Protein 2M3M (pdb70)

Secondary structure (DSSP, 8-state):
-EEEE--BTTBTSEEEEESTT--SBTTB-SEEEEEE-TT-HHHHT----TTPEEEEETTEE-TT--HHHHHHHHHS--S-EEEEEE--SSS---/---TTS-EE-

Organism: Homo sapiens (NCBI:txid9606)

Nearest PDB structures (foldseek):
  8cn3-assembly1_A  TM=9.286E-01  e=1.872E-14  Homo sapiens
  4oaj-assembly1_A  TM=9.405E-01  e=3.428E-14  Mus musculus
  2awx-assembly1_A  TM=9.365E-01  e=4.638E-14  Rattus norvegicus
  2awu-assembly2_B  TM=9.403E-01  e=7.995E-14  Rattus norvegicus
  2aww-assembly2_B  TM=9.445E-01  e=1.149E-13  Rattus norvegicus

Structure (mmCIF, N/CA/C/O backbone):
data_2M3M
#
_entry.id   2M3M
#
loop_
_entity.id
_entity.type
_entity.pdbx_description
1 polymer 'Disks large homolog 1'
2 polymer 'Protein E6'
#
loop_
_atom_site.group_PDB
_atom_site.id
_atom_site.type_symbol
_atom_site.label_atom_id
_atom_site.label_alt_id
_atom_site.label_comp_id
_atom_site.label_asym_id
_atom_site.label_entity_id
_atom_site.label_seq_id
_atom_site.pdbx_PDB_ins_code
_atom_site.Cartn_x
_atom_site.Cartn_y
_atom_site.Cartn_z
_atom_site.occupancy
_atom_site.B_iso_or_equiv
_atom_site.auth_seq_id
_atom_site.auth_comp_id
_atom_site.auth_asym_id
_atom_site.auth_atom_id
_atom_site.pdbx_PDB_model_num
ATOM 1 N N . MET A 1 1 ? 0.686 -0.924 0.066 1.00 63.31 318 MET A N 1
ATOM 2 C CA . MET A 1 1 ? 1.519 -0.085 -0.768 1.00 50.40 318 MET A CA 1
ATOM 3 C C . MET A 1 1 ? 2.833 -0.785 -0.863 1.00 24.24 318 MET A C 1
ATOM 4 O O . MET A 1 1 ? 3.417 -1.133 0.138 1.00 52.23 318 MET A O 1
ATOM 20 N N . GLU A 1 2 ? 3.239 -1.075 -2.036 1.00 42.40 319 GLU A N 1
ATOM 21 C CA . GLU A 1 2 ? 4.413 -1.839 -2.249 1.00 21.21 319 GLU A CA 1
ATOM 22 C C . GLU A 1 2 ? 5.386 -1.201 -3.170 1.00 54.03 319 GLU A C 1
ATOM 23 O O . GLU A 1 2 ? 5.024 -0.555 -4.157 1.00 70.31 319 GLU A O 1
ATOM 35 N N . ILE A 1 3 ? 6.615 -1.348 -2.803 1.00 61.52 320 ILE A N 1
ATOM 36 C CA . ILE A 1 3 ? 7.719 -0.745 -3.455 1.00 14.33 320 ILE A CA 1
ATOM 37 C C . ILE A 1 3 ? 8.756 -1.802 -3.756 1.00 53.24 320 ILE A C 1
ATOM 38 O O . ILE A 1 3 ? 9.276 -2.451 -2.863 1.00 34.14 320 ILE A O 1
ATOM 54 N N . LYS A 1 4 ? 9.000 -2.005 -4.997 1.00 2.30 321 LYS A N 1
ATOM 55 C CA . LYS A 1 4 ? 10.013 -2.906 -5.424 1.00 11.11 321 LYS A CA 1
ATOM 56 C C . LYS A 1 4 ? 11.327 -2.172 -5.474 1.00 11.20 321 LYS A C 1
ATOM 57 O O . LYS A 1 4 ? 11.429 -1.123 -6.088 1.00 42.53 321 LYS A O 1
ATOM 76 N N . LEU A 1 5 ? 12.306 -2.715 -4.831 1.00 62.03 322 LEU A N 1
ATOM 77 C CA . LEU A 1 5 ? 13.615 -2.127 -4.790 1.00 71.52 322 LEU A CA 1
ATOM 78 C C . LEU A 1 5 ? 14.612 -3.115 -5.315 1.00 42.51 322 LEU A C 1
ATOM 79 O O . LEU A 1 5 ? 14.373 -4.317 -5.280 1.00 64.43 322 LEU A O 1
ATOM 95 N N . ILE A 1 6 ? 15.678 -2.626 -5.855 1.00 24.23 323 ILE A N 1
ATOM 96 C CA . ILE A 1 6 ? 16.766 -3.465 -6.263 1.00 11.12 323 ILE A CA 1
ATOM 97 C C . ILE A 1 6 ? 17.886 -3.284 -5.261 1.00 32.53 323 ILE A C 1
ATOM 98 O O . ILE A 1 6 ? 18.446 -2.198 -5.145 1.00 65.13 323 ILE A O 1
ATOM 114 N N . LYS A 1 7 ? 18.155 -4.308 -4.495 1.00 23.52 324 LYS A N 1
ATOM 115 C CA . LYS A 1 7 ? 19.158 -4.231 -3.458 1.00 62.21 324 LYS A CA 1
ATOM 116 C C . LYS A 1 7 ? 20.542 -4.294 -4.076 1.00 72.40 324 LYS A C 1
ATOM 117 O O . LYS A 1 7 ? 20.767 -5.055 -4.984 1.00 12.42 324 LYS A O 1
ATOM 136 N N . GLY A 1 8 ? 21.450 -3.525 -3.551 1.00 72.43 325 GLY A N 1
ATOM 137 C CA . GLY A 1 8 ? 22.760 -3.440 -4.138 1.00 61.24 325 GLY A CA 1
ATOM 138 C C . GLY A 1 8 ? 23.842 -3.167 -3.113 1.00 51.22 325 GLY A C 1
ATOM 139 O O . GLY A 1 8 ? 23.655 -3.456 -1.930 1.00 42.41 325 GLY A O 1
ATOM 143 N N . PRO A 1 9 ? 24.977 -2.559 -3.533 1.00 62.14 326 PRO A N 1
ATOM 144 C CA . PRO A 1 9 ? 26.149 -2.313 -2.657 1.00 53.41 326 PRO A CA 1
ATOM 145 C C . PRO A 1 9 ? 25.900 -1.268 -1.560 1.00 24.52 326 PRO A C 1
ATOM 146 O O . PRO A 1 9 ? 26.692 -1.119 -0.648 1.00 62.03 326 PRO A O 1
ATOM 157 N N . LYS A 1 10 ? 24.811 -0.533 -1.670 1.00 61.24 327 LYS A N 1
ATOM 158 C CA . LYS A 1 10 ? 24.470 0.456 -0.652 1.00 0.02 327 LYS A CA 1
ATOM 159 C C . LYS A 1 10 ? 23.288 -0.068 0.151 1.00 31.45 327 LYS A C 1
ATOM 160 O O . LYS A 1 10 ? 22.671 0.652 0.940 1.00 40.03 327 LYS A O 1
ATOM 179 N N . GLY A 1 11 ? 22.990 -1.333 -0.080 1.00 71.25 328 GLY A N 1
ATOM 180 C CA . GLY A 1 11 ? 21.904 -2.011 0.573 1.00 10.31 328 GLY A CA 1
ATOM 181 C C . GLY A 1 11 ? 20.633 -1.734 -0.141 1.00 71.34 328 GLY A C 1
ATOM 182 O O . GLY A 1 11 ? 20.576 -1.823 -1.380 1.00 5.22 328 GLY A O 1
ATOM 186 N N . LEU A 1 12 ? 19.618 -1.414 0.609 1.00 35.13 329 LEU A N 1
ATOM 187 C CA . LEU A 1 12 ? 18.362 -0.970 0.035 1.00 42.32 329 LEU A CA 1
ATOM 188 C C . LEU A 1 12 ? 18.408 0.546 -0.019 1.00 51.12 329 LEU A C 1
ATOM 189 O O . LEU A 1 12 ? 17.676 1.213 -0.783 1.00 52.22 329 LEU A O 1
ATOM 205 N N . GLY A 1 13 ? 19.300 1.082 0.791 1.00 32.32 330 GLY A N 1
ATOM 206 C CA . GLY A 1 13 ? 19.566 2.483 0.800 1.00 54.23 330 GLY A CA 1
ATOM 207 C C . GLY A 1 13 ? 18.649 3.301 1.671 1.00 1.11 330 GLY A C 1
ATOM 208 O O . GLY A 1 13 ? 18.240 4.384 1.281 1.00 65.04 330 GLY A O 1
ATOM 212 N N . PHE A 1 14 ? 18.313 2.799 2.827 1.00 41.15 331 PHE A N 1
ATOM 213 C CA . PHE A 1 14 ? 17.552 3.575 3.794 1.00 64.22 331 PHE A CA 1
ATOM 214 C C . PHE A 1 14 ? 17.810 3.067 5.195 1.00 30.23 331 PHE A C 1
ATOM 215 O O . PHE A 1 14 ? 18.417 2.011 5.365 1.00 12.15 331 PHE A O 1
ATOM 232 N N . SER A 1 15 ? 17.392 3.815 6.182 1.00 14.34 332 SER A N 1
ATOM 233 C CA . SER A 1 15 ? 17.581 3.435 7.550 1.00 62.01 332 SER A CA 1
ATOM 234 C C . SER A 1 15 ? 16.236 3.352 8.242 1.00 74.23 332 SER A C 1
ATOM 235 O O . SER A 1 15 ? 15.395 4.264 8.113 1.00 24.32 332 SER A O 1
ATOM 243 N N . ILE A 1 16 ? 16.024 2.294 8.954 1.00 75.14 333 ILE A N 1
ATOM 244 C CA . ILE A 1 16 ? 14.778 2.083 9.638 1.00 33.11 333 ILE A CA 1
ATOM 245 C C . ILE A 1 16 ? 14.969 2.116 11.121 1.00 44.14 333 ILE A C 1
ATOM 246 O O . ILE A 1 16 ? 16.081 1.915 11.608 1.00 33.04 333 ILE A O 1
ATOM 262 N N . ALA A 1 17 ? 13.907 2.444 11.805 1.00 32.30 334 ALA A N 1
ATOM 263 C CA . ALA A 1 17 ? 13.832 2.423 13.232 1.00 51.31 334 ALA A CA 1
ATOM 264 C C . ALA A 1 17 ? 12.414 2.113 13.616 1.00 61.43 334 ALA A C 1
ATOM 265 O O . ALA A 1 17 ? 11.483 2.838 13.255 1.00 41.31 334 ALA A O 1
ATOM 272 N N . GLY A 1 18 ? 12.240 1.009 14.230 1.00 51.23 335 GLY A N 1
ATOM 273 C CA . GLY A 1 18 ? 10.968 0.621 14.718 1.00 1.23 335 GLY A CA 1
ATOM 274 C C . GLY A 1 18 ? 11.025 -0.798 15.131 1.00 70.43 335 GLY A C 1
ATOM 275 O O . GLY A 1 18 ? 11.969 -1.497 14.780 1.00 4.10 335 GLY A O 1
ATOM 279 N N . GLY A 1 19 ? 10.108 -1.211 15.919 1.00 61.14 336 GLY A N 1
ATOM 280 C CA . GLY A 1 19 ? 10.083 -2.555 16.359 1.00 51.14 336 GLY A CA 1
ATOM 281 C C . GLY A 1 19 ? 9.850 -2.569 17.814 1.00 4.13 336 GLY A C 1
ATOM 282 O O . GLY A 1 19 ? 9.785 -1.497 18.410 1.00 5.13 336 GLY A O 1
ATOM 286 N N . VAL A 1 20 ? 9.759 -3.746 18.397 1.00 31.14 337 VAL A N 1
ATOM 287 C CA . VAL A 1 20 ? 9.533 -3.908 19.829 1.00 13.31 337 VAL A CA 1
ATOM 288 C C . VAL A 1 20 ? 10.566 -3.110 20.642 1.00 11.33 337 VAL A C 1
ATOM 289 O O . VAL A 1 20 ? 11.758 -3.458 20.703 1.00 72.21 337 VAL A O 1
ATOM 302 N N . GLY A 1 21 ? 10.111 -1.999 21.182 1.00 25.15 338 GLY A N 1
ATOM 303 C CA . GLY A 1 21 ? 10.942 -1.157 21.995 1.00 4.01 338 GLY A CA 1
ATOM 304 C C . GLY A 1 21 ? 11.573 -0.009 21.222 1.00 72.43 338 GLY A C 1
ATOM 305 O O . GLY A 1 21 ? 12.034 0.959 21.830 1.00 24.14 338 GLY A O 1
ATOM 309 N N . ASN A 1 22 ? 11.641 -0.129 19.902 1.00 15.41 339 ASN A N 1
ATOM 310 C CA . ASN A 1 22 ? 12.209 0.933 19.053 1.00 35.31 339 ASN A CA 1
ATOM 311 C C . ASN A 1 22 ? 11.102 1.640 18.282 1.00 62.13 339 ASN A C 1
ATOM 312 O O . ASN A 1 22 ? 11.348 2.231 17.244 1.00 2.11 339 ASN A O 1
ATOM 323 N N . GLN A 1 23 ? 9.880 1.553 18.794 1.00 21.41 340 GLN A N 1
ATOM 324 C CA . GLN A 1 23 ? 8.726 2.159 18.160 1.00 64.11 340 GLN A CA 1
ATOM 325 C C . GLN A 1 23 ? 8.983 3.645 17.865 1.00 44.11 340 GLN A C 1
ATOM 326 O O . GLN A 1 23 ? 9.305 4.430 18.762 1.00 72.42 340 GLN A O 1
ATOM 340 N N . HIS A 1 24 ? 8.917 3.982 16.597 1.00 71.33 341 HIS A N 1
ATOM 341 C CA . HIS A 1 24 ? 9.210 5.326 16.124 1.00 53.25 341 HIS A CA 1
ATOM 342 C C . HIS A 1 24 ? 8.075 6.270 16.502 1.00 31.22 341 HIS A C 1
ATOM 343 O O . HIS A 1 24 ? 8.295 7.368 17.001 1.00 10.20 341 HIS A O 1
ATOM 357 N N . ILE A 1 25 ? 6.868 5.823 16.291 1.00 50.45 342 ILE A N 1
ATOM 358 C CA . ILE A 1 25 ? 5.719 6.630 16.598 1.00 64.12 342 ILE A CA 1
ATOM 359 C C . ILE A 1 25 ? 5.080 6.106 17.876 1.00 4.41 342 ILE A C 1
ATOM 360 O O . ILE A 1 25 ? 4.819 4.912 17.977 1.00 35.11 342 ILE A O 1
ATOM 376 N N . PRO A 1 26 ? 4.890 6.982 18.896 1.00 12.40 343 PRO A N 1
ATOM 377 C CA . PRO A 1 26 ? 4.252 6.610 20.171 1.00 74.34 343 PRO A CA 1
ATOM 378 C C . PRO A 1 26 ? 2.898 5.934 19.982 1.00 64.02 343 PRO A C 1
ATOM 379 O O . PRO A 1 26 ? 1.923 6.568 19.575 1.00 20.01 343 PRO A O 1
ATOM 390 N N . GLY A 1 27 ? 2.875 4.643 20.232 1.00 52.41 344 GLY A N 1
ATOM 391 C CA . GLY A 1 27 ? 1.662 3.882 20.122 1.00 53.23 344 GLY A CA 1
ATOM 392 C C . GLY A 1 27 ? 1.655 2.984 18.907 1.00 40.03 344 GLY A C 1
ATOM 393 O O . GLY A 1 27 ? 0.774 2.143 18.762 1.00 12.34 344 GLY A O 1
ATOM 397 N N . ASP A 1 28 ? 2.651 3.126 18.052 1.00 54.31 345 ASP A N 1
ATOM 398 C CA . ASP A 1 28 ? 2.687 2.350 16.824 1.00 52.43 345 ASP A CA 1
ATOM 399 C C . ASP A 1 28 ? 4.020 1.593 16.752 1.00 42.14 345 ASP A C 1
ATOM 400 O O . ASP A 1 28 ? 5.060 2.142 16.358 1.00 55.21 345 ASP A O 1
ATOM 409 N N . ASN A 1 29 ? 3.984 0.326 17.128 1.00 71.22 346 ASN A N 1
ATOM 410 C CA . ASN A 1 29 ? 5.180 -0.510 17.307 1.00 34.14 346 ASN A CA 1
ATOM 411 C C . ASN A 1 29 ? 5.665 -1.102 15.962 1.00 74.50 346 ASN A C 1
ATOM 412 O O . ASN A 1 29 ? 6.244 -2.192 15.902 1.00 22.24 346 ASN A O 1
ATOM 423 N N . SER A 1 30 ? 5.491 -0.354 14.909 1.00 53.52 347 SER A N 1
ATOM 424 C CA . SER A 1 30 ? 5.861 -0.819 13.590 1.00 5.54 347 SER A CA 1
ATOM 425 C C . SER A 1 30 ? 7.262 -0.341 13.214 1.00 12.33 347 SER A C 1
ATOM 426 O O . SER A 1 30 ? 7.874 0.470 13.930 1.00 11.45 347 SER A O 1
ATOM 434 N N . ILE A 1 31 ? 7.769 -0.852 12.107 1.00 55.23 348 ILE A N 1
ATOM 435 C CA . ILE A 1 31 ? 9.059 -0.460 11.598 1.00 30.22 348 ILE A CA 1
ATOM 436 C C . ILE A 1 31 ? 8.867 0.816 10.781 1.00 30.34 348 ILE A C 1
ATOM 437 O O . ILE A 1 31 ? 8.013 0.851 9.895 1.00 45.34 348 ILE A O 1
ATOM 453 N N . TYR A 1 32 ? 9.625 1.849 11.065 1.00 22.22 349 TYR A N 1
ATOM 454 C CA . TYR A 1 32 ? 9.474 3.099 10.347 1.00 30.21 349 TYR A CA 1
ATOM 455 C C . TYR A 1 32 ? 10.755 3.552 9.708 1.00 45.43 349 TYR A C 1
ATOM 456 O O . TYR A 1 32 ? 11.831 3.468 10.301 1.00 11.44 349 TYR A O 1
ATOM 474 N N . VAL A 1 33 ? 10.636 4.005 8.488 1.00 41.22 350 VAL A N 1
ATOM 475 C CA . VAL A 1 33 ? 11.749 4.554 7.748 1.00 64.41 350 VAL A CA 1
ATOM 476 C C . VAL A 1 33 ? 12.131 5.872 8.395 1.00 10.10 350 VAL A C 1
ATOM 477 O O . VAL A 1 33 ? 11.356 6.805 8.393 1.00 42.24 350 VAL A O 1
ATOM 490 N N . THR A 1 34 ? 13.292 5.927 8.966 1.00 12.25 351 THR A N 1
ATOM 491 C CA . THR A 1 34 ? 13.714 7.093 9.702 1.00 74.20 351 THR A CA 1
ATOM 492 C C . THR A 1 34 ? 14.687 7.947 8.881 1.00 32.35 351 THR A C 1
ATOM 493 O O . THR A 1 34 ? 14.807 9.149 9.087 1.00 44.10 351 THR A O 1
ATOM 504 N N . LYS A 1 35 ? 15.350 7.327 7.937 1.00 22.10 352 LYS A N 1
ATOM 505 C CA . LYS A 1 35 ? 16.303 8.009 7.080 1.00 21.03 352 LYS A CA 1
ATOM 506 C C . LYS A 1 35 ? 16.335 7.291 5.758 1.00 74.13 352 LYS A C 1
ATOM 507 O O . LYS A 1 35 ? 15.979 6.119 5.692 1.00 62.44 352 LYS A O 1
ATOM 526 N N . ILE A 1 36 ? 16.732 7.974 4.725 1.00 5.34 353 ILE A N 1
ATOM 527 C CA . ILE A 1 36 ? 16.878 7.384 3.417 1.00 14.32 353 ILE A CA 1
ATOM 528 C C . ILE A 1 36 ? 18.255 7.774 2.895 1.00 15.31 353 ILE A C 1
ATOM 529 O O . ILE A 1 36 ? 18.617 8.945 2.927 1.00 12.02 353 ILE A O 1
ATOM 545 N N . ILE A 1 37 ? 19.003 6.793 2.453 1.00 64.13 354 ILE A N 1
ATOM 546 C CA . ILE A 1 37 ? 20.401 6.959 2.078 1.00 74.13 354 ILE A CA 1
ATOM 547 C C . ILE A 1 37 ? 20.534 7.438 0.621 1.00 22.32 354 ILE A C 1
ATOM 548 O O . ILE A 1 37 ? 19.780 6.990 -0.278 1.00 13.31 354 ILE A O 1
ATOM 564 N N . GLU A 1 38 ? 21.495 8.319 0.394 1.00 50.13 355 GLU A N 1
ATOM 565 C CA . GLU A 1 38 ? 21.727 8.957 -0.881 1.00 71.25 355 GLU A CA 1
ATOM 566 C C . GLU A 1 38 ? 22.013 7.932 -1.978 1.00 40.12 355 GLU A C 1
ATOM 567 O O . GLU A 1 38 ? 22.819 7.003 -1.809 1.00 63.23 355 GLU A O 1
ATOM 579 N N . GLY A 1 39 ? 21.275 8.040 -3.061 1.00 1.24 356 GLY A N 1
ATOM 580 C CA . GLY A 1 39 ? 21.479 7.160 -4.186 1.00 11.33 356 GLY A CA 1
ATOM 581 C C . GLY A 1 39 ? 21.010 5.749 -3.912 1.00 44.11 356 GLY A C 1
ATOM 582 O O . GLY A 1 39 ? 21.273 4.849 -4.693 1.00 51.12 356 GLY A O 1
ATOM 586 N N . GLY A 1 40 ? 20.328 5.558 -2.789 1.00 33.25 357 GLY A N 1
ATOM 587 C CA . GLY A 1 40 ? 19.821 4.268 -2.452 1.00 60.24 357 GLY A CA 1
ATOM 588 C C . GLY A 1 40 ? 18.684 3.871 -3.351 1.00 53.50 357 GLY A C 1
ATOM 589 O O . GLY A 1 40 ? 18.032 4.744 -3.962 1.00 71.34 357 GLY A O 1
ATOM 593 N N . ALA A 1 41 ? 18.411 2.584 -3.420 1.00 64.50 358 ALA A N 1
ATOM 594 C CA . ALA A 1 41 ? 17.341 2.068 -4.249 1.00 72.43 358 ALA A CA 1
ATOM 595 C C . ALA A 1 41 ? 16.033 2.679 -3.823 1.00 22.51 358 ALA A C 1
ATOM 596 O O . ALA A 1 41 ? 15.248 3.102 -4.654 1.00 52.53 358 ALA A O 1
ATOM 603 N N . ALA A 1 42 ? 15.839 2.805 -2.519 1.00 63.12 359 ALA A N 1
ATOM 604 C CA . ALA A 1 42 ? 14.612 3.392 -2.005 1.00 2.52 359 ALA A CA 1
ATOM 605 C C . ALA A 1 42 ? 14.558 4.914 -2.221 1.00 22.44 359 ALA A C 1
ATOM 606 O O . ALA A 1 42 ? 13.515 5.536 -2.091 1.00 31.02 359 ALA A O 1
ATOM 613 N N . HIS A 1 43 ? 15.675 5.483 -2.566 1.00 45.45 360 HIS A N 1
ATOM 614 C CA . HIS A 1 43 ? 15.761 6.894 -2.856 1.00 32.24 360 HIS A CA 1
ATOM 615 C C . HIS A 1 43 ? 15.561 7.119 -4.360 1.00 54.24 360 HIS A C 1
ATOM 616 O O . HIS A 1 43 ? 15.199 8.203 -4.812 1.00 30.31 360 HIS A O 1
ATOM 630 N N . LYS A 1 44 ? 15.871 6.121 -5.140 1.00 22.05 361 LYS A N 1
ATOM 631 C CA . LYS A 1 44 ? 15.700 6.236 -6.561 1.00 23.01 361 LYS A CA 1
ATOM 632 C C . LYS A 1 44 ? 14.394 5.645 -7.059 1.00 24.32 361 LYS A C 1
ATOM 633 O O . LYS A 1 44 ? 13.579 6.345 -7.632 1.00 31.50 361 LYS A O 1
ATOM 652 N N . ASP A 1 45 ? 14.213 4.385 -6.811 1.00 64.41 362 ASP A N 1
ATOM 653 C CA . ASP A 1 45 ? 13.006 3.659 -7.234 1.00 1.24 362 ASP A CA 1
ATOM 654 C C . ASP A 1 45 ? 11.979 3.843 -6.191 1.00 52.21 362 ASP A C 1
ATOM 655 O O . ASP A 1 45 ? 10.817 4.024 -6.464 1.00 51.10 362 ASP A O 1
ATOM 664 N N . GLY A 1 46 ? 12.481 3.859 -4.985 1.00 74.34 363 GLY A N 1
ATOM 665 C CA . GLY A 1 46 ? 11.714 3.748 -3.769 1.00 12.12 363 GLY A CA 1
ATOM 666 C C . GLY A 1 46 ? 10.467 4.541 -3.639 1.00 51.12 363 GLY A C 1
ATOM 667 O O . GLY A 1 46 ? 9.543 4.050 -3.049 1.00 71.15 363 GLY A O 1
ATOM 671 N N . LYS A 1 47 ? 10.429 5.753 -4.191 1.00 4.15 364 LYS A N 1
ATOM 672 C CA . LYS A 1 47 ? 9.289 6.720 -4.007 1.00 62.03 364 LYS A CA 1
ATOM 673 C C . LYS A 1 47 ? 8.802 6.745 -2.518 1.00 32.14 364 LYS A C 1
ATOM 674 O O . LYS A 1 47 ? 7.658 7.084 -2.222 1.00 50.43 364 LYS A O 1
ATOM 693 N N . LEU A 1 48 ? 9.748 6.478 -1.621 1.00 20.11 365 LEU A N 1
ATOM 694 C CA . LEU A 1 48 ? 9.512 6.230 -0.211 1.00 40.03 365 LEU A CA 1
ATOM 695 C C . LEU A 1 48 ? 9.752 7.498 0.580 1.00 63.43 365 LEU A C 1
ATOM 696 O O . LEU A 1 48 ? 10.549 8.355 0.162 1.00 74.54 365 LEU A O 1
ATOM 712 N N . GLN A 1 49 ? 9.078 7.636 1.696 1.00 43.20 366 GLN A N 1
ATOM 713 C CA . GLN A 1 49 ? 9.224 8.791 2.515 1.00 51.31 366 GLN A CA 1
ATOM 714 C C . GLN A 1 49 ? 9.688 8.425 3.909 1.00 62.23 366 GLN A C 1
ATOM 715 O O . GLN A 1 49 ? 9.431 7.318 4.406 1.00 73.22 366 GLN A O 1
ATOM 729 N N . ILE A 1 50 ? 10.428 9.316 4.521 1.00 53.34 367 ILE A N 1
ATOM 730 C CA . ILE A 1 50 ? 10.792 9.149 5.896 1.00 44.12 367 ILE A CA 1
ATOM 731 C C . ILE A 1 50 ? 9.501 9.239 6.735 1.00 5.03 367 ILE A C 1
ATOM 732 O O . ILE A 1 50 ? 8.793 10.241 6.670 1.00 41.15 367 ILE A O 1
ATOM 748 N N . GLY A 1 51 ? 9.204 8.204 7.486 1.00 35.51 368 GLY A N 1
ATOM 749 C CA . GLY A 1 51 ? 7.969 8.159 8.238 1.00 35.11 368 GLY A CA 1
ATOM 750 C C . GLY A 1 51 ? 7.049 7.047 7.762 1.00 60.45 368 GLY A C 1
ATOM 751 O O . GLY A 1 51 ? 5.960 6.862 8.299 1.00 43.25 368 GLY A O 1
ATOM 755 N N . ASP A 1 52 ? 7.477 6.327 6.739 1.00 2.54 369 ASP A N 1
ATOM 756 C CA . ASP A 1 52 ? 6.726 5.186 6.227 1.00 63.53 369 ASP A CA 1
ATOM 757 C C . ASP A 1 52 ? 6.827 3.962 7.114 1.00 20.32 369 ASP A C 1
ATOM 758 O O . ASP A 1 52 ? 7.911 3.627 7.628 1.00 74.45 369 ASP A O 1
ATOM 767 N N . LYS A 1 53 ? 5.688 3.312 7.302 1.00 30.02 370 LYS A N 1
ATOM 768 C CA . LYS A 1 53 ? 5.549 2.120 8.128 1.00 73.01 370 LYS A CA 1
ATOM 769 C C . LYS A 1 53 ? 5.708 0.874 7.288 1.00 33.12 370 LYS A C 1
ATOM 770 O O . LYS A 1 53 ? 4.940 0.631 6.357 1.00 42.10 370 LYS A O 1
ATOM 789 N N . LEU A 1 54 ? 6.679 0.089 7.609 1.00 62.01 371 LEU A N 1
ATOM 790 C CA . LEU A 1 54 ? 6.894 -1.122 6.891 1.00 24.45 371 LEU A CA 1
ATOM 791 C C . LEU A 1 54 ? 6.080 -2.226 7.493 1.00 2.13 371 LEU A C 1
ATOM 792 O O . LEU A 1 54 ? 6.201 -2.529 8.677 1.00 51.13 371 LEU A O 1
ATOM 808 N N . LEU A 1 55 ? 5.243 -2.773 6.672 1.00 3.43 372 LEU A N 1
ATOM 809 C CA . LEU A 1 55 ? 4.396 -3.890 7.002 1.00 72.23 372 LEU A CA 1
ATOM 810 C C . LEU A 1 55 ? 5.194 -5.148 6.858 1.00 11.51 372 LEU A C 1
ATOM 811 O O . LEU A 1 55 ? 5.080 -6.084 7.657 1.00 51.44 372 LEU A O 1
ATOM 827 N N . ALA A 1 56 ? 6.009 -5.185 5.813 1.00 25.34 373 ALA A N 1
ATOM 828 C CA . ALA A 1 56 ? 6.737 -6.381 5.502 1.00 71.53 373 ALA A CA 1
ATOM 829 C C . ALA A 1 56 ? 7.859 -6.121 4.519 1.00 30.03 373 ALA A C 1
ATOM 830 O O . ALA A 1 56 ? 7.911 -5.071 3.868 1.00 24.01 373 ALA A O 1
ATOM 837 N N . VAL A 1 57 ? 8.741 -7.076 4.408 1.00 1.33 374 VAL A N 1
ATOM 838 C CA . VAL A 1 57 ? 9.774 -7.055 3.391 1.00 53.01 374 VAL A CA 1
ATOM 839 C C . VAL A 1 57 ? 9.824 -8.437 2.746 1.00 1.02 374 VAL A C 1
ATOM 840 O O . VAL A 1 57 ? 9.963 -9.438 3.428 1.00 11.31 374 VAL A O 1
ATOM 853 N N . ASN A 1 58 ? 9.576 -8.480 1.429 1.00 21.32 375 ASN A N 1
ATOM 854 C CA . ASN A 1 58 ? 9.471 -9.749 0.633 1.00 13.12 375 ASN A CA 1
ATOM 855 C C . ASN A 1 58 ? 8.318 -10.528 1.144 1.00 55.24 375 ASN A C 1
ATOM 856 O O . ASN A 1 58 ? 8.219 -11.740 1.049 1.00 55.33 375 ASN A O 1
ATOM 867 N N . ASN A 1 59 ? 7.432 -9.726 1.631 1.00 53.31 376 ASN A N 1
ATOM 868 C CA . ASN A 1 59 ? 6.169 -10.051 2.231 1.00 71.43 376 ASN A CA 1
ATOM 869 C C . ASN A 1 59 ? 6.327 -10.823 3.566 1.00 24.21 376 ASN A C 1
ATOM 870 O O . ASN A 1 59 ? 5.375 -11.419 4.075 1.00 75.33 376 ASN A O 1
ATOM 881 N N . VAL A 1 60 ? 7.515 -10.758 4.150 1.00 12.43 377 VAL A N 1
ATOM 882 C CA . VAL A 1 60 ? 7.746 -11.299 5.482 1.00 24.01 377 VAL A CA 1
ATOM 883 C C . VAL A 1 60 ? 7.318 -10.227 6.464 1.00 2.42 377 VAL A C 1
ATOM 884 O O . VAL A 1 60 ? 7.814 -9.102 6.384 1.00 65.12 377 VAL A O 1
ATOM 897 N N . CYS A 1 61 ? 6.405 -10.570 7.351 1.00 24.42 378 CYS A N 1
ATOM 898 C CA . CYS A 1 61 ? 5.793 -9.640 8.291 1.00 62.13 378 CYS A CA 1
ATOM 899 C C . CYS A 1 61 ? 6.792 -8.948 9.232 1.00 42.32 378 CYS A C 1
ATOM 900 O O . CYS A 1 61 ? 7.561 -9.596 9.937 1.00 73.33 378 CYS A O 1
ATOM 908 N N . LEU A 1 62 ? 6.757 -7.633 9.204 1.00 72.10 379 LEU A N 1
ATOM 909 C CA . LEU A 1 62 ? 7.561 -6.759 10.065 1.00 52.02 379 LEU A CA 1
ATOM 910 C C . LEU A 1 62 ? 6.679 -6.125 11.141 1.00 13.32 379 LEU A C 1
ATOM 911 O O . LEU A 1 62 ? 7.118 -5.257 11.907 1.00 72.24 379 LEU A O 1
ATOM 927 N N . GLU A 1 63 ? 5.449 -6.570 11.183 1.00 73.23 380 GLU A N 1
ATOM 928 C CA . GLU A 1 63 ? 4.470 -6.088 12.132 1.00 64.24 380 GLU A CA 1
ATOM 929 C C . GLU A 1 63 ? 4.788 -6.577 13.534 1.00 34.40 380 GLU A C 1
ATOM 930 O O . GLU A 1 63 ? 4.699 -7.772 13.805 1.00 34.22 380 GLU A O 1
ATOM 942 N N . GLU A 1 64 ? 5.193 -5.633 14.391 1.00 30.33 381 GLU A N 1
ATOM 943 C CA . GLU A 1 64 ? 5.511 -5.868 15.789 1.00 40.31 381 GLU A CA 1
ATOM 944 C C . GLU A 1 64 ? 6.561 -6.989 15.983 1.00 52.23 381 GLU A C 1
ATOM 945 O O . GLU A 1 64 ? 6.273 -8.085 16.449 1.00 12.54 381 GLU A O 1
ATOM 957 N N . VAL A 1 65 ? 7.760 -6.707 15.531 1.00 34.13 382 VAL A N 1
ATOM 958 C CA . VAL A 1 65 ? 8.892 -7.613 15.675 1.00 12.15 382 VAL A CA 1
ATOM 959 C C . VAL A 1 65 ? 10.043 -6.820 16.264 1.00 34.50 382 VAL A C 1
ATOM 960 O O . VAL A 1 65 ? 9.941 -5.595 16.382 1.00 74.35 382 VAL A O 1
ATOM 973 N N . THR A 1 66 ? 11.108 -7.463 16.632 1.00 31.12 383 THR A N 1
ATOM 974 C CA . THR A 1 66 ? 12.228 -6.771 17.228 1.00 24.01 383 THR A CA 1
ATOM 975 C C . THR A 1 66 ? 12.991 -6.033 16.125 1.00 14.00 383 THR A C 1
ATOM 976 O O . THR A 1 66 ? 13.113 -6.547 15.017 1.00 31.22 383 THR A O 1
ATOM 987 N N . HIS A 1 67 ? 13.533 -4.855 16.438 1.00 21.10 384 HIS A N 1
ATOM 988 C CA . HIS A 1 67 ? 14.214 -4.026 15.423 1.00 60.42 384 HIS A CA 1
ATOM 989 C C . HIS A 1 67 ? 15.274 -4.827 14.659 1.00 4.04 384 HIS A C 1
ATOM 990 O O . HIS A 1 67 ? 15.245 -4.875 13.448 1.00 55.40 384 HIS A O 1
ATOM 1004 N N . GLU A 1 68 ? 16.140 -5.521 15.380 1.00 53.13 385 GLU A N 1
ATOM 1005 C CA . GLU A 1 68 ? 17.196 -6.307 14.746 1.00 61.43 385 GLU A CA 1
ATOM 1006 C C . GLU A 1 68 ? 16.629 -7.462 13.924 1.00 65.35 385 GLU A C 1
ATOM 1007 O O . GLU A 1 68 ? 17.182 -7.833 12.882 1.00 14.35 385 GLU A O 1
ATOM 1019 N N . GLU A 1 69 ? 15.496 -7.949 14.343 1.00 12.00 386 GLU A N 1
ATOM 1020 C CA . GLU A 1 69 ? 14.854 -9.078 13.728 1.00 55.23 386 GLU A CA 1
ATOM 1021 C C . GLU A 1 69 ? 14.313 -8.624 12.377 1.00 32.22 386 GLU A C 1
ATOM 1022 O O . GLU A 1 69 ? 14.485 -9.297 11.358 1.00 13.43 386 GLU A O 1
ATOM 1034 N N . ALA A 1 70 ? 13.771 -7.418 12.372 1.00 65.30 387 ALA A N 1
ATOM 1035 C CA . ALA A 1 70 ? 13.260 -6.805 11.175 1.00 30.15 387 ALA A CA 1
ATOM 1036 C C . ALA A 1 70 ? 14.397 -6.448 10.246 1.00 33.12 387 ALA A C 1
ATOM 1037 O O . ALA A 1 70 ? 14.382 -6.827 9.086 1.00 61.45 387 ALA A O 1
ATOM 1044 N N . VAL A 1 71 ? 15.413 -5.754 10.774 1.00 23.01 388 VAL A N 1
ATOM 1045 C CA . VAL A 1 71 ? 16.547 -5.314 9.963 1.00 2.21 388 VAL A CA 1
ATOM 1046 C C . VAL A 1 71 ? 17.232 -6.490 9.283 1.00 44.20 388 VAL A C 1
ATOM 1047 O O . VAL A 1 71 ? 17.613 -6.401 8.132 1.00 31.42 388 VAL A O 1
ATOM 1060 N N . THR A 1 72 ? 17.312 -7.608 9.975 1.00 5.41 389 THR A N 1
ATOM 1061 C CA . THR A 1 72 ? 17.893 -8.818 9.417 1.00 20.55 389 THR A CA 1
ATOM 1062 C C . THR A 1 72 ? 17.080 -9.315 8.193 1.00 63.40 389 THR A C 1
ATOM 1063 O O . THR A 1 72 ? 17.663 -9.803 7.208 1.00 71.51 389 THR A O 1
ATOM 1074 N N . ALA A 1 73 ? 15.766 -9.126 8.227 1.00 71.54 390 ALA A N 1
ATOM 1075 C CA . ALA A 1 73 ? 14.910 -9.544 7.132 1.00 70.33 390 ALA A CA 1
ATOM 1076 C C . ALA A 1 73 ? 15.145 -8.661 5.906 1.00 13.30 390 ALA A C 1
ATOM 1077 O O . ALA A 1 73 ? 15.120 -9.139 4.778 1.00 22.13 390 ALA A O 1
ATOM 1084 N N . LEU A 1 74 ? 15.402 -7.371 6.131 1.00 44.42 391 LEU A N 1
ATOM 1085 C CA . LEU A 1 74 ? 15.708 -6.479 5.017 1.00 42.21 391 LEU A CA 1
ATOM 1086 C C . LEU A 1 74 ? 17.144 -6.662 4.566 1.00 0.24 391 LEU A C 1
ATOM 1087 O O . LEU A 1 74 ? 17.471 -6.424 3.411 1.00 33.22 391 LEU A O 1
ATOM 1103 N N . LYS A 1 75 ? 18.009 -7.071 5.474 1.00 2.32 392 LYS A N 1
ATOM 1104 C CA . LYS A 1 75 ? 19.389 -7.285 5.127 1.00 55.04 392 LYS A CA 1
ATOM 1105 C C . LYS A 1 75 ? 19.593 -8.502 4.264 1.00 43.24 392 LYS A C 1
ATOM 1106 O O . LYS A 1 75 ? 20.403 -8.469 3.321 1.00 13.24 392 LYS A O 1
ATOM 1125 N N . ASN A 1 76 ? 18.833 -9.549 4.530 1.00 1.42 393 ASN A N 1
ATOM 1126 C CA . ASN A 1 76 ? 18.898 -10.767 3.746 1.00 31.20 393 ASN A CA 1
ATOM 1127 C C . ASN A 1 76 ? 18.063 -10.642 2.488 1.00 10.25 393 ASN A C 1
ATOM 1128 O O . ASN A 1 76 ? 17.017 -11.258 2.334 1.00 54.41 393 ASN A O 1
ATOM 1139 N N . THR A 1 77 ? 18.504 -9.762 1.648 1.00 62.14 394 THR A N 1
ATOM 1140 C CA . THR A 1 77 ? 17.907 -9.491 0.375 1.00 2.34 394 THR A CA 1
ATOM 1141 C C . THR A 1 77 ? 19.021 -9.352 -0.627 1.00 40.11 394 THR A C 1
ATOM 1142 O O . THR A 1 77 ? 20.112 -8.870 -0.270 1.00 65.24 394 THR A O 1
ATOM 1153 N N . SER A 1 78 ? 18.791 -9.747 -1.833 1.00 25.32 395 SER A N 1
ATOM 1154 C CA . SER A 1 78 ? 19.795 -9.604 -2.856 1.00 32.14 395 SER A CA 1
ATOM 1155 C C . SER A 1 78 ? 19.142 -9.247 -4.160 1.00 12.25 395 SER A C 1
ATOM 1156 O O . SER A 1 78 ? 18.229 -9.941 -4.606 1.00 13.43 395 SER A O 1
ATOM 1164 N N . ASP A 1 79 ? 19.543 -8.098 -4.670 1.00 15.42 396 ASP A N 1
ATOM 1165 C CA . ASP A 1 79 ? 19.197 -7.553 -6.001 1.00 71.43 396 ASP A CA 1
ATOM 1166 C C . ASP A 1 79 ? 17.699 -7.360 -6.272 1.00 62.31 396 ASP A C 1
ATOM 1167 O O . ASP A 1 79 ? 17.318 -6.889 -7.332 1.00 3.23 396 ASP A O 1
ATOM 1176 N N . PHE A 1 80 ? 16.860 -7.668 -5.317 1.00 63.01 397 PHE A N 1
ATOM 1177 C CA . PHE A 1 80 ? 15.442 -7.483 -5.467 1.00 60.23 397 PHE A CA 1
ATOM 1178 C C . PHE A 1 80 ? 14.809 -7.488 -4.087 1.00 71.51 397 PHE A C 1
ATOM 1179 O O . PHE A 1 80 ? 15.191 -8.290 -3.225 1.00 71.33 397 PHE A O 1
ATOM 1196 N N . VAL A 1 81 ? 13.915 -6.561 -3.861 1.00 53.35 398 VAL A N 1
ATOM 1197 C CA . VAL A 1 81 ? 13.182 -6.442 -2.621 1.00 21.11 398 VAL A CA 1
ATOM 1198 C C . VAL A 1 81 ? 11.751 -6.028 -2.938 1.00 43.25 398 VAL A C 1
ATOM 1199 O O . VAL A 1 81 ? 11.531 -5.134 -3.750 1.00 14.24 398 VAL A O 1
ATOM 1212 N N . TYR A 1 82 ? 10.806 -6.681 -2.337 1.00 52.52 399 TYR A N 1
ATOM 1213 C CA . TYR A 1 82 ? 9.420 -6.295 -2.440 1.00 45.33 399 TYR A CA 1
ATOM 1214 C C . TYR A 1 82 ? 9.041 -5.700 -1.083 1.00 21.25 399 TYR A C 1
ATOM 1215 O O . TYR A 1 82 ? 8.764 -6.423 -0.127 1.00 54.20 399 TYR A O 1
ATOM 1233 N N . LEU A 1 83 ? 9.099 -4.418 -0.986 1.00 13.11 400 LEU A N 1
ATOM 1234 C CA . LEU A 1 83 ? 8.843 -3.724 0.252 1.00 61.33 400 LEU A CA 1
ATOM 1235 C C . LEU A 1 83 ? 7.356 -3.462 0.411 1.00 33.12 400 LEU A C 1
ATOM 1236 O O . LEU A 1 83 ? 6.702 -2.963 -0.500 1.00 22.41 400 LEU A O 1
ATOM 1252 N N . LYS A 1 84 ? 6.837 -3.822 1.557 1.00 15.44 401 LYS A N 1
ATOM 1253 C CA . LYS A 1 84 ? 5.446 -3.679 1.865 1.00 62.32 401 LYS A CA 1
ATOM 1254 C C . LYS A 1 84 ? 5.309 -2.567 2.892 1.00 21.24 401 LYS A C 1
ATOM 1255 O O . LYS A 1 84 ? 5.722 -2.741 4.040 1.00 44.11 401 LYS A O 1
ATOM 1274 N N . VAL A 1 85 ? 4.781 -1.440 2.474 1.00 5.15 402 VAL A N 1
ATOM 1275 C CA . VAL A 1 85 ? 4.611 -0.263 3.322 1.00 64.54 402 VAL A CA 1
ATOM 1276 C C . VAL A 1 85 ? 3.113 0.126 3.452 1.00 51.15 402 VAL A C 1
ATOM 1277 O O . VAL A 1 85 ? 2.259 -0.186 2.560 1.00 72.31 402 VAL A O 1
ATOM 1290 N N . ALA A 1 86 ? 2.807 0.710 4.579 1.00 22.20 403 ALA A N 1
ATOM 1291 C CA . ALA A 1 86 ? 1.552 1.313 4.898 1.00 20.02 403 ALA A CA 1
ATOM 1292 C C . ALA A 1 86 ? 1.886 2.614 5.581 1.00 23.12 403 ALA A C 1
ATOM 1293 O O . ALA A 1 86 ? 2.995 2.779 6.067 1.00 31.44 403 ALA A O 1
ATOM 1300 N N . LYS A 1 87 ? 0.992 3.536 5.590 1.00 63.41 404 LYS A N 1
ATOM 1301 C CA . LYS A 1 87 ? 1.248 4.776 6.286 1.00 63.34 404 LYS A CA 1
ATOM 1302 C C . LYS A 1 87 ? 0.830 4.525 7.731 1.00 42.31 404 LYS A C 1
ATOM 1303 O O . LYS A 1 87 ? 0.018 3.608 7.963 1.00 0.12 404 LYS A O 1
ATOM 1322 N N . PRO A 1 88 ? 1.414 5.267 8.703 1.00 23.45 405 PRO A N 1
ATOM 1323 C CA . PRO A 1 88 ? 1.151 5.109 10.149 1.00 63.05 405 PRO A CA 1
ATOM 1324 C C . PRO A 1 88 ? -0.315 4.775 10.478 1.00 32.41 405 PRO A C 1
ATOM 1325 O O . PRO A 1 88 ? -1.215 5.588 10.310 1.00 70.01 405 PRO A O 1
ATOM 1336 N N . THR A 1 89 ? -0.529 3.551 10.920 1.00 20.40 406 THR A N 1
ATOM 1337 C CA . THR A 1 89 ? -1.864 3.006 11.032 1.00 64.20 406 THR A CA 1
ATOM 1338 C C . THR A 1 89 ? -2.461 3.151 12.417 1.00 55.32 406 THR A C 1
ATOM 1339 O O . THR A 1 89 ? -3.647 3.456 12.560 1.00 45.42 406 THR A O 1
ATOM 1350 N N . GLY A 1 90 ? -1.662 2.988 13.416 1.00 24.33 407 GLY A N 1
ATOM 1351 C CA . GLY A 1 90 ? -2.169 3.052 14.747 1.00 33.44 407 GLY A CA 1
ATOM 1352 C C . GLY A 1 90 ? -1.801 4.345 15.384 1.00 31.41 407 GLY A C 1
ATOM 1353 O O . GLY A 1 90 ? -1.627 4.440 16.592 1.00 43.13 407 GLY A O 1
ATOM 1357 N N . SER A 1 91 ? -1.706 5.345 14.561 1.00 3.34 408 SER A N 1
ATOM 1358 C CA . SER A 1 91 ? -1.272 6.630 14.951 1.00 21.21 408 SER A CA 1
ATOM 1359 C C . SER A 1 91 ? -1.716 7.649 13.896 1.00 13.11 408 SER A C 1
ATOM 1360 O O . SER A 1 91 ? -2.613 7.354 13.089 1.00 43.51 408 SER A O 1
ATOM 1368 N N . HIS A 1 92 ? -1.138 8.841 13.925 1.00 53.23 409 HIS A N 1
ATOM 1369 C CA . HIS A 1 92 ? -1.465 9.878 12.961 1.00 10.32 409 HIS A CA 1
ATOM 1370 C C . HIS A 1 92 ? -0.923 9.486 11.590 1.00 33.25 409 HIS A C 1
ATOM 1371 O O . HIS A 1 92 ? 0.285 9.528 11.362 1.00 63.44 409 HIS A O 1
ATOM 1385 N N . HIS A 1 93 ? -1.811 9.102 10.717 1.00 2.10 410 HIS A N 1
ATOM 1386 C CA . HIS A 1 93 ? -1.457 8.700 9.370 1.00 12.30 410 HIS A CA 1
ATOM 1387 C C . HIS A 1 93 ? -1.034 9.875 8.507 1.00 22.54 410 HIS A C 1
ATOM 1388 O O . HIS A 1 93 ? -1.615 10.959 8.577 1.00 41.44 410 HIS A O 1
ATOM 1402 N N . HIS A 1 94 ? -0.006 9.648 7.736 1.00 2.20 411 HIS A N 1
ATOM 1403 C CA . HIS A 1 94 ? 0.565 10.597 6.837 1.00 44.34 411 HIS A CA 1
ATOM 1404 C C . HIS A 1 94 ? 1.431 9.751 5.934 1.00 52.11 411 HIS A C 1
ATOM 1405 O O . HIS A 1 94 ? 1.698 10.118 4.784 1.00 0.14 411 HIS A O 1
ATOM 1434 N N . ARG B 2 2 ? 23.275 -6.470 17.228 1.00 75.21 142 ARG B N 1
ATOM 1435 C CA . ARG B 2 2 ? 24.057 -5.675 16.320 1.00 2.54 142 ARG B CA 1
ATOM 1436 C C . ARG B 2 2 ? 23.206 -4.489 15.970 1.00 22.53 142 ARG B C 1
ATOM 1437 O O . ARG B 2 2 ? 23.599 -3.341 16.159 1.00 11.23 142 ARG B O 1
ATOM 1458 N N . THR B 2 3 ? 22.020 -4.784 15.485 1.00 3.05 143 THR B N 1
ATOM 1459 C CA . THR B 2 3 ? 21.036 -3.781 15.278 1.00 62.42 143 THR B CA 1
ATOM 1460 C C . THR B 2 3 ? 20.229 -3.748 16.571 1.00 72.24 143 THR B C 1
ATOM 1461 O O . THR B 2 3 ? 20.162 -4.760 17.277 1.00 23.25 143 THR B O 1
ATOM 1472 N N . ARG B 2 4 ? 19.653 -2.636 16.912 1.00 2.33 144 ARG B N 1
ATOM 1473 C CA . ARG B 2 4 ? 19.195 -2.479 18.264 1.00 41.50 144 ARG B CA 1
ATOM 1474 C C . ARG B 2 4 ? 18.070 -1.489 18.314 1.00 54.43 144 ARG B C 1
ATOM 1475 O O . ARG B 2 4 ? 17.808 -0.803 17.336 1.00 65.11 144 ARG B O 1
ATOM 1496 N N . GLN B 2 5 ? 17.393 -1.454 19.415 1.00 45.32 145 GLN B N 1
ATOM 1497 C CA . GLN B 2 5 ? 16.343 -0.515 19.639 1.00 14.34 145 GLN B CA 1
ATOM 1498 C C . GLN B 2 5 ? 16.909 0.808 20.162 1.00 61.14 145 GLN B C 1
ATOM 1499 O O . GLN B 2 5 ? 17.990 0.831 20.742 1.00 24.22 145 GLN B O 1
ATOM 1513 N N . ARG B 2 6 ? 16.141 1.881 19.976 1.00 2.15 146 ARG B N 1
ATOM 1514 C CA . ARG B 2 6 ? 16.533 3.270 20.274 1.00 45.02 146 ARG B CA 1
ATOM 1515 C C . ARG B 2 6 ? 17.647 3.766 19.369 1.00 60.51 146 ARG B C 1
ATOM 1516 O O . ARG B 2 6 ? 18.369 4.689 19.714 1.00 1.21 146 ARG B O 1
ATOM 1537 N N . ASN B 2 7 ? 17.721 3.187 18.180 1.00 42.44 147 ASN B N 1
ATOM 1538 C CA . ASN B 2 7 ? 18.655 3.633 17.157 1.00 74.41 147 ASN B CA 1
ATOM 1539 C C . ASN B 2 7 ? 18.195 3.153 15.805 1.00 41.33 147 ASN B C 1
ATOM 1540 O O . ASN B 2 7 ? 17.608 2.063 15.714 1.00 53.54 147 ASN B O 1
ATOM 1551 N N . GLU B 2 8 ? 18.391 3.939 14.772 1.00 21.44 148 GLU B N 1
ATOM 1552 C CA . GLU B 2 8 ? 18.030 3.497 13.450 1.00 51.53 148 GLU B CA 1
ATOM 1553 C C . GLU B 2 8 ? 19.232 2.823 12.819 1.00 12.03 148 GLU B C 1
ATOM 1554 O O . GLU B 2 8 ? 20.358 2.960 13.308 1.00 32.43 148 GLU B O 1
ATOM 1566 N N . THR B 2 9 ? 19.015 2.045 11.807 1.00 53.13 149 THR B N 1
ATOM 1567 C CA . THR B 2 9 ? 20.104 1.395 11.138 1.00 64.25 149 THR B CA 1
ATOM 1568 C C . THR B 2 9 ? 19.798 1.240 9.646 1.00 23.25 149 THR B C 1
ATOM 1569 O O . THR B 2 9 ? 18.642 1.001 9.259 1.00 73.20 149 THR B O 1
ATOM 1580 N N . GLN B 2 10 ? 20.815 1.447 8.823 1.00 41.44 150 GLN B N 1
ATOM 1581 C CA . GLN B 2 10 ? 20.712 1.289 7.388 1.00 44.35 150 GLN B CA 1
ATOM 1582 C C . GLN B 2 10 ? 20.590 -0.184 7.037 1.00 61.23 150 GLN B C 1
ATOM 1583 O O . GLN B 2 10 ? 21.266 -1.035 7.640 1.00 62.55 150 GLN B O 1
ATOM 1597 N N . VAL B 2 11 ? 19.741 -0.473 6.093 1.00 71.23 151 VAL B N 1
ATOM 1598 C CA . VAL B 2 11 ? 19.501 -1.814 5.642 1.00 13.34 151 VAL B CA 1
ATOM 1599 C C . VAL B 2 11 ? 20.367 -2.178 4.440 1.00 65.30 151 VAL B C 1
ATOM 1600 O O . VAL B 2 11 ? 20.135 -1.651 3.314 1.00 64.13 151 VAL B O 1
ATOM 1614 N N . MET A 1 1 ? 1.460 -2.794 0.387 1.00 22.11 318 MET A N 2
ATOM 1615 C CA . MET A 1 1 ? 2.131 -1.971 -0.607 1.00 41.13 318 MET A CA 2
ATOM 1616 C C . MET A 1 1 ? 3.559 -2.405 -0.618 1.00 73.14 318 MET A C 2
ATOM 1617 O O . MET A 1 1 ? 4.251 -2.249 0.353 1.00 0.30 318 MET A O 2
ATOM 1633 N N . GLU A 1 2 ? 3.966 -3.023 -1.660 1.00 44.54 319 GLU A N 2
ATOM 1634 C CA . GLU A 1 2 ? 5.267 -3.564 -1.713 1.00 55.33 319 GLU A CA 2
ATOM 1635 C C . GLU A 1 2 ? 6.205 -2.983 -2.724 1.00 43.20 319 GLU A C 2
ATOM 1636 O O . GLU A 1 2 ? 5.907 -2.824 -3.904 1.00 72.34 319 GLU A O 2
ATOM 1648 N N . ILE A 1 3 ? 7.320 -2.649 -2.190 1.00 51.04 320 ILE A N 2
ATOM 1649 C CA . ILE A 1 3 ? 8.417 -2.004 -2.812 1.00 61.14 320 ILE A CA 2
ATOM 1650 C C . ILE A 1 3 ? 9.524 -3.006 -2.988 1.00 1.55 320 ILE A C 2
ATOM 1651 O O . ILE A 1 3 ? 10.134 -3.467 -2.019 1.00 42.22 320 ILE A O 2
ATOM 1667 N N . LYS A 1 4 ? 9.726 -3.414 -4.195 1.00 54.11 321 LYS A N 2
ATOM 1668 C CA . LYS A 1 4 ? 10.817 -4.275 -4.476 1.00 34.03 321 LYS A CA 2
ATOM 1669 C C . LYS A 1 4 ? 12.071 -3.458 -4.585 1.00 44.31 321 LYS A C 2
ATOM 1670 O O . LYS A 1 4 ? 12.170 -2.541 -5.421 1.00 71.22 321 LYS A O 2
ATOM 1689 N N . LEU A 1 5 ? 12.976 -3.768 -3.714 1.00 32.12 322 LEU A N 2
ATOM 1690 C CA . LEU A 1 5 ? 14.220 -3.084 -3.569 1.00 4.21 322 LEU A CA 2
ATOM 1691 C C . LEU A 1 5 ? 15.345 -3.973 -3.954 1.00 62.12 322 LEU A C 2
ATOM 1692 O O . LEU A 1 5 ? 15.256 -5.186 -3.842 1.00 72.44 322 LEU A O 2
ATOM 1708 N N . ILE A 1 6 ? 16.348 -3.395 -4.468 1.00 22.43 323 ILE A N 2
ATOM 1709 C CA . ILE A 1 6 ? 17.580 -4.070 -4.679 1.00 53.34 323 ILE A CA 2
ATOM 1710 C C . ILE A 1 6 ? 18.562 -3.550 -3.633 1.00 51.42 323 ILE A C 2
ATOM 1711 O O . ILE A 1 6 ? 18.783 -2.365 -3.570 1.00 20.43 323 ILE A O 2
ATOM 1727 N N . LYS A 1 7 ? 19.047 -4.411 -2.742 1.00 3.14 324 LYS A N 2
ATOM 1728 C CA . LYS A 1 7 ? 20.118 -4.012 -1.831 1.00 33.05 324 LYS A CA 2
ATOM 1729 C C . LYS A 1 7 ? 21.361 -3.674 -2.656 1.00 1.11 324 LYS A C 2
ATOM 1730 O O . LYS A 1 7 ? 21.564 -4.238 -3.712 1.00 64.04 324 LYS A O 2
ATOM 1749 N N . GLY A 1 8 ? 22.188 -2.803 -2.162 1.00 35.12 325 GLY A N 2
ATOM 1750 C CA . GLY A 1 8 ? 23.279 -2.313 -2.967 1.00 55.14 325 GLY A CA 2
ATOM 1751 C C . GLY A 1 8 ? 24.558 -2.111 -2.185 1.00 64.04 325 GLY A C 2
ATOM 1752 O O . GLY A 1 8 ? 24.704 -2.656 -1.089 1.00 4.40 325 GLY A O 2
ATOM 1756 N N . PRO A 1 9 ? 25.502 -1.301 -2.714 1.00 74.41 326 PRO A N 2
ATOM 1757 C CA . PRO A 1 9 ? 26.822 -1.086 -2.091 1.00 21.43 326 PRO A CA 2
ATOM 1758 C C . PRO A 1 9 ? 26.755 -0.359 -0.746 1.00 24.54 326 PRO A C 2
ATOM 1759 O O . PRO A 1 9 ? 27.563 -0.601 0.131 1.00 23.25 326 PRO A O 2
ATOM 1770 N N . LYS A 1 10 ? 25.766 0.502 -0.581 1.00 75.31 327 LYS A N 2
ATOM 1771 C CA . LYS A 1 10 ? 25.631 1.265 0.656 1.00 45.53 327 LYS A CA 2
ATOM 1772 C C . LYS A 1 10 ? 24.531 0.615 1.524 1.00 52.52 327 LYS A C 2
ATOM 1773 O O . LYS A 1 10 ? 23.992 1.209 2.450 1.00 21.32 327 LYS A O 2
ATOM 1792 N N . GLY A 1 11 ? 24.247 -0.628 1.198 1.00 60.14 328 GLY A N 2
ATOM 1793 C CA . GLY A 1 11 ? 23.228 -1.394 1.882 1.00 44.11 328 GLY A CA 2
ATOM 1794 C C . GLY A 1 11 ? 21.895 -1.097 1.294 1.00 64.25 328 GLY A C 2
ATOM 1795 O O . GLY A 1 11 ? 21.727 -1.159 0.064 1.00 71.14 328 GLY A O 2
ATOM 1799 N N . LEU A 1 12 ? 20.953 -0.771 2.126 1.00 1.41 329 LEU A N 2
ATOM 1800 C CA . LEU A 1 12 ? 19.670 -0.351 1.653 1.00 75.24 329 LEU A CA 2
ATOM 1801 C C . LEU A 1 12 ? 19.693 1.155 1.660 1.00 41.03 329 LEU A C 2
ATOM 1802 O O . LEU A 1 12 ? 19.250 1.811 0.702 1.00 54.10 329 LEU A O 2
ATOM 1818 N N . GLY A 1 13 ? 20.252 1.697 2.734 1.00 34.31 330 GLY A N 2
ATOM 1819 C CA . GLY A 1 13 ? 20.519 3.102 2.817 1.00 52.33 330 GLY A CA 2
ATOM 1820 C C . GLY A 1 13 ? 19.359 3.937 3.269 1.00 31.11 330 GLY A C 2
ATOM 1821 O O . GLY A 1 13 ? 19.015 4.923 2.632 1.00 21.31 330 GLY A O 2
ATOM 1825 N N . PHE A 1 14 ? 18.751 3.555 4.341 1.00 53.43 331 PHE A N 2
ATOM 1826 C CA . PHE A 1 14 ? 17.723 4.358 4.947 1.00 25.13 331 PH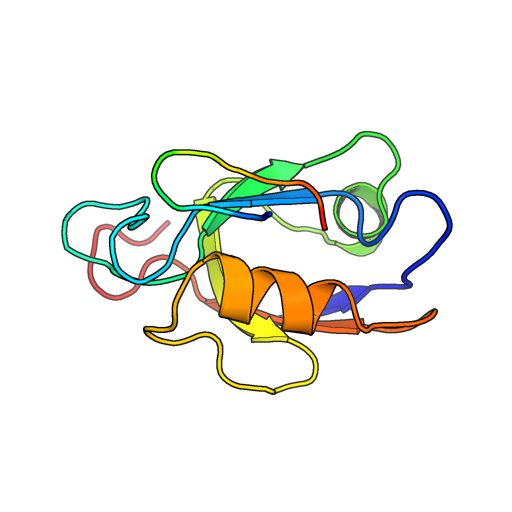E A CA 2
ATOM 1827 C C . PHE A 1 14 ? 17.693 4.098 6.424 1.00 60.11 331 PHE A C 2
ATOM 1828 O O . PHE A 1 14 ? 18.081 3.021 6.872 1.00 43.35 331 PHE A O 2
ATOM 1845 N N . SER A 1 15 ? 17.299 5.069 7.178 1.00 72.11 332 SER A N 2
ATOM 1846 C CA . SER A 1 15 ? 17.294 4.935 8.593 1.00 53.11 332 SER A CA 2
ATOM 1847 C C . SER A 1 15 ? 15.888 4.728 9.074 1.00 3.03 332 SER A C 2
ATOM 1848 O O . SER A 1 15 ? 14.973 5.474 8.702 1.00 53.44 332 SER A O 2
ATOM 1856 N N . ILE A 1 16 ? 15.706 3.724 9.860 1.00 61.04 333 ILE A N 2
ATOM 1857 C CA . ILE A 1 16 ? 14.416 3.389 10.374 1.00 72.23 333 ILE A CA 2
ATOM 1858 C C . ILE A 1 16 ? 14.386 3.601 11.861 1.00 62.15 333 ILE A C 2
ATOM 1859 O O . ILE A 1 16 ? 15.435 3.566 12.521 1.00 51.54 333 ILE A O 2
ATOM 1875 N N . ALA A 1 17 ? 13.220 3.894 12.356 1.00 55.44 334 ALA A N 2
ATOM 1876 C CA . ALA A 1 17 ? 12.980 4.056 13.751 1.00 74.23 334 ALA A CA 2
ATOM 1877 C C . ALA A 1 17 ? 11.581 3.578 14.060 1.00 71.23 334 ALA A C 2
ATOM 1878 O O . ALA A 1 17 ? 10.607 4.014 13.442 1.00 1.03 334 ALA A O 2
ATOM 1885 N N . GLY A 1 18 ? 11.507 2.636 14.925 1.00 15.20 335 GLY A N 2
ATOM 1886 C CA . GLY A 1 18 ? 10.270 2.099 15.395 1.00 4.11 335 GLY A CA 2
ATOM 1887 C C . GLY A 1 18 ? 10.581 0.847 16.141 1.00 53.04 335 GLY A C 2
ATOM 1888 O O . GLY A 1 18 ? 11.755 0.529 16.302 1.00 54.30 335 GLY A O 2
ATOM 1892 N N . GLY A 1 19 ? 9.613 0.198 16.673 1.00 42.11 336 GLY A N 2
ATOM 1893 C CA . GLY A 1 19 ? 9.860 -1.030 17.363 1.00 31.05 336 GLY A CA 2
ATOM 1894 C C . GLY A 1 19 ? 9.154 -0.996 18.656 1.00 1.25 336 GLY A C 2
ATOM 1895 O O . GLY A 1 19 ? 8.588 0.038 18.978 1.00 44.34 336 GLY A O 2
ATOM 1899 N N . VAL A 1 20 ? 9.200 -2.082 19.399 1.00 51.03 337 VAL A N 2
ATOM 1900 C CA . VAL A 1 20 ? 8.605 -2.170 20.737 1.00 4.30 337 VAL A CA 2
ATOM 1901 C C . VAL A 1 20 ? 9.057 -0.999 21.633 1.00 3.24 337 VAL A C 2
ATOM 1902 O O . VAL A 1 20 ? 10.188 -0.964 22.121 1.00 0.32 337 VAL A O 2
ATOM 1915 N N . GLY A 1 21 ? 8.186 -0.013 21.767 1.00 43.44 338 GLY A N 2
ATOM 1916 C CA . GLY A 1 21 ? 8.463 1.129 22.611 1.00 41.10 338 GLY A CA 2
ATOM 1917 C C . GLY A 1 21 ? 9.198 2.230 21.868 1.00 61.52 338 GLY A C 2
ATOM 1918 O O . GLY A 1 21 ? 9.395 3.323 22.389 1.00 62.12 338 GLY A O 2
ATOM 1922 N N . ASN A 1 22 ? 9.605 1.944 20.653 1.00 11.30 339 ASN A N 2
ATOM 1923 C CA . ASN A 1 22 ? 10.321 2.906 19.828 1.00 24.24 339 ASN A CA 2
ATOM 1924 C C . ASN A 1 22 ? 9.390 3.418 18.741 1.00 23.22 339 ASN A C 2
ATOM 1925 O O . ASN A 1 22 ? 9.825 4.025 17.773 1.00 63.14 339 ASN A O 2
ATOM 1936 N N . GLN A 1 23 ? 8.106 3.188 18.955 1.00 60.31 340 GLN A N 2
ATOM 1937 C CA . GLN A 1 23 ? 7.044 3.535 18.031 1.00 41.33 340 GLN A CA 2
ATOM 1938 C C . GLN A 1 23 ? 7.155 4.994 17.553 1.00 73.22 340 GLN A C 2
ATOM 1939 O O . GLN A 1 23 ? 7.273 5.933 18.361 1.00 44.24 340 GLN A O 2
ATOM 1953 N N . HIS A 1 24 ? 7.175 5.155 16.250 1.00 54.03 341 HIS A N 2
ATOM 1954 C CA . HIS A 1 24 ? 7.325 6.462 15.624 1.00 42.54 341 HIS A CA 2
ATOM 1955 C C . HIS A 1 24 ? 5.979 7.182 15.623 1.00 31.03 341 HIS A C 2
ATOM 1956 O O . HIS A 1 24 ? 5.882 8.354 15.972 1.00 43.54 341 HIS A O 2
ATOM 1970 N N . ILE A 1 25 ? 4.945 6.458 15.278 1.00 11.35 342 ILE A N 2
ATOM 1971 C CA . ILE A 1 25 ? 3.607 7.021 15.259 1.00 32.33 342 ILE A CA 2
ATOM 1972 C C . ILE A 1 25 ? 2.839 6.539 16.483 1.00 24.41 342 ILE A C 2
ATOM 1973 O O . ILE A 1 25 ? 2.801 5.349 16.749 1.00 63.03 342 ILE A O 2
ATOM 1989 N N . PRO A 1 26 ? 2.286 7.484 17.290 1.00 21.45 343 PRO A N 2
ATOM 1990 C CA . PRO A 1 26 ? 1.511 7.167 18.504 1.00 75.41 343 PRO A CA 2
ATOM 1991 C C . PRO A 1 26 ? 0.395 6.151 18.264 1.00 55.03 343 PRO A C 2
ATOM 1992 O O . PRO A 1 26 ? -0.600 6.440 17.594 1.00 43.42 343 PRO A O 2
ATOM 2003 N N . GLY A 1 27 ? 0.594 4.962 18.778 1.00 60.41 344 GLY A N 2
ATOM 2004 C CA . GLY A 1 27 ? -0.388 3.919 18.648 1.00 50.54 344 GLY A CA 2
ATOM 2005 C C . GLY A 1 27 ? -0.016 2.926 17.578 1.00 51.14 344 GLY A C 2
ATOM 2006 O O . GLY A 1 27 ? -0.681 1.912 17.410 1.00 71.44 344 GLY A O 2
ATOM 2010 N N . ASP A 1 28 ? 1.059 3.199 16.871 1.00 25.50 345 ASP A N 2
ATOM 2011 C CA . ASP A 1 28 ? 1.487 2.330 15.801 1.00 71.53 345 ASP A CA 2
ATOM 2012 C C . ASP A 1 28 ? 2.935 1.925 16.062 1.00 23.13 345 ASP A C 2
ATOM 2013 O O . ASP A 1 28 ? 3.884 2.651 15.742 1.00 4.32 345 ASP A O 2
ATOM 2022 N N . ASN A 1 29 ? 3.092 0.763 16.654 1.00 53.10 346 ASN A N 2
ATOM 2023 C CA . ASN A 1 29 ? 4.372 0.267 17.182 1.00 71.40 346 ASN A CA 2
ATOM 2024 C C . ASN A 1 29 ? 5.257 -0.338 16.067 1.00 20.51 346 ASN A C 2
ATOM 2025 O O . ASN A 1 29 ? 6.118 -1.185 16.315 1.00 51.04 346 ASN A O 2
ATOM 2036 N N . SER A 1 30 ? 5.091 0.163 14.872 1.00 52.42 347 SER A N 2
ATOM 2037 C CA . SER A 1 30 ? 5.797 -0.349 13.724 1.00 75.45 347 SER A CA 2
ATOM 2038 C C . SER A 1 30 ? 7.087 0.403 13.444 1.00 44.33 347 SER A C 2
ATOM 2039 O O . SER A 1 30 ? 7.446 1.371 14.142 1.00 32.12 347 SER A O 2
ATOM 2047 N N . ILE A 1 31 ? 7.779 -0.059 12.433 1.00 51.23 348 ILE A N 2
ATOM 2048 C CA . ILE A 1 31 ? 9.041 0.481 12.027 1.00 60.31 348 ILE A CA 2
ATOM 2049 C C . ILE A 1 31 ? 8.787 1.558 10.987 1.00 72.21 348 ILE A C 2
ATOM 2050 O O . ILE A 1 31 ? 8.070 1.319 10.018 1.00 62.22 348 ILE A O 2
ATOM 2066 N N . TYR A 1 32 ? 9.356 2.720 11.173 1.00 74.03 349 TYR A N 2
ATOM 2067 C CA . TYR A 1 32 ? 9.131 3.813 10.257 1.00 13.41 349 TYR A CA 2
ATOM 2068 C C . TYR A 1 32 ? 10.407 4.344 9.687 1.00 23.42 349 TYR A C 2
ATOM 2069 O O . TYR A 1 32 ? 11.384 4.569 10.407 1.00 31.12 349 TYR A O 2
ATOM 2087 N N . VAL A 1 33 ? 10.402 4.510 8.390 1.00 2.42 350 VAL A N 2
ATOM 2088 C CA . VAL A 1 33 ? 11.515 5.082 7.669 1.00 43.41 350 VAL A CA 2
ATOM 2089 C C . VAL A 1 33 ? 11.628 6.535 8.080 1.00 4.51 350 VAL A C 2
ATOM 2090 O O . VAL A 1 33 ? 10.774 7.332 7.766 1.00 12.51 350 VAL A O 2
ATOM 2103 N N . THR A 1 34 ? 12.645 6.850 8.805 1.00 72.11 351 THR A N 2
ATOM 2104 C CA . THR A 1 34 ? 12.810 8.169 9.336 1.00 42.40 351 THR A CA 2
ATOM 2105 C C . THR A 1 34 ? 13.796 8.981 8.479 1.00 23.21 351 THR A C 2
ATOM 2106 O O . THR A 1 34 ? 13.774 10.208 8.475 1.00 41.11 351 THR A O 2
ATOM 2117 N N . LYS A 1 35 ? 14.641 8.291 7.737 1.00 42.41 352 LYS A N 2
ATOM 2118 C CA . LYS A 1 35 ? 15.623 8.943 6.877 1.00 4.42 352 LYS A CA 2
ATOM 2119 C C . LYS A 1 35 ? 15.836 8.055 5.687 1.00 60.43 352 LYS A C 2
ATOM 2120 O O . LYS A 1 35 ? 15.636 6.855 5.789 1.00 33.34 352 LYS A O 2
ATOM 2139 N N . ILE A 1 36 ? 16.240 8.624 4.585 1.00 52.42 353 ILE A N 2
ATOM 2140 C CA . ILE A 1 36 ? 16.623 7.859 3.421 1.00 30.45 353 ILE A CA 2
ATOM 2141 C C . ILE A 1 36 ? 17.964 8.417 2.947 1.00 23.24 353 ILE A C 2
ATOM 2142 O O . ILE A 1 36 ? 18.036 9.531 2.418 1.00 52.32 353 ILE A O 2
ATOM 2158 N N . ILE A 1 37 ? 19.003 7.652 3.165 1.00 70.13 354 ILE A N 2
ATOM 2159 C CA . ILE A 1 37 ? 20.381 8.077 2.949 1.00 74.34 354 ILE A CA 2
ATOM 2160 C C . ILE A 1 37 ? 20.712 8.014 1.470 1.00 25.20 354 ILE A C 2
ATOM 2161 O O . ILE A 1 37 ? 20.485 6.972 0.821 1.00 5.34 354 ILE A O 2
ATOM 2177 N N . GLU A 1 38 ? 21.267 9.105 0.917 1.00 14.43 355 GLU A N 2
ATOM 2178 C CA . GLU A 1 38 ? 21.566 9.118 -0.480 1.00 23.11 355 GLU A CA 2
ATOM 2179 C C . GLU A 1 38 ? 22.609 8.060 -0.728 1.00 23.22 355 GLU A C 2
ATOM 2180 O O . GLU A 1 38 ? 23.439 7.767 0.143 1.00 1.41 355 GLU A O 2
ATOM 2192 N N . GLY A 1 39 ? 22.543 7.452 -1.853 1.00 32.03 356 GLY A N 2
ATOM 2193 C CA . GLY A 1 39 ? 23.509 6.451 -2.188 1.00 35.22 356 GLY A CA 2
ATOM 2194 C C . GLY A 1 39 ? 22.975 5.122 -1.838 1.00 15.30 356 GLY A C 2
ATOM 2195 O O . GLY A 1 39 ? 23.461 4.098 -2.310 1.00 31.24 356 GLY A O 2
ATOM 2199 N N . GLY A 1 40 ? 21.984 5.138 -0.967 1.00 51.11 357 GLY A N 2
ATOM 2200 C CA . GLY A 1 40 ? 21.282 3.982 -0.674 1.00 14.01 357 GLY A CA 2
ATOM 2201 C C . GLY A 1 40 ? 20.487 3.616 -1.867 1.00 60.33 357 GLY A C 2
ATOM 2202 O O . GLY A 1 40 ? 19.957 4.514 -2.592 1.00 72.44 357 GLY A O 2
ATOM 2206 N N . ALA A 1 41 ? 20.395 2.357 -2.117 1.00 53.22 358 ALA A N 2
ATOM 2207 C CA . ALA A 1 41 ? 19.651 1.884 -3.231 1.00 44.14 358 ALA A CA 2
ATOM 2208 C C . ALA A 1 41 ? 18.199 2.266 -3.046 1.00 2.02 358 ALA A C 2
ATOM 2209 O O . ALA A 1 41 ? 17.526 2.636 -3.983 1.00 74.42 358 ALA A O 2
ATOM 2216 N N . ALA A 1 42 ? 17.764 2.297 -1.802 1.00 24.41 359 ALA A N 2
ATOM 2217 C CA . ALA A 1 42 ? 16.408 2.670 -1.503 1.00 52.02 359 ALA A CA 2
ATOM 2218 C C . ALA A 1 42 ? 16.183 4.196 -1.624 1.00 35.02 359 ALA A C 2
ATOM 2219 O O . ALA A 1 42 ? 15.066 4.675 -1.499 1.00 1.20 359 ALA A O 2
ATOM 2226 N N . HIS A 1 43 ? 17.243 4.934 -1.845 1.00 24.11 360 HIS A N 2
ATOM 2227 C CA . HIS A 1 43 ? 17.139 6.361 -2.078 1.00 24.53 360 HIS A CA 2
ATOM 2228 C C . HIS A 1 43 ? 17.082 6.599 -3.571 1.00 33.10 360 HIS A C 2
ATOM 2229 O O . HIS A 1 43 ? 16.357 7.448 -4.046 1.00 23.12 360 HIS A O 2
ATOM 2243 N N . LYS A 1 44 ? 17.870 5.837 -4.307 1.00 62.23 361 LYS A N 2
ATOM 2244 C CA . LYS A 1 44 ? 17.912 6.005 -5.754 1.00 61.23 361 LYS A CA 2
ATOM 2245 C C . LYS A 1 44 ? 16.747 5.247 -6.428 1.00 45.05 361 LYS A C 2
ATOM 2246 O O . LYS A 1 44 ? 15.930 5.822 -7.126 1.00 11.30 361 LYS A O 2
ATOM 2265 N N . ASP A 1 45 ? 16.707 3.964 -6.177 1.00 71.15 362 ASP A N 2
ATOM 2266 C CA . ASP A 1 45 ? 15.705 3.017 -6.724 1.00 14.21 362 ASP A CA 2
ATOM 2267 C C . ASP A 1 45 ? 14.495 2.989 -5.893 1.00 43.40 362 ASP A C 2
ATOM 2268 O O . ASP A 1 45 ? 13.378 2.886 -6.380 1.00 2.53 362 ASP A O 2
ATOM 2277 N N . GLY A 1 46 ? 14.764 3.141 -4.644 1.00 13.51 363 GLY A N 2
ATOM 2278 C CA . GLY A 1 46 ? 13.877 2.802 -3.550 1.00 15.54 363 GLY A CA 2
ATOM 2279 C C . GLY A 1 46 ? 12.429 3.130 -3.613 1.00 20.45 363 GLY A C 2
ATOM 2280 O O . GLY A 1 46 ? 11.674 2.441 -2.958 1.00 35.44 363 GLY A O 2
ATOM 2284 N N . LYS A 1 47 ? 12.032 4.119 -4.401 1.00 0.41 364 LYS A N 2
ATOM 2285 C CA . LYS A 1 47 ? 10.614 4.567 -4.527 1.00 52.34 364 LYS A CA 2
ATOM 2286 C C . LYS A 1 47 ? 9.898 4.606 -3.136 1.00 60.05 364 LYS A C 2
ATOM 2287 O O . LYS A 1 47 ? 8.703 4.359 -3.024 1.00 35.31 364 LYS A O 2
ATOM 2306 N N . LEU A 1 48 ? 10.665 5.009 -2.122 1.00 3.53 365 LEU A N 2
ATOM 2307 C CA . LEU A 1 48 ? 10.282 4.939 -0.718 1.00 54.54 365 LEU A CA 2
ATOM 2308 C C . LEU A 1 48 ? 10.142 6.350 -0.146 1.00 61.33 365 LEU A C 2
ATOM 2309 O O . LEU A 1 48 ? 10.750 7.299 -0.670 1.00 11.53 365 LEU A O 2
ATOM 2325 N N . GLN A 1 49 ? 9.361 6.494 0.910 1.00 31.04 366 GLN A N 2
ATOM 2326 C CA . GLN A 1 49 ? 9.128 7.776 1.533 1.00 74.04 366 GLN A CA 2
ATOM 2327 C C . GLN A 1 49 ? 9.528 7.768 3.007 1.00 41.23 366 GLN A C 2
ATOM 2328 O O . GLN A 1 49 ? 9.381 6.759 3.711 1.00 4.15 366 GLN A O 2
ATOM 2342 N N . ILE A 1 50 ? 10.082 8.872 3.465 1.00 71.10 367 ILE A N 2
ATOM 2343 C CA . ILE A 1 50 ? 10.293 9.062 4.880 1.00 51.32 367 ILE A CA 2
ATOM 2344 C C . ILE A 1 50 ? 8.903 9.162 5.548 1.00 33.44 367 ILE A C 2
ATOM 2345 O O . ILE A 1 50 ? 8.106 10.020 5.180 1.00 12.42 367 ILE A O 2
ATOM 2361 N N . GLY A 1 51 ? 8.623 8.286 6.486 1.00 1.53 368 GLY A N 2
ATOM 2362 C CA . GLY A 1 51 ? 7.316 8.249 7.117 1.00 50.24 368 GLY A CA 2
ATOM 2363 C C . GLY A 1 51 ? 6.578 6.960 6.802 1.00 3.31 368 GLY A C 2
ATOM 2364 O O . GLY A 1 51 ? 5.428 6.762 7.202 1.00 42.03 368 GLY A O 2
ATOM 2368 N N . ASP A 1 52 ? 7.204 6.110 6.025 1.00 32.01 369 ASP A N 2
ATOM 2369 C CA . ASP A 1 52 ? 6.633 4.821 5.691 1.00 34.50 369 ASP A CA 2
ATOM 2370 C C . ASP A 1 52 ? 6.734 3.801 6.833 1.00 22.14 369 ASP A C 2
ATOM 2371 O O . ASP A 1 52 ? 7.777 3.687 7.490 1.00 73.12 369 ASP A O 2
ATOM 2380 N N . LYS A 1 53 ? 5.640 3.071 7.047 1.00 32.51 370 LYS A N 2
ATOM 2381 C CA . LYS A 1 53 ? 5.510 2.024 8.078 1.00 55.45 370 LYS A CA 2
ATOM 2382 C C . LYS A 1 53 ? 5.821 0.679 7.455 1.00 22.44 370 LYS A C 2
ATOM 2383 O O . LYS A 1 53 ? 5.123 0.229 6.545 1.00 72.12 370 LYS A O 2
ATOM 2402 N N . LEU A 1 54 ? 6.846 0.056 7.915 1.00 64.22 371 LEU A N 2
ATOM 2403 C CA . LEU A 1 54 ? 7.229 -1.219 7.388 1.00 3.00 371 LEU A CA 2
ATOM 2404 C C . LEU A 1 54 ? 6.426 -2.300 8.043 1.00 72.30 371 LEU A C 2
ATOM 2405 O O . LEU A 1 54 ? 6.546 -2.538 9.239 1.00 71.14 371 LEU A O 2
ATOM 2421 N N . LEU A 1 55 ? 5.605 -2.921 7.248 1.00 53.13 372 LEU A N 2
ATOM 2422 C CA . LEU A 1 55 ? 4.727 -3.975 7.681 1.00 65.50 372 LEU A CA 2
ATOM 2423 C C . LEU A 1 55 ? 5.550 -5.254 7.721 1.00 11.44 372 LEU A C 2
ATOM 2424 O O . LEU A 1 55 ? 5.421 -6.079 8.627 1.00 52.15 372 LEU A O 2
ATOM 2440 N N . ALA A 1 56 ? 6.410 -5.408 6.730 1.00 23.33 373 ALA A N 2
ATOM 2441 C CA . ALA A 1 56 ? 7.220 -6.587 6.608 1.00 63.14 373 ALA A CA 2
ATOM 2442 C C . ALA A 1 56 ? 8.377 -6.345 5.657 1.00 4.42 373 ALA A C 2
ATOM 2443 O O . ALA A 1 56 ? 8.326 -5.442 4.828 1.00 30.54 373 ALA A O 2
ATOM 2450 N N . VAL A 1 57 ? 9.400 -7.145 5.766 1.00 60.15 374 VAL A N 2
ATOM 2451 C CA . VAL A 1 57 ? 10.496 -7.107 4.814 1.00 55.11 374 VAL A CA 2
ATOM 2452 C C . VAL A 1 57 ? 10.821 -8.538 4.411 1.00 21.41 374 VAL A C 2
ATOM 2453 O O . VAL A 1 57 ? 11.042 -9.394 5.252 1.00 22.10 374 VAL A O 2
ATOM 2466 N N . ASN A 1 58 ? 10.717 -8.805 3.103 1.00 42.41 375 ASN A N 2
ATOM 2467 C CA . ASN A 1 58 ? 10.864 -10.167 2.507 1.00 4.40 375 ASN A CA 2
ATOM 2468 C C . ASN A 1 58 ? 9.788 -11.035 3.038 1.00 12.24 375 ASN A C 2
ATOM 2469 O O . ASN A 1 58 ? 9.854 -12.250 3.084 1.00 2.21 375 ASN A O 2
ATOM 2480 N N . ASN A 1 59 ? 8.748 -10.322 3.305 1.00 71.34 376 ASN A N 2
ATOM 2481 C CA . ASN A 1 59 ? 7.465 -10.776 3.878 1.00 52.31 376 ASN A CA 2
ATOM 2482 C C . ASN A 1 59 ? 7.582 -11.249 5.327 1.00 1.34 376 ASN A C 2
ATOM 2483 O O . ASN A 1 59 ? 6.625 -11.772 5.884 1.00 63.45 376 ASN A O 2
ATOM 2494 N N . VAL A 1 60 ? 8.724 -11.004 5.949 1.00 32.40 377 VAL A N 2
ATOM 2495 C CA . VAL A 1 60 ? 8.893 -11.286 7.363 1.00 11.24 377 VAL A CA 2
ATOM 2496 C C . VAL A 1 60 ? 8.223 -10.153 8.113 1.00 24.44 377 VAL A C 2
ATOM 2497 O O . VAL A 1 60 ? 8.538 -8.995 7.863 1.00 64.44 377 VAL A O 2
ATOM 2510 N N . CYS A 1 61 ? 7.301 -10.486 8.983 1.00 65.54 378 CYS A N 2
ATOM 2511 C CA . CYS A 1 61 ? 6.492 -9.519 9.707 1.00 34.00 378 CYS A CA 2
ATOM 2512 C C . CYS A 1 61 ? 7.310 -8.580 10.605 1.00 51.41 378 CYS A C 2
ATOM 2513 O O . CYS A 1 61 ? 8.089 -9.023 11.442 1.00 14.02 378 CYS A O 2
ATOM 2521 N N . LEU A 1 62 ? 7.130 -7.290 10.384 1.00 71.32 379 LEU A N 2
ATOM 2522 C CA . LEU A 1 62 ? 7.749 -6.228 11.180 1.00 21.43 379 LEU A CA 2
ATOM 2523 C C . LEU A 1 62 ? 6.709 -5.518 12.039 1.00 15.12 379 LEU A C 2
ATOM 2524 O O . LEU A 1 62 ? 7.011 -4.536 12.724 1.00 63.24 379 LEU A O 2
ATOM 2540 N N . GLU A 1 63 ? 5.491 -6.005 11.981 1.00 25.45 380 GLU A N 2
ATOM 2541 C CA . GLU A 1 63 ? 4.432 -5.511 12.833 1.00 52.41 380 GLU A CA 2
ATOM 2542 C C . GLU A 1 63 ? 4.608 -6.115 14.211 1.00 55.31 380 GLU A C 2
ATOM 2543 O O . GLU A 1 63 ? 4.524 -7.338 14.357 1.00 12.33 380 GLU A O 2
ATOM 2555 N N . GLU A 1 64 ? 4.870 -5.251 15.193 1.00 61.42 381 GLU A N 2
ATOM 2556 C CA . GLU A 1 64 ? 5.105 -5.619 16.572 1.00 10.31 381 GLU A CA 2
ATOM 2557 C C . GLU A 1 64 ? 6.355 -6.494 16.718 1.00 73.13 381 GLU A C 2
ATOM 2558 O O . GLU A 1 64 ? 6.295 -7.723 16.726 1.00 0.20 381 GLU A O 2
ATOM 2570 N N . VAL A 1 65 ? 7.469 -5.820 16.778 1.00 61.01 382 VAL A N 2
ATOM 2571 C CA . VAL A 1 65 ? 8.816 -6.419 16.861 1.00 62.44 382 VAL A CA 2
ATOM 2572 C C . VAL A 1 65 ? 9.759 -5.437 17.545 1.00 22.31 382 VAL A C 2
ATOM 2573 O O . VAL A 1 65 ? 9.488 -4.223 17.586 1.00 50.45 382 VAL A O 2
ATOM 2586 N N . THR A 1 66 ? 10.852 -5.923 18.050 1.00 72.52 383 THR A N 2
ATOM 2587 C CA . THR A 1 66 ? 11.835 -5.087 18.701 1.00 61.13 383 THR A CA 2
ATOM 2588 C C . THR A 1 66 ? 12.704 -4.451 17.598 1.00 63.51 383 THR A C 2
ATOM 2589 O O . THR A 1 66 ? 12.988 -5.108 16.599 1.00 13.52 383 THR A O 2
ATOM 2600 N N . HIS A 1 67 ? 13.158 -3.203 17.785 1.00 60.22 384 HIS A N 2
ATOM 2601 C CA . HIS A 1 67 ? 13.902 -2.487 16.708 1.00 70.35 384 HIS A CA 2
ATOM 2602 C C . HIS A 1 67 ? 15.078 -3.310 16.157 1.00 2.11 384 HIS A C 2
ATOM 2603 O O . HIS A 1 67 ? 15.166 -3.492 14.968 1.00 64.44 384 HIS A O 2
ATOM 2617 N N . GLU A 1 68 ? 15.911 -3.869 17.043 1.00 14.52 385 GLU A N 2
ATOM 2618 C CA . GLU A 1 68 ? 17.071 -4.703 16.626 1.00 40.22 385 GLU A CA 2
ATOM 2619 C C . GLU A 1 68 ? 16.612 -5.891 15.776 1.00 53.11 385 GLU A C 2
ATOM 2620 O O . GLU A 1 68 ? 17.214 -6.226 14.754 1.00 61.55 385 GLU A O 2
ATOM 2632 N N . GLU A 1 69 ? 15.485 -6.428 16.146 1.00 34.40 386 GLU A N 2
ATOM 2633 C CA . GLU A 1 69 ? 14.936 -7.616 15.551 1.00 51.15 386 GLU A CA 2
ATOM 2634 C C . GLU A 1 69 ? 14.464 -7.276 14.135 1.00 51.02 386 GLU A C 2
ATOM 2635 O O . GLU A 1 69 ? 14.650 -8.045 13.186 1.00 64.44 386 GLU A O 2
ATOM 2647 N N . ALA A 1 70 ? 13.954 -6.071 14.001 1.00 13.31 387 ALA A N 2
ATOM 2648 C CA . ALA A 1 70 ? 13.482 -5.561 12.746 1.00 14.22 387 ALA A CA 2
ATOM 2649 C C . ALA A 1 70 ? 14.638 -5.175 11.846 1.00 5.52 387 ALA A C 2
ATOM 2650 O O . ALA A 1 70 ? 14.696 -5.615 10.710 1.00 22.04 387 ALA A O 2
ATOM 2657 N N . VAL A 1 71 ? 15.581 -4.373 12.370 1.00 41.31 388 VAL A N 2
ATOM 2658 C CA . VAL A 1 71 ? 16.720 -3.894 11.575 1.00 10.30 388 VAL A CA 2
ATOM 2659 C C . VAL A 1 71 ? 17.496 -5.070 11.020 1.00 71.14 388 VAL A C 2
ATOM 2660 O O . VAL A 1 71 ? 17.898 -5.060 9.866 1.00 72.22 388 VAL A O 2
ATOM 2673 N N . THR A 1 72 ? 17.665 -6.094 11.839 1.00 42.44 389 THR A N 2
ATOM 2674 C CA . THR A 1 72 ? 18.334 -7.313 11.431 1.00 64.31 389 THR A CA 2
ATOM 2675 C C . THR A 1 72 ? 17.615 -7.954 10.225 1.00 51.44 389 THR A C 2
ATOM 2676 O O . THR A 1 72 ? 18.258 -8.386 9.281 1.00 13.43 389 THR A O 2
ATOM 2687 N N . ALA A 1 73 ? 16.288 -7.932 10.233 1.00 31.05 390 ALA A N 2
ATOM 2688 C CA . ALA A 1 73 ? 15.505 -8.498 9.145 1.00 30.04 390 ALA A CA 2
ATOM 2689 C C . ALA A 1 73 ? 15.761 -7.742 7.832 1.00 23.51 390 ALA A C 2
ATOM 2690 O O . ALA A 1 73 ? 15.752 -8.338 6.758 1.00 60.01 390 ALA A O 2
ATOM 2697 N N . LEU A 1 74 ? 16.010 -6.434 7.926 1.00 2.20 391 LEU A N 2
ATOM 2698 C CA . LEU A 1 74 ? 16.338 -5.657 6.734 1.00 4.04 391 LEU A CA 2
ATOM 2699 C C . LEU A 1 74 ? 17.800 -5.815 6.370 1.00 40.32 391 LEU A C 2
ATOM 2700 O O . LEU A 1 74 ? 18.164 -5.704 5.214 1.00 51.01 391 LEU A O 2
ATOM 2716 N N . LYS A 1 75 ? 18.638 -6.058 7.359 1.00 42.34 392 LYS A N 2
ATOM 2717 C CA . LYS A 1 75 ? 20.052 -6.228 7.110 1.00 62.41 392 LYS A CA 2
ATOM 2718 C C . LYS A 1 75 ? 20.366 -7.572 6.484 1.00 63.40 392 LYS A C 2
ATOM 2719 O O . LYS A 1 75 ? 21.355 -7.721 5.775 1.00 54.41 392 LYS A O 2
ATOM 2738 N N . ASN A 1 76 ? 19.486 -8.530 6.709 1.00 73.53 393 ASN A N 2
ATOM 2739 C CA . ASN A 1 76 ? 19.582 -9.865 6.123 1.00 52.22 393 ASN A CA 2
ATOM 2740 C C . ASN A 1 76 ? 19.102 -9.853 4.663 1.00 31.44 393 ASN A C 2
ATOM 2741 O O . ASN A 1 76 ? 18.350 -10.732 4.230 1.00 4.40 393 ASN A O 2
ATOM 2752 N N . THR A 1 77 ? 19.554 -8.890 3.904 1.00 24.40 394 THR A N 2
ATOM 2753 C CA . THR A 1 77 ? 19.173 -8.766 2.531 1.00 24.04 394 THR A CA 2
ATOM 2754 C C . THR A 1 77 ? 20.392 -8.736 1.660 1.00 65.01 394 THR A C 2
ATOM 2755 O O . THR A 1 77 ? 21.439 -8.199 2.045 1.00 63.21 394 THR A O 2
ATOM 2766 N N . SER A 1 78 ? 20.303 -9.331 0.513 1.00 61.21 395 SER A N 2
ATOM 2767 C CA . SER A 1 78 ? 21.405 -9.281 -0.394 1.00 54.14 395 SER A CA 2
ATOM 2768 C C . SER A 1 78 ? 20.958 -9.158 -1.823 1.00 1.24 395 SER A C 2
ATOM 2769 O O . SER A 1 78 ? 20.441 -10.084 -2.427 1.00 45.51 395 SER A O 2
ATOM 2777 N N . ASP A 1 79 ? 21.059 -7.934 -2.254 1.00 43.30 396 ASP A N 2
ATOM 2778 C CA . ASP A 1 79 ? 20.926 -7.448 -3.612 1.00 45.24 396 ASP A CA 2
ATOM 2779 C C . ASP A 1 79 ? 19.554 -7.724 -4.239 1.00 20.10 396 ASP A C 2
ATOM 2780 O O . ASP A 1 79 ? 19.355 -7.567 -5.432 1.00 60.01 396 ASP A O 2
ATOM 2789 N N . PHE A 1 80 ? 18.587 -8.057 -3.379 1.00 32.43 397 PHE A N 2
ATOM 2790 C CA . PHE A 1 80 ? 17.206 -8.280 -3.769 1.00 52.15 397 PHE A CA 2
ATOM 2791 C C . PHE A 1 80 ? 16.348 -8.288 -2.496 1.00 30.00 397 PHE A C 2
ATOM 2792 O O . PHE A 1 80 ? 16.684 -8.974 -1.526 1.00 60.33 397 PHE A O 2
ATOM 2809 N N . VAL A 1 81 ? 15.304 -7.460 -2.472 1.00 21.24 398 VAL A N 2
ATOM 2810 C CA . VAL A 1 81 ? 14.444 -7.280 -1.294 1.00 64.12 398 VAL A CA 2
ATOM 2811 C C . VAL A 1 81 ? 12.972 -7.024 -1.724 1.00 72.24 398 VAL A C 2
ATOM 2812 O O . VAL A 1 81 ? 12.715 -6.415 -2.762 1.00 32.31 398 VAL A O 2
ATOM 2825 N N . TYR A 1 82 ? 12.038 -7.497 -0.929 1.00 12.23 399 TYR A N 2
ATOM 2826 C CA . TYR A 1 82 ? 10.622 -7.166 -1.064 1.00 10.43 399 TYR A CA 2
ATOM 2827 C C . TYR A 1 82 ? 10.149 -6.465 0.202 1.00 62.35 399 TYR A C 2
ATOM 2828 O O . TYR A 1 82 ? 9.837 -7.108 1.199 1.00 23.11 399 TYR A O 2
ATOM 2846 N N . LEU A 1 83 ? 10.128 -5.172 0.170 1.00 32.11 400 LEU A N 2
ATOM 2847 C CA . LEU A 1 83 ? 9.740 -4.372 1.312 1.00 50.21 400 LEU A CA 2
ATOM 2848 C C . LEU A 1 83 ? 8.232 -4.161 1.291 1.00 62.34 400 LEU A C 2
ATOM 2849 O O . LEU A 1 83 ? 7.689 -3.640 0.334 1.00 33.34 400 LEU A O 2
ATOM 2865 N N . LYS A 1 84 ? 7.568 -4.579 2.331 1.00 64.40 401 LYS A N 2
ATOM 2866 C CA . LYS A 1 84 ? 6.139 -4.451 2.414 1.00 71.53 401 LYS A CA 2
ATOM 2867 C C . LYS A 1 84 ? 5.818 -3.314 3.367 1.00 73.51 401 LYS A C 2
ATOM 2868 O O . LYS A 1 84 ? 6.034 -3.421 4.573 1.00 1.42 401 LYS A O 2
ATOM 2887 N N . VAL A 1 85 ? 5.356 -2.241 2.824 1.00 74.04 402 VAL A N 2
ATOM 2888 C CA . VAL A 1 85 ? 5.017 -1.063 3.574 1.00 2.10 402 VAL A CA 2
ATOM 2889 C C . VAL A 1 85 ? 3.483 -0.913 3.669 1.00 25.45 402 VAL A C 2
ATOM 2890 O O . VAL A 1 85 ? 2.705 -1.418 2.792 1.00 54.41 402 VAL A O 2
ATOM 2903 N N . ALA A 1 86 ? 3.074 -0.308 4.750 1.00 13.25 403 ALA A N 2
ATOM 2904 C CA . ALA A 1 86 ? 1.722 0.018 5.067 1.00 41.43 403 ALA A CA 2
ATOM 2905 C C . ALA A 1 86 ? 1.721 1.425 5.623 1.00 52.41 403 ALA A C 2
ATOM 2906 O O . ALA A 1 86 ? 2.772 1.948 5.956 1.00 45.31 403 ALA A O 2
ATOM 2913 N N . LYS A 1 87 ? 0.612 2.078 5.605 1.00 60.33 404 LYS A N 2
ATOM 2914 C CA . LYS A 1 87 ? 0.522 3.385 6.221 1.00 3.00 404 LYS A CA 2
ATOM 2915 C C . LYS A 1 87 ? -0.027 3.228 7.615 1.00 1.12 404 LYS A C 2
ATOM 2916 O O . LYS A 1 87 ? -0.685 2.224 7.888 1.00 50.14 404 LYS A O 2
ATOM 2935 N N . PRO A 1 88 ? 0.304 4.183 8.526 1.00 12.55 405 PRO A N 2
ATOM 2936 C CA . PRO A 1 88 ? -0.083 4.137 9.932 1.00 13.24 405 PRO A CA 2
ATOM 2937 C C . PRO A 1 88 ? -1.524 3.716 10.183 1.00 0.31 405 PRO A C 2
ATOM 2938 O O . PRO A 1 88 ? -2.461 4.102 9.467 1.00 64.11 405 PRO A O 2
ATOM 2949 N N . THR A 1 89 ? -1.672 2.920 11.184 1.00 43.14 406 THR A N 2
ATOM 2950 C CA . THR A 1 89 ? -2.926 2.340 11.560 1.00 65.35 406 THR A CA 2
ATOM 2951 C C . THR A 1 89 ? -3.840 3.348 12.270 1.00 31.32 406 THR A C 2
ATOM 2952 O O . THR A 1 89 ? -3.880 3.427 13.494 1.00 75.32 406 THR A O 2
ATOM 2963 N N . GLY A 1 90 ? -4.450 4.193 11.490 1.00 4.25 407 GLY A N 2
ATOM 2964 C CA . GLY A 1 90 ? -5.495 5.048 11.977 1.00 63.12 407 GLY A CA 2
ATOM 2965 C C . GLY A 1 90 ? -5.050 6.377 12.561 1.00 2.23 407 GLY A C 2
ATOM 2966 O O . GLY A 1 90 ? -5.605 7.416 12.206 1.00 65.30 407 GLY A O 2
ATOM 2970 N N . SER A 1 91 ? -4.043 6.346 13.422 1.00 24.32 408 SER A N 2
ATOM 2971 C CA . SER A 1 91 ? -3.542 7.526 14.138 1.00 32.21 408 SER A CA 2
ATOM 2972 C C . SER A 1 91 ? -3.005 8.562 13.163 1.00 53.42 408 SER A C 2
ATOM 2973 O O . SER A 1 91 ? -2.911 9.755 13.463 1.00 52.34 408 SER A O 2
ATOM 2981 N N . HIS A 1 92 ? -2.650 8.089 12.011 1.00 13.12 409 HIS A N 2
ATOM 2982 C CA . HIS A 1 92 ? -2.165 8.891 10.964 1.00 5.11 409 HIS A CA 2
ATOM 2983 C C . HIS A 1 92 ? -2.379 8.041 9.731 1.00 4.24 409 HIS A C 2
ATOM 2984 O O . HIS A 1 92 ? -2.713 6.874 9.891 1.00 73.31 409 HIS A O 2
ATOM 2998 N N . HIS A 1 93 ? -2.242 8.579 8.549 1.00 65.32 410 HIS A N 2
ATOM 2999 C CA . HIS A 1 93 ? -2.437 7.785 7.329 1.00 54.13 410 HIS A CA 2
ATOM 3000 C C . HIS A 1 93 ? -1.764 8.457 6.150 1.00 43.43 410 HIS A C 2
ATOM 3001 O O . HIS A 1 93 ? -2.320 8.566 5.061 1.00 22.21 410 HIS A O 2
ATOM 3015 N N . HIS A 1 94 ? -0.534 8.815 6.355 1.00 71.11 411 HIS A N 2
ATOM 3016 C CA . HIS A 1 94 ? 0.248 9.502 5.377 1.00 3.23 411 HIS A CA 2
ATOM 3017 C C . HIS A 1 94 ? 1.588 8.853 5.401 1.00 15.54 411 HIS A C 2
ATOM 3018 O O . HIS A 1 94 ? 2.210 8.688 4.350 1.00 23.44 411 HIS A O 2
ATOM 3047 N N . ARG B 2 2 ? 23.641 -5.304 16.256 1.00 12.44 142 ARG B N 2
ATOM 3048 C CA . ARG B 2 2 ? 24.379 -4.125 16.733 1.00 31.54 142 ARG B CA 2
ATOM 3049 C C . ARG B 2 2 ? 23.548 -2.863 16.527 1.00 51.22 142 ARG B C 2
ATOM 3050 O O . ARG B 2 2 ? 24.082 -1.761 16.407 1.00 2.35 142 ARG B O 2
ATOM 3071 N N . THR B 2 3 ? 22.245 -3.025 16.546 1.00 15.21 143 THR B N 2
ATOM 3072 C CA . THR B 2 3 ? 21.353 -1.914 16.377 1.00 71.41 143 THR B CA 2
ATOM 3073 C C . THR B 2 3 ? 20.633 -1.723 17.715 1.00 54.54 143 THR B C 2
ATOM 3074 O O . THR B 2 3 ? 20.821 -2.532 18.631 1.00 45.20 143 THR B O 2
ATOM 3085 N N . ARG B 2 4 ? 19.835 -0.689 17.873 1.00 31.21 144 ARG B N 2
ATOM 3086 C CA . ARG B 2 4 ? 19.180 -0.481 19.156 1.00 41.43 144 ARG B CA 2
ATOM 3087 C C . ARG B 2 4 ? 17.920 0.267 18.931 1.00 61.52 144 ARG B C 2
ATOM 3088 O O . ARG B 2 4 ? 17.785 0.985 17.942 1.00 11.33 144 ARG B O 2
ATOM 3109 N N . GLN B 2 5 ? 16.991 0.095 19.821 1.00 20.43 145 GLN B N 2
ATOM 3110 C CA . GLN B 2 5 ? 15.802 0.872 19.793 1.00 44.13 145 GLN B CA 2
ATOM 3111 C C . GLN B 2 5 ? 15.983 2.175 20.538 1.00 71.32 145 GLN B C 2
ATOM 3112 O O . GLN B 2 5 ? 17.006 2.386 21.181 1.00 14.01 145 GLN B O 2
ATOM 3126 N N . ARG B 2 6 ? 14.965 3.022 20.458 1.00 13.44 146 ARG B N 2
ATOM 3127 C CA . ARG B 2 6 ? 14.963 4.378 21.025 1.00 2.10 146 ARG B CA 2
ATOM 3128 C C . ARG B 2 6 ? 15.952 5.272 20.321 1.00 75.14 146 ARG B C 2
ATOM 3129 O O . ARG B 2 6 ? 16.345 6.318 20.812 1.00 20.43 146 ARG B O 2
ATOM 3150 N N . ASN B 2 7 ? 16.266 4.863 19.119 1.00 21.41 147 ASN B N 2
ATOM 3151 C CA . ASN B 2 7 ? 17.055 5.612 18.199 1.00 33.04 147 ASN B CA 2
ATOM 3152 C C . ASN B 2 7 ? 16.811 5.066 16.827 1.00 51.44 147 ASN B C 2
ATOM 3153 O O . ASN B 2 7 ? 16.175 4.008 16.688 1.00 34.14 147 ASN B O 2
ATOM 3164 N N . GLU B 2 8 ? 17.256 5.789 15.836 1.00 53.21 148 GLU B N 2
ATOM 3165 C CA . GLU B 2 8 ? 17.139 5.377 14.462 1.00 32.24 148 GLU B CA 2
ATOM 3166 C C . GLU B 2 8 ? 18.382 4.586 14.087 1.00 71.44 148 GLU B C 2
ATOM 3167 O O . GLU B 2 8 ? 19.413 4.669 14.780 1.00 54.31 148 GLU B O 2
ATOM 3179 N N . THR B 2 9 ? 18.290 3.776 13.078 1.00 32.53 149 THR B N 2
ATOM 3180 C CA . THR B 2 9 ? 19.422 3.014 12.612 1.00 32.54 149 THR B CA 2
ATOM 3181 C C . THR B 2 9 ? 19.350 2.856 11.087 1.00 51.23 149 THR B C 2
ATOM 3182 O O . THR B 2 9 ? 18.267 2.655 10.535 1.00 5.22 149 THR B O 2
ATOM 3193 N N . GLN B 2 10 ? 20.492 3.000 10.414 1.00 30.10 150 GLN B N 2
ATOM 3194 C CA . GLN B 2 10 ? 20.553 2.851 8.969 1.00 13.11 150 GLN B CA 2
ATOM 3195 C C . GLN B 2 10 ? 20.632 1.378 8.614 1.00 34.01 150 GLN B C 2
ATOM 3196 O O . GLN B 2 10 ? 21.428 0.619 9.210 1.00 61.21 150 GLN B O 2
ATOM 3210 N N . VAL B 2 11 ? 19.826 0.974 7.690 1.00 21.52 151 VAL B N 2
ATOM 3211 C CA . VAL B 2 11 ? 19.855 -0.370 7.192 1.00 64.41 151 VAL B CA 2
ATOM 3212 C C . VAL B 2 11 ? 20.854 -0.516 6.054 1.00 62.55 151 VAL B C 2
ATOM 3213 O O . VAL B 2 11 ? 20.619 0.019 4.943 1.00 20.14 151 VAL B O 2
ATOM 3227 N N . MET A 1 1 ? 2.111 -1.741 -0.061 1.00 72.45 318 MET A N 3
ATOM 3228 C CA . MET A 1 1 ? 3.143 -0.931 -0.696 1.00 73.54 318 MET A CA 3
ATOM 3229 C C . MET A 1 1 ? 4.412 -1.716 -0.661 1.00 75.33 318 MET A C 3
ATOM 3230 O O . MET A 1 1 ? 5.024 -1.862 0.370 1.00 22.10 318 MET A O 3
ATOM 3246 N N . GLU A 1 2 ? 4.754 -2.271 -1.752 1.00 3.14 319 GLU A N 3
ATOM 3247 C CA . GLU A 1 2 ? 5.882 -3.117 -1.836 1.00 22.30 319 GLU A CA 3
ATOM 3248 C C . GLU A 1 2 ? 6.968 -2.596 -2.709 1.00 14.41 319 GLU A C 3
ATOM 3249 O O . GLU A 1 2 ? 6.756 -2.105 -3.816 1.00 54.44 319 GLU A O 3
ATOM 3261 N N . ILE A 1 3 ? 8.118 -2.691 -2.171 1.00 14.01 320 ILE A N 3
ATOM 3262 C CA . ILE A 1 3 ? 9.307 -2.157 -2.708 1.00 50.44 320 ILE A CA 3
ATOM 3263 C C . ILE A 1 3 ? 10.331 -3.245 -2.874 1.00 53.20 320 ILE A C 3
ATOM 3264 O O . ILE A 1 3 ? 10.851 -3.779 -1.905 1.00 44.05 320 ILE A O 3
ATOM 3280 N N . LYS A 1 4 ? 10.560 -3.635 -4.087 1.00 71.23 321 LYS A N 3
ATOM 3281 C CA . LYS A 1 4 ? 11.660 -4.504 -4.336 1.00 13.55 321 LYS A CA 3
ATOM 3282 C C . LYS A 1 4 ? 12.903 -3.668 -4.402 1.00 73.01 321 LYS A C 3
ATOM 3283 O O . LYS A 1 4 ? 12.918 -2.606 -5.066 1.00 21.00 321 LYS A O 3
ATOM 3302 N N . LEU A 1 5 ? 13.882 -4.098 -3.676 1.00 33.31 322 LEU A N 3
ATOM 3303 C CA . LEU A 1 5 ? 15.135 -3.426 -3.545 1.00 54.02 322 LEU A CA 3
ATOM 3304 C C . LEU A 1 5 ? 16.253 -4.368 -3.781 1.00 23.33 322 LEU A C 3
ATOM 3305 O O . LEU A 1 5 ? 16.086 -5.573 -3.692 1.00 13.43 322 LEU A O 3
ATOM 3321 N N . ILE A 1 6 ? 17.349 -3.833 -4.144 1.00 23.13 323 ILE A N 3
ATOM 3322 C CA . ILE A 1 6 ? 18.545 -4.568 -4.251 1.00 75.25 323 ILE A CA 3
ATOM 3323 C C . ILE A 1 6 ? 19.430 -4.180 -3.084 1.00 22.51 323 ILE A C 3
ATOM 3324 O O . ILE A 1 6 ? 19.735 -3.002 -2.910 1.00 1.23 323 ILE A O 3
ATOM 3340 N N . LYS A 1 7 ? 19.745 -5.134 -2.228 1.00 24.13 324 LYS A N 3
ATOM 3341 C CA . LYS A 1 7 ? 20.682 -4.883 -1.157 1.00 65.41 324 LYS A CA 3
ATOM 3342 C C . LYS A 1 7 ? 22.082 -4.761 -1.773 1.00 25.02 324 LYS A C 3
ATOM 3343 O O . LYS A 1 7 ? 22.285 -5.172 -2.889 1.00 4.42 324 LYS A O 3
ATOM 3362 N N . GLY A 1 8 ? 22.999 -4.177 -1.078 1.00 11.42 325 GLY A N 3
ATOM 3363 C CA . GLY A 1 8 ? 24.331 -4.066 -1.590 1.00 13.53 325 GLY A CA 3
ATOM 3364 C C . GLY A 1 8 ? 25.323 -4.074 -0.466 1.00 20.24 325 GLY A C 3
ATOM 3365 O O . GLY A 1 8 ? 24.966 -4.453 0.664 1.00 5.43 325 GLY A O 3
ATOM 3369 N N . PRO A 1 9 ? 26.575 -3.666 -0.709 1.00 24.23 326 PRO A N 3
ATOM 3370 C CA . PRO A 1 9 ? 27.607 -3.581 0.340 1.00 13.44 326 PRO A CA 3
ATOM 3371 C C . PRO A 1 9 ? 27.346 -2.407 1.291 1.00 54.33 326 PRO A C 3
ATOM 3372 O O . PRO A 1 9 ? 27.927 -2.314 2.353 1.00 43.44 326 PRO A O 3
ATOM 3383 N N . LYS A 1 10 ? 26.441 -1.536 0.881 1.00 10.32 327 LYS A N 3
ATOM 3384 C CA . LYS A 1 10 ? 26.056 -0.361 1.653 1.00 62.31 327 LYS A CA 3
ATOM 3385 C C . LYS A 1 10 ? 24.760 -0.676 2.435 1.00 65.43 327 LYS A C 3
ATOM 3386 O O . LYS A 1 10 ? 24.144 0.191 3.057 1.00 40.42 327 LYS A O 3
ATOM 3405 N N . GLY A 1 11 ? 24.369 -1.928 2.360 1.00 55.12 328 GLY A N 3
ATOM 3406 C CA . GLY A 1 11 ? 23.176 -2.401 3.022 1.00 74.45 328 GLY A CA 3
ATOM 3407 C C . GLY A 1 11 ? 21.983 -2.130 2.169 1.00 62.43 328 GLY A C 3
ATOM 3408 O O . GLY A 1 11 ? 22.019 -2.387 0.952 1.00 74.31 328 GLY A O 3
ATOM 3412 N N . LEU A 1 12 ? 20.942 -1.626 2.769 1.00 2.12 329 LEU A N 3
ATOM 3413 C CA . LEU A 1 12 ? 19.776 -1.194 2.030 1.00 75.42 329 LEU A CA 3
ATOM 3414 C C . LEU A 1 12 ? 19.830 0.321 1.954 1.00 4.51 329 LEU A C 3
ATOM 3415 O O . LEU A 1 12 ? 19.331 0.956 1.004 1.00 24.03 329 LEU A O 3
ATOM 3431 N N . GLY A 1 13 ? 20.481 0.894 2.951 1.00 43.24 330 GLY A N 3
ATOM 3432 C CA . GLY A 1 13 ? 20.740 2.301 2.963 1.00 33.24 330 GLY A CA 3
ATOM 3433 C C . GLY A 1 13 ? 19.634 3.153 3.533 1.00 60.23 330 GLY A C 3
ATOM 3434 O O . GLY A 1 13 ? 19.252 4.157 2.936 1.00 32.31 330 GLY A O 3
ATOM 3438 N N . PHE A 1 14 ? 19.131 2.777 4.673 1.00 53.32 331 PHE A N 3
ATOM 3439 C CA . PHE A 1 14 ? 18.183 3.597 5.407 1.00 54.10 331 PHE A CA 3
ATOM 3440 C C . PHE A 1 14 ? 18.248 3.271 6.878 1.00 32.13 331 PHE A C 3
ATOM 3441 O O . PHE A 1 14 ? 18.949 2.345 7.279 1.00 3.23 331 PHE A O 3
ATOM 3458 N N . SER A 1 15 ? 17.584 4.044 7.670 1.00 61.15 332 SER A N 3
ATOM 3459 C CA . SER A 1 15 ? 17.604 3.899 9.088 1.00 45.24 332 SER A CA 3
ATOM 3460 C C . SER A 1 15 ? 16.176 3.835 9.601 1.00 52.41 332 SER A C 3
ATOM 3461 O O . SER A 1 15 ? 15.336 4.695 9.269 1.00 10.32 332 SER A O 3
ATOM 3469 N N . ILE A 1 16 ? 15.900 2.839 10.373 1.00 32.24 333 ILE A N 3
ATOM 3470 C CA . ILE A 1 16 ? 14.583 2.612 10.892 1.00 44.54 333 ILE A CA 3
ATOM 3471 C C . ILE A 1 16 ? 14.565 2.786 12.383 1.00 1.43 333 ILE A C 3
ATOM 3472 O O . ILE A 1 16 ? 15.617 2.736 13.030 1.00 25.11 333 ILE A O 3
ATOM 3488 N N . ALA A 1 17 ? 13.396 3.048 12.898 1.00 41.31 334 ALA A N 3
ATOM 3489 C CA . ALA A 1 17 ? 13.158 3.152 14.302 1.00 54.20 334 ALA A CA 3
ATOM 3490 C C . ALA A 1 17 ? 11.739 2.710 14.581 1.00 63.12 334 ALA A C 3
ATOM 3491 O O . ALA A 1 17 ? 10.791 3.166 13.934 1.00 11.21 334 ALA A O 3
ATOM 3498 N N . GLY A 1 18 ? 11.609 1.785 15.462 1.00 41.12 335 GLY A N 3
ATOM 3499 C CA . GLY A 1 18 ? 10.333 1.299 15.878 1.00 63.11 335 GLY A CA 3
ATOM 3500 C C . GLY A 1 18 ? 10.527 0.005 16.590 1.00 31.53 335 GLY A C 3
ATOM 3501 O O . GLY A 1 18 ? 11.672 -0.379 16.839 1.00 72.21 335 GLY A O 3
ATOM 3505 N N . GLY A 1 19 ? 9.471 -0.621 16.992 1.00 71.25 336 GLY A N 3
ATOM 3506 C CA . GLY A 1 19 ? 9.580 -1.897 17.634 1.00 54.53 336 GLY A CA 3
ATOM 3507 C C . GLY A 1 19 ? 8.740 -1.919 18.855 1.00 32.11 336 GLY A C 3
ATOM 3508 O O . GLY A 1 19 ? 8.146 -0.890 19.187 1.00 32.40 336 GLY A O 3
ATOM 3512 N N . VAL A 1 20 ? 8.688 -3.053 19.527 1.00 41.50 337 VAL A N 3
ATOM 3513 C CA . VAL A 1 20 ? 7.975 -3.177 20.796 1.00 40.55 337 VAL A CA 3
ATOM 3514 C C . VAL A 1 20 ? 8.526 -2.178 21.810 1.00 32.03 337 VAL A C 3
ATOM 3515 O O . VAL A 1 20 ? 9.641 -2.333 22.321 1.00 70.15 337 VAL A O 3
ATOM 3528 N N . GLY A 1 21 ? 7.777 -1.122 22.023 1.00 30.12 338 GLY A N 3
ATOM 3529 C CA . GLY A 1 21 ? 8.164 -0.107 22.970 1.00 72.32 338 GLY A CA 3
ATOM 3530 C C . GLY A 1 21 ? 8.938 1.020 22.314 1.00 63.55 338 GLY A C 3
ATOM 3531 O O . GLY A 1 21 ? 9.118 2.082 22.897 1.00 54.00 338 GLY A O 3
ATOM 3535 N N . ASN A 1 22 ? 9.390 0.796 21.098 1.00 50.31 339 ASN A N 3
ATOM 3536 C CA . ASN A 1 22 ? 10.157 1.798 20.368 1.00 53.02 339 ASN A CA 3
ATOM 3537 C C . ASN A 1 22 ? 9.291 2.408 19.281 1.00 72.52 339 ASN A C 3
ATOM 3538 O O . ASN A 1 22 ? 9.788 2.995 18.335 1.00 33.12 339 ASN A O 3
ATOM 3549 N N . GLN A 1 23 ? 7.992 2.290 19.469 1.00 1.12 340 GLN A N 3
ATOM 3550 C CA . GLN A 1 23 ? 6.994 2.776 18.538 1.00 72.23 340 GLN A CA 3
ATOM 3551 C C . GLN A 1 23 ? 7.265 4.238 18.132 1.00 10.00 340 GLN A C 3
ATOM 3552 O O . GLN A 1 23 ? 7.435 5.128 18.988 1.00 24.13 340 GLN A O 3
ATOM 3566 N N . HIS A 1 24 ? 7.387 4.443 16.838 1.00 4.22 341 HIS A N 3
ATOM 3567 C CA . HIS A 1 24 ? 7.676 5.754 16.272 1.00 35.12 341 HIS A CA 3
ATOM 3568 C C . HIS A 1 24 ? 6.396 6.575 16.251 1.00 60.21 341 HIS A C 3
ATOM 3569 O O . HIS A 1 24 ? 6.382 7.750 16.595 1.00 73.34 341 HIS A O 3
ATOM 3583 N N . ILE A 1 25 ? 5.325 5.923 15.901 1.00 11.31 342 ILE A N 3
ATOM 3584 C CA . ILE A 1 25 ? 4.036 6.564 15.823 1.00 72.31 342 ILE A CA 3
ATOM 3585 C C . ILE A 1 25 ? 3.208 6.175 17.032 1.00 71.33 342 ILE A C 3
ATOM 3586 O O . ILE A 1 25 ? 3.048 4.993 17.311 1.00 61.22 342 ILE A O 3
ATOM 3602 N N . PRO A 1 26 ? 2.749 7.180 17.819 1.00 32.05 343 PRO A N 3
ATOM 3603 C CA . PRO A 1 26 ? 1.908 6.961 19.002 1.00 1.10 343 PRO A CA 3
ATOM 3604 C C . PRO A 1 26 ? 0.681 6.102 18.708 1.00 42.24 343 PRO A C 3
ATOM 3605 O O . PRO A 1 26 ? -0.251 6.530 18.011 1.00 12.13 343 PRO A O 3
ATOM 3616 N N . GLY A 1 27 ? 0.719 4.886 19.202 1.00 12.10 344 GLY A N 3
ATOM 3617 C CA . GLY A 1 27 ? -0.372 3.973 19.031 1.00 43.21 344 GLY A CA 3
ATOM 3618 C C . GLY A 1 27 ? -0.078 2.917 17.994 1.00 54.24 344 GLY A C 3
ATOM 3619 O O . GLY A 1 27 ? -0.884 2.020 17.779 1.00 61.35 344 GLY A O 3
ATOM 3623 N N . ASP A 1 28 ? 1.081 3.003 17.365 1.00 24.13 345 ASP A N 3
ATOM 3624 C CA . ASP A 1 28 ? 1.432 2.058 16.317 1.00 43.41 345 ASP A CA 3
ATOM 3625 C C . ASP A 1 28 ? 2.796 1.436 16.623 1.00 70.12 345 ASP A C 3
ATOM 3626 O O . ASP A 1 28 ? 3.852 2.055 16.433 1.00 73.02 345 ASP A O 3
ATOM 3635 N N . ASN A 1 29 ? 2.758 0.209 17.090 1.00 5.54 346 ASN A N 3
ATOM 3636 C CA . ASN A 1 29 ? 3.915 -0.527 17.630 1.00 62.43 346 ASN A CA 3
ATOM 3637 C C . ASN A 1 29 ? 4.746 -1.185 16.487 1.00 10.32 346 ASN A C 3
ATOM 3638 O O . ASN A 1 29 ? 5.326 -2.269 16.633 1.00 20.43 346 ASN A O 3
ATOM 3649 N N . SER A 1 30 ? 4.864 -0.479 15.392 1.00 31.40 347 SER A N 3
ATOM 3650 C CA . SER A 1 30 ? 5.526 -0.996 14.215 1.00 63.50 347 SER A CA 3
ATOM 3651 C C . SER A 1 30 ? 6.868 -0.279 13.932 1.00 75.13 347 SER A C 3
ATOM 3652 O O . SER A 1 30 ? 7.270 0.642 14.670 1.00 32.12 347 SER A O 3
ATOM 3660 N N . ILE A 1 31 ? 7.566 -0.726 12.887 1.00 41.42 348 ILE A N 3
ATOM 3661 C CA . ILE A 1 31 ? 8.864 -0.184 12.508 1.00 4.45 348 ILE A CA 3
ATOM 3662 C C . ILE A 1 31 ? 8.675 0.944 11.488 1.00 13.34 348 ILE A C 3
ATOM 3663 O O . ILE A 1 31 ? 7.957 0.768 10.509 1.00 55.24 348 ILE A O 3
ATOM 3679 N N . TYR A 1 32 ? 9.308 2.080 11.706 1.00 62.12 349 TYR A N 3
ATOM 3680 C CA . TYR A 1 32 ? 9.174 3.210 10.796 1.00 3.34 349 TYR A CA 3
ATOM 3681 C C . TYR A 1 32 ? 10.505 3.698 10.278 1.00 32.00 349 TYR A C 3
ATOM 3682 O O . TYR A 1 32 ? 11.495 3.753 11.011 1.00 72.20 349 TYR A O 3
ATOM 3700 N N . VAL A 1 33 ? 10.528 4.023 9.009 1.00 71.55 350 VAL A N 3
ATOM 3701 C CA . VAL A 1 33 ? 11.703 4.573 8.364 1.00 33.13 350 VAL A CA 3
ATOM 3702 C C . VAL A 1 33 ? 11.903 5.991 8.869 1.00 13.20 350 VAL A C 3
ATOM 3703 O O . VAL A 1 33 ? 11.070 6.851 8.640 1.00 61.44 350 VAL A O 3
ATOM 3716 N N . THR A 1 34 ? 12.979 6.216 9.562 1.00 11.43 351 THR A N 3
ATOM 3717 C CA . THR A 1 34 ? 13.232 7.498 10.169 1.00 71.32 351 THR A CA 3
ATOM 3718 C C . THR A 1 34 ? 14.232 8.323 9.338 1.00 54.54 351 THR A C 3
ATOM 3719 O O . THR A 1 34 ? 14.238 9.548 9.380 1.00 32.11 351 THR A O 3
ATOM 3730 N N . LYS A 1 35 ? 15.043 7.651 8.560 1.00 4.40 352 LYS A N 3
ATOM 3731 C CA . LYS A 1 35 ? 16.008 8.321 7.729 1.00 31.13 352 LYS A CA 3
ATOM 3732 C C . LYS A 1 35 ? 16.332 7.415 6.583 1.00 53.11 352 LYS A C 3
ATOM 3733 O O . LYS A 1 35 ? 16.264 6.215 6.723 1.00 4.44 352 LYS A O 3
ATOM 3752 N N . ILE A 1 36 ? 16.624 7.970 5.460 1.00 22.23 353 ILE A N 3
ATOM 3753 C CA . ILE A 1 36 ? 17.078 7.197 4.342 1.00 32.44 353 ILE A CA 3
ATOM 3754 C C . ILE A 1 36 ? 18.464 7.690 4.027 1.00 41.42 353 ILE A C 3
ATOM 3755 O O . ILE A 1 36 ? 18.694 8.910 4.015 1.00 13.21 353 ILE A O 3
ATOM 3771 N N . ILE A 1 37 ? 19.386 6.787 3.837 1.00 73.21 354 ILE A N 3
ATOM 3772 C CA . ILE A 1 37 ? 20.760 7.153 3.631 1.00 53.22 354 ILE A CA 3
ATOM 3773 C C . ILE A 1 37 ? 20.945 7.681 2.227 1.00 4.42 354 ILE A C 3
ATOM 3774 O O . ILE A 1 37 ? 20.489 7.083 1.254 1.00 73.25 354 ILE A O 3
ATOM 3790 N N . GLU A 1 38 ? 21.581 8.800 2.157 1.00 12.43 355 GLU A N 3
ATOM 3791 C CA . GLU A 1 38 ? 21.860 9.507 0.953 1.00 40.15 355 GLU A CA 3
ATOM 3792 C C . GLU A 1 38 ? 22.701 8.674 -0.005 1.00 72.10 355 GLU A C 3
ATOM 3793 O O . GLU A 1 38 ? 23.780 8.131 0.347 1.00 64.41 355 GLU A O 3
ATOM 3805 N N . GLY A 1 39 ? 22.150 8.484 -1.189 1.00 74.41 356 GLY A N 3
ATOM 3806 C CA . GLY A 1 39 ? 22.771 7.657 -2.190 1.00 3.50 356 GLY A CA 3
ATOM 3807 C C . GLY A 1 39 ? 22.635 6.180 -1.852 1.00 30.24 356 GLY A C 3
ATOM 3808 O O . GLY A 1 39 ? 23.432 5.357 -2.301 1.00 4.45 356 GLY A O 3
ATOM 3812 N N . GLY A 1 40 ? 21.733 5.875 -0.942 1.00 15.32 357 GLY A N 3
ATOM 3813 C CA . GLY A 1 40 ? 21.435 4.511 -0.594 1.00 11.31 357 GLY A CA 3
ATOM 3814 C C . GLY A 1 40 ? 20.576 3.862 -1.646 1.00 4.25 357 GLY A C 3
ATOM 3815 O O . GLY A 1 40 ? 19.940 4.565 -2.462 1.00 3.43 357 GLY A O 3
ATOM 3819 N N . ALA A 1 41 ? 20.501 2.554 -1.623 1.00 44.21 358 ALA A N 3
ATOM 3820 C CA . ALA A 1 41 ? 19.681 1.845 -2.579 1.00 44.34 358 ALA A CA 3
ATOM 3821 C C . ALA A 1 41 ? 18.232 2.217 -2.350 1.00 12.21 358 ALA A C 3
ATOM 3822 O O . ALA A 1 41 ? 17.517 2.544 -3.266 1.00 12.31 358 ALA A O 3
ATOM 3829 N N . ALA A 1 42 ? 17.833 2.283 -1.102 1.00 33.43 359 ALA A N 3
ATOM 3830 C CA . ALA A 1 42 ? 16.471 2.668 -0.785 1.00 0.12 359 ALA A CA 3
ATOM 3831 C C . ALA A 1 42 ? 16.215 4.163 -1.047 1.00 55.23 359 ALA A C 3
ATOM 3832 O O . ALA A 1 42 ? 15.086 4.633 -0.953 1.00 50.31 359 ALA A O 3
ATOM 3839 N N . HIS A 1 43 ? 17.257 4.881 -1.393 1.00 33.12 360 HIS A N 3
ATOM 3840 C CA . HIS A 1 43 ? 17.152 6.286 -1.685 1.00 60.34 360 HIS A CA 3
ATOM 3841 C C . HIS A 1 43 ? 16.963 6.459 -3.185 1.00 2.01 360 HIS A C 3
ATOM 3842 O O . HIS A 1 43 ? 16.234 7.328 -3.625 1.00 53.54 360 HIS A O 3
ATOM 3856 N N . LYS A 1 44 ? 17.617 5.609 -3.970 1.00 51.42 361 LYS A N 3
ATOM 3857 C CA . LYS A 1 44 ? 17.474 5.700 -5.421 1.00 42.20 361 LYS A CA 3
ATOM 3858 C C . LYS A 1 44 ? 16.355 4.781 -5.899 1.00 0.44 361 LYS A C 3
ATOM 3859 O O . LYS A 1 44 ? 15.362 5.190 -6.486 1.00 30.41 361 LYS A O 3
ATOM 3878 N N . ASP A 1 45 ? 16.556 3.544 -5.583 1.00 64.02 362 ASP A N 3
ATOM 3879 C CA . ASP A 1 45 ? 15.787 2.405 -6.049 1.00 32.33 362 ASP A CA 3
ATOM 3880 C C . ASP A 1 45 ? 14.592 2.198 -5.181 1.00 12.22 362 ASP A C 3
ATOM 3881 O O . ASP A 1 45 ? 13.595 1.583 -5.570 1.00 44.44 362 ASP A O 3
ATOM 3890 N N . GLY A 1 46 ? 14.762 2.636 -3.992 1.00 61.52 363 GLY A N 3
ATOM 3891 C CA . GLY A 1 46 ? 13.819 2.479 -2.911 1.00 65.13 363 GLY A CA 3
ATOM 3892 C C . GLY A 1 46 ? 12.426 2.997 -3.108 1.00 64.44 363 GLY A C 3
ATOM 3893 O O . GLY A 1 46 ? 11.509 2.323 -2.701 1.00 55.15 363 GLY A O 3
ATOM 3897 N N . LYS A 1 47 ? 12.246 4.168 -3.756 1.00 20.01 364 LYS A N 3
ATOM 3898 C CA . LYS A 1 47 ? 10.921 4.870 -3.824 1.00 72.42 364 LYS A CA 3
ATOM 3899 C C . LYS A 1 47 ? 10.235 4.919 -2.441 1.00 5.02 364 LYS A C 3
ATOM 3900 O O . LYS A 1 47 ? 9.015 4.956 -2.324 1.00 21.10 364 LYS A O 3
ATOM 3919 N N . LEU A 1 48 ? 11.069 5.004 -1.420 1.00 54.05 365 LEU A N 3
ATOM 3920 C CA . LEU A 1 48 ? 10.678 4.917 -0.033 1.00 41.13 365 LEU A CA 3
ATOM 3921 C C . LEU A 1 48 ? 10.627 6.316 0.556 1.00 54.02 365 LEU A C 3
ATOM 3922 O O . LEU A 1 48 ? 11.352 7.209 0.101 1.00 41.55 365 LEU A O 3
ATOM 3938 N N . GLN A 1 49 ? 9.766 6.527 1.516 1.00 53.03 366 GLN A N 3
ATOM 3939 C CA . GLN A 1 49 ? 9.652 7.799 2.155 1.00 54.14 366 GLN A CA 3
ATOM 3940 C C . GLN A 1 49 ? 9.989 7.663 3.628 1.00 33.23 366 GLN A C 3
ATOM 3941 O O . GLN A 1 49 ? 9.782 6.607 4.240 1.00 34.33 366 GLN A O 3
ATOM 3955 N N . ILE A 1 50 ? 10.556 8.698 4.190 1.00 74.12 367 ILE A N 3
ATOM 3956 C CA . ILE A 1 50 ? 10.739 8.746 5.613 1.00 22.44 367 ILE A CA 3
ATOM 3957 C C . ILE A 1 50 ? 9.337 8.809 6.243 1.00 21.04 367 ILE A C 3
ATOM 3958 O O . ILE A 1 50 ? 8.555 9.689 5.903 1.00 13.32 367 ILE A O 3
ATOM 3974 N N . GLY A 1 51 ? 9.022 7.879 7.107 1.00 45.43 368 GLY A N 3
ATOM 3975 C CA . GLY A 1 51 ? 7.695 7.824 7.675 1.00 30.12 368 GLY A CA 3
ATOM 3976 C C . GLY A 1 51 ? 6.951 6.563 7.278 1.00 63.31 368 GLY A C 3
ATOM 3977 O O . GLY A 1 51 ? 5.874 6.287 7.802 1.00 3.31 368 GLY A O 3
ATOM 3981 N N . ASP A 1 52 ? 7.516 5.805 6.343 1.00 23.14 369 ASP A N 3
ATOM 3982 C CA . ASP A 1 52 ? 6.932 4.530 5.935 1.00 4.33 369 ASP A CA 3
ATOM 3983 C C . ASP A 1 52 ? 7.025 3.502 7.035 1.00 2.21 369 ASP A C 3
ATOM 3984 O O . ASP A 1 52 ? 8.063 3.389 7.721 1.00 62.23 369 ASP A O 3
ATOM 3993 N N . LYS A 1 53 ? 5.949 2.768 7.226 1.00 32.04 370 LYS A N 3
ATOM 3994 C CA . LYS A 1 53 ? 5.910 1.713 8.203 1.00 44.51 370 LYS A CA 3
ATOM 3995 C C . LYS A 1 53 ? 6.243 0.406 7.543 1.00 32.31 370 LYS A C 3
ATOM 3996 O O . LYS A 1 53 ? 5.601 0.005 6.566 1.00 23.15 370 LYS A O 3
ATOM 4015 N N . LEU A 1 54 ? 7.213 -0.256 8.067 1.00 41.43 371 LEU A N 3
ATOM 4016 C CA . LEU A 1 54 ? 7.568 -1.538 7.582 1.00 30.42 371 LEU A CA 3
ATOM 4017 C C . LEU A 1 54 ? 6.643 -2.549 8.180 1.00 52.54 371 LEU A C 3
ATOM 4018 O O . LEU A 1 54 ? 6.641 -2.774 9.394 1.00 11.31 371 LEU A O 3
ATOM 4034 N N . LEU A 1 55 ? 5.843 -3.107 7.333 1.00 44.00 372 LEU A N 3
ATOM 4035 C CA . LEU A 1 55 ? 4.895 -4.109 7.696 1.00 4.22 372 LEU A CA 3
ATOM 4036 C C . LEU A 1 55 ? 5.692 -5.399 7.771 1.00 51.21 372 LEU A C 3
ATOM 4037 O O . LEU A 1 55 ? 5.580 -6.189 8.719 1.00 44.13 372 LEU A O 3
ATOM 4053 N N . ALA A 1 56 ? 6.550 -5.579 6.778 1.00 24.41 373 ALA A N 3
ATOM 4054 C CA . ALA A 1 56 ? 7.324 -6.778 6.664 1.00 13.45 373 ALA A CA 3
ATOM 4055 C C . ALA A 1 56 ? 8.532 -6.560 5.772 1.00 5.32 373 ALA A C 3
ATOM 4056 O O . ALA A 1 56 ? 8.581 -5.598 5.003 1.00 51.13 373 ALA A O 3
ATOM 4063 N N . VAL A 1 57 ? 9.498 -7.427 5.881 1.00 3.11 374 VAL A N 3
ATOM 4064 C CA . VAL A 1 57 ? 10.609 -7.442 4.950 1.00 35.24 374 VAL A CA 3
ATOM 4065 C C . VAL A 1 57 ? 10.838 -8.882 4.543 1.00 61.24 374 VAL A C 3
ATOM 4066 O O . VAL A 1 57 ? 10.886 -9.768 5.385 1.00 35.04 374 VAL A O 3
ATOM 4079 N N . ASN A 1 58 ? 10.857 -9.118 3.237 1.00 40.04 375 ASN A N 3
ATOM 4080 C CA . ASN A 1 58 ? 10.954 -10.471 2.644 1.00 14.40 375 ASN A CA 3
ATOM 4081 C C . ASN A 1 58 ? 9.824 -11.308 3.089 1.00 22.13 375 ASN A C 3
ATOM 4082 O O . ASN A 1 58 ? 9.866 -12.523 3.212 1.00 32.42 375 ASN A O 3
ATOM 4093 N N . ASN A 1 59 ? 8.802 -10.570 3.202 1.00 60.42 376 ASN A N 3
ATOM 4094 C CA . ASN A 1 59 ? 7.477 -10.912 3.653 1.00 41.14 376 ASN A CA 3
ATOM 4095 C C . ASN A 1 59 ? 7.442 -11.452 5.112 1.00 41.00 376 ASN A C 3
ATOM 4096 O O . ASN A 1 59 ? 6.447 -12.031 5.550 1.00 52.11 376 ASN A O 3
ATOM 4107 N N . VAL A 1 60 ? 8.504 -11.209 5.865 1.00 12.42 377 VAL A N 3
ATOM 4108 C CA . VAL A 1 60 ? 8.555 -11.578 7.273 1.00 52.35 377 VAL A CA 3
ATOM 4109 C C . VAL A 1 60 ? 8.000 -10.414 8.074 1.00 13.51 377 VAL A C 3
ATOM 4110 O O . VAL A 1 60 ? 8.469 -9.286 7.909 1.00 21.20 377 VAL A O 3
ATOM 4123 N N . CYS A 1 61 ? 7.010 -10.689 8.906 1.00 10.23 378 CYS A N 3
ATOM 4124 C CA . CYS A 1 61 ? 6.312 -9.682 9.701 1.00 51.15 378 CYS A CA 3
ATOM 4125 C C . CYS A 1 61 ? 7.255 -8.884 10.613 1.00 21.10 378 CYS A C 3
ATOM 4126 O O . CYS A 1 61 ? 7.984 -9.451 11.426 1.00 3.15 378 CYS A O 3
ATOM 4134 N N . LEU A 1 62 ? 7.230 -7.579 10.449 1.00 31.24 379 LEU A N 3
ATOM 4135 C CA . LEU A 1 62 ? 8.064 -6.659 11.215 1.00 13.02 379 LEU A CA 3
ATOM 4136 C C . LEU A 1 62 ? 7.274 -5.873 12.239 1.00 51.45 379 LEU A C 3
ATOM 4137 O O . LEU A 1 62 ? 7.843 -5.124 13.034 1.00 21.15 379 LEU A O 3
ATOM 4153 N N . GLU A 1 63 ? 5.989 -6.019 12.228 1.00 21.11 380 GLU A N 3
ATOM 4154 C CA . GLU A 1 63 ? 5.183 -5.294 13.163 1.00 11.43 380 GLU A CA 3
ATOM 4155 C C . GLU A 1 63 ? 5.113 -6.016 14.497 1.00 23.43 380 GLU A C 3
ATOM 4156 O O . GLU A 1 63 ? 4.999 -7.241 14.543 1.00 24.54 380 GLU A O 3
ATOM 4168 N N . GLU A 1 64 ? 5.252 -5.232 15.564 1.00 24.45 381 GLU A N 3
ATOM 4169 C CA . GLU A 1 64 ? 5.189 -5.685 16.958 1.00 14.43 381 GLU A CA 3
ATOM 4170 C C . GLU A 1 64 ? 6.287 -6.675 17.353 1.00 23.41 381 GLU A C 3
ATOM 4171 O O . GLU A 1 64 ? 6.108 -7.517 18.232 1.00 40.42 381 GLU A O 3
ATOM 4183 N N . VAL A 1 65 ? 7.433 -6.514 16.749 1.00 35.51 382 VAL A N 3
ATOM 4184 C CA . VAL A 1 65 ? 8.625 -7.274 17.123 1.00 23.24 382 VAL A CA 3
ATOM 4185 C C . VAL A 1 65 ? 9.616 -6.288 17.741 1.00 71.14 382 VAL A C 3
ATOM 4186 O O . VAL A 1 65 ? 9.389 -5.063 17.670 1.00 60.41 382 VAL A O 3
ATOM 4199 N N . THR A 1 66 ? 10.676 -6.754 18.352 1.00 73.54 383 THR A N 3
ATOM 4200 C CA . THR A 1 66 ? 11.629 -5.833 18.913 1.00 11.35 383 THR A CA 3
ATOM 4201 C C . THR A 1 66 ? 12.517 -5.300 17.797 1.00 23.44 383 THR A C 3
ATOM 4202 O O . THR A 1 66 ? 12.753 -6.001 16.794 1.00 72.33 383 THR A O 3
ATOM 4213 N N . HIS A 1 67 ? 13.008 -4.071 17.959 1.00 33.33 384 HIS A N 3
ATOM 4214 C CA . HIS A 1 67 ? 13.795 -3.394 16.918 1.00 61.22 384 HIS A CA 3
ATOM 4215 C C . HIS A 1 67 ? 14.953 -4.269 16.402 1.00 52.50 384 HIS A C 3
ATOM 4216 O O . HIS A 1 67 ? 15.207 -4.296 15.211 1.00 52.20 384 HIS A O 3
ATOM 4230 N N . GLU A 1 68 ? 15.591 -5.034 17.296 1.00 70.51 385 GLU A N 3
ATOM 4231 C CA . GLU A 1 68 ? 16.701 -5.908 16.900 1.00 41.43 385 GLU A CA 3
ATOM 4232 C C . GLU A 1 68 ? 16.231 -6.970 15.904 1.00 43.35 385 GLU A C 3
ATOM 4233 O O . GLU A 1 68 ? 16.901 -7.215 14.898 1.00 53.24 385 GLU A O 3
ATOM 4245 N N . GLU A 1 69 ? 15.043 -7.530 16.136 1.00 70.22 386 GLU A N 3
ATOM 4246 C CA . GLU A 1 69 ? 14.512 -8.586 15.286 1.00 14.31 386 GLU A CA 3
ATOM 4247 C C . GLU A 1 69 ? 14.210 -8.019 13.921 1.00 2.21 386 GLU A C 3
ATOM 4248 O O . GLU A 1 69 ? 14.474 -8.645 12.893 1.00 44.31 386 GLU A O 3
ATOM 4260 N N . ALA A 1 70 ? 13.733 -6.795 13.931 1.00 60.14 387 ALA A N 3
ATOM 4261 C CA . ALA A 1 70 ? 13.343 -6.109 12.736 1.00 32.21 387 ALA A CA 3
ATOM 4262 C C . ALA A 1 70 ? 14.546 -5.789 11.890 1.00 61.30 387 ALA A C 3
ATOM 4263 O O . ALA A 1 70 ? 14.626 -6.223 10.751 1.00 1.32 387 ALA A O 3
ATOM 4270 N N . VAL A 1 71 ? 15.511 -5.074 12.468 1.00 21.43 388 VAL A N 3
ATOM 4271 C CA . VAL A 1 71 ? 16.703 -4.661 11.730 1.00 51.43 388 VAL A CA 3
ATOM 4272 C C . VAL A 1 71 ? 17.436 -5.882 11.199 1.00 30.12 388 VAL A C 3
ATOM 4273 O O . VAL A 1 71 ? 17.826 -5.918 10.036 1.00 23.14 388 VAL A O 3
ATOM 4286 N N . THR A 1 72 ? 17.579 -6.889 12.043 1.00 21.22 389 THR A N 3
ATOM 4287 C CA . THR A 1 72 ? 18.245 -8.118 11.675 1.00 42.45 389 THR A CA 3
ATOM 4288 C C . THR A 1 72 ? 17.526 -8.811 10.492 1.00 3.24 389 THR A C 3
ATOM 4289 O O . THR A 1 72 ? 18.176 -9.393 9.619 1.00 34.34 389 THR A O 3
ATOM 4300 N N . ALA A 1 73 ? 16.208 -8.686 10.432 1.00 13.22 390 ALA A N 3
ATOM 4301 C CA . ALA A 1 73 ? 15.439 -9.259 9.341 1.00 15.24 390 ALA A CA 3
ATOM 4302 C C . ALA A 1 73 ? 15.766 -8.558 8.020 1.00 74.33 390 ALA A C 3
ATOM 4303 O O . ALA A 1 73 ? 15.865 -9.205 6.987 1.00 72.12 390 ALA A O 3
ATOM 4310 N N . LEU A 1 74 ? 15.968 -7.231 8.059 1.00 1.21 391 LEU A N 3
ATOM 4311 C CA . LEU A 1 74 ? 16.348 -6.514 6.840 1.00 2.04 391 LEU A CA 3
ATOM 4312 C C . LEU A 1 74 ? 17.798 -6.772 6.514 1.00 51.33 391 LEU A C 3
ATOM 4313 O O . LEU A 1 74 ? 18.190 -6.753 5.364 1.00 3.01 391 LEU A O 3
ATOM 4329 N N . LYS A 1 75 ? 18.599 -7.000 7.539 1.00 35.25 392 LYS A N 3
ATOM 4330 C CA . LYS A 1 75 ? 20.003 -7.265 7.342 1.00 24.24 392 LYS A CA 3
ATOM 4331 C C . LYS A 1 75 ? 20.252 -8.642 6.753 1.00 41.01 392 LYS A C 3
ATOM 4332 O O . LYS A 1 75 ? 21.230 -8.847 6.039 1.00 43.42 392 LYS A O 3
ATOM 4351 N N . ASN A 1 76 ? 19.344 -9.573 7.021 1.00 1.22 393 ASN A N 3
ATOM 4352 C CA . ASN A 1 76 ? 19.412 -10.932 6.463 1.00 62.35 393 ASN A CA 3
ATOM 4353 C C . ASN A 1 76 ? 18.895 -10.983 5.032 1.00 4.54 393 ASN A C 3
ATOM 4354 O O . ASN A 1 76 ? 18.052 -11.804 4.671 1.00 51.05 393 ASN A O 3
ATOM 4365 N N . THR A 1 77 ? 19.416 -10.115 4.233 1.00 33.50 394 THR A N 3
ATOM 4366 C CA . THR A 1 77 ? 19.114 -10.047 2.850 1.00 40.32 394 THR A CA 3
ATOM 4367 C C . THR A 1 77 ? 20.407 -10.134 2.110 1.00 52.31 394 THR A C 3
ATOM 4368 O O . THR A 1 77 ? 21.480 -9.960 2.709 1.00 22.12 394 THR A O 3
ATOM 4379 N N . SER A 1 78 ? 20.360 -10.430 0.852 1.00 42.54 395 SER A N 3
ATOM 4380 C CA . SER A 1 78 ? 21.553 -10.395 0.058 1.00 72.01 395 SER A CA 3
ATOM 4381 C C . SER A 1 78 ? 21.240 -10.022 -1.338 1.00 54.31 395 SER A C 3
ATOM 4382 O O . SER A 1 78 ? 20.700 -10.800 -2.109 1.00 73.55 395 SER A O 3
ATOM 4390 N N . ASP A 1 79 ? 21.519 -8.773 -1.570 1.00 50.23 396 ASP A N 3
ATOM 4391 C CA . ASP A 1 79 ? 21.497 -8.080 -2.832 1.00 32.32 396 ASP A CA 3
ATOM 4392 C C . ASP A 1 79 ? 20.231 -8.330 -3.668 1.00 75.15 396 ASP A C 3
ATOM 4393 O O . ASP A 1 79 ? 20.215 -8.209 -4.880 1.00 1.43 396 ASP A O 3
ATOM 4402 N N . PHE A 1 80 ? 19.135 -8.571 -2.934 1.00 21.11 397 PHE A N 3
ATOM 4403 C CA . PHE A 1 80 ? 17.804 -8.804 -3.462 1.00 43.10 397 PHE A CA 3
ATOM 4404 C C . PHE A 1 80 ? 16.844 -8.757 -2.255 1.00 1.23 397 PHE A C 3
ATOM 4405 O O . PHE A 1 80 ? 17.002 -9.533 -1.305 1.00 51.24 397 PHE A O 3
ATOM 4422 N N . VAL A 1 81 ? 15.920 -7.807 -2.251 1.00 21.11 398 VAL A N 3
ATOM 4423 C CA . VAL A 1 81 ? 15.020 -7.576 -1.109 1.00 51.11 398 VAL A CA 3
ATOM 4424 C C . VAL A 1 81 ? 13.572 -7.306 -1.588 1.00 32.44 398 VAL A C 3
ATOM 4425 O O . VAL A 1 81 ? 13.361 -6.710 -2.650 1.00 61.34 398 VAL A O 3
ATOM 4438 N N . TYR A 1 82 ? 12.602 -7.753 -0.802 1.00 63.42 399 TYR A N 3
ATOM 4439 C CA . TYR A 1 82 ? 11.190 -7.435 -0.999 1.00 14.41 399 TYR A CA 3
ATOM 4440 C C . TYR A 1 82 ? 10.657 -6.763 0.251 1.00 63.33 399 TYR A C 3
ATOM 4441 O O . TYR A 1 82 ? 10.298 -7.417 1.221 1.00 45.03 399 TYR A O 3
ATOM 4459 N N . LEU A 1 83 ? 10.627 -5.482 0.226 1.00 32.34 400 LEU A N 3
ATOM 4460 C CA . LEU A 1 83 ? 10.241 -4.684 1.356 1.00 54.11 400 LEU A CA 3
ATOM 4461 C C . LEU A 1 83 ? 8.724 -4.402 1.300 1.00 24.35 400 LEU A C 3
ATOM 4462 O O . LEU A 1 83 ? 8.182 -4.068 0.243 1.00 61.32 400 LEU A O 3
ATOM 4478 N N . LYS A 1 84 ? 8.053 -4.574 2.428 1.00 1.41 401 LYS A N 3
ATOM 4479 C CA . LYS A 1 84 ? 6.618 -4.418 2.529 1.00 24.14 401 LYS A CA 3
ATOM 4480 C C . LYS A 1 84 ? 6.265 -3.280 3.490 1.00 4.33 401 LYS A C 3
ATOM 4481 O O . LYS A 1 84 ? 6.492 -3.387 4.700 1.00 22.32 401 LYS A O 3
ATOM 4500 N N . VAL A 1 85 ? 5.742 -2.209 2.943 1.00 1.10 402 VAL A N 3
ATOM 4501 C CA . VAL A 1 85 ? 5.292 -1.043 3.697 1.00 24.04 402 VAL A CA 3
ATOM 4502 C C . VAL A 1 85 ? 3.758 -1.008 3.770 1.00 54.34 402 VAL A C 3
ATOM 4503 O O . VAL A 1 85 ? 3.040 -1.381 2.791 1.00 62.14 402 VAL A O 3
ATOM 4516 N N . ALA A 1 86 ? 3.287 -0.575 4.904 1.00 42.21 403 ALA A N 3
ATOM 4517 C CA . ALA A 1 86 ? 1.926 -0.218 5.136 1.00 15.43 403 ALA A CA 3
ATOM 4518 C C . ALA A 1 86 ? 2.006 1.191 5.679 1.00 25.22 403 ALA A C 3
ATOM 4519 O O . ALA A 1 86 ? 3.041 1.572 6.205 1.00 73.43 403 ALA A O 3
ATOM 4526 N N . LYS A 1 87 ? 0.993 1.968 5.529 1.00 43.13 404 LYS A N 3
ATOM 4527 C CA . LYS A 1 87 ? 1.075 3.338 5.994 1.00 34.10 404 LYS A CA 3
ATOM 4528 C C . LYS A 1 87 ? 0.633 3.450 7.414 1.00 11.35 404 LYS A C 3
ATOM 4529 O O . LYS A 1 87 ? -0.097 2.580 7.900 1.00 50.50 404 LYS A O 3
ATOM 4548 N N . PRO A 1 88 ? 1.154 4.484 8.124 1.00 75.44 405 PRO A N 3
ATOM 4549 C CA . PRO A 1 88 ? 0.777 4.780 9.485 1.00 74.10 405 PRO A CA 3
ATOM 4550 C C . PRO A 1 88 ? -0.738 4.723 9.696 1.00 50.41 405 PRO A C 3
ATOM 4551 O O . PRO A 1 88 ? -1.536 5.254 8.900 1.00 51.03 405 PRO A O 3
ATOM 4562 N N . THR A 1 89 ? -1.097 4.052 10.743 1.00 55.31 406 THR A N 3
ATOM 4563 C CA . THR A 1 89 ? -2.443 3.696 11.070 1.00 11.43 406 THR A CA 3
ATOM 4564 C C . THR A 1 89 ? -3.334 4.875 11.506 1.00 3.34 406 THR A C 3
ATOM 4565 O O . THR A 1 89 ? -3.545 5.135 12.702 1.00 22.45 406 THR A O 3
ATOM 4576 N N . GLY A 1 90 ? -3.734 5.636 10.526 1.00 71.21 407 GLY A N 3
ATOM 4577 C CA . GLY A 1 90 ? -4.784 6.600 10.658 1.00 41.32 407 GLY A CA 3
ATOM 4578 C C . GLY A 1 90 ? -4.454 7.914 11.346 1.00 13.43 407 GLY A C 3
ATOM 4579 O O . GLY A 1 90 ? -4.565 8.978 10.727 1.00 54.33 407 GLY A O 3
ATOM 4583 N N . SER A 1 91 ? -4.040 7.835 12.603 1.00 72.52 408 SER A N 3
ATOM 4584 C CA . SER A 1 91 ? -3.816 9.002 13.458 1.00 14.14 408 SER A CA 3
ATOM 4585 C C . SER A 1 91 ? -2.735 9.873 12.872 1.00 65.21 408 SER A C 3
ATOM 4586 O O . SER A 1 91 ? -2.763 11.097 12.957 1.00 73.25 408 SER A O 3
ATOM 4594 N N . HIS A 1 92 ? -1.811 9.213 12.261 1.00 23.21 409 HIS A N 3
ATOM 4595 C CA . HIS A 1 92 ? -0.738 9.820 11.590 1.00 33.24 409 HIS A CA 3
ATOM 4596 C C . HIS A 1 92 ? -0.746 9.208 10.229 1.00 4.43 409 HIS A C 3
ATOM 4597 O O . HIS A 1 92 ? -1.078 8.033 10.109 1.00 74.44 409 HIS A O 3
ATOM 4611 N N . HIS A 1 93 ? -0.459 9.971 9.223 1.00 72.32 410 HIS A N 3
ATOM 4612 C CA . HIS A 1 93 ? -0.471 9.470 7.870 1.00 43.34 410 HIS A CA 3
ATOM 4613 C C . HIS A 1 93 ? 0.496 10.243 7.005 1.00 73.41 410 HIS A C 3
ATOM 4614 O O . HIS A 1 93 ? 0.586 11.465 7.116 1.00 1.25 410 HIS A O 3
ATOM 4628 N N . HIS A 1 94 ? 1.250 9.513 6.208 1.00 53.25 411 HIS A N 3
ATOM 4629 C CA . HIS A 1 94 ? 2.252 10.051 5.308 1.00 30.34 411 HIS A CA 3
ATOM 4630 C C . HIS A 1 94 ? 2.717 8.903 4.407 1.00 73.51 411 HIS A C 3
ATOM 4631 O O . HIS A 1 94 ? 2.093 8.661 3.380 1.00 44.41 411 HIS A O 3
ATOM 4660 N N . ARG B 2 2 ? 25.668 -3.774 15.726 1.00 23.44 142 ARG B N 3
ATOM 4661 C CA . ARG B 2 2 ? 24.713 -4.259 16.700 1.00 21.24 142 ARG B CA 3
ATOM 4662 C C . ARG B 2 2 ? 23.524 -3.328 16.675 1.00 75.42 142 ARG B C 3
ATOM 4663 O O . ARG B 2 2 ? 23.700 -2.146 16.394 1.00 55.12 142 ARG B O 3
ATOM 4684 N N . THR B 2 3 ? 22.334 -3.834 16.914 1.00 62.50 143 THR B N 3
ATOM 4685 C CA . THR B 2 3 ? 21.166 -3.004 16.791 1.00 5.30 143 THR B CA 3
ATOM 4686 C C . THR B 2 3 ? 20.482 -2.888 18.149 1.00 33.32 143 THR B C 3
ATOM 4687 O O . THR B 2 3 ? 20.634 -3.777 19.000 1.00 53.35 143 THR B O 3
ATOM 4698 N N . ARG B 2 4 ? 19.741 -1.821 18.367 1.00 45.02 144 ARG B N 3
ATOM 4699 C CA . ARG B 2 4 ? 19.062 -1.598 19.633 1.00 3.14 144 ARG B CA 3
ATOM 4700 C C . ARG B 2 4 ? 17.849 -0.747 19.451 1.00 4.22 144 ARG B C 3
ATOM 4701 O O . ARG B 2 4 ? 17.756 0.028 18.505 1.00 42.44 144 ARG B O 3
ATOM 4722 N N . GLN B 2 5 ? 16.867 -0.991 20.284 1.00 23.33 145 GLN B N 3
ATOM 4723 C CA . GLN B 2 5 ? 15.677 -0.212 20.280 1.00 53.54 145 GLN B CA 3
ATOM 4724 C C . GLN B 2 5 ? 15.816 1.009 21.153 1.00 54.33 145 GLN B C 3
ATOM 4725 O O . GLN B 2 5 ? 16.744 1.101 21.936 1.00 70.53 145 GLN B O 3
ATOM 4739 N N . ARG B 2 6 ? 14.822 1.885 21.056 1.00 44.44 146 ARG B N 3
ATOM 4740 C CA . ARG B 2 6 ? 14.796 3.209 21.697 1.00 43.14 146 ARG B CA 3
ATOM 4741 C C . ARG B 2 6 ? 15.835 4.118 21.094 1.00 24.44 146 ARG B C 3
ATOM 4742 O O . ARG B 2 6 ? 16.180 5.150 21.639 1.00 64.13 146 ARG B O 3
ATOM 4763 N N . ASN B 2 7 ? 16.213 3.743 19.896 1.00 14.32 147 ASN B N 3
ATOM 4764 C CA . ASN B 2 7 ? 17.087 4.481 19.042 1.00 0.43 147 ASN B CA 3
ATOM 4765 C C . ASN B 2 7 ? 16.881 3.940 17.648 1.00 4.33 147 ASN B C 3
ATOM 4766 O O . ASN B 2 7 ? 16.122 2.950 17.474 1.00 5.12 147 ASN B O 3
ATOM 4777 N N . GLU B 2 8 ? 17.476 4.572 16.683 1.00 11.12 148 GLU B N 3
ATOM 4778 C CA . GLU B 2 8 ? 17.358 4.194 15.299 1.00 2.21 148 GLU B CA 3
ATOM 4779 C C . GLU B 2 8 ? 18.528 3.309 14.898 1.00 65.33 148 GLU B C 3
ATOM 4780 O O . GLU B 2 8 ? 19.553 3.266 15.580 1.00 53.14 148 GLU B O 3
ATOM 4792 N N . THR B 2 9 ? 18.378 2.566 13.841 1.00 44.33 149 THR B N 3
ATOM 4793 C CA . THR B 2 9 ? 19.453 1.738 13.365 1.00 31.22 149 THR B CA 3
ATOM 4794 C C . THR B 2 9 ? 19.440 1.665 11.825 1.00 44.00 149 THR B C 3
ATOM 4795 O O . THR B 2 9 ? 18.372 1.626 11.199 1.00 23.53 149 THR B O 3
ATOM 4806 N N . GLN B 2 10 ? 20.624 1.704 11.238 1.00 31.24 150 GLN B N 3
ATOM 4807 C CA . GLN B 2 10 ? 20.812 1.635 9.802 1.00 71.50 150 GLN B CA 3
ATOM 4808 C C . GLN B 2 10 ? 20.767 0.179 9.327 1.00 73.44 150 GLN B C 3
ATOM 4809 O O . GLN B 2 10 ? 21.367 -0.709 9.953 1.00 14.54 150 GLN B O 3
ATOM 4823 N N . VAL B 2 11 ? 20.067 -0.052 8.245 1.00 34.11 151 VAL B N 3
ATOM 4824 C CA . VAL B 2 11 ? 19.934 -1.367 7.662 1.00 34.10 151 VAL B CA 3
ATOM 4825 C C . VAL B 2 11 ? 20.907 -1.570 6.502 1.00 64.15 151 VAL B C 3
ATOM 4826 O O . VAL B 2 11 ? 20.747 -0.920 5.423 1.00 63.21 151 VAL B O 3
ATOM 4840 N N . MET A 1 1 ? 2.141 0.750 -0.968 1.00 52.51 318 MET A N 4
ATOM 4841 C CA . MET A 1 1 ? 3.300 1.503 -1.448 1.00 63.30 318 MET A CA 4
ATOM 4842 C C . MET A 1 1 ? 4.506 0.593 -1.405 1.00 4.34 318 MET A C 4
ATOM 4843 O O . MET A 1 1 ? 5.226 0.541 -0.435 1.00 55.22 318 MET A O 4
ATOM 4859 N N . GLU A 1 2 ? 4.633 -0.197 -2.415 1.00 43.14 319 GLU A N 4
ATOM 4860 C CA . GLU A 1 2 ? 5.670 -1.166 -2.507 1.00 41.14 319 GLU A CA 4
ATOM 4861 C C . GLU A 1 2 ? 6.783 -0.788 -3.452 1.00 60.35 319 GLU A C 4
ATOM 4862 O O . GLU A 1 2 ? 6.571 -0.215 -4.521 1.00 73.34 319 GLU A O 4
ATOM 4874 N N . ILE A 1 3 ? 7.955 -1.090 -3.003 1.00 1.30 320 ILE A N 4
ATOM 4875 C CA . ILE A 1 3 ? 9.201 -0.730 -3.602 1.00 62.13 320 ILE A CA 4
ATOM 4876 C C . ILE A 1 3 ? 10.039 -1.994 -3.740 1.00 53.14 320 ILE A C 4
ATOM 4877 O O . ILE A 1 3 ? 10.274 -2.695 -2.759 1.00 32.21 320 ILE A O 4
ATOM 4893 N N . LYS A 1 4 ? 10.445 -2.311 -4.932 1.00 21.04 321 LYS A N 4
ATOM 4894 C CA . LYS A 1 4 ? 11.263 -3.482 -5.137 1.00 31.21 321 LYS A CA 4
ATOM 4895 C C . LYS A 1 4 ? 12.723 -3.115 -5.140 1.00 41.04 321 LYS A C 4
ATOM 4896 O O . LYS A 1 4 ? 13.211 -2.485 -6.063 1.00 32.40 321 LYS A O 4
ATOM 4915 N N . LEU A 1 5 ? 13.386 -3.525 -4.105 1.00 13.24 322 LEU A N 4
ATOM 4916 C CA . LEU A 1 5 ? 14.769 -3.231 -3.887 1.00 10.23 322 LEU A CA 4
ATOM 4917 C C . LEU A 1 5 ? 15.592 -4.458 -4.130 1.00 51.14 322 LEU A C 4
ATOM 4918 O O . LEU A 1 5 ? 15.111 -5.585 -3.966 1.00 24.32 322 LEU A O 4
ATOM 4934 N N . ILE A 1 6 ? 16.803 -4.256 -4.530 1.00 11.54 323 ILE A N 4
ATOM 4935 C CA . ILE A 1 6 ? 17.737 -5.324 -4.652 1.00 2.40 323 ILE A CA 4
ATOM 4936 C C . ILE A 1 6 ? 18.701 -5.209 -3.481 1.00 45.01 323 ILE A C 4
ATOM 4937 O O . ILE A 1 6 ? 19.441 -4.231 -3.370 1.00 33.33 323 ILE A O 4
ATOM 4953 N N . LYS A 1 7 ? 18.625 -6.149 -2.570 1.00 70.33 324 LYS A N 4
ATOM 4954 C CA . LYS A 1 7 ? 19.432 -6.110 -1.362 1.00 61.40 324 LYS A CA 4
ATOM 4955 C C . LYS A 1 7 ? 20.868 -6.499 -1.640 1.00 54.31 324 LYS A C 4
ATOM 4956 O O . LYS A 1 7 ? 21.122 -7.564 -2.167 1.00 23.22 324 LYS A O 4
ATOM 4975 N N . GLY A 1 8 ? 21.797 -5.703 -1.176 1.00 23.44 325 GLY A N 4
ATOM 4976 C CA . GLY A 1 8 ? 23.173 -5.969 -1.488 1.00 1.44 325 GLY A CA 4
ATOM 4977 C C . GLY A 1 8 ? 24.072 -5.890 -0.275 1.00 53.21 325 GLY A C 4
ATOM 4978 O O . GLY A 1 8 ? 23.597 -6.061 0.853 1.00 32.23 325 GLY A O 4
ATOM 4982 N N . PRO A 1 9 ? 25.376 -5.607 -0.468 1.00 40.11 326 PRO A N 4
ATOM 4983 C CA . PRO A 1 9 ? 26.383 -5.621 0.618 1.00 63.44 326 PRO A CA 4
ATOM 4984 C C . PRO A 1 9 ? 26.223 -4.489 1.636 1.00 44.01 326 PRO A C 4
ATOM 4985 O O . PRO A 1 9 ? 26.817 -4.522 2.700 1.00 0.21 326 PRO A O 4
ATOM 4996 N N . LYS A 1 10 ? 25.418 -3.501 1.308 1.00 12.43 327 LYS A N 4
ATOM 4997 C CA . LYS A 1 10 ? 25.209 -2.384 2.211 1.00 53.10 327 LYS A CA 4
ATOM 4998 C C . LYS A 1 10 ? 23.812 -2.519 2.833 1.00 3.32 327 LYS A C 4
ATOM 4999 O O . LYS A 1 10 ? 23.313 -1.629 3.528 1.00 41.30 327 LYS A O 4
ATOM 5018 N N . GLY A 1 11 ? 23.215 -3.667 2.562 1.00 12.43 328 GLY A N 4
ATOM 5019 C CA . GLY A 1 11 ? 21.897 -4.001 3.049 1.00 31.42 328 GLY A CA 4
ATOM 5020 C C . GLY A 1 11 ? 20.849 -3.431 2.153 1.00 2.21 328 GLY A C 4
ATOM 5021 O O . GLY A 1 11 ? 20.955 -3.531 0.911 1.00 34.13 328 GLY A O 4
ATOM 5025 N N . LEU A 1 12 ? 19.836 -2.864 2.751 1.00 4.35 329 LEU A N 4
ATOM 5026 C CA . LEU A 1 12 ? 18.848 -2.117 2.013 1.00 61.10 329 LEU A CA 4
ATOM 5027 C C . LEU A 1 12 ? 19.236 -0.664 2.163 1.00 14.54 329 LEU A C 4
ATOM 5028 O O . LEU A 1 12 ? 18.928 0.187 1.306 1.00 0.41 329 LEU A O 4
ATOM 5044 N N . GLY A 1 13 ? 19.930 -0.405 3.278 1.00 1.31 330 GLY A N 4
ATOM 5045 C CA . GLY A 1 13 ? 20.533 0.869 3.550 1.00 42.02 330 GLY A CA 4
ATOM 5046 C C . GLY A 1 13 ? 19.599 1.915 4.076 1.00 0.21 330 GLY A C 4
ATOM 5047 O O . GLY A 1 13 ? 19.482 2.984 3.512 1.00 15.52 330 GLY A O 4
ATOM 5051 N N . PHE A 1 14 ? 18.914 1.602 5.119 1.00 44.23 331 PHE A N 4
ATOM 5052 C CA . PHE A 1 14 ? 18.107 2.562 5.831 1.00 54.24 331 PHE A CA 4
ATOM 5053 C C . PHE A 1 14 ? 17.953 2.089 7.241 1.00 14.11 331 PHE A C 4
ATOM 5054 O O . PHE A 1 14 ? 18.145 0.900 7.518 1.00 44.35 331 PHE A O 4
ATOM 5071 N N . SER A 1 15 ? 17.648 2.978 8.113 1.00 25.43 332 SER A N 4
ATOM 5072 C CA . SER A 1 15 ? 17.533 2.667 9.492 1.00 43.32 332 SER A CA 4
ATOM 5073 C C . SER A 1 15 ? 16.098 2.817 9.920 1.00 62.25 332 SER A C 4
ATOM 5074 O O . SER A 1 15 ? 15.425 3.789 9.555 1.00 52.44 332 SER A O 4
ATOM 5082 N N . ILE A 1 16 ? 15.619 1.851 10.634 1.00 12.01 333 ILE A N 4
ATOM 5083 C CA . ILE A 1 16 ? 14.256 1.831 11.083 1.00 35.41 333 ILE A CA 4
ATOM 5084 C C . ILE A 1 16 ? 14.182 1.891 12.587 1.00 4.40 333 ILE A C 4
ATOM 5085 O O . ILE A 1 16 ? 15.132 1.521 13.270 1.00 32.25 333 ILE A O 4
ATOM 5101 N N . ALA A 1 17 ? 13.078 2.387 13.074 1.00 61.04 334 ALA A N 4
ATOM 5102 C CA . ALA A 1 17 ? 12.748 2.414 14.471 1.00 5.34 334 ALA A CA 4
ATOM 5103 C C . ALA A 1 17 ? 11.264 2.176 14.564 1.00 12.14 334 ALA A C 4
ATOM 5104 O O . ALA A 1 17 ? 10.483 2.825 13.869 1.00 63.50 334 ALA A O 4
ATOM 5111 N N . GLY A 1 18 ? 10.889 1.232 15.347 1.00 52.52 335 GLY A N 4
ATOM 5112 C CA . GLY A 1 18 ? 9.510 0.862 15.466 1.00 60.40 335 GLY A CA 4
ATOM 5113 C C . GLY A 1 18 ? 9.414 -0.597 15.755 1.00 71.44 335 GLY A C 4
ATOM 5114 O O . GLY A 1 18 ? 10.320 -1.350 15.397 1.00 21.25 335 GLY A O 4
ATOM 5118 N N . GLY A 1 19 ? 8.398 -0.991 16.439 1.00 2.31 336 GLY A N 4
ATOM 5119 C CA . GLY A 1 19 ? 8.225 -2.368 16.803 1.00 22.24 336 GLY A CA 4
ATOM 5120 C C . GLY A 1 19 ? 7.857 -2.421 18.241 1.00 63.24 336 GLY A C 4
ATOM 5121 O O . GLY A 1 19 ? 7.936 -1.386 18.886 1.00 75.13 336 GLY A O 4
ATOM 5125 N N . VAL A 1 20 ? 7.487 -3.593 18.750 1.00 35.43 337 VAL A N 4
ATOM 5126 C CA . VAL A 1 20 ? 7.086 -3.776 20.163 1.00 21.15 337 VAL A CA 4
ATOM 5127 C C . VAL A 1 20 ? 8.053 -3.073 21.118 1.00 3.54 337 VAL A C 4
ATOM 5128 O O . VAL A 1 20 ? 9.239 -3.427 21.199 1.00 60.44 337 VAL A O 4
ATOM 5141 N N . GLY A 1 21 ? 7.554 -2.025 21.750 1.00 54.53 338 GLY A N 4
ATOM 5142 C CA . GLY A 1 21 ? 8.315 -1.281 22.730 1.00 51.54 338 GLY A CA 4
ATOM 5143 C C . GLY A 1 21 ? 9.018 -0.093 22.128 1.00 11.31 338 GLY A C 4
ATOM 5144 O O . GLY A 1 21 ? 9.169 0.944 22.777 1.00 71.33 338 GLY A O 4
ATOM 5148 N N . ASN A 1 22 ? 9.384 -0.212 20.873 1.00 31.21 339 ASN A N 4
ATOM 5149 C CA . ASN A 1 22 ? 10.123 0.824 20.166 1.00 72.30 339 ASN A CA 4
ATOM 5150 C C . ASN A 1 22 ? 9.198 1.549 19.200 1.00 15.33 339 ASN A C 4
ATOM 5151 O O . ASN A 1 22 ? 9.638 2.089 18.200 1.00 12.41 339 ASN A O 4
ATOM 5162 N N . GLN A 1 23 ? 7.904 1.556 19.523 1.00 74.23 340 GLN A N 4
ATOM 5163 C CA . GLN A 1 23 ? 6.905 2.253 18.739 1.00 13.03 340 GLN A CA 4
ATOM 5164 C C . GLN A 1 23 ? 7.365 3.694 18.473 1.00 12.12 340 GLN A C 4
ATOM 5165 O O . GLN A 1 23 ? 7.738 4.441 19.417 1.00 42.10 340 GLN A O 4
ATOM 5179 N N . HIS A 1 24 ? 7.419 4.037 17.209 1.00 32.22 341 HIS A N 4
ATOM 5180 C CA . HIS A 1 24 ? 7.966 5.305 16.766 1.00 71.34 341 HIS A CA 4
ATOM 5181 C C . HIS A 1 24 ? 6.969 6.412 17.047 1.00 13.23 341 HIS A C 4
ATOM 5182 O O . HIS A 1 24 ? 7.278 7.394 17.710 1.00 65.50 341 HIS A O 4
ATOM 5196 N N . ILE A 1 25 ? 5.773 6.214 16.588 1.00 4.02 342 ILE A N 4
ATOM 5197 C CA . ILE A 1 25 ? 4.722 7.176 16.785 1.00 71.14 342 ILE A CA 4
ATOM 5198 C C . ILE A 1 25 ? 3.807 6.650 17.897 1.00 43.31 342 ILE A C 4
ATOM 5199 O O . ILE A 1 25 ? 3.512 5.461 17.925 1.00 54.22 342 ILE A O 4
ATOM 5215 N N . PRO A 1 26 ? 3.440 7.509 18.887 1.00 71.14 343 PRO A N 4
ATOM 5216 C CA . PRO A 1 26 ? 2.586 7.120 20.025 1.00 32.22 343 PRO A CA 4
ATOM 5217 C C . PRO A 1 26 ? 1.284 6.428 19.611 1.00 11.53 343 PRO A C 4
ATOM 5218 O O . PRO A 1 26 ? 0.403 7.037 19.013 1.00 24.32 343 PRO A O 4
ATOM 5229 N N . GLY A 1 27 ? 1.206 5.146 19.912 1.00 51.12 344 GLY A N 4
ATOM 5230 C CA . GLY A 1 27 ? 0.030 4.371 19.609 1.00 5.22 344 GLY A CA 4
ATOM 5231 C C . GLY A 1 27 ? 0.179 3.595 18.325 1.00 61.43 344 GLY A C 4
ATOM 5232 O O . GLY A 1 27 ? -0.682 2.797 17.971 1.00 43.13 344 GLY A O 4
ATOM 5236 N N . ASP A 1 28 ? 1.280 3.805 17.645 1.00 72.01 345 ASP A N 4
ATOM 5237 C CA . ASP A 1 28 ? 1.519 3.168 16.369 1.00 34.21 345 ASP A CA 4
ATOM 5238 C C . ASP A 1 28 ? 2.790 2.320 16.470 1.00 72.31 345 ASP A C 4
ATOM 5239 O O . ASP A 1 28 ? 3.918 2.810 16.308 1.00 64.35 345 ASP A O 4
ATOM 5248 N N . ASN A 1 29 ? 2.610 1.045 16.713 1.00 74.30 346 ASN A N 4
ATOM 5249 C CA . ASN A 1 29 ? 3.704 0.133 17.008 1.00 5.40 346 ASN A CA 4
ATOM 5250 C C . ASN A 1 29 ? 4.333 -0.401 15.708 1.00 41.21 346 ASN A C 4
ATOM 5251 O O . ASN A 1 29 ? 4.927 -1.480 15.676 1.00 41.45 346 ASN A O 4
ATOM 5262 N N . SER A 1 30 ? 4.265 0.390 14.665 1.00 42.45 347 SER A N 4
ATOM 5263 C CA . SER A 1 30 ? 4.743 -0.047 13.367 1.00 63.24 347 SER A CA 4
ATOM 5264 C C . SER A 1 30 ? 6.205 0.307 13.176 1.00 14.14 347 SER A C 4
ATOM 5265 O O . SER A 1 30 ? 6.774 1.116 13.930 1.00 63.52 347 SER A O 4
ATOM 5273 N N . ILE A 1 31 ? 6.815 -0.307 12.187 1.00 13.44 348 ILE A N 4
ATOM 5274 C CA . ILE A 1 31 ? 8.177 -0.038 11.850 1.00 32.40 348 ILE A CA 4
ATOM 5275 C C . ILE A 1 31 ? 8.227 1.259 11.030 1.00 14.14 348 ILE A C 4
ATOM 5276 O O . ILE A 1 31 ? 7.551 1.369 10.010 1.00 53.22 348 ILE A O 4
ATOM 5292 N N . TYR A 1 32 ? 9.009 2.220 11.461 1.00 11.03 349 TYR A N 4
ATOM 5293 C CA . TYR A 1 32 ? 9.105 3.491 10.763 1.00 54.30 349 TYR A CA 4
ATOM 5294 C C . TYR A 1 32 ? 10.534 3.813 10.374 1.00 44.10 349 TYR A C 4
ATOM 5295 O O . TYR A 1 32 ? 11.460 3.699 11.189 1.00 71.40 349 TYR A O 4
ATOM 5313 N N . VAL A 1 33 ? 10.713 4.166 9.114 1.00 25.05 350 VAL A N 4
ATOM 5314 C CA . VAL A 1 33 ? 12.013 4.526 8.569 1.00 13.23 350 VAL A CA 4
ATOM 5315 C C . VAL A 1 33 ? 12.493 5.819 9.224 1.00 73.14 350 VAL A C 4
ATOM 5316 O O . VAL A 1 33 ? 11.869 6.850 9.089 1.00 2.55 350 VAL A O 4
ATOM 5329 N N . THR A 1 34 ? 13.582 5.742 9.927 1.00 75.44 351 THR A N 4
ATOM 5330 C CA . THR A 1 34 ? 14.107 6.862 10.679 1.00 51.44 351 THR A CA 4
ATOM 5331 C C . THR A 1 34 ? 15.240 7.532 9.915 1.00 74.34 351 THR A C 4
ATOM 5332 O O . THR A 1 34 ? 15.622 8.680 10.196 1.00 5.43 351 THR A O 4
ATOM 5343 N N . LYS A 1 35 ? 15.789 6.826 8.960 1.00 51.35 352 LYS A N 4
ATOM 5344 C CA . LYS A 1 35 ? 16.919 7.322 8.252 1.00 62.32 352 LYS A CA 4
ATOM 5345 C C . LYS A 1 35 ? 17.111 6.478 7.040 1.00 62.54 352 LYS A C 4
ATOM 5346 O O . LYS A 1 35 ? 16.707 5.330 7.038 1.00 14.01 352 LYS A O 4
ATOM 5365 N N . ILE A 1 36 ? 17.692 7.031 6.022 1.00 62.45 353 ILE A N 4
ATOM 5366 C CA . ILE A 1 36 ? 17.996 6.296 4.834 1.00 32.32 353 ILE A CA 4
ATOM 5367 C C . ILE A 1 36 ? 19.481 6.504 4.547 1.00 2.23 353 ILE A C 4
ATOM 5368 O O . ILE A 1 36 ? 19.941 7.636 4.433 1.00 21.33 353 ILE A O 4
ATOM 5384 N N . ILE A 1 37 ? 20.219 5.425 4.528 1.00 74.54 354 ILE A N 4
ATOM 5385 C CA . ILE A 1 37 ? 21.662 5.450 4.359 1.00 55.33 354 ILE A CA 4
ATOM 5386 C C . ILE A 1 37 ? 22.006 5.464 2.873 1.00 43.33 354 ILE A C 4
ATOM 5387 O O . ILE A 1 37 ? 21.555 4.571 2.109 1.00 33.52 354 ILE A O 4
ATOM 5403 N N . GLU A 1 38 ? 22.809 6.443 2.436 1.00 54.25 355 GLU A N 4
ATOM 5404 C CA . GLU A 1 38 ? 23.153 6.514 1.048 1.00 2.25 355 GLU A CA 4
ATOM 5405 C C . GLU A 1 38 ? 23.911 5.260 0.683 1.00 31.32 355 GLU A C 4
ATOM 5406 O O . GLU A 1 38 ? 24.609 4.669 1.516 1.00 45.51 355 GLU A O 4
ATOM 5418 N N . GLY A 1 39 ? 23.749 4.830 -0.513 1.00 41.22 356 GLY A N 4
ATOM 5419 C CA . GLY A 1 39 ? 24.430 3.650 -0.951 1.00 41.21 356 GLY A CA 4
ATOM 5420 C C . GLY A 1 39 ? 23.543 2.478 -0.801 1.00 11.42 356 GLY A C 4
ATOM 5421 O O . GLY A 1 39 ? 23.775 1.439 -1.398 1.00 22.22 356 GLY A O 4
ATOM 5425 N N . GLY A 1 40 ? 22.528 2.641 0.024 1.00 53.23 357 GLY A N 4
ATOM 5426 C CA . GLY A 1 40 ? 21.552 1.652 0.143 1.00 62.21 357 GLY A CA 4
ATOM 5427 C C . GLY A 1 40 ? 20.698 1.648 -1.074 1.00 60.24 357 GLY A C 4
ATOM 5428 O O . GLY A 1 40 ? 20.492 2.724 -1.715 1.00 41.21 357 GLY A O 4
ATOM 5432 N N . ALA A 1 41 ? 20.186 0.489 -1.407 1.00 22.40 358 ALA A N 4
ATOM 5433 C CA . ALA A 1 41 ? 19.311 0.334 -2.535 1.00 42.23 358 ALA A CA 4
ATOM 5434 C C . ALA A 1 41 ? 18.127 1.256 -2.373 1.00 60.21 358 ALA A C 4
ATOM 5435 O O . ALA A 1 41 ? 17.691 1.891 -3.318 1.00 12.25 358 ALA A O 4
ATOM 5442 N N . ALA A 1 42 ? 17.677 1.404 -1.142 1.00 31.11 359 ALA A N 4
ATOM 5443 C CA . ALA A 1 42 ? 16.529 2.222 -0.881 1.00 13.43 359 ALA A CA 4
ATOM 5444 C C . ALA A 1 42 ? 16.831 3.732 -0.942 1.00 51.32 359 ALA A C 4
ATOM 5445 O O . ALA A 1 42 ? 15.915 4.543 -0.971 1.00 50.13 359 ALA A O 4
ATOM 5452 N N . HIS A 1 43 ? 18.091 4.106 -0.954 1.00 72.32 360 HIS A N 4
ATOM 5453 C CA . HIS A 1 43 ? 18.414 5.518 -1.066 1.00 30.12 360 HIS A CA 4
ATOM 5454 C C . HIS A 1 43 ? 18.643 5.841 -2.529 1.00 61.41 360 HIS A C 4
ATOM 5455 O O . HIS A 1 43 ? 18.416 6.959 -2.978 1.00 13.42 360 HIS A O 4
ATOM 5469 N N . LYS A 1 44 ? 19.141 4.875 -3.263 1.00 24.03 361 LYS A N 4
ATOM 5470 C CA . LYS A 1 44 ? 19.401 5.102 -4.665 1.00 32.23 361 LYS A CA 4
ATOM 5471 C C . LYS A 1 44 ? 18.133 4.871 -5.495 1.00 24.23 361 LYS A C 4
ATOM 5472 O O . LYS A 1 44 ? 17.661 5.760 -6.180 1.00 33.50 361 LYS A O 4
ATOM 5491 N N . ASP A 1 45 ? 17.601 3.680 -5.392 1.00 34.22 362 ASP A N 4
ATOM 5492 C CA . ASP A 1 45 ? 16.373 3.270 -6.103 1.00 72.14 362 ASP A CA 4
ATOM 5493 C C . ASP A 1 45 ? 15.174 3.628 -5.337 1.00 74.32 362 ASP A C 4
ATOM 5494 O O . ASP A 1 45 ? 14.206 4.159 -5.863 1.00 61.15 362 ASP A O 4
ATOM 5503 N N . GLY A 1 46 ? 15.320 3.377 -4.070 1.00 55.35 363 GLY A N 4
ATOM 5504 C CA . GLY A 1 46 ? 14.239 3.196 -3.110 1.00 20.11 363 GLY A CA 4
ATOM 5505 C C . GLY A 1 46 ? 13.060 4.093 -3.133 1.00 54.21 363 GLY A C 4
ATOM 5506 O O . GLY A 1 46 ? 12.032 3.669 -2.667 1.00 74.43 363 GLY A O 4
ATOM 5510 N N . LYS A 1 47 ? 13.177 5.294 -3.677 1.00 54.14 364 LYS A N 4
ATOM 5511 C CA . LYS A 1 47 ? 12.071 6.299 -3.723 1.00 24.32 364 LYS A CA 4
ATOM 5512 C C . LYS A 1 47 ? 11.299 6.368 -2.369 1.00 14.21 364 LYS A C 4
ATOM 5513 O O . LYS A 1 47 ? 10.119 6.698 -2.318 1.00 24.34 364 LYS A O 4
ATOM 5532 N N . LEU A 1 48 ? 12.045 6.132 -1.297 1.00 1.04 365 LEU A N 4
ATOM 5533 C CA . LEU A 1 48 ? 11.530 5.963 0.044 1.00 53.25 365 LEU A CA 4
ATOM 5534 C C . LEU A 1 48 ? 11.691 7.255 0.824 1.00 33.23 365 LEU A C 4
ATOM 5535 O O . LEU A 1 48 ? 12.593 8.057 0.533 1.00 33.42 365 LEU A O 4
ATOM 5551 N N . GLN A 1 49 ? 10.837 7.464 1.791 1.00 2.34 366 GLN A N 4
ATOM 5552 C CA . GLN A 1 49 ? 10.881 8.636 2.611 1.00 61.44 366 GLN A CA 4
ATOM 5553 C C . GLN A 1 49 ? 11.153 8.268 4.057 1.00 53.24 366 GLN A C 4
ATOM 5554 O O . GLN A 1 49 ? 10.737 7.207 4.544 1.00 23.01 366 GLN A O 4
ATOM 5568 N N . ILE A 1 50 ? 11.891 9.112 4.729 1.00 62.14 367 ILE A N 4
ATOM 5569 C CA . ILE A 1 50 ? 12.052 8.985 6.148 1.00 34.25 367 ILE A CA 4
ATOM 5570 C C . ILE A 1 50 ? 10.672 9.252 6.783 1.00 72.22 367 ILE A C 4
ATOM 5571 O O . ILE A 1 50 ? 10.099 10.320 6.578 1.00 64.23 367 ILE A O 4
ATOM 5587 N N . GLY A 1 51 ? 10.151 8.296 7.509 1.00 41.11 368 GLY A N 4
ATOM 5588 C CA . GLY A 1 51 ? 8.827 8.433 8.074 1.00 51.41 368 GLY A CA 4
ATOM 5589 C C . GLY A 1 51 ? 7.854 7.417 7.505 1.00 43.33 368 GLY A C 4
ATOM 5590 O O . GLY A 1 51 ? 6.720 7.313 7.966 1.00 3.31 368 GLY A O 4
ATOM 5594 N N . ASP A 1 52 ? 8.292 6.678 6.495 1.00 24.13 369 ASP A N 4
ATOM 5595 C CA . ASP A 1 52 ? 7.481 5.621 5.908 1.00 42.31 369 ASP A CA 4
ATOM 5596 C C . ASP A 1 52 ? 7.328 4.438 6.852 1.00 70.13 369 ASP A C 4
ATOM 5597 O O . ASP A 1 52 ? 8.288 4.031 7.539 1.00 20.34 369 ASP A O 4
ATOM 5606 N N . LYS A 1 53 ? 6.117 3.920 6.914 1.00 71.10 370 LYS A N 4
ATOM 5607 C CA . LYS A 1 53 ? 5.762 2.786 7.754 1.00 11.01 370 LYS A CA 4
ATOM 5608 C C . LYS A 1 53 ? 5.911 1.502 6.981 1.00 43.33 370 LYS A C 4
ATOM 5609 O O . LYS A 1 53 ? 5.260 1.303 5.963 1.00 14.53 370 LYS A O 4
ATOM 5628 N N . LEU A 1 54 ? 6.763 0.644 7.445 1.00 40.21 371 LEU A N 4
ATOM 5629 C CA . LEU A 1 54 ? 6.931 -0.624 6.806 1.00 71.30 371 LEU A CA 4
ATOM 5630 C C . LEU A 1 54 ? 5.821 -1.533 7.215 1.00 60.32 371 LEU A C 4
ATOM 5631 O O . LEU A 1 54 ? 5.682 -1.875 8.386 1.00 62.54 371 LEU A O 4
ATOM 5647 N N . LEU A 1 55 ? 5.031 -1.874 6.252 1.00 21.24 372 LEU A N 4
ATOM 5648 C CA . LEU A 1 55 ? 3.908 -2.741 6.419 1.00 31.22 372 LEU A CA 4
ATOM 5649 C C . LEU A 1 55 ? 4.454 -4.155 6.370 1.00 3.43 372 LEU A C 4
ATOM 5650 O O . LEU A 1 55 ? 4.049 -5.034 7.134 1.00 44.21 372 LEU A O 4
ATOM 5666 N N . ALA A 1 56 ? 5.407 -4.370 5.470 1.00 24.24 373 ALA A N 4
ATOM 5667 C CA . ALA A 1 56 ? 5.937 -5.689 5.271 1.00 53.44 373 ALA A CA 4
ATOM 5668 C C . ALA A 1 56 ? 7.254 -5.674 4.509 1.00 23.30 373 ALA A C 4
ATOM 5669 O O . ALA A 1 56 ? 7.633 -4.662 3.904 1.00 51.31 373 ALA A O 4
ATOM 5676 N N . VAL A 1 57 ? 7.925 -6.804 4.526 1.00 23.20 374 VAL A N 4
ATOM 5677 C CA . VAL A 1 57 ? 9.107 -7.029 3.704 1.00 40.23 374 VAL A CA 4
ATOM 5678 C C . VAL A 1 57 ? 8.945 -8.400 3.027 1.00 2.44 374 VAL A C 4
ATOM 5679 O O . VAL A 1 57 ? 8.775 -9.411 3.687 1.00 43.21 374 VAL A O 4
ATOM 5692 N N . ASN A 1 58 ? 8.870 -8.389 1.682 1.00 23.24 375 ASN A N 4
ATOM 5693 C CA . ASN A 1 58 ? 8.556 -9.603 0.857 1.00 22.13 375 ASN A CA 4
ATOM 5694 C C . ASN A 1 58 ? 7.203 -10.080 1.174 1.00 10.11 375 ASN A C 4
ATOM 5695 O O . ASN A 1 58 ? 6.828 -11.224 1.000 1.00 4.22 375 ASN A O 4
ATOM 5706 N N . ASN A 1 59 ? 6.472 -9.090 1.532 1.00 63.44 376 ASN A N 4
ATOM 5707 C CA . ASN A 1 59 ? 5.067 -9.130 1.968 1.00 41.34 376 ASN A CA 4
ATOM 5708 C C . ASN A 1 59 ? 4.869 -9.864 3.297 1.00 60.40 376 ASN A C 4
ATOM 5709 O O . ASN A 1 59 ? 3.742 -10.114 3.707 1.00 33.02 376 ASN A O 4
ATOM 5720 N N . VAL A 1 60 ? 5.965 -10.147 3.995 1.00 74.11 377 VAL A N 4
ATOM 5721 C CA . VAL A 1 60 ? 5.892 -10.699 5.335 1.00 61.34 377 VAL A CA 4
ATOM 5722 C C . VAL A 1 60 ? 5.578 -9.539 6.253 1.00 21.22 377 VAL A C 4
ATOM 5723 O O . VAL A 1 60 ? 6.344 -8.573 6.297 1.00 63.00 377 VAL A O 4
ATOM 5736 N N . CYS A 1 61 ? 4.460 -9.621 6.932 1.00 41.51 378 CYS A N 4
ATOM 5737 C CA . CYS A 1 61 ? 3.939 -8.550 7.757 1.00 22.32 378 CYS A CA 4
ATOM 5738 C C . CYS A 1 61 ? 4.876 -8.112 8.890 1.00 51.30 378 CYS A C 4
ATOM 5739 O O . CYS A 1 61 ? 5.315 -8.916 9.710 1.00 4.25 378 CYS A O 4
ATOM 5747 N N . LEU A 1 62 ? 5.167 -6.829 8.891 1.00 34.01 379 LEU A N 4
ATOM 5748 C CA . LEU A 1 62 ? 5.948 -6.147 9.926 1.00 42.25 379 LEU A CA 4
ATOM 5749 C C . LEU A 1 62 ? 4.998 -5.395 10.848 1.00 2.41 379 LEU A C 4
ATOM 5750 O O . LEU A 1 62 ? 5.405 -4.575 11.679 1.00 2.23 379 LEU A O 4
ATOM 5766 N N . GLU A 1 63 ? 3.736 -5.693 10.678 1.00 1.01 380 GLU A N 4
ATOM 5767 C CA . GLU A 1 63 ? 2.676 -5.141 11.474 1.00 14.42 380 GLU A CA 4
ATOM 5768 C C . GLU A 1 63 ? 2.639 -5.867 12.804 1.00 32.32 380 GLU A C 4
ATOM 5769 O O . GLU A 1 63 ? 2.324 -7.059 12.836 1.00 63.43 380 GLU A O 4
ATOM 5781 N N . GLU A 1 64 ? 2.982 -5.145 13.876 1.00 14.32 381 GLU A N 4
ATOM 5782 C CA . GLU A 1 64 ? 3.016 -5.658 15.229 1.00 63.44 381 GLU A CA 4
ATOM 5783 C C . GLU A 1 64 ? 4.024 -6.818 15.375 1.00 43.24 381 GLU A C 4
ATOM 5784 O O . GLU A 1 64 ? 3.688 -7.997 15.261 1.00 20.14 381 GLU A O 4
ATOM 5796 N N . VAL A 1 65 ? 5.248 -6.434 15.567 1.00 0.54 382 VAL A N 4
ATOM 5797 C CA . VAL A 1 65 ? 6.416 -7.335 15.680 1.00 30.42 382 VAL A CA 4
ATOM 5798 C C . VAL A 1 65 ? 7.466 -6.637 16.525 1.00 45.14 382 VAL A C 4
ATOM 5799 O O . VAL A 1 65 ? 7.405 -5.410 16.694 1.00 74.52 382 VAL A O 4
ATOM 5812 N N . THR A 1 66 ? 8.421 -7.363 17.035 1.00 72.41 383 THR A N 4
ATOM 5813 C CA . THR A 1 66 ? 9.447 -6.773 17.863 1.00 11.42 383 THR A CA 4
ATOM 5814 C C . THR A 1 66 ? 10.470 -6.080 16.959 1.00 53.11 383 THR A C 4
ATOM 5815 O O . THR A 1 66 ? 10.805 -6.603 15.907 1.00 65.12 383 THR A O 4
ATOM 5826 N N . HIS A 1 67 ? 11.004 -4.937 17.399 1.00 21.51 384 HIS A N 4
ATOM 5827 C CA . HIS A 1 67 ? 11.936 -4.136 16.564 1.00 43.43 384 HIS A CA 4
ATOM 5828 C C . HIS A 1 67 ? 13.081 -4.984 16.027 1.00 32.53 384 HIS A C 4
ATOM 5829 O O . HIS A 1 67 ? 13.338 -5.005 14.838 1.00 54.25 384 HIS A O 4
ATOM 5843 N N . GLU A 1 68 ? 13.698 -5.711 16.919 1.00 24.32 385 GLU A N 4
ATOM 5844 C CA . GLU A 1 68 ? 14.834 -6.556 16.614 1.00 32.21 385 GLU A CA 4
ATOM 5845 C C . GLU A 1 68 ? 14.450 -7.632 15.593 1.00 4.24 385 GLU A C 4
ATOM 5846 O O . GLU A 1 68 ? 15.191 -7.910 14.642 1.00 2.31 385 GLU A O 4
ATOM 5858 N N . GLU A 1 69 ? 13.237 -8.106 15.736 1.00 23.14 386 GLU A N 4
ATOM 5859 C CA . GLU A 1 69 ? 12.696 -9.194 14.969 1.00 32.31 386 GLU A CA 4
ATOM 5860 C C . GLU A 1 69 ? 12.398 -8.701 13.562 1.00 15.44 386 GLU A C 4
ATOM 5861 O O . GLU A 1 69 ? 12.601 -9.407 12.573 1.00 63.03 386 GLU A O 4
ATOM 5873 N N . ALA A 1 70 ? 12.001 -7.451 13.490 1.00 10.14 387 ALA A N 4
ATOM 5874 C CA . ALA A 1 70 ? 11.693 -6.810 12.250 1.00 64.22 387 ALA A CA 4
ATOM 5875 C C . ALA A 1 70 ? 12.955 -6.550 11.474 1.00 14.52 387 ALA A C 4
ATOM 5876 O O . ALA A 1 70 ? 13.032 -6.891 10.309 1.00 0.51 387 ALA A O 4
ATOM 5883 N N . VAL A 1 71 ? 13.968 -5.981 12.136 1.00 14.54 388 VAL A N 4
ATOM 5884 C CA . VAL A 1 71 ? 15.235 -5.674 11.466 1.00 71.53 388 VAL A CA 4
ATOM 5885 C C . VAL A 1 71 ? 15.825 -6.949 10.895 1.00 1.13 388 VAL A C 4
ATOM 5886 O O . VAL A 1 71 ? 16.254 -6.981 9.740 1.00 55.40 388 VAL A O 4
ATOM 5899 N N . THR A 1 72 ? 15.816 -8.001 11.693 1.00 64.31 389 THR A N 4
ATOM 5900 C CA . THR A 1 72 ? 16.308 -9.275 11.255 1.00 1.22 389 THR A CA 4
ATOM 5901 C C . THR A 1 72 ? 15.491 -9.812 10.044 1.00 50.13 389 THR A C 4
ATOM 5902 O O . THR A 1 72 ? 16.055 -10.434 9.145 1.00 30.54 389 THR A O 4
ATOM 5913 N N . ALA A 1 73 ? 14.190 -9.485 9.976 1.00 23.44 390 ALA A N 4
ATOM 5914 C CA . ALA A 1 73 ? 13.367 -9.903 8.849 1.00 12.32 390 ALA A CA 4
ATOM 5915 C C . ALA A 1 73 ? 13.843 -9.223 7.562 1.00 12.13 390 ALA A C 4
ATOM 5916 O O . ALA A 1 73 ? 13.856 -9.837 6.496 1.00 3.42 390 ALA A O 4
ATOM 5923 N N . LEU A 1 74 ? 14.273 -7.963 7.669 1.00 11.44 391 LEU A N 4
ATOM 5924 C CA . LEU A 1 74 ? 14.804 -7.268 6.503 1.00 62.54 391 LEU A CA 4
ATOM 5925 C C . LEU A 1 74 ? 16.235 -7.690 6.226 1.00 2.34 391 LEU A C 4
ATOM 5926 O O . LEU A 1 74 ? 16.714 -7.573 5.115 1.00 23.13 391 LEU A O 4
ATOM 5942 N N . LYS A 1 75 ? 16.927 -8.165 7.234 1.00 3.05 392 LYS A N 4
ATOM 5943 C CA . LYS A 1 75 ? 18.284 -8.610 7.039 1.00 51.31 392 LYS A CA 4
ATOM 5944 C C . LYS A 1 75 ? 18.360 -9.962 6.348 1.00 24.41 392 LYS A C 4
ATOM 5945 O O . LYS A 1 75 ? 19.273 -10.196 5.539 1.00 13.11 392 LYS A O 4
ATOM 5964 N N . ASN A 1 76 ? 17.366 -10.809 6.605 1.00 44.34 393 ASN A N 4
ATOM 5965 C CA . ASN A 1 76 ? 17.279 -12.187 6.063 1.00 1.32 393 ASN A CA 4
ATOM 5966 C C . ASN A 1 76 ? 16.883 -12.245 4.577 1.00 65.24 393 ASN A C 4
ATOM 5967 O O . ASN A 1 76 ? 16.265 -13.200 4.120 1.00 15.01 393 ASN A O 4
ATOM 5978 N N . THR A 1 77 ? 17.286 -11.270 3.834 1.00 44.40 394 THR A N 4
ATOM 5979 C CA . THR A 1 77 ? 17.035 -11.226 2.420 1.00 15.30 394 THR A CA 4
ATOM 5980 C C . THR A 1 77 ? 18.336 -11.065 1.670 1.00 2.05 394 THR A C 4
ATOM 5981 O O . THR A 1 77 ? 19.360 -10.643 2.250 1.00 12.42 394 THR A O 4
ATOM 5992 N N . SER A 1 78 ? 18.340 -11.433 0.426 1.00 55.23 395 SER A N 4
ATOM 5993 C CA . SER A 1 78 ? 19.498 -11.285 -0.411 1.00 53.41 395 SER A CA 4
ATOM 5994 C C . SER A 1 78 ? 19.064 -11.042 -1.833 1.00 41.34 395 SER A C 4
ATOM 5995 O O . SER A 1 78 ? 18.209 -11.752 -2.334 1.00 2.04 395 SER A O 4
ATOM 6003 N N . ASP A 1 79 ? 19.574 -9.956 -2.392 1.00 0.25 396 ASP A N 4
ATOM 6004 C CA . ASP A 1 79 ? 19.439 -9.545 -3.814 1.00 23.12 396 ASP A CA 4
ATOM 6005 C C . ASP A 1 79 ? 17.978 -9.297 -4.290 1.00 71.14 396 ASP A C 4
ATOM 6006 O O . ASP A 1 79 ? 17.754 -8.857 -5.384 1.00 25.30 396 ASP A O 4
ATOM 6015 N N . PHE A 1 80 ? 16.998 -9.460 -3.427 1.00 72.13 397 PHE A N 4
ATOM 6016 C CA . PHE A 1 80 ? 15.630 -9.252 -3.862 1.00 3.53 397 PHE A CA 4
ATOM 6017 C C . PHE A 1 80 ? 14.731 -8.963 -2.664 1.00 55.43 397 PHE A C 4
ATOM 6018 O O . PHE A 1 80 ? 14.637 -9.777 -1.733 1.00 22.23 397 PHE A O 4
ATOM 6035 N N . VAL A 1 81 ? 14.116 -7.791 -2.656 1.00 20.30 398 VAL A N 4
ATOM 6036 C CA . VAL A 1 81 ? 13.238 -7.375 -1.573 1.00 12.24 398 VAL A CA 4
ATOM 6037 C C . VAL A 1 81 ? 12.022 -6.586 -2.097 1.00 62.53 398 VAL A C 4
ATOM 6038 O O . VAL A 1 81 ? 12.177 -5.540 -2.708 1.00 50.41 398 VAL A O 4
ATOM 6051 N N . TYR A 1 82 ? 10.834 -7.099 -1.883 1.00 64.24 399 TYR A N 4
ATOM 6052 C CA . TYR A 1 82 ? 9.640 -6.311 -2.096 1.00 53.53 399 TYR A CA 4
ATOM 6053 C C . TYR A 1 82 ? 9.304 -5.610 -0.804 1.00 62.50 399 TYR A C 4
ATOM 6054 O O . TYR A 1 82 ? 8.708 -6.198 0.101 1.00 31.32 399 TYR A O 4
ATOM 6072 N N . LEU A 1 83 ? 9.721 -4.397 -0.695 1.00 73.22 400 LEU A N 4
ATOM 6073 C CA . LEU A 1 83 ? 9.486 -3.620 0.476 1.00 1.21 400 LEU A CA 4
ATOM 6074 C C . LEU A 1 83 ? 8.117 -3.014 0.396 1.00 34.14 400 LEU A C 4
ATOM 6075 O O . LEU A 1 83 ? 7.748 -2.446 -0.618 1.00 40.34 400 LEU A O 4
ATOM 6091 N N . LYS A 1 84 ? 7.362 -3.154 1.438 1.00 74.30 401 LYS A N 4
ATOM 6092 C CA . LYS A 1 84 ? 6.001 -2.746 1.410 1.00 74.13 401 LYS A CA 4
ATOM 6093 C C . LYS A 1 84 ? 5.750 -1.705 2.486 1.00 53.22 401 LYS A C 4
ATOM 6094 O O . LYS A 1 84 ? 5.840 -2.003 3.677 1.00 32.02 401 LYS A O 4
ATOM 6113 N N . VAL A 1 85 ? 5.473 -0.502 2.059 1.00 21.12 402 VAL A N 4
ATOM 6114 C CA . VAL A 1 85 ? 5.191 0.619 2.935 1.00 71.11 402 VAL A CA 4
ATOM 6115 C C . VAL A 1 85 ? 3.689 0.941 2.946 1.00 33.32 402 VAL A C 4
ATOM 6116 O O . VAL A 1 85 ? 2.970 0.788 1.919 1.00 63.21 402 VAL A O 4
ATOM 6129 N N . ALA A 1 86 ? 3.243 1.341 4.100 1.00 21.25 403 ALA A N 4
ATOM 6130 C CA . ALA A 1 86 ? 1.942 1.852 4.360 1.00 25.55 403 ALA A CA 4
ATOM 6131 C C . ALA A 1 86 ? 2.172 3.235 4.925 1.00 22.01 403 ALA A C 4
ATOM 6132 O O . ALA A 1 86 ? 3.265 3.524 5.397 1.00 65.40 403 ALA A O 4
ATOM 6139 N N . LYS A 1 87 ? 1.217 4.092 4.852 1.00 4.03 404 LYS A N 4
ATOM 6140 C CA . LYS A 1 87 ? 1.421 5.421 5.381 1.00 63.15 404 LYS A CA 4
ATOM 6141 C C . LYS A 1 87 ? 1.158 5.405 6.876 1.00 13.01 404 LYS A C 4
ATOM 6142 O O . LYS A 1 87 ? 0.419 4.538 7.349 1.00 51.50 404 LYS A O 4
ATOM 6161 N N . PRO A 1 88 ? 1.802 6.328 7.632 1.00 51.45 405 PRO A N 4
ATOM 6162 C CA . PRO A 1 88 ? 1.633 6.438 9.081 1.00 5.45 405 PRO A CA 4
ATOM 6163 C C . PRO A 1 88 ? 0.172 6.451 9.528 1.00 12.50 405 PRO A C 4
ATOM 6164 O O . PRO A 1 88 ? -0.615 7.344 9.172 1.00 11.14 405 PRO A O 4
ATOM 6175 N N . THR A 1 89 ? -0.176 5.451 10.289 1.00 1.23 406 THR A N 4
ATOM 6176 C CA . THR A 1 89 ? -1.527 5.233 10.715 1.00 55.30 406 THR A CA 4
ATOM 6177 C C . THR A 1 89 ? -1.943 6.032 11.934 1.00 43.50 406 THR A C 4
ATOM 6178 O O . THR A 1 89 ? -3.062 6.541 11.994 1.00 50.42 406 THR A O 4
ATOM 6189 N N . GLY A 1 90 ? -1.062 6.180 12.868 1.00 12.13 407 GLY A N 4
ATOM 6190 C CA . GLY A 1 90 ? -1.402 6.876 14.070 1.00 63.42 407 GLY A CA 4
ATOM 6191 C C . GLY A 1 90 ? -1.018 8.342 14.070 1.00 72.53 407 GLY A C 4
ATOM 6192 O O . GLY A 1 90 ? -0.658 8.890 15.107 1.00 53.12 407 GLY A O 4
ATOM 6196 N N . SER A 1 91 ? -1.094 8.975 12.918 1.00 32.14 408 SER A N 4
ATOM 6197 C CA . SER A 1 91 ? -0.764 10.380 12.775 1.00 33.24 408 SER A CA 4
ATOM 6198 C C . SER A 1 91 ? -1.225 10.876 11.411 1.00 62.34 408 SER A C 4
ATOM 6199 O O . SER A 1 91 ? -1.879 10.130 10.672 1.00 63.35 408 SER A O 4
ATOM 6207 N N . HIS A 1 92 ? -0.917 12.126 11.088 1.00 44.31 409 HIS A N 4
ATOM 6208 C CA . HIS A 1 92 ? -1.227 12.659 9.781 1.00 41.42 409 HIS A CA 4
ATOM 6209 C C . HIS A 1 92 ? -0.185 12.091 8.839 1.00 2.33 409 HIS A C 4
ATOM 6210 O O . HIS A 1 92 ? 1.005 12.128 9.142 1.00 0.42 409 HIS A O 4
ATOM 6224 N N . HIS A 1 93 ? -0.616 11.561 7.745 1.00 45.23 410 HIS A N 4
ATOM 6225 C CA . HIS A 1 93 ? 0.277 10.851 6.872 1.00 20.54 410 HIS A CA 4
ATOM 6226 C C . HIS A 1 93 ? 0.633 11.563 5.594 1.00 13.42 410 HIS A C 4
ATOM 6227 O O . HIS A 1 93 ? -0.185 12.246 4.989 1.00 12.12 410 HIS A O 4
ATOM 6241 N N . HIS A 1 94 ? 1.874 11.371 5.208 1.00 50.12 411 HIS A N 4
ATOM 6242 C CA . HIS A 1 94 ? 2.454 11.902 4.011 1.00 12.44 411 HIS A CA 4
ATOM 6243 C C . HIS A 1 94 ? 3.240 10.768 3.404 1.00 63.43 411 HIS A C 4
ATOM 6244 O O . HIS A 1 94 ? 3.066 10.446 2.236 1.00 5.12 411 HIS A O 4
ATOM 6273 N N . ARG B 2 2 ? 21.907 -9.034 18.165 1.00 4.24 142 ARG B N 4
ATOM 6274 C CA . ARG B 2 2 ? 22.814 -7.877 17.889 1.00 3.05 142 ARG B CA 4
ATOM 6275 C C . ARG B 2 2 ? 22.018 -6.609 17.560 1.00 75.04 142 ARG B C 4
ATOM 6276 O O . ARG B 2 2 ? 22.401 -5.517 17.947 1.00 71.01 142 ARG B O 4
ATOM 6297 N N . THR B 2 3 ? 20.931 -6.779 16.857 1.00 40.44 143 THR B N 4
ATOM 6298 C CA . THR B 2 3 ? 19.965 -5.759 16.648 1.00 25.23 143 THR B CA 4
ATOM 6299 C C . THR B 2 3 ? 19.254 -5.542 18.011 1.00 21.11 143 THR B C 4
ATOM 6300 O O . THR B 2 3 ? 19.260 -6.453 18.859 1.00 34.25 143 THR B O 4
ATOM 6311 N N . ARG B 2 4 ? 18.682 -4.386 18.253 1.00 1.12 144 ARG B N 4
ATOM 6312 C CA . ARG B 2 4 ? 18.139 -4.065 19.580 1.00 74.24 144 ARG B CA 4
ATOM 6313 C C . ARG B 2 4 ? 17.023 -3.071 19.406 1.00 11.14 144 ARG B C 4
ATOM 6314 O O . ARG B 2 4 ? 16.978 -2.381 18.400 1.00 61.03 144 ARG B O 4
ATOM 6335 N N . GLN B 2 5 ? 16.089 -3.058 20.336 1.00 13.23 145 GLN B N 4
ATOM 6336 C CA . GLN B 2 5 ? 14.995 -2.109 20.298 1.00 3.32 145 GLN B CA 4
ATOM 6337 C C . GLN B 2 5 ? 15.368 -0.787 20.985 1.00 0.51 145 GLN B C 4
ATOM 6338 O O . GLN B 2 5 ? 16.357 -0.704 21.692 1.00 24.20 145 GLN B O 4
ATOM 6352 N N . ARG B 2 6 ? 14.499 0.201 20.807 1.00 53.51 146 ARG B N 4
ATOM 6353 C CA . ARG B 2 6 ? 14.640 1.568 21.337 1.00 33.34 146 ARG B CA 4
ATOM 6354 C C . ARG B 2 6 ? 15.780 2.354 20.764 1.00 73.44 146 ARG B C 4
ATOM 6355 O O . ARG B 2 6 ? 16.172 3.394 21.282 1.00 1.34 146 ARG B O 4
ATOM 6376 N N . ASN B 2 7 ? 16.195 1.915 19.634 1.00 4.45 147 ASN B N 4
ATOM 6377 C CA . ASN B 2 7 ? 17.175 2.567 18.845 1.00 64.22 147 ASN B CA 4
ATOM 6378 C C . ASN B 2 7 ? 16.793 2.346 17.423 1.00 5.50 147 ASN B C 4
ATOM 6379 O O . ASN B 2 7 ? 15.845 1.586 17.148 1.00 54.02 147 ASN B O 4
ATOM 6390 N N . GLU B 2 8 ? 17.445 3.020 16.534 1.00 71.33 148 GLU B N 4
ATOM 6391 C CA . GLU B 2 8 ? 17.225 2.792 15.152 1.00 51.54 148 GLU B CA 4
ATOM 6392 C C . GLU B 2 8 ? 18.272 1.811 14.684 1.00 73.53 148 GLU B C 4
ATOM 6393 O O . GLU B 2 8 ? 19.396 1.794 15.216 1.00 54.12 148 GLU B O 4
ATOM 6405 N N . THR B 2 9 ? 17.926 0.981 13.762 1.00 3.03 149 THR B N 4
ATOM 6406 C CA . THR B 2 9 ? 18.844 -0.005 13.297 1.00 3.34 149 THR B CA 4
ATOM 6407 C C . THR B 2 9 ? 18.826 -0.046 11.770 1.00 33.13 149 THR B C 4
ATOM 6408 O O . THR B 2 9 ? 17.750 -0.032 11.159 1.00 74.53 149 THR B O 4
ATOM 6419 N N . GLN B 2 10 ? 20.011 -0.039 11.165 1.00 62.12 150 GLN B N 4
ATOM 6420 C CA . GLN B 2 10 ? 20.140 -0.124 9.720 1.00 2.22 150 GLN B CA 4
ATOM 6421 C C . GLN B 2 10 ? 19.883 -1.550 9.267 1.00 22.34 150 GLN B C 4
ATOM 6422 O O . GLN B 2 10 ? 20.365 -2.512 9.896 1.00 0.13 150 GLN B O 4
ATOM 6436 N N . VAL B 2 11 ? 19.134 -1.679 8.217 1.00 12.54 151 VAL B N 4
ATOM 6437 C CA . VAL B 2 11 ? 18.785 -2.958 7.650 1.00 12.30 151 VAL B CA 4
ATOM 6438 C C . VAL B 2 11 ? 19.755 -3.381 6.538 1.00 41.12 151 VAL B C 4
ATOM 6439 O O . VAL B 2 11 ? 20.517 -4.350 6.781 1.00 15.44 151 VAL B O 4
ATOM 6453 N N . MET A 1 1 ? 1.649 -1.585 1.266 1.00 41.13 318 MET A N 5
ATOM 6454 C CA . MET A 1 1 ? 2.512 -1.534 0.077 1.00 30.35 318 MET A CA 5
ATOM 6455 C C . MET A 1 1 ? 3.603 -2.539 0.216 1.00 23.01 318 MET A C 5
ATOM 6456 O O . MET A 1 1 ? 3.888 -2.983 1.317 1.00 11.41 318 MET A O 5
ATOM 6472 N N . GLU A 1 2 ? 4.175 -2.935 -0.875 1.00 22.44 319 GLU A N 5
ATOM 6473 C CA . GLU A 1 2 ? 5.325 -3.764 -0.837 1.00 3.44 319 GLU A CA 5
ATOM 6474 C C . GLU A 1 2 ? 6.258 -3.359 -1.928 1.00 11.13 319 GLU A C 5
ATOM 6475 O O . GLU A 1 2 ? 5.919 -3.353 -3.119 1.00 64.31 319 GLU A O 5
ATOM 6487 N N . ILE A 1 3 ? 7.379 -2.987 -1.518 1.00 1.21 320 ILE A N 5
ATOM 6488 C CA . ILE A 1 3 ? 8.372 -2.488 -2.338 1.00 61.51 320 ILE A CA 5
ATOM 6489 C C . ILE A 1 3 ? 9.345 -3.560 -2.655 1.00 74.30 320 ILE A C 5
ATOM 6490 O O . ILE A 1 3 ? 10.067 -4.043 -1.784 1.00 3.24 320 ILE A O 5
ATOM 6506 N N . LYS A 1 4 ? 9.276 -4.028 -3.873 1.00 13.35 321 LYS A N 5
ATOM 6507 C CA . LYS A 1 4 ? 10.338 -4.812 -4.375 1.00 33.03 321 LYS A CA 5
ATOM 6508 C C . LYS A 1 4 ? 11.399 -3.834 -4.692 1.00 55.24 321 LYS A C 5
ATOM 6509 O O . LYS A 1 4 ? 11.263 -3.021 -5.619 1.00 54.21 321 LYS A O 5
ATOM 6528 N N . LEU A 1 5 ? 12.343 -3.814 -3.848 1.00 63.14 322 LEU A N 5
ATOM 6529 C CA . LEU A 1 5 ? 13.380 -2.875 -3.880 1.00 53.34 322 LEU A CA 5
ATOM 6530 C C . LEU A 1 5 ? 14.609 -3.600 -4.293 1.00 24.24 322 LEU A C 5
ATOM 6531 O O . LEU A 1 5 ? 14.842 -4.721 -3.848 1.00 53.10 322 LEU A O 5
ATOM 6547 N N . ILE A 1 6 ? 15.353 -3.042 -5.150 1.00 21.04 323 ILE A N 5
ATOM 6548 C CA . ILE A 1 6 ? 16.542 -3.689 -5.563 1.00 45.32 323 ILE A CA 5
ATOM 6549 C C . ILE A 1 6 ? 17.714 -3.168 -4.734 1.00 60.21 323 ILE A C 5
ATOM 6550 O O . ILE A 1 6 ? 17.776 -1.978 -4.418 1.00 55.34 323 ILE A O 5
ATOM 6566 N N . LYS A 1 7 ? 18.591 -4.075 -4.296 1.00 22.01 324 LYS A N 5
ATOM 6567 C CA . LYS A 1 7 ? 19.749 -3.693 -3.490 1.00 32.23 324 LYS A CA 5
ATOM 6568 C C . LYS A 1 7 ? 20.747 -2.870 -4.356 1.00 64.43 324 LYS A C 5
ATOM 6569 O O . LYS A 1 7 ? 20.552 -2.695 -5.546 1.00 43.11 324 LYS A O 5
ATOM 6588 N N . GLY A 1 8 ? 21.815 -2.415 -3.758 1.00 34.11 325 GLY A N 5
ATOM 6589 C CA . GLY A 1 8 ? 22.764 -1.596 -4.463 1.00 63.10 325 GLY A CA 5
ATOM 6590 C C . GLY A 1 8 ? 24.142 -1.786 -3.890 1.00 65.02 325 GLY A C 5
ATOM 6591 O O . GLY A 1 8 ? 24.308 -2.630 -3.014 1.00 42.23 325 GLY A O 5
ATOM 6595 N N . PRO A 1 9 ? 25.148 -1.011 -4.335 1.00 62.24 326 PRO A N 5
ATOM 6596 C CA . PRO A 1 9 ? 26.541 -1.138 -3.845 1.00 20.35 326 PRO A CA 5
ATOM 6597 C C . PRO A 1 9 ? 26.665 -0.790 -2.359 1.00 12.44 326 PRO A C 5
ATOM 6598 O O . PRO A 1 9 ? 27.342 -1.460 -1.610 1.00 34.34 326 PRO A O 5
ATOM 6609 N N . LYS A 1 10 ? 25.962 0.254 -1.957 1.00 61.24 327 LYS A N 5
ATOM 6610 C CA . LYS A 1 10 ? 25.966 0.734 -0.562 1.00 44.33 327 LYS A CA 5
ATOM 6611 C C . LYS A 1 10 ? 24.920 -0.074 0.210 1.00 5.24 327 LYS A C 5
ATOM 6612 O O . LYS A 1 10 ? 24.891 -0.143 1.437 1.00 45.13 327 LYS A O 5
ATOM 6631 N N . GLY A 1 11 ? 24.132 -0.709 -0.534 1.00 44.53 328 GLY A N 5
ATOM 6632 C CA . GLY A 1 11 ? 22.983 -1.389 -0.035 1.00 71.04 328 GLY A CA 5
ATOM 6633 C C . GLY A 1 11 ? 21.777 -0.539 -0.238 1.00 42.13 328 GLY A C 5
ATOM 6634 O O . GLY A 1 11 ? 21.703 0.167 -1.251 1.00 42.34 328 GLY A O 5
ATOM 6638 N N . LEU A 1 12 ? 20.858 -0.567 0.679 1.00 11.10 329 LEU A N 5
ATOM 6639 C CA . LEU A 1 12 ? 19.611 0.146 0.496 1.00 43.24 329 LEU A CA 5
ATOM 6640 C C . LEU A 1 12 ? 19.805 1.645 0.677 1.00 34.14 329 LEU A C 5
ATOM 6641 O O . LEU A 1 12 ? 19.360 2.440 -0.155 1.00 61.41 329 LEU A O 5
ATOM 6657 N N . GLY A 1 13 ? 20.505 2.023 1.725 1.00 22.15 330 GLY A N 5
ATOM 6658 C CA . GLY A 1 13 ? 20.817 3.421 1.925 1.00 50.01 330 GLY A CA 5
ATOM 6659 C C . GLY A 1 13 ? 19.730 4.240 2.595 1.00 3.44 330 GLY A C 5
ATOM 6660 O O . GLY A 1 13 ? 19.327 5.272 2.083 1.00 52.50 330 GLY A O 5
ATOM 6664 N N . PHE A 1 14 ? 19.267 3.798 3.720 1.00 35.23 331 PHE A N 5
ATOM 6665 C CA . PHE A 1 14 ? 18.331 4.580 4.511 1.00 30.10 331 PHE A CA 5
ATOM 6666 C C . PHE A 1 14 ? 18.492 4.222 5.965 1.00 42.45 331 PHE A C 5
ATOM 6667 O O . PHE A 1 14 ? 19.258 3.320 6.280 1.00 4.10 331 PHE A O 5
ATOM 6684 N N . SER A 1 15 ? 17.831 4.925 6.846 1.00 13.10 332 SER A N 5
ATOM 6685 C CA . SER A 1 15 ? 17.978 4.666 8.256 1.00 35.34 332 SER A CA 5
ATOM 6686 C C . SER A 1 15 ? 16.629 4.368 8.869 1.00 3.01 332 SER A C 5
ATOM 6687 O O . SER A 1 15 ? 15.638 5.042 8.561 1.00 21.23 332 SER A O 5
ATOM 6695 N N . ILE A 1 16 ? 16.581 3.370 9.696 1.00 43.32 333 ILE A N 5
ATOM 6696 C CA . ILE A 1 16 ? 15.358 2.966 10.345 1.00 20.51 333 ILE A CA 5
ATOM 6697 C C . ILE A 1 16 ? 15.513 3.048 11.841 1.00 23.41 333 ILE A C 5
ATOM 6698 O O . ILE A 1 16 ? 16.638 3.047 12.352 1.00 63.42 333 ILE A O 5
ATOM 6714 N N . ALA A 1 17 ? 14.403 3.178 12.512 1.00 45.33 334 ALA A N 5
ATOM 6715 C CA . ALA A 1 17 ? 14.334 3.190 13.943 1.00 14.51 334 ALA A CA 5
ATOM 6716 C C . ALA A 1 17 ? 13.021 2.580 14.349 1.00 43.21 334 ALA A C 5
ATOM 6717 O O . ALA A 1 17 ? 11.977 2.871 13.760 1.00 63.35 334 ALA A O 5
ATOM 6724 N N . GLY A 1 18 ? 13.078 1.712 15.279 1.00 44.10 335 GLY A N 5
ATOM 6725 C CA . GLY A 1 18 ? 11.919 1.063 15.776 1.00 43.33 335 GLY A CA 5
ATOM 6726 C C . GLY A 1 18 ? 12.330 -0.209 16.415 1.00 71.21 335 GLY A C 5
ATOM 6727 O O . GLY A 1 18 ? 13.514 -0.460 16.538 1.00 54.33 335 GLY A O 5
ATOM 6731 N N . GLY A 1 19 ? 11.416 -0.962 16.880 1.00 14.30 336 GLY A N 5
ATOM 6732 C CA . GLY A 1 19 ? 11.735 -2.200 17.496 1.00 51.14 336 GLY A CA 5
ATOM 6733 C C . GLY A 1 19 ? 10.984 -2.289 18.754 1.00 14.45 336 GLY A C 5
ATOM 6734 O O . GLY A 1 19 ? 10.323 -1.318 19.107 1.00 0.44 336 GLY A O 5
ATOM 6738 N N . VAL A 1 20 ? 11.074 -3.411 19.434 1.00 14.51 337 VAL A N 5
ATOM 6739 C CA . VAL A 1 20 ? 10.430 -3.589 20.731 1.00 33.25 337 VAL A CA 5
ATOM 6740 C C . VAL A 1 20 ? 10.858 -2.480 21.710 1.00 11.42 337 VAL A C 5
ATOM 6741 O O . VAL A 1 20 ? 11.969 -2.490 22.251 1.00 25.40 337 VAL A O 5
ATOM 6754 N N . GLY A 1 21 ? 9.989 -1.499 21.861 1.00 22.24 338 GLY A N 5
ATOM 6755 C CA . GLY A 1 21 ? 10.230 -0.395 22.762 1.00 55.24 338 GLY A CA 5
ATOM 6756 C C . GLY A 1 21 ? 11.145 0.681 22.175 1.00 44.05 338 GLY A C 5
ATOM 6757 O O . GLY A 1 21 ? 11.551 1.603 22.885 1.00 12.25 338 GLY A O 5
ATOM 6761 N N . ASN A 1 22 ? 11.553 0.503 20.931 1.00 34.33 339 ASN A N 5
ATOM 6762 C CA . ASN A 1 22 ? 12.358 1.510 20.208 1.00 40.24 339 ASN A CA 5
ATOM 6763 C C . ASN A 1 22 ? 11.467 2.162 19.159 1.00 15.51 339 ASN A C 5
ATOM 6764 O O . ASN A 1 22 ? 11.923 2.860 18.262 1.00 11.33 339 ASN A O 5
ATOM 6775 N N . GLN A 1 23 ? 10.196 1.900 19.274 1.00 23.30 340 GLN A N 5
ATOM 6776 C CA . GLN A 1 23 ? 9.241 2.314 18.301 1.00 3.42 340 GLN A CA 5
ATOM 6777 C C . GLN A 1 23 ? 9.112 3.820 18.103 1.00 31.53 340 GLN A C 5
ATOM 6778 O O . GLN A 1 23 ? 9.043 4.597 19.045 1.00 34.12 340 GLN A O 5
ATOM 6792 N N . HIS A 1 24 ? 9.085 4.193 16.844 1.00 53.31 341 HIS A N 5
ATOM 6793 C CA . HIS A 1 24 ? 8.981 5.576 16.422 1.00 64.24 341 HIS A CA 5
ATOM 6794 C C . HIS A 1 24 ? 7.560 6.096 16.709 1.00 21.11 341 HIS A C 5
ATOM 6795 O O . HIS A 1 24 ? 7.363 7.252 17.069 1.00 64.11 341 HIS A O 5
ATOM 6809 N N . ILE A 1 25 ? 6.585 5.222 16.564 1.00 73.41 342 ILE A N 5
ATOM 6810 C CA . ILE A 1 25 ? 5.207 5.581 16.808 1.00 10.24 342 ILE A CA 5
ATOM 6811 C C . ILE A 1 25 ? 4.736 5.000 18.139 1.00 54.33 342 ILE A C 5
ATOM 6812 O O . ILE A 1 25 ? 4.793 3.785 18.353 1.00 54.43 342 ILE A O 5
ATOM 6828 N N . PRO A 1 26 ? 4.337 5.868 19.087 1.00 51.23 343 PRO A N 5
ATOM 6829 C CA . PRO A 1 26 ? 3.802 5.438 20.379 1.00 73.34 343 PRO A CA 5
ATOM 6830 C C . PRO A 1 26 ? 2.572 4.545 20.207 1.00 34.00 343 PRO A C 5
ATOM 6831 O O . PRO A 1 26 ? 1.526 4.995 19.756 1.00 60.02 343 PRO A O 5
ATOM 6842 N N . GLY A 1 27 ? 2.731 3.276 20.520 1.00 14.02 344 GLY A N 5
ATOM 6843 C CA . GLY A 1 27 ? 1.641 2.339 20.396 1.00 11.50 344 GLY A CA 5
ATOM 6844 C C . GLY A 1 27 ? 1.881 1.341 19.286 1.00 71.01 344 GLY A C 5
ATOM 6845 O O . GLY A 1 27 ? 1.428 0.208 19.362 1.00 15.13 344 GLY A O 5
ATOM 6849 N N . ASP A 1 28 ? 2.632 1.745 18.285 1.00 53.33 345 ASP A N 5
ATOM 6850 C CA . ASP A 1 28 ? 2.918 0.876 17.154 1.00 11.53 345 ASP A CA 5
ATOM 6851 C C . ASP A 1 28 ? 4.354 0.412 17.248 1.00 3.24 345 ASP A C 5
ATOM 6852 O O . ASP A 1 28 ? 5.284 1.151 16.931 1.00 45.13 345 ASP A O 5
ATOM 6861 N N . ASN A 1 29 ? 4.529 -0.805 17.683 1.00 55.14 346 ASN A N 5
ATOM 6862 C CA . ASN A 1 29 ? 5.834 -1.363 18.028 1.00 51.31 346 ASN A CA 5
ATOM 6863 C C . ASN A 1 29 ? 6.603 -1.888 16.772 1.00 71.24 346 ASN A C 5
ATOM 6864 O O . ASN A 1 29 ? 7.340 -2.880 16.830 1.00 13.12 346 ASN A O 5
ATOM 6875 N N . SER A 1 30 ? 6.482 -1.169 15.674 1.00 1.14 347 SER A N 5
ATOM 6876 C CA . SER A 1 30 ? 7.121 -1.544 14.422 1.00 12.33 347 SER A CA 5
ATOM 6877 C C . SER A 1 30 ? 8.369 -0.720 14.111 1.00 63.40 347 SER A C 5
ATOM 6878 O O . SER A 1 30 ? 8.774 0.173 14.884 1.00 43.34 347 SER A O 5
ATOM 6886 N N . ILE A 1 31 ? 8.992 -1.056 12.998 1.00 44.40 348 ILE A N 5
ATOM 6887 C CA . ILE A 1 31 ? 10.201 -0.421 12.539 1.00 4.00 348 ILE A CA 5
ATOM 6888 C C . ILE A 1 31 ? 9.815 0.693 11.578 1.00 11.44 348 ILE A C 5
ATOM 6889 O O . ILE A 1 31 ? 9.015 0.469 10.675 1.00 13.12 348 ILE A O 5
ATOM 6905 N N . TYR A 1 32 ? 10.360 1.871 11.762 1.00 45.01 349 TYR A N 5
ATOM 6906 C CA . TYR A 1 32 ? 10.012 3.003 10.930 1.00 70.41 349 TYR A CA 5
ATOM 6907 C C . TYR A 1 32 ? 11.209 3.627 10.270 1.00 23.32 349 TYR A C 5
ATOM 6908 O O . TYR A 1 32 ? 12.255 3.826 10.894 1.00 24.31 349 TYR A O 5
ATOM 6926 N N . VAL A 1 33 ? 11.055 3.912 9.003 1.00 33.11 350 VAL A N 5
ATOM 6927 C CA . VAL A 1 33 ? 12.061 4.598 8.225 1.00 3.40 350 VAL A CA 5
ATOM 6928 C C . VAL A 1 33 ? 12.203 6.005 8.775 1.00 53.13 350 VAL A C 5
ATOM 6929 O O . VAL A 1 33 ? 11.263 6.768 8.758 1.00 31.33 350 VAL A O 5
ATOM 6942 N N . THR A 1 34 ? 13.351 6.320 9.287 1.00 42.34 351 THR A N 5
ATOM 6943 C CA . THR A 1 34 ? 13.559 7.589 9.923 1.00 43.14 351 THR A CA 5
ATOM 6944 C C . THR A 1 34 ? 14.442 8.521 9.057 1.00 74.12 351 THR A C 5
ATOM 6945 O O . THR A 1 34 ? 14.419 9.742 9.218 1.00 34.43 351 THR A O 5
ATOM 6956 N N . LYS A 1 35 ? 15.198 7.944 8.134 1.00 44.12 352 LYS A N 5
ATOM 6957 C CA . LYS A 1 35 ? 16.033 8.722 7.206 1.00 60.23 352 LYS A CA 5
ATOM 6958 C C . LYS A 1 35 ? 16.125 7.946 5.920 1.00 75.51 352 LYS A C 5
ATOM 6959 O O . LYS A 1 35 ? 15.927 6.737 5.931 1.00 14.00 352 LYS A O 5
ATOM 6978 N N . ILE A 1 36 ? 16.450 8.620 4.841 1.00 63.13 353 ILE A N 5
ATOM 6979 C CA . ILE A 1 36 ? 16.728 7.991 3.561 1.00 43.34 353 ILE A CA 5
ATOM 6980 C C . ILE A 1 36 ? 17.902 8.742 2.939 1.00 2.13 353 ILE A C 5
ATOM 6981 O O . ILE A 1 36 ? 17.860 9.967 2.827 1.00 62.32 353 ILE A O 5
ATOM 6997 N N . ILE A 1 37 ? 18.948 8.026 2.591 1.00 72.21 354 ILE A N 5
ATOM 6998 C CA . ILE A 1 37 ? 20.150 8.625 2.030 1.00 3.32 354 ILE A CA 5
ATOM 6999 C C . ILE A 1 37 ? 19.952 8.769 0.536 1.00 74.05 354 ILE A C 5
ATOM 7000 O O . ILE A 1 37 ? 19.771 7.748 -0.168 1.00 30.02 354 ILE A O 5
ATOM 7016 N N . GLU A 1 38 ? 19.941 10.002 0.033 1.00 51.23 355 GLU A N 5
ATOM 7017 C CA . GLU A 1 38 ? 19.726 10.181 -1.363 1.00 4.43 355 GLU A CA 5
ATOM 7018 C C . GLU A 1 38 ? 20.927 9.582 -2.086 1.00 32.13 355 GLU A C 5
ATOM 7019 O O . GLU A 1 38 ? 22.033 9.548 -1.546 1.00 30.52 355 GLU A O 5
ATOM 7031 N N . GLY A 1 39 ? 20.696 9.057 -3.239 1.00 22.15 356 GLY A N 5
ATOM 7032 C CA . GLY A 1 39 ? 21.747 8.384 -3.946 1.00 4.02 356 GLY A CA 5
ATOM 7033 C C . GLY A 1 39 ? 21.673 6.909 -3.678 1.00 3.23 356 GLY A C 5
ATOM 7034 O O . GLY A 1 39 ? 22.073 6.095 -4.510 1.00 63.42 356 GLY A O 5
ATOM 7038 N N . GLY A 1 40 ? 21.116 6.561 -2.520 1.00 54.25 357 GLY A N 5
ATOM 7039 C CA . GLY A 1 40 ? 20.930 5.196 -2.179 1.00 75.21 357 GLY A CA 5
ATOM 7040 C C . GLY A 1 40 ? 19.863 4.568 -3.037 1.00 50.45 357 GLY A C 5
ATOM 7041 O O . GLY A 1 40 ? 18.960 5.281 -3.579 1.00 33.14 357 GLY A O 5
ATOM 7045 N N . ALA A 1 41 ? 19.927 3.256 -3.156 1.00 51.51 358 ALA A N 5
ATOM 7046 C CA . ALA A 1 41 ? 18.995 2.499 -3.960 1.00 52.13 358 ALA A CA 5
ATOM 7047 C C . ALA A 1 41 ? 17.588 2.753 -3.485 1.00 53.42 358 ALA A C 5
ATOM 7048 O O . ALA A 1 41 ? 16.697 2.993 -4.275 1.00 23.04 358 ALA A O 5
ATOM 7055 N N . ALA A 1 42 ? 17.417 2.802 -2.185 1.00 73.25 359 ALA A N 5
ATOM 7056 C CA . ALA A 1 42 ? 16.114 3.004 -1.613 1.00 21.31 359 ALA A CA 5
ATOM 7057 C C . ALA A 1 42 ? 15.626 4.453 -1.708 1.00 0.44 359 ALA A C 5
ATOM 7058 O O . ALA A 1 42 ? 14.510 4.760 -1.314 1.00 45.14 359 ALA A O 5
ATOM 7065 N N . HIS A 1 43 ? 16.448 5.331 -2.185 1.00 1.41 360 HIS A N 5
ATOM 7066 C CA . HIS A 1 43 ? 15.987 6.662 -2.453 1.00 20.41 360 HIS A CA 5
ATOM 7067 C C . HIS A 1 43 ? 15.583 6.764 -3.911 1.00 2.44 360 HIS A C 5
ATOM 7068 O O . HIS A 1 43 ? 14.612 7.415 -4.249 1.00 54.04 360 HIS A O 5
ATOM 7082 N N . LYS A 1 44 ? 16.339 6.112 -4.773 1.00 24.31 361 LYS A N 5
ATOM 7083 C CA . LYS A 1 44 ? 16.047 6.184 -6.194 1.00 1.40 361 LYS A CA 5
ATOM 7084 C C . LYS A 1 44 ? 14.960 5.174 -6.594 1.00 52.22 361 LYS A C 5
ATOM 7085 O O . LYS A 1 44 ? 13.924 5.544 -7.119 1.00 72.52 361 LYS A O 5
ATOM 7104 N N . ASP A 1 45 ? 15.212 3.919 -6.316 1.00 60.14 362 ASP A N 5
ATOM 7105 C CA . ASP A 1 45 ? 14.261 2.819 -6.598 1.00 23.54 362 ASP A CA 5
ATOM 7106 C C . ASP A 1 45 ? 13.318 2.689 -5.487 1.00 52.50 362 ASP A C 5
ATOM 7107 O O . ASP A 1 45 ? 12.171 2.347 -5.664 1.00 2.42 362 ASP A O 5
ATOM 7116 N N . GLY A 1 46 ? 13.825 3.021 -4.347 1.00 3.21 363 GLY A N 5
ATOM 7117 C CA . GLY A 1 46 ? 13.194 2.758 -3.069 1.00 61.34 363 GLY A CA 5
ATOM 7118 C C . GLY A 1 46 ? 11.745 3.016 -2.966 1.00 23.31 363 GLY A C 5
ATOM 7119 O O . GLY A 1 46 ? 11.089 2.280 -2.255 1.00 12.02 363 GLY A O 5
ATOM 7123 N N . LYS A 1 47 ? 11.234 4.031 -3.702 1.00 60.24 364 LYS A N 5
ATOM 7124 C CA . LYS A 1 47 ? 9.793 4.392 -3.719 1.00 74.41 364 LYS A CA 5
ATOM 7125 C C . LYS A 1 47 ? 9.222 4.412 -2.273 1.00 41.53 364 LYS A C 5
ATOM 7126 O O . LYS A 1 47 ? 8.057 4.106 -2.032 1.00 1.14 364 LYS A O 5
ATOM 7145 N N . LEU A 1 48 ? 10.080 4.879 -1.361 1.00 22.33 365 LEU A N 5
ATOM 7146 C CA . LEU A 1 48 ? 9.907 4.790 0.085 1.00 61.51 365 LEU A CA 5
ATOM 7147 C C . LEU A 1 48 ? 9.876 6.180 0.671 1.00 42.03 365 LEU A C 5
ATOM 7148 O O . LEU A 1 48 ? 10.377 7.138 0.055 1.00 10.53 365 LEU A O 5
ATOM 7164 N N . GLN A 1 49 ? 9.309 6.291 1.840 1.00 22.43 366 GLN A N 5
ATOM 7165 C CA . GLN A 1 49 ? 9.092 7.541 2.465 1.00 55.35 366 GLN A CA 5
ATOM 7166 C C . GLN A 1 49 ? 9.533 7.473 3.952 1.00 52.12 366 GLN A C 5
ATOM 7167 O O . GLN A 1 49 ? 9.451 6.424 4.599 1.00 5.42 366 GLN A O 5
ATOM 7181 N N . ILE A 1 50 ? 10.063 8.566 4.466 1.00 4.21 367 ILE A N 5
ATOM 7182 C CA . ILE A 1 50 ? 10.408 8.642 5.869 1.00 44.11 367 ILE A CA 5
ATOM 7183 C C . ILE A 1 50 ? 9.107 8.594 6.712 1.00 13.44 367 ILE A C 5
ATOM 7184 O O . ILE A 1 50 ? 8.251 9.470 6.595 1.00 54.43 367 ILE A O 5
ATOM 7200 N N . GLY A 1 51 ? 8.980 7.594 7.555 1.00 2.25 368 GLY A N 5
ATOM 7201 C CA . GLY A 1 51 ? 7.758 7.404 8.307 1.00 71.33 368 GLY A CA 5
ATOM 7202 C C . GLY A 1 51 ? 7.059 6.108 7.938 1.00 31.53 368 GLY A C 5
ATOM 7203 O O . GLY A 1 51 ? 5.953 5.830 8.409 1.00 22.14 368 GLY A O 5
ATOM 7207 N N . ASP A 1 52 ? 7.685 5.340 7.067 1.00 60.23 369 ASP A N 5
ATOM 7208 C CA . ASP A 1 52 ? 7.176 4.026 6.671 1.00 74.34 369 ASP A CA 5
ATOM 7209 C C . ASP A 1 52 ? 7.347 2.973 7.760 1.00 1.33 369 ASP A C 5
ATOM 7210 O O . ASP A 1 52 ? 8.426 2.850 8.356 1.00 63.01 369 ASP A O 5
ATOM 7219 N N . LYS A 1 53 ? 6.276 2.224 8.009 1.00 33.43 370 LYS A N 5
ATOM 7220 C CA . LYS A 1 53 ? 6.236 1.132 8.990 1.00 70.22 370 LYS A CA 5
ATOM 7221 C C . LYS A 1 53 ? 6.566 -0.166 8.278 1.00 70.42 370 LYS A C 5
ATOM 7222 O O . LYS A 1 53 ? 5.814 -0.621 7.413 1.00 43.02 370 LYS A O 5
ATOM 7241 N N . LEU A 1 54 ? 7.660 -0.757 8.628 1.00 3.15 371 LEU A N 5
ATOM 7242 C CA . LEU A 1 54 ? 8.075 -1.981 8.002 1.00 10.44 371 LEU A CA 5
ATOM 7243 C C . LEU A 1 54 ? 7.391 -3.142 8.653 1.00 51.05 371 LEU A C 5
ATOM 7244 O O . LEU A 1 54 ? 7.643 -3.453 9.814 1.00 0.43 371 LEU A O 5
ATOM 7260 N N . LEU A 1 55 ? 6.527 -3.754 7.896 1.00 45.53 372 LEU A N 5
ATOM 7261 C CA . LEU A 1 55 ? 5.718 -4.851 8.346 1.00 74.33 372 LEU A CA 5
ATOM 7262 C C . LEU A 1 55 ? 6.545 -6.128 8.218 1.00 50.43 372 LEU A C 5
ATOM 7263 O O . LEU A 1 55 ? 6.530 -6.997 9.094 1.00 60.11 372 LEU A O 5
ATOM 7279 N N . ALA A 1 56 ? 7.280 -6.226 7.128 1.00 31.53 373 ALA A N 5
ATOM 7280 C CA . ALA A 1 56 ? 8.116 -7.376 6.860 1.00 24.43 373 ALA A CA 5
ATOM 7281 C C . ALA A 1 56 ? 9.134 -7.030 5.798 1.00 21.13 373 ALA A C 5
ATOM 7282 O O . ALA A 1 56 ? 8.843 -6.252 4.906 1.00 4.54 373 ALA A O 5
ATOM 7289 N N . VAL A 1 57 ? 10.307 -7.581 5.886 1.00 24.21 374 VAL A N 5
ATOM 7290 C CA . VAL A 1 57 ? 11.289 -7.383 4.859 1.00 74.12 374 VAL A CA 5
ATOM 7291 C C . VAL A 1 57 ? 11.949 -8.711 4.530 1.00 62.10 374 VAL A C 5
ATOM 7292 O O . VAL A 1 57 ? 12.314 -9.470 5.426 1.00 72.32 374 VAL A O 5
ATOM 7305 N N . ASN A 1 58 ? 11.992 -8.995 3.238 1.00 25.45 375 ASN A N 5
ATOM 7306 C CA . ASN A 1 58 ? 12.544 -10.217 2.651 1.00 61.03 375 ASN A CA 5
ATOM 7307 C C . ASN A 1 58 ? 12.071 -11.441 3.431 1.00 23.00 375 ASN A C 5
ATOM 7308 O O . ASN A 1 58 ? 12.820 -12.057 4.160 1.00 43.42 375 ASN A O 5
ATOM 7319 N N . ASN A 1 59 ? 10.772 -11.691 3.337 1.00 4.45 376 ASN A N 5
ATOM 7320 C CA . ASN A 1 59 ? 10.063 -12.772 4.051 1.00 11.50 376 ASN A CA 5
ATOM 7321 C C . ASN A 1 59 ? 10.009 -12.605 5.609 1.00 75.30 376 ASN A C 5
ATOM 7322 O O . ASN A 1 59 ? 9.044 -13.044 6.235 1.00 41.03 376 ASN A O 5
ATOM 7333 N N . VAL A 1 60 ? 10.972 -11.911 6.208 1.00 62.42 377 VAL A N 5
ATOM 7334 C CA . VAL A 1 60 ? 11.034 -11.792 7.661 1.00 73.44 377 VAL A CA 5
ATOM 7335 C C . VAL A 1 60 ? 10.036 -10.751 8.154 1.00 62.34 377 VAL A C 5
ATOM 7336 O O . VAL A 1 60 ? 10.038 -9.620 7.690 1.00 54.03 377 VAL A O 5
ATOM 7349 N N . CYS A 1 61 ? 9.185 -11.140 9.072 1.00 13.14 378 CYS A N 5
ATOM 7350 C CA . CYS A 1 61 ? 8.216 -10.247 9.658 1.00 2.31 378 CYS A CA 5
ATOM 7351 C C . CYS A 1 61 ? 8.894 -9.295 10.652 1.00 52.32 378 CYS A C 5
ATOM 7352 O O . CYS A 1 61 ? 9.660 -9.730 11.510 1.00 71.44 378 CYS A O 5
ATOM 7360 N N . LEU A 1 62 ? 8.625 -8.013 10.509 1.00 33.24 379 LEU A N 5
ATOM 7361 C CA . LEU A 1 62 ? 9.216 -6.979 11.357 1.00 22.13 379 LEU A CA 5
ATOM 7362 C C . LEU A 1 62 ? 8.215 -6.389 12.337 1.00 74.53 379 LEU A C 5
ATOM 7363 O O . LEU A 1 62 ? 8.554 -5.486 13.115 1.00 63.01 379 LEU A O 5
ATOM 7379 N N . GLU A 1 63 ? 6.991 -6.878 12.289 1.00 31.31 380 GLU A N 5
ATOM 7380 C CA . GLU A 1 63 ? 5.978 -6.480 13.246 1.00 12.32 380 GLU A CA 5
ATOM 7381 C C . GLU A 1 63 ? 6.340 -7.019 14.618 1.00 30.34 380 GLU A C 5
ATOM 7382 O O . GLU A 1 63 ? 6.269 -8.225 14.849 1.00 14.42 380 GLU A O 5
ATOM 7394 N N . GLU A 1 64 ? 6.778 -6.114 15.482 1.00 0.32 381 GLU A N 5
ATOM 7395 C CA . GLU A 1 64 ? 7.167 -6.402 16.845 1.00 22.04 381 GLU A CA 5
ATOM 7396 C C . GLU A 1 64 ? 8.373 -7.355 16.940 1.00 54.21 381 GLU A C 5
ATOM 7397 O O . GLU A 1 64 ? 8.257 -8.545 17.217 1.00 3.01 381 GLU A O 5
ATOM 7409 N N . VAL A 1 65 ? 9.530 -6.806 16.627 1.00 24.41 382 VAL A N 5
ATOM 7410 C CA . VAL A 1 65 ? 10.802 -7.505 16.716 1.00 1.22 382 VAL A CA 5
ATOM 7411 C C . VAL A 1 65 ? 11.825 -6.537 17.269 1.00 43.02 382 VAL A C 5
ATOM 7412 O O . VAL A 1 65 ? 11.539 -5.338 17.394 1.00 51.51 382 VAL A O 5
ATOM 7425 N N . THR A 1 66 ? 12.982 -7.014 17.621 1.00 65.12 383 THR A N 5
ATOM 7426 C CA . THR A 1 66 ? 14.021 -6.144 18.055 1.00 15.33 383 THR A CA 5
ATOM 7427 C C . THR A 1 66 ? 14.629 -5.462 16.832 1.00 40.20 383 THR A C 5
ATOM 7428 O O . THR A 1 66 ? 14.689 -6.070 15.738 1.00 43.02 383 THR A O 5
ATOM 7439 N N . HIS A 1 67 ? 15.087 -4.226 17.013 1.00 1.53 384 HIS A N 5
ATOM 7440 C CA . HIS A 1 67 ? 15.552 -3.374 15.920 1.00 44.43 384 HIS A CA 5
ATOM 7441 C C . HIS A 1 67 ? 16.656 -4.062 15.189 1.00 74.54 384 HIS A C 5
ATOM 7442 O O . HIS A 1 67 ? 16.746 -4.008 13.981 1.00 73.41 384 HIS A O 5
ATOM 7456 N N . GLU A 1 68 ? 17.439 -4.733 15.946 1.00 44.42 385 GLU A N 5
ATOM 7457 C CA . GLU A 1 68 ? 18.546 -5.473 15.504 1.00 43.32 385 GLU A CA 5
ATOM 7458 C C . GLU A 1 68 ? 18.185 -6.500 14.473 1.00 72.42 385 GLU A C 5
ATOM 7459 O O . GLU A 1 68 ? 18.862 -6.595 13.455 1.00 53.44 385 GLU A O 5
ATOM 7471 N N . GLU A 1 69 ? 17.101 -7.225 14.689 1.00 62.51 386 GLU A N 5
ATOM 7472 C CA . GLU A 1 69 ? 16.744 -8.280 13.786 1.00 25.33 386 GLU A CA 5
ATOM 7473 C C . GLU A 1 69 ? 16.176 -7.689 12.543 1.00 63.04 386 GLU A C 5
ATOM 7474 O O . GLU A 1 69 ? 16.327 -8.227 11.454 1.00 63.24 386 GLU A O 5
ATOM 7486 N N . ALA A 1 70 ? 15.572 -6.543 12.715 1.00 12.31 387 ALA A N 5
ATOM 7487 C CA . ALA A 1 70 ? 14.994 -5.818 11.633 1.00 50.14 387 ALA A CA 5
ATOM 7488 C C . ALA A 1 70 ? 16.090 -5.333 10.725 1.00 12.03 387 ALA A C 5
ATOM 7489 O O . ALA A 1 70 ? 16.140 -5.715 9.570 1.00 4.14 387 ALA A O 5
ATOM 7496 N N . VAL A 1 71 ? 17.021 -4.553 11.279 1.00 53.50 388 VAL A N 5
ATOM 7497 C CA . VAL A 1 71 ? 18.121 -3.996 10.501 1.00 42.10 388 VAL A CA 5
ATOM 7498 C C . VAL A 1 71 ? 18.926 -5.125 9.884 1.00 43.21 388 VAL A C 5
ATOM 7499 O O . VAL A 1 71 ? 19.303 -5.061 8.728 1.00 52.12 388 VAL A O 5
ATOM 7512 N N . THR A 1 72 ? 19.146 -6.164 10.657 1.00 71.13 389 THR A N 5
ATOM 7513 C CA . THR A 1 72 ? 19.861 -7.330 10.207 1.00 60.34 389 THR A CA 5
ATOM 7514 C C . THR A 1 72 ? 19.131 -8.023 9.015 1.00 33.35 389 THR A C 5
ATOM 7515 O O . THR A 1 72 ? 19.783 -8.494 8.073 1.00 65.41 389 THR A O 5
ATOM 7526 N N . ALA A 1 73 ? 17.807 -8.015 9.026 1.00 20.31 390 ALA A N 5
ATOM 7527 C CA . ALA A 1 73 ? 17.030 -8.574 7.925 1.00 31.53 390 ALA A CA 5
ATOM 7528 C C . ALA A 1 73 ? 17.179 -7.711 6.668 1.00 43.24 390 ALA A C 5
ATOM 7529 O O . ALA A 1 73 ? 17.284 -8.230 5.571 1.00 0.52 390 ALA A O 5
ATOM 7536 N N . LEU A 1 74 ? 17.227 -6.382 6.842 1.00 20.42 391 LEU A N 5
ATOM 7537 C CA . LEU A 1 74 ? 17.437 -5.492 5.699 1.00 25.42 391 LEU A CA 5
ATOM 7538 C C . LEU A 1 74 ? 18.866 -5.585 5.207 1.00 71.23 391 LEU A C 5
ATOM 7539 O O . LEU A 1 74 ? 19.143 -5.364 4.030 1.00 20.14 391 LEU A O 5
ATOM 7555 N N . LYS A 1 75 ? 19.775 -5.895 6.109 1.00 53.30 392 LYS A N 5
ATOM 7556 C CA . LYS A 1 75 ? 21.152 -6.029 5.740 1.00 52.15 392 LYS A CA 5
ATOM 7557 C C . LYS A 1 75 ? 21.414 -7.306 4.972 1.00 24.22 392 LYS A C 5
ATOM 7558 O O . LYS A 1 75 ? 22.212 -7.327 4.042 1.00 63.05 392 LYS A O 5
ATOM 7577 N N . ASN A 1 76 ? 20.704 -8.353 5.324 1.00 13.01 393 ASN A N 5
ATOM 7578 C CA . ASN A 1 76 ? 20.824 -9.619 4.634 1.00 61.11 393 ASN A CA 5
ATOM 7579 C C . ASN A 1 76 ? 19.937 -9.650 3.402 1.00 22.12 393 ASN A C 5
ATOM 7580 O O . ASN A 1 76 ? 18.987 -10.418 3.310 1.00 23.45 393 ASN A O 5
ATOM 7591 N N . THR A 1 77 ? 20.223 -8.770 2.489 1.00 73.43 394 THR A N 5
ATOM 7592 C CA . THR A 1 77 ? 19.513 -8.692 1.248 1.00 43.32 394 THR A CA 5
ATOM 7593 C C . THR A 1 77 ? 20.496 -8.768 0.106 1.00 73.41 394 THR A C 5
ATOM 7594 O O . THR A 1 77 ? 21.666 -8.405 0.261 1.00 22.41 394 THR A O 5
ATOM 7605 N N . SER A 1 78 ? 20.068 -9.256 -1.032 1.00 70.13 395 SER A N 5
ATOM 7606 C CA . SER A 1 78 ? 20.941 -9.327 -2.169 1.00 53.31 395 SER A CA 5
ATOM 7607 C C . SER A 1 78 ? 20.183 -9.127 -3.442 1.00 13.43 395 SER A C 5
ATOM 7608 O O . SER A 1 78 ? 19.561 -10.027 -3.975 1.00 43.31 395 SER A O 5
ATOM 7616 N N . ASP A 1 79 ? 20.130 -7.875 -3.784 1.00 44.12 396 ASP A N 5
ATOM 7617 C CA . ASP A 1 79 ? 19.637 -7.331 -5.051 1.00 53.41 396 ASP A CA 5
ATOM 7618 C C . ASP A 1 79 ? 18.194 -7.599 -5.341 1.00 72.15 396 ASP A C 5
ATOM 7619 O O . ASP A 1 79 ? 17.707 -7.359 -6.426 1.00 73.31 396 ASP A O 5
ATOM 7628 N N . PHE A 1 80 ? 17.501 -8.014 -4.322 1.00 70.54 397 PHE A N 5
ATOM 7629 C CA . PHE A 1 80 ? 16.096 -8.192 -4.374 1.00 11.23 397 PHE A CA 5
ATOM 7630 C C . PHE A 1 80 ? 15.560 -8.133 -2.949 1.00 25.41 397 PHE A C 5
ATOM 7631 O O . PHE A 1 80 ? 15.813 -9.022 -2.130 1.00 21.41 397 PHE A O 5
ATOM 7648 N N . VAL A 1 81 ? 14.904 -7.070 -2.644 1.00 22.33 398 VAL A N 5
ATOM 7649 C CA . VAL A 1 81 ? 14.346 -6.840 -1.346 1.00 34.04 398 VAL A CA 5
ATOM 7650 C C . VAL A 1 81 ? 12.833 -6.808 -1.463 1.00 2.21 398 VAL A C 5
ATOM 7651 O O . VAL A 1 81 ? 12.289 -6.059 -2.247 1.00 1.41 398 VAL A O 5
ATOM 7664 N N . TYR A 1 82 ? 12.170 -7.640 -0.722 1.00 40.43 399 TYR A N 5
ATOM 7665 C CA . TYR A 1 82 ? 10.725 -7.611 -0.671 1.00 42.45 399 TYR A CA 5
ATOM 7666 C C . TYR A 1 82 ? 10.389 -6.880 0.617 1.00 31.52 399 TYR A C 5
ATOM 7667 O O . TYR A 1 82 ? 10.408 -7.462 1.686 1.00 31.40 399 TYR A O 5
ATOM 7685 N N . LEU A 1 83 ? 10.153 -5.631 0.515 1.00 34.33 400 LEU A N 5
ATOM 7686 C CA . LEU A 1 83 ? 9.888 -4.808 1.665 1.00 0.25 400 LEU A CA 5
ATOM 7687 C C . LEU A 1 83 ? 8.393 -4.543 1.769 1.00 62.30 400 LEU A C 5
ATOM 7688 O O . LEU A 1 83 ? 7.833 -3.781 1.011 1.00 24.51 400 LEU A O 5
ATOM 7704 N N . LYS A 1 84 ? 7.749 -5.212 2.673 1.00 2.14 401 LYS A N 5
ATOM 7705 C CA . LYS A 1 84 ? 6.340 -5.048 2.860 1.00 51.22 401 LYS A CA 5
ATOM 7706 C C . LYS A 1 84 ? 6.151 -4.001 3.947 1.00 23.21 401 LYS A C 5
ATOM 7707 O O . LYS A 1 84 ? 6.510 -4.212 5.107 1.00 52.15 401 LYS A O 5
ATOM 7726 N N . VAL A 1 85 ? 5.637 -2.880 3.550 1.00 62.22 402 VAL A N 5
ATOM 7727 C CA . VAL A 1 85 ? 5.499 -1.720 4.398 1.00 52.42 402 VAL A CA 5
ATOM 7728 C C . VAL A 1 85 ? 4.016 -1.327 4.540 1.00 14.23 402 VAL A C 5
ATOM 7729 O O . VAL A 1 85 ? 3.204 -1.491 3.599 1.00 22.13 402 VAL A O 5
ATOM 7742 N N . ALA A 1 86 ? 3.672 -0.833 5.679 1.00 72.33 403 ALA A N 5
ATOM 7743 C CA . ALA A 1 86 ? 2.354 -0.377 5.969 1.00 30.01 403 ALA A CA 5
ATOM 7744 C C . ALA A 1 86 ? 2.442 1.054 6.452 1.00 21.21 403 ALA A C 5
ATOM 7745 O O . ALA A 1 86 ? 3.509 1.509 6.845 1.00 11.44 403 ALA A O 5
ATOM 7752 N N . LYS A 1 87 ? 1.369 1.780 6.358 1.00 62.23 404 LYS A N 5
ATOM 7753 C CA . LYS A 1 87 ? 1.364 3.137 6.847 1.00 53.41 404 LYS A CA 5
ATOM 7754 C C . LYS A 1 87 ? 0.858 3.090 8.282 1.00 42.42 404 LYS A C 5
ATOM 7755 O O . LYS A 1 87 ? 0.119 2.163 8.635 1.00 62.32 404 LYS A O 5
ATOM 7774 N N . PRO A 1 88 ? 1.242 4.041 9.136 1.00 34.41 405 PRO A N 5
ATOM 7775 C CA . PRO A 1 88 ? 0.675 4.135 10.474 1.00 64.35 405 PRO A CA 5
ATOM 7776 C C . PRO A 1 88 ? -0.745 4.721 10.417 1.00 73.14 405 PRO A C 5
ATOM 7777 O O . PRO A 1 88 ? -0.962 5.931 10.633 1.00 11.45 405 PRO A O 5
ATOM 7788 N N . THR A 1 89 ? -1.693 3.889 10.047 1.00 5.20 406 THR A N 5
ATOM 7789 C CA . THR A 1 89 ? -3.059 4.304 9.905 1.00 14.33 406 THR A CA 5
ATOM 7790 C C . THR A 1 89 ? -3.772 4.439 11.261 1.00 21.51 406 THR A C 5
ATOM 7791 O O . THR A 1 89 ? -4.508 3.564 11.708 1.00 73.53 406 THR A O 5
ATOM 7802 N N . GLY A 1 90 ? -3.417 5.497 11.936 1.00 3.34 407 GLY A N 5
ATOM 7803 C CA . GLY A 1 90 ? -4.037 5.880 13.178 1.00 63.21 407 GLY A CA 5
ATOM 7804 C C . GLY A 1 90 ? -3.613 7.280 13.549 1.00 1.22 407 GLY A C 5
ATOM 7805 O O . GLY A 1 90 ? -3.719 7.693 14.692 1.00 0.25 407 GLY A O 5
ATOM 7809 N N . SER A 1 91 ? -3.125 7.999 12.558 1.00 14.41 408 SER A N 5
ATOM 7810 C CA . SER A 1 91 ? -2.614 9.323 12.707 1.00 10.22 408 SER A CA 5
ATOM 7811 C C . SER A 1 91 ? -2.430 9.853 11.293 1.00 54.04 408 SER A C 5
ATOM 7812 O O . SER A 1 91 ? -2.896 9.210 10.334 1.00 23.34 408 SER A O 5
ATOM 7820 N N . HIS A 1 92 ? -1.753 10.964 11.146 1.00 1.35 409 HIS A N 5
ATOM 7821 C CA . HIS A 1 92 ? -1.493 11.529 9.840 1.00 14.13 409 HIS A CA 5
ATOM 7822 C C . HIS A 1 92 ? -0.322 10.814 9.205 1.00 4.35 409 HIS A C 5
ATOM 7823 O O . HIS A 1 92 ? 0.843 11.164 9.424 1.00 44.45 409 HIS A O 5
ATOM 7837 N N . HIS A 1 93 ? -0.632 9.770 8.494 1.00 34.13 410 HIS A N 5
ATOM 7838 C CA . HIS A 1 93 ? 0.365 8.975 7.838 1.00 54.30 410 HIS A CA 5
ATOM 7839 C C . HIS A 1 93 ? 0.686 9.532 6.478 1.00 73.13 410 HIS A C 5
ATOM 7840 O O . HIS A 1 93 ? -0.186 10.044 5.784 1.00 72.23 410 HIS A O 5
ATOM 7854 N N . HIS A 1 94 ? 1.925 9.437 6.118 1.00 15.40 411 HIS A N 5
ATOM 7855 C CA . HIS A 1 94 ? 2.399 9.903 4.852 1.00 14.12 411 HIS A CA 5
ATOM 7856 C C . HIS A 1 94 ? 3.085 8.740 4.180 1.00 61.15 411 HIS A C 5
ATOM 7857 O O . HIS A 1 94 ? 4.258 8.466 4.491 1.00 34.35 411 HIS A O 5
ATOM 7886 N N . ARG B 2 2 ? 27.367 -5.205 15.964 1.00 12.13 142 ARG B N 5
ATOM 7887 C CA . ARG B 2 2 ? 26.141 -5.448 15.344 1.00 31.21 142 ARG B CA 5
ATOM 7888 C C . ARG B 2 2 ? 25.318 -4.169 15.501 1.00 34.42 142 ARG B C 5
ATOM 7889 O O . ARG B 2 2 ? 25.798 -3.212 16.125 1.00 53.41 142 ARG B O 5
ATOM 7910 N N . THR B 2 3 ? 24.138 -4.155 14.934 1.00 13.51 143 THR B N 5
ATOM 7911 C CA . THR B 2 3 ? 23.191 -3.073 15.033 1.00 23.54 143 THR B CA 5
ATOM 7912 C C . THR B 2 3 ? 22.667 -2.948 16.481 1.00 2.43 143 THR B C 5
ATOM 7913 O O . THR B 2 3 ? 23.023 -3.765 17.337 1.00 34.03 143 THR B O 5
ATOM 7924 N N . ARG B 2 4 ? 21.801 -1.983 16.756 1.00 3.43 144 ARG B N 5
ATOM 7925 C CA . ARG B 2 4 ? 21.353 -1.772 18.131 1.00 32.31 144 ARG B CA 5
ATOM 7926 C C . ARG B 2 4 ? 19.982 -1.176 18.114 1.00 42.35 144 ARG B C 5
ATOM 7927 O O . ARG B 2 4 ? 19.602 -0.491 17.160 1.00 11.02 144 ARG B O 5
ATOM 7948 N N . GLN B 2 5 ? 19.253 -1.458 19.137 1.00 44.14 145 GLN B N 5
ATOM 7949 C CA . GLN B 2 5 ? 17.990 -0.828 19.403 1.00 43.34 145 GLN B CA 5
ATOM 7950 C C . GLN B 2 5 ? 18.236 0.480 20.157 1.00 63.42 145 GLN B C 5
ATOM 7951 O O . GLN B 2 5 ? 19.370 0.799 20.507 1.00 15.10 145 GLN B O 5
ATOM 7965 N N . ARG B 2 6 ? 17.165 1.221 20.382 1.00 54.40 146 ARG B N 5
ATOM 7966 C CA . ARG B 2 6 ? 17.176 2.509 21.096 1.00 5.43 146 ARG B CA 5
ATOM 7967 C C . ARG B 2 6 ? 17.944 3.601 20.370 1.00 2.02 146 ARG B C 5
ATOM 7968 O O . ARG B 2 6 ? 18.220 4.657 20.916 1.00 52.44 146 ARG B O 5
ATOM 7989 N N . ASN B 2 7 ? 18.221 3.345 19.119 1.00 73.54 147 ASN B N 5
ATOM 7990 C CA . ASN B 2 7 ? 18.818 4.304 18.232 1.00 30.40 147 ASN B CA 5
ATOM 7991 C C . ASN B 2 7 ? 18.446 3.935 16.838 1.00 51.54 147 ASN B C 5
ATOM 7992 O O . ASN B 2 7 ? 18.006 2.797 16.610 1.00 25.21 147 ASN B O 5
ATOM 8003 N N . GLU B 2 8 ? 18.610 4.839 15.921 1.00 72.44 148 GLU B N 5
ATOM 8004 C CA . GLU B 2 8 ? 18.342 4.548 14.546 1.00 52.44 148 GLU B CA 5
ATOM 8005 C C . GLU B 2 8 ? 19.586 3.918 13.927 1.00 63.33 148 GLU B C 5
ATOM 8006 O O . GLU B 2 8 ? 20.692 4.047 14.471 1.00 2.24 148 GLU B O 5
ATOM 8018 N N . THR B 2 9 ? 19.422 3.178 12.876 1.00 14.32 149 THR B N 5
ATOM 8019 C CA . THR B 2 9 ? 20.538 2.526 12.244 1.00 14.23 149 THR B CA 5
ATOM 8020 C C . THR B 2 9 ? 20.346 2.500 10.722 1.00 23.40 149 THR B C 5
ATOM 8021 O O . THR B 2 9 ? 19.220 2.344 10.229 1.00 52.41 149 THR B O 5
ATOM 8032 N N . GLN B 2 10 ? 21.432 2.707 9.992 1.00 53.40 150 GLN B N 5
ATOM 8033 C CA . GLN B 2 10 ? 21.390 2.726 8.546 1.00 40.52 150 GLN B CA 5
ATOM 8034 C C . GLN B 2 10 ? 21.503 1.388 7.989 1.00 63.33 150 GLN B C 5
ATOM 8035 O O . GLN B 2 10 ? 22.180 0.500 8.555 1.00 11.24 150 GLN B O 5
ATOM 8049 N N . VAL B 2 11 ? 20.896 1.215 6.886 1.00 4.45 151 VAL B N 5
ATOM 8050 C CA . VAL B 2 11 ? 21.032 0.021 6.220 1.00 14.41 151 VAL B CA 5
ATOM 8051 C C . VAL B 2 11 ? 22.007 0.167 5.061 1.00 63.50 151 VAL B C 5
ATOM 8052 O O . VAL B 2 11 ? 23.144 -0.307 5.207 1.00 20.30 151 VAL B O 5
ATOM 8066 N N . MET A 1 1 ? 1.990 -3.453 1.085 1.00 41.43 318 MET A N 6
ATOM 8067 C CA . MET A 1 1 ? 2.589 -2.616 0.059 1.00 2.15 318 MET A CA 6
ATOM 8068 C C . MET A 1 1 ? 4.021 -3.029 -0.045 1.00 75.15 318 MET A C 6
ATOM 8069 O O . MET A 1 1 ? 4.791 -2.822 0.867 1.00 75.23 318 MET A O 6
ATOM 8085 N N . GLU A 1 2 ? 4.350 -3.677 -1.098 1.00 23.52 319 GLU A N 6
ATOM 8086 C CA . GLU A 1 2 ? 5.648 -4.218 -1.256 1.00 74.52 319 GLU A CA 6
ATOM 8087 C C . GLU A 1 2 ? 6.482 -3.634 -2.356 1.00 1.45 319 GLU A C 6
ATOM 8088 O O . GLU A 1 2 ? 6.032 -3.388 -3.474 1.00 12.42 319 GLU A O 6
ATOM 8100 N N . ILE A 1 3 ? 7.693 -3.376 -1.978 1.00 71.41 320 ILE A N 6
ATOM 8101 C CA . ILE A 1 3 ? 8.673 -2.698 -2.747 1.00 4.13 320 ILE A CA 6
ATOM 8102 C C . ILE A 1 3 ? 9.898 -3.563 -2.860 1.00 52.44 320 ILE A C 6
ATOM 8103 O O . ILE A 1 3 ? 10.552 -3.865 -1.866 1.00 52.32 320 ILE A O 6
ATOM 8119 N N . LYS A 1 4 ? 10.170 -4.012 -4.037 1.00 34.34 321 LYS A N 6
ATOM 8120 C CA . LYS A 1 4 ? 11.384 -4.733 -4.277 1.00 34.11 321 LYS A CA 6
ATOM 8121 C C . LYS A 1 4 ? 12.499 -3.712 -4.416 1.00 51.21 321 LYS A C 6
ATOM 8122 O O . LYS A 1 4 ? 12.401 -2.804 -5.242 1.00 62.33 321 LYS A O 6
ATOM 8141 N N . LEU A 1 5 ? 13.516 -3.859 -3.633 1.00 41.31 322 LEU A N 6
ATOM 8142 C CA . LEU A 1 5 ? 14.640 -2.960 -3.658 1.00 33.04 322 LEU A CA 6
ATOM 8143 C C . LEU A 1 5 ? 15.838 -3.727 -4.126 1.00 73.35 322 LEU A C 6
ATOM 8144 O O . LEU A 1 5 ? 15.949 -4.920 -3.858 1.00 25.02 322 LEU A O 6
ATOM 8160 N N . ILE A 1 6 ? 16.687 -3.109 -4.861 1.00 24.52 323 ILE A N 6
ATOM 8161 C CA . ILE A 1 6 ? 17.922 -3.728 -5.181 1.00 21.02 323 ILE A CA 6
ATOM 8162 C C . ILE A 1 6 ? 19.015 -3.066 -4.371 1.00 21.13 323 ILE A C 6
ATOM 8163 O O . ILE A 1 6 ? 19.335 -1.876 -4.589 1.00 24.43 323 ILE A O 6
ATOM 8179 N N . LYS A 1 7 ? 19.548 -3.828 -3.423 1.00 11.10 324 LYS A N 6
ATOM 8180 C CA . LYS A 1 7 ? 20.636 -3.418 -2.565 1.00 43.42 324 LYS A CA 6
ATOM 8181 C C . LYS A 1 7 ? 21.856 -2.971 -3.376 1.00 50.42 324 LYS A C 6
ATOM 8182 O O . LYS A 1 7 ? 22.007 -3.327 -4.537 1.00 35.12 324 LYS A O 6
ATOM 8201 N N . GLY A 1 8 ? 22.702 -2.203 -2.761 1.00 10.32 325 GLY A N 6
ATOM 8202 C CA . GLY A 1 8 ? 23.837 -1.659 -3.443 1.00 33.03 325 GLY A CA 6
ATOM 8203 C C . GLY A 1 8 ? 25.035 -1.578 -2.538 1.00 60.41 325 GLY A C 6
ATOM 8204 O O . GLY A 1 8 ? 25.023 -2.153 -1.448 1.00 23.41 325 GLY A O 6
ATOM 8208 N N . PRO A 1 9 ? 26.082 -0.848 -2.943 1.00 31.12 326 PRO A N 6
ATOM 8209 C CA . PRO A 1 9 ? 27.323 -0.702 -2.155 1.00 51.42 326 PRO A CA 6
ATOM 8210 C C . PRO A 1 9 ? 27.115 0.073 -0.848 1.00 63.12 326 PRO A C 6
ATOM 8211 O O . PRO A 1 9 ? 27.950 0.037 0.034 1.00 41.34 326 PRO A O 6
ATOM 8222 N N . LYS A 1 10 ? 25.991 0.757 -0.738 1.00 53.53 327 LYS A N 6
ATOM 8223 C CA . LYS A 1 10 ? 25.696 1.546 0.446 1.00 15.11 327 LYS A CA 6
ATOM 8224 C C . LYS A 1 10 ? 24.510 0.911 1.197 1.00 51.24 327 LYS A C 6
ATOM 8225 O O . LYS A 1 10 ? 23.839 1.542 2.004 1.00 74.33 327 LYS A O 6
ATOM 8244 N N . GLY A 1 11 ? 24.276 -0.349 0.902 1.00 10.52 328 GLY A N 6
ATOM 8245 C CA . GLY A 1 11 ? 23.223 -1.095 1.554 1.00 53.22 328 GLY A CA 6
ATOM 8246 C C . GLY A 1 11 ? 21.900 -0.860 0.893 1.00 34.24 328 GLY A C 6
ATOM 8247 O O . GLY A 1 11 ? 21.779 -1.008 -0.340 1.00 54.42 328 GLY A O 6
ATOM 8251 N N . LEU A 1 12 ? 20.922 -0.485 1.679 1.00 73.52 329 LEU A N 6
ATOM 8252 C CA . LEU A 1 12 ? 19.599 -0.190 1.175 1.00 70.22 329 LEU A CA 6
ATOM 8253 C C . LEU A 1 12 ? 19.417 1.316 1.173 1.00 51.30 329 LEU A C 6
ATOM 8254 O O . LEU A 1 12 ? 18.563 1.868 0.453 1.00 2.20 329 LEU A O 6
ATOM 8270 N N . GLY A 1 13 ? 20.203 1.970 2.008 1.00 33.43 330 GLY A N 6
ATOM 8271 C CA . GLY A 1 13 ? 20.295 3.406 2.002 1.00 63.24 330 GLY A CA 6
ATOM 8272 C C . GLY A 1 13 ? 19.107 4.139 2.581 1.00 20.41 330 GLY A C 6
ATOM 8273 O O . GLY A 1 13 ? 18.558 5.033 1.943 1.00 63.33 330 GLY A O 6
ATOM 8277 N N . PHE A 1 14 ? 18.703 3.766 3.755 1.00 34.23 331 PHE A N 6
ATOM 8278 C CA . PHE A 1 14 ? 17.684 4.496 4.482 1.00 24.32 331 PHE A CA 6
ATOM 8279 C C . PHE A 1 14 ? 17.856 4.259 5.962 1.00 33.12 331 PHE A C 6
ATOM 8280 O O . PHE A 1 14 ? 18.372 3.218 6.366 1.00 63.24 331 PHE A O 6
ATOM 8297 N N . SER A 1 15 ? 17.488 5.224 6.755 1.00 14.22 332 SER A N 6
ATOM 8298 C CA . SER A 1 15 ? 17.681 5.159 8.177 1.00 25.24 332 SER A CA 6
ATOM 8299 C C . SER A 1 15 ? 16.362 4.882 8.864 1.00 62.41 332 SER A C 6
ATOM 8300 O O . SER A 1 15 ? 15.354 5.560 8.608 1.00 62.34 332 SER A O 6
ATOM 8308 N N . ILE A 1 16 ? 16.363 3.889 9.701 1.00 23.31 333 ILE A N 6
ATOM 8309 C CA . ILE A 1 16 ? 15.171 3.441 10.371 1.00 62.22 333 ILE A CA 6
ATOM 8310 C C . ILE A 1 16 ? 15.346 3.482 11.884 1.00 73.11 333 ILE A C 6
ATOM 8311 O O . ILE A 1 16 ? 16.467 3.380 12.389 1.00 14.31 333 ILE A O 6
ATOM 8327 N N . ALA A 1 17 ? 14.250 3.667 12.564 1.00 52.03 334 ALA A N 6
ATOM 8328 C CA . ALA A 1 17 ? 14.142 3.648 14.010 1.00 71.51 334 ALA A CA 6
ATOM 8329 C C . ALA A 1 17 ? 12.848 2.954 14.307 1.00 71.00 334 ALA A C 6
ATOM 8330 O O . ALA A 1 17 ? 11.862 3.158 13.605 1.00 72.42 334 ALA A O 6
ATOM 8337 N N . GLY A 1 18 ? 12.857 2.100 15.262 1.00 24.55 335 GLY A N 6
ATOM 8338 C CA . GLY A 1 18 ? 11.671 1.385 15.622 1.00 64.50 335 GLY A CA 6
ATOM 8339 C C . GLY A 1 18 ? 12.031 0.025 16.108 1.00 34.33 335 GLY A C 6
ATOM 8340 O O . GLY A 1 18 ? 13.152 -0.418 15.901 1.00 11.21 335 GLY A O 6
ATOM 8344 N N . GLY A 1 19 ? 11.139 -0.606 16.782 1.00 34.12 336 GLY A N 6
ATOM 8345 C CA . GLY A 1 19 ? 11.393 -1.893 17.342 1.00 1.04 336 GLY A CA 6
ATOM 8346 C C . GLY A 1 19 ? 10.892 -1.911 18.748 1.00 10.40 336 GLY A C 6
ATOM 8347 O O . GLY A 1 19 ? 10.404 -0.885 19.218 1.00 34.13 336 GLY A O 6
ATOM 8351 N N . VAL A 1 20 ? 10.991 -3.037 19.412 1.00 73.20 337 VAL A N 6
ATOM 8352 C CA . VAL A 1 20 ? 10.578 -3.176 20.804 1.00 34.50 337 VAL A CA 6
ATOM 8353 C C . VAL A 1 20 ? 11.301 -2.145 21.668 1.00 22.03 337 VAL A C 6
ATOM 8354 O O . VAL A 1 20 ? 12.526 -2.199 21.821 1.00 70.20 337 VAL A O 6
ATOM 8367 N N . GLY A 1 21 ? 10.551 -1.151 22.124 1.00 1.34 338 GLY A N 6
ATOM 8368 C CA . GLY A 1 21 ? 11.101 -0.106 22.974 1.00 33.43 338 GLY A CA 6
ATOM 8369 C C . GLY A 1 21 ? 11.717 1.039 22.176 1.00 45.12 338 GLY A C 6
ATOM 8370 O O . GLY A 1 21 ? 12.076 2.085 22.734 1.00 71.33 338 GLY A O 6
ATOM 8374 N N . ASN A 1 22 ? 11.872 0.825 20.882 1.00 15.43 339 ASN A N 6
ATOM 8375 C CA . ASN A 1 22 ? 12.432 1.823 19.958 1.00 60.24 339 ASN A CA 6
ATOM 8376 C C . ASN A 1 22 ? 11.277 2.362 19.131 1.00 14.15 339 ASN A C 6
ATOM 8377 O O . ASN A 1 22 ? 11.471 3.093 18.178 1.00 63.21 339 ASN A O 6
ATOM 8388 N N . GLN A 1 23 ? 10.076 1.989 19.553 1.00 30.12 340 GLN A N 6
ATOM 8389 C CA . GLN A 1 23 ? 8.827 2.298 18.883 1.00 14.24 340 GLN A CA 6
ATOM 8390 C C . GLN A 1 23 ? 8.722 3.778 18.525 1.00 52.05 340 GLN A C 6
ATOM 8391 O O . GLN A 1 23 ? 8.837 4.661 19.387 1.00 72.55 340 GLN A O 6
ATOM 8405 N N . HIS A 1 24 ? 8.556 4.028 17.247 1.00 32.44 341 HIS A N 6
ATOM 8406 C CA . HIS A 1 24 ? 8.528 5.374 16.723 1.00 23.53 341 HIS A CA 6
ATOM 8407 C C . HIS A 1 24 ? 7.122 5.959 16.914 1.00 25.13 341 HIS A C 6
ATOM 8408 O O . HIS A 1 24 ? 6.937 7.172 17.009 1.00 53.12 341 HIS A O 6
ATOM 8422 N N . ILE A 1 25 ? 6.138 5.087 16.954 1.00 73.14 342 ILE A N 6
ATOM 8423 C CA . ILE A 1 25 ? 4.767 5.498 17.240 1.00 71.22 342 ILE A CA 6
ATOM 8424 C C . ILE A 1 25 ? 4.369 4.823 18.546 1.00 70.35 342 ILE A C 6
ATOM 8425 O O . ILE A 1 25 ? 4.655 3.641 18.719 1.00 30.44 342 ILE A O 6
ATOM 8441 N N . PRO A 1 26 ? 3.794 5.571 19.518 1.00 71.00 343 PRO A N 6
ATOM 8442 C CA . PRO A 1 26 ? 3.337 4.997 20.793 1.00 71.34 343 PRO A CA 6
ATOM 8443 C C . PRO A 1 26 ? 2.386 3.810 20.606 1.00 2.52 343 PRO A C 6
ATOM 8444 O O . PRO A 1 26 ? 1.240 3.976 20.190 1.00 20.43 343 PRO A O 6
ATOM 8455 N N . GLY A 1 27 ? 2.894 2.623 20.880 1.00 33.22 344 GLY A N 6
ATOM 8456 C CA . GLY A 1 27 ? 2.107 1.420 20.766 1.00 25.00 344 GLY A CA 6
ATOM 8457 C C . GLY A 1 27 ? 2.410 0.635 19.504 1.00 75.11 344 GLY A C 6
ATOM 8458 O O . GLY A 1 27 ? 1.820 -0.406 19.276 1.00 72.22 344 GLY A O 6
ATOM 8462 N N . ASP A 1 28 ? 3.339 1.125 18.704 1.00 13.15 345 ASP A N 6
ATOM 8463 C CA . ASP A 1 28 ? 3.682 0.478 17.432 1.00 54.44 345 ASP A CA 6
ATOM 8464 C C . ASP A 1 28 ? 5.200 0.293 17.342 1.00 71.24 345 ASP A C 6
ATOM 8465 O O . ASP A 1 28 ? 5.952 1.239 17.044 1.00 72.45 345 ASP A O 6
ATOM 8474 N N . ASN A 1 29 ? 5.674 -0.912 17.598 1.00 74.10 346 ASN A N 6
ATOM 8475 C CA . ASN A 1 29 ? 7.127 -1.175 17.652 1.00 63.23 346 ASN A CA 6
ATOM 8476 C C . ASN A 1 29 ? 7.659 -1.493 16.286 1.00 35.44 346 ASN A C 6
ATOM 8477 O O . ASN A 1 29 ? 8.585 -2.296 16.141 1.00 63.20 346 ASN A O 6
ATOM 8488 N N . SER A 1 30 ? 7.154 -0.822 15.312 1.00 2.52 347 SER A N 6
ATOM 8489 C CA . SER A 1 30 ? 7.536 -1.094 13.964 1.00 20.30 347 SER A CA 6
ATOM 8490 C C . SER A 1 30 ? 8.757 -0.340 13.590 1.00 1.25 347 SER A C 6
ATOM 8491 O O . SER A 1 30 ? 9.105 0.687 14.202 1.00 72.31 347 SER A O 6
ATOM 8499 N N . ILE A 1 31 ? 9.410 -0.849 12.609 1.00 53.42 348 ILE A N 6
ATOM 8500 C CA . ILE A 1 31 ? 10.513 -0.206 12.016 1.00 24.41 348 ILE A CA 6
ATOM 8501 C C . ILE A 1 31 ? 9.959 0.898 11.165 1.00 73.44 348 ILE A C 6
ATOM 8502 O O . ILE A 1 31 ? 9.140 0.657 10.280 1.00 51.25 348 ILE A O 6
ATOM 8518 N N . TYR A 1 32 ? 10.376 2.075 11.424 1.00 45.15 349 TYR A N 6
ATOM 8519 C CA . TYR A 1 32 ? 9.816 3.188 10.778 1.00 52.34 349 TYR A CA 6
ATOM 8520 C C . TYR A 1 32 ? 10.930 3.954 10.099 1.00 12.21 349 TYR A C 6
ATOM 8521 O O . TYR A 1 32 ? 12.008 4.141 10.678 1.00 13.11 349 TYR A O 6
ATOM 8539 N N . VAL A 1 33 ? 10.699 4.323 8.865 1.00 12.25 350 VAL A N 6
ATOM 8540 C CA . VAL A 1 33 ? 11.680 5.030 8.070 1.00 71.40 350 VAL A CA 6
ATOM 8541 C C . VAL A 1 33 ? 11.764 6.468 8.530 1.00 44.05 350 VAL A C 6
ATOM 8542 O O . VAL A 1 33 ? 10.832 7.243 8.335 1.00 21.53 350 VAL A O 6
ATOM 8555 N N . THR A 1 34 ? 12.851 6.803 9.148 1.00 5.12 351 THR A N 6
ATOM 8556 C CA . THR A 1 34 ? 13.053 8.119 9.665 1.00 33.22 351 THR A CA 6
ATOM 8557 C C . THR A 1 34 ? 13.736 9.002 8.604 1.00 63.25 351 THR A C 6
ATOM 8558 O O . THR A 1 34 ? 13.430 10.178 8.471 1.00 2.11 351 THR A O 6
ATOM 8569 N N . LYS A 1 35 ? 14.640 8.418 7.842 1.00 51.12 352 LYS A N 6
ATOM 8570 C CA . LYS A 1 35 ? 15.375 9.128 6.777 1.00 13.40 352 LYS A CA 6
ATOM 8571 C C . LYS A 1 35 ? 15.607 8.180 5.618 1.00 11.13 352 LYS A C 6
ATOM 8572 O O . LYS A 1 35 ? 15.617 6.969 5.803 1.00 44.33 352 LYS A O 6
ATOM 8591 N N . ILE A 1 36 ? 15.800 8.722 4.444 1.00 21.33 353 ILE A N 6
ATOM 8592 C CA . ILE A 1 36 ? 16.174 7.950 3.281 1.00 5.03 353 ILE A CA 6
ATOM 8593 C C . ILE A 1 36 ? 17.437 8.585 2.738 1.00 31.34 353 ILE A C 6
ATOM 8594 O O . ILE A 1 36 ? 17.496 9.802 2.594 1.00 64.31 353 ILE A O 6
ATOM 8610 N N . ILE A 1 37 ? 18.439 7.782 2.504 1.00 22.01 354 ILE A N 6
ATOM 8611 C CA . ILE A 1 37 ? 19.744 8.261 2.100 1.00 54.44 354 ILE A CA 6
ATOM 8612 C C . ILE A 1 37 ? 19.791 8.450 0.575 1.00 34.24 354 ILE A C 6
ATOM 8613 O O . ILE A 1 37 ? 19.214 7.638 -0.185 1.00 64.13 354 ILE A O 6
ATO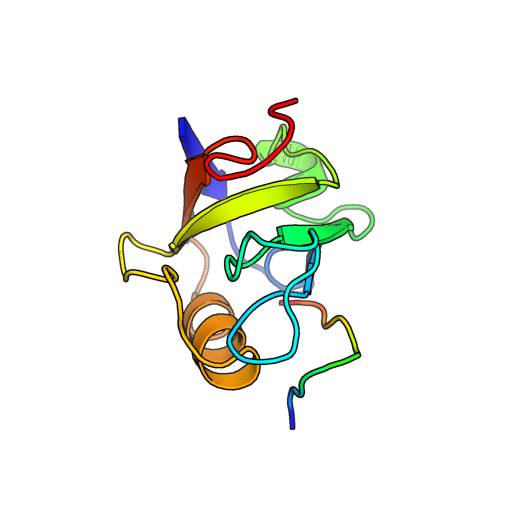M 8629 N N . GLU A 1 38 ? 20.466 9.502 0.141 1.00 52.00 355 GLU A N 6
ATOM 8630 C CA . GLU A 1 38 ? 20.531 9.914 -1.245 1.00 31.21 355 GLU A CA 6
ATOM 8631 C C . GLU A 1 38 ? 21.066 8.808 -2.164 1.00 62.51 355 GLU A C 6
ATOM 8632 O O . GLU A 1 38 ? 22.161 8.261 -1.966 1.00 32.13 355 GLU A O 6
ATOM 8644 N N . GLY A 1 39 ? 20.252 8.435 -3.126 1.00 21.15 356 GLY A N 6
ATOM 8645 C CA . GLY A 1 39 ? 20.639 7.426 -4.092 1.00 52.10 356 GLY A CA 6
ATOM 8646 C C . GLY A 1 39 ? 20.668 6.029 -3.508 1.00 11.55 356 GLY A C 6
ATOM 8647 O O . GLY A 1 39 ? 21.249 5.120 -4.097 1.00 31.22 356 GLY A O 6
ATOM 8651 N N . GLY A 1 40 ? 20.073 5.861 -2.338 1.00 43.24 357 GLY A N 6
ATOM 8652 C CA . GLY A 1 40 ? 19.979 4.557 -1.751 1.00 0.41 357 GLY A CA 6
ATOM 8653 C C . GLY A 1 40 ? 18.954 3.729 -2.483 1.00 32.51 357 GLY A C 6
ATOM 8654 O O . GLY A 1 40 ? 18.174 4.268 -3.264 1.00 3.33 357 GLY A O 6
ATOM 8658 N N . ALA A 1 41 ? 18.917 2.445 -2.218 1.00 63.43 358 ALA A N 6
ATOM 8659 C CA . ALA A 1 41 ? 17.980 1.543 -2.874 1.00 0.53 358 ALA A CA 6
ATOM 8660 C C . ALA A 1 41 ? 16.553 1.987 -2.617 1.00 3.31 358 ALA A C 6
ATOM 8661 O O . ALA A 1 41 ? 15.740 1.990 -3.514 1.00 53.45 358 ALA A O 6
ATOM 8668 N N . ALA A 1 42 ? 16.279 2.442 -1.409 1.00 43.34 359 ALA A N 6
ATOM 8669 C CA . ALA A 1 42 ? 14.935 2.914 -1.074 1.00 45.02 359 ALA A CA 6
ATOM 8670 C C . ALA A 1 42 ? 14.620 4.265 -1.734 1.00 24.04 359 ALA A C 6
ATOM 8671 O O . ALA A 1 42 ? 13.475 4.690 -1.793 1.00 52.05 359 ALA A O 6
ATOM 8678 N N . HIS A 1 43 ? 15.630 4.923 -2.209 1.00 42.15 360 HIS A N 6
ATOM 8679 C CA . HIS A 1 43 ? 15.464 6.182 -2.897 1.00 41.24 360 HIS A CA 6
ATOM 8680 C C . HIS A 1 43 ? 15.404 5.919 -4.416 1.00 2.51 360 HIS A C 6
ATOM 8681 O O . HIS A 1 43 ? 14.862 6.702 -5.174 1.00 74.45 360 HIS A O 6
ATOM 8695 N N . LYS A 1 44 ? 15.973 4.797 -4.831 1.00 65.21 361 LYS A N 6
ATOM 8696 C CA . LYS A 1 44 ? 16.075 4.451 -6.237 1.00 25.12 361 LYS A CA 6
ATOM 8697 C C . LYS A 1 44 ? 14.922 3.532 -6.664 1.00 42.24 361 LYS A C 6
ATOM 8698 O O . LYS A 1 44 ? 14.105 3.877 -7.502 1.00 42.05 361 LYS A O 6
ATOM 8717 N N . ASP A 1 45 ? 14.859 2.396 -6.026 1.00 1.31 362 ASP A N 6
ATOM 8718 C CA . ASP A 1 45 ? 13.818 1.389 -6.240 1.00 74.31 362 ASP A CA 6
ATOM 8719 C C . ASP A 1 45 ? 12.647 1.694 -5.370 1.00 71.30 362 ASP A C 6
ATOM 8720 O O . ASP A 1 45 ? 11.494 1.381 -5.681 1.00 1.22 362 ASP A O 6
ATOM 8729 N N . GLY A 1 46 ? 12.985 2.270 -4.257 1.00 34.13 363 GLY A N 6
ATOM 8730 C CA . GLY A 1 46 ? 12.115 2.442 -3.141 1.00 43.41 363 GLY A CA 6
ATOM 8731 C C . GLY A 1 46 ? 10.803 3.098 -3.344 1.00 12.40 363 GLY A C 6
ATOM 8732 O O . GLY A 1 46 ? 9.826 2.547 -2.915 1.00 41.13 363 GLY A O 6
ATOM 8736 N N . LYS A 1 47 ? 10.780 4.270 -3.993 1.00 20.02 364 LYS A N 6
ATOM 8737 C CA . LYS A 1 47 ? 9.588 5.174 -4.044 1.00 33.23 364 LYS A CA 6
ATOM 8738 C C . LYS A 1 47 ? 8.947 5.276 -2.630 1.00 12.24 364 LYS A C 6
ATOM 8739 O O . LYS A 1 47 ? 7.750 5.481 -2.468 1.00 22.43 364 LYS A O 6
ATOM 8758 N N . LEU A 1 48 ? 9.835 5.224 -1.638 1.00 44.41 365 LEU A N 6
ATOM 8759 C CA . LEU A 1 48 ? 9.504 5.086 -0.240 1.00 53.14 365 LEU A CA 6
ATOM 8760 C C . LEU A 1 48 ? 9.381 6.465 0.399 1.00 3.35 365 LEU A C 6
ATOM 8761 O O . LEU A 1 48 ? 9.935 7.454 -0.114 1.00 41.14 365 LEU A O 6
ATOM 8777 N N . GLN A 1 49 ? 8.682 6.535 1.494 1.00 42.34 366 GLN A N 6
ATOM 8778 C CA . GLN A 1 49 ? 8.446 7.763 2.185 1.00 71.10 366 GLN A CA 6
ATOM 8779 C C . GLN A 1 49 ? 9.061 7.729 3.572 1.00 41.34 366 GLN A C 6
ATOM 8780 O O . GLN A 1 49 ? 9.126 6.685 4.228 1.00 63.13 366 GLN A O 6
ATOM 8794 N N . ILE A 1 50 ? 9.561 8.857 4.003 1.00 22.54 367 ILE A N 6
ATOM 8795 C CA . ILE A 1 50 ? 9.918 9.008 5.380 1.00 53.34 367 ILE A CA 6
ATOM 8796 C C . ILE A 1 50 ? 8.610 8.933 6.168 1.00 33.40 367 ILE A C 6
ATOM 8797 O O . ILE A 1 50 ? 7.705 9.741 5.941 1.00 1.31 367 ILE A O 6
ATOM 8813 N N . GLY A 1 51 ? 8.499 7.987 7.046 1.00 2.13 368 GLY A N 6
ATOM 8814 C CA . GLY A 1 51 ? 7.250 7.787 7.719 1.00 50.24 368 GLY A CA 6
ATOM 8815 C C . GLY A 1 51 ? 6.630 6.446 7.386 1.00 10.24 368 GLY A C 6
ATOM 8816 O O . GLY A 1 51 ? 5.508 6.164 7.787 1.00 13.04 368 GLY A O 6
ATOM 8820 N N . ASP A 1 52 ? 7.327 5.654 6.616 1.00 24.50 369 ASP A N 6
ATOM 8821 C CA . ASP A 1 52 ? 6.886 4.296 6.318 1.00 42.21 369 ASP A CA 6
ATOM 8822 C C . ASP A 1 52 ? 7.103 3.330 7.473 1.00 44.11 369 ASP A C 6
ATOM 8823 O O . ASP A 1 52 ? 8.149 3.359 8.131 1.00 23.10 369 ASP A O 6
ATOM 8832 N N . LYS A 1 53 ? 6.104 2.493 7.716 1.00 63.54 370 LYS A N 6
ATOM 8833 C CA . LYS A 1 53 ? 6.135 1.444 8.744 1.00 3.14 370 LYS A CA 6
ATOM 8834 C C . LYS A 1 53 ? 6.436 0.122 8.061 1.00 71.53 370 LYS A C 6
ATOM 8835 O O . LYS A 1 53 ? 5.644 -0.363 7.242 1.00 63.04 370 LYS A O 6
ATOM 8854 N N . LEU A 1 54 ? 7.555 -0.453 8.371 1.00 63.33 371 LEU A N 6
ATOM 8855 C CA . LEU A 1 54 ? 7.933 -1.685 7.749 1.00 11.21 371 LEU A CA 6
ATOM 8856 C C . LEU A 1 54 ? 7.317 -2.833 8.465 1.00 0.32 371 LEU A C 6
ATOM 8857 O O . LEU A 1 54 ? 7.622 -3.098 9.622 1.00 31.52 371 LEU A O 6
ATOM 8873 N N . LEU A 1 55 ? 6.469 -3.498 7.753 1.00 63.20 372 LEU A N 6
ATOM 8874 C CA . LEU A 1 55 ? 5.710 -4.611 8.250 1.00 2.32 372 LEU A CA 6
ATOM 8875 C C . LEU A 1 55 ? 6.602 -5.845 8.187 1.00 55.40 372 LEU A C 6
ATOM 8876 O O . LEU A 1 55 ? 6.576 -6.707 9.069 1.00 45.01 372 LEU A O 6
ATOM 8892 N N . ALA A 1 56 ? 7.408 -5.920 7.140 1.00 62.33 373 ALA A N 6
ATOM 8893 C CA . ALA A 1 56 ? 8.274 -7.048 6.934 1.00 3.21 373 ALA A CA 6
ATOM 8894 C C . ALA A 1 56 ? 9.365 -6.727 5.925 1.00 71.22 373 ALA A C 6
ATOM 8895 O O . ALA A 1 56 ? 9.214 -5.825 5.101 1.00 4.14 373 ALA A O 6
ATOM 8902 N N . VAL A 1 57 ? 10.447 -7.459 5.988 1.00 3.43 374 VAL A N 6
ATOM 8903 C CA . VAL A 1 57 ? 11.498 -7.365 4.990 1.00 1.21 374 VAL A CA 6
ATOM 8904 C C . VAL A 1 57 ? 11.887 -8.784 4.597 1.00 23.34 374 VAL A C 6
ATOM 8905 O O . VAL A 1 57 ? 12.158 -9.619 5.447 1.00 24.12 374 VAL A O 6
ATOM 8918 N N . ASN A 1 58 ? 11.782 -9.074 3.295 1.00 42.24 375 ASN A N 6
ATOM 8919 C CA . ASN A 1 58 ? 11.990 -10.438 2.720 1.00 13.12 375 ASN A CA 6
ATOM 8920 C C . ASN A 1 58 ? 10.974 -11.357 3.287 1.00 55.53 375 ASN A C 6
ATOM 8921 O O . ASN A 1 58 ? 11.105 -12.566 3.344 1.00 14.23 375 ASN A O 6
ATOM 8932 N N . ASN A 1 59 ? 9.907 -10.695 3.573 1.00 10.20 376 ASN A N 6
ATOM 8933 C CA . ASN A 1 59 ? 8.660 -11.201 4.182 1.00 73.13 376 ASN A CA 6
ATOM 8934 C C . ASN A 1 59 ? 8.831 -11.656 5.631 1.00 52.35 376 ASN A C 6
ATOM 8935 O O . ASN A 1 59 ? 7.912 -12.217 6.214 1.00 34.50 376 ASN A O 6
ATOM 8946 N N . VAL A 1 60 ? 9.973 -11.356 6.225 1.00 63.22 377 VAL A N 6
ATOM 8947 C CA . VAL A 1 60 ? 10.190 -11.621 7.637 1.00 50.34 377 VAL A CA 6
ATOM 8948 C C . VAL A 1 60 ? 9.512 -10.498 8.397 1.00 43.41 377 VAL A C 6
ATOM 8949 O O . VAL A 1 60 ? 9.795 -9.338 8.126 1.00 65.21 377 VAL A O 6
ATOM 8962 N N . CYS A 1 61 ? 8.619 -10.836 9.300 1.00 75.50 378 CYS A N 6
ATOM 8963 C CA . CYS A 1 61 ? 7.829 -9.863 10.035 1.00 62.04 378 CYS A CA 6
ATOM 8964 C C . CYS A 1 61 ? 8.678 -8.963 10.941 1.00 1.21 378 CYS A C 6
ATOM 8965 O O . CYS A 1 61 ? 9.483 -9.442 11.732 1.00 41.44 378 CYS A O 6
ATOM 8973 N N . LEU A 1 62 ? 8.493 -7.668 10.783 1.00 74.22 379 LEU A N 6
ATOM 8974 C CA . LEU A 1 62 ? 9.169 -6.645 11.580 1.00 24.24 379 LEU A CA 6
ATOM 8975 C C . LEU A 1 62 ? 8.208 -6.011 12.585 1.00 24.10 379 LEU A C 6
ATOM 8976 O O . LEU A 1 62 ? 8.547 -5.037 13.259 1.00 13.33 379 LEU A O 6
ATOM 8992 N N . GLU A 1 63 ? 7.017 -6.568 12.661 1.00 23.41 380 GLU A N 6
ATOM 8993 C CA . GLU A 1 63 ? 6.036 -6.181 13.665 1.00 43.40 380 GLU A CA 6
ATOM 8994 C C . GLU A 1 63 ? 6.485 -6.838 14.976 1.00 51.33 380 GLU A C 6
ATOM 8995 O O . GLU A 1 63 ? 6.631 -8.066 15.012 1.00 12.00 380 GLU A O 6
ATOM 9007 N N . GLU A 1 64 ? 6.700 -6.033 16.029 1.00 54.45 381 GLU A N 6
ATOM 9008 C CA . GLU A 1 64 ? 7.276 -6.501 17.292 1.00 14.21 381 GLU A CA 6
ATOM 9009 C C . GLU A 1 64 ? 8.533 -7.341 17.180 1.00 13.00 381 GLU A C 6
ATOM 9010 O O . GLU A 1 64 ? 8.511 -8.565 17.229 1.00 0.02 381 GLU A O 6
ATOM 9022 N N . VAL A 1 65 ? 9.608 -6.641 17.062 1.00 52.44 382 VAL A N 6
ATOM 9023 C CA . VAL A 1 65 ? 10.970 -7.196 16.953 1.00 53.55 382 VAL A CA 6
ATOM 9024 C C . VAL A 1 65 ? 11.925 -6.196 17.564 1.00 31.52 382 VAL A C 6
ATOM 9025 O O . VAL A 1 65 ? 11.595 -5.010 17.659 1.00 4.31 382 VAL A O 6
ATOM 9038 N N . THR A 1 66 ? 13.070 -6.622 17.974 1.00 64.45 383 THR A N 6
ATOM 9039 C CA . THR A 1 66 ? 14.018 -5.729 18.584 1.00 73.41 383 THR A CA 6
ATOM 9040 C C . THR A 1 66 ? 14.760 -4.979 17.474 1.00 21.54 383 THR A C 6
ATOM 9041 O O . THR A 1 66 ? 15.121 -5.573 16.475 1.00 2.41 383 THR A O 6
ATOM 9052 N N . HIS A 1 67 ? 15.024 -3.699 17.677 1.00 22.24 384 HIS A N 6
ATOM 9053 C CA . HIS A 1 67 ? 15.645 -2.846 16.640 1.00 20.01 384 HIS A CA 6
ATOM 9054 C C . HIS A 1 67 ? 16.927 -3.465 16.037 1.00 74.13 384 HIS A C 6
ATOM 9055 O O . HIS A 1 67 ? 17.039 -3.558 14.839 1.00 25.34 384 HIS A O 6
ATOM 9069 N N . GLU A 1 68 ? 17.814 -3.973 16.885 1.00 23.30 385 GLU A N 6
ATOM 9070 C CA . GLU A 1 68 ? 19.079 -4.624 16.443 1.00 22.12 385 GLU A CA 6
ATOM 9071 C C . GLU A 1 68 ? 18.754 -5.825 15.531 1.00 25.32 385 GLU A C 6
ATOM 9072 O O . GLU A 1 68 ? 19.359 -6.024 14.467 1.00 5.22 385 GLU A O 6
ATOM 9084 N N . GLU A 1 69 ? 17.730 -6.537 15.930 1.00 65.31 386 GLU A N 6
ATOM 9085 C CA . GLU A 1 69 ? 17.306 -7.776 15.328 1.00 4.23 386 GLU A CA 6
ATOM 9086 C C . GLU A 1 69 ? 16.668 -7.475 13.982 1.00 1.52 386 GLU A C 6
ATOM 9087 O O . GLU A 1 69 ? 16.922 -8.147 12.977 1.00 32.02 386 GLU A O 6
ATOM 9099 N N . ALA A 1 70 ? 15.917 -6.409 13.967 1.00 2.14 387 ALA A N 6
ATOM 9100 C CA . ALA A 1 70 ? 15.237 -5.957 12.800 1.00 2.11 387 ALA A CA 6
ATOM 9101 C C . ALA A 1 70 ? 16.208 -5.390 11.794 1.00 44.13 387 ALA A C 6
ATOM 9102 O O . ALA A 1 70 ? 16.136 -5.729 10.630 1.00 30.51 387 ALA A O 6
ATOM 9109 N N . VAL A 1 71 ? 17.139 -4.544 12.247 1.00 71.42 388 VAL A N 6
ATOM 9110 C CA . VAL A 1 71 ? 18.124 -3.956 11.342 1.00 43.02 388 VAL A CA 6
ATOM 9111 C C . VAL A 1 71 ? 18.937 -5.047 10.690 1.00 32.21 388 VAL A C 6
ATOM 9112 O O . VAL A 1 71 ? 19.176 -5.005 9.489 1.00 32.05 388 VAL A O 6
ATOM 9125 N N . THR A 1 72 ? 19.310 -6.044 11.472 1.00 64.13 389 THR A N 6
ATOM 9126 C CA . THR A 1 72 ? 20.029 -7.185 10.953 1.00 73.51 389 THR A CA 6
ATOM 9127 C C . THR A 1 72 ? 19.199 -7.893 9.845 1.00 65.10 389 THR A C 6
ATOM 9128 O O . THR A 1 72 ? 19.748 -8.322 8.839 1.00 51.54 389 THR A O 6
ATOM 9139 N N . ALA A 1 73 ? 17.867 -7.927 9.999 1.00 50.21 390 ALA A N 6
ATOM 9140 C CA . ALA A 1 73 ? 17.001 -8.541 9.001 1.00 41.12 390 ALA A CA 6
ATOM 9141 C C . ALA A 1 73 ? 17.056 -7.764 7.679 1.00 71.13 390 ALA A C 6
ATOM 9142 O O . ALA A 1 73 ? 16.986 -8.357 6.604 1.00 61.42 390 ALA A O 6
ATOM 9149 N N . LEU A 1 74 ? 17.202 -6.439 7.760 1.00 2.52 391 LEU A N 6
ATOM 9150 C CA . LEU A 1 74 ? 17.338 -5.636 6.551 1.00 45.34 391 LEU A CA 6
ATOM 9151 C C . LEU A 1 74 ? 18.757 -5.682 6.028 1.00 72.03 391 LEU A C 6
ATOM 9152 O O . LEU A 1 74 ? 18.978 -5.564 4.841 1.00 45.22 391 LEU A O 6
ATOM 9168 N N . LYS A 1 75 ? 19.720 -5.837 6.916 1.00 62.52 392 LYS A N 6
ATOM 9169 C CA . LYS A 1 75 ? 21.106 -5.892 6.500 1.00 74.20 392 LYS A CA 6
ATOM 9170 C C . LYS A 1 75 ? 21.452 -7.206 5.833 1.00 72.51 392 LYS A C 6
ATOM 9171 O O . LYS A 1 75 ? 22.377 -7.277 5.033 1.00 64.22 392 LYS A O 6
ATOM 9190 N N . ASN A 1 76 ? 20.680 -8.238 6.139 1.00 30.24 393 ASN A N 6
ATOM 9191 C CA . ASN A 1 76 ? 20.813 -9.550 5.507 1.00 42.24 393 ASN A CA 6
ATOM 9192 C C . ASN A 1 76 ? 20.182 -9.541 4.109 1.00 71.03 393 ASN A C 6
ATOM 9193 O O . ASN A 1 76 ? 19.400 -10.429 3.750 1.00 21.45 393 ASN A O 6
ATOM 9204 N N . THR A 1 77 ? 20.532 -8.562 3.330 1.00 15.25 394 THR A N 6
ATOM 9205 C CA . THR A 1 77 ? 20.039 -8.422 2.004 1.00 25.11 394 THR A CA 6
ATOM 9206 C C . THR A 1 77 ? 21.184 -8.336 1.055 1.00 52.21 394 THR A C 6
ATOM 9207 O O . THR A 1 77 ? 22.229 -7.750 1.366 1.00 43.23 394 THR A O 6
ATOM 9218 N N . SER A 1 78 ? 21.041 -8.924 -0.080 1.00 51.30 395 SER A N 6
ATOM 9219 C CA . SER A 1 78 ? 22.078 -8.821 -1.057 1.00 41.54 395 SER A CA 6
ATOM 9220 C C . SER A 1 78 ? 21.536 -8.756 -2.445 1.00 72.01 395 SER A C 6
ATOM 9221 O O . SER A 1 78 ? 21.062 -9.727 -3.011 1.00 1.53 395 SER A O 6
ATOM 9229 N N . ASP A 1 79 ? 21.497 -7.536 -2.871 1.00 34.32 396 ASP A N 6
ATOM 9230 C CA . ASP A 1 79 ? 21.256 -7.078 -4.230 1.00 51.11 396 ASP A CA 6
ATOM 9231 C C . ASP A 1 79 ? 19.846 -7.401 -4.723 1.00 34.50 396 ASP A C 6
ATOM 9232 O O . ASP A 1 79 ? 19.506 -7.226 -5.885 1.00 0.23 396 ASP A O 6
ATOM 9241 N N . PHE A 1 80 ? 19.017 -7.795 -3.779 1.00 73.11 397 PHE A N 6
ATOM 9242 C CA . PHE A 1 80 ? 17.620 -8.030 -3.974 1.00 64.13 397 PHE A CA 6
ATOM 9243 C C . PHE A 1 80 ? 16.979 -7.986 -2.587 1.00 21.31 397 PHE A C 6
ATOM 9244 O O . PHE A 1 80 ? 17.506 -8.581 -1.639 1.00 74.45 397 PHE A O 6
ATOM 9261 N N . VAL A 1 81 ? 15.931 -7.212 -2.450 1.00 22.51 398 VAL A N 6
ATOM 9262 C CA . VAL A 1 81 ? 15.196 -7.062 -1.200 1.00 52.20 398 VAL A CA 6
ATOM 9263 C C . VAL A 1 81 ? 13.718 -7.023 -1.537 1.00 3.24 398 VAL A C 6
ATOM 9264 O O . VAL A 1 81 ? 13.339 -6.443 -2.548 1.00 21.21 398 VAL A O 6
ATOM 9277 N N . TYR A 1 82 ? 12.901 -7.625 -0.730 1.00 43.41 399 TYR A N 6
ATOM 9278 C CA . TYR A 1 82 ? 11.478 -7.530 -0.910 1.00 50.33 399 TYR A CA 6
ATOM 9279 C C . TYR A 1 82 ? 10.916 -6.861 0.352 1.00 73.10 399 TYR A C 6
ATOM 9280 O O . TYR A 1 82 ? 10.712 -7.510 1.374 1.00 61.13 399 TYR A O 6
ATOM 9298 N N . LEU A 1 83 ? 10.726 -5.578 0.287 1.00 2.23 400 LEU A N 6
ATOM 9299 C CA . LEU A 1 83 ? 10.293 -4.788 1.427 1.00 53.35 400 LEU A CA 6
ATOM 9300 C C . LEU A 1 83 ? 8.781 -4.726 1.488 1.00 5.54 400 LEU A C 6
ATOM 9301 O O . LEU A 1 83 ? 8.137 -4.448 0.502 1.00 52.04 400 LEU A O 6
ATOM 9317 N N . LYS A 1 84 ? 8.226 -5.001 2.643 1.00 21.20 401 LYS A N 6
ATOM 9318 C CA . LYS A 1 84 ? 6.797 -4.970 2.831 1.00 44.53 401 LYS A CA 6
ATOM 9319 C C . LYS A 1 84 ? 6.474 -3.874 3.837 1.00 41.12 401 LYS A C 6
ATOM 9320 O O . LYS A 1 84 ? 6.788 -3.989 5.020 1.00 44.12 401 LYS A O 6
ATOM 9339 N N . VAL A 1 85 ? 5.895 -2.823 3.363 1.00 65.54 402 VAL A N 6
ATOM 9340 C CA . VAL A 1 85 ? 5.568 -1.678 4.171 1.00 44.20 402 VAL A CA 6
ATOM 9341 C C . VAL A 1 85 ? 4.033 -1.518 4.286 1.00 40.22 402 VAL A C 6
ATOM 9342 O O . VAL A 1 85 ? 3.254 -2.042 3.432 1.00 5.33 402 VAL A O 6
ATOM 9355 N N . ALA A 1 86 ? 3.620 -0.870 5.349 1.00 53.11 403 ALA A N 6
ATOM 9356 C CA . ALA A 1 86 ? 2.261 -0.508 5.613 1.00 54.55 403 ALA A CA 6
ATOM 9357 C C . ALA A 1 86 ? 2.263 0.924 6.131 1.00 63.34 403 ALA A C 6
ATOM 9358 O O . ALA A 1 86 ? 3.290 1.406 6.598 1.00 63.32 403 ALA A O 6
ATOM 9365 N N . LYS A 1 87 ? 1.159 1.612 6.017 1.00 70.12 404 LYS A N 6
ATOM 9366 C CA . LYS A 1 87 ? 1.076 2.961 6.552 1.00 52.01 404 LYS A CA 6
ATOM 9367 C C . LYS A 1 87 ? 0.623 2.847 7.994 1.00 21.22 404 LYS A C 6
ATOM 9368 O O . LYS A 1 87 ? -0.036 1.857 8.350 1.00 2.05 404 LYS A O 6
ATOM 9387 N N . PRO A 1 88 ? 0.969 3.815 8.853 1.00 51.55 405 PRO A N 6
ATOM 9388 C CA . PRO A 1 88 ? 0.449 3.846 10.205 1.00 32.55 405 PRO A CA 6
ATOM 9389 C C . PRO A 1 88 ? -1.052 4.055 10.130 1.00 2.44 405 PRO A C 6
ATOM 9390 O O . PRO A 1 88 ? -1.526 5.022 9.528 1.00 63.10 405 PRO A O 6
ATOM 9401 N N . THR A 1 89 ? -1.780 3.118 10.657 1.00 65.42 406 THR A N 6
ATOM 9402 C CA . THR A 1 89 ? -3.214 3.116 10.587 1.00 53.11 406 THR A CA 6
ATOM 9403 C C . THR A 1 89 ? -3.850 4.265 11.395 1.00 73.34 406 THR A C 6
ATOM 9404 O O . THR A 1 89 ? -4.160 4.136 12.574 1.00 30.15 406 THR A O 6
ATOM 9415 N N . GLY A 1 90 ? -3.921 5.398 10.757 1.00 44.04 407 GLY A N 6
ATOM 9416 C CA . GLY A 1 90 ? -4.556 6.546 11.285 1.00 43.33 407 GLY A CA 6
ATOM 9417 C C . GLY A 1 90 ? -4.699 7.548 10.182 1.00 24.44 407 GLY A C 6
ATOM 9418 O O . GLY A 1 90 ? -4.020 7.431 9.178 1.00 33.23 407 GLY A O 6
ATOM 9422 N N . SER A 1 91 ? -5.514 8.551 10.368 1.00 24.12 408 SER A N 6
ATOM 9423 C CA . SER A 1 91 ? -5.775 9.552 9.337 1.00 21.35 408 SER A CA 6
ATOM 9424 C C . SER A 1 91 ? -4.687 10.635 9.345 1.00 32.34 408 SER A C 6
ATOM 9425 O O . SER A 1 91 ? -4.880 11.733 8.849 1.00 4.44 408 SER A O 6
ATOM 9433 N N . HIS A 1 92 ? -3.541 10.285 9.875 1.00 2.30 409 HIS A N 6
ATOM 9434 C CA . HIS A 1 92 ? -2.435 11.199 10.023 1.00 35.42 409 HIS A CA 6
ATOM 9435 C C . HIS A 1 92 ? -1.199 10.547 9.425 1.00 13.41 409 HIS A C 6
ATOM 9436 O O . HIS A 1 92 ? -0.074 10.851 9.807 1.00 21.20 409 HIS A O 6
ATOM 9450 N N . HIS A 1 93 ? -1.422 9.659 8.478 1.00 15.34 410 HIS A N 6
ATOM 9451 C CA . HIS A 1 93 ? -0.340 8.894 7.889 1.00 44.24 410 HIS A CA 6
ATOM 9452 C C . HIS A 1 93 ? 0.295 9.615 6.715 1.00 24.52 410 HIS A C 6
ATOM 9453 O O . HIS A 1 93 ? -0.375 10.334 5.975 1.00 61.31 410 HIS A O 6
ATOM 9467 N N . HIS A 1 94 ? 1.575 9.446 6.587 1.00 54.42 411 HIS A N 6
ATOM 9468 C CA . HIS A 1 94 ? 2.296 9.911 5.445 1.00 23.15 411 HIS A CA 6
ATOM 9469 C C . HIS A 1 94 ? 2.663 8.675 4.647 1.00 30.21 411 HIS A C 6
ATOM 9470 O O . HIS A 1 94 ? 3.639 7.997 5.014 1.00 73.05 411 HIS A O 6
ATOM 9499 N N . ARG B 2 2 ? 24.985 -2.405 16.332 1.00 73.44 142 ARG B N 6
ATOM 9500 C CA . ARG B 2 2 ? 25.070 -1.239 17.191 1.00 74.02 142 ARG B CA 6
ATOM 9501 C C . ARG B 2 2 ? 23.736 -0.498 17.160 1.00 62.42 142 ARG B C 6
ATOM 9502 O O . ARG B 2 2 ? 23.619 0.648 17.583 1.00 4.01 142 ARG B O 6
ATOM 9523 N N . THR B 2 3 ? 22.745 -1.193 16.732 1.00 65.12 143 THR B N 6
ATOM 9524 C CA . THR B 2 3 ? 21.448 -0.657 16.566 1.00 0.40 143 THR B CA 6
ATOM 9525 C C . THR B 2 3 ? 20.610 -0.995 17.760 1.00 22.03 143 THR B C 6
ATOM 9526 O O . THR B 2 3 ? 20.444 -2.158 18.108 1.00 64.11 143 THR B O 6
ATOM 9537 N N . ARG B 2 4 ? 20.090 -0.004 18.405 1.00 0.32 144 ARG B N 6
ATOM 9538 C CA . ARG B 2 4 ? 19.411 -0.233 19.609 1.00 41.24 144 ARG B CA 6
ATOM 9539 C C . ARG B 2 4 ? 18.408 0.872 19.794 1.00 12.04 144 ARG B C 6
ATOM 9540 O O . ARG B 2 4 ? 18.404 1.818 19.024 1.00 43.43 144 ARG B O 6
ATOM 9561 N N . GLN B 2 5 ? 17.567 0.729 20.783 1.00 74.33 145 GLN B N 6
ATOM 9562 C CA . GLN B 2 5 ? 16.433 1.608 21.005 1.00 72.32 145 GLN B CA 6
ATOM 9563 C C . GLN B 2 5 ? 16.802 3.091 21.081 1.00 53.51 145 GLN B C 6
ATOM 9564 O O . GLN B 2 5 ? 17.833 3.473 21.626 1.00 43.41 145 GLN B O 6
ATOM 9578 N N . ARG B 2 6 ? 15.856 3.896 20.607 1.00 73.40 146 ARG B N 6
ATOM 9579 C CA . ARG B 2 6 ? 15.932 5.349 20.548 1.00 5.01 146 ARG B CA 6
ATOM 9580 C C . ARG B 2 6 ? 16.979 5.868 19.579 1.00 23.32 146 ARG B C 6
ATOM 9581 O O . ARG B 2 6 ? 17.450 6.989 19.729 1.00 11.03 146 ARG B O 6
ATOM 9602 N N . ASN B 2 7 ? 17.275 5.115 18.530 1.00 54.03 147 ASN B N 6
ATOM 9603 C CA . ASN B 2 7 ? 18.155 5.662 17.519 1.00 53.33 147 ASN B CA 6
ATOM 9604 C C . ASN B 2 7 ? 17.756 5.237 16.138 1.00 62.03 147 ASN B C 6
ATOM 9605 O O . ASN B 2 7 ? 17.116 4.200 15.960 1.00 22.31 147 ASN B O 6
ATOM 9616 N N . GLU B 2 8 ? 18.085 6.060 15.186 1.00 13.12 148 GLU B N 6
ATOM 9617 C CA . GLU B 2 8 ? 17.921 5.746 13.798 1.00 55.44 148 GLU B CA 6
ATOM 9618 C C . GLU B 2 8 ? 19.259 5.222 13.280 1.00 43.03 148 GLU B C 6
ATOM 9619 O O . GLU B 2 8 ? 20.320 5.615 13.787 1.00 12.24 148 GLU B O 6
ATOM 9631 N N . THR B 2 9 ? 19.233 4.298 12.371 1.00 74.34 149 THR B N 6
ATOM 9632 C CA . THR B 2 9 ? 20.452 3.811 11.757 1.00 11.12 149 THR B CA 6
ATOM 9633 C C . THR B 2 9 ? 20.183 3.413 10.298 1.00 34.02 149 THR B C 6
ATOM 9634 O O . THR B 2 9 ? 19.083 2.945 9.974 1.00 23.20 149 THR B O 6
ATOM 9645 N N . GLN B 2 10 ? 21.159 3.650 9.423 1.00 73.12 150 GLN B N 6
ATOM 9646 C CA . GLN B 2 10 ? 21.042 3.306 8.017 1.00 40.43 150 GLN B CA 6
ATOM 9647 C C . GLN B 2 10 ? 21.227 1.809 7.815 1.00 1.30 150 GLN B C 6
ATOM 9648 O O . GLN B 2 10 ? 22.132 1.184 8.410 1.00 73.31 150 GLN B O 6
ATOM 9662 N N . VAL B 2 11 ? 20.389 1.247 7.008 1.00 60.22 151 VAL B N 6
ATOM 9663 C CA . VAL B 2 11 ? 20.524 -0.113 6.606 1.00 23.41 151 VAL B CA 6
ATOM 9664 C C . VAL B 2 11 ? 21.428 -0.216 5.394 1.00 42.10 151 VAL B C 6
ATOM 9665 O O . VAL B 2 11 ? 21.047 0.255 4.294 1.00 72.12 151 VAL B O 6
ATOM 9679 N N . MET A 1 1 ? 1.402 -1.827 0.034 1.00 53.21 318 MET A N 7
ATOM 9680 C CA . MET A 1 1 ? 2.313 -1.062 -0.806 1.00 42.32 318 MET A CA 7
ATOM 9681 C C . MET A 1 1 ? 3.638 -1.753 -0.724 1.00 13.33 318 MET A C 7
ATOM 9682 O O . MET A 1 1 ? 4.258 -1.778 0.305 1.00 13.33 318 MET A O 7
ATOM 9698 N N . GLU A 1 2 ? 4.008 -2.394 -1.762 1.00 15.52 319 GLU A N 7
ATOM 9699 C CA . GLU A 1 2 ? 5.187 -3.169 -1.763 1.00 32.21 319 GLU A CA 7
ATOM 9700 C C . GLU A 1 2 ? 6.227 -2.729 -2.736 1.00 61.00 319 GLU A C 7
ATOM 9701 O O . GLU A 1 2 ? 5.946 -2.363 -3.876 1.00 52.21 319 GLU A O 7
ATOM 9713 N N . ILE A 1 3 ? 7.421 -2.736 -2.243 1.00 43.03 320 ILE A N 7
ATOM 9714 C CA . ILE A 1 3 ? 8.564 -2.217 -2.895 1.00 11.43 320 ILE A CA 7
ATOM 9715 C C . ILE A 1 3 ? 9.647 -3.267 -2.955 1.00 13.24 320 ILE A C 7
ATOM 9716 O O . ILE A 1 3 ? 10.151 -3.722 -1.939 1.00 73.25 320 ILE A O 7
ATOM 9732 N N . LYS A 1 4 ? 9.952 -3.677 -4.127 1.00 11.44 321 LYS A N 7
ATOM 9733 C CA . LYS A 1 4 ? 11.068 -4.541 -4.354 1.00 55.15 321 LYS A CA 7
ATOM 9734 C C . LYS A 1 4 ? 12.322 -3.686 -4.352 1.00 63.20 321 LYS A C 7
ATOM 9735 O O . LYS A 1 4 ? 12.327 -2.603 -4.926 1.00 32.12 321 LYS A O 7
ATOM 9754 N N . LEU A 1 5 ? 13.343 -4.150 -3.706 1.00 3.44 322 LEU A N 7
ATOM 9755 C CA . LEU A 1 5 ? 14.600 -3.451 -3.659 1.00 1.23 322 LEU A CA 7
ATOM 9756 C C . LEU A 1 5 ? 15.713 -4.399 -3.976 1.00 64.12 322 LEU A C 7
ATOM 9757 O O . LEU A 1 5 ? 15.547 -5.607 -3.910 1.00 73.12 322 LEU A O 7
ATOM 9773 N N . ILE A 1 6 ? 16.783 -3.856 -4.407 1.00 44.24 323 ILE A N 7
ATOM 9774 C CA . ILE A 1 6 ? 18.012 -4.575 -4.589 1.00 35.43 323 ILE A CA 7
ATOM 9775 C C . ILE A 1 6 ? 18.929 -4.134 -3.454 1.00 1.41 323 ILE A C 7
ATOM 9776 O O . ILE A 1 6 ? 18.869 -2.980 -3.044 1.00 65.33 323 ILE A O 7
ATOM 9792 N N . LYS A 1 7 ? 19.689 -5.043 -2.892 1.00 34.45 324 LYS A N 7
ATOM 9793 C CA . LYS A 1 7 ? 20.639 -4.683 -1.842 1.00 31.40 324 LYS A CA 7
ATOM 9794 C C . LYS A 1 7 ? 21.844 -3.982 -2.508 1.00 24.33 324 LYS A C 7
ATOM 9795 O O . LYS A 1 7 ? 21.913 -3.869 -3.718 1.00 50.11 324 LYS A O 7
ATOM 9814 N N . GLY A 1 8 ? 22.774 -3.550 -1.735 1.00 72.50 325 GLY A N 7
ATOM 9815 C CA . GLY A 1 8 ? 23.903 -2.862 -2.275 1.00 73.53 325 GLY A CA 7
ATOM 9816 C C . GLY A 1 8 ? 25.042 -2.862 -1.303 1.00 10.13 325 GLY A C 7
ATOM 9817 O O . GLY A 1 8 ? 24.952 -3.523 -0.263 1.00 12.34 325 GLY A O 7
ATOM 9821 N N . PRO A 1 9 ? 26.126 -2.122 -1.589 1.00 44.33 326 PRO A N 7
ATOM 9822 C CA . PRO A 1 9 ? 27.304 -2.053 -0.705 1.00 53.33 326 PRO A CA 7
ATOM 9823 C C . PRO A 1 9 ? 27.023 -1.248 0.565 1.00 71.22 326 PRO A C 7
ATOM 9824 O O . PRO A 1 9 ? 27.776 -1.288 1.517 1.00 45.55 326 PRO A O 7
ATOM 9835 N N . LYS A 1 10 ? 25.926 -0.519 0.555 1.00 4.53 327 LYS A N 7
ATOM 9836 C CA . LYS A 1 10 ? 25.530 0.271 1.701 1.00 12.42 327 LYS A CA 7
ATOM 9837 C C . LYS A 1 10 ? 24.245 -0.232 2.281 1.00 30.34 327 LYS A C 7
ATOM 9838 O O . LYS A 1 10 ? 23.575 0.495 2.991 1.00 3.34 327 LYS A O 7
ATOM 9857 N N . GLY A 1 11 ? 23.917 -1.452 1.978 1.00 61.10 328 GLY A N 7
ATOM 9858 C CA . GLY A 1 11 ? 22.689 -2.034 2.476 1.00 50.43 328 GLY A CA 7
ATOM 9859 C C . GLY A 1 11 ? 21.532 -1.667 1.591 1.00 52.15 328 GLY A C 7
ATOM 9860 O O . GLY A 1 11 ? 21.605 -1.851 0.369 1.00 30.41 328 GLY A O 7
ATOM 9864 N N . LEU A 1 12 ? 20.492 -1.129 2.180 1.00 13.21 329 LEU A N 7
ATOM 9865 C CA . LEU A 1 12 ? 19.316 -0.698 1.432 1.00 24.41 329 LEU A CA 7
ATOM 9866 C C . LEU A 1 12 ? 19.325 0.825 1.365 1.00 21.02 329 LEU A C 7
ATOM 9867 O O . LEU A 1 12 ? 18.793 1.457 0.403 1.00 1.24 329 LEU A O 7
ATOM 9883 N N . GLY A 1 13 ? 19.956 1.409 2.381 1.00 0.23 330 GLY A N 7
ATOM 9884 C CA . GLY A 1 13 ? 20.180 2.829 2.429 1.00 34.15 330 GLY A CA 7
ATOM 9885 C C . GLY A 1 13 ? 19.050 3.653 3.012 1.00 14.13 330 GLY A C 7
ATOM 9886 O O . GLY A 1 13 ? 18.632 4.635 2.412 1.00 3.25 330 GLY A O 7
ATOM 9890 N N . PHE A 1 14 ? 18.559 3.263 4.158 1.00 23.42 331 PHE A N 7
ATOM 9891 C CA . PHE A 1 14 ? 17.581 4.067 4.894 1.00 30.33 331 PHE A CA 7
ATOM 9892 C C . PHE A 1 14 ? 17.624 3.757 6.379 1.00 14.03 331 PHE A C 7
ATOM 9893 O O . PHE A 1 14 ? 17.911 2.634 6.781 1.00 4.02 331 PHE A O 7
ATOM 9910 N N . SER A 1 15 ? 17.402 4.764 7.164 1.00 25.52 332 SER A N 7
ATOM 9911 C CA . SER A 1 15 ? 17.423 4.685 8.591 1.00 65.01 332 SER A CA 7
ATOM 9912 C C . SER A 1 15 ? 16.010 4.503 9.101 1.00 34.23 332 SER A C 7
ATOM 9913 O O . SER A 1 15 ? 15.114 5.275 8.754 1.00 2.51 332 SER A O 7
ATOM 9921 N N . ILE A 1 16 ? 15.809 3.489 9.893 1.00 44.41 333 ILE A N 7
ATOM 9922 C CA . ILE A 1 16 ? 14.500 3.177 10.413 1.00 21.53 333 ILE A CA 7
ATOM 9923 C C . ILE A 1 16 ? 14.465 3.288 11.921 1.00 42.04 333 ILE A C 7
ATOM 9924 O O . ILE A 1 16 ? 15.454 2.996 12.598 1.00 72.12 333 ILE A O 7
ATOM 9940 N N . ALA A 1 17 ? 13.350 3.739 12.417 1.00 22.13 334 ALA A N 7
ATOM 9941 C CA . ALA A 1 17 ? 13.063 3.813 13.825 1.00 21.31 334 ALA A CA 7
ATOM 9942 C C . ALA A 1 17 ? 11.713 3.198 14.014 1.00 5.51 334 ALA A C 7
ATOM 9943 O O . ALA A 1 17 ? 10.807 3.432 13.231 1.00 64.33 334 ALA A O 7
ATOM 9950 N N . GLY A 1 18 ? 11.589 2.406 14.996 1.00 22.21 335 GLY A N 7
ATOM 9951 C CA . GLY A 1 18 ? 10.361 1.735 15.252 1.00 42.43 335 GLY A CA 7
ATOM 9952 C C . GLY A 1 18 ? 10.635 0.380 15.795 1.00 54.03 335 GLY A C 7
ATOM 9953 O O . GLY A 1 18 ? 11.776 -0.108 15.705 1.00 12.44 335 GLY A O 7
ATOM 9957 N N . GLY A 1 19 ? 9.662 -0.190 16.408 1.00 30.34 336 GLY A N 7
ATOM 9958 C CA . GLY A 1 19 ? 9.787 -1.470 17.006 1.00 40.04 336 GLY A CA 7
ATOM 9959 C C . GLY A 1 19 ? 9.187 -1.384 18.356 1.00 63.10 336 GLY A C 7
ATOM 9960 O O . GLY A 1 19 ? 8.841 -0.283 18.761 1.00 24.04 336 GLY A O 7
ATOM 9964 N N . VAL A 1 20 ? 9.070 -2.493 19.055 1.00 22.32 337 VAL A N 7
ATOM 9965 C CA . VAL A 1 20 ? 8.523 -2.511 20.413 1.00 72.24 337 VAL A CA 7
ATOM 9966 C C . VAL A 1 20 ? 9.262 -1.507 21.304 1.00 63.43 337 VAL A C 7
ATOM 9967 O O . VAL A 1 20 ? 10.446 -1.679 21.616 1.00 14.42 337 VAL A O 7
ATOM 9980 N N . GLY A 1 21 ? 8.576 -0.425 21.616 1.00 11.23 338 GLY A N 7
ATOM 9981 C CA . GLY A 1 21 ? 9.121 0.603 22.469 1.00 62.22 338 GLY A CA 7
ATOM 9982 C C . GLY A 1 21 ? 9.749 1.741 21.683 1.00 10.20 338 GLY A C 7
ATOM 9983 O O . GLY A 1 21 ? 9.943 2.823 22.213 1.00 55.52 338 GLY A O 7
ATOM 9987 N N . ASN A 1 22 ? 10.058 1.495 20.424 1.00 61.32 339 ASN A N 7
ATOM 9988 C CA . ASN A 1 22 ? 10.694 2.497 19.554 1.00 54.41 339 ASN A CA 7
ATOM 9989 C C . ASN A 1 22 ? 9.675 3.026 18.551 1.00 42.14 339 ASN A C 7
ATOM 9990 O O . ASN A 1 22 ? 10.033 3.596 17.535 1.00 21.44 339 ASN A O 7
ATOM 10001 N N . GLN A 1 23 ? 8.401 2.816 18.856 1.00 40.22 340 GLN A N 7
ATOM 10002 C CA . GLN A 1 23 ? 7.305 3.221 17.998 1.00 32.54 340 GLN A CA 7
ATOM 10003 C C . GLN A 1 23 ? 7.424 4.705 17.601 1.00 75.13 340 GLN A C 7
ATOM 10004 O O . GLN A 1 23 ? 7.495 5.592 18.454 1.00 22.41 340 GLN A O 7
ATOM 10018 N N . HIS A 1 24 ? 7.516 4.939 16.308 1.00 10.44 341 HIS A N 7
ATOM 10019 C CA . HIS A 1 24 ? 7.700 6.283 15.771 1.00 20.14 341 HIS A CA 7
ATOM 10020 C C . HIS A 1 24 ? 6.378 7.041 15.812 1.00 1.12 341 HIS A C 7
ATOM 10021 O O . HIS A 1 24 ? 6.325 8.218 16.154 1.00 4.21 341 HIS A O 7
ATOM 10035 N N . ILE A 1 25 ? 5.320 6.351 15.492 1.00 12.41 342 ILE A N 7
ATOM 10036 C CA . ILE A 1 25 ? 4.005 6.951 15.510 1.00 2.10 342 ILE A CA 7
ATOM 10037 C C . ILE A 1 25 ? 3.244 6.480 16.736 1.00 62.14 342 ILE A C 7
ATOM 10038 O O . ILE A 1 25 ? 3.102 5.283 16.942 1.00 23.03 342 ILE A O 7
ATOM 10054 N N . PRO A 1 26 ? 2.818 7.428 17.613 1.00 34.34 343 PRO A N 7
ATOM 10055 C CA . PRO A 1 26 ? 2.034 7.118 18.820 1.00 64.11 343 PRO A CA 7
ATOM 10056 C C . PRO A 1 26 ? 0.792 6.304 18.508 1.00 53.00 343 PRO A C 7
ATOM 10057 O O . PRO A 1 26 ? -0.160 6.809 17.923 1.00 24.51 343 PRO A O 7
ATOM 10068 N N . GLY A 1 27 ? 0.842 5.040 18.860 1.00 22.34 344 GLY A N 7
ATOM 10069 C CA . GLY A 1 27 ? -0.272 4.164 18.626 1.00 62.43 344 GLY A CA 7
ATOM 10070 C C . GLY A 1 27 ? 0.009 3.181 17.516 1.00 63.40 344 GLY A C 7
ATOM 10071 O O . GLY A 1 27 ? -0.805 2.307 17.235 1.00 21.14 344 GLY A O 7
ATOM 10075 N N . ASP A 1 28 ? 1.165 3.305 16.891 1.00 41.03 345 ASP A N 7
ATOM 10076 C CA . ASP A 1 28 ? 1.523 2.419 15.799 1.00 4.50 345 ASP A CA 7
ATOM 10077 C C . ASP A 1 28 ? 2.943 1.911 16.031 1.00 52.12 345 ASP A C 7
ATOM 10078 O O . ASP A 1 28 ? 3.935 2.589 15.729 1.00 0.04 345 ASP A O 7
ATOM 10087 N N . ASN A 1 29 ? 3.033 0.720 16.580 1.00 60.11 346 ASN A N 7
ATOM 10088 C CA . ASN A 1 29 ? 4.290 0.134 17.060 1.00 45.31 346 ASN A CA 7
ATOM 10089 C C . ASN A 1 29 ? 5.091 -0.538 15.912 1.00 51.13 346 ASN A C 7
ATOM 10090 O O . ASN A 1 29 ? 5.774 -1.554 16.097 1.00 4.34 346 ASN A O 7
ATOM 10101 N N . SER A 1 30 ? 5.061 0.081 14.764 1.00 4.01 347 SER A N 7
ATOM 10102 C CA . SER A 1 30 ? 5.722 -0.436 13.588 1.00 64.10 347 SER A CA 7
ATOM 10103 C C . SER A 1 30 ? 7.038 0.271 13.293 1.00 40.52 347 SER A C 7
ATOM 10104 O O . SER A 1 30 ? 7.458 1.193 14.020 1.00 41.54 347 SER A O 7
ATOM 10112 N N . ILE A 1 31 ? 7.692 -0.187 12.249 1.00 34.24 348 ILE A N 7
ATOM 10113 C CA . ILE A 1 31 ? 8.968 0.325 11.828 1.00 41.05 348 ILE A CA 7
ATOM 10114 C C . ILE A 1 31 ? 8.735 1.481 10.866 1.00 23.30 348 ILE A C 7
ATOM 10115 O O . ILE A 1 31 ? 7.979 1.342 9.921 1.00 5.13 348 ILE A O 7
ATOM 10131 N N . TYR A 1 32 ? 9.365 2.598 11.102 1.00 54.25 349 TYR A N 7
ATOM 10132 C CA . TYR A 1 32 ? 9.191 3.763 10.265 1.00 73.12 349 TYR A CA 7
ATOM 10133 C C . TYR A 1 32 ? 10.498 4.255 9.722 1.00 73.25 349 TYR A C 7
ATOM 10134 O O . TYR A 1 32 ? 11.521 4.228 10.403 1.00 62.15 349 TYR A O 7
ATOM 10152 N N . VAL A 1 33 ? 10.465 4.662 8.488 1.00 60.31 350 VAL A N 7
ATOM 10153 C CA . VAL A 1 33 ? 11.627 5.186 7.810 1.00 42.22 350 VAL A CA 7
ATOM 10154 C C . VAL A 1 33 ? 11.851 6.633 8.241 1.00 52.43 350 VAL A C 7
ATOM 10155 O O . VAL A 1 33 ? 11.061 7.505 7.906 1.00 53.11 350 VAL A O 7
ATOM 10168 N N . THR A 1 34 ? 12.903 6.867 8.975 1.00 52.41 351 THR A N 7
ATOM 10169 C CA . THR A 1 34 ? 13.214 8.183 9.483 1.00 74.03 351 THR A CA 7
ATOM 10170 C C . THR A 1 34 ? 14.062 8.975 8.472 1.00 10.23 351 THR A C 7
ATOM 10171 O O . THR A 1 34 ? 13.976 10.196 8.389 1.00 22.35 351 THR A O 7
ATOM 10182 N N . LYS A 1 35 ? 14.866 8.284 7.695 1.00 31.00 352 LYS A N 7
ATOM 10183 C CA . LYS A 1 35 ? 15.743 8.962 6.776 1.00 15.04 352 LYS A CA 7
ATOM 10184 C C . LYS A 1 35 ? 16.068 8.015 5.645 1.00 62.41 352 LYS A C 7
ATOM 10185 O O . LYS A 1 35 ? 16.287 6.856 5.880 1.00 25.52 352 LYS A O 7
ATOM 10204 N N . ILE A 1 36 ? 16.072 8.495 4.437 1.00 40.12 353 ILE A N 7
ATOM 10205 C CA . ILE A 1 36 ? 16.493 7.684 3.317 1.00 62.45 353 ILE A CA 7
ATOM 10206 C C . ILE A 1 36 ? 17.831 8.217 2.841 1.00 43.34 353 ILE A C 7
ATOM 10207 O O . ILE A 1 36 ? 17.990 9.440 2.660 1.00 65.41 353 ILE A O 7
ATOM 10223 N N . ILE A 1 37 ? 18.788 7.341 2.688 1.00 13.32 354 ILE A N 7
ATOM 10224 C CA . ILE A 1 37 ? 20.126 7.724 2.315 1.00 5.31 354 ILE A CA 7
ATOM 10225 C C . ILE A 1 37 ? 20.185 8.025 0.834 1.00 61.44 354 ILE A C 7
ATOM 10226 O O . ILE A 1 37 ? 19.789 7.203 -0.009 1.00 43.50 354 ILE A O 7
ATOM 10242 N N . GLU A 1 38 ? 20.675 9.187 0.544 1.00 75.31 355 GLU A N 7
ATOM 10243 C CA . GLU A 1 38 ? 20.813 9.691 -0.774 1.00 62.45 355 GLU A CA 7
ATOM 10244 C C . GLU A 1 38 ? 21.752 8.826 -1.582 1.00 43.30 355 GLU A C 7
ATOM 10245 O O . GLU A 1 38 ? 22.853 8.489 -1.151 1.00 54.43 355 GLU A O 7
ATOM 10257 N N . GLY A 1 39 ? 21.273 8.405 -2.719 1.00 62.32 356 GLY A N 7
ATOM 10258 C CA . GLY A 1 39 ? 22.039 7.543 -3.558 1.00 2.01 356 GLY A CA 7
ATOM 10259 C C . GLY A 1 39 ? 21.702 6.075 -3.348 1.00 42.41 356 GLY A C 7
ATOM 10260 O O . GLY A 1 39 ? 21.939 5.255 -4.258 1.00 55.04 356 GLY A O 7
ATOM 10264 N N . GLY A 1 40 ? 21.093 5.761 -2.200 1.00 41.24 357 GLY A N 7
ATOM 10265 C CA . GLY A 1 40 ? 20.790 4.384 -1.821 1.00 64.05 357 GLY A CA 7
ATOM 10266 C C . GLY A 1 40 ? 19.725 3.718 -2.681 1.00 42.24 357 GLY A C 7
ATOM 10267 O O . GLY A 1 40 ? 18.986 4.386 -3.419 1.00 11.40 357 GLY A O 7
ATOM 10271 N N . ALA A 1 41 ? 19.615 2.408 -2.546 1.00 52.24 358 ALA A N 7
ATOM 10272 C CA . ALA A 1 41 ? 18.698 1.599 -3.331 1.00 43.33 358 ALA A CA 7
ATOM 10273 C C . ALA A 1 41 ? 17.263 2.014 -3.092 1.00 35.04 358 ALA A C 7
ATOM 10274 O O . ALA A 1 41 ? 16.473 2.156 -4.038 1.00 13.40 358 ALA A O 7
ATOM 10281 N N . ALA A 1 42 ? 16.927 2.274 -1.841 1.00 61.44 359 ALA A N 7
ATOM 10282 C CA . ALA A 1 42 ? 15.569 2.693 -1.532 1.00 0.14 359 ALA A CA 7
ATOM 10283 C C . ALA A 1 42 ? 15.311 4.152 -1.940 1.00 60.41 359 ALA A C 7
ATOM 10284 O O . ALA A 1 42 ? 14.187 4.632 -1.891 1.00 61.14 359 ALA A O 7
ATOM 10291 N N . HIS A 1 43 ? 16.354 4.828 -2.340 1.00 63.25 360 HIS A N 7
ATOM 10292 C CA . HIS A 1 43 ? 16.255 6.185 -2.818 1.00 42.31 360 HIS A CA 7
ATOM 10293 C C . HIS A 1 43 ? 16.124 6.166 -4.339 1.00 23.02 360 HIS A C 7
ATOM 10294 O O . HIS A 1 43 ? 15.500 7.025 -4.927 1.00 1.03 360 HIS A O 7
ATOM 10308 N N . LYS A 1 44 ? 16.719 5.162 -4.960 1.00 64.35 361 LYS A N 7
ATOM 10309 C CA . LYS A 1 44 ? 16.679 5.047 -6.410 1.00 55.21 361 LYS A CA 7
ATOM 10310 C C . LYS A 1 44 ? 15.469 4.247 -6.878 1.00 72.32 361 LYS A C 7
ATOM 10311 O O . LYS A 1 44 ? 14.625 4.747 -7.605 1.00 31.34 361 LYS A O 7
ATOM 10330 N N . ASP A 1 45 ? 15.392 3.017 -6.434 1.00 44.35 362 ASP A N 7
ATOM 10331 C CA . ASP A 1 45 ? 14.297 2.122 -6.820 1.00 43.41 362 ASP A CA 7
ATOM 10332 C C . ASP A 1 45 ? 13.171 2.327 -5.889 1.00 54.21 362 ASP A C 7
ATOM 10333 O O . ASP A 1 45 ? 12.026 2.358 -6.275 1.00 22.31 362 ASP A O 7
ATOM 10342 N N . GLY A 1 46 ? 13.555 2.509 -4.646 1.00 12.35 363 GLY A N 7
ATOM 10343 C CA . GLY A 1 46 ? 12.668 2.475 -3.495 1.00 1.11 363 GLY A CA 7
ATOM 10344 C C . GLY A 1 46 ? 11.357 3.188 -3.564 1.00 31.35 363 GLY A C 7
ATOM 10345 O O . GLY A 1 46 ? 10.430 2.720 -2.949 1.00 42.54 363 GLY A O 7
ATOM 10349 N N . LYS A 1 47 ? 11.263 4.294 -4.312 1.00 23.21 364 LYS A N 7
ATOM 10350 C CA . LYS A 1 47 ? 10.029 5.171 -4.374 1.00 60.12 364 LYS A CA 7
ATOM 10351 C C . LYS A 1 47 ? 9.394 5.363 -2.957 1.00 54.23 364 LYS A C 7
ATOM 10352 O O . LYS A 1 47 ? 8.186 5.577 -2.809 1.00 24.30 364 LYS A O 7
ATOM 10371 N N . LEU A 1 48 ? 10.262 5.366 -1.963 1.00 73.43 365 LEU A N 7
ATOM 10372 C CA . LEU A 1 48 ? 9.908 5.327 -0.562 1.00 5.45 365 LEU A CA 7
ATOM 10373 C C . LEU A 1 48 ? 9.941 6.732 0.007 1.00 1.52 365 LEU A C 7
ATOM 10374 O O . LEU A 1 48 ? 10.643 7.604 -0.527 1.00 33.34 365 LEU A O 7
ATOM 10390 N N . GLN A 1 49 ? 9.195 6.967 1.063 1.00 54.31 366 GLN A N 7
ATOM 10391 C CA . GLN A 1 49 ? 9.159 8.254 1.685 1.00 72.31 366 GLN A CA 7
ATOM 10392 C C . GLN A 1 49 ? 9.493 8.161 3.161 1.00 21.35 366 GLN A C 7
ATOM 10393 O O . GLN A 1 49 ? 9.302 7.118 3.800 1.00 75.40 366 GLN A O 7
ATOM 10407 N N . ILE A 1 50 ? 10.057 9.221 3.687 1.00 10.15 367 ILE A N 7
ATOM 10408 C CA . ILE A 1 50 ? 10.309 9.315 5.100 1.00 33.05 367 ILE A CA 7
ATOM 10409 C C . ILE A 1 50 ? 8.956 9.357 5.830 1.00 31.43 367 ILE A C 7
ATOM 10410 O O . ILE A 1 50 ? 8.127 10.217 5.541 1.00 64.24 367 ILE A O 7
ATOM 10426 N N . GLY A 1 51 ? 8.741 8.432 6.735 1.00 3.21 368 GLY A N 7
ATOM 10427 C CA . GLY A 1 51 ? 7.470 8.351 7.420 1.00 14.14 368 GLY A CA 7
ATOM 10428 C C . GLY A 1 51 ? 6.708 7.089 7.063 1.00 22.34 368 GLY A C 7
ATOM 10429 O O . GLY A 1 51 ? 5.615 6.852 7.572 1.00 4.24 368 GLY A O 7
ATOM 10433 N N . ASP A 1 52 ? 7.275 6.297 6.171 1.00 44.54 369 ASP A N 7
ATOM 10434 C CA . ASP A 1 52 ? 6.677 5.022 5.771 1.00 32.34 369 ASP A CA 7
ATOM 10435 C C . ASP A 1 52 ? 6.777 3.949 6.863 1.00 65.32 369 ASP A C 7
ATOM 10436 O O . ASP A 1 52 ? 7.826 3.797 7.510 1.00 73.02 369 ASP A O 7
ATOM 10445 N N . LYS A 1 53 ? 5.672 3.223 7.054 1.00 60.23 370 LYS A N 7
ATOM 10446 C CA . LYS A 1 53 ? 5.523 2.146 8.053 1.00 44.14 370 LYS A CA 7
ATOM 10447 C C . LYS A 1 53 ? 5.785 0.799 7.396 1.00 54.32 370 LYS A C 7
ATOM 10448 O O . LYS A 1 53 ? 5.033 0.363 6.526 1.00 4.33 370 LYS A O 7
ATOM 10467 N N . LEU A 1 54 ? 6.813 0.141 7.813 1.00 54.54 371 LEU A N 7
ATOM 10468 C CA . LEU A 1 54 ? 7.148 -1.131 7.245 1.00 32.12 371 LEU A CA 7
ATOM 10469 C C . LEU A 1 54 ? 6.375 -2.209 7.933 1.00 54.13 371 LEU A C 7
ATOM 10470 O O . LEU A 1 54 ? 6.504 -2.414 9.139 1.00 54.23 371 LEU A O 7
ATOM 10486 N N . LEU A 1 55 ? 5.589 -2.872 7.154 1.00 44.41 372 LEU A N 7
ATOM 10487 C CA . LEU A 1 55 ? 4.705 -3.904 7.604 1.00 4.14 372 LEU A CA 7
ATOM 10488 C C . LEU A 1 55 ? 5.473 -5.222 7.597 1.00 4.53 372 LEU A C 7
ATOM 10489 O O . LEU A 1 55 ? 5.337 -6.051 8.505 1.00 34.33 372 LEU A O 7
ATOM 10505 N N . ALA A 1 56 ? 6.296 -5.410 6.577 1.00 64.33 373 ALA A N 7
ATOM 10506 C CA . ALA A 1 56 ? 7.041 -6.641 6.432 1.00 64.10 373 ALA A CA 7
ATOM 10507 C C . ALA A 1 56 ? 8.225 -6.456 5.504 1.00 54.35 373 ALA A C 7
ATOM 10508 O O . ALA A 1 56 ? 8.226 -5.556 4.674 1.00 4.24 373 ALA A O 7
ATOM 10515 N N . VAL A 1 57 ? 9.225 -7.288 5.649 1.00 51.30 374 VAL A N 7
ATOM 10516 C CA . VAL A 1 57 ? 10.341 -7.299 4.727 1.00 34.32 374 VAL A CA 7
ATOM 10517 C C . VAL A 1 57 ? 10.649 -8.751 4.371 1.00 1.43 374 VAL A C 7
ATOM 10518 O O . VAL A 1 57 ? 10.790 -9.590 5.245 1.00 24.11 374 VAL A O 7
ATOM 10531 N N . ASN A 1 58 ? 10.620 -9.049 3.070 1.00 12.31 375 ASN A N 7
ATOM 10532 C CA . ASN A 1 58 ? 10.831 -10.421 2.494 1.00 52.33 375 ASN A CA 7
ATOM 10533 C C . ASN A 1 58 ? 9.750 -11.310 2.998 1.00 30.33 375 ASN A C 7
ATOM 10534 O O . ASN A 1 58 ? 9.872 -12.519 3.117 1.00 74.40 375 ASN A O 7
ATOM 10545 N N . ASN A 1 59 ? 8.675 -10.630 3.224 1.00 42.14 376 ASN A N 7
ATOM 10546 C CA . ASN A 1 59 ? 7.410 -11.110 3.721 1.00 4.13 376 ASN A CA 7
ATOM 10547 C C . ASN A 1 59 ? 7.502 -11.602 5.186 1.00 72.52 376 ASN A C 7
ATOM 10548 O O . ASN A 1 59 ? 6.624 -12.309 5.683 1.00 10.21 376 ASN A O 7
ATOM 10559 N N . VAL A 1 60 ? 8.540 -11.179 5.879 1.00 11.44 377 VAL A N 7
ATOM 10560 C CA . VAL A 1 60 ? 8.667 -11.431 7.300 1.00 14.11 377 VAL A CA 7
ATOM 10561 C C . VAL A 1 60 ? 7.983 -10.272 8.007 1.00 32.43 377 VAL A C 7
ATOM 10562 O O . VAL A 1 60 ? 8.265 -9.120 7.694 1.00 65.34 377 VAL A O 7
ATOM 10575 N N . CYS A 1 61 ? 7.083 -10.576 8.914 1.00 74.51 378 CYS A N 7
ATOM 10576 C CA . CYS A 1 61 ? 6.287 -9.576 9.612 1.00 11.21 378 CYS A CA 7
ATOM 10577 C C . CYS A 1 61 ? 7.129 -8.645 10.497 1.00 33.13 378 CYS A C 7
ATOM 10578 O O . CYS A 1 61 ? 7.891 -9.100 11.342 1.00 31.43 378 CYS A O 7
ATOM 10586 N N . LEU A 1 62 ? 6.992 -7.351 10.260 1.00 23.03 379 LEU A N 7
ATOM 10587 C CA . LEU A 1 62 ? 7.669 -6.308 11.038 1.00 12.13 379 LEU A CA 7
ATOM 10588 C C . LEU A 1 62 ? 6.687 -5.559 11.927 1.00 45.32 379 LEU A C 7
ATOM 10589 O O . LEU A 1 62 ? 7.075 -4.654 12.678 1.00 22.11 379 LEU A O 7
ATOM 10605 N N . GLU A 1 63 ? 5.421 -5.919 11.821 1.00 24.11 380 GLU A N 7
ATOM 10606 C CA . GLU A 1 63 ? 4.389 -5.357 12.669 1.00 64.00 380 GLU A CA 7
ATOM 10607 C C . GLU A 1 63 ? 4.591 -5.827 14.095 1.00 62.24 380 GLU A C 7
ATOM 10608 O O . GLU A 1 63 ? 4.390 -7.003 14.394 1.00 31.23 380 GLU A O 7
ATOM 10620 N N . GLU A 1 64 ? 5.038 -4.903 14.933 1.00 54.24 381 GLU A N 7
ATOM 10621 C CA . GLU A 1 64 ? 5.290 -5.123 16.343 1.00 55.31 381 GLU A CA 7
ATOM 10622 C C . GLU A 1 64 ? 6.359 -6.206 16.611 1.00 10.20 381 GLU A C 7
ATOM 10623 O O . GLU A 1 64 ? 6.069 -7.349 16.945 1.00 25.12 381 GLU A O 7
ATOM 10635 N N . VAL A 1 65 ? 7.595 -5.820 16.377 1.00 0.14 382 VAL A N 7
ATOM 10636 C CA . VAL A 1 65 ? 8.772 -6.649 16.631 1.00 72.33 382 VAL A CA 7
ATOM 10637 C C . VAL A 1 65 ? 9.804 -5.766 17.321 1.00 51.24 382 VAL A C 7
ATOM 10638 O O . VAL A 1 65 ? 9.637 -4.539 17.340 1.00 60.12 382 VAL A O 7
ATOM 10651 N N . THR A 1 66 ? 10.838 -6.325 17.879 1.00 63.32 383 THR A N 7
ATOM 10652 C CA . THR A 1 66 ? 11.816 -5.518 18.579 1.00 35.20 383 THR A CA 7
ATOM 10653 C C . THR A 1 66 ? 12.776 -4.853 17.577 1.00 61.51 383 THR A C 7
ATOM 10654 O O . THR A 1 66 ? 13.149 -5.466 16.590 1.00 14.53 383 THR A O 7
ATOM 10665 N N . HIS A 1 67 ? 13.162 -3.584 17.837 1.00 2.00 384 HIS A N 7
ATOM 10666 C CA . HIS A 1 67 ? 13.987 -2.789 16.892 1.00 60.40 384 HIS A CA 7
ATOM 10667 C C . HIS A 1 67 ? 15.194 -3.572 16.307 1.00 63.52 384 HIS A C 7
ATOM 10668 O O . HIS A 1 67 ? 15.356 -3.615 15.103 1.00 13.41 384 HIS A O 7
ATOM 10682 N N . GLU A 1 68 ? 15.971 -4.219 17.160 1.00 24.24 385 GLU A N 7
ATOM 10683 C CA . GLU A 1 68 ? 17.136 -5.021 16.730 1.00 14.32 385 GLU A CA 7
ATOM 10684 C C . GLU A 1 68 ? 16.714 -6.184 15.809 1.00 52.33 385 GLU A C 7
ATOM 10685 O O . GLU A 1 68 ? 17.338 -6.439 14.771 1.00 55.23 385 GLU A O 7
ATOM 10697 N N . GLU A 1 69 ? 15.598 -6.782 16.135 1.00 33.55 386 GLU A N 7
ATOM 10698 C CA . GLU A 1 69 ? 15.067 -7.928 15.426 1.00 25.11 386 GLU A CA 7
ATOM 10699 C C . GLU A 1 69 ? 14.579 -7.467 14.058 1.00 14.14 386 GLU A C 7
ATOM 10700 O O . GLU A 1 69 ? 14.750 -8.150 13.041 1.00 71.23 386 GLU A O 7
ATOM 10712 N N . ALA A 1 70 ? 14.057 -6.262 14.045 1.00 51.22 387 ALA A N 7
ATOM 10713 C CA . ALA A 1 70 ? 13.549 -5.645 12.861 1.00 61.22 387 ALA A CA 7
ATOM 10714 C C . ALA A 1 70 ? 14.673 -5.282 11.930 1.00 0.14 387 ALA A C 7
ATOM 10715 O O . ALA A 1 70 ? 14.676 -5.701 10.788 1.00 24.35 387 ALA A O 7
ATOM 10722 N N . VAL A 1 71 ? 15.655 -4.535 12.432 1.00 40.13 388 VAL A N 7
ATOM 10723 C CA . VAL A 1 71 ? 16.760 -4.086 11.599 1.00 11.24 388 VAL A CA 7
ATOM 10724 C C . VAL A 1 71 ? 17.500 -5.271 11.012 1.00 52.43 388 VAL A C 7
ATOM 10725 O O . VAL A 1 71 ? 17.810 -5.287 9.824 1.00 53.00 388 VAL A O 7
ATOM 10738 N N . THR A 1 72 ? 17.738 -6.274 11.826 1.00 11.41 389 THR A N 7
ATOM 10739 C CA . THR A 1 72 ? 18.384 -7.477 11.379 1.00 32.04 389 THR A CA 7
ATOM 10740 C C . THR A 1 72 ? 17.558 -8.208 10.290 1.00 75.11 389 THR A C 7
ATOM 10741 O O . THR A 1 72 ? 18.128 -8.815 9.377 1.00 34.13 389 THR A O 7
ATOM 10752 N N . ALA A 1 73 ? 16.236 -8.080 10.336 1.00 22.34 390 ALA A N 7
ATOM 10753 C CA . ALA A 1 73 ? 15.384 -8.667 9.311 1.00 34.41 390 ALA A CA 7
ATOM 10754 C C . ALA A 1 73 ? 15.608 -7.964 7.964 1.00 11.53 390 ALA A C 7
ATOM 10755 O O . ALA A 1 73 ? 15.576 -8.598 6.916 1.00 53.53 390 ALA A O 7
ATOM 10762 N N . LEU A 1 74 ? 15.864 -6.651 8.003 1.00 5.44 391 LEU A N 7
ATOM 10763 C CA . LEU A 1 74 ? 16.157 -5.916 6.770 1.00 4.42 391 LEU A CA 7
ATOM 10764 C C . LEU A 1 74 ? 17.600 -6.112 6.358 1.00 62.04 391 LEU A C 7
ATOM 10765 O O . LEU A 1 74 ? 17.933 -6.029 5.187 1.00 22.00 391 LEU A O 7
ATOM 10781 N N . LYS A 1 75 ? 18.465 -6.343 7.325 1.00 44.34 392 LYS A N 7
ATOM 10782 C CA . LYS A 1 75 ? 19.859 -6.568 7.025 1.00 24.22 392 LYS A CA 7
ATOM 10783 C C . LYS A 1 75 ? 20.085 -7.942 6.433 1.00 12.15 392 LYS A C 7
ATOM 10784 O O . LYS A 1 75 ? 21.048 -8.160 5.706 1.00 4.24 392 LYS A O 7
ATOM 10803 N N . ASN A 1 76 ? 19.178 -8.864 6.726 1.00 3.40 393 ASN A N 7
ATOM 10804 C CA . ASN A 1 76 ? 19.197 -10.177 6.115 1.00 40.21 393 ASN A CA 7
ATOM 10805 C C . ASN A 1 76 ? 18.546 -10.128 4.756 1.00 71.52 393 ASN A C 7
ATOM 10806 O O . ASN A 1 76 ? 17.453 -10.654 4.528 1.00 12.34 393 ASN A O 7
ATOM 10817 N N . THR A 1 77 ? 19.179 -9.409 3.899 1.00 64.22 394 THR A N 7
ATOM 10818 C CA . THR A 1 77 ? 18.790 -9.264 2.550 1.00 43.31 394 THR A CA 7
ATOM 10819 C C . THR A 1 77 ? 19.993 -9.508 1.703 1.00 31.20 394 THR A C 7
ATOM 10820 O O . THR A 1 77 ? 21.119 -9.213 2.116 1.00 52.45 394 THR A O 7
ATOM 10831 N N . SER A 1 78 ? 19.813 -10.081 0.567 1.00 31.10 395 SER A N 7
ATOM 10832 C CA . SER A 1 78 ? 20.938 -10.284 -0.301 1.00 62.34 395 SER A CA 7
ATOM 10833 C C . SER A 1 78 ? 20.566 -10.066 -1.727 1.00 11.51 395 SER A C 7
ATOM 10834 O O . SER A 1 78 ? 20.005 -10.915 -2.395 1.00 12.02 395 SER A O 7
ATOM 10842 N N . ASP A 1 79 ? 20.762 -8.840 -2.084 1.00 34.43 396 ASP A N 7
ATOM 10843 C CA . ASP A 1 79 ? 20.668 -8.290 -3.426 1.00 51.43 396 ASP A CA 7
ATOM 10844 C C . ASP A 1 79 ? 19.296 -8.315 -4.045 1.00 2.03 396 ASP A C 7
ATOM 10845 O O . ASP A 1 79 ? 19.092 -7.879 -5.162 1.00 54.15 396 ASP A O 7
ATOM 10854 N N . PHE A 1 80 ? 18.350 -8.737 -3.262 1.00 3.41 397 PHE A N 7
ATOM 10855 C CA . PHE A 1 80 ? 16.977 -8.664 -3.600 1.00 51.04 397 PHE A CA 7
ATOM 10856 C C . PHE A 1 80 ? 16.218 -8.561 -2.288 1.00 42.34 397 PHE A C 7
ATOM 10857 O O . PHE A 1 80 ? 16.563 -9.242 -1.310 1.00 51.52 397 PHE A O 7
ATOM 10874 N N . VAL A 1 81 ? 15.277 -7.663 -2.242 1.00 2.51 398 VAL A N 7
ATOM 10875 C CA . VAL A 1 81 ? 14.479 -7.395 -1.068 1.00 72.55 398 VAL A CA 7
ATOM 10876 C C . VAL A 1 81 ? 13.039 -7.204 -1.518 1.00 41.14 398 VAL A C 7
ATOM 10877 O O . VAL A 1 81 ? 12.797 -6.673 -2.607 1.00 23.12 398 VAL A O 7
ATOM 10890 N N . TYR A 1 82 ? 12.108 -7.621 -0.714 1.00 73.44 399 TYR A N 7
ATOM 10891 C CA . TYR A 1 82 ? 10.713 -7.390 -0.989 1.00 21.41 399 TYR A CA 7
ATOM 10892 C C . TYR A 1 82 ? 10.098 -6.704 0.230 1.00 21.42 399 TYR A C 7
ATOM 10893 O O . TYR A 1 82 ? 9.726 -7.345 1.199 1.00 14.14 399 TYR A O 7
ATOM 10911 N N . LEU A 1 83 ? 10.020 -5.430 0.178 1.00 52.44 400 LEU A N 7
ATOM 10912 C CA . LEU A 1 83 ? 9.567 -4.625 1.284 1.00 33.13 400 LEU A CA 7
ATOM 10913 C C . LEU A 1 83 ? 8.068 -4.371 1.188 1.00 75.04 400 LEU A C 7
ATOM 10914 O O . LEU A 1 83 ? 7.559 -4.059 0.133 1.00 70.01 400 LEU A O 7
ATOM 10930 N N . LYS A 1 84 ? 7.372 -4.559 2.277 1.00 51.30 401 LYS A N 7
ATOM 10931 C CA . LYS A 1 84 ? 5.968 -4.241 2.354 1.00 45.44 401 LYS A CA 7
ATOM 10932 C C . LYS A 1 84 ? 5.771 -3.120 3.326 1.00 3.01 401 LYS A C 7
ATOM 10933 O O . LYS A 1 84 ? 6.098 -3.242 4.509 1.00 25.44 401 LYS A O 7
ATOM 10952 N N . VAL A 1 85 ? 5.261 -2.054 2.829 1.00 13.52 402 VAL A N 7
ATOM 10953 C CA . VAL A 1 85 ? 4.993 -0.871 3.592 1.00 62.24 402 VAL A CA 7
ATOM 10954 C C . VAL A 1 85 ? 3.481 -0.559 3.568 1.00 54.12 402 VAL A C 7
ATOM 10955 O O . VAL A 1 85 ? 2.741 -0.912 2.595 1.00 21.33 402 VAL A O 7
ATOM 10968 N N . ALA A 1 86 ? 3.032 0.026 4.636 1.00 13.45 403 ALA A N 7
ATOM 10969 C CA . ALA A 1 86 ? 1.688 0.441 4.837 1.00 10.30 403 ALA A CA 7
ATOM 10970 C C . ALA A 1 86 ? 1.730 1.822 5.454 1.00 23.31 403 ALA A C 7
ATOM 10971 O O . ALA A 1 86 ? 2.764 2.239 5.930 1.00 21.32 403 ALA A O 7
ATOM 10978 N N . LYS A 1 87 ? 0.672 2.555 5.351 1.00 23.31 404 LYS A N 7
ATOM 10979 C CA . LYS A 1 87 ? 0.606 3.850 5.998 1.00 12.25 404 LYS A CA 7
ATOM 10980 C C . LYS A 1 87 ? 0.161 3.668 7.441 1.00 41.45 404 LYS A C 7
ATOM 10981 O O . LYS A 1 87 ? -0.479 2.659 7.752 1.00 24.44 404 LYS A O 7
ATOM 11000 N N . PRO A 1 88 ? 0.532 4.618 8.337 1.00 61.40 405 PRO A N 7
ATOM 11001 C CA . PRO A 1 88 ? 0.251 4.549 9.780 1.00 51.31 405 PRO A CA 7
ATOM 11002 C C . PRO A 1 88 ? -1.183 4.161 10.112 1.00 1.53 405 PRO A C 7
ATOM 11003 O O . PRO A 1 88 ? -2.131 4.845 9.734 1.00 41.14 405 PRO A O 7
ATOM 11014 N N . THR A 1 89 ? -1.321 3.057 10.806 1.00 44.25 406 THR A N 7
ATOM 11015 C CA . THR A 1 89 ? -2.617 2.531 11.166 1.00 0.22 406 THR A CA 7
ATOM 11016 C C . THR A 1 89 ? -3.040 2.968 12.550 1.00 45.30 406 THR A C 7
ATOM 11017 O O . THR A 1 89 ? -4.193 2.818 12.940 1.00 60.43 406 THR A O 7
ATOM 11028 N N . GLY A 1 90 ? -2.110 3.517 13.276 1.00 5.21 407 GLY A N 7
ATOM 11029 C CA . GLY A 1 90 ? -2.400 4.002 14.591 1.00 32.11 407 GLY A CA 7
ATOM 11030 C C . GLY A 1 90 ? -2.541 5.502 14.614 1.00 25.01 407 GLY A C 7
ATOM 11031 O O . GLY A 1 90 ? -2.387 6.134 15.649 1.00 12.53 407 GLY A O 7
ATOM 11035 N N . SER A 1 91 ? -2.840 6.063 13.467 1.00 43.12 408 SER A N 7
ATOM 11036 C CA . SER A 1 91 ? -2.996 7.475 13.299 1.00 63.42 408 SER A CA 7
ATOM 11037 C C . SER A 1 91 ? -3.627 7.681 11.928 1.00 51.14 408 SER A C 7
ATOM 11038 O O . SER A 1 91 ? -4.154 6.728 11.348 1.00 12.31 408 SER A O 7
ATOM 11046 N N . HIS A 1 92 ? -3.588 8.888 11.421 1.00 72.32 409 HIS A N 7
ATOM 11047 C CA . HIS A 1 92 ? -4.140 9.170 10.119 1.00 45.15 409 HIS A CA 7
ATOM 11048 C C . HIS A 1 92 ? -3.094 8.782 9.081 1.00 43.23 409 HIS A C 7
ATOM 11049 O O . HIS A 1 92 ? -1.895 8.932 9.322 1.00 11.41 409 HIS A O 7
ATOM 11063 N N . HIS A 1 93 ? -3.538 8.282 7.958 1.00 43.34 410 HIS A N 7
ATOM 11064 C CA . HIS A 1 93 ? -2.637 7.871 6.899 1.00 70.13 410 HIS A CA 7
ATOM 11065 C C . HIS A 1 93 ? -2.054 9.089 6.185 1.00 20.42 410 HIS A C 7
ATOM 11066 O O . HIS A 1 93 ? -2.721 10.127 6.059 1.00 22.14 410 HIS A O 7
ATOM 11080 N N . HIS A 1 94 ? -0.827 8.977 5.781 1.00 5.44 411 HIS A N 7
ATOM 11081 C CA . HIS A 1 94 ? -0.172 9.995 5.011 1.00 12.12 411 HIS A CA 7
ATOM 11082 C C . HIS A 1 94 ? 0.608 9.280 3.908 1.00 12.20 411 HIS A C 7
ATOM 11083 O O . HIS A 1 94 ? -0.012 8.893 2.905 1.00 23.24 411 HIS A O 7
ATOM 11112 N N . ARG B 2 2 ? 23.549 -4.568 15.839 1.00 74.41 142 ARG B N 7
ATOM 11113 C CA . ARG B 2 2 ? 24.045 -3.589 16.799 1.00 42.44 142 ARG B CA 7
ATOM 11114 C C . ARG B 2 2 ? 22.977 -2.539 16.992 1.00 53.23 142 ARG B C 7
ATOM 11115 O O . ARG B 2 2 ? 23.269 -1.390 17.316 1.00 13.20 142 ARG B O 7
ATOM 11136 N N . THR B 2 3 ? 21.752 -2.939 16.821 1.00 65.33 143 THR B N 7
ATOM 11137 C CA . THR B 2 3 ? 20.659 -2.032 16.886 1.00 42.42 143 THR B CA 7
ATOM 11138 C C . THR B 2 3 ? 19.973 -2.078 18.234 1.00 42.40 143 THR B C 7
ATOM 11139 O O . THR B 2 3 ? 20.052 -3.073 18.955 1.00 53.44 143 THR B O 7
ATOM 11150 N N . ARG B 2 4 ? 19.319 -1.013 18.582 1.00 43.20 144 ARG B N 7
ATOM 11151 C CA . ARG B 2 4 ? 18.827 -0.839 19.909 1.00 1.23 144 ARG B CA 7
ATOM 11152 C C . ARG B 2 4 ? 17.641 0.084 19.796 1.00 33.02 144 ARG B C 7
ATOM 11153 O O . ARG B 2 4 ? 17.685 1.038 19.055 1.00 54.24 144 ARG B O 7
ATOM 11174 N N . GLN B 2 5 ? 16.578 -0.248 20.466 1.00 44.22 145 GLN B N 7
ATOM 11175 C CA . GLN B 2 5 ? 15.361 0.527 20.410 1.00 40.24 145 GLN B CA 7
ATOM 11176 C C . GLN B 2 5 ? 15.500 1.929 21.004 1.00 51.14 145 GLN B C 7
ATOM 11177 O O . GLN B 2 5 ? 16.226 2.152 21.957 1.00 0.23 145 GLN B O 7
ATOM 11191 N N . ARG B 2 6 ? 14.685 2.801 20.481 1.00 42.10 146 ARG B N 7
ATOM 11192 C CA . ARG B 2 6 ? 14.653 4.226 20.744 1.00 40.13 146 ARG B CA 7
ATOM 11193 C C . ARG B 2 6 ? 15.867 4.946 20.226 1.00 40.12 146 ARG B C 7
ATOM 11194 O O . ARG B 2 6 ? 16.691 5.492 20.971 1.00 25.40 146 ARG B O 7
ATOM 11215 N N . ASN B 2 7 ? 15.987 4.791 18.912 1.00 41.20 147 ASN B N 7
ATOM 11216 C CA . ASN B 2 7 ? 16.933 5.430 18.009 1.00 51.52 147 ASN B CA 7
ATOM 11217 C C . ASN B 2 7 ? 16.754 4.804 16.647 1.00 64.31 147 ASN B C 7
ATOM 11218 O O . ASN B 2 7 ? 16.164 3.713 16.541 1.00 10.00 147 ASN B O 7
ATOM 11229 N N . GLU B 2 8 ? 17.156 5.498 15.624 1.00 11.45 148 GLU B N 7
ATOM 11230 C CA . GLU B 2 8 ? 17.152 4.975 14.279 1.00 65.42 148 GLU B CA 7
ATOM 11231 C C . GLU B 2 8 ? 18.514 4.420 13.909 1.00 74.31 148 GLU B C 7
ATOM 11232 O O . GLU B 2 8 ? 19.527 4.733 14.543 1.00 33.31 148 GLU B O 7
ATOM 11244 N N . THR B 2 9 ? 18.535 3.535 12.952 1.00 1.22 149 THR B N 7
ATOM 11245 C CA . THR B 2 9 ? 19.763 2.999 12.412 1.00 12.42 149 THR B CA 7
ATOM 11246 C C . THR B 2 9 ? 19.551 2.684 10.922 1.00 62.42 149 THR B C 7
ATOM 11247 O O . THR B 2 9 ? 18.426 2.371 10.515 1.00 74.41 149 THR B O 7
ATOM 11258 N N . GLN B 2 10 ? 20.597 2.838 10.111 1.00 32.12 150 GLN B N 7
ATOM 11259 C CA . GLN B 2 10 ? 20.494 2.587 8.683 1.00 4.42 150 GLN B CA 7
ATOM 11260 C C . GLN B 2 10 ? 20.571 1.099 8.386 1.00 61.32 150 GLN B C 7
ATOM 11261 O O . GLN B 2 10 ? 21.392 0.365 8.980 1.00 43.22 150 GLN B O 7
ATOM 11275 N N . VAL B 2 11 ? 19.735 0.658 7.493 1.00 0.14 151 VAL B N 7
ATOM 11276 C CA . VAL B 2 11 ? 19.768 -0.690 7.028 1.00 64.02 151 VAL B CA 7
ATOM 11277 C C . VAL B 2 11 ? 20.728 -0.834 5.871 1.00 74.21 151 VAL B C 7
ATOM 11278 O O . VAL B 2 11 ? 20.510 -0.209 4.799 1.00 71.33 151 VAL B O 7
ATOM 11292 N N . MET A 1 1 ? 1.248 0.395 0.214 1.00 42.00 318 MET A N 8
ATOM 11293 C CA . MET A 1 1 ? 2.216 1.086 -0.620 1.00 20.34 318 MET A CA 8
ATOM 11294 C C . MET A 1 1 ? 3.398 0.182 -0.760 1.00 20.21 318 MET A C 8
ATOM 11295 O O . MET A 1 1 ? 4.132 -0.044 0.178 1.00 1.40 318 MET A O 8
ATOM 11311 N N . GLU A 1 2 ? 3.509 -0.397 -1.880 1.00 42.30 319 GLU A N 8
ATOM 11312 C CA . GLU A 1 2 ? 4.514 -1.341 -2.149 1.00 63.01 319 GLU A CA 8
ATOM 11313 C C . GLU A 1 2 ? 5.477 -0.908 -3.215 1.00 61.24 319 GLU A C 8
ATOM 11314 O O . GLU A 1 2 ? 5.111 -0.302 -4.224 1.00 72.30 319 GLU A O 8
ATOM 11326 N N . ILE A 1 3 ? 6.706 -1.177 -2.930 1.00 41.45 320 ILE A N 8
ATOM 11327 C CA . ILE A 1 3 ? 7.844 -0.695 -3.653 1.00 23.41 320 ILE A CA 8
ATOM 11328 C C . ILE A 1 3 ? 8.717 -1.876 -3.997 1.00 30.22 320 ILE A C 8
ATOM 11329 O O . ILE A 1 3 ? 9.019 -2.688 -3.145 1.00 61.23 320 ILE A O 8
ATOM 11345 N N . LYS A 1 4 ? 9.106 -1.985 -5.219 1.00 60.41 321 LYS A N 8
ATOM 11346 C CA . LYS A 1 4 ? 9.905 -3.077 -5.620 1.00 31.33 321 LYS A CA 8
ATOM 11347 C C . LYS A 1 4 ? 11.307 -2.572 -5.877 1.00 73.13 321 LYS A C 8
ATOM 11348 O O . LYS A 1 4 ? 11.561 -1.924 -6.882 1.00 65.25 321 LYS A O 8
ATOM 11367 N N . LEU A 1 5 ? 12.192 -2.913 -4.990 1.00 11.34 322 LEU A N 8
ATOM 11368 C CA . LEU A 1 5 ? 13.559 -2.464 -5.030 1.00 51.44 322 LEU A CA 8
ATOM 11369 C C . LEU A 1 5 ? 14.455 -3.582 -5.476 1.00 20.34 322 LEU A C 8
ATOM 11370 O O . LEU A 1 5 ? 14.071 -4.748 -5.470 1.00 21.03 322 LEU A O 8
ATOM 11386 N N . ILE A 1 6 ? 15.599 -3.220 -5.929 1.00 61.22 323 ILE A N 8
ATOM 11387 C CA . ILE A 1 6 ? 16.646 -4.150 -6.239 1.00 54.50 323 ILE A CA 8
ATOM 11388 C C . ILE A 1 6 ? 17.712 -4.044 -5.154 1.00 13.13 323 ILE A C 8
ATOM 11389 O O . ILE A 1 6 ? 18.312 -2.981 -4.981 1.00 72.54 323 ILE A O 8
ATOM 11405 N N . LYS A 1 7 ? 17.878 -5.102 -4.363 1.00 13.20 324 LYS A N 8
ATOM 11406 C CA . LYS A 1 7 ? 18.946 -5.136 -3.375 1.00 14.42 324 LYS A CA 8
ATOM 11407 C C . LYS A 1 7 ? 20.243 -5.179 -4.133 1.00 62.01 324 LYS A C 8
ATOM 11408 O O . LYS A 1 7 ? 20.372 -5.931 -5.068 1.00 64.44 324 LYS A O 8
ATOM 11427 N N . GLY A 1 8 ? 21.200 -4.492 -3.658 1.00 42.32 325 GLY A N 8
ATOM 11428 C CA . GLY A 1 8 ? 22.435 -4.314 -4.383 1.00 73.23 325 GLY A CA 8
ATOM 11429 C C . GLY A 1 8 ? 23.644 -4.325 -3.477 1.00 45.51 325 GLY A C 8
ATOM 11430 O O . GLY A 1 8 ? 23.557 -4.787 -2.350 1.00 23.25 325 GLY A O 8
ATOM 11434 N N . PRO A 1 9 ? 24.786 -3.798 -3.945 1.00 5.53 326 PRO A N 8
ATOM 11435 C CA . PRO A 1 9 ? 26.059 -3.758 -3.172 1.00 23.30 326 PRO A CA 8
ATOM 11436 C C . PRO A 1 9 ? 25.993 -2.856 -1.927 1.00 4.33 326 PRO A C 8
ATOM 11437 O O . PRO A 1 9 ? 26.870 -2.889 -1.085 1.00 24.03 326 PRO A O 8
ATOM 11448 N N . LYS A 1 10 ? 24.958 -2.049 -1.843 1.00 23.11 327 LYS A N 8
ATOM 11449 C CA . LYS A 1 10 ? 24.772 -1.147 -0.712 1.00 33.13 327 LYS A CA 8
ATOM 11450 C C . LYS A 1 10 ? 23.592 -1.649 0.138 1.00 1.52 327 LYS A C 8
ATOM 11451 O O . LYS A 1 10 ? 23.154 -1.008 1.100 1.00 71.41 327 LYS A O 8
ATOM 11470 N N . GLY A 1 11 ? 23.106 -2.799 -0.244 1.00 41.10 328 GLY A N 8
ATOM 11471 C CA . GLY A 1 11 ? 21.955 -3.388 0.387 1.00 32.43 328 GLY A CA 8
ATOM 11472 C C . GLY A 1 11 ? 20.720 -2.813 -0.223 1.00 15.50 328 GLY A C 8
ATOM 11473 O O . GLY A 1 11 ? 20.522 -2.908 -1.446 1.00 63.54 328 GLY A O 8
ATOM 11477 N N . LEU A 1 12 ? 19.913 -2.212 0.591 1.00 73.25 329 LEU A N 8
ATOM 11478 C CA . LEU A 1 12 ? 18.732 -1.502 0.138 1.00 2.22 329 LEU A CA 8
ATOM 11479 C C . LEU A 1 12 ? 19.005 -0.015 0.268 1.00 44.22 329 LEU A C 8
ATOM 11480 O O . LEU A 1 12 ? 18.440 0.843 -0.472 1.00 75.02 329 LEU A O 8
ATOM 11496 N N . GLY A 1 13 ? 19.896 0.282 1.196 1.00 63.11 330 GLY A N 8
ATOM 11497 C CA . GLY A 1 13 ? 20.378 1.619 1.392 1.00 31.44 330 GLY A CA 8
ATOM 11498 C C . GLY A 1 13 ? 19.518 2.473 2.289 1.00 11.42 330 GLY A C 8
ATOM 11499 O O . GLY A 1 13 ? 19.252 3.626 1.970 1.00 41.11 330 GLY A O 8
ATOM 11503 N N . PHE A 1 14 ? 19.068 1.921 3.378 1.00 70.22 331 PHE A N 8
ATOM 11504 C CA . PHE A 1 14 ? 18.336 2.680 4.381 1.00 51.34 331 PHE A CA 8
ATOM 11505 C C . PHE A 1 14 ? 18.462 2.020 5.731 1.00 52.34 331 PHE A C 8
ATOM 11506 O O . PHE A 1 14 ? 18.641 0.806 5.822 1.00 51.12 331 PHE A O 8
ATOM 11523 N N . SER A 1 15 ? 18.391 2.815 6.743 1.00 52.32 332 SER A N 8
ATOM 11524 C CA . SER A 1 15 ? 18.492 2.394 8.097 1.00 61.50 332 SER A CA 8
ATOM 11525 C C . SER A 1 15 ? 17.125 2.443 8.747 1.00 25.22 332 SER A C 8
ATOM 11526 O O . SER A 1 15 ? 16.408 3.453 8.655 1.00 42.21 332 SER A O 8
ATOM 11534 N N . ILE A 1 16 ? 16.761 1.371 9.373 1.00 61.21 333 ILE A N 8
ATOM 11535 C CA . ILE A 1 16 ? 15.483 1.249 10.033 1.00 63.32 333 ILE A CA 8
ATOM 11536 C C . ILE A 1 16 ? 15.665 1.121 11.530 1.00 51.43 333 ILE A C 8
ATOM 11537 O O . ILE A 1 16 ? 16.735 0.750 11.989 1.00 3.14 333 ILE A O 8
ATOM 11553 N N . ALA A 1 17 ? 14.638 1.475 12.256 1.00 61.31 334 ALA A N 8
ATOM 11554 C CA . ALA A 1 17 ? 14.553 1.339 13.695 1.00 43.12 334 ALA A CA 8
ATOM 11555 C C . ALA A 1 17 ? 13.128 0.981 13.990 1.00 4.01 334 ALA A C 8
ATOM 11556 O O . ALA A 1 17 ? 12.198 1.591 13.452 1.00 53.42 334 ALA A O 8
ATOM 11563 N N . GLY A 1 18 ? 12.956 -0.023 14.749 1.00 45.22 335 GLY A N 8
ATOM 11564 C CA . GLY A 1 18 ? 11.655 -0.499 15.076 1.00 42.01 335 GLY A CA 8
ATOM 11565 C C . GLY A 1 18 ? 11.719 -1.965 15.302 1.00 54.45 335 GLY A C 8
ATOM 11566 O O . GLY A 1 18 ? 12.630 -2.627 14.796 1.00 24.44 335 GLY A O 8
ATOM 11570 N N . GLY A 1 19 ? 10.832 -2.458 16.087 1.00 62.02 336 GLY A N 8
ATOM 11571 C CA . GLY A 1 19 ? 10.814 -3.833 16.456 1.00 55.21 336 GLY A CA 8
ATOM 11572 C C . GLY A 1 19 ? 10.607 -3.874 17.925 1.00 42.04 336 GLY A C 8
ATOM 11573 O O . GLY A 1 19 ? 10.636 -2.811 18.528 1.00 23.41 336 GLY A O 8
ATOM 11577 N N . VAL A 1 20 ? 10.413 -5.048 18.505 1.00 74.34 337 VAL A N 8
ATOM 11578 C CA . VAL A 1 20 ? 10.206 -5.211 19.963 1.00 32.43 337 VAL A CA 8
ATOM 11579 C C . VAL A 1 20 ? 11.220 -4.389 20.777 1.00 74.31 337 VAL A C 8
ATOM 11580 O O . VAL A 1 20 ? 12.415 -4.678 20.786 1.00 4.43 337 VAL A O 8
ATOM 11593 N N . GLY A 1 21 ? 10.735 -3.305 21.367 1.00 64.00 338 GLY A N 8
ATOM 11594 C CA . GLY A 1 21 ? 11.565 -2.456 22.208 1.00 63.21 338 GLY A CA 8
ATOM 11595 C C . GLY A 1 21 ? 12.188 -1.306 21.430 1.00 30.42 338 GLY A C 8
ATOM 11596 O O . GLY A 1 21 ? 12.485 -0.242 21.978 1.00 60.32 338 GLY A O 8
ATOM 11600 N N . ASN A 1 22 ? 12.320 -1.485 20.149 1.00 70.31 339 ASN A N 8
ATOM 11601 C CA . ASN A 1 22 ? 12.950 -0.501 19.286 1.00 12.21 339 ASN A CA 8
ATOM 11602 C C . ASN A 1 22 ? 11.849 0.336 18.624 1.00 65.25 339 ASN A C 8
ATOM 11603 O O . ASN A 1 22 ? 12.073 0.977 17.630 1.00 12.42 339 ASN A O 8
ATOM 11614 N N . GLN A 1 23 ? 10.651 0.316 19.216 1.00 11.04 340 GLN A N 8
ATOM 11615 C CA . GLN A 1 23 ? 9.516 1.065 18.713 1.00 41.43 340 GLN A CA 8
ATOM 11616 C C . GLN A 1 23 ? 9.913 2.529 18.459 1.00 33.43 340 GLN A C 8
ATOM 11617 O O . GLN A 1 23 ? 10.416 3.236 19.369 1.00 52.40 340 GLN A O 8
ATOM 11631 N N . HIS A 1 24 ? 9.798 2.928 17.216 1.00 1.11 341 HIS A N 8
ATOM 11632 C CA . HIS A 1 24 ? 10.194 4.255 16.784 1.00 33.22 341 HIS A CA 8
ATOM 11633 C C . HIS A 1 24 ? 9.124 5.248 17.192 1.00 62.41 341 HIS A C 8
ATOM 11634 O O . HIS A 1 24 ? 9.410 6.307 17.740 1.00 73.44 341 HIS A O 8
ATOM 11648 N N . ILE A 1 25 ? 7.899 4.864 16.982 1.00 74.12 342 ILE A N 8
ATOM 11649 C CA . ILE A 1 25 ? 6.777 5.698 17.336 1.00 50.04 342 ILE A CA 8
ATOM 11650 C C . ILE A 1 25 ? 6.156 5.141 18.621 1.00 41.23 342 ILE A C 8
ATOM 11651 O O . ILE A 1 25 ? 5.996 3.932 18.745 1.00 3.23 342 ILE A O 8
ATOM 11667 N N . PRO A 1 26 ? 5.900 6.012 19.635 1.00 21.30 343 PRO A N 8
ATOM 11668 C CA . PRO A 1 26 ? 5.314 5.600 20.924 1.00 4.13 343 PRO A CA 8
ATOM 11669 C C . PRO A 1 26 ? 4.015 4.809 20.779 1.00 44.43 343 PRO A C 8
ATOM 11670 O O . PRO A 1 26 ? 2.991 5.343 20.356 1.00 52.44 343 PRO A O 8
ATOM 11681 N N . GLY A 1 27 ? 4.091 3.532 21.101 1.00 24.21 344 GLY A N 8
ATOM 11682 C CA . GLY A 1 27 ? 2.938 2.667 21.040 1.00 22.44 344 GLY A CA 8
ATOM 11683 C C . GLY A 1 27 ? 2.868 1.901 19.741 1.00 12.54 344 GLY A C 8
ATOM 11684 O O . GLY A 1 27 ? 2.003 1.049 19.563 1.00 2.33 344 GLY A O 8
ATOM 11688 N N . ASP A 1 28 ? 3.791 2.178 18.855 1.00 32.41 345 ASP A N 8
ATOM 11689 C CA . ASP A 1 28 ? 3.798 1.567 17.544 1.00 52.44 345 ASP A CA 8
ATOM 11690 C C . ASP A 1 28 ? 5.097 0.786 17.375 1.00 61.33 345 ASP A C 8
ATOM 11691 O O . ASP A 1 28 ? 6.154 1.344 17.047 1.00 22.25 345 ASP A O 8
ATOM 11700 N N . ASN A 1 29 ? 5.021 -0.504 17.566 1.00 1.30 346 ASN A N 8
ATOM 11701 C CA . ASN A 1 29 ? 6.193 -1.359 17.618 1.00 14.51 346 ASN A CA 8
ATOM 11702 C C . ASN A 1 29 ? 6.638 -1.767 16.199 1.00 23.33 346 ASN A C 8
ATOM 11703 O O . ASN A 1 29 ? 7.319 -2.775 16.002 1.00 73.22 346 ASN A O 8
ATOM 11714 N N . SER A 1 30 ? 6.311 -0.941 15.231 1.00 62.35 347 SER A N 8
ATOM 11715 C CA . SER A 1 30 ? 6.592 -1.258 13.844 1.00 71.34 347 SER A CA 8
ATOM 11716 C C . SER A 1 30 ? 7.974 -0.785 13.427 1.00 43.31 347 SER A C 8
ATOM 11717 O O . SER A 1 30 ? 8.666 -0.073 14.173 1.00 13.04 347 SER A O 8
ATOM 11725 N N . ILE A 1 31 ? 8.362 -1.175 12.234 1.00 34.54 348 ILE A N 8
ATOM 11726 C CA . ILE A 1 31 ? 9.642 -0.842 11.691 1.00 53.33 348 ILE A CA 8
ATOM 11727 C C . ILE A 1 31 ? 9.530 0.495 10.969 1.00 33.50 348 ILE A C 8
ATOM 11728 O O . ILE A 1 31 ? 8.721 0.635 10.063 1.00 40.23 348 ILE A O 8
ATOM 11744 N N . TYR A 1 32 ? 10.322 1.457 11.357 1.00 31.44 349 TYR A N 8
ATOM 11745 C CA . TYR A 1 32 ? 10.281 2.769 10.746 1.00 11.44 349 TYR A CA 8
ATOM 11746 C C . TYR A 1 32 ? 11.645 3.153 10.206 1.00 20.51 349 TYR A C 8
ATOM 11747 O O . TYR A 1 32 ? 12.669 2.983 10.880 1.00 41.34 349 TYR A O 8
ATOM 11765 N N . VAL A 1 33 ? 11.665 3.622 8.977 1.00 33.21 350 VAL A N 8
ATOM 11766 C CA . VAL A 1 33 ? 12.903 4.040 8.335 1.00 14.34 350 VAL A CA 8
ATOM 11767 C C . VAL A 1 33 ? 13.396 5.319 8.978 1.00 23.32 350 VAL A C 8
ATOM 11768 O O . VAL A 1 33 ? 12.707 6.317 8.977 1.00 71.42 350 VAL A O 8
ATOM 11781 N N . THR A 1 34 ? 14.574 5.271 9.516 1.00 50.15 351 THR A N 8
ATOM 11782 C CA . THR A 1 34 ? 15.128 6.372 10.252 1.00 44.03 351 THR A CA 8
ATOM 11783 C C . THR A 1 34 ? 16.133 7.165 9.401 1.00 73.34 351 THR A C 8
ATOM 11784 O O . THR A 1 34 ? 16.377 8.342 9.642 1.00 5.02 351 THR A O 8
ATOM 11795 N N . LYS A 1 35 ? 16.693 6.535 8.396 1.00 21.13 352 LYS A N 8
ATOM 11796 C CA . LYS A 1 35 ? 17.659 7.202 7.572 1.00 42.50 352 LYS A CA 8
ATOM 11797 C C . LYS A 1 35 ? 17.663 6.519 6.231 1.00 42.40 352 LYS A C 8
ATOM 11798 O O . LYS A 1 35 ? 17.581 5.322 6.171 1.00 51.44 352 LYS A O 8
ATOM 11817 N N . ILE A 1 36 ? 17.703 7.264 5.174 1.00 23.14 353 ILE A N 8
ATOM 11818 C CA . ILE A 1 36 ? 17.869 6.673 3.873 1.00 1.04 353 ILE A CA 8
ATOM 11819 C C . ILE A 1 36 ? 19.268 7.023 3.399 1.00 71.40 353 ILE A C 8
ATOM 11820 O O . ILE A 1 36 ? 19.666 8.206 3.426 1.00 2.12 353 ILE A O 8
ATOM 11836 N N . ILE A 1 37 ? 20.021 6.022 3.035 1.00 1.34 354 ILE A N 8
ATOM 11837 C CA . ILE A 1 37 ? 21.399 6.192 2.649 1.00 54.10 354 ILE A CA 8
ATOM 11838 C C . ILE A 1 37 ? 21.474 6.811 1.267 1.00 10.10 354 ILE A C 8
ATOM 11839 O O . ILE A 1 37 ? 20.744 6.422 0.349 1.00 33.51 354 ILE A O 8
ATOM 11855 N N . GLU A 1 38 ? 22.329 7.772 1.149 1.00 65.42 355 GLU A N 8
ATOM 11856 C CA . GLU A 1 38 ? 22.550 8.508 -0.045 1.00 72.15 355 GLU A CA 8
ATOM 11857 C C . GLU A 1 38 ? 23.060 7.615 -1.167 1.00 54.03 355 GLU A C 8
ATOM 11858 O O . GLU A 1 38 ? 24.079 6.894 -1.043 1.00 50.00 355 GLU A O 8
ATOM 11870 N N . GLY A 1 39 ? 22.296 7.598 -2.232 1.00 23.13 356 GLY A N 8
ATOM 11871 C CA . GLY A 1 39 ? 22.588 6.759 -3.357 1.00 41.43 356 GLY A CA 8
ATOM 11872 C C . GLY A 1 39 ? 22.151 5.325 -3.110 1.00 71.11 356 GLY A C 8
ATOM 11873 O O . GLY A 1 39 ? 22.722 4.398 -3.681 1.00 34.41 356 GLY A O 8
ATOM 11877 N N . GLY A 1 40 ? 21.271 5.141 -2.144 1.00 71.02 357 GLY A N 8
ATOM 11878 C CA . GLY A 1 40 ? 20.672 3.849 -1.893 1.00 64.42 357 GLY A CA 8
ATOM 11879 C C . GLY A 1 40 ? 19.593 3.523 -2.906 1.00 22.21 357 GLY A C 8
ATOM 11880 O O . GLY A 1 40 ? 19.050 4.437 -3.564 1.00 31.23 357 GLY A O 8
ATOM 11884 N N . ALA A 1 41 ? 19.227 2.259 -2.998 1.00 73.42 358 ALA A N 8
ATOM 11885 C CA . ALA A 1 41 ? 18.191 1.823 -3.916 1.00 75.33 358 ALA A CA 8
ATOM 11886 C C . ALA A 1 41 ? 16.881 2.472 -3.521 1.00 11.12 358 ALA A C 8
ATOM 11887 O O . ALA A 1 41 ? 16.134 2.991 -4.363 1.00 10.15 358 ALA A O 8
ATOM 11894 N N . ALA A 1 42 ? 16.629 2.520 -2.228 1.00 55.42 359 ALA A N 8
ATOM 11895 C CA . ALA A 1 42 ? 15.420 3.167 -1.761 1.00 44.33 359 ALA A CA 8
ATOM 11896 C C . ALA A 1 42 ? 15.529 4.705 -1.823 1.00 20.03 359 ALA A C 8
ATOM 11897 O O . ALA A 1 42 ? 14.549 5.413 -1.650 1.00 70.51 359 ALA A O 8
ATOM 11904 N N . HIS A 1 43 ? 16.717 5.197 -2.092 1.00 2.41 360 HIS A N 8
ATOM 11905 C CA . HIS A 1 43 ? 16.944 6.622 -2.213 1.00 1.44 360 HIS A CA 8
ATOM 11906 C C . HIS A 1 43 ? 16.703 7.031 -3.660 1.00 74.11 360 HIS A C 8
ATOM 11907 O O . HIS A 1 43 ? 16.352 8.170 -3.962 1.00 4.31 360 HIS A O 8
ATOM 11921 N N . LYS A 1 44 ? 16.938 6.120 -4.561 1.00 71.21 361 LYS A N 8
ATOM 11922 C CA . LYS A 1 44 ? 16.694 6.377 -5.955 1.00 25.25 361 LYS A CA 8
ATOM 11923 C C . LYS A 1 44 ? 15.344 5.901 -6.416 1.00 70.43 361 LYS A C 8
ATOM 11924 O O . LYS A 1 44 ? 14.554 6.700 -6.896 1.00 70.42 361 LYS A O 8
ATOM 11943 N N . ASP A 1 45 ? 15.083 4.637 -6.249 1.00 43.43 362 ASP A N 8
ATOM 11944 C CA . ASP A 1 45 ? 13.801 4.061 -6.661 1.00 24.33 362 ASP A CA 8
ATOM 11945 C C . ASP A 1 45 ? 12.805 4.220 -5.610 1.00 24.44 362 ASP A C 8
ATOM 11946 O O . ASP A 1 45 ? 11.697 4.630 -5.865 1.00 21.33 362 ASP A O 8
ATOM 11955 N N . GLY A 1 46 ? 13.269 3.959 -4.412 1.00 53.14 363 GLY A N 8
ATOM 11956 C CA . GLY A 1 46 ? 12.427 3.703 -3.239 1.00 73.31 363 GLY A CA 8
ATOM 11957 C C . GLY A 1 46 ? 11.223 4.555 -3.001 1.00 3.52 363 GLY A C 8
ATOM 11958 O O . GLY A 1 46 ? 10.309 4.067 -2.389 1.00 65.25 363 GLY A O 8
ATOM 11962 N N . LYS A 1 47 ? 11.194 5.794 -3.500 1.00 44.32 364 LYS A N 8
ATOM 11963 C CA . LYS A 1 47 ? 10.054 6.750 -3.300 1.00 65.34 364 LYS A CA 8
ATOM 11964 C C . LYS A 1 47 ? 9.536 6.712 -1.832 1.00 24.52 364 LYS A C 8
ATOM 11965 O O . LYS A 1 47 ? 8.355 6.935 -1.546 1.00 71.21 364 LYS A O 8
ATOM 11984 N N . LEU A 1 48 ? 10.477 6.502 -0.933 1.00 22.14 365 LEU A N 8
ATOM 11985 C CA . LEU A 1 48 ? 10.227 6.241 0.455 1.00 65.41 365 LEU A CA 8
ATOM 11986 C C . LEU A 1 48 ? 10.668 7.463 1.244 1.00 40.21 365 LEU A C 8
ATOM 11987 O O . LEU A 1 48 ? 11.596 8.168 0.838 1.00 62.45 365 LEU A O 8
ATOM 12003 N N . GLN A 1 49 ? 10.005 7.724 2.340 1.00 34.04 366 GLN A N 8
ATOM 12004 C CA . GLN A 1 49 ? 10.302 8.862 3.150 1.00 64.02 366 GLN A CA 8
ATOM 12005 C C . GLN A 1 49 ? 10.767 8.410 4.519 1.00 35.01 366 GLN A C 8
ATOM 12006 O O . GLN A 1 49 ? 10.282 7.410 5.043 1.00 14.45 366 GLN A O 8
ATOM 12020 N N . ILE A 1 50 ? 11.736 9.107 5.079 1.00 24.25 367 ILE A N 8
ATOM 12021 C CA . ILE A 1 50 ? 12.194 8.803 6.419 1.00 32.42 367 ILE A CA 8
ATOM 12022 C C . ILE A 1 50 ? 11.016 8.983 7.376 1.00 43.12 367 ILE A C 8
ATOM 12023 O O . ILE A 1 50 ? 10.433 10.061 7.444 1.00 63.34 367 ILE A O 8
ATOM 12039 N N . GLY A 1 51 ? 10.675 7.931 8.074 1.00 45.42 368 GLY A N 8
ATOM 12040 C CA . GLY A 1 51 ? 9.512 7.939 8.911 1.00 23.53 368 GLY A CA 8
ATOM 12041 C C . GLY A 1 51 ? 8.470 6.952 8.421 1.00 24.30 368 GLY A C 8
ATOM 12042 O O . GLY A 1 51 ? 7.436 6.777 9.051 1.00 54.42 368 GLY A O 8
ATOM 12046 N N . ASP A 1 52 ? 8.730 6.314 7.279 1.00 44.34 369 ASP A N 8
ATOM 12047 C CA . ASP A 1 52 ? 7.819 5.317 6.755 1.00 34.00 369 ASP A CA 8
ATOM 12048 C C . ASP A 1 52 ? 7.890 3.994 7.496 1.00 31.11 369 ASP A C 8
ATOM 12049 O O . ASP A 1 52 ? 8.984 3.498 7.831 1.00 52.23 369 ASP A O 8
ATOM 12058 N N . LYS A 1 53 ? 6.714 3.446 7.768 1.00 72.32 370 LYS A N 8
ATOM 12059 C CA . LYS A 1 53 ? 6.531 2.182 8.472 1.00 40.01 370 LYS A CA 8
ATOM 12060 C C . LYS A 1 53 ? 6.529 1.016 7.508 1.00 33.33 370 LYS A C 8
ATOM 12061 O O . LYS A 1 53 ? 5.680 0.919 6.617 1.00 4.11 370 LYS A O 8
ATOM 12080 N N . LEU A 1 54 ? 7.449 0.133 7.691 1.00 61.45 371 LEU A N 8
ATOM 12081 C CA . LEU A 1 54 ? 7.512 -1.033 6.880 1.00 4.01 371 LEU A CA 8
ATOM 12082 C C . LEU A 1 54 ? 6.610 -2.073 7.458 1.00 75.33 371 LEU A C 8
ATOM 12083 O O . LEU A 1 54 ? 6.702 -2.407 8.638 1.00 72.44 371 LEU A O 8
ATOM 12099 N N . LEU A 1 55 ? 5.733 -2.530 6.636 1.00 70.25 372 LEU A N 8
ATOM 12100 C CA . LEU A 1 55 ? 4.732 -3.486 6.996 1.00 63.42 372 LEU A CA 8
ATOM 12101 C C . LEU A 1 55 ? 5.283 -4.875 6.705 1.00 22.32 372 LEU A C 8
ATOM 12102 O O . LEU A 1 55 ? 5.097 -5.819 7.478 1.00 74.22 372 LEU A O 8
ATOM 12118 N N . ALA A 1 56 ? 5.978 -5.000 5.591 1.00 25.24 373 ALA A N 8
ATOM 12119 C CA . ALA A 1 56 ? 6.495 -6.281 5.192 1.00 55.15 373 ALA A CA 8
ATOM 12120 C C . ALA A 1 56 ? 7.632 -6.143 4.203 1.00 51.23 373 ALA A C 8
ATOM 12121 O O . ALA A 1 56 ? 7.798 -5.095 3.566 1.00 71.32 373 ALA A O 8
ATOM 12128 N N . VAL A 1 57 ? 8.408 -7.191 4.081 1.00 10.00 374 VAL A N 8
ATOM 12129 C CA . VAL A 1 57 ? 9.424 -7.276 3.051 1.00 61.52 374 VAL A CA 8
ATOM 12130 C C . VAL A 1 57 ? 9.326 -8.656 2.386 1.00 74.25 374 VAL A C 8
ATOM 12131 O O . VAL A 1 57 ? 9.429 -9.681 3.031 1.00 14.12 374 VAL A O 8
ATOM 12144 N N . ASN A 1 58 ? 9.020 -8.639 1.099 1.00 73.54 375 ASN A N 8
ATOM 12145 C CA . ASN A 1 58 ? 8.731 -9.836 0.277 1.00 55.31 375 ASN A CA 8
ATOM 12146 C C . ASN A 1 58 ? 7.582 -10.571 0.865 1.00 62.03 375 ASN A C 8
ATOM 12147 O O . ASN A 1 58 ? 7.462 -11.785 0.811 1.00 11.30 375 ASN A O 8
ATOM 12158 N N . ASN A 1 59 ? 6.703 -9.739 1.363 1.00 25.22 376 ASN A N 8
ATOM 12159 C CA . ASN A 1 59 ? 5.443 -10.095 2.044 1.00 24.34 376 ASN A CA 8
ATOM 12160 C C . ASN A 1 59 ? 5.647 -10.801 3.381 1.00 53.25 376 ASN A C 8
ATOM 12161 O O . ASN A 1 59 ? 4.690 -11.267 3.991 1.00 51.31 376 ASN A O 8
ATOM 12172 N N . VAL A 1 60 ? 6.879 -10.836 3.860 1.00 5.54 377 VAL A N 8
ATOM 12173 C CA . VAL A 1 60 ? 7.149 -11.340 5.190 1.00 22.22 377 VAL A CA 8
ATOM 12174 C C . VAL A 1 60 ? 6.786 -10.226 6.147 1.00 41.21 377 VAL A C 8
ATOM 12175 O O . VAL A 1 60 ? 7.318 -9.122 6.025 1.00 62.30 377 VAL A O 8
ATOM 12188 N N . CYS A 1 61 ? 5.869 -10.498 7.040 1.00 54.14 378 CYS A N 8
ATOM 12189 C CA . CYS A 1 61 ? 5.345 -9.512 7.959 1.00 4.12 378 CYS A CA 8
ATOM 12190 C C . CYS A 1 61 ? 6.394 -8.976 8.938 1.00 24.11 378 CYS A C 8
ATOM 12191 O O . CYS A 1 61 ? 7.073 -9.735 9.629 1.00 3.11 378 CYS A O 8
ATOM 12199 N N . LEU A 1 62 ? 6.513 -7.669 8.954 1.00 1.25 379 LEU A N 8
ATOM 12200 C CA . LEU A 1 62 ? 7.391 -6.930 9.859 1.00 25.10 379 LEU A CA 8
ATOM 12201 C C . LEU A 1 62 ? 6.570 -6.349 10.998 1.00 55.50 379 LEU A C 8
ATOM 12202 O O . LEU A 1 62 ? 7.064 -5.575 11.825 1.00 72.53 379 LEU A O 8
ATOM 12218 N N . GLU A 1 63 ? 5.322 -6.737 11.022 1.00 42.23 380 GLU A N 8
ATOM 12219 C CA . GLU A 1 63 ? 4.386 -6.321 12.030 1.00 12.53 380 GLU A CA 8
ATOM 12220 C C . GLU A 1 63 ? 4.606 -7.154 13.282 1.00 73.40 380 GLU A C 8
ATOM 12221 O O . GLU A 1 63 ? 4.348 -8.360 13.267 1.00 62.41 380 GLU A O 8
ATOM 12233 N N . GLU A 1 64 ? 5.107 -6.501 14.335 1.00 51.00 381 GLU A N 8
ATOM 12234 C CA . GLU A 1 64 ? 5.382 -7.102 15.624 1.00 34.21 381 GLU A CA 8
ATOM 12235 C C . GLU A 1 64 ? 6.427 -8.231 15.530 1.00 33.01 381 GLU A C 8
ATOM 12236 O O . GLU A 1 64 ? 6.110 -9.416 15.393 1.00 43.40 381 GLU A O 8
ATOM 12248 N N . VAL A 1 65 ? 7.652 -7.815 15.548 1.00 11.33 382 VAL A N 8
ATOM 12249 C CA . VAL A 1 65 ? 8.847 -8.666 15.427 1.00 23.13 382 VAL A CA 8
ATOM 12250 C C . VAL A 1 65 ? 9.981 -7.946 16.129 1.00 61.23 382 VAL A C 8
ATOM 12251 O O . VAL A 1 65 ? 9.857 -6.747 16.405 1.00 15.22 382 VAL A O 8
ATOM 12264 N N . THR A 1 66 ? 11.066 -8.613 16.417 1.00 70.01 383 THR A N 8
ATOM 12265 C CA . THR A 1 66 ? 12.183 -7.942 17.018 1.00 41.45 383 THR A CA 8
ATOM 12266 C C . THR A 1 66 ? 13.010 -7.322 15.877 1.00 72.34 383 THR A C 8
ATOM 12267 O O . THR A 1 66 ? 12.957 -7.816 14.721 1.00 71.34 383 THR A O 8
ATOM 12278 N N . HIS A 1 67 ? 13.794 -6.283 16.194 1.00 11.13 384 HIS A N 8
ATOM 12279 C CA . HIS A 1 67 ? 14.484 -5.470 15.194 1.00 22.50 384 HIS A CA 8
ATOM 12280 C C . HIS A 1 67 ? 15.361 -6.338 14.345 1.00 44.45 384 HIS A C 8
ATOM 12281 O O . HIS A 1 67 ? 15.422 -6.187 13.130 1.00 60.45 384 HIS A O 8
ATOM 12295 N N . GLU A 1 68 ? 15.989 -7.244 14.995 1.00 45.01 385 GLU A N 8
ATOM 12296 C CA . GLU A 1 68 ? 16.821 -8.209 14.404 1.00 40.31 385 GLU A CA 8
ATOM 12297 C C . GLU A 1 68 ? 16.148 -9.012 13.313 1.00 63.35 385 GLU A C 8
ATOM 12298 O O . GLU A 1 68 ? 16.714 -9.136 12.229 1.00 3.42 385 GLU A O 8
ATOM 12310 N N . GLU A 1 69 ? 14.936 -9.507 13.540 1.00 12.42 386 GLU A N 8
ATOM 12311 C CA . GLU A 1 69 ? 14.290 -10.319 12.541 1.00 73.13 386 GLU A CA 8
ATOM 12312 C C . GLU A 1 69 ? 13.875 -9.467 11.409 1.00 10.34 386 GLU A C 8
ATOM 12313 O O . GLU A 1 69 ? 13.898 -9.890 10.265 1.00 53.42 386 GLU A O 8
ATOM 12325 N N . ALA A 1 70 ? 13.543 -8.249 11.736 1.00 45.10 387 ALA A N 8
ATOM 12326 C CA . ALA A 1 70 ? 13.113 -7.298 10.767 1.00 73.21 387 ALA A CA 8
ATOM 12327 C C . ALA A 1 70 ? 14.242 -7.011 9.822 1.00 33.01 387 ALA A C 8
ATOM 12328 O O . ALA A 1 70 ? 14.132 -7.277 8.637 1.00 61.12 387 ALA A O 8
ATOM 12335 N N . VAL A 1 71 ? 15.368 -6.556 10.365 1.00 31.15 388 VAL A N 8
ATOM 12336 C CA . VAL A 1 71 ? 16.507 -6.208 9.543 1.00 31.30 388 VAL A CA 8
ATOM 12337 C C . VAL A 1 71 ? 17.000 -7.416 8.781 1.00 61.11 388 VAL A C 8
ATOM 12338 O O . VAL A 1 71 ? 17.295 -7.329 7.600 1.00 31.45 388 VAL A O 8
ATOM 12351 N N . THR A 1 72 ? 17.039 -8.541 9.449 1.00 21.14 389 THR A N 8
ATOM 12352 C CA . THR A 1 72 ? 17.470 -9.780 8.857 1.00 62.44 389 T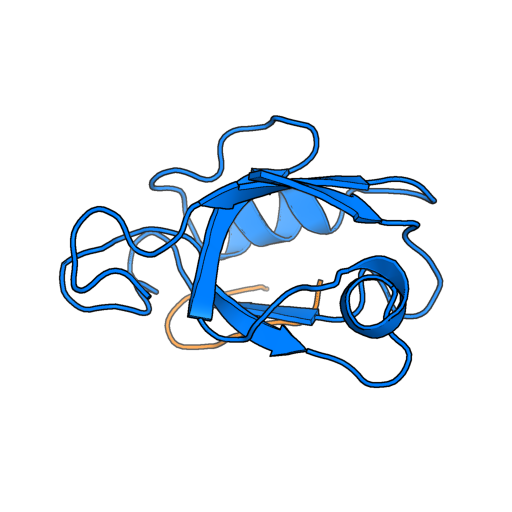HR A CA 8
ATOM 12353 C C . THR A 1 72 ? 16.542 -10.202 7.684 1.00 50.04 389 THR A C 8
ATOM 12354 O O . THR A 1 72 ? 17.019 -10.728 6.668 1.00 42.11 389 THR A O 8
ATOM 12365 N N . ALA A 1 73 ? 15.254 -9.906 7.796 1.00 44.45 390 ALA A N 8
ATOM 12366 C CA . ALA A 1 73 ? 14.305 -10.208 6.740 1.00 41.41 390 ALA A CA 8
ATOM 12367 C C . ALA A 1 73 ? 14.563 -9.338 5.512 1.00 32.14 390 ALA A C 8
ATOM 12368 O O . ALA A 1 73 ? 14.428 -9.802 4.387 1.00 31.15 390 ALA A O 8
ATOM 12375 N N . LEU A 1 74 ? 14.945 -8.074 5.721 1.00 34.34 391 LEU A N 8
ATOM 12376 C CA . LEU A 1 74 ? 15.252 -7.227 4.579 1.00 52.31 391 LEU A CA 8
ATOM 12377 C C . LEU A 1 74 ? 16.645 -7.518 4.052 1.00 32.35 391 LEU A C 8
ATOM 12378 O O . LEU A 1 74 ? 16.903 -7.367 2.875 1.00 52.11 391 LEU A O 8
ATOM 12394 N N . LYS A 1 75 ? 17.556 -7.887 4.940 1.00 24.34 392 LYS A N 8
ATOM 12395 C CA . LYS A 1 75 ? 18.901 -8.239 4.529 1.00 22.13 392 LYS A CA 8
ATOM 12396 C C . LYS A 1 75 ? 18.941 -9.479 3.674 1.00 2.54 392 LYS A C 8
ATOM 12397 O O . LYS A 1 75 ? 19.734 -9.567 2.740 1.00 60.54 392 LYS A O 8
ATOM 12416 N N . ASN A 1 76 ? 18.074 -10.423 3.967 1.00 74.40 393 ASN A N 8
ATOM 12417 C CA . ASN A 1 76 ? 17.980 -11.629 3.179 1.00 45.45 393 ASN A CA 8
ATOM 12418 C C . ASN A 1 76 ? 17.110 -11.412 1.961 1.00 4.33 393 ASN A C 8
ATOM 12419 O O . ASN A 1 76 ? 16.037 -11.997 1.818 1.00 63.01 393 ASN A O 8
ATOM 12430 N N . THR A 1 77 ? 17.549 -10.518 1.126 1.00 11.12 394 THR A N 8
ATOM 12431 C CA . THR A 1 77 ? 16.905 -10.225 -0.105 1.00 65.25 394 THR A CA 8
ATOM 12432 C C . THR A 1 77 ? 17.956 -10.209 -1.171 1.00 44.34 394 THR A C 8
ATOM 12433 O O . THR A 1 77 ? 19.120 -9.872 -0.903 1.00 63.23 394 THR A O 8
ATOM 12444 N N . SER A 1 78 ? 17.603 -10.558 -2.354 1.00 33.43 395 SER A N 8
ATOM 12445 C CA . SER A 1 78 ? 18.596 -10.582 -3.382 1.00 43.03 395 SER A CA 8
ATOM 12446 C C . SER A 1 78 ? 18.073 -10.109 -4.693 1.00 42.33 395 SER A C 8
ATOM 12447 O O . SER A 1 78 ? 17.316 -10.794 -5.369 1.00 72.01 395 SER A O 8
ATOM 12455 N N . ASP A 1 79 ? 18.418 -8.869 -4.954 1.00 64.23 396 ASP A N 8
ATOM 12456 C CA . ASP A 1 79 ? 18.254 -8.165 -6.217 1.00 33.11 396 ASP A CA 8
ATOM 12457 C C . ASP A 1 79 ? 16.796 -7.990 -6.635 1.00 52.50 396 ASP A C 8
ATOM 12458 O O . ASP A 1 79 ? 16.480 -7.477 -7.698 1.00 23.34 396 ASP A O 8
ATOM 12467 N N . PHE A 1 80 ? 15.926 -8.360 -5.735 1.00 12.34 397 PHE A N 8
ATOM 12468 C CA . PHE A 1 80 ? 14.525 -8.183 -5.861 1.00 61.41 397 PHE A CA 8
ATOM 12469 C C . PHE A 1 80 ? 13.985 -8.084 -4.443 1.00 24.13 397 PHE A C 8
ATOM 12470 O O . PHE A 1 80 ? 14.153 -9.001 -3.640 1.00 35.30 397 PHE A O 8
ATOM 12487 N N . VAL A 1 81 ? 13.458 -6.949 -4.115 1.00 52.33 398 VAL A N 8
ATOM 12488 C CA . VAL A 1 81 ? 12.899 -6.692 -2.816 1.00 74.00 398 VAL A CA 8
ATOM 12489 C C . VAL A 1 81 ? 11.512 -6.146 -2.998 1.00 73.43 398 VAL A C 8
ATOM 12490 O O . VAL A 1 81 ? 11.344 -5.070 -3.558 1.00 55.40 398 VAL A O 8
ATOM 12503 N N . TYR A 1 82 ? 10.530 -6.864 -2.589 1.00 51.01 399 TYR A N 8
ATOM 12504 C CA . TYR A 1 82 ? 9.204 -6.328 -2.635 1.00 5.14 399 TYR A CA 8
ATOM 12505 C C . TYR A 1 82 ? 8.903 -5.736 -1.260 1.00 55.05 399 TYR A C 8
ATOM 12506 O O . TYR A 1 82 ? 8.531 -6.435 -0.340 1.00 23.02 399 TYR A O 8
ATOM 12524 N N . LEU A 1 83 ? 9.112 -4.469 -1.128 1.00 71.04 400 LEU A N 8
ATOM 12525 C CA . LEU A 1 83 ? 8.945 -3.786 0.127 1.00 71.34 400 LEU A CA 8
ATOM 12526 C C . LEU A 1 83 ? 7.538 -3.291 0.250 1.00 30.43 400 LEU A C 8
ATOM 12527 O O . LEU A 1 83 ? 6.954 -2.811 -0.713 1.00 65.20 400 LEU A O 8
ATOM 12543 N N . LYS A 1 84 ? 6.994 -3.422 1.412 1.00 73.25 401 LYS A N 8
ATOM 12544 C CA . LYS A 1 84 ? 5.646 -3.065 1.639 1.00 51.14 401 LYS A CA 8
ATOM 12545 C C . LYS A 1 84 ? 5.595 -2.108 2.821 1.00 14.11 401 LYS A C 8
ATOM 12546 O O . LYS A 1 84 ? 5.909 -2.493 3.945 1.00 20.22 401 LYS A O 8
ATOM 12565 N N . VAL A 1 85 ? 5.253 -0.875 2.546 1.00 31.13 402 VAL A N 8
ATOM 12566 C CA . VAL A 1 85 ? 5.169 0.183 3.544 1.00 0.32 402 VAL A CA 8
ATOM 12567 C C . VAL A 1 85 ? 3.710 0.674 3.695 1.00 11.24 402 VAL A C 8
ATOM 12568 O O . VAL A 1 85 ? 2.901 0.660 2.721 1.00 21.50 402 VAL A O 8
ATOM 12581 N N . ALA A 1 86 ? 3.373 1.039 4.901 1.00 4.12 403 ALA A N 8
ATOM 12582 C CA . ALA A 1 86 ? 2.118 1.635 5.246 1.00 41.03 403 ALA A CA 8
ATOM 12583 C C . ALA A 1 86 ? 2.434 2.769 6.191 1.00 75.51 403 ALA A C 8
ATOM 12584 O O . ALA A 1 86 ? 3.412 2.699 6.896 1.00 25.23 403 ALA A O 8
ATOM 12591 N N . LYS A 1 87 ? 1.676 3.816 6.171 1.00 2.33 404 LYS A N 8
ATOM 12592 C CA . LYS A 1 87 ? 1.935 4.908 7.084 1.00 25.22 404 LYS A CA 8
ATOM 12593 C C . LYS A 1 87 ? 1.045 4.751 8.317 1.00 23.54 404 LYS A C 8
ATOM 12594 O O . LYS A 1 87 ? 0.021 4.059 8.232 1.00 35.41 404 LYS A O 8
ATOM 12613 N N . PRO A 1 88 ? 1.422 5.324 9.491 1.00 25.40 405 PRO A N 8
ATOM 12614 C CA . PRO A 1 88 ? 0.645 5.154 10.729 1.00 32.51 405 PRO A CA 8
ATOM 12615 C C . PRO A 1 88 ? -0.705 5.913 10.735 1.00 2.04 405 PRO A C 8
ATOM 12616 O O . PRO A 1 88 ? -0.958 6.779 11.583 1.00 0.12 405 PRO A O 8
ATOM 12627 N N . THR A 1 89 ? -1.581 5.531 9.848 1.00 23.05 406 THR A N 8
ATOM 12628 C CA . THR A 1 89 ? -2.889 6.086 9.760 1.00 21.15 406 THR A CA 8
ATOM 12629 C C . THR A 1 89 ? -3.778 5.334 10.736 1.00 22.52 406 THR A C 8
ATOM 12630 O O . THR A 1 89 ? -4.338 4.292 10.425 1.00 25.32 406 THR A O 8
ATOM 12641 N N . GLY A 1 90 ? -3.793 5.821 11.939 1.00 25.53 407 GLY A N 8
ATOM 12642 C CA . GLY A 1 90 ? -4.512 5.186 12.999 1.00 24.42 407 GLY A CA 8
ATOM 12643 C C . GLY A 1 90 ? -3.641 5.150 14.217 1.00 31.20 407 GLY A C 8
ATOM 12644 O O . GLY A 1 90 ? -4.102 4.994 15.331 1.00 52.12 407 GLY A O 8
ATOM 12648 N N . SER A 1 91 ? -2.369 5.315 13.970 1.00 65.42 408 SER A N 8
ATOM 12649 C CA . SER A 1 91 ? -1.374 5.369 14.982 1.00 4.51 408 SER A CA 8
ATOM 12650 C C . SER A 1 91 ? -0.882 6.819 15.042 1.00 3.32 408 SER A C 8
ATOM 12651 O O . SER A 1 91 ? -1.486 7.709 14.399 1.00 11.24 408 SER A O 8
ATOM 12659 N N . HIS A 1 92 ? 0.182 7.067 15.758 1.00 24.14 409 HIS A N 8
ATOM 12660 C CA . HIS A 1 92 ? 0.669 8.411 15.937 1.00 33.14 409 HIS A CA 8
ATOM 12661 C C . HIS A 1 92 ? 1.507 8.858 14.737 1.00 52.13 409 HIS A C 8
ATOM 12662 O O . HIS A 1 92 ? 2.706 8.587 14.657 1.00 30.21 409 HIS A O 8
ATOM 12676 N N . HIS A 1 93 ? 0.860 9.490 13.812 1.00 41.34 410 HIS A N 8
ATOM 12677 C CA . HIS A 1 93 ? 1.512 10.067 12.661 1.00 44.43 410 HIS A CA 8
ATOM 12678 C C . HIS A 1 93 ? 1.795 11.530 12.947 1.00 2.13 410 HIS A C 8
ATOM 12679 O O . HIS A 1 93 ? 0.993 12.196 13.609 1.00 55.01 410 HIS A O 8
ATOM 12693 N N . HIS A 1 94 ? 2.917 12.000 12.500 1.00 75.23 411 HIS A N 8
ATOM 12694 C CA . HIS A 1 94 ? 3.352 13.343 12.694 1.00 20.11 411 HIS A CA 8
ATOM 12695 C C . HIS A 1 94 ? 4.388 13.535 11.629 1.00 2.23 411 HIS A C 8
ATOM 12696 O O . HIS A 1 94 ? 4.593 14.674 11.164 1.00 24.12 411 HIS A O 8
ATOM 12725 N N . ARG B 2 2 ? 24.378 -3.945 13.079 1.00 72.24 142 ARG B N 8
ATOM 12726 C CA . ARG B 2 2 ? 24.023 -3.190 14.286 1.00 12.35 142 ARG B CA 8
ATOM 12727 C C . ARG B 2 2 ? 22.599 -3.507 14.727 1.00 21.13 142 ARG B C 8
ATOM 12728 O O . ARG B 2 2 ? 22.025 -2.760 15.485 1.00 12.02 142 ARG B O 8
ATOM 12749 N N . THR B 2 3 ? 22.066 -4.647 14.284 1.00 51.43 143 THR B N 8
ATOM 12750 C CA . THR B 2 3 ? 20.680 -5.000 14.544 1.00 63.23 143 THR B CA 8
ATOM 12751 C C . THR B 2 3 ? 20.484 -5.213 16.052 1.00 1.31 143 THR B C 8
ATOM 12752 O O . THR B 2 3 ? 20.952 -6.213 16.629 1.00 3.44 143 THR B O 8
ATOM 12763 N N . ARG B 2 4 ? 19.873 -4.244 16.679 1.00 43.15 144 ARG B N 8
ATOM 12764 C CA . ARG B 2 4 ? 19.711 -4.212 18.096 1.00 62.22 144 ARG B CA 8
ATOM 12765 C C . ARG B 2 4 ? 18.558 -3.257 18.375 1.00 43.01 144 ARG B C 8
ATOM 12766 O O . ARG B 2 4 ? 18.096 -2.568 17.470 1.00 1.14 144 ARG B O 8
ATOM 12787 N N . GLN B 2 5 ? 18.093 -3.219 19.578 1.00 2.44 145 GLN B N 8
ATOM 12788 C CA . GLN B 2 5 ? 16.995 -2.364 19.942 1.00 12.13 145 GLN B CA 8
ATOM 12789 C C . GLN B 2 5 ? 17.519 -0.973 20.278 1.00 43.51 145 GLN B C 8
ATOM 12790 O O . GLN B 2 5 ? 18.662 -0.810 20.677 1.00 2.11 145 GLN B O 8
ATOM 12804 N N . ARG B 2 6 ? 16.645 0.004 20.107 1.00 2.42 146 ARG B N 8
ATOM 12805 C CA . ARG B 2 6 ? 16.898 1.433 20.340 1.00 33.24 146 ARG B CA 8
ATOM 12806 C C . ARG B 2 6 ? 17.920 2.035 19.378 1.00 43.35 146 ARG B C 8
ATOM 12807 O O . ARG B 2 6 ? 18.345 3.171 19.570 1.00 2.45 146 ARG B O 8
ATOM 12828 N N . ASN B 2 7 ? 18.244 1.328 18.321 1.00 72.32 147 ASN B N 8
ATOM 12829 C CA . ASN B 2 7 ? 19.194 1.837 17.357 1.00 22.44 147 ASN B CA 8
ATOM 12830 C C . ASN B 2 7 ? 18.805 1.423 15.964 1.00 11.50 147 ASN B C 8
ATOM 12831 O O . ASN B 2 7 ? 17.911 0.589 15.793 1.00 52.22 147 ASN B O 8
ATOM 12842 N N . GLU B 2 8 ? 19.469 1.974 14.989 1.00 55.20 148 GLU B N 8
ATOM 12843 C CA . GLU B 2 8 ? 19.163 1.708 13.611 1.00 63.33 148 GLU B CA 8
ATOM 12844 C C . GLU B 2 8 ? 20.040 0.618 13.042 1.00 52.03 148 GLU B C 8
ATOM 12845 O O . GLU B 2 8 ? 20.999 0.171 13.679 1.00 4.14 148 GLU B O 8
ATOM 12857 N N . THR B 2 9 ? 19.663 0.130 11.909 1.00 20.10 149 THR B N 8
ATOM 12858 C CA . THR B 2 9 ? 20.519 -0.692 11.131 1.00 52.12 149 THR B CA 8
ATOM 12859 C C . THR B 2 9 ? 20.262 -0.445 9.662 1.00 72.32 149 THR B C 8
ATOM 12860 O O . THR B 2 9 ? 19.108 -0.509 9.204 1.00 44.25 149 THR B O 8
ATOM 12871 N N . GLN B 2 10 ? 21.313 -0.089 8.956 1.00 33.44 150 GLN B N 8
ATOM 12872 C CA . GLN B 2 10 ? 21.267 0.027 7.521 1.00 10.02 150 GLN B CA 8
ATOM 12873 C C . GLN B 2 10 ? 21.095 -1.361 6.929 1.00 20.03 150 GLN B C 8
ATOM 12874 O O . GLN B 2 10 ? 21.825 -2.311 7.309 1.00 45.24 150 GLN B O 8
ATOM 12888 N N . VAL B 2 11 ? 20.150 -1.496 6.052 1.00 74.51 151 VAL B N 8
ATOM 12889 C CA . VAL B 2 11 ? 19.917 -2.747 5.396 1.00 30.32 151 VAL B CA 8
ATOM 12890 C C . VAL B 2 11 ? 20.774 -2.821 4.155 1.00 24.04 151 VAL B C 8
ATOM 12891 O O . VAL B 2 11 ? 21.722 -3.627 4.165 1.00 35.42 151 VAL B O 8
ATOM 12905 N N . MET A 1 1 ? 1.409 -2.439 0.236 1.00 51.11 318 MET A N 9
ATOM 12906 C CA . MET A 1 1 ? 2.211 -1.668 -0.695 1.00 1.14 318 MET A CA 9
ATOM 12907 C C . MET A 1 1 ? 3.580 -2.242 -0.641 1.00 34.41 318 MET A C 9
ATOM 12908 O O . MET A 1 1 ? 4.220 -2.207 0.386 1.00 41.01 318 MET A O 9
ATOM 12924 N N . GLU A 1 2 ? 3.996 -2.836 -1.691 1.00 52.20 319 GLU A N 9
ATOM 12925 C CA . GLU A 1 2 ? 5.235 -3.501 -1.694 1.00 23.03 319 GLU A CA 9
ATOM 12926 C C . GLU A 1 2 ? 6.261 -3.012 -2.657 1.00 63.10 319 GLU A C 9
ATOM 12927 O O . GLU A 1 2 ? 6.042 -2.861 -3.857 1.00 43.23 319 GLU A O 9
ATOM 12939 N N . ILE A 1 3 ? 7.366 -2.754 -2.073 1.00 12.52 320 ILE A N 9
ATOM 12940 C CA . ILE A 1 3 ? 8.521 -2.213 -2.666 1.00 45.44 320 ILE A CA 9
ATOM 12941 C C . ILE A 1 3 ? 9.523 -3.294 -2.894 1.00 52.41 320 ILE A C 9
ATOM 12942 O O . ILE A 1 3 ? 10.104 -3.843 -1.955 1.00 52.32 320 ILE A O 9
ATOM 12958 N N . LYS A 1 4 ? 9.665 -3.665 -4.126 1.00 51.33 321 LYS A N 9
ATOM 12959 C CA . LYS A 1 4 ? 10.718 -4.532 -4.485 1.00 31.30 321 LYS A CA 9
ATOM 12960 C C . LYS A 1 4 ? 11.935 -3.682 -4.613 1.00 65.31 321 LYS A C 9
ATOM 12961 O O . LYS A 1 4 ? 12.014 -2.812 -5.493 1.00 32.52 321 LYS A O 9
ATOM 12980 N N . LEU A 1 5 ? 12.809 -3.884 -3.698 1.00 71.14 322 LEU A N 9
ATOM 12981 C CA . LEU A 1 5 ? 13.962 -3.076 -3.520 1.00 52.13 322 LEU A CA 9
ATOM 12982 C C . LEU A 1 5 ? 15.182 -3.849 -3.896 1.00 12.01 322 LEU A C 9
ATOM 12983 O O . LEU A 1 5 ? 15.224 -5.067 -3.728 1.00 73.35 322 LEU A O 9
ATOM 12999 N N . ILE A 1 6 ? 16.134 -3.185 -4.436 1.00 4.01 323 ILE A N 9
ATOM 13000 C CA . ILE A 1 6 ? 17.380 -3.805 -4.731 1.00 74.54 323 ILE A CA 9
ATOM 13001 C C . ILE A 1 6 ? 18.446 -3.370 -3.731 1.00 10.24 323 ILE A C 9
ATOM 13002 O O . ILE A 1 6 ? 18.746 -2.184 -3.591 1.00 13.33 323 ILE A O 9
ATOM 13018 N N . LYS A 1 7 ? 18.940 -4.342 -2.985 1.00 70.04 324 LYS A N 9
ATOM 13019 C CA . LYS A 1 7 ? 20.019 -4.162 -2.046 1.00 24.05 324 LYS A CA 9
ATOM 13020 C C . LYS A 1 7 ? 21.320 -3.809 -2.774 1.00 72.34 324 LYS A C 9
ATOM 13021 O O . LYS A 1 7 ? 21.498 -4.138 -3.936 1.00 21.22 324 LYS A O 9
ATOM 13040 N N . GLY A 1 8 ? 22.218 -3.179 -2.071 1.00 51.33 325 GLY A N 9
ATOM 13041 C CA . GLY A 1 8 ? 23.469 -2.759 -2.645 1.00 73.21 325 GLY A CA 9
ATOM 13042 C C . GLY A 1 8 ? 24.605 -2.967 -1.666 1.00 34.41 325 GLY A C 9
ATOM 13043 O O . GLY A 1 8 ? 24.416 -3.639 -0.655 1.00 1.22 325 GLY A O 9
ATOM 13047 N N . PRO A 1 9 ? 25.795 -2.378 -1.905 1.00 61.12 326 PRO A N 9
ATOM 13048 C CA . PRO A 1 9 ? 26.971 -2.543 -1.011 1.00 14.12 326 PRO A CA 9
ATOM 13049 C C . PRO A 1 9 ? 26.742 -1.938 0.384 1.00 44.25 326 PRO A C 9
ATOM 13050 O O . PRO A 1 9 ? 27.380 -2.311 1.346 1.00 32.02 326 PRO A O 9
ATOM 13061 N N . LYS A 1 10 ? 25.803 -1.022 0.456 1.00 55.52 327 LYS A N 9
ATOM 13062 C CA . LYS A 1 10 ? 25.444 -0.345 1.697 1.00 52.11 327 LYS A CA 9
ATOM 13063 C C . LYS A 1 10 ? 24.307 -1.097 2.410 1.00 42.23 327 LYS A C 9
ATOM 13064 O O . LYS A 1 10 ? 23.994 -0.858 3.584 1.00 15.54 327 LYS A O 9
ATOM 13083 N N . GLY A 1 11 ? 23.759 -2.020 1.728 1.00 13.31 328 GLY A N 9
ATOM 13084 C CA . GLY A 1 11 ? 22.582 -2.676 2.191 1.00 30.41 328 GLY A CA 9
ATOM 13085 C C . GLY A 1 11 ? 21.408 -2.045 1.540 1.00 21.33 328 GLY A C 9
ATOM 13086 O O . GLY A 1 11 ? 21.277 -2.133 0.321 1.00 13.50 328 GLY A O 9
ATOM 13090 N N . LEU A 1 12 ? 20.588 -1.375 2.287 1.00 21.42 329 LEU A N 9
ATOM 13091 C CA . LEU A 1 12 ? 19.435 -0.741 1.691 1.00 40.42 329 LEU A CA 9
ATOM 13092 C C . LEU A 1 12 ? 19.625 0.765 1.692 1.00 43.32 329 LEU A C 9
ATOM 13093 O O . LEU A 1 12 ? 19.245 1.464 0.745 1.00 30.34 329 LEU A O 9
ATOM 13109 N N . GLY A 1 13 ? 20.255 1.264 2.734 1.00 32.31 330 GLY A N 9
ATOM 13110 C CA . GLY A 1 13 ? 20.565 2.674 2.779 1.00 72.42 330 GLY A CA 9
ATOM 13111 C C . GLY A 1 13 ? 19.443 3.559 3.290 1.00 54.31 330 GLY A C 9
ATOM 13112 O O . GLY A 1 13 ? 19.083 4.537 2.638 1.00 63.45 330 GLY A O 9
ATOM 13116 N N . PHE A 1 14 ? 18.885 3.220 4.418 1.00 71.12 331 PHE A N 9
ATOM 13117 C CA . PHE A 1 14 ? 17.900 4.065 5.084 1.00 73.31 331 PHE A CA 9
ATOM 13118 C C . PHE A 1 14 ? 17.882 3.777 6.569 1.00 3.33 331 PHE A C 9
ATOM 13119 O O . PHE A 1 14 ? 18.415 2.764 7.011 1.00 52.32 331 PHE A O 9
ATOM 13136 N N . SER A 1 15 ? 17.321 4.663 7.316 1.00 42.21 332 SER A N 9
ATOM 13137 C CA . SER A 1 15 ? 17.260 4.546 8.741 1.00 55.52 332 SER A CA 9
ATOM 13138 C C . SER A 1 15 ? 15.851 4.250 9.166 1.00 11.03 332 SER A C 9
ATOM 13139 O O . SER A 1 15 ? 14.905 4.890 8.690 1.00 35.01 332 SER A O 9
ATOM 13147 N N . ILE A 1 16 ? 15.698 3.287 10.021 1.00 23.31 333 ILE A N 9
ATOM 13148 C CA . ILE A 1 16 ? 14.409 2.928 10.536 1.00 63.14 333 ILE A CA 9
ATOM 13149 C C . ILE A 1 16 ? 14.415 3.019 12.035 1.00 70.12 333 ILE A C 9
ATOM 13150 O O . ILE A 1 16 ? 15.472 2.870 12.671 1.00 31.43 333 ILE A O 9
ATOM 13166 N N . ALA A 1 17 ? 13.275 3.329 12.579 1.00 10.32 334 ALA A N 9
ATOM 13167 C CA . ALA A 1 17 ? 13.073 3.374 13.991 1.00 35.20 334 ALA A CA 9
ATOM 13168 C C . ALA A 1 17 ? 11.655 2.947 14.287 1.00 55.12 334 ALA A C 9
ATOM 13169 O O . ALA A 1 17 ? 10.703 3.402 13.640 1.00 74.33 334 ALA A O 9
ATOM 13176 N N . GLY A 1 18 ? 11.526 2.033 15.178 1.00 40.33 335 GLY A N 9
ATOM 13177 C CA . GLY A 1 18 ? 10.255 1.550 15.602 1.00 74.43 335 GLY A CA 9
ATOM 13178 C C . GLY A 1 18 ? 10.455 0.276 16.350 1.00 53.43 335 GLY A C 9
ATOM 13179 O O . GLY A 1 18 ? 11.587 -0.102 16.588 1.00 55.32 335 GLY A O 9
ATOM 13183 N N . GLY A 1 19 ? 9.419 -0.335 16.786 1.00 52.12 336 GLY A N 9
ATOM 13184 C CA . GLY A 1 19 ? 9.538 -1.557 17.506 1.00 45.13 336 GLY A CA 9
ATOM 13185 C C . GLY A 1 19 ? 8.686 -1.475 18.712 1.00 11.01 336 GLY A C 9
ATOM 13186 O O . GLY A 1 19 ? 8.137 -0.403 18.976 1.00 12.31 336 GLY A O 9
ATOM 13190 N N . VAL A 1 20 ? 8.553 -2.560 19.440 1.00 31.02 337 VAL A N 9
ATOM 13191 C CA . VAL A 1 20 ? 7.791 -2.566 20.686 1.00 14.13 337 VAL A CA 9
ATOM 13192 C C . VAL A 1 20 ? 8.336 -1.498 21.663 1.00 11.12 337 VAL A C 9
ATOM 13193 O O . VAL A 1 20 ? 9.396 -1.670 22.286 1.00 74.33 337 VAL A O 9
ATOM 13206 N N . GLY A 1 21 ? 7.644 -0.375 21.717 1.00 10.52 338 GLY A N 9
ATOM 13207 C CA . GLY A 1 21 ? 8.021 0.713 22.586 1.00 34.43 338 GLY A CA 9
ATOM 13208 C C . GLY A 1 21 ? 9.004 1.674 21.929 1.00 11.21 338 GLY A C 9
ATOM 13209 O O . GLY A 1 21 ? 9.499 2.581 22.574 1.00 12.04 338 GLY A O 9
ATOM 13213 N N . ASN A 1 22 ? 9.405 1.373 20.704 1.00 74.31 339 ASN A N 9
ATOM 13214 C CA . ASN A 1 22 ? 10.272 2.278 19.926 1.00 23.32 339 ASN A CA 9
ATOM 13215 C C . ASN A 1 22 ? 9.470 2.904 18.787 1.00 24.04 339 ASN A C 9
ATOM 13216 O O . ASN A 1 22 ? 10.002 3.611 17.942 1.00 61.15 339 ASN A O 9
ATOM 13227 N N . GLN A 1 23 ? 8.194 2.601 18.747 1.00 73.30 340 GLN A N 9
ATOM 13228 C CA . GLN A 1 23 ? 7.363 3.023 17.667 1.00 12.35 340 GLN A CA 9
ATOM 13229 C C . GLN A 1 23 ? 7.244 4.535 17.496 1.00 44.42 340 GLN A C 9
ATOM 13230 O O . GLN A 1 23 ? 6.918 5.270 18.418 1.00 32.11 340 GLN A O 9
ATOM 13244 N N . HIS A 1 24 ? 7.518 4.957 16.279 1.00 52.01 341 HIS A N 9
ATOM 13245 C CA . HIS A 1 24 ? 7.529 6.356 15.888 1.00 10.42 341 HIS A CA 9
ATOM 13246 C C . HIS A 1 24 ? 6.113 6.954 15.957 1.00 21.31 341 HIS A C 9
ATOM 13247 O O . HIS A 1 24 ? 5.934 8.131 16.256 1.00 10.13 341 HIS A O 9
ATOM 13261 N N . ILE A 1 25 ? 5.121 6.135 15.689 1.00 64.05 342 ILE A N 9
ATOM 13262 C CA . ILE A 1 25 ? 3.745 6.576 15.769 1.00 24.41 342 ILE A CA 9
ATOM 13263 C C . ILE A 1 25 ? 3.089 6.021 17.037 1.00 61.32 342 ILE A C 9
ATOM 13264 O O . ILE A 1 25 ? 2.979 4.799 17.212 1.00 1.54 342 ILE A O 9
ATOM 13280 N N . PRO A 1 26 ? 2.712 6.909 17.980 1.00 53.41 343 PRO A N 9
ATOM 13281 C CA . PRO A 1 26 ? 2.042 6.515 19.220 1.00 43.44 343 PRO A CA 9
ATOM 13282 C C . PRO A 1 26 ? 0.738 5.766 18.947 1.00 42.03 343 PRO A C 9
ATOM 13283 O O . PRO A 1 26 ? -0.217 6.334 18.433 1.00 5.50 343 PRO A O 9
ATOM 13294 N N . GLY A 1 27 ? 0.734 4.484 19.260 1.00 31.34 344 GLY A N 9
ATOM 13295 C CA . GLY A 1 27 ? -0.440 3.674 19.045 1.00 42.32 344 GLY A CA 9
ATOM 13296 C C . GLY A 1 27 ? -0.225 2.665 17.943 1.00 64.44 344 GLY A C 9
ATOM 13297 O O . GLY A 1 27 ? -0.874 1.633 17.910 1.00 65.24 344 GLY A O 9
ATOM 13301 N N . ASP A 1 28 ? 0.715 2.951 17.072 1.00 12.23 345 ASP A N 9
ATOM 13302 C CA . ASP A 1 28 ? 1.011 2.084 15.941 1.00 1.14 345 ASP A CA 9
ATOM 13303 C C . ASP A 1 28 ? 2.390 1.471 16.129 1.00 33.51 345 ASP A C 9
ATOM 13304 O O . ASP A 1 28 ? 3.411 2.151 15.990 1.00 35.12 345 ASP A O 9
ATOM 13313 N N . ASN A 1 29 ? 2.429 0.201 16.449 1.00 72.32 346 ASN A N 9
ATOM 13314 C CA . ASN A 1 29 ? 3.666 -0.474 16.802 1.00 51.20 346 ASN A CA 9
ATOM 13315 C C . ASN A 1 29 ? 4.400 -0.966 15.554 1.00 63.21 346 ASN A C 9
ATOM 13316 O O . ASN A 1 29 ? 4.570 -2.162 15.340 1.00 43.11 346 ASN A O 9
ATOM 13327 N N . SER A 1 30 ? 4.800 -0.061 14.727 1.00 31.44 347 SER A N 9
ATOM 13328 C CA . SER A 1 30 ? 5.499 -0.451 13.529 1.00 24.22 347 SER A CA 9
ATOM 13329 C C . SER A 1 30 ? 6.887 0.123 13.479 1.00 41.44 347 SER A C 9
ATOM 13330 O O . SER A 1 30 ? 7.321 0.876 14.375 1.00 13.51 347 SER A O 9
ATOM 13338 N N . ILE A 1 31 ? 7.574 -0.240 12.439 1.00 55.42 348 ILE A N 9
ATOM 13339 C CA . ILE A 1 31 ? 8.879 0.239 12.160 1.00 70.32 348 ILE A CA 9
ATOM 13340 C C . ILE A 1 31 ? 8.708 1.359 11.153 1.00 1.12 348 ILE A C 9
ATOM 13341 O O . ILE A 1 31 ? 7.982 1.188 10.173 1.00 24.31 348 ILE A O 9
ATOM 13357 N N . TYR A 1 32 ? 9.327 2.483 11.381 1.00 50.42 349 TYR A N 9
ATOM 13358 C CA . TYR A 1 32 ? 9.148 3.621 10.512 1.00 30.22 349 TYR A CA 9
ATOM 13359 C C . TYR A 1 32 ? 10.443 4.128 9.954 1.00 12.32 349 TYR A C 9
ATOM 13360 O O . TYR A 1 32 ? 11.435 4.284 10.678 1.00 23.32 349 TYR A O 9
ATOM 13378 N N . VAL A 1 33 ? 10.437 4.351 8.660 1.00 65.02 350 VAL A N 9
ATOM 13379 C CA . VAL A 1 33 ? 11.575 4.896 7.953 1.00 31.40 350 VAL A CA 9
ATOM 13380 C C . VAL A 1 33 ? 11.771 6.338 8.392 1.00 41.33 350 VAL A C 9
ATOM 13381 O O . VAL A 1 33 ? 10.943 7.185 8.126 1.00 2.11 350 VAL A O 9
ATOM 13394 N N . THR A 1 34 ? 12.839 6.588 9.074 1.00 24.44 351 THR A N 9
ATOM 13395 C CA . THR A 1 34 ? 13.115 7.895 9.623 1.00 22.23 351 THR A CA 9
ATOM 13396 C C . THR A 1 34 ? 13.951 8.696 8.653 1.00 72.42 351 THR A C 9
ATOM 13397 O O . THR A 1 34 ? 13.887 9.919 8.612 1.00 14.21 351 THR A O 9
ATOM 13408 N N . LYS A 1 35 ? 14.729 8.011 7.874 1.00 63.33 352 LYS A N 9
ATOM 13409 C CA . LYS A 1 35 ? 15.596 8.670 6.975 1.00 4.41 352 LYS A CA 9
ATOM 13410 C C . LYS A 1 35 ? 15.903 7.740 5.859 1.00 30.44 352 LYS A C 9
ATOM 13411 O O . LYS A 1 35 ? 15.822 6.546 6.030 1.00 3.15 352 LYS A O 9
ATOM 13430 N N . ILE A 1 36 ? 16.213 8.275 4.734 1.00 52.34 353 ILE A N 9
ATOM 13431 C CA . ILE A 1 36 ? 16.732 7.517 3.648 1.00 33.41 353 ILE A CA 9
ATOM 13432 C C . ILE A 1 36 ? 18.114 8.093 3.396 1.00 31.14 353 ILE A C 9
ATOM 13433 O O . ILE A 1 36 ? 18.330 9.298 3.643 1.00 44.24 353 ILE A O 9
ATOM 13449 N N . ILE A 1 37 ? 19.057 7.269 3.032 1.00 43.41 354 ILE A N 9
ATOM 13450 C CA . ILE A 1 37 ? 20.395 7.740 2.794 1.00 10.34 354 ILE A CA 9
ATOM 13451 C C . ILE A 1 37 ? 20.477 8.363 1.430 1.00 41.53 354 ILE A C 9
ATOM 13452 O O . ILE A 1 37 ? 20.033 7.781 0.438 1.00 74.23 354 ILE A O 9
ATOM 13468 N N . GLU A 1 38 ? 21.013 9.537 1.410 1.00 12.41 355 GLU A N 9
ATOM 13469 C CA . GLU A 1 38 ? 21.166 10.337 0.247 1.00 31.45 355 GLU A CA 9
ATOM 13470 C C . GLU A 1 38 ? 22.093 9.677 -0.757 1.00 53.54 355 GLU A C 9
ATOM 13471 O O . GLU A 1 38 ? 23.302 9.614 -0.585 1.00 14.21 355 GLU A O 9
ATOM 13483 N N . GLY A 1 39 ? 21.485 9.148 -1.795 1.00 14.42 356 GLY A N 9
ATOM 13484 C CA . GLY A 1 39 ? 22.216 8.457 -2.814 1.00 12.45 356 GLY A CA 9
ATOM 13485 C C . GLY A 1 39 ? 22.232 6.953 -2.596 1.00 44.42 356 GLY A C 9
ATOM 13486 O O . GLY A 1 39 ? 22.747 6.214 -3.437 1.00 42.13 356 GLY A O 9
ATOM 13490 N N . GLY A 1 40 ? 21.626 6.511 -1.497 1.00 72.31 357 GLY A N 9
ATOM 13491 C CA . GLY A 1 40 ? 21.565 5.098 -1.159 1.00 41.44 357 GLY A CA 9
ATOM 13492 C C . GLY A 1 40 ? 20.654 4.311 -2.091 1.00 73.01 357 GLY A C 9
ATOM 13493 O O . GLY A 1 40 ? 19.909 4.901 -2.894 1.00 3.23 357 GLY A O 9
ATOM 13497 N N . ALA A 1 41 ? 20.671 2.987 -1.952 1.00 12.32 358 ALA A N 9
ATOM 13498 C CA . ALA A 1 41 ? 19.885 2.086 -2.799 1.00 54.13 358 ALA A CA 9
ATOM 13499 C C . ALA A 1 41 ? 18.412 2.423 -2.724 1.00 3.21 358 ALA A C 9
ATOM 13500 O O . ALA A 1 41 ? 17.732 2.524 -3.739 1.00 44.42 358 ALA A O 9
ATOM 13507 N N . ALA A 1 42 ? 17.930 2.663 -1.533 1.00 53.00 359 ALA A N 9
ATOM 13508 C CA . ALA A 1 42 ? 16.538 2.981 -1.366 1.00 73.33 359 ALA A CA 9
ATOM 13509 C C . ALA A 1 42 ? 16.200 4.412 -1.805 1.00 42.04 359 ALA A C 9
ATOM 13510 O O . ALA A 1 42 ? 15.036 4.779 -1.896 1.00 22.05 359 ALA A O 9
ATOM 13517 N N . HIS A 1 43 ? 17.206 5.204 -2.072 1.00 51.52 360 HIS A N 9
ATOM 13518 C CA . HIS A 1 43 ? 16.980 6.547 -2.552 1.00 31.44 360 HIS A CA 9
ATOM 13519 C C . HIS A 1 43 ? 17.039 6.524 -4.085 1.00 0.31 360 HIS A C 9
ATOM 13520 O O . HIS A 1 43 ? 16.508 7.402 -4.756 1.00 35.40 360 HIS A O 9
ATOM 13534 N N . LYS A 1 44 ? 17.735 5.536 -4.629 1.00 31.44 361 LYS A N 9
ATOM 13535 C CA . LYS A 1 44 ? 17.817 5.390 -6.075 1.00 2.21 361 LYS A CA 9
ATOM 13536 C C . LYS A 1 44 ? 16.681 4.509 -6.576 1.00 0.14 361 LYS A C 9
ATOM 13537 O O . LYS A 1 44 ? 15.842 4.930 -7.354 1.00 33.23 361 LYS A O 9
ATOM 13556 N N . ASP A 1 45 ? 16.673 3.303 -6.084 1.00 32.14 362 ASP A N 9
ATOM 13557 C CA . ASP A 1 45 ? 15.695 2.292 -6.442 1.00 51.21 362 ASP A CA 9
ATOM 13558 C C . ASP A 1 45 ? 14.506 2.376 -5.599 1.00 42.45 362 ASP A C 9
ATOM 13559 O O . ASP A 1 45 ? 13.402 2.364 -6.077 1.00 42.23 362 ASP A O 9
ATOM 13568 N N . GLY A 1 46 ? 14.787 2.529 -4.334 1.00 63.05 363 GLY A N 9
ATOM 13569 C CA . GLY A 1 46 ? 13.847 2.288 -3.232 1.00 53.32 363 GLY A CA 9
ATOM 13570 C C . GLY A 1 46 ? 12.438 2.761 -3.346 1.00 75.20 363 GLY A C 9
ATOM 13571 O O . GLY A 1 46 ? 11.594 2.163 -2.715 1.00 33.44 363 GLY A O 9
ATOM 13575 N N . LYS A 1 47 ? 12.174 3.787 -4.154 1.00 11.40 364 LYS A N 9
ATOM 13576 C CA . LYS A 1 47 ? 10.814 4.374 -4.340 1.00 24.32 364 LYS A CA 9
ATOM 13577 C C . LYS A 1 47 ? 10.055 4.492 -2.980 1.00 25.01 364 LYS A C 9
ATOM 13578 O O . LYS A 1 47 ? 8.839 4.364 -2.908 1.00 32.32 364 LYS A O 9
ATOM 13597 N N . LEU A 1 48 ? 10.828 4.825 -1.947 1.00 12.53 365 LEU A N 9
ATOM 13598 C CA . LEU A 1 48 ? 10.412 4.794 -0.551 1.00 3.31 365 LEU A CA 9
ATOM 13599 C C . LEU A 1 48 ? 10.241 6.219 -0.014 1.00 42.12 365 LEU A C 9
ATOM 13600 O O . LEU A 1 48 ? 10.818 7.173 -0.563 1.00 74.21 365 LEU A O 9
ATOM 13616 N N . GLN A 1 49 ? 9.469 6.363 1.041 1.00 30.55 366 GLN A N 9
ATOM 13617 C CA . GLN A 1 49 ? 9.213 7.637 1.665 1.00 53.11 366 GLN A CA 9
ATOM 13618 C C . GLN A 1 49 ? 9.649 7.620 3.130 1.00 52.11 366 GLN A C 9
ATOM 13619 O O . GLN A 1 49 ? 9.570 6.600 3.816 1.00 32.01 366 GLN A O 9
ATOM 13633 N N . ILE A 1 50 ? 10.168 8.731 3.598 1.00 34.21 367 ILE A N 9
ATOM 13634 C CA . ILE A 1 50 ? 10.408 8.882 5.012 1.00 73.34 367 ILE A CA 9
ATOM 13635 C C . ILE A 1 50 ? 9.035 8.903 5.708 1.00 52.02 367 ILE A C 9
ATOM 13636 O O . ILE A 1 50 ? 8.162 9.687 5.323 1.00 72.24 367 ILE A O 9
ATOM 13652 N N . GLY A 1 51 ? 8.841 8.058 6.680 1.00 30.12 368 GLY A N 9
ATOM 13653 C CA . GLY A 1 51 ? 7.560 7.979 7.339 1.00 30.31 368 GLY A CA 9
ATOM 13654 C C . GLY A 1 51 ? 6.835 6.694 7.013 1.00 10.03 368 GLY A C 9
ATOM 13655 O O . GLY A 1 51 ? 5.736 6.463 7.495 1.00 31.44 368 GLY A O 9
ATOM 13659 N N . ASP A 1 52 ? 7.446 5.873 6.179 1.00 52.12 369 ASP A N 9
ATOM 13660 C CA . ASP A 1 52 ? 6.876 4.579 5.807 1.00 11.12 369 ASP A CA 9
ATOM 13661 C C . ASP A 1 52 ? 6.807 3.597 6.968 1.00 14.52 369 ASP A C 9
ATOM 13662 O O . ASP A 1 52 ? 7.790 3.416 7.714 1.00 54.41 369 ASP A O 9
ATOM 13671 N N . LYS A 1 53 ? 5.636 2.980 7.115 1.00 24.12 370 LYS A N 9
ATOM 13672 C CA . LYS A 1 53 ? 5.347 1.975 8.139 1.00 3.13 370 LYS A CA 9
ATOM 13673 C C . LYS A 1 53 ? 5.633 0.600 7.567 1.00 73.31 370 LYS A C 9
ATOM 13674 O O . LYS A 1 53 ? 4.948 0.143 6.649 1.00 31.22 370 LYS A O 9
ATOM 13693 N N . LEU A 1 54 ? 6.607 -0.060 8.104 1.00 10.34 371 LEU A N 9
ATOM 13694 C CA . LEU A 1 54 ? 6.956 -1.365 7.622 1.00 40.13 371 LEU A CA 9
ATOM 13695 C C . LEU A 1 54 ? 6.102 -2.405 8.279 1.00 13.11 371 LEU A C 9
ATOM 13696 O O . LEU A 1 54 ? 6.149 -2.588 9.495 1.00 71.30 371 LEU A O 9
ATOM 13712 N N . LEU A 1 55 ? 5.329 -3.056 7.463 1.00 2.03 372 LEU A N 9
ATOM 13713 C CA . LEU A 1 55 ? 4.399 -4.072 7.887 1.00 32.22 372 LEU A CA 9
ATOM 13714 C C . LEU A 1 55 ? 5.160 -5.398 7.898 1.00 14.01 372 LEU A C 9
ATOM 13715 O O . LEU A 1 55 ? 4.999 -6.234 8.794 1.00 34.32 372 LEU A O 9
ATOM 13731 N N . ALA A 1 56 ? 6.014 -5.577 6.902 1.00 1.24 373 ALA A N 9
ATOM 13732 C CA . ALA A 1 56 ? 6.784 -6.789 6.762 1.00 75.55 373 ALA A CA 9
ATOM 13733 C C . ALA A 1 56 ? 7.891 -6.592 5.742 1.00 45.44 373 ALA A C 9
ATOM 13734 O O . ALA A 1 56 ? 7.799 -5.727 4.895 1.00 30.45 373 ALA A O 9
ATOM 13741 N N . VAL A 1 57 ? 8.933 -7.366 5.834 1.00 65.53 374 VAL A N 9
ATOM 13742 C CA . VAL A 1 57 ? 9.969 -7.350 4.819 1.00 64.21 374 VAL A CA 9
ATOM 13743 C C . VAL A 1 57 ? 10.339 -8.784 4.467 1.00 43.45 374 VAL A C 9
ATOM 13744 O O . VAL A 1 57 ? 10.644 -9.585 5.337 1.00 62.23 374 VAL A O 9
ATOM 13757 N N . ASN A 1 58 ? 10.207 -9.111 3.181 1.00 14.45 375 ASN A N 9
ATOM 13758 C CA . ASN A 1 58 ? 10.442 -10.472 2.623 1.00 61.42 375 ASN A CA 9
ATOM 13759 C C . ASN A 1 58 ? 9.498 -11.421 3.259 1.00 45.21 375 ASN A C 9
ATOM 13760 O O . ASN A 1 58 ? 9.754 -12.600 3.462 1.00 4.24 375 ASN A O 9
ATOM 13771 N N . ASN A 1 59 ? 8.371 -10.844 3.480 1.00 51.20 376 ASN A N 9
ATOM 13772 C CA . ASN A 1 59 ? 7.178 -11.441 4.131 1.00 32.24 376 ASN A CA 9
ATOM 13773 C C . ASN A 1 59 ? 7.386 -11.748 5.620 1.00 65.22 376 ASN A C 9
ATOM 13774 O O . ASN A 1 59 ? 6.512 -12.322 6.259 1.00 41.32 376 ASN A O 9
ATOM 13785 N N . VAL A 1 60 ? 8.509 -11.328 6.178 1.00 71.25 377 VAL A N 9
ATOM 13786 C CA . VAL A 1 60 ? 8.739 -11.463 7.605 1.00 51.31 377 VAL A CA 9
ATOM 13787 C C . VAL A 1 60 ? 7.993 -10.330 8.284 1.00 65.20 377 VAL A C 9
ATOM 13788 O O . VAL A 1 60 ? 8.199 -9.177 7.934 1.00 24.43 377 VAL A O 9
ATOM 13801 N N . CYS A 1 61 ? 7.120 -10.662 9.201 1.00 34.50 378 CYS A N 9
ATOM 13802 C CA . CYS A 1 61 ? 6.274 -9.696 9.878 1.00 31.01 378 CYS A CA 9
ATOM 13803 C C . CYS A 1 61 ? 7.067 -8.690 10.725 1.00 25.45 378 CYS A C 9
ATOM 13804 O O . CYS A 1 61 ? 7.865 -9.071 11.572 1.00 1.03 378 CYS A O 9
ATOM 13812 N N . LEU A 1 62 ? 6.856 -7.417 10.445 1.00 3.05 379 LEU A N 9
ATOM 13813 C CA . LEU A 1 62 ? 7.460 -6.309 11.194 1.00 70.11 379 LEU A CA 9
ATOM 13814 C C . LEU A 1 62 ? 6.389 -5.542 11.952 1.00 13.51 379 LEU A C 9
ATOM 13815 O O . LEU A 1 62 ? 6.684 -4.621 12.718 1.00 24.32 379 LEU A O 9
ATOM 13831 N N . GLU A 1 63 ? 5.160 -5.920 11.701 1.00 23.33 380 GLU A N 9
ATOM 13832 C CA . GLU A 1 63 ? 4.001 -5.354 12.340 1.00 3.43 380 GLU A CA 9
ATOM 13833 C C . GLU A 1 63 ? 3.980 -5.869 13.793 1.00 40.31 380 GLU A C 9
ATOM 13834 O O . GLU A 1 63 ? 3.711 -7.050 14.030 1.00 21.14 380 GLU A O 9
ATOM 13846 N N . GLU A 1 64 ? 4.341 -4.983 14.719 1.00 14.41 381 GLU A N 9
ATOM 13847 C CA . GLU A 1 64 ? 4.470 -5.258 16.147 1.00 73.11 381 GLU A CA 9
ATOM 13848 C C . GLU A 1 64 ? 5.513 -6.347 16.481 1.00 34.33 381 GLU A C 9
ATOM 13849 O O . GLU A 1 64 ? 5.194 -7.513 16.698 1.00 60.54 381 GLU A O 9
ATOM 13861 N N . VAL A 1 65 ? 6.779 -5.930 16.458 1.00 61.34 382 VAL A N 9
ATOM 13862 C CA . VAL A 1 65 ? 7.940 -6.768 16.798 1.00 11.34 382 VAL A CA 9
ATOM 13863 C C . VAL A 1 65 ? 8.989 -5.864 17.442 1.00 22.51 382 VAL A C 9
ATOM 13864 O O . VAL A 1 65 ? 8.789 -4.636 17.515 1.00 23.45 382 VAL A O 9
ATOM 13877 N N . THR A 1 66 ? 10.075 -6.417 17.915 1.00 61.44 383 THR A N 9
ATOM 13878 C CA . THR A 1 66 ? 11.127 -5.599 18.450 1.00 44.54 383 THR A CA 9
ATOM 13879 C C . THR A 1 66 ? 11.962 -5.066 17.289 1.00 63.51 383 THR A C 9
ATOM 13880 O O . THR A 1 66 ? 12.021 -5.702 16.214 1.00 35.30 383 THR A O 9
ATOM 13891 N N . HIS A 1 67 ? 12.631 -3.934 17.501 1.00 43.31 384 HIS A N 9
ATOM 13892 C CA . HIS A 1 67 ? 13.336 -3.237 16.430 1.00 63.21 384 HIS A CA 9
ATOM 13893 C C . HIS A 1 67 ? 14.370 -4.158 15.835 1.00 54.13 384 HIS A C 9
ATOM 13894 O O . HIS A 1 67 ? 14.517 -4.245 14.628 1.00 73.01 384 HIS A O 9
ATOM 13908 N N . GLU A 1 68 ? 15.026 -4.870 16.703 1.00 62.31 385 GLU A N 9
ATOM 13909 C CA . GLU A 1 68 ? 15.992 -5.868 16.368 1.00 64.14 385 GLU A CA 9
ATOM 13910 C C . GLU A 1 68 ? 15.491 -6.878 15.352 1.00 14.23 385 GLU A C 9
ATOM 13911 O O . GLU A 1 68 ? 16.207 -7.176 14.381 1.00 30.33 385 GLU A O 9
ATOM 13923 N N . GLU A 1 69 ? 14.270 -7.369 15.536 1.00 53.10 386 GLU A N 9
ATOM 13924 C CA . GLU A 1 69 ? 13.721 -8.402 14.669 1.00 3.42 386 GLU A CA 9
ATOM 13925 C C . GLU A 1 69 ? 13.487 -7.827 13.298 1.00 30.13 386 GLU A C 9
ATOM 13926 O O . GLU A 1 69 ? 13.703 -8.483 12.279 1.00 53.25 386 GLU A O 9
ATOM 13938 N N . ALA A 1 70 ? 13.140 -6.567 13.291 1.00 52.24 387 ALA A N 9
ATOM 13939 C CA . ALA A 1 70 ? 12.842 -5.864 12.091 1.00 62.21 387 ALA A CA 9
ATOM 13940 C C . ALA A 1 70 ? 14.104 -5.567 11.330 1.00 13.24 387 ALA A C 9
ATOM 13941 O O . ALA A 1 70 ? 14.270 -6.032 10.214 1.00 22.45 387 ALA A O 9
ATOM 13948 N N . VAL A 1 71 ? 15.026 -4.843 11.966 1.00 15.10 388 VAL A N 9
ATOM 13949 C CA . VAL A 1 71 ? 16.263 -4.418 11.312 1.00 62.22 388 VAL A CA 9
ATOM 13950 C C . VAL A 1 71 ? 17.034 -5.618 10.819 1.00 10.20 388 VAL A C 9
ATOM 13951 O O . VAL A 1 71 ? 17.577 -5.600 9.731 1.00 25.45 388 VAL A O 9
ATOM 13964 N N . THR A 1 72 ? 17.055 -6.664 11.615 1.00 5.20 389 THR A N 9
ATOM 13965 C CA . THR A 1 72 ? 17.735 -7.876 11.246 1.00 4.35 389 THR A CA 9
ATOM 13966 C C . THR A 1 72 ? 17.088 -8.507 9.991 1.00 72.03 389 THR A C 9
ATOM 13967 O O . THR A 1 72 ? 17.788 -8.978 9.113 1.00 60.33 389 THR A O 9
ATOM 13978 N N . ALA A 1 73 ? 15.770 -8.421 9.879 1.00 55.52 390 ALA A N 9
ATOM 13979 C CA . ALA A 1 73 ? 15.070 -8.947 8.718 1.00 3.31 390 ALA A CA 9
ATOM 13980 C C . ALA A 1 73 ? 15.414 -8.134 7.461 1.00 54.50 390 ALA A C 9
ATOM 13981 O O . ALA A 1 73 ? 15.507 -8.689 6.368 1.00 74.23 390 ALA A O 9
ATOM 13988 N N . LEU A 1 74 ? 15.616 -6.818 7.621 1.00 73.41 391 LEU A N 9
ATOM 13989 C CA . LEU A 1 74 ? 16.044 -5.988 6.498 1.00 24.01 391 LEU A CA 9
ATOM 13990 C C . LEU A 1 74 ? 17.508 -6.209 6.198 1.00 51.03 391 LEU A C 9
ATOM 13991 O O . LEU A 1 74 ? 17.931 -6.111 5.060 1.00 1.31 391 LEU A O 9
ATOM 14007 N N . LYS A 1 75 ? 18.287 -6.489 7.220 1.00 3.43 392 LYS A N 9
ATOM 14008 C CA . LYS A 1 75 ? 19.693 -6.721 7.026 1.00 2.24 392 LYS A CA 9
ATOM 14009 C C . LYS A 1 75 ? 19.966 -8.060 6.370 1.00 62.24 392 LYS A C 9
ATOM 14010 O O . LYS A 1 75 ? 20.952 -8.222 5.664 1.00 43.20 392 LYS A O 9
ATOM 14029 N N . ASN A 1 76 ? 19.056 -8.994 6.563 1.00 22.53 393 ASN A N 9
ATOM 14030 C CA . ASN A 1 76 ? 19.123 -10.308 5.937 1.00 72.40 393 ASN A CA 9
ATOM 14031 C C . ASN A 1 76 ? 18.605 -10.246 4.493 1.00 43.20 393 ASN A C 9
ATOM 14032 O O . ASN A 1 76 ? 17.792 -11.076 4.071 1.00 54.21 393 ASN A O 9
ATOM 14043 N N . THR A 1 77 ? 19.084 -9.294 3.735 1.00 15.45 394 THR A N 9
ATOM 14044 C CA . THR A 1 77 ? 18.682 -9.151 2.364 1.00 70.51 394 THR A CA 9
ATOM 14045 C C . THR A 1 77 ? 19.894 -9.168 1.485 1.00 40.11 394 THR A C 9
ATOM 14046 O O . THR A 1 77 ? 20.982 -8.735 1.892 1.00 73.44 394 THR A O 9
ATOM 14057 N N . SER A 1 78 ? 19.751 -9.678 0.301 1.00 55.01 395 SER A N 9
ATOM 14058 C CA . SER A 1 78 ? 20.862 -9.713 -0.599 1.00 63.30 395 SER A CA 9
ATOM 14059 C C . SER A 1 78 ? 20.432 -9.569 -2.028 1.00 21.55 395 SER A C 9
ATOM 14060 O O . SER A 1 78 ? 19.868 -10.463 -2.636 1.00 52.12 395 SER A O 9
ATOM 14068 N N . ASP A 1 79 ? 20.587 -8.353 -2.443 1.00 12.51 396 ASP A N 9
ATOM 14069 C CA . ASP A 1 79 ? 20.515 -7.863 -3.824 1.00 34.34 396 ASP A CA 9
ATOM 14070 C C . ASP A 1 79 ? 19.131 -8.000 -4.437 1.00 55.24 396 ASP A C 9
ATOM 14071 O O . ASP A 1 79 ? 18.934 -7.788 -5.623 1.00 40.15 396 ASP A O 9
ATOM 14080 N N . PHE A 1 80 ? 18.163 -8.274 -3.578 1.00 3.33 397 PHE A N 9
ATOM 14081 C CA . PHE A 1 80 ? 16.780 -8.420 -3.948 1.00 12.40 397 PHE A CA 9
ATOM 14082 C C . PHE A 1 80 ? 15.965 -8.369 -2.651 1.00 10.35 397 PHE A C 9
ATOM 14083 O O . PHE A 1 80 ? 16.324 -9.033 -1.672 1.00 44.51 397 PHE A O 9
ATOM 14100 N N . VAL A 1 81 ? 14.943 -7.527 -2.611 1.00 42.43 398 VAL A N 9
ATOM 14101 C CA . VAL A 1 81 ? 14.121 -7.334 -1.412 1.00 22.41 398 VAL A CA 9
ATOM 14102 C C . VAL A 1 81 ? 12.643 -7.139 -1.801 1.00 72.03 398 VAL A C 9
ATOM 14103 O O . VAL A 1 81 ? 12.349 -6.530 -2.823 1.00 42.14 398 VAL A O 9
ATOM 14116 N N . TYR A 1 82 ? 11.742 -7.680 -1.004 1.00 32.35 399 TYR A N 9
ATOM 14117 C CA . TYR A 1 82 ? 10.321 -7.383 -1.099 1.00 43.42 399 TYR A CA 9
ATOM 14118 C C . TYR A 1 82 ? 9.862 -6.756 0.210 1.00 73.15 399 TYR A C 9
ATOM 14119 O O . TYR A 1 82 ? 9.553 -7.442 1.169 1.00 41.12 399 TYR A O 9
ATOM 14137 N N . LEU A 1 83 ? 9.834 -5.473 0.238 1.00 44.31 400 LEU A N 9
ATOM 14138 C CA . LEU A 1 83 ? 9.481 -4.709 1.417 1.00 13.33 400 LEU A CA 9
ATOM 14139 C C . LEU A 1 83 ? 7.992 -4.380 1.391 1.00 10.33 400 LEU A C 9
ATOM 14140 O O . LEU A 1 83 ? 7.507 -3.758 0.465 1.00 33.03 400 LEU A O 9
ATOM 14156 N N . LYS A 1 84 ? 7.283 -4.809 2.401 1.00 25.54 401 LYS A N 9
ATOM 14157 C CA . LYS A 1 84 ? 5.856 -4.607 2.485 1.00 64.11 401 LYS A CA 9
ATOM 14158 C C . LYS A 1 84 ? 5.581 -3.485 3.466 1.00 13.10 401 LYS A C 9
ATOM 14159 O O . LYS A 1 84 ? 5.754 -3.629 4.687 1.00 54.23 401 LYS A O 9
ATOM 14178 N N . VAL A 1 85 ? 5.191 -2.385 2.931 1.00 20.42 402 VAL A N 9
ATOM 14179 C CA . VAL A 1 85 ? 4.953 -1.190 3.677 1.00 32.03 402 VAL A CA 9
ATOM 14180 C C . VAL A 1 85 ? 3.453 -0.816 3.622 1.00 32.42 402 VAL A C 9
ATOM 14181 O O . VAL A 1 85 ? 2.692 -1.262 2.707 1.00 33.34 402 VAL A O 9
ATOM 14194 N N . ALA A 1 86 ? 3.042 -0.058 4.596 1.00 44.11 403 ALA A N 9
ATOM 14195 C CA . ALA A 1 86 ? 1.727 0.477 4.722 1.00 71.42 403 ALA A CA 9
ATOM 14196 C C . ALA A 1 86 ? 1.880 1.928 5.135 1.00 40.01 403 ALA A C 9
ATOM 14197 O O . ALA A 1 86 ? 2.947 2.319 5.591 1.00 11.20 403 ALA A O 9
ATOM 14204 N N . LYS A 1 87 ? 0.881 2.733 4.906 1.00 52.41 404 LYS A N 9
ATOM 14205 C CA . LYS A 1 87 ? 0.950 4.126 5.321 1.00 63.01 404 LYS A CA 9
ATOM 14206 C C . LYS A 1 87 ? 0.641 4.203 6.793 1.00 72.54 404 LYS A C 9
ATOM 14207 O O . LYS A 1 87 ? -0.038 3.319 7.320 1.00 14.12 404 LYS A O 9
ATOM 14226 N N . PRO A 1 88 ? 1.161 5.236 7.474 1.00 70.52 405 PRO A N 9
ATOM 14227 C CA . PRO A 1 88 ? 0.982 5.390 8.903 1.00 55.00 405 PRO A CA 9
ATOM 14228 C C . PRO A 1 88 ? -0.484 5.431 9.323 1.00 41.34 405 PRO A C 9
ATOM 14229 O O . PRO A 1 88 ? -1.305 6.180 8.754 1.00 23.34 405 PRO A O 9
ATOM 14240 N N . THR A 1 89 ? -0.795 4.612 10.293 1.00 44.53 406 THR A N 9
ATOM 14241 C CA . THR A 1 89 ? -2.120 4.459 10.815 1.00 0.13 406 THR A CA 9
ATOM 14242 C C . THR A 1 89 ? -2.540 5.701 11.608 1.00 63.45 406 THR A C 9
ATOM 14243 O O . THR A 1 89 ? -2.276 5.818 12.806 1.00 14.23 406 THR A O 9
ATOM 14254 N N . GLY A 1 90 ? -3.105 6.651 10.923 1.00 62.23 407 GLY A N 9
ATOM 14255 C CA . GLY A 1 90 ? -3.586 7.808 11.570 1.00 54.11 407 GLY A CA 9
ATOM 14256 C C . GLY A 1 90 ? -3.919 8.876 10.579 1.00 51.11 407 GLY A C 9
ATOM 14257 O O . GLY A 1 90 ? -3.902 8.632 9.373 1.00 30.35 407 GLY A O 9
ATOM 14261 N N . SER A 1 91 ? -4.209 10.062 11.069 1.00 73.15 408 SER A N 9
ATOM 14262 C CA . SER A 1 91 ? -4.524 11.180 10.206 1.00 22.12 408 SER A CA 9
ATOM 14263 C C . SER A 1 91 ? -3.228 11.799 9.680 1.00 23.20 408 SER A C 9
ATOM 14264 O O . SER A 1 91 ? -3.238 12.594 8.753 1.00 10.52 408 SER A O 9
ATOM 14272 N N . HIS A 1 92 ? -2.125 11.422 10.289 1.00 23.40 409 HIS A N 9
ATOM 14273 C CA . HIS A 1 92 ? -0.831 11.879 9.865 1.00 64.15 409 HIS A CA 9
ATOM 14274 C C . HIS A 1 92 ? -0.198 10.765 9.080 1.00 20.21 409 HIS A C 9
ATOM 14275 O O . HIS A 1 92 ? 0.356 9.833 9.657 1.00 52.24 409 HIS A O 9
ATOM 14289 N N . HIS A 1 93 ? -0.354 10.815 7.794 1.00 3.23 410 HIS A N 9
ATOM 14290 C CA . HIS A 1 93 ? 0.167 9.797 6.926 1.00 22.43 410 HIS A CA 9
ATOM 14291 C C . HIS A 1 93 ? 0.876 10.406 5.740 1.00 0.32 410 HIS A C 9
ATOM 14292 O O . HIS A 1 93 ? 0.486 11.465 5.256 1.00 2.51 410 HIS A O 9
ATOM 14306 N N . HIS A 1 94 ? 1.932 9.763 5.329 1.00 43.14 411 HIS A N 9
ATOM 14307 C CA . HIS A 1 94 ? 2.758 10.183 4.237 1.00 13.01 411 HIS A CA 9
ATOM 14308 C C . HIS A 1 94 ? 3.180 8.933 3.520 1.00 74.04 411 HIS A C 9
ATOM 14309 O O . HIS A 1 94 ? 2.887 8.780 2.334 1.00 4.25 411 HIS A O 9
ATOM 14338 N N . ARG B 2 2 ? 24.633 -5.232 18.506 1.00 32.12 142 ARG B N 9
ATOM 14339 C CA . ARG B 2 2 ? 23.804 -5.483 17.367 1.00 73.12 142 ARG B CA 9
ATOM 14340 C C . ARG B 2 2 ? 22.806 -4.362 17.274 1.00 0.51 142 ARG B C 9
ATOM 14341 O O . ARG B 2 2 ? 22.874 -3.413 18.073 1.00 32.20 142 ARG B O 9
ATOM 14362 N N . THR B 2 3 ? 21.934 -4.454 16.291 1.00 40.52 143 THR B N 9
ATOM 14363 C CA . THR B 2 3 ? 20.850 -3.511 16.056 1.00 31.04 143 THR B CA 9
ATOM 14364 C C . THR B 2 3 ? 20.030 -3.373 17.353 1.00 1.21 143 THR B C 9
ATOM 14365 O O . THR B 2 3 ? 19.955 -4.349 18.112 1.00 30.32 143 THR B O 9
ATOM 14376 N N . ARG B 2 4 ? 19.383 -2.233 17.593 1.00 31.13 144 ARG B N 9
ATOM 14377 C CA . ARG B 2 4 ? 18.701 -2.022 18.880 1.00 61.55 144 ARG B CA 9
ATOM 14378 C C . ARG B 2 4 ? 17.533 -1.076 18.788 1.00 72.41 144 ARG B C 9
ATOM 14379 O O . ARG B 2 4 ? 17.465 -0.213 17.916 1.00 52.45 144 ARG B O 9
ATOM 14400 N N . GLN B 2 5 ? 16.607 -1.308 19.676 1.00 41.13 145 GLN B N 9
ATOM 14401 C CA . GLN B 2 5 ? 15.404 -0.529 19.853 1.00 10.32 145 GLN B CA 9
ATOM 14402 C C . GLN B 2 5 ? 15.626 0.675 20.751 1.00 33.43 145 GLN B C 9
ATOM 14403 O O . GLN B 2 5 ? 16.482 0.662 21.626 1.00 75.50 145 GLN B O 9
ATOM 14417 N N . ARG B 2 6 ? 14.762 1.663 20.562 1.00 52.41 146 ARG B N 9
ATOM 14418 C CA . ARG B 2 6 ? 14.812 2.976 21.210 1.00 60.53 146 ARG B CA 9
ATOM 14419 C C . ARG B 2 6 ? 15.997 3.781 20.766 1.00 64.12 146 ARG B C 9
ATOM 14420 O O . ARG B 2 6 ? 16.526 4.636 21.464 1.00 74.21 146 ARG B O 9
ATOM 14441 N N . ASN B 2 7 ? 16.291 3.546 19.511 1.00 70.41 147 ASN B N 9
ATOM 14442 C CA . ASN B 2 7 ? 17.266 4.225 18.722 1.00 63.44 147 ASN B CA 9
ATOM 14443 C C . ASN B 2 7 ? 17.020 3.803 17.305 1.00 44.44 147 ASN B C 9
ATOM 14444 O O . ASN B 2 7 ? 16.173 2.917 17.074 1.00 62.04 147 ASN B O 9
ATOM 14455 N N . GLU B 2 8 ? 17.682 4.427 16.362 1.00 24.24 148 GLU B N 9
ATOM 14456 C CA . GLU B 2 8 ? 17.510 4.055 14.984 1.00 11.23 148 GLU B CA 9
ATOM 14457 C C . GLU B 2 8 ? 18.531 3.019 14.671 1.00 24.35 148 GLU B C 9
ATOM 14458 O O . GLU B 2 8 ? 19.478 2.824 15.449 1.00 41.41 148 GLU B O 9
ATOM 14470 N N . THR B 2 9 ? 18.333 2.302 13.639 1.00 63.44 149 THR B N 9
ATOM 14471 C CA . THR B 2 9 ? 19.352 1.447 13.172 1.00 30.20 149 THR B CA 9
ATOM 14472 C C . THR B 2 9 ? 19.328 1.459 11.665 1.00 72.14 149 THR B C 9
ATOM 14473 O O . THR B 2 9 ? 18.420 0.903 11.028 1.00 41.02 149 THR B O 9
ATOM 14484 N N . GLN B 2 10 ? 20.276 2.160 11.124 1.00 34.25 150 GLN B N 9
ATOM 14485 C CA . GLN B 2 10 ? 20.454 2.302 9.713 1.00 52.25 150 GLN B CA 9
ATOM 14486 C C . GLN B 2 10 ? 20.689 0.940 9.052 1.00 42.42 150 GLN B C 9
ATOM 14487 O O . GLN B 2 10 ? 21.500 0.111 9.532 1.00 12.42 150 GLN B O 9
ATOM 14501 N N . VAL B 2 11 ? 19.980 0.690 7.985 1.00 1.12 151 VAL B N 9
ATOM 14502 C CA . VAL B 2 11 ? 20.138 -0.532 7.255 1.00 63.23 151 VAL B CA 9
ATOM 14503 C C . VAL B 2 11 ? 21.273 -0.426 6.244 1.00 42.15 151 VAL B C 9
ATOM 14504 O O . VAL B 2 11 ? 21.098 0.147 5.133 1.00 5.20 151 VAL B O 9
ATOM 14518 N N . MET A 1 1 ? 1.379 -1.197 2.030 1.00 22.14 318 MET A N 10
ATOM 14519 C CA . MET A 1 1 ? 2.033 -0.556 0.902 1.00 54.31 318 MET A CA 10
ATOM 14520 C C . MET A 1 1 ? 3.315 -1.302 0.609 1.00 54.24 318 MET A C 10
ATOM 14521 O O . MET A 1 1 ? 4.086 -1.589 1.510 1.00 31.13 318 MET A O 10
ATOM 14537 N N . GLU A 1 2 ? 3.529 -1.654 -0.612 1.00 22.22 319 GLU A N 10
ATOM 14538 C CA . GLU A 1 2 ? 4.713 -2.361 -0.969 1.00 23.35 319 GLU A CA 10
ATOM 14539 C C . GLU A 1 2 ? 5.634 -1.686 -1.923 1.00 30.05 319 GLU A C 10
ATOM 14540 O O . GLU A 1 2 ? 5.266 -1.198 -2.989 1.00 53.22 319 GLU A O 10
ATOM 14552 N N . ILE A 1 3 ? 6.831 -1.661 -1.486 1.00 35.53 320 ILE A N 10
ATOM 14553 C CA . ILE A 1 3 ? 7.925 -1.010 -2.081 1.00 3.44 320 ILE A CA 10
ATOM 14554 C C . ILE A 1 3 ? 8.969 -2.022 -2.473 1.00 32.10 320 ILE A C 10
ATOM 14555 O O . ILE A 1 3 ? 9.617 -2.629 -1.643 1.00 3.11 320 ILE A O 10
ATOM 14571 N N . LYS A 1 4 ? 9.067 -2.255 -3.732 1.00 31.22 321 LYS A N 10
ATOM 14572 C CA . LYS A 1 4 ? 10.111 -3.087 -4.237 1.00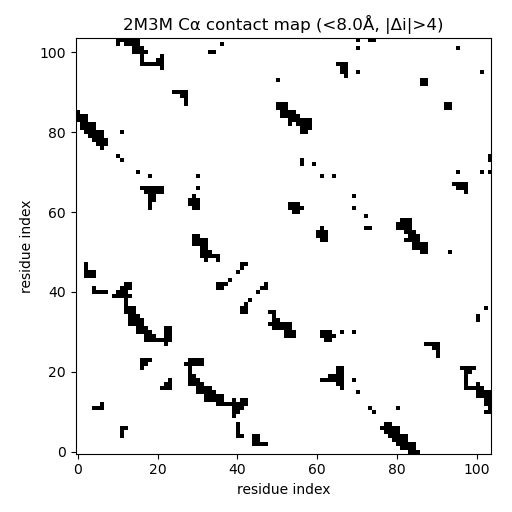 33.54 321 LYS A CA 10
ATOM 14573 C C . LYS A 1 4 ? 11.331 -2.210 -4.446 1.00 24.43 321 LYS A C 10
ATOM 14574 O O . LYS A 1 4 ? 11.202 -1.082 -4.962 1.00 52.24 321 LYS A O 10
ATOM 14593 N N . LEU A 1 5 ? 12.458 -2.678 -3.976 1.00 60.31 322 LEU A N 10
ATOM 14594 C CA . LEU A 1 5 ? 13.727 -1.990 -4.109 1.00 23.12 322 LEU A CA 10
ATOM 14595 C C . LEU A 1 5 ? 14.719 -2.955 -4.667 1.00 32.53 322 LEU A C 10
ATOM 14596 O O . LEU A 1 5 ? 14.564 -4.161 -4.511 1.00 42.30 322 LEU A O 10
ATOM 14612 N N . ILE A 1 6 ? 15.676 -2.458 -5.350 1.00 5.40 323 ILE A N 10
ATOM 14613 C CA . ILE A 1 6 ? 16.774 -3.258 -5.778 1.00 64.20 323 ILE A CA 10
ATOM 14614 C C . ILE A 1 6 ? 17.976 -2.892 -4.923 1.00 41.41 323 ILE A C 10
ATOM 14615 O O . ILE A 1 6 ? 18.431 -1.753 -4.967 1.00 22.22 323 ILE A O 10
ATOM 14631 N N . LYS A 1 7 ? 18.429 -3.822 -4.076 1.00 71.13 324 LYS A N 10
ATOM 14632 C CA . LYS A 1 7 ? 19.594 -3.570 -3.229 1.00 75.11 324 LYS A CA 10
ATOM 14633 C C . LYS A 1 7 ? 20.781 -3.274 -4.117 1.00 24.42 324 LYS A C 10
ATOM 14634 O O . LYS A 1 7 ? 21.057 -4.021 -5.039 1.00 32.41 324 LYS A O 10
ATOM 14653 N N . GLY A 1 8 ? 21.524 -2.284 -3.764 1.00 21.23 325 GLY A N 10
ATOM 14654 C CA . GLY A 1 8 ? 22.587 -1.801 -4.612 1.00 43.22 325 GLY A CA 10
ATOM 14655 C C . GLY A 1 8 ? 23.879 -1.555 -3.860 1.00 15.22 325 GLY A C 10
ATOM 14656 O O . GLY A 1 8 ? 24.055 -2.065 -2.759 1.00 24.42 325 GLY A O 10
ATOM 14660 N N . PRO A 1 9 ? 24.797 -0.759 -4.436 1.00 60.12 326 PRO A N 10
ATOM 14661 C CA . PRO A 1 9 ? 26.131 -0.471 -3.847 1.00 62.52 326 PRO A CA 10
ATOM 14662 C C . PRO A 1 9 ? 26.074 0.245 -2.490 1.00 20.24 326 PRO A C 10
ATOM 14663 O O . PRO A 1 9 ? 27.008 0.179 -1.715 1.00 61.33 326 PRO A O 10
ATOM 14674 N N . LYS A 1 10 ? 24.977 0.924 -2.219 1.00 41.43 327 LYS A N 10
ATOM 14675 C CA . LYS A 1 10 ? 24.829 1.648 -0.958 1.00 22.25 327 LYS A CA 10
ATOM 14676 C C . LYS A 1 10 ? 23.812 0.946 -0.074 1.00 13.05 327 LYS A C 10
ATOM 14677 O O . LYS A 1 10 ? 23.284 1.523 0.870 1.00 25.23 327 LYS A O 10
ATOM 14696 N N . GLY A 1 11 ? 23.558 -0.303 -0.405 1.00 64.43 328 GLY A N 10
ATOM 14697 C CA . GLY A 1 11 ? 22.611 -1.108 0.329 1.00 23.42 328 GLY A CA 10
ATOM 14698 C C . GLY A 1 11 ? 21.228 -0.845 -0.165 1.00 4.34 328 GLY A C 10
ATOM 14699 O O . GLY A 1 11 ? 20.935 -1.063 -1.353 1.00 64.31 328 GLY A O 10
ATOM 14703 N N . LEU A 1 12 ? 20.387 -0.372 0.705 1.00 12.25 329 LEU A N 10
ATOM 14704 C CA . LEU A 1 12 ? 19.047 0.011 0.337 1.00 64.24 329 LEU A CA 10
ATOM 14705 C C . LEU A 1 12 ? 18.983 1.524 0.356 1.00 1.25 329 LEU A C 10
ATOM 14706 O O . LEU A 1 12 ? 18.232 2.162 -0.411 1.00 62.52 329 LEU A O 10
ATOM 14722 N N . GLY A 1 13 ? 19.790 2.096 1.231 1.00 43.41 330 GLY A N 10
ATOM 14723 C CA . GLY A 1 13 ? 19.977 3.516 1.254 1.00 75.33 330 GLY A CA 10
ATOM 14724 C C . GLY A 1 13 ? 18.957 4.289 2.047 1.00 50.33 330 GLY A C 10
ATOM 14725 O O . GLY A 1 13 ? 18.385 5.254 1.544 1.00 64.32 330 GLY A O 10
ATOM 14729 N N . PHE A 1 14 ? 18.717 3.882 3.257 1.00 52.14 331 PHE A N 10
ATOM 14730 C CA . PHE A 1 14 ? 17.876 4.644 4.164 1.00 63.21 331 PHE A CA 10
ATOM 14731 C C . PHE A 1 14 ? 18.227 4.339 5.609 1.00 62.14 331 PHE A C 10
ATOM 14732 O O . PHE A 1 14 ? 18.865 3.318 5.894 1.00 34.45 331 PHE A O 10
ATOM 14749 N N . SER A 1 15 ? 17.856 5.218 6.498 1.00 10.50 332 SER A N 10
ATOM 14750 C CA . SER A 1 15 ? 18.145 5.058 7.890 1.00 63.01 332 SER A CA 10
ATOM 14751 C C . SER A 1 15 ? 16.857 4.770 8.635 1.00 5.21 332 SER A C 10
ATOM 14752 O O . SER A 1 15 ? 15.875 5.503 8.494 1.00 3.45 332 SER A O 10
ATOM 14760 N N . ILE A 1 16 ? 16.853 3.731 9.399 1.00 5.41 333 ILE A N 10
ATOM 14761 C CA . ILE A 1 16 ? 15.694 3.327 10.147 1.00 13.52 333 ILE A CA 10
ATOM 14762 C C . ILE A 1 16 ? 15.965 3.370 11.629 1.00 35.43 333 ILE A C 10
ATOM 14763 O O . ILE A 1 16 ? 17.106 3.306 12.053 1.00 72.53 333 ILE A O 10
ATOM 14779 N N . ALA A 1 17 ? 14.922 3.542 12.382 1.00 5.43 334 ALA A N 10
ATOM 14780 C CA . ALA A 1 17 ? 14.936 3.495 13.815 1.00 41.22 334 ALA A CA 10
ATOM 14781 C C . ALA A 1 17 ? 13.576 2.990 14.249 1.00 4.15 334 ALA A C 10
ATOM 14782 O O . ALA A 1 17 ? 12.552 3.572 13.887 1.00 2.22 334 ALA A O 10
ATOM 14789 N N . GLY A 1 18 ? 13.551 1.898 14.941 1.00 60.23 335 GLY A N 10
ATOM 14790 C CA . GLY A 1 18 ? 12.302 1.349 15.397 1.00 20.42 335 GLY A CA 10
ATOM 14791 C C . GLY A 1 18 ? 12.431 -0.116 15.663 1.00 63.23 335 GLY A C 10
ATOM 14792 O O . GLY A 1 18 ? 13.300 -0.759 15.101 1.00 25.21 335 GLY A O 10
ATOM 14796 N N . GLY A 1 19 ? 11.609 -0.630 16.519 1.00 44.14 336 GLY A N 10
ATOM 14797 C CA . GLY A 1 19 ? 11.666 -2.016 16.888 1.00 31.03 336 GLY A CA 10
ATOM 14798 C C . GLY A 1 19 ? 11.555 -2.115 18.369 1.00 13.41 336 GLY A C 10
ATOM 14799 O O . GLY A 1 19 ? 11.418 -1.085 19.012 1.00 54.34 336 GLY A O 10
ATOM 14803 N N . VAL A 1 20 ? 11.642 -3.313 18.918 1.00 24.44 337 VAL A N 10
ATOM 14804 C CA . VAL A 1 20 ? 11.531 -3.533 20.368 1.00 22.41 337 VAL A CA 10
ATOM 14805 C C . VAL A 1 20 ? 12.519 -2.649 21.142 1.00 52.21 337 VAL A C 10
ATOM 14806 O O . VAL A 1 20 ? 13.738 -2.817 21.040 1.00 2.23 337 VAL A O 10
ATOM 14819 N N . GLY A 1 21 ? 11.972 -1.648 21.821 1.00 2.24 338 GLY A N 10
ATOM 14820 C CA . GLY A 1 21 ? 12.762 -0.741 22.636 1.00 64.14 338 GLY A CA 10
ATOM 14821 C C . GLY A 1 21 ? 13.273 0.452 21.846 1.00 74.43 338 GLY A C 10
ATOM 14822 O O . GLY A 1 21 ? 13.696 1.447 22.409 1.00 72.35 338 GLY A O 10
ATOM 14826 N N . ASN A 1 22 ? 13.244 0.330 20.545 1.00 55.55 339 ASN A N 10
ATOM 14827 C CA . ASN A 1 22 ? 13.732 1.361 19.638 1.00 54.41 339 ASN A CA 10
ATOM 14828 C C . ASN A 1 22 ? 12.522 2.046 18.960 1.00 74.01 339 ASN A C 10
ATOM 14829 O O . ASN A 1 22 ? 12.693 2.821 18.036 1.00 51.22 339 ASN A O 10
ATOM 14840 N N . GLN A 1 23 ? 11.305 1.742 19.445 1.00 24.34 340 GLN A N 10
ATOM 14841 C CA . GLN A 1 23 ? 10.054 2.195 18.834 1.00 2.33 340 GLN A CA 10
ATOM 14842 C C . GLN A 1 23 ? 10.054 3.703 18.561 1.00 44.20 340 GLN A C 10
ATOM 14843 O O . GLN A 1 23 ? 10.335 4.516 19.446 1.00 52.12 340 GLN A O 10
ATOM 14857 N N . HIS A 1 24 ? 9.773 4.045 17.325 1.00 10.00 341 HIS A N 10
ATOM 14858 C CA . HIS A 1 24 ? 9.852 5.420 16.854 1.00 52.41 341 HIS A CA 10
ATOM 14859 C C . HIS A 1 24 ? 8.578 6.175 17.223 1.00 54.25 341 HIS A C 10
ATOM 14860 O O . HIS A 1 24 ? 8.622 7.288 17.733 1.00 24.43 341 HIS A O 10
ATOM 14874 N N . ILE A 1 25 ? 7.455 5.548 16.995 1.00 64.02 342 ILE A N 10
ATOM 14875 C CA . ILE A 1 25 ? 6.183 6.156 17.288 1.00 40.44 342 ILE A CA 10
ATOM 14876 C C . ILE A 1 25 ? 5.645 5.539 18.559 1.00 21.31 342 ILE A C 10
ATOM 14877 O O . ILE A 1 25 ? 5.556 4.325 18.649 1.00 75.31 342 ILE A O 10
ATOM 14893 N N . PRO A 1 26 ? 5.371 6.372 19.597 1.00 61.43 343 PRO A N 10
ATOM 14894 C CA . PRO A 1 26 ? 4.835 5.904 20.884 1.00 24.24 343 PRO A CA 10
ATOM 14895 C C . PRO A 1 26 ? 3.581 5.055 20.722 1.00 14.31 343 PRO A C 10
ATOM 14896 O O . PRO A 1 26 ? 2.508 5.563 20.398 1.00 25.43 343 PRO A O 10
ATOM 14907 N N . GLY A 1 27 ? 3.749 3.766 20.897 1.00 31.35 344 GLY A N 10
ATOM 14908 C CA . GLY A 1 27 ? 2.650 2.856 20.783 1.00 32.11 344 GLY A CA 10
ATOM 14909 C C . GLY A 1 27 ? 2.767 1.974 19.563 1.00 45.00 344 GLY A C 10
ATOM 14910 O O . GLY A 1 27 ? 1.985 1.045 19.393 1.00 14.41 344 GLY A O 10
ATOM 14914 N N . ASP A 1 28 ? 3.757 2.237 18.726 1.00 5.13 345 ASP A N 10
ATOM 14915 C CA . ASP A 1 28 ? 3.930 1.455 17.515 1.00 40.30 345 ASP A CA 10
ATOM 14916 C C . ASP A 1 28 ? 5.353 0.945 17.473 1.00 14.42 345 ASP A C 10
ATOM 14917 O O . ASP A 1 28 ? 6.295 1.659 17.098 1.00 31.41 345 ASP A O 10
ATOM 14926 N N . ASN A 1 29 ? 5.509 -0.287 17.873 1.00 21.40 346 ASN A N 10
ATOM 14927 C CA . ASN A 1 29 ? 6.810 -0.909 18.100 1.00 4.34 346 ASN A CA 10
ATOM 14928 C C . ASN A 1 29 ? 7.439 -1.431 16.779 1.00 52.35 346 ASN A C 10
ATOM 14929 O O . ASN A 1 29 ? 8.200 -2.408 16.761 1.00 51.21 346 ASN A O 10
ATOM 14940 N N . SER A 1 30 ? 7.178 -0.726 15.705 1.00 45.14 347 SER A N 10
ATOM 14941 C CA . SER A 1 30 ? 7.670 -1.099 14.399 1.00 31.33 347 SER A CA 10
ATOM 14942 C C . SER A 1 30 ? 8.890 -0.294 14.000 1.00 60.23 347 SER A C 10
ATOM 14943 O O . SER A 1 30 ? 9.304 0.649 14.706 1.00 73.21 347 SER A O 10
ATOM 14951 N N . ILE A 1 31 ? 9.472 -0.674 12.888 1.00 10.51 348 ILE A N 10
ATOM 14952 C CA . ILE A 1 31 ? 10.663 -0.052 12.389 1.00 73.41 348 ILE A CA 10
ATOM 14953 C C . ILE A 1 31 ? 10.238 1.156 11.555 1.00 45.25 348 ILE A C 10
ATOM 14954 O O . ILE A 1 31 ? 9.385 1.018 10.692 1.00 45.25 348 ILE A O 10
ATOM 14970 N N . TYR A 1 32 ? 10.807 2.313 11.798 1.00 71.24 349 TYR A N 10
ATOM 14971 C CA . TYR A 1 32 ? 10.434 3.502 11.043 1.00 2.55 349 TYR A CA 10
ATOM 14972 C C . TYR A 1 32 ? 11.620 4.129 10.384 1.00 11.20 349 TYR A C 10
ATOM 14973 O O . TYR A 1 32 ? 12.695 4.179 10.950 1.00 44.42 349 TYR A O 10
ATOM 14991 N N . VAL A 1 33 ? 11.424 4.567 9.183 1.00 3.21 350 VAL A N 10
ATOM 14992 C CA . VAL A 1 33 ? 12.456 5.226 8.419 1.00 50.45 350 VAL A CA 10
ATOM 14993 C C . VAL A 1 33 ? 12.618 6.654 8.911 1.00 34.11 350 VAL A C 10
ATOM 14994 O O . VAL A 1 33 ? 11.711 7.457 8.797 1.00 3.40 350 VAL A O 10
ATOM 15007 N N . THR A 1 34 ? 13.758 6.941 9.453 1.00 32.22 351 THR A N 10
ATOM 15008 C CA . THR A 1 34 ? 14.050 8.237 10.003 1.00 70.42 351 THR A CA 10
ATOM 15009 C C . THR A 1 34 ? 14.692 9.136 8.935 1.00 50.52 351 THR A C 10
ATOM 15010 O O . THR A 1 34 ? 14.542 10.354 8.958 1.00 12.25 351 THR A O 10
ATOM 15021 N N . LYS A 1 35 ? 15.391 8.527 7.996 1.00 45.34 352 LYS A N 10
ATOM 15022 C CA . LYS A 1 35 ? 16.113 9.259 6.959 1.00 40.52 352 LYS A CA 10
ATOM 15023 C C . LYS A 1 35 ? 16.222 8.402 5.733 1.00 70.33 352 LYS A C 10
ATOM 15024 O O . LYS A 1 35 ? 16.086 7.194 5.814 1.00 35.20 352 LYS A O 10
ATOM 15043 N N . ILE A 1 36 ? 16.472 9.015 4.620 1.00 10.31 353 ILE A N 10
ATOM 15044 C CA . ILE A 1 36 ? 16.689 8.314 3.387 1.00 10.42 353 ILE A CA 10
ATOM 15045 C C . ILE A 1 36 ? 18.034 8.793 2.857 1.00 42.30 353 ILE A C 10
ATOM 15046 O O . ILE A 1 36 ? 18.324 9.987 2.910 1.00 23.25 353 ILE A O 10
ATOM 15062 N N . ILE A 1 37 ? 18.852 7.879 2.408 1.00 60.21 354 ILE A N 10
ATOM 15063 C CA . ILE A 1 37 ? 20.211 8.184 1.998 1.00 34.44 354 ILE A CA 10
ATOM 15064 C C . ILE A 1 37 ? 20.256 8.657 0.545 1.00 4.53 354 ILE A C 10
ATOM 15065 O O . ILE A 1 37 ? 19.572 8.091 -0.329 1.00 71.34 354 ILE A O 10
ATOM 15081 N N . GLU A 1 38 ? 21.053 9.693 0.302 1.00 2.14 355 GLU A N 10
ATOM 15082 C CA . GLU A 1 38 ? 21.221 10.271 -1.007 1.00 51.32 355 GLU A CA 10
ATOM 15083 C C . GLU A 1 38 ? 21.672 9.249 -2.053 1.00 14.13 355 GLU A C 10
ATOM 15084 O O . GLU A 1 38 ? 22.591 8.461 -1.833 1.00 34.21 355 GLU A O 10
ATOM 15096 N N . GLY A 1 39 ? 20.946 9.200 -3.148 1.00 2.45 356 GLY A N 10
ATOM 15097 C CA . GLY A 1 39 ? 21.267 8.275 -4.220 1.00 31.23 356 GLY A CA 10
ATOM 15098 C C . GLY A 1 39 ? 20.991 6.824 -3.847 1.00 61.31 356 GLY A C 10
ATOM 15099 O O . GLY A 1 39 ? 21.390 5.906 -4.566 1.00 72.52 356 GLY A O 10
ATOM 15103 N N . GLY A 1 40 ? 20.326 6.620 -2.719 1.00 33.30 357 GLY A N 10
ATOM 15104 C CA . GLY A 1 40 ? 19.992 5.300 -2.290 1.00 35.10 357 GLY A CA 10
ATOM 15105 C C . GLY A 1 40 ? 18.862 4.744 -3.105 1.00 60.32 357 GLY A C 10
ATOM 15106 O O . GLY A 1 40 ? 18.099 5.512 -3.729 1.00 22.03 357 GLY A O 10
ATOM 15110 N N . ALA A 1 41 ? 18.718 3.439 -3.091 1.00 20.44 358 ALA A N 10
ATOM 15111 C CA . ALA A 1 41 ? 17.682 2.777 -3.852 1.00 34.32 358 ALA A CA 10
ATOM 15112 C C . ALA A 1 41 ? 16.325 3.274 -3.407 1.00 71.12 358 ALA A C 10
ATOM 15113 O O . ALA A 1 41 ? 15.489 3.607 -4.212 1.00 72.33 358 ALA A O 10
ATOM 15120 N N . ALA A 1 42 ? 16.145 3.425 -2.116 1.00 41.45 359 ALA A N 10
ATOM 15121 C CA . ALA A 1 42 ? 14.872 3.900 -1.608 1.00 35.31 359 ALA A CA 10
ATOM 15122 C C . ALA A 1 42 ? 14.646 5.398 -1.895 1.00 43.12 359 ALA A C 10
ATOM 15123 O O . ALA A 1 42 ? 13.542 5.904 -1.733 1.00 70.43 359 ALA A O 10
ATOM 15130 N N . HIS A 1 43 ? 15.675 6.079 -2.341 1.00 51.11 360 HIS A N 10
ATOM 15131 C CA . HIS A 1 43 ? 15.564 7.487 -2.662 1.00 61.43 360 HIS A CA 10
ATOM 15132 C C . HIS A 1 43 ? 15.258 7.626 -4.160 1.00 2.04 360 HIS A C 10
ATOM 15133 O O . HIS A 1 43 ? 14.627 8.587 -4.588 1.00 12.34 360 HIS A O 10
ATOM 15147 N N . LYS A 1 44 ? 15.726 6.674 -4.954 1.00 23.03 361 LYS A N 10
ATOM 15148 C CA . LYS A 1 44 ? 15.477 6.721 -6.397 1.00 0.12 361 LYS A CA 10
ATOM 15149 C C . LYS A 1 44 ? 14.235 5.904 -6.750 1.00 55.01 361 LYS A C 10
ATOM 15150 O O . LYS A 1 44 ? 13.235 6.397 -7.243 1.00 22.11 361 LYS A O 10
ATOM 15169 N N . ASP A 1 45 ? 14.355 4.654 -6.425 1.00 55.04 362 ASP A N 10
ATOM 15170 C CA . ASP A 1 45 ? 13.443 3.576 -6.765 1.00 44.34 362 ASP A CA 10
ATOM 15171 C C . ASP A 1 45 ? 12.366 3.466 -5.747 1.00 21.15 362 ASP A C 10
ATOM 15172 O O . ASP A 1 45 ? 11.284 2.938 -5.980 1.00 45.25 362 ASP A O 10
ATOM 15181 N N . GLY A 1 46 ? 12.733 3.917 -4.615 1.00 61.01 363 GLY A N 10
ATOM 15182 C CA . GLY A 1 46 ? 12.024 3.795 -3.386 1.00 50.20 363 GLY A CA 10
ATOM 15183 C C . GLY A 1 46 ? 10.555 4.035 -3.339 1.00 65.11 363 GLY A C 10
ATOM 15184 O O . GLY A 1 46 ? 9.864 3.164 -2.854 1.00 45.41 363 GLY A O 10
ATOM 15188 N N . LYS A 1 47 ? 10.056 5.151 -3.876 1.00 61.52 364 LYS A N 10
ATOM 15189 C CA . LYS A 1 47 ? 8.677 5.631 -3.586 1.00 52.01 364 LYS A CA 10
ATOM 15190 C C . LYS A 1 47 ? 8.396 5.617 -2.075 1.00 31.10 364 LYS A C 10
ATOM 15191 O O . LYS A 1 47 ? 7.263 5.475 -1.636 1.00 52.05 364 LYS A O 10
ATOM 15210 N N . LEU A 1 48 ? 9.450 5.838 -1.308 1.00 0.55 365 LEU A N 10
ATOM 15211 C CA . LEU A 1 48 ? 9.438 5.677 0.121 1.00 63.12 365 LEU A CA 10
ATOM 15212 C C . LEU A 1 48 ? 9.583 7.042 0.780 1.00 63.10 365 LEU A C 10
ATOM 15213 O O . LEU A 1 48 ? 10.187 7.956 0.202 1.00 54.41 365 LEU A O 10
ATOM 15229 N N . GLN A 1 49 ? 9.014 7.184 1.950 1.00 63.54 366 GLN A N 10
ATOM 15230 C CA . GLN A 1 49 ? 8.994 8.427 2.665 1.00 44.24 366 GLN A CA 10
ATOM 15231 C C . GLN A 1 49 ? 9.634 8.279 4.038 1.00 34.34 366 GLN A C 10
ATOM 15232 O O . GLN A 1 49 ? 9.678 7.189 4.609 1.00 4.43 366 GLN A O 10
ATOM 15246 N N . ILE A 1 50 ? 10.179 9.353 4.550 1.00 43.14 367 ILE A N 10
ATOM 15247 C CA . ILE A 1 50 ? 10.627 9.356 5.916 1.00 12.25 367 ILE A CA 10
ATOM 15248 C C . ILE A 1 50 ? 9.366 9.213 6.807 1.00 2.21 367 ILE A C 10
ATOM 15249 O O . ILE A 1 50 ? 8.390 9.942 6.607 1.00 74.25 367 ILE A O 10
ATOM 15265 N N . GLY A 1 51 ? 9.371 8.284 7.736 1.00 14.34 368 GLY A N 10
ATOM 15266 C CA . GLY A 1 51 ? 8.193 8.056 8.557 1.00 12.10 368 GLY A CA 10
ATOM 15267 C C . GLY A 1 51 ? 7.486 6.760 8.198 1.00 62.03 368 GLY A C 10
ATOM 15268 O O . GLY A 1 51 ? 6.412 6.460 8.717 1.00 51.33 368 GLY A O 10
ATOM 15272 N N . ASP A 1 52 ? 8.067 6.027 7.275 1.00 73.31 369 ASP A N 10
ATOM 15273 C CA . ASP A 1 52 ? 7.547 4.730 6.843 1.00 44.55 369 ASP A CA 10
ATOM 15274 C C . ASP A 1 52 ? 7.753 3.619 7.880 1.00 12.43 369 ASP A C 10
ATOM 15275 O O . ASP A 1 52 ? 8.865 3.427 8.386 1.00 24.52 369 ASP A O 10
ATOM 15284 N N . LYS A 1 53 ? 6.658 2.912 8.200 1.00 21.32 370 LYS A N 10
ATOM 15285 C CA . LYS A 1 53 ? 6.626 1.801 9.177 1.00 53.14 370 LYS A CA 10
ATOM 15286 C C . LYS A 1 53 ? 6.841 0.483 8.453 1.00 62.23 370 LYS A C 10
ATOM 15287 O O . LYS A 1 53 ? 5.998 0.053 7.673 1.00 11.02 370 LYS A O 10
ATOM 15306 N N . LEU A 1 54 ? 7.927 -0.166 8.731 1.00 43.23 371 LEU A N 10
ATOM 15307 C CA . LEU A 1 54 ? 8.238 -1.413 8.079 1.00 3.13 371 LEU A CA 10
ATOM 15308 C C . LEU A 1 54 ? 7.485 -2.532 8.725 1.00 55.11 371 LEU A C 10
ATOM 15309 O O . LEU A 1 54 ? 7.742 -2.887 9.872 1.00 50.21 371 LEU A O 10
ATOM 15325 N N . LEU A 1 55 ? 6.566 -3.063 7.979 1.00 1.14 372 LEU A N 10
ATOM 15326 C CA . LEU A 1 55 ? 5.700 -4.111 8.432 1.00 52.32 372 LEU A CA 10
ATOM 15327 C C . LEU A 1 55 ? 6.410 -5.440 8.183 1.00 73.04 372 LEU A C 10
ATOM 15328 O O . LEU A 1 55 ? 6.366 -6.363 9.009 1.00 4.42 372 LEU A O 10
ATOM 15344 N N . ALA A 1 56 ? 7.085 -5.528 7.048 1.00 74.13 373 ALA A N 10
ATOM 15345 C CA . ALA A 1 56 ? 7.781 -6.729 6.664 1.00 35.41 373 ALA A CA 10
ATOM 15346 C C . ALA A 1 56 ? 8.781 -6.439 5.554 1.00 43.35 373 ALA A C 10
ATOM 15347 O O . ALA A 1 56 ? 8.617 -5.487 4.800 1.00 64.41 373 ALA A O 10
ATOM 15354 N N . VAL A 1 57 ? 9.793 -7.259 5.441 1.00 42.41 374 VAL A N 10
ATOM 15355 C CA . VAL A 1 57 ? 10.721 -7.164 4.330 1.00 1.34 374 VAL A CA 10
ATOM 15356 C C . VAL A 1 57 ? 10.939 -8.563 3.775 1.00 45.40 374 VAL A C 10
ATOM 15357 O O . VAL A 1 57 ? 11.248 -9.490 4.505 1.00 65.30 374 VAL A O 10
ATOM 15370 N N . ASN A 1 58 ? 10.643 -8.711 2.484 1.00 21.32 375 ASN A N 10
ATOM 15371 C CA . ASN A 1 58 ? 10.661 -10.002 1.743 1.00 1.12 375 ASN A CA 10
ATOM 15372 C C . ASN A 1 58 ? 9.655 -10.906 2.351 1.00 2.34 375 ASN A C 10
ATOM 15373 O O . ASN A 1 58 ? 9.732 -12.122 2.327 1.00 30.30 375 ASN A O 10
ATOM 15384 N N . ASN A 1 59 ? 8.678 -10.212 2.836 1.00 25.42 376 ASN A N 10
ATOM 15385 C CA . ASN A 1 59 ? 7.502 -10.683 3.512 1.00 21.33 376 ASN A CA 10
ATOM 15386 C C . ASN A 1 59 ? 7.824 -11.338 4.877 1.00 23.01 376 ASN A C 10
ATOM 15387 O O . ASN A 1 59 ? 6.992 -12.022 5.471 1.00 34.21 376 ASN A O 10
ATOM 15398 N N . VAL A 1 60 ? 9.012 -11.080 5.388 1.00 21.40 377 VAL A N 10
ATOM 15399 C CA . VAL A 1 60 ? 9.374 -11.503 6.727 1.00 74.13 377 VAL A CA 10
ATOM 15400 C C . VAL A 1 60 ? 8.888 -10.417 7.670 1.00 32.23 377 VAL A C 10
ATOM 15401 O O . VAL A 1 60 ? 9.214 -9.253 7.470 1.00 53.24 377 VAL A O 10
ATOM 15414 N N . CYS A 1 61 ? 8.098 -10.791 8.652 1.00 43.25 378 CYS A N 10
ATOM 15415 C CA . CYS A 1 61 ? 7.471 -9.856 9.577 1.00 60.43 378 CYS A CA 10
ATOM 15416 C C . CYS A 1 61 ? 8.478 -9.040 10.402 1.00 73.41 378 CYS A C 10
ATOM 15417 O O . CYS A 1 61 ? 9.336 -9.593 11.085 1.00 53.04 378 CYS A O 10
ATOM 15425 N N . LEU A 1 62 ? 8.361 -7.728 10.299 1.00 74.30 379 LEU A N 10
ATOM 15426 C CA . LEU A 1 62 ? 9.180 -6.775 11.050 1.00 54.03 379 LEU A CA 10
ATOM 15427 C C . LEU A 1 62 ? 8.365 -6.103 12.147 1.00 61.24 379 LEU A C 10
ATOM 15428 O O . LEU A 1 62 ? 8.886 -5.276 12.909 1.00 3.11 379 LEU A O 10
ATOM 15444 N N . GLU A 1 63 ? 7.088 -6.440 12.202 1.00 32.30 380 GLU A N 10
ATOM 15445 C CA . GLU A 1 63 ? 6.211 -5.968 13.253 1.00 32.01 380 GLU A CA 10
ATOM 15446 C C . GLU A 1 63 ? 6.642 -6.569 14.576 1.00 51.12 380 GLU A C 10
ATOM 15447 O O . GLU A 1 63 ? 6.480 -7.768 14.795 1.00 72.52 380 GLU A O 10
ATOM 15459 N N . GLU A 1 64 ? 7.239 -5.731 15.404 1.00 71.05 381 GLU A N 10
ATOM 15460 C CA . GLU A 1 64 ? 7.713 -6.081 16.722 1.00 50.13 381 GLU A CA 10
ATOM 15461 C C . GLU A 1 64 ? 8.844 -7.132 16.713 1.00 74.52 381 GLU A C 10
ATOM 15462 O O . GLU A 1 64 ? 8.649 -8.315 16.966 1.00 74.41 381 GLU A O 10
ATOM 15474 N N . VAL A 1 65 ? 10.010 -6.663 16.329 1.00 61.14 382 VAL A N 10
ATOM 15475 C CA . VAL A 1 65 ? 11.258 -7.423 16.353 1.00 72.21 382 VAL A CA 10
ATOM 15476 C C . VAL A 1 65 ? 12.309 -6.477 16.886 1.00 2.14 382 VAL A C 10
ATOM 15477 O O . VAL A 1 65 ? 12.035 -5.265 17.008 1.00 62.02 382 VAL A O 10
ATOM 15490 N N . THR A 1 66 ? 13.472 -6.952 17.206 1.00 30.45 383 THR A N 10
ATOM 15491 C CA . THR A 1 66 ? 14.477 -6.064 17.709 1.00 73.21 383 THR A CA 10
ATOM 15492 C C . THR A 1 66 ? 15.105 -5.305 16.535 1.00 0.32 383 THR A C 10
ATOM 15493 O O . THR A 1 66 ? 15.336 -5.884 15.482 1.00 21.22 383 THR A O 10
ATOM 15504 N N . HIS A 1 67 ? 15.354 -4.005 16.711 1.00 13.23 384 HIS A N 10
ATOM 15505 C CA . HIS A 1 67 ? 15.819 -3.134 15.609 1.00 61.41 384 HIS A CA 10
ATOM 15506 C C . HIS A 1 67 ? 16.966 -3.736 14.808 1.00 52.44 384 HIS A C 10
ATOM 15507 O O . HIS A 1 67 ? 16.885 -3.849 13.605 1.00 60.42 384 HIS A O 10
ATOM 15521 N N . GLU A 1 68 ? 17.977 -4.164 15.501 1.00 23.23 385 GLU A N 10
ATOM 15522 C CA . GLU A 1 68 ? 19.190 -4.682 14.899 1.00 33.42 385 GLU A CA 10
ATOM 15523 C C . GLU A 1 68 ? 18.898 -5.991 14.118 1.00 53.21 385 GLU A C 10
ATOM 15524 O O . GLU A 1 68 ? 19.496 -6.265 13.066 1.00 14.11 385 GLU A O 10
ATOM 15536 N N . GLU A 1 69 ? 17.898 -6.716 14.584 1.00 53.00 386 GLU A N 10
ATOM 15537 C CA . GLU A 1 69 ? 17.452 -7.959 13.985 1.00 14.54 386 GLU A CA 10
ATOM 15538 C C . GLU A 1 69 ? 16.725 -7.633 12.690 1.00 64.33 386 GLU A C 10
ATOM 15539 O O . GLU A 1 69 ? 16.917 -8.288 11.656 1.00 42.55 386 GLU A O 10
ATOM 15551 N N . ALA A 1 70 ? 15.963 -6.558 12.740 1.00 3.22 387 ALA A N 10
ATOM 15552 C CA . ALA A 1 70 ? 15.229 -6.077 11.601 1.00 14.52 387 ALA A CA 10
ATOM 15553 C C . ALA A 1 70 ? 16.181 -5.572 10.553 1.00 60.14 387 ALA A C 10
ATOM 15554 O O . ALA A 1 70 ? 16.052 -5.920 9.396 1.00 4.42 387 ALA A O 10
ATOM 15561 N N . VAL A 1 71 ? 17.165 -4.773 10.971 1.00 21.02 388 VAL A N 10
ATOM 15562 C CA . VAL A 1 71 ? 18.157 -4.235 10.042 1.00 12.35 388 VAL A CA 10
ATOM 15563 C C . VAL A 1 71 ? 18.860 -5.366 9.340 1.00 5.03 388 VAL A C 10
ATOM 15564 O O . VAL A 1 71 ? 19.055 -5.319 8.137 1.00 11.35 388 VAL A O 10
ATOM 15577 N N . THR A 1 72 ? 19.218 -6.384 10.095 1.00 74.42 389 THR A N 10
ATOM 15578 C CA . THR A 1 72 ? 19.840 -7.564 9.543 1.00 70.10 389 THR A CA 10
ATOM 15579 C C . THR A 1 72 ? 18.927 -8.213 8.467 1.00 23.11 389 THR A C 10
ATOM 15580 O O . THR A 1 72 ? 19.403 -8.632 7.417 1.00 71.03 389 THR A O 10
ATOM 15591 N N . ALA A 1 73 ? 17.615 -8.209 8.700 1.00 63.33 390 ALA A N 10
ATOM 15592 C CA . ALA A 1 73 ? 16.664 -8.750 7.736 1.00 5.21 390 ALA A CA 10
ATOM 15593 C C . ALA A 1 73 ? 16.666 -7.924 6.438 1.00 12.32 390 ALA A C 10
ATOM 15594 O O . ALA A 1 73 ? 16.481 -8.471 5.353 1.00 1.34 390 ALA A O 10
ATOM 15601 N N . LEU A 1 74 ? 16.893 -6.611 6.550 1.00 51.44 391 LEU A N 10
ATOM 15602 C CA . LEU A 1 74 ? 16.995 -5.771 5.357 1.00 53.03 391 LEU A CA 10
ATOM 15603 C C . LEU A 1 74 ? 18.381 -5.852 4.743 1.00 20.24 391 LEU A C 10
ATOM 15604 O O . LEU A 1 74 ? 18.547 -5.631 3.564 1.00 2.42 391 LEU A O 10
ATOM 15620 N N . LYS A 1 75 ? 19.378 -6.148 5.547 1.00 21.13 392 LYS A N 10
ATOM 15621 C CA . LYS A 1 75 ? 20.728 -6.261 5.039 1.00 22.11 392 LYS A CA 10
ATOM 15622 C C . LYS A 1 75 ? 20.942 -7.551 4.288 1.00 23.30 392 LYS A C 10
ATOM 15623 O O . LYS A 1 75 ? 21.744 -7.613 3.366 1.00 11.43 392 LYS A O 10
ATOM 15642 N N . ASN A 1 76 ? 20.178 -8.560 4.651 1.00 24.12 393 ASN A N 10
ATOM 15643 C CA . ASN A 1 76 ? 20.201 -9.858 3.986 1.00 13.04 393 ASN A CA 10
ATOM 15644 C C . ASN A 1 76 ? 19.376 -9.818 2.696 1.00 20.11 393 ASN A C 10
ATOM 15645 O O . ASN A 1 76 ? 18.636 -10.755 2.383 1.00 61.02 393 ASN A O 10
ATOM 15656 N N . THR A 1 77 ? 19.532 -8.767 1.934 1.00 43.41 394 THR A N 10
ATOM 15657 C CA . THR A 1 77 ? 18.821 -8.618 0.708 1.00 44.51 394 THR A CA 10
ATOM 15658 C C . THR A 1 77 ? 19.809 -8.408 -0.402 1.00 54.41 394 THR A C 10
ATOM 15659 O O . THR A 1 77 ? 20.869 -7.796 -0.208 1.00 11.21 394 THR A O 10
ATOM 15670 N N . SER A 1 78 ? 19.523 -8.936 -1.543 1.00 22.53 395 SER A N 10
ATOM 15671 C CA . SER A 1 78 ? 20.382 -8.738 -2.660 1.00 61.22 395 SER A CA 10
ATOM 15672 C C . SER A 1 78 ? 19.602 -8.666 -3.932 1.00 50.14 395 SER A C 10
ATOM 15673 O O . SER A 1 78 ? 18.871 -9.576 -4.285 1.00 71.40 395 SER A O 10
ATOM 15681 N N . ASP A 1 79 ? 19.714 -7.500 -4.520 1.00 75.34 396 ASP A N 10
ATOM 15682 C CA . ASP A 1 79 ? 19.222 -7.111 -5.829 1.00 33.24 396 ASP A CA 10
ATOM 15683 C C . ASP A 1 79 ? 17.724 -7.322 -6.042 1.00 55.14 396 ASP A C 10
ATOM 15684 O O . ASP A 1 79 ? 17.221 -7.231 -7.145 1.00 43.33 396 ASP A O 10
ATOM 15693 N N . PHE A 1 80 ? 17.025 -7.539 -4.944 1.00 73.34 397 PHE A N 10
ATOM 15694 C CA . PHE A 1 80 ? 15.592 -7.626 -4.902 1.00 71.44 397 PHE A CA 10
ATOM 15695 C C . PHE A 1 80 ? 15.168 -7.459 -3.454 1.00 32.51 397 PHE A C 10
ATOM 15696 O O . PHE A 1 80 ? 15.712 -8.120 -2.561 1.00 1.23 397 PHE A O 10
ATOM 15713 N N . VAL A 1 81 ? 14.287 -6.530 -3.218 1.00 73.01 398 VAL A N 10
ATOM 15714 C CA . VAL A 1 81 ? 13.746 -6.270 -1.907 1.00 52.52 398 VAL A CA 10
ATOM 15715 C C . VAL A 1 81 ? 12.253 -6.016 -2.049 1.00 75.13 398 VAL A C 10
ATOM 15716 O O . VAL A 1 81 ? 11.843 -5.160 -2.832 1.00 73.00 398 VAL A O 10
ATOM 15729 N N . TYR A 1 82 ? 11.461 -6.764 -1.352 1.00 51.25 399 TYR A N 10
ATOM 15730 C CA . TYR A 1 82 ? 10.037 -6.521 -1.290 1.00 3.44 399 TYR A CA 10
ATOM 15731 C C . TYR A 1 82 ? 9.772 -5.943 0.089 1.00 21.01 399 TYR A C 10
ATOM 15732 O O . TYR A 1 82 ? 9.665 -6.658 1.067 1.00 53.42 399 TYR A O 10
ATOM 15750 N N . LEU A 1 83 ? 9.721 -4.688 0.166 1.00 23.54 400 LEU A N 10
ATOM 15751 C CA . LEU A 1 83 ? 9.544 -4.011 1.410 1.00 71.41 400 LEU A CA 10
ATOM 15752 C C . LEU A 1 83 ? 8.066 -3.709 1.605 1.00 23.32 400 LEU A C 10
ATOM 15753 O O . LEU A 1 83 ? 7.465 -2.976 0.833 1.00 73.12 400 LEU A O 10
ATOM 15769 N N . LYS A 1 84 ? 7.479 -4.319 2.597 1.00 31.03 401 LYS A N 10
ATOM 15770 C CA . LYS A 1 84 ? 6.095 -4.105 2.896 1.00 14.33 401 LYS A CA 10
ATOM 15771 C C . LYS A 1 84 ? 6.043 -3.123 4.038 1.00 3.51 401 LYS A C 10
ATOM 15772 O O . LYS A 1 84 ? 6.425 -3.434 5.171 1.00 61.42 401 LYS A O 10
ATOM 15791 N N . VAL A 1 85 ? 5.630 -1.959 3.731 1.00 21.23 402 VAL A N 10
ATOM 15792 C CA . VAL A 1 85 ? 5.599 -0.877 4.653 1.00 12.42 402 VAL A CA 10
ATOM 15793 C C . VAL A 1 85 ? 4.141 -0.475 4.869 1.00 52.24 402 VAL A C 10
ATOM 15794 O O . VAL A 1 85 ? 3.256 -0.878 4.094 1.00 52.22 402 VAL A O 10
ATOM 15807 N N . ALA A 1 86 ? 3.886 0.229 5.910 1.00 73.45 403 ALA A N 10
ATOM 15808 C CA . ALA A 1 86 ? 2.602 0.770 6.159 1.00 32.22 403 ALA A CA 10
ATOM 15809 C C . ALA A 1 86 ? 2.764 2.189 6.642 1.00 45.22 403 ALA A C 10
ATOM 15810 O O . ALA A 1 86 ? 3.806 2.544 7.206 1.00 10.22 403 ALA A O 10
ATOM 15817 N N . LYS A 1 87 ? 1.807 3.018 6.335 1.00 5.34 404 LYS A N 10
ATOM 15818 C CA . LYS A 1 87 ? 1.739 4.345 6.926 1.00 34.04 404 LYS A CA 10
ATOM 15819 C C . LYS A 1 87 ? 1.508 4.189 8.430 1.00 52.43 404 LYS A C 10
ATOM 15820 O O . LYS A 1 87 ? 1.006 3.154 8.871 1.00 12.52 404 LYS A O 10
ATOM 15839 N N . PRO A 1 88 ? 1.864 5.200 9.234 1.00 21.02 405 PRO A N 10
ATOM 15840 C CA . PRO A 1 88 ? 1.863 5.067 10.670 1.00 50.52 405 PRO A CA 10
ATOM 15841 C C . PRO A 1 88 ? 0.470 4.866 11.242 1.00 2.53 405 PRO A C 10
ATOM 15842 O O . PRO A 1 88 ? -0.476 5.589 10.901 1.00 61.25 405 PRO A O 10
ATOM 15853 N N . THR A 1 89 ? 0.377 3.891 12.123 1.00 40.41 406 THR A N 10
ATOM 15854 C CA . THR A 1 89 ? -0.860 3.447 12.797 1.00 1.31 406 THR A CA 10
ATOM 15855 C C . THR A 1 89 ? -1.518 4.543 13.688 1.00 25.13 406 THR A C 10
ATOM 15856 O O . THR A 1 89 ? -2.516 4.308 14.362 1.00 70.10 406 THR A O 10
ATOM 15867 N N . GLY A 1 90 ? -0.971 5.726 13.654 1.00 20.21 407 GLY A N 10
ATOM 15868 C CA . GLY A 1 90 ? -1.535 6.828 14.369 1.00 50.33 407 GLY A CA 10
ATOM 15869 C C . GLY A 1 90 ? -2.432 7.637 13.458 1.00 51.54 407 GLY A C 10
ATOM 15870 O O . GLY A 1 90 ? -2.819 8.757 13.770 1.00 1.01 407 GLY A O 10
ATOM 15874 N N . SER A 1 91 ? -2.727 7.056 12.322 1.00 74.43 408 SER A N 10
ATOM 15875 C CA . SER A 1 91 ? -3.552 7.623 11.315 1.00 51.03 408 SER A CA 10
ATOM 15876 C C . SER A 1 91 ? -3.946 6.465 10.398 1.00 20.24 408 SER A C 10
ATOM 15877 O O . SER A 1 91 ? -3.785 5.296 10.780 1.00 1.02 408 SER A O 10
ATOM 15885 N N . HIS A 1 92 ? -4.449 6.768 9.229 1.00 22.33 409 HIS A N 10
ATOM 15886 C CA . HIS A 1 92 ? -4.861 5.751 8.285 1.00 32.24 409 HIS A CA 10
ATOM 15887 C C . HIS A 1 92 ? -3.647 5.063 7.678 1.00 23.41 409 HIS A C 10
ATOM 15888 O O . HIS A 1 92 ? -2.946 5.636 6.826 1.00 15.21 409 HIS A O 10
ATOM 15902 N N . HIS A 1 93 ? -3.377 3.873 8.155 1.00 63.10 410 HIS A N 10
ATOM 15903 C CA . HIS A 1 93 ? -2.280 3.069 7.661 1.00 51.32 410 HIS A CA 10
ATOM 15904 C C . HIS A 1 93 ? -2.590 2.546 6.255 1.00 44.41 410 HIS A C 10
ATOM 15905 O O . HIS A 1 93 ? -3.714 2.128 5.968 1.00 40.02 410 HIS A O 10
ATOM 15919 N N . HIS A 1 94 ? -1.605 2.596 5.408 1.00 14.11 411 HIS A N 10
ATOM 15920 C CA . HIS A 1 94 ? -1.693 2.170 4.029 1.00 60.15 411 HIS A CA 10
ATOM 15921 C C . HIS A 1 94 ? -0.383 1.526 3.696 1.00 30.22 411 HIS A C 10
ATOM 15922 O O . HIS A 1 94 ? -0.359 0.380 3.202 1.00 55.43 411 HIS A O 10
ATOM 15951 N N . ARG B 2 2 ? 27.446 0.525 11.982 1.00 72.14 142 ARG B N 10
ATOM 15952 C CA . ARG B 2 2 ? 26.368 1.403 11.504 1.00 43.42 142 ARG B CA 10
ATOM 15953 C C . ARG B 2 2 ? 24.996 0.822 11.798 1.00 20.03 142 ARG B C 10
ATOM 15954 O O . ARG B 2 2 ? 23.998 1.446 11.511 1.00 54.25 142 ARG B O 10
ATOM 15975 N N . THR B 2 3 ? 24.973 -0.397 12.298 1.00 50.32 143 THR B N 10
ATOM 15976 C CA . THR B 2 3 ? 23.749 -1.045 12.699 1.00 21.30 143 THR B CA 10
ATOM 15977 C C . THR B 2 3 ? 23.775 -1.392 14.175 1.00 11.21 143 THR B C 10
ATOM 15978 O O . THR B 2 3 ? 24.670 -2.120 14.627 1.00 73.33 143 THR B O 10
ATOM 15989 N N . ARG B 2 4 ? 22.843 -0.811 14.913 1.00 24.42 144 ARG B N 10
ATOM 15990 C CA . ARG B 2 4 ? 22.658 -1.029 16.350 1.00 61.23 144 ARG B CA 10
ATOM 15991 C C . ARG B 2 4 ? 21.228 -0.678 16.711 1.00 51.23 144 ARG B C 10
ATOM 15992 O O . ARG B 2 4 ? 20.563 0.053 15.986 1.00 74.21 144 ARG B O 10
ATOM 16013 N N . GLN B 2 5 ? 20.767 -1.215 17.796 1.00 31.05 145 GLN B N 10
ATOM 16014 C CA . GLN B 2 5 ? 19.454 -0.897 18.343 1.00 35.40 145 GLN B CA 10
ATOM 16015 C C . GLN B 2 5 ? 19.517 0.349 19.243 1.00 52.35 145 GLN B C 10
ATOM 16016 O O . GLN B 2 5 ? 20.539 0.628 19.857 1.00 51.24 145 GLN B O 10
ATOM 16030 N N . ARG B 2 6 ? 18.368 1.013 19.364 1.00 15.30 146 ARG B N 10
ATOM 16031 C CA . ARG B 2 6 ? 1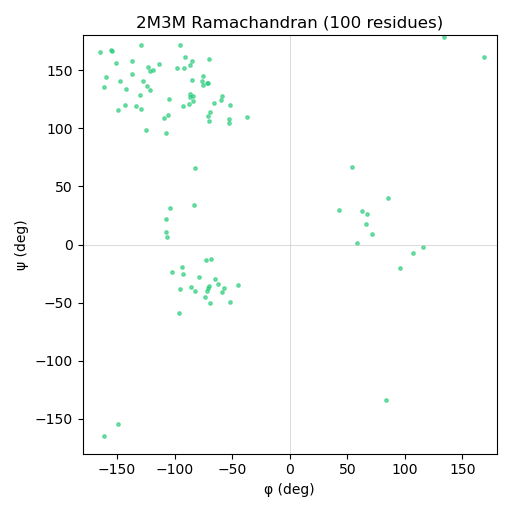8.168 2.232 20.160 1.00 14.21 146 ARG B CA 10
ATOM 16032 C C . ARG B 2 6 ? 18.918 3.428 19.601 1.00 20.23 146 ARG B C 10
ATOM 16033 O O . ARG B 2 6 ? 19.262 4.368 20.307 1.00 1.41 146 ARG B O 10
ATOM 16054 N N . ASN B 2 7 ? 19.029 3.413 18.297 1.00 33.03 147 ASN B N 10
ATOM 16055 C CA . ASN B 2 7 ? 19.613 4.470 17.502 1.00 61.25 147 ASN B CA 10
ATOM 16056 C C . ASN B 2 7 ? 19.128 4.300 16.101 1.00 54.31 147 ASN B C 10
ATOM 16057 O O . ASN B 2 7 ? 18.342 3.385 15.830 1.00 52.11 147 ASN B O 10
ATOM 16068 N N . GLU B 2 8 ? 19.524 5.183 15.232 1.00 22.42 148 GLU B N 10
ATOM 16069 C CA . GLU B 2 8 ? 19.173 5.063 13.856 1.00 23.54 148 GLU B CA 10
ATOM 16070 C C . GLU B 2 8 ? 20.240 4.239 13.163 1.00 15.04 148 GLU B C 10
ATOM 16071 O O . GLU B 2 8 ? 21.422 4.307 13.529 1.00 63.11 148 GLU B O 10
ATOM 16083 N N . THR B 2 9 ? 19.836 3.462 12.222 1.00 63.44 149 THR B N 10
ATOM 16084 C CA . THR B 2 9 ? 20.716 2.588 11.529 1.00 12.22 149 THR B CA 10
ATOM 16085 C C . THR B 2 9 ? 20.491 2.646 10.006 1.00 40.40 149 THR B C 10
ATOM 16086 O O . THR B 2 9 ? 19.354 2.659 9.534 1.00 42.50 149 THR B O 10
ATOM 16097 N N . GLN B 2 10 ? 21.583 2.713 9.260 1.00 51.35 150 GLN B N 10
ATOM 16098 C CA . GLN B 2 10 ? 21.532 2.729 7.811 1.00 2.34 150 GLN B CA 10
ATOM 16099 C C . GLN B 2 10 ? 21.485 1.306 7.263 1.00 65.23 150 GLN B C 10
ATOM 16100 O O . GLN B 2 10 ? 22.305 0.442 7.654 1.00 42.21 150 GLN B O 10
ATOM 16114 N N . VAL B 2 11 ? 20.567 1.060 6.386 1.00 33.41 151 VAL B N 10
ATOM 16115 C CA . VAL B 2 11 ? 20.526 -0.180 5.662 1.00 12.31 151 VAL B CA 10
ATOM 16116 C C . VAL B 2 11 ? 21.368 -0.073 4.392 1.00 71.45 151 VAL B C 10
ATOM 16117 O O . VAL B 2 11 ? 20.862 0.366 3.333 1.00 24.42 151 VAL B O 10
ATOM 16131 N N . MET A 1 1 ? 1.759 -1.311 -0.217 1.00 11.51 318 MET A N 11
ATOM 16132 C CA . MET A 1 1 ? 2.845 -0.500 -0.768 1.00 10.40 318 MET A CA 11
ATOM 16133 C C . MET A 1 1 ? 4.124 -1.285 -0.641 1.00 34.01 318 MET A C 11
ATOM 16134 O O . MET A 1 1 ? 4.837 -1.184 0.331 1.00 0.10 318 MET A O 11
ATOM 16150 N N . GLU A 1 2 ? 4.331 -2.148 -1.567 1.00 3.11 319 GLU A N 11
ATOM 16151 C CA . GLU A 1 2 ? 5.447 -3.012 -1.554 1.00 44.45 319 GLU A CA 11
ATOM 16152 C C . GLU A 1 2 ? 6.538 -2.625 -2.497 1.00 13.12 319 GLU A C 11
ATOM 16153 O O . GLU A 1 2 ? 6.333 -2.325 -3.672 1.00 72.53 319 GLU A O 11
ATOM 16165 N N . ILE A 1 3 ? 7.677 -2.635 -1.936 1.00 70.54 320 ILE A N 11
ATOM 16166 C CA . ILE A 1 3 ? 8.879 -2.186 -2.495 1.00 5.03 320 ILE A CA 11
ATOM 16167 C C . ILE A 1 3 ? 9.817 -3.327 -2.692 1.00 44.53 320 ILE A C 11
ATOM 16168 O O . ILE A 1 3 ? 10.332 -3.913 -1.743 1.00 34.55 320 ILE A O 11
ATOM 16184 N N . LYS A 1 4 ? 9.966 -3.697 -3.921 1.00 72.52 321 LYS A N 11
ATOM 16185 C CA . LYS A 1 4 ? 10.962 -4.614 -4.285 1.00 51.04 321 LYS A CA 11
ATOM 16186 C C . LYS A 1 4 ? 12.184 -3.772 -4.490 1.00 5.51 321 LYS A C 11
ATOM 16187 O O . LYS A 1 4 ? 12.262 -2.964 -5.440 1.00 54.20 321 LYS A O 11
ATOM 16206 N N . LEU A 1 5 ? 13.043 -3.877 -3.556 1.00 71.45 322 LEU A N 11
ATOM 16207 C CA . LEU A 1 5 ? 14.188 -3.054 -3.439 1.00 1.32 322 LEU A CA 11
ATOM 16208 C C . LEU A 1 5 ? 15.406 -3.843 -3.816 1.00 22.54 322 LEU A C 11
ATOM 16209 O O . LEU A 1 5 ? 15.461 -5.049 -3.570 1.00 32.41 322 LEU A O 11
ATOM 16225 N N . ILE A 1 6 ? 16.343 -3.207 -4.432 1.00 23.03 323 ILE A N 11
ATOM 16226 C CA . ILE A 1 6 ? 17.587 -3.852 -4.733 1.00 10.23 323 ILE A CA 11
ATOM 16227 C C . ILE A 1 6 ? 18.615 -3.460 -3.668 1.00 32.43 323 ILE A C 11
ATOM 16228 O O . ILE A 1 6 ? 18.996 -2.296 -3.545 1.00 54.41 323 ILE A O 11
ATOM 16244 N N . LYS A 1 7 ? 18.989 -4.429 -2.857 1.00 23.34 324 LYS A N 11
ATOM 16245 C CA . LYS A 1 7 ? 19.959 -4.233 -1.797 1.00 34.05 324 LYS A CA 11
ATOM 16246 C C . LYS A 1 7 ? 21.365 -4.175 -2.382 1.00 21.23 324 LYS A C 11
ATOM 16247 O O . LYS A 1 7 ? 21.635 -4.807 -3.387 1.00 53.11 324 LYS A O 11
ATOM 16266 N N . GLY A 1 8 ? 22.247 -3.440 -1.745 1.00 4.54 325 GLY A N 11
ATOM 16267 C CA . GLY A 1 8 ? 23.584 -3.291 -2.262 1.00 51.31 325 GLY A CA 11
ATOM 16268 C C . GLY A 1 8 ? 24.629 -3.293 -1.161 1.00 62.04 325 GLY A C 11
ATOM 16269 O O . GLY A 1 8 ? 24.340 -3.723 -0.042 1.00 34.14 325 GLY A O 11
ATOM 16273 N N . PRO A 1 9 ? 25.849 -2.763 -1.431 1.00 63.00 326 PRO A N 11
ATOM 16274 C CA . PRO A 1 9 ? 26.969 -2.759 -0.459 1.00 50.22 326 PRO A CA 11
ATOM 16275 C C . PRO A 1 9 ? 26.736 -1.821 0.735 1.00 31.32 326 PRO A C 11
ATOM 16276 O O . PRO A 1 9 ? 27.450 -1.869 1.717 1.00 4.32 326 PRO A O 11
ATOM 16287 N N . LYS A 1 10 ? 25.738 -0.968 0.624 1.00 74.13 327 LYS A N 11
ATOM 16288 C CA . LYS A 1 10 ? 25.391 -0.050 1.705 1.00 13.32 327 LYS A CA 11
ATOM 16289 C C . LYS A 1 10 ? 24.176 -0.572 2.432 1.00 11.55 327 LYS A C 11
ATOM 16290 O O . LYS A 1 10 ? 23.581 0.118 3.265 1.00 11.52 327 LYS A O 11
ATOM 16309 N N . GLY A 1 11 ? 23.810 -1.780 2.081 1.00 35.43 328 GLY A N 11
ATOM 16310 C CA . GLY A 1 11 ? 22.652 -2.408 2.631 1.00 1.53 328 GLY A CA 11
ATOM 16311 C C . GLY A 1 11 ? 21.465 -1.961 1.875 1.00 23.01 328 GLY A C 11
ATOM 16312 O O . GLY A 1 11 ? 21.448 -2.024 0.632 1.00 24.32 328 GLY A O 11
ATOM 16316 N N . LEU A 1 12 ? 20.488 -1.499 2.582 1.00 51.53 329 LEU A N 11
ATOM 16317 C CA . LEU A 1 12 ? 19.356 -0.894 1.961 1.00 14.15 329 LEU A CA 11
ATOM 16318 C C . LEU A 1 12 ? 19.597 0.593 2.040 1.00 60.33 329 LEU A C 11
ATOM 16319 O O . LEU A 1 12 ? 19.365 1.343 1.090 1.00 33.54 329 LEU A O 11
ATOM 16335 N N . GLY A 1 13 ? 20.136 1.005 3.167 1.00 5.42 330 GLY A N 11
ATOM 16336 C CA . GLY A 1 13 ? 20.529 2.369 3.334 1.00 41.42 330 GLY A CA 11
ATOM 16337 C C . GLY A 1 13 ? 19.421 3.277 3.788 1.00 72.11 330 GLY A C 11
ATOM 16338 O O . GLY A 1 13 ? 19.113 4.263 3.130 1.00 15.24 330 GLY A O 11
ATOM 16342 N N . PHE A 1 14 ? 18.818 2.940 4.886 1.00 61.40 331 PHE A N 11
ATOM 16343 C CA . PHE A 1 14 ? 17.853 3.788 5.541 1.00 24.11 331 PHE A CA 11
ATOM 16344 C C . PHE A 1 14 ? 17.819 3.455 7.002 1.00 54.24 331 PHE A C 11
ATOM 16345 O O . PHE A 1 14 ? 18.283 2.385 7.407 1.00 54.43 331 PHE A O 11
ATOM 16362 N N . SER A 1 15 ? 17.346 4.365 7.784 1.00 55.34 332 SER A N 11
ATOM 16363 C CA . SER A 1 15 ? 17.297 4.204 9.200 1.00 0.04 332 SER A CA 11
ATOM 16364 C C . SER A 1 15 ? 15.854 3.981 9.600 1.00 74.30 332 SER A C 11
ATOM 16365 O O . SER A 1 15 ? 14.969 4.737 9.180 1.00 21.53 332 SER A O 11
ATOM 16373 N N . ILE A 1 16 ? 15.612 2.958 10.349 1.00 20.30 333 ILE A N 11
ATOM 16374 C CA . ILE A 1 16 ? 14.290 2.657 10.824 1.00 15.53 333 ILE A CA 11
ATOM 16375 C C . ILE A 1 16 ? 14.239 2.789 12.320 1.00 41.32 333 ILE A C 11
ATOM 16376 O O . ILE A 1 16 ? 15.252 2.635 12.988 1.00 52.31 333 ILE A O 11
ATOM 16392 N N . ALA A 1 17 ? 13.085 3.106 12.817 1.00 13.42 334 ALA A N 11
ATOM 16393 C CA . ALA A 1 17 ? 12.814 3.182 14.221 1.00 11.33 334 ALA A CA 11
ATOM 16394 C C . ALA A 1 17 ? 11.381 2.777 14.418 1.00 71.21 334 ALA A C 11
ATOM 16395 O O . ALA A 1 17 ? 10.478 3.338 13.799 1.00 15.34 334 ALA A O 11
ATOM 16402 N N . GLY A 1 18 ? 11.172 1.778 15.194 1.00 50.13 335 GLY A N 11
ATOM 16403 C CA . GLY A 1 18 ? 9.848 1.322 15.453 1.00 30.33 335 GLY A CA 11
ATOM 16404 C C . GLY A 1 18 ? 9.850 -0.117 15.834 1.00 22.10 335 GLY A C 11
ATOM 16405 O O . GLY A 1 18 ? 10.841 -0.802 15.624 1.00 51.34 335 GLY A O 11
ATOM 16409 N N . GLY A 1 19 ? 8.787 -0.561 16.409 1.00 54.14 336 GLY A N 11
ATOM 16410 C CA . GLY A 1 19 ? 8.678 -1.905 16.877 1.00 31.52 336 GLY A CA 11
ATOM 16411 C C . GLY A 1 19 ? 8.091 -1.872 18.234 1.00 50.43 336 GLY A C 11
ATOM 16412 O O . GLY A 1 19 ? 7.730 -0.783 18.687 1.00 0.44 336 GLY A O 11
ATOM 16416 N N . VAL A 1 20 ? 8.015 -3.014 18.895 1.00 32.44 337 VAL A N 11
ATOM 16417 C CA . VAL A 1 20 ? 7.469 -3.105 20.252 1.00 12.22 337 VAL A CA 11
ATOM 16418 C C . VAL A 1 20 ? 8.179 -2.130 21.193 1.00 32.12 337 VAL A C 11
ATOM 16419 O O . VAL A 1 20 ? 9.342 -2.319 21.539 1.00 54.24 337 VAL A O 11
ATOM 16432 N N . GLY A 1 21 ? 7.499 -1.038 21.497 1.00 73.31 338 GLY A N 11
ATOM 16433 C CA . GLY A 1 21 ? 8.025 -0.044 22.412 1.00 11.13 338 GLY A CA 11
ATOM 16434 C C . GLY A 1 21 ? 8.990 0.928 21.744 1.00 23.22 338 GLY A C 11
ATOM 16435 O O . GLY A 1 21 ? 9.396 1.909 22.339 1.00 41.02 338 GLY A O 11
ATOM 16439 N N . ASN A 1 22 ? 9.341 0.661 20.510 1.00 53.35 339 ASN A N 11
ATOM 16440 C CA . ASN A 1 22 ? 10.295 1.491 19.759 1.00 14.33 339 ASN A CA 11
ATOM 16441 C C . ASN A 1 22 ? 9.513 2.314 18.743 1.00 71.30 339 ASN A C 11
ATOM 16442 O O . ASN A 1 22 ? 10.072 3.108 18.009 1.00 75.43 339 ASN A O 11
ATOM 16453 N N . GLN A 1 23 ? 8.215 2.127 18.744 1.00 20.53 340 GLN A N 11
ATOM 16454 C CA . GLN A 1 23 ? 7.332 2.732 17.780 1.00 50.31 340 GLN A CA 11
ATOM 16455 C C . GLN A 1 23 ? 7.487 4.245 17.597 1.00 14.20 340 GLN A C 11
ATOM 16456 O O . GLN A 1 23 ? 7.731 4.996 18.540 1.00 51.11 340 GLN A O 11
ATOM 16470 N N . HIS A 1 24 ? 7.388 4.653 16.359 1.00 62.44 341 HIS A N 11
ATOM 16471 C CA . HIS A 1 24 ? 7.530 6.041 15.988 1.00 60.13 341 HIS A CA 11
ATOM 16472 C C . HIS A 1 24 ? 6.179 6.742 16.147 1.00 21.01 341 HIS A C 11
ATOM 16473 O O . HIS A 1 24 ? 6.104 7.903 16.524 1.00 3.24 341 HIS A O 11
ATOM 16487 N N . ILE A 1 25 ? 5.121 6.005 15.889 1.00 74.33 342 ILE A N 11
ATOM 16488 C CA . ILE A 1 25 ? 3.783 6.531 15.992 1.00 21.21 342 ILE A CA 11
ATOM 16489 C C . ILE A 1 25 ? 3.115 5.999 17.264 1.00 43.12 342 ILE A C 11
ATOM 16490 O O . ILE A 1 25 ? 3.068 4.779 17.493 1.00 13.02 342 ILE A O 11
ATOM 16506 N N . PRO A 1 26 ? 2.657 6.897 18.154 1.00 60.14 343 PRO A N 11
ATOM 16507 C CA . PRO A 1 26 ? 1.947 6.507 19.369 1.00 41.22 343 PRO A CA 11
ATOM 16508 C C . PRO A 1 26 ? 0.660 5.746 19.044 1.00 11.12 343 PRO A C 11
ATOM 16509 O O . PRO A 1 26 ? -0.290 6.315 18.527 1.00 60.53 343 PRO A O 11
ATOM 16520 N N . GLY A 1 27 ? 0.665 4.455 19.308 1.00 21.13 344 GLY A N 11
ATOM 16521 C CA . GLY A 1 27 ? -0.502 3.647 19.044 1.00 62.13 344 GLY A CA 11
ATOM 16522 C C . GLY A 1 27 ? -0.275 2.674 17.910 1.00 74.21 344 GLY A C 11
ATOM 16523 O O . GLY A 1 27 ? -0.972 1.677 17.800 1.00 54.14 344 GLY A O 11
ATOM 16527 N N . ASP A 1 28 ? 0.723 2.940 17.094 1.00 52.52 345 ASP A N 11
ATOM 16528 C CA . ASP A 1 28 ? 1.020 2.077 15.962 1.00 14.30 345 ASP A CA 11
ATOM 16529 C C . ASP A 1 28 ? 2.377 1.453 16.198 1.00 74.13 345 ASP A C 11
ATOM 16530 O O . ASP A 1 28 ? 3.416 2.079 15.989 1.00 51.44 345 ASP A O 11
ATOM 16539 N N . ASN A 1 29 ? 2.360 0.229 16.656 1.00 5.35 346 ASN A N 11
ATOM 16540 C CA . ASN A 1 29 ? 3.542 -0.474 17.159 1.00 14.43 346 ASN A CA 11
ATOM 16541 C C . ASN A 1 29 ? 4.413 -1.071 16.011 1.00 15.42 346 ASN A C 11
ATOM 16542 O O . ASN A 1 29 ? 5.098 -2.088 16.180 1.00 63.22 346 ASN A O 11
ATOM 16553 N N . SER A 1 30 ? 4.440 -0.389 14.888 1.00 13.45 347 SER A N 11
ATOM 16554 C CA . SER A 1 30 ? 5.170 -0.847 13.721 1.00 34.44 347 SER A CA 11
ATOM 16555 C C . SER A 1 30 ? 6.518 -0.159 13.562 1.00 71.42 347 SER A C 11
ATOM 16556 O O . SER A 1 30 ? 6.892 0.734 14.353 1.00 4.33 347 SER A O 11
ATOM 16564 N N . ILE A 1 31 ? 7.250 -0.585 12.550 1.00 51.20 348 ILE A N 11
ATOM 16565 C CA . ILE A 1 31 ? 8.568 -0.079 12.279 1.00 50.20 348 ILE A CA 11
ATOM 16566 C C . ILE A 1 31 ? 8.422 1.080 11.302 1.00 32.14 348 ILE A C 11
ATOM 16567 O O . ILE A 1 31 ? 7.714 0.949 10.309 1.00 72.44 348 ILE A O 11
ATOM 16583 N N . TYR A 1 32 ? 9.067 2.191 11.563 1.00 52.24 349 TYR A N 11
ATOM 16584 C CA . TYR A 1 32 ? 8.939 3.346 10.697 1.00 64.31 349 TYR A CA 11
ATOM 16585 C C . TYR A 1 32 ? 10.259 3.832 10.187 1.00 72.43 349 TYR A C 11
ATOM 16586 O O . TYR A 1 32 ? 11.244 3.880 10.918 1.00 43.04 349 TYR A O 11
ATOM 16604 N N . VAL A 1 33 ? 10.278 4.164 8.926 1.00 41.01 350 VAL A N 11
ATOM 16605 C CA . VAL A 1 33 ? 11.455 4.714 8.285 1.00 4.45 350 VAL A CA 11
ATOM 16606 C C . VAL A 1 33 ? 11.679 6.128 8.810 1.00 24.02 350 VAL A C 11
ATOM 16607 O O . VAL A 1 33 ? 10.838 6.990 8.640 1.00 12.51 350 VAL A O 11
ATOM 16620 N N . THR A 1 34 ? 12.787 6.338 9.454 1.00 3.43 351 THR A N 11
ATOM 16621 C CA . THR A 1 34 ? 13.096 7.614 10.071 1.00 13.13 351 THR A CA 11
ATOM 16622 C C . THR A 1 34 ? 13.978 8.439 9.156 1.00 23.11 351 THR A C 11
ATOM 16623 O O . THR A 1 34 ? 13.934 9.662 9.157 1.00 53.24 351 THR A O 11
ATOM 16634 N N . LYS A 1 35 ? 14.769 7.769 8.374 1.00 74.03 352 LYS A N 11
ATOM 16635 C CA . LYS A 1 35 ? 15.691 8.441 7.528 1.00 23.53 352 LYS A CA 11
ATOM 16636 C C . LYS A 1 35 ? 15.989 7.530 6.385 1.00 21.21 352 LYS A C 11
ATOM 16637 O O . LYS A 1 35 ? 15.893 6.327 6.540 1.00 42.33 352 LYS A O 11
ATOM 16656 N N . ILE A 1 36 ? 16.330 8.076 5.267 1.00 12.04 353 ILE A N 11
ATOM 16657 C CA . ILE A 1 36 ? 16.781 7.295 4.156 1.00 5.30 353 ILE A CA 11
ATOM 16658 C C . ILE A 1 36 ? 18.171 7.793 3.821 1.00 70.21 353 ILE A C 11
ATOM 16659 O O . ILE A 1 36 ? 18.327 8.924 3.351 1.00 32.01 353 ILE A O 11
ATOM 16675 N N . ILE A 1 37 ? 19.159 6.950 4.111 1.00 74.23 354 ILE A N 11
ATOM 16676 C CA . ILE A 1 37 ? 20.585 7.286 4.039 1.00 72.32 354 ILE A CA 11
ATOM 16677 C C . ILE A 1 37 ? 20.967 7.879 2.698 1.00 55.45 354 ILE A C 11
ATOM 16678 O O . ILE A 1 37 ? 20.585 7.367 1.634 1.00 2.32 354 ILE A O 11
ATOM 16694 N N . GLU A 1 38 ? 21.707 8.943 2.775 1.00 3.54 355 GLU A N 11
ATOM 16695 C CA . GLU A 1 38 ? 22.197 9.686 1.667 1.00 74.24 355 GLU A CA 11
ATOM 16696 C C . GLU A 1 38 ? 22.983 8.805 0.694 1.00 31.02 355 GLU A C 11
ATOM 16697 O O . GLU A 1 38 ? 24.028 8.191 1.031 1.00 62.11 355 GLU A O 11
ATOM 16709 N N . GLY A 1 39 ? 22.424 8.674 -0.495 1.00 44.05 356 GLY A N 11
ATOM 16710 C CA . GLY A 1 39 ? 23.016 7.866 -1.527 1.00 35.03 356 GLY A CA 11
ATOM 16711 C C . GLY A 1 39 ? 22.876 6.385 -1.232 1.00 51.42 356 GLY A C 11
ATOM 16712 O O . GLY A 1 39 ? 23.722 5.586 -1.625 1.00 14.32 356 GLY A O 11
ATOM 16716 N N . GLY A 1 40 ? 21.904 6.044 -0.419 1.00 13.51 357 GLY A N 11
ATOM 16717 C CA . GLY A 1 40 ? 21.599 4.664 -0.147 1.00 63.21 357 GLY A CA 11
ATOM 16718 C C . GLY A 1 40 ? 20.853 4.025 -1.297 1.00 74.54 357 GLY A C 11
ATOM 16719 O O . GLY A 1 40 ? 20.278 4.737 -2.154 1.00 0.24 357 GLY A O 11
ATOM 16723 N N . ALA A 1 41 ? 20.801 2.711 -1.305 1.00 61.32 358 ALA A N 11
ATOM 16724 C CA . ALA A 1 41 ? 20.103 1.984 -2.349 1.00 43.43 358 ALA A CA 11
ATOM 16725 C C . ALA A 1 41 ? 18.632 2.331 -2.291 1.00 22.43 358 ALA A C 11
ATOM 16726 O O . ALA A 1 41 ? 17.998 2.577 -3.298 1.00 13.50 358 ALA A O 11
ATOM 16733 N N . ALA A 1 42 ? 18.115 2.434 -1.096 1.00 43.23 359 ALA A N 11
ATOM 16734 C CA . ALA A 1 42 ? 16.740 2.805 -0.917 1.00 41.31 359 ALA A CA 11
ATOM 16735 C C . ALA A 1 42 ? 16.513 4.300 -1.150 1.00 62.11 359 ALA A C 11
ATOM 16736 O O . ALA A 1 42 ? 15.385 4.756 -1.260 1.00 73.52 359 ALA A O 11
ATOM 16743 N N . HIS A 1 43 ? 17.585 5.042 -1.247 1.00 40.35 360 HIS A N 11
ATOM 16744 C CA . HIS A 1 43 ? 17.501 6.461 -1.486 1.00 11.44 360 HIS A CA 11
ATOM 16745 C C . HIS A 1 43 ? 17.422 6.673 -2.990 1.00 54.00 360 HIS A C 11
ATOM 16746 O O . HIS A 1 43 ? 16.855 7.646 -3.478 1.00 33.12 360 HIS A O 11
ATOM 16760 N N . LYS A 1 44 ? 18.034 5.781 -3.731 1.00 44.14 361 LYS A N 11
ATOM 16761 C CA . LYS A 1 44 ? 17.961 5.837 -5.175 1.00 55.02 361 LYS A CA 11
ATOM 16762 C C . LYS A 1 44 ? 16.874 4.952 -5.766 1.00 63.21 361 LYS A C 11
ATOM 16763 O O . LYS A 1 44 ? 15.987 5.444 -6.442 1.00 61.33 361 LYS A O 11
ATOM 16782 N N . ASP A 1 45 ? 16.946 3.686 -5.479 1.00 55.02 362 ASP A N 11
ATOM 16783 C CA . ASP A 1 45 ? 16.000 2.680 -5.992 1.00 30.14 362 ASP A CA 11
ATOM 16784 C C . ASP A 1 45 ? 14.805 2.597 -5.146 1.00 12.01 362 ASP A C 11
ATOM 16785 O O . ASP A 1 45 ? 13.711 2.504 -5.634 1.00 52.23 362 ASP A O 11
ATOM 16794 N N . GLY A 1 46 ? 15.057 2.695 -3.874 1.00 73.03 363 GLY A N 11
ATOM 16795 C CA . GLY A 1 46 ? 14.099 2.367 -2.803 1.00 10.24 363 GLY A CA 11
ATOM 16796 C C . GLY A 1 46 ? 12.672 2.804 -2.936 1.00 73.45 363 GLY A C 11
ATOM 16797 O O . GLY A 1 46 ? 11.832 2.165 -2.340 1.00 5.32 363 GLY A O 11
ATOM 16801 N N . LYS A 1 47 ? 12.394 3.850 -3.721 1.00 1.31 364 LYS A N 11
ATOM 16802 C CA . LYS A 1 47 ? 11.022 4.392 -3.939 1.00 75.00 364 LYS A CA 11
ATOM 16803 C C . LYS A 1 47 ? 10.220 4.451 -2.605 1.00 30.33 364 LYS A C 11
ATOM 16804 O O . LYS A 1 47 ? 9.010 4.259 -2.570 1.00 64.31 364 LYS A O 11
ATOM 16823 N N . LEU A 1 48 ? 10.942 4.810 -1.550 1.00 43.31 365 LEU A N 11
ATOM 16824 C CA . LEU A 1 48 ? 10.485 4.744 -0.174 1.00 21.40 365 LEU A CA 11
ATOM 16825 C C . LEU A 1 48 ? 10.340 6.150 0.398 1.00 74.34 365 LEU A C 11
ATOM 16826 O O . LEU A 1 48 ? 10.966 7.100 -0.101 1.00 41.42 365 LEU A O 11
ATOM 16842 N N . GLN A 1 49 ? 9.533 6.287 1.425 1.00 41.32 366 GLN A N 11
ATOM 16843 C CA . GLN A 1 49 ? 9.319 7.547 2.082 1.00 73.52 366 GLN A CA 11
ATOM 16844 C C . GLN A 1 49 ? 9.710 7.474 3.554 1.00 23.43 366 GLN A C 11
ATOM 16845 O O . GLN A 1 49 ? 9.574 6.434 4.208 1.00 3.15 366 GLN A O 11
ATOM 16859 N N . ILE A 1 50 ? 10.262 8.556 4.058 1.00 13.50 367 ILE A N 11
ATOM 16860 C CA . ILE A 1 50 ? 10.464 8.688 5.476 1.00 43.21 367 ILE A CA 11
ATOM 16861 C C . ILE A 1 50 ? 9.068 8.768 6.128 1.00 75.22 367 ILE A C 11
ATOM 16862 O O . ILE A 1 50 ? 8.254 9.607 5.734 1.00 4.20 367 ILE A O 11
ATOM 16878 N N . GLY A 1 51 ? 8.793 7.908 7.076 1.00 1.52 368 GLY A N 11
ATOM 16879 C CA . GLY A 1 51 ? 7.487 7.889 7.695 1.00 41.41 368 GLY A CA 11
ATOM 16880 C C . GLY A 1 51 ? 6.682 6.671 7.294 1.00 51.31 368 GLY A C 11
ATOM 16881 O O . GLY A 1 51 ? 5.524 6.525 7.692 1.00 13.34 368 GLY A O 11
ATOM 16885 N N . ASP A 1 52 ? 7.277 5.817 6.484 1.00 54.02 369 ASP A N 11
ATOM 16886 C CA . ASP A 1 52 ? 6.637 4.583 6.062 1.00 3.30 369 ASP A CA 11
ATOM 16887 C C . ASP A 1 52 ? 6.629 3.524 7.152 1.00 51.34 369 ASP A C 11
ATOM 16888 O O . ASP A 1 52 ? 7.629 3.339 7.877 1.00 0.22 369 ASP A O 11
ATOM 16897 N N . LYS A 1 53 ? 5.496 2.848 7.261 1.00 30.30 370 LYS A N 11
ATOM 16898 C CA . LYS A 1 53 ? 5.237 1.792 8.237 1.00 14.14 370 LYS A CA 11
ATOM 16899 C C . LYS A 1 53 ? 5.544 0.447 7.603 1.00 64.13 370 LYS A C 11
ATOM 16900 O O . LYS A 1 53 ? 4.888 0.038 6.638 1.00 31.42 370 LYS A O 11
ATOM 16919 N N . LEU A 1 54 ? 6.527 -0.226 8.122 1.00 25.40 371 LEU A N 11
ATOM 16920 C CA . LEU A 1 54 ? 6.899 -1.519 7.613 1.00 2.23 371 LEU A CA 11
ATOM 16921 C C . LEU A 1 54 ? 5.972 -2.566 8.148 1.00 14.41 371 LEU A C 11
ATOM 16922 O O . LEU A 1 54 ? 5.977 -2.865 9.339 1.00 43.34 371 LEU A O 11
ATOM 16938 N N . LEU A 1 55 ? 5.186 -3.095 7.259 1.00 13.33 372 LEU A N 11
ATOM 16939 C CA . LEU A 1 55 ? 4.214 -4.104 7.562 1.00 41.13 372 LEU A CA 11
ATOM 16940 C C . LEU A 1 55 ? 4.952 -5.437 7.563 1.00 25.14 372 LEU A C 11
ATOM 16941 O O . LEU A 1 55 ? 4.721 -6.309 8.407 1.00 64.43 372 LEU A O 11
ATOM 16957 N N . ALA A 1 56 ? 5.856 -5.579 6.611 1.00 45.54 373 ALA A N 11
ATOM 16958 C CA . ALA A 1 56 ? 6.626 -6.786 6.456 1.00 43.25 373 ALA A CA 11
ATOM 16959 C C . ALA A 1 56 ? 7.856 -6.501 5.622 1.00 53.52 373 ALA A C 11
ATOM 16960 O O . ALA A 1 56 ? 7.890 -5.515 4.895 1.00 43.40 373 ALA A O 11
ATOM 16967 N N . VAL A 1 57 ? 8.865 -7.313 5.751 1.00 23.53 374 VAL A N 11
ATOM 16968 C CA . VAL A 1 57 ? 10.021 -7.214 4.899 1.00 43.45 374 VAL A CA 11
ATOM 16969 C C . VAL A 1 57 ? 10.586 -8.607 4.686 1.00 13.52 374 VAL A C 11
ATOM 16970 O O . VAL A 1 57 ? 10.593 -9.412 5.607 1.00 11.54 374 VAL A O 11
ATOM 16983 N N . ASN A 1 58 ? 10.966 -8.905 3.446 1.00 11.45 375 ASN A N 11
ATOM 16984 C CA . ASN A 1 58 ? 11.564 -10.200 3.062 1.00 44.21 375 ASN A CA 11
ATOM 16985 C C . ASN A 1 58 ? 10.546 -11.319 3.401 1.00 73.21 375 ASN A C 11
ATOM 16986 O O . ASN A 1 58 ? 10.890 -12.409 3.799 1.00 53.34 375 ASN A O 11
ATOM 16997 N N . ASN A 1 59 ? 9.280 -10.990 3.159 1.00 1.31 376 ASN A N 11
ATOM 16998 C CA . ASN A 1 59 ? 8.084 -11.827 3.472 1.00 53.23 376 ASN A CA 11
ATOM 16999 C C . ASN A 1 59 ? 7.840 -12.009 5.012 1.00 4.43 376 ASN A C 11
ATOM 17000 O O . ASN A 1 59 ? 6.784 -12.477 5.427 1.00 50.42 376 ASN A O 11
ATOM 17011 N N . VAL A 1 60 ? 8.770 -11.566 5.836 1.00 11.34 377 VAL A N 11
ATOM 17012 C CA . VAL A 1 60 ? 8.627 -11.668 7.285 1.00 52.45 377 VAL A CA 11
ATOM 17013 C C . VAL A 1 60 ? 7.752 -10.521 7.779 1.00 61.23 377 VAL A C 11
ATOM 17014 O O . VAL A 1 60 ? 7.980 -9.374 7.413 1.00 14.51 377 VAL A O 11
ATOM 17027 N N . CYS A 1 61 ? 6.759 -10.833 8.581 1.00 14.34 378 CYS A N 11
ATOM 17028 C CA . CYS A 1 61 ? 5.849 -9.844 9.124 1.00 42.13 378 CYS A CA 11
ATOM 17029 C C . CYS A 1 61 ? 6.532 -8.986 10.197 1.00 62.34 378 CYS A C 11
ATOM 17030 O O . CYS A 1 61 ? 7.170 -9.512 11.110 1.00 60.11 378 CYS A O 11
ATOM 17038 N N . LEU A 1 62 ? 6.410 -7.679 10.058 1.00 21.01 379 LEU A N 11
ATOM 17039 C CA . LEU A 1 62 ? 7.015 -6.716 10.978 1.00 4.33 379 LEU A CA 11
ATOM 17040 C C . LEU A 1 62 ? 5.988 -6.002 11.841 1.00 21.04 379 LEU A C 11
ATOM 17041 O O . LEU A 1 62 ? 6.355 -5.186 12.700 1.00 1.40 379 LEU A O 11
ATOM 17057 N N . GLU A 1 63 ? 4.717 -6.278 11.602 1.00 33.04 380 GLU A N 11
ATOM 17058 C CA . GLU A 1 63 ? 3.659 -5.744 12.441 1.00 24.34 380 GLU A CA 11
ATOM 17059 C C . GLU A 1 63 ? 3.779 -6.320 13.839 1.00 0.33 380 GLU A C 11
ATOM 17060 O O . GLU A 1 63 ? 3.532 -7.507 14.048 1.00 71.34 380 GLU A O 11
ATOM 17072 N N . GLU A 1 64 ? 4.218 -5.472 14.753 1.00 22.12 381 GLU A N 11
ATOM 17073 C CA . GLU A 1 64 ? 4.398 -5.791 16.147 1.00 4.11 381 GLU A CA 11
ATOM 17074 C C . GLU A 1 64 ? 5.467 -6.873 16.393 1.00 44.21 381 GLU A C 11
ATOM 17075 O O . GLU A 1 64 ? 5.184 -8.038 16.658 1.00 33.41 381 GLU A O 11
ATOM 17087 N N . VAL A 1 65 ? 6.698 -6.464 16.203 1.00 4.23 382 VAL A N 11
ATOM 17088 C CA . VAL A 1 65 ? 7.878 -7.261 16.493 1.00 44.14 382 VAL A CA 11
ATOM 17089 C C . VAL A 1 65 ? 8.847 -6.326 17.174 1.00 73.32 382 VAL A C 11
ATOM 17090 O O . VAL A 1 65 ? 8.644 -5.091 17.117 1.00 2.52 382 VAL A O 11
ATOM 17103 N N . THR A 1 66 ? 9.856 -6.824 17.817 1.00 11.31 383 THR A N 11
ATOM 17104 C CA . THR A 1 66 ? 10.769 -5.935 18.444 1.00 41.13 383 THR A CA 11
ATOM 17105 C C . THR A 1 66 ? 11.754 -5.467 17.379 1.00 63.50 383 THR A C 11
ATOM 17106 O O . THR A 1 66 ? 12.091 -6.223 16.435 1.00 72.41 383 THR A O 11
ATOM 17117 N N . HIS A 1 67 ? 12.193 -4.232 17.515 1.00 20.00 384 HIS A N 11
ATOM 17118 C CA . HIS A 1 67 ? 13.033 -3.564 16.531 1.00 24.32 384 HIS A CA 11
ATOM 17119 C C . HIS A 1 67 ? 14.254 -4.389 16.132 1.00 75.51 384 HIS A C 11
ATOM 17120 O O . HIS A 1 67 ? 14.654 -4.367 14.984 1.00 41.54 384 HIS A O 11
ATOM 17134 N N . GLU A 1 68 ? 14.773 -5.153 17.056 1.00 52.00 385 GLU A N 11
ATOM 17135 C CA . GLU A 1 68 ? 15.965 -5.936 16.831 1.00 44.20 385 GLU A CA 11
ATOM 17136 C C . GLU A 1 68 ? 15.681 -7.013 15.757 1.00 75.25 385 GLU A C 11
ATOM 17137 O O . GLU A 1 68 ? 16.476 -7.197 14.806 1.00 72.13 385 GLU A O 11
ATOM 17149 N N . GLU A 1 69 ? 14.510 -7.661 15.849 1.00 63.10 386 GLU A N 11
ATOM 17150 C CA . GLU A 1 69 ? 14.155 -8.704 14.921 1.00 62.04 386 GLU A CA 11
ATOM 17151 C C . GLU A 1 69 ? 13.820 -8.085 13.604 1.00 11.44 386 GLU A C 11
ATOM 17152 O O . GLU A 1 69 ? 14.081 -8.659 12.546 1.00 41.23 386 GLU A O 11
ATOM 17164 N N . ALA A 1 70 ? 13.268 -6.893 13.681 1.00 3.15 387 ALA A N 11
ATOM 17165 C CA . ALA A 1 70 ? 12.889 -6.143 12.518 1.00 22.44 387 ALA A CA 11
ATOM 17166 C C . ALA A 1 70 ? 14.114 -5.843 11.701 1.00 43.12 387 ALA A C 11
ATOM 17167 O O . ALA A 1 70 ? 14.177 -6.205 10.538 1.00 10.04 387 ALA A O 11
ATOM 17174 N N . VAL A 1 71 ? 15.124 -5.241 12.341 1.00 24.22 388 VAL A N 11
ATOM 17175 C CA . VAL A 1 71 ? 16.370 -4.910 11.661 1.00 23.51 388 VAL A CA 11
ATOM 17176 C C . VAL A 1 71 ? 16.979 -6.164 11.070 1.00 52.20 388 VAL A C 11
ATOM 17177 O O . VAL A 1 71 ? 17.404 -6.164 9.927 1.00 10.44 388 VAL A O 11
ATOM 17190 N N . THR A 1 72 ? 16.980 -7.232 11.849 1.00 3.24 389 THR A N 11
ATOM 17191 C CA . THR A 1 72 ? 17.500 -8.511 11.410 1.00 23.34 389 THR A CA 11
ATOM 17192 C C . THR A 1 72 ? 16.771 -8.999 10.133 1.00 0.02 389 THR A C 11
ATOM 17193 O O . THR A 1 72 ? 17.410 -9.460 9.195 1.00 13.44 389 THR A O 11
ATOM 17204 N N . ALA A 1 73 ? 15.458 -8.820 10.082 1.00 63.23 390 ALA A N 11
ATOM 17205 C CA . ALA A 1 73 ? 14.673 -9.197 8.912 1.00 71.24 390 ALA A CA 11
ATOM 17206 C C . ALA A 1 73 ? 15.093 -8.374 7.683 1.00 23.44 390 ALA A C 11
ATOM 17207 O O . ALA A 1 73 ? 15.177 -8.898 6.576 1.00 4.32 390 ALA A O 11
ATOM 17214 N N . LEU A 1 74 ? 15.397 -7.090 7.887 1.00 23.10 391 LEU A N 11
ATOM 17215 C CA . LEU A 1 74 ? 15.881 -6.265 6.784 1.00 15.02 391 LEU A CA 11
ATOM 17216 C C . LEU A 1 74 ? 17.339 -6.574 6.471 1.00 62.13 391 LEU A C 11
ATOM 17217 O O . LEU A 1 74 ? 17.823 -6.293 5.380 1.00 2.22 391 LEU A O 11
ATOM 17233 N N . LYS A 1 75 ? 18.047 -7.140 7.417 1.00 23.31 392 LYS A N 11
ATOM 17234 C CA . LYS A 1 75 ? 19.424 -7.463 7.194 1.00 25.43 392 LYS A CA 11
ATOM 17235 C C . LYS A 1 75 ? 19.627 -8.794 6.493 1.00 31.44 392 LYS A C 11
ATOM 17236 O O . LYS A 1 75 ? 20.586 -8.943 5.735 1.00 1.04 392 LYS A O 11
ATOM 17255 N N . ASN A 1 76 ? 18.684 -9.709 6.666 1.00 33.04 393 ASN A N 11
ATOM 17256 C CA . ASN A 1 76 ? 18.714 -11.066 6.050 1.00 42.31 393 ASN A CA 11
ATOM 17257 C C . ASN A 1 76 ? 18.350 -11.047 4.551 1.00 12.30 393 ASN A C 11
ATOM 17258 O O . ASN A 1 76 ? 17.783 -11.989 4.021 1.00 34.43 393 ASN A O 11
ATOM 17269 N N . THR A 1 77 ? 18.745 -10.014 3.879 1.00 20.31 394 THR A N 11
ATOM 17270 C CA . THR A 1 77 ? 18.467 -9.840 2.478 1.00 52.50 394 THR A CA 11
ATOM 17271 C C . THR A 1 77 ? 19.758 -9.623 1.716 1.00 75.34 394 THR A C 11
ATOM 17272 O O . THR A 1 77 ? 20.782 -9.227 2.316 1.00 52.21 394 THR A O 11
ATOM 17283 N N . SER A 1 78 ? 19.714 -9.830 0.426 1.00 11.44 395 SER A N 11
ATOM 17284 C CA . SER A 1 78 ? 20.858 -9.610 -0.435 1.00 31.32 395 SER A CA 11
ATOM 17285 C C . SER A 1 78 ? 20.389 -9.466 -1.861 1.00 2.12 395 SER A C 11
ATOM 17286 O O . SER A 1 78 ? 19.593 -10.284 -2.329 1.00 14.25 395 SER A O 11
ATOM 17294 N N . ASP A 1 79 ? 20.790 -8.355 -2.486 1.00 34.50 396 ASP A N 11
ATOM 17295 C CA . ASP A 1 79 ? 20.538 -8.016 -3.919 1.00 75.45 396 ASP A CA 11
ATOM 17296 C C . ASP A 1 79 ? 19.050 -7.890 -4.272 1.00 14.34 396 ASP A C 11
ATOM 17297 O O . ASP A 1 79 ? 18.694 -7.552 -5.396 1.00 73.01 396 ASP A O 11
ATOM 17306 N N . PHE A 1 80 ? 18.197 -8.088 -3.293 1.00 41.42 397 PHE A N 11
ATOM 17307 C CA . PHE A 1 80 ? 16.774 -7.996 -3.452 1.00 73.00 397 PHE A CA 11
ATOM 17308 C C . PHE A 1 80 ? 16.134 -7.991 -2.079 1.00 33.41 397 PHE A C 11
ATOM 17309 O O . PHE A 1 80 ? 16.570 -8.710 -1.168 1.00 64.02 397 PHE A O 11
ATOM 17326 N N . VAL A 1 81 ? 15.167 -7.142 -1.919 1.00 4.03 398 VAL A N 11
ATOM 17327 C CA . VAL A 1 81 ? 14.404 -7.010 -0.710 1.00 63.31 398 VAL A CA 11
ATOM 17328 C C . VAL A 1 81 ? 12.947 -6.876 -1.100 1.00 20.12 398 VAL A C 11
ATOM 17329 O O . VAL A 1 81 ? 12.615 -6.042 -1.917 1.00 41.23 398 VAL A O 11
ATOM 17342 N N . TYR A 1 82 ? 12.092 -7.703 -0.570 1.00 34.44 399 TYR A N 11
ATOM 17343 C CA . TYR A 1 82 ? 10.679 -7.516 -0.817 1.00 0.41 399 TYR A CA 11
ATOM 17344 C C . TYR A 1 82 ? 10.144 -6.856 0.432 1.00 60.44 399 TYR A C 11
ATOM 17345 O O . TYR A 1 82 ? 9.876 -7.522 1.423 1.00 21.13 399 TYR A O 11
ATOM 17363 N N . LEU A 1 83 ? 10.056 -5.598 0.408 1.00 32.31 400 LEU A N 11
ATOM 17364 C CA . LEU A 1 83 ? 9.636 -4.837 1.545 1.00 44.04 400 LEU A CA 11
ATOM 17365 C C . LEU A 1 83 ? 8.185 -4.440 1.378 1.00 60.34 400 LEU A C 11
ATOM 17366 O O . LEU A 1 83 ? 7.756 -4.148 0.292 1.00 13.42 400 LEU A O 11
ATOM 17382 N N . LYS A 1 84 ? 7.434 -4.477 2.433 1.00 31.52 401 LYS A N 11
ATOM 17383 C CA . LYS A 1 84 ? 6.026 -4.219 2.358 1.00 74.44 401 LYS A CA 11
ATOM 17384 C C . LYS A 1 84 ? 5.640 -3.156 3.378 1.00 42.14 401 LYS A C 11
ATOM 17385 O O . LYS A 1 84 ? 5.737 -3.374 4.587 1.00 44.55 401 LYS A O 11
ATOM 17404 N N . VAL A 1 85 ? 5.240 -2.023 2.879 1.00 12.42 402 VAL A N 11
ATOM 17405 C CA . VAL A 1 85 ? 4.840 -0.877 3.673 1.00 12.13 402 VAL A CA 11
ATOM 17406 C C . VAL A 1 85 ? 3.317 -0.707 3.665 1.00 12.24 402 VAL A C 11
ATOM 17407 O O . VAL A 1 85 ? 2.619 -1.013 2.650 1.00 41.14 402 VAL A O 11
ATOM 17420 N N . ALA A 1 86 ? 2.827 -0.259 4.784 1.00 31.32 403 ALA A N 11
ATOM 17421 C CA . ALA A 1 86 ? 1.485 0.177 4.968 1.00 23.42 403 ALA A CA 11
ATOM 17422 C C . ALA A 1 86 ? 1.605 1.640 5.325 1.00 33.32 403 ALA A C 11
ATOM 17423 O O . ALA A 1 86 ? 2.656 2.067 5.779 1.00 22.13 403 ALA A O 11
ATOM 17430 N N . LYS A 1 87 ? 0.602 2.413 5.108 1.00 13.32 404 LYS A N 11
ATOM 17431 C CA . LYS A 1 87 ? 0.721 3.811 5.441 1.00 11.51 404 LYS A CA 11
ATOM 17432 C C . LYS A 1 87 ? 0.380 3.974 6.919 1.00 40.31 404 LYS A C 11
ATOM 17433 O O . LYS A 1 87 ? -0.382 3.160 7.461 1.00 15.20 404 LYS A O 11
ATOM 17452 N N . PRO A 1 88 ? 0.943 4.999 7.593 1.00 54.33 405 PRO A N 11
ATOM 17453 C CA . PRO A 1 88 ? 0.675 5.262 9.010 1.00 11.20 405 PRO A CA 11
ATOM 17454 C C . PRO A 1 88 ? -0.811 5.406 9.294 1.00 13.41 405 PRO A C 11
ATOM 17455 O O . PRO A 1 88 ? -1.453 6.352 8.856 1.00 12.25 405 PRO A O 11
ATOM 17466 N N . THR A 1 89 ? -1.345 4.448 10.010 1.00 21.23 406 THR A N 11
ATOM 17467 C CA . THR A 1 89 ? -2.762 4.399 10.288 1.00 62.04 406 THR A CA 11
ATOM 17468 C C . THR A 1 89 ? -3.102 5.194 11.553 1.00 71.53 406 THR A C 11
ATOM 17469 O O . THR A 1 89 ? -4.261 5.483 11.838 1.00 30.43 406 THR A O 11
ATOM 17480 N N . GLY A 1 90 ? -2.086 5.589 12.268 1.00 53.12 407 GLY A N 11
ATOM 17481 C CA . GLY A 1 90 ? -2.301 6.304 13.486 1.00 31.34 407 GLY A CA 11
ATOM 17482 C C . GLY A 1 90 ? -1.950 7.769 13.375 1.00 72.31 407 GLY A C 11
ATOM 17483 O O . GLY A 1 90 ? -1.773 8.449 14.380 1.00 62.33 407 GLY A O 11
ATOM 17487 N N . SER A 1 91 ? -1.834 8.253 12.160 1.00 63.13 408 SER A N 11
ATOM 17488 C CA . SER A 1 91 ? -1.496 9.637 11.880 1.00 52.12 408 SER A CA 11
ATOM 17489 C C . SER A 1 91 ? -1.927 9.946 10.459 1.00 4.01 408 SER A C 11
ATOM 17490 O O . SER A 1 91 ? -2.483 9.077 9.793 1.00 44.11 408 SER A O 11
ATOM 17498 N N . HIS A 1 92 ? -1.696 11.163 10.000 1.00 30.34 409 HIS A N 11
ATOM 17499 C CA . HIS A 1 92 ? -2.013 11.507 8.632 1.00 14.34 409 HIS A CA 11
ATOM 17500 C C . HIS A 1 92 ? -0.926 10.904 7.765 1.00 11.10 409 HIS A C 11
ATOM 17501 O O . HIS A 1 92 ? 0.260 11.151 7.991 1.00 1.23 409 HIS A 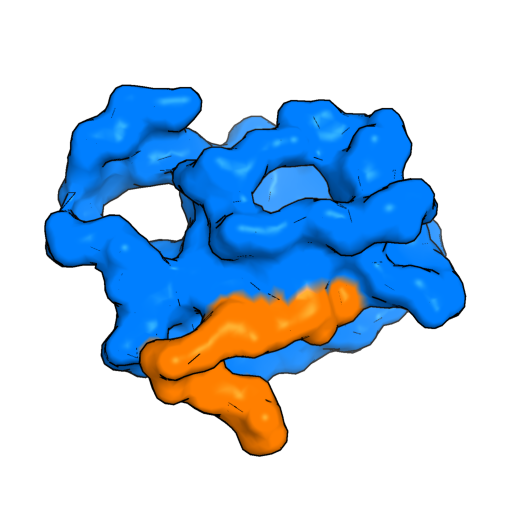O 11
ATOM 17515 N N . HIS A 1 93 ? -1.310 10.124 6.817 1.00 13.41 410 HIS A N 11
ATOM 17516 C CA . HIS A 1 93 ? -0.358 9.445 5.990 1.00 65.32 410 HIS A CA 11
ATOM 17517 C C . HIS A 1 93 ? -0.096 10.195 4.719 1.00 23.11 410 HIS A C 11
ATOM 17518 O O . HIS A 1 93 ? -0.960 10.921 4.232 1.00 54.21 410 HIS A O 11
ATOM 17532 N N . HIS A 1 94 ? 1.109 10.115 4.259 1.00 24.45 411 HIS A N 11
ATOM 17533 C CA . HIS A 1 94 ? 1.399 10.546 2.939 1.00 73.31 411 HIS A CA 11
ATOM 17534 C C . HIS A 1 94 ? 1.516 9.252 2.134 1.00 11.04 411 HIS A C 11
ATOM 17535 O O . HIS A 1 94 ? 2.657 8.805 1.855 1.00 62.40 411 HIS A O 11
ATOM 17564 N N . ARG B 2 2 ? 25.288 -0.473 13.697 1.00 11.32 142 ARG B N 11
ATOM 17565 C CA . ARG B 2 2 ? 24.918 -0.775 15.007 1.00 54.22 142 ARG B CA 11
ATOM 17566 C C . ARG B 2 2 ? 23.405 -0.875 15.076 1.00 22.35 142 ARG B C 11
ATOM 17567 O O . ARG B 2 2 ? 22.716 0.004 14.554 1.00 2.14 142 ARG B O 11
ATOM 17588 N N . THR B 2 3 ? 22.907 -1.924 15.678 1.00 14.42 143 THR B N 11
ATOM 17589 C CA . THR B 2 3 ? 21.492 -2.116 15.834 1.00 50.22 143 THR B CA 11
ATOM 17590 C C . THR B 2 3 ? 21.180 -2.106 17.334 1.00 32.11 143 THR B C 11
ATOM 17591 O O . THR B 2 3 ? 22.106 -2.300 18.133 1.00 64.01 143 THR B O 11
ATOM 17602 N N . ARG B 2 4 ? 19.930 -1.776 17.682 1.00 13.43 144 ARG B N 11
ATOM 17603 C CA . ARG B 2 4 ? 19.317 -1.829 19.040 1.00 72.35 144 ARG B CA 11
ATOM 17604 C C . ARG B 2 4 ? 17.943 -1.259 18.949 1.00 52.33 144 ARG B C 11
ATOM 17605 O O . ARG B 2 4 ? 17.612 -0.632 17.958 1.00 54.52 144 ARG B O 11
ATOM 17626 N N . GLN B 2 5 ? 17.144 -1.495 19.954 1.00 4.24 145 GLN B N 11
ATOM 17627 C CA . GLN B 2 5 ? 15.835 -0.899 20.036 1.00 11.13 145 GLN B CA 11
ATOM 17628 C C . GLN B 2 5 ? 15.901 0.497 20.691 1.00 43.24 145 GLN B C 11
ATOM 17629 O O . GLN B 2 5 ? 16.937 0.902 21.211 1.00 75.20 145 GLN B O 11
ATOM 17643 N N . ARG B 2 6 ? 14.765 1.189 20.651 1.00 53.20 146 ARG B N 11
ATOM 17644 C CA . ARG B 2 6 ? 14.549 2.539 21.187 1.00 33.15 146 ARG B CA 11
ATOM 17645 C C . ARG B 2 6 ? 15.342 3.612 20.470 1.00 35.01 146 ARG B C 11
ATOM 17646 O O . ARG B 2 6 ? 15.448 4.740 20.951 1.00 21.34 146 ARG B O 11
ATOM 17667 N N . ASN B 2 7 ? 15.794 3.296 19.288 1.00 71.03 147 ASN B N 11
ATOM 17668 C CA . ASN B 2 7 ? 16.581 4.209 18.493 1.00 53.34 147 ASN B CA 11
ATOM 17669 C C . ASN B 2 7 ? 16.390 3.906 17.048 1.00 11.42 147 ASN B C 11
ATOM 17670 O O . ASN B 2 7 ? 15.667 2.966 16.709 1.00 20.35 147 ASN B O 11
ATOM 17681 N N . GLU B 2 8 ? 17.016 4.677 16.205 1.00 44.32 148 GLU B N 11
ATOM 17682 C CA . GLU B 2 8 ? 16.999 4.398 14.810 1.00 11.01 148 GLU B CA 11
ATOM 17683 C C . GLU B 2 8 ? 18.183 3.507 14.469 1.00 32.24 148 GLU B C 11
ATOM 17684 O O . GLU B 2 8 ? 19.257 3.598 15.106 1.00 14.02 148 GLU B O 11
ATOM 17696 N N . THR B 2 9 ? 17.989 2.647 13.523 1.00 44.11 149 THR B N 11
ATOM 17697 C CA . THR B 2 9 ? 19.000 1.733 13.103 1.00 3.32 149 THR B CA 11
ATOM 17698 C C . THR B 2 9 ? 19.072 1.691 11.564 1.00 24.23 149 THR B C 11
ATOM 17699 O O . THR B 2 9 ? 18.038 1.710 10.890 1.00 71.13 149 THR B O 11
ATOM 17710 N N . GLN B 2 10 ? 20.289 1.668 11.024 1.00 32.42 150 GLN B N 11
ATOM 17711 C CA . GLN B 2 10 ? 20.494 1.564 9.588 1.00 62.13 150 GLN B CA 11
ATOM 17712 C C . GLN B 2 10 ? 20.430 0.099 9.161 1.00 15.42 150 GLN B C 11
ATOM 17713 O O . GLN B 2 10 ? 21.071 -0.782 9.782 1.00 53.14 150 GLN B O 11
ATOM 17727 N N . VAL B 2 11 ? 19.693 -0.152 8.125 1.00 45.20 151 VAL B N 11
ATOM 17728 C CA . VAL B 2 11 ? 19.513 -1.474 7.596 1.00 24.24 151 VAL B CA 11
ATOM 17729 C C . VAL B 2 11 ? 20.418 -1.756 6.398 1.00 20.24 151 VAL B C 11
ATOM 17730 O O . VAL B 2 11 ? 21.289 -2.648 6.545 1.00 72.11 151 VAL B O 11
ATOM 17744 N N . MET A 1 1 ? 1.564 -1.029 -0.501 1.00 13.54 318 MET A N 12
ATOM 17745 C CA . MET A 1 1 ? 2.487 -0.297 -1.358 1.00 33.42 318 MET A CA 12
ATOM 17746 C C . MET A 1 1 ? 3.793 -1.023 -1.312 1.00 2.12 318 MET A C 12
ATOM 17747 O O . MET A 1 1 ? 4.485 -1.001 -0.316 1.00 22.25 318 MET A O 12
ATOM 17763 N N . GLU A 1 2 ? 4.074 -1.732 -2.338 1.00 42.32 319 GLU A N 12
ATOM 17764 C CA . GLU A 1 2 ? 5.232 -2.531 -2.387 1.00 41.41 319 GLU A CA 12
ATOM 17765 C C . GLU A 1 2 ? 6.232 -2.131 -3.422 1.00 52.42 319 GLU A C 12
ATOM 17766 O O . GLU A 1 2 ? 5.919 -1.864 -4.583 1.00 42.05 319 GLU A O 12
ATOM 17778 N N . ILE A 1 3 ? 7.423 -2.068 -2.952 1.00 54.45 320 ILE A N 12
ATOM 17779 C CA . ILE A 1 3 ? 8.565 -1.602 -3.651 1.00 24.11 320 ILE A CA 12
ATOM 17780 C C . ILE A 1 3 ? 9.540 -2.762 -3.783 1.00 54.13 320 ILE A C 12
ATOM 17781 O O . ILE A 1 3 ? 10.058 -3.276 -2.789 1.00 14.33 320 ILE A O 12
ATOM 17797 N N . LYS A 1 4 ? 9.717 -3.215 -4.977 1.00 22.41 321 LYS A N 12
ATOM 17798 C CA . LYS A 1 4 ? 10.643 -4.276 -5.261 1.00 32.54 321 LYS A CA 12
ATOM 17799 C C . LYS A 1 4 ? 12.024 -3.676 -5.388 1.00 64.22 321 LYS A C 12
ATOM 17800 O O . LYS A 1 4 ? 12.293 -2.946 -6.327 1.00 22.21 321 LYS A O 12
ATOM 17819 N N . LEU A 1 5 ? 12.859 -3.963 -4.445 1.00 25.31 322 LEU A N 12
ATOM 17820 C CA . LEU A 1 5 ? 14.189 -3.426 -4.422 1.00 22.01 322 LEU A CA 12
ATOM 17821 C C . LEU A 1 5 ? 15.191 -4.508 -4.677 1.00 61.11 322 LEU A C 12
ATOM 17822 O O . LEU A 1 5 ? 14.912 -5.685 -4.486 1.00 22.45 322 LEU A O 12
ATOM 17838 N N . ILE A 1 6 ? 16.320 -4.113 -5.143 1.00 11.43 323 ILE A N 12
ATOM 17839 C CA . ILE A 1 6 ? 17.434 -4.996 -5.334 1.00 1.10 323 ILE A CA 12
ATOM 17840 C C . ILE A 1 6 ? 18.440 -4.724 -4.231 1.00 10.05 323 ILE A C 12
ATOM 17841 O O . ILE A 1 6 ? 18.948 -3.608 -4.101 1.00 53.10 323 ILE A O 12
ATOM 17857 N N . LYS A 1 7 ? 18.644 -5.717 -3.394 1.00 53.15 324 LYS A N 12
ATOM 17858 C CA . LYS A 1 7 ? 19.565 -5.626 -2.285 1.00 2.34 324 LYS A CA 12
ATOM 17859 C C . LYS A 1 7 ? 20.985 -5.558 -2.816 1.00 43.23 324 LYS A C 12
ATOM 17860 O O . LYS A 1 7 ? 21.437 -6.488 -3.481 1.00 31.24 324 LYS A O 12
ATOM 17879 N N . GLY A 1 8 ? 21.690 -4.514 -2.471 1.00 71.43 325 GLY A N 12
ATOM 17880 C CA . GLY A 1 8 ? 23.000 -4.296 -3.030 1.00 43.01 325 GLY A CA 12
ATOM 17881 C C . GLY A 1 8 ? 24.042 -3.927 -1.990 1.00 42.23 325 GLY A C 12
ATOM 17882 O O . GLY A 1 8 ? 23.888 -4.272 -0.827 1.00 34.14 325 GLY A O 12
ATOM 17886 N N . PRO A 1 9 ? 25.116 -3.205 -2.406 1.00 43.30 326 PRO A N 12
ATOM 17887 C CA . PRO A 1 9 ? 26.285 -2.846 -1.549 1.00 3.11 326 PRO A CA 12
ATOM 17888 C C . PRO A 1 9 ? 25.940 -2.244 -0.179 1.00 44.41 326 PRO A C 12
ATOM 17889 O O . PRO A 1 9 ? 26.584 -2.548 0.810 1.00 32.32 326 PRO A O 12
ATOM 17900 N N . LYS A 1 10 ? 24.945 -1.386 -0.132 1.00 53.03 327 LYS A N 12
ATOM 17901 C CA . LYS A 1 10 ? 24.549 -0.779 1.141 1.00 2.33 327 LYS A CA 12
ATOM 17902 C C . LYS A 1 10 ? 23.216 -1.334 1.587 1.00 42.01 327 LYS A C 12
ATOM 17903 O O . LYS A 1 10 ? 22.548 -0.770 2.443 1.00 42.54 327 LYS A O 12
ATOM 17922 N N . GLY A 1 11 ? 22.851 -2.433 0.988 1.00 1.12 328 GLY A N 12
ATOM 17923 C CA . GLY A 1 11 ? 21.622 -3.087 1.288 1.00 53.52 328 GLY A CA 12
ATOM 17924 C C . GLY A 1 11 ? 20.494 -2.476 0.531 1.00 63.21 328 GLY A C 12
ATOM 17925 O O . GLY A 1 11 ? 20.494 -2.499 -0.709 1.00 32.14 328 GLY A O 12
ATOM 17929 N N . LEU A 1 12 ? 19.542 -1.937 1.246 1.00 2.14 329 LEU A N 12
ATOM 17930 C CA . LEU A 1 12 ? 18.424 -1.259 0.629 1.00 45.41 329 LEU A CA 12
ATOM 17931 C C . LEU A 1 12 ? 18.743 0.227 0.609 1.00 60.33 329 LEU A C 12
ATOM 17932 O O . LEU A 1 12 ? 18.340 0.974 -0.304 1.00 41.43 329 LEU A O 12
ATOM 17948 N N . GLY A 1 13 ? 19.506 0.644 1.602 1.00 21.41 330 GLY A N 12
ATOM 17949 C CA . GLY A 1 13 ? 19.945 2.008 1.686 1.00 15.45 330 GLY A CA 12
ATOM 17950 C C . GLY A 1 13 ? 18.964 2.942 2.359 1.00 45.40 330 GLY A C 12
ATOM 17951 O O . GLY A 1 13 ? 18.710 4.037 1.866 1.00 43.24 330 GLY A O 12
ATOM 17955 N N . PHE A 1 14 ? 18.413 2.518 3.461 1.00 42.22 331 PHE A N 12
ATOM 17956 C CA . PHE A 1 14 ? 17.580 3.367 4.290 1.00 21.01 331 PHE A CA 12
ATOM 17957 C C . PHE A 1 14 ? 17.661 2.887 5.710 1.00 42.02 331 PHE A C 12
ATOM 17958 O O . PHE A 1 14 ? 18.001 1.731 5.952 1.00 53.24 331 PHE A O 12
ATOM 17975 N N . SER A 1 15 ? 17.385 3.751 6.616 1.00 13.11 332 SER A N 12
ATOM 17976 C CA . SER A 1 15 ? 17.497 3.477 8.005 1.00 33.22 332 SER A CA 12
ATOM 17977 C C . SER A 1 15 ? 16.141 3.489 8.665 1.00 51.02 332 SER A C 12
ATOM 17978 O O . SER A 1 15 ? 15.297 4.364 8.390 1.00 32.02 332 SER A O 12
ATOM 17986 N N . ILE A 1 16 ? 15.924 2.526 9.512 1.00 34.23 333 ILE A N 12
ATOM 17987 C CA . ILE A 1 16 ? 14.662 2.350 10.175 1.00 40.31 333 ILE A CA 12
ATOM 17988 C C . ILE A 1 16 ? 14.786 2.425 11.686 1.00 2.14 333 ILE A C 12
ATOM 17989 O O . ILE A 1 16 ? 15.821 2.091 12.253 1.00 64.30 333 ILE A O 12
ATOM 18005 N N . ALA A 1 17 ? 13.729 2.888 12.297 1.00 12.35 334 ALA A N 12
ATOM 18006 C CA . ALA A 1 17 ? 13.549 2.944 13.723 1.00 34.14 334 ALA A CA 12
ATOM 18007 C C . ALA A 1 17 ? 12.082 2.689 13.975 1.00 15.05 334 ALA A C 12
ATOM 18008 O O . ALA A 1 17 ? 11.218 3.437 13.523 1.00 21.43 334 ALA A O 12
ATOM 18015 N N . GLY A 1 18 ? 11.810 1.604 14.607 1.00 60.34 335 GLY A N 12
ATOM 18016 C CA . GLY A 1 18 ? 10.472 1.207 14.899 1.00 15.43 335 GLY A CA 12
ATOM 18017 C C . GLY A 1 18 ? 10.465 -0.235 15.279 1.00 53.45 335 GLY A C 12
ATOM 18018 O O . GLY A 1 18 ? 11.472 -0.923 15.068 1.00 44.23 335 GLY A O 12
ATOM 18022 N N . GLY A 1 19 ? 9.405 -0.677 15.872 1.00 52.21 336 GLY A N 12
ATOM 18023 C CA . GLY A 1 19 ? 9.288 -2.033 16.315 1.00 43.54 336 GLY A CA 12
ATOM 18024 C C . GLY A 1 19 ? 8.747 -2.022 17.691 1.00 31.44 336 GLY A C 12
ATOM 18025 O O . GLY A 1 19 ? 8.531 -0.937 18.222 1.00 21.21 336 GLY A O 12
ATOM 18029 N N . VAL A 1 20 ? 8.541 -3.185 18.280 1.00 42.35 337 VAL A N 12
ATOM 18030 C CA . VAL A 1 20 ? 8.051 -3.287 19.657 1.00 23.01 337 VAL A CA 12
ATOM 18031 C C . VAL A 1 20 ? 8.929 -2.465 20.608 1.00 64.12 337 VAL A C 12
ATOM 18032 O O . VAL A 1 20 ? 10.100 -2.794 20.843 1.00 73.23 337 VAL A O 12
ATOM 18045 N N . GLY A 1 21 ? 8.375 -1.359 21.073 1.00 71.31 338 GLY A N 12
ATOM 18046 C CA . GLY A 1 21 ? 9.066 -0.485 21.998 1.00 22.02 338 GLY A CA 12
ATOM 18047 C C . GLY A 1 21 ? 9.766 0.670 21.296 1.00 72.44 338 GLY A C 12
ATOM 18048 O O . GLY A 1 21 ? 9.995 1.725 21.888 1.00 33.34 338 GLY A O 12
ATOM 18052 N N . ASN A 1 22 ? 10.075 0.491 20.033 1.00 62.41 339 ASN A N 12
ATOM 18053 C CA . ASN A 1 22 ? 10.775 1.514 19.265 1.00 45.14 339 ASN A CA 12
ATOM 18054 C C . ASN A 1 22 ? 9.804 2.189 18.304 1.00 21.33 339 ASN A C 12
ATOM 18055 O O . ASN A 1 22 ? 10.209 2.858 17.368 1.00 72.32 339 ASN A O 12
ATOM 18066 N N . GLN A 1 23 ? 8.507 2.037 18.589 1.00 2.04 340 GLN A N 12
ATOM 18067 C CA . GLN A 1 23 ? 7.438 2.588 17.778 1.00 54.30 340 GLN A CA 12
ATOM 18068 C C . GLN A 1 23 ? 7.677 4.078 17.515 1.00 51.22 340 GLN A C 12
ATOM 18069 O O . GLN A 1 23 ? 7.917 4.875 18.457 1.00 21.13 340 GLN A O 12
ATOM 18083 N N . HIS A 1 24 ? 7.708 4.421 16.256 1.00 33.32 341 HIS A N 12
ATOM 18084 C CA . HIS A 1 24 ? 8.002 5.774 15.819 1.00 13.42 341 HIS A CA 12
ATOM 18085 C C . HIS A 1 24 ? 6.747 6.639 15.919 1.00 2.12 341 HIS A C 12
ATOM 18086 O O . HIS A 1 24 ? 6.800 7.765 16.377 1.00 53.41 341 HIS A O 12
ATOM 18100 N N . ILE A 1 25 ? 5.627 6.067 15.556 1.00 4.32 342 ILE A N 12
ATOM 18101 C CA . ILE A 1 25 ? 4.359 6.770 15.594 1.00 54.20 342 ILE A CA 12
ATOM 18102 C C . ILE A 1 25 ? 3.566 6.302 16.796 1.00 72.35 342 ILE A C 12
ATOM 18103 O O . ILE A 1 25 ? 3.407 5.098 16.988 1.00 41.31 342 ILE A O 12
ATOM 18119 N N . PRO A 1 26 ? 3.110 7.245 17.664 1.00 1.25 343 PRO A N 12
ATOM 18120 C CA . PRO A 1 26 ? 2.366 6.917 18.886 1.00 63.32 343 PRO A CA 12
ATOM 18121 C C . PRO A 1 26 ? 1.096 6.128 18.605 1.00 11.23 343 PRO A C 12
ATOM 18122 O O . PRO A 1 26 ? 0.098 6.676 18.147 1.00 22.01 343 PRO A O 12
ATOM 18133 N N . GLY A 1 27 ? 1.157 4.843 18.849 1.00 75.20 344 GLY A N 12
ATOM 18134 C CA . GLY A 1 27 ? 0.021 3.994 18.628 1.00 64.51 344 GLY A CA 12
ATOM 18135 C C . GLY A 1 27 ? 0.234 3.054 17.466 1.00 3.54 344 GLY A C 12
ATOM 18136 O O . GLY A 1 27 ? -0.565 2.156 17.238 1.00 30.43 344 GLY A O 12
ATOM 18140 N N . ASP A 1 28 ? 1.324 3.233 16.745 1.00 74.13 345 ASP A N 12
ATOM 18141 C CA . ASP A 1 28 ? 1.593 2.383 15.603 1.00 22.33 345 ASP A CA 12
ATOM 18142 C C . ASP A 1 28 ? 2.957 1.747 15.801 1.00 34.45 345 ASP A C 12
ATOM 18143 O O . ASP A 1 28 ? 4.010 2.343 15.522 1.00 62.40 345 ASP A O 12
ATOM 18152 N N . ASN A 1 29 ? 2.927 0.543 16.306 1.00 23.43 346 ASN A N 12
ATOM 18153 C CA . ASN A 1 29 ? 4.106 -0.180 16.780 1.00 72.11 346 ASN A CA 12
ATOM 18154 C C . ASN A 1 29 ? 4.864 -0.885 15.621 1.00 33.41 346 ASN A C 12
ATOM 18155 O O . ASN A 1 29 ? 5.457 -1.958 15.782 1.00 61.42 346 ASN A O 12
ATOM 18166 N N . SER A 1 30 ? 4.901 -0.232 14.488 1.00 65.03 347 SER A N 12
ATOM 18167 C CA . SER A 1 30 ? 5.558 -0.760 13.314 1.00 0.41 347 SER A CA 12
ATOM 18168 C C . SER A 1 30 ? 6.949 -0.168 13.120 1.00 12.44 347 SER A C 12
ATOM 18169 O O . SER A 1 30 ? 7.411 0.682 13.913 1.00 34.25 347 SER A O 12
ATOM 18177 N N . ILE A 1 31 ? 7.620 -0.635 12.089 1.00 22.42 348 ILE A N 12
ATOM 18178 C CA . ILE A 1 31 ? 8.956 -0.212 11.774 1.00 73.34 348 ILE A CA 12
ATOM 18179 C C . ILE A 1 31 ? 8.859 1.012 10.867 1.00 2.42 348 ILE A C 12
ATOM 18180 O O . ILE A 1 31 ? 8.115 0.987 9.891 1.00 40.40 348 ILE A O 12
ATOM 18196 N N . TYR A 1 32 ? 9.590 2.065 11.167 1.00 3.23 349 TYR A N 12
ATOM 18197 C CA . TYR A 1 32 ? 9.484 3.285 10.384 1.00 35.44 349 TYR A CA 12
ATOM 18198 C C . TYR A 1 32 ? 10.793 3.748 9.818 1.00 44.34 349 TYR A C 12
ATOM 18199 O O . TYR A 1 32 ? 11.828 3.709 10.480 1.00 23.13 349 TYR A O 12
ATOM 18217 N N . VAL A 1 33 ? 10.736 4.175 8.587 1.00 14.33 350 VAL A N 12
ATOM 18218 C CA . VAL A 1 33 ? 11.876 4.712 7.877 1.00 23.14 350 VAL A CA 12
ATOM 18219 C C . VAL A 1 33 ? 12.213 6.076 8.466 1.00 32.34 350 VAL A C 12
ATOM 18220 O O . VAL A 1 33 ? 11.419 6.993 8.390 1.00 2.33 350 VAL A O 12
ATOM 18233 N N . THR A 1 34 ? 13.364 6.191 9.057 1.00 60.52 351 THR A N 12
ATOM 18234 C CA . THR A 1 34 ? 13.759 7.414 9.716 1.00 31.31 351 THR A CA 12
ATOM 18235 C C . THR A 1 34 ? 14.711 8.232 8.827 1.00 73.35 351 THR A C 12
ATOM 18236 O O . THR A 1 34 ? 14.777 9.453 8.916 1.00 0.13 351 THR A O 12
ATOM 18247 N N . LYS A 1 35 ? 15.413 7.559 7.953 1.00 72.10 352 LYS A N 12
ATOM 18248 C CA . LYS A 1 35 ? 16.304 8.216 7.037 1.00 4.54 352 LYS A CA 12
ATOM 18249 C C . LYS A 1 35 ? 16.392 7.357 5.809 1.00 53.40 352 LYS A C 12
ATOM 18250 O O . LYS A 1 35 ? 16.339 6.154 5.910 1.00 32.53 352 LYS A O 12
ATOM 18269 N N . ILE A 1 36 ? 16.456 7.951 4.668 1.00 15.45 353 ILE A N 12
ATOM 18270 C CA . ILE A 1 36 ? 16.694 7.204 3.464 1.00 2.53 353 ILE A CA 12
ATOM 18271 C C . ILE A 1 36 ? 18.079 7.564 3.021 1.00 31.40 353 ILE A C 12
ATOM 18272 O O . ILE A 1 36 ? 18.328 8.701 2.601 1.00 71.24 353 ILE A O 12
ATOM 18288 N N . ILE A 1 37 ? 18.974 6.622 3.186 1.00 22.44 354 ILE A N 12
ATOM 18289 C CA . ILE A 1 37 ? 20.387 6.820 3.010 1.00 65.23 354 ILE A CA 12
ATOM 18290 C C . ILE A 1 37 ? 20.734 7.313 1.632 1.00 41.42 354 ILE A C 12
ATOM 18291 O O . ILE A 1 37 ? 20.352 6.736 0.619 1.00 44.25 354 ILE A O 12
ATOM 18307 N N . GLU A 1 38 ? 21.456 8.378 1.639 1.00 72.24 355 GLU A N 12
ATOM 18308 C CA . GLU A 1 38 ? 21.930 9.062 0.496 1.00 2.31 355 GLU A CA 12
ATOM 18309 C C . GLU A 1 38 ? 22.759 8.133 -0.397 1.00 3.44 355 GLU A C 12
ATOM 18310 O O . GLU A 1 38 ? 23.765 7.533 0.030 1.00 70.55 355 GLU A O 12
ATOM 18322 N N . GLY A 1 39 ? 22.270 7.938 -1.603 1.00 54.31 356 GLY A N 12
ATOM 18323 C CA . GLY A 1 39 ? 22.912 7.050 -2.549 1.00 35.53 356 GLY A CA 12
ATOM 18324 C C . GLY A 1 39 ? 22.392 5.623 -2.434 1.00 10.10 356 GLY A C 12
ATOM 18325 O O . GLY A 1 39 ? 22.940 4.709 -3.028 1.00 3.52 356 GLY A O 12
ATOM 18329 N N . GLY A 1 40 ? 21.391 5.433 -1.599 1.00 22.13 357 GLY A N 12
ATOM 18330 C CA . GLY A 1 40 ? 20.771 4.138 -1.445 1.00 13.42 357 GLY A CA 12
ATOM 18331 C C . GLY A 1 40 ? 19.842 3.788 -2.598 1.00 5.42 357 GLY A C 12
ATOM 18332 O O . GLY A 1 40 ? 19.303 4.688 -3.287 1.00 21.54 357 GLY A O 12
ATOM 18336 N N . ALA A 1 41 ? 19.594 2.504 -2.778 1.00 54.33 358 ALA A N 12
ATOM 18337 C CA . ALA A 1 41 ? 18.708 2.032 -3.826 1.00 74.44 358 ALA A CA 12
ATOM 18338 C C . ALA A 1 41 ? 17.310 2.546 -3.557 1.00 0.02 358 ALA A C 12
ATOM 18339 O O . ALA A 1 41 ? 16.616 3.019 -4.455 1.00 31.54 358 ALA A O 12
ATOM 18346 N N . ALA A 1 42 ? 16.926 2.533 -2.302 1.00 32.20 359 ALA A N 12
ATOM 18347 C CA . ALA A 1 42 ? 15.632 3.039 -1.930 1.00 52.42 359 ALA A CA 12
ATOM 18348 C C . ALA A 1 42 ? 15.601 4.583 -1.949 1.00 25.20 359 ALA A C 12
ATOM 18349 O O . ALA A 1 42 ? 14.547 5.196 -1.853 1.00 44.35 359 ALA A O 12
ATOM 18356 N N . HIS A 1 43 ? 16.762 5.188 -2.092 1.00 60.52 360 HIS A N 12
ATOM 18357 C CA . HIS A 1 43 ? 16.874 6.631 -2.171 1.00 5.43 360 HIS A CA 12
ATOM 18358 C C . HIS A 1 43 ? 16.700 7.045 -3.624 1.00 32.14 360 HIS A C 12
ATOM 18359 O O . HIS A 1 43 ? 16.278 8.162 -3.939 1.00 31.31 360 HIS A O 12
ATOM 18373 N N . LYS A 1 44 ? 17.099 6.183 -4.516 1.00 20.41 361 LYS A N 12
ATOM 18374 C CA . LYS A 1 44 ? 16.916 6.452 -5.920 1.00 3.41 361 LYS A CA 12
ATOM 18375 C C . LYS A 1 44 ? 15.670 5.832 -6.510 1.00 2.22 361 LYS A C 12
ATOM 18376 O O . LYS A 1 44 ? 14.830 6.538 -7.040 1.00 70.20 361 LYS A O 12
ATOM 18395 N N . ASP A 1 45 ? 15.556 4.545 -6.394 1.00 64.24 362 ASP A N 12
ATOM 18396 C CA . ASP A 1 45 ? 14.410 3.804 -6.933 1.00 63.53 362 ASP A CA 12
ATOM 18397 C C . ASP A 1 45 ? 13.301 3.807 -5.980 1.00 61.43 362 ASP A C 12
ATOM 18398 O O . ASP A 1 45 ? 12.158 3.990 -6.351 1.00 1.24 362 ASP A O 12
ATOM 18407 N N . GLY A 1 46 ? 13.690 3.667 -4.742 1.00 71.03 363 GLY A N 12
ATOM 18408 C CA . GLY A 1 46 ? 12.807 3.314 -3.626 1.00 21.41 363 GLY A CA 12
ATOM 18409 C C . GLY A 1 46 ? 11.459 3.965 -3.525 1.00 32.33 363 GLY A C 12
ATOM 18410 O O . GLY A 1 46 ? 10.603 3.380 -2.922 1.00 43.42 363 GLY A O 12
ATOM 18414 N N . LYS A 1 47 ? 11.258 5.142 -4.126 1.00 33.01 364 LYS A N 12
ATOM 18415 C CA . LYS A 1 47 ? 9.960 5.892 -4.100 1.00 0.23 364 LYS A CA 12
ATOM 18416 C C . LYS A 1 47 ? 9.322 5.898 -2.680 1.00 62.33 364 LYS A C 12
ATOM 18417 O O . LYS A 1 47 ? 8.103 6.006 -2.515 1.00 42.32 364 LYS A O 12
ATOM 18436 N N . LEU A 1 48 ? 10.198 5.894 -1.693 1.00 51.30 365 LEU A N 12
ATOM 18437 C CA . LEU A 1 48 ? 9.876 5.719 -0.293 1.00 4.01 365 LEU A CA 12
ATOM 18438 C C . LEU A 1 48 ? 9.976 7.057 0.414 1.00 55.33 365 LEU A C 12
ATOM 18439 O O . LEU A 1 48 ? 10.670 7.965 -0.063 1.00 34.44 365 LEU A O 12
ATOM 18455 N N . GLN A 1 49 ? 9.242 7.217 1.488 1.00 12.12 366 GLN A N 12
ATOM 18456 C CA . GLN A 1 49 ? 9.259 8.437 2.239 1.00 73.34 366 GLN A CA 12
ATOM 18457 C C . GLN A 1 49 ? 9.780 8.208 3.650 1.00 44.33 366 GLN A C 12
ATOM 18458 O O . GLN A 1 49 ? 9.622 7.127 4.218 1.00 33.53 366 GLN A O 12
ATOM 18472 N N . ILE A 1 50 ? 10.475 9.188 4.183 1.00 21.20 367 ILE A N 12
ATOM 18473 C CA . ILE A 1 50 ? 10.845 9.160 5.579 1.00 42.41 367 ILE A CA 12
ATOM 18474 C C . ILE A 1 50 ? 9.554 9.275 6.408 1.00 12.33 367 ILE A C 12
ATOM 18475 O O . ILE A 1 50 ? 8.787 10.217 6.219 1.00 3.14 367 ILE A O 12
ATOM 18491 N N . GLY A 1 51 ? 9.322 8.328 7.286 1.00 53.20 368 GLY A N 12
ATOM 18492 C CA . GLY A 1 51 ? 8.088 8.299 8.044 1.00 65.22 368 GLY A CA 12
ATOM 18493 C C . GLY A 1 51 ? 7.202 7.153 7.603 1.00 4.33 368 GLY A C 12
ATOM 18494 O O . GLY A 1 51 ? 6.086 6.992 8.091 1.00 62.50 368 GLY A O 12
ATOM 18498 N N . ASP A 1 52 ? 7.695 6.385 6.654 1.00 55.13 369 ASP A N 12
ATOM 18499 C CA . ASP A 1 52 ? 6.992 5.223 6.137 1.00 13.13 369 ASP A CA 12
ATOM 18500 C C . ASP A 1 52 ? 7.024 4.021 7.062 1.00 65.25 369 ASP A C 12
ATOM 18501 O O . ASP A 1 52 ? 8.055 3.704 7.675 1.00 33.44 369 ASP A O 12
ATOM 18510 N N . LYS A 1 53 ? 5.881 3.364 7.146 1.00 73.11 370 LYS A N 12
ATOM 18511 C CA . LYS A 1 53 ? 5.631 2.202 7.995 1.00 44.34 370 LYS A CA 12
ATOM 18512 C C . LYS A 1 53 ? 5.861 0.920 7.206 1.00 33.43 370 LYS A C 12
ATOM 18513 O O . LYS A 1 53 ? 5.163 0.640 6.221 1.00 32.03 370 LYS A O 12
ATOM 18532 N N . LEU A 1 54 ? 6.831 0.162 7.611 1.00 54.32 371 LEU A N 12
ATOM 18533 C CA . LEU A 1 54 ? 7.091 -1.099 6.982 1.00 22.40 371 LEU A CA 12
ATOM 18534 C C . LEU A 1 54 ? 6.136 -2.112 7.515 1.00 24.43 371 LEU A C 12
ATOM 18535 O O . LEU A 1 54 ? 6.185 -2.468 8.692 1.00 40.24 371 LEU A O 12
ATOM 18551 N N . LEU A 1 55 ? 5.275 -2.545 6.657 1.00 1.31 372 LEU A N 12
ATOM 18552 C CA . LEU A 1 55 ? 4.261 -3.493 6.986 1.00 44.41 372 LEU A CA 12
ATOM 18553 C C . LEU A 1 55 ? 4.893 -4.873 6.881 1.00 12.21 372 LEU A C 12
ATOM 18554 O O . LEU A 1 55 ? 4.626 -5.770 7.685 1.00 53.44 372 LEU A O 12
ATOM 18570 N N . ALA A 1 56 ? 5.760 -5.031 5.892 1.00 64.13 373 ALA A N 12
ATOM 18571 C CA . ALA A 1 56 ? 6.408 -6.293 5.654 1.00 11.01 373 ALA A CA 12
ATOM 18572 C C . ALA A 1 56 ? 7.635 -6.123 4.773 1.00 74.12 373 ALA A C 12
ATOM 18573 O O . ALA A 1 56 ? 7.750 -5.142 4.041 1.00 42.12 373 ALA A O 12
ATOM 18580 N N . VAL A 1 57 ? 8.536 -7.067 4.845 1.00 2.12 374 VAL A N 12
ATOM 18581 C CA . VAL A 1 57 ? 9.664 -7.118 3.937 1.00 75.42 374 VAL A CA 12
ATOM 18582 C C . VAL A 1 57 ? 9.792 -8.549 3.442 1.00 71.24 374 VAL A C 12
ATOM 18583 O O . VAL A 1 57 ? 9.775 -9.486 4.226 1.00 61.43 374 VAL A O 12
ATOM 18596 N N . ASN A 1 58 ? 9.797 -8.704 2.130 1.00 52.51 375 ASN A N 12
ATOM 18597 C CA . ASN A 1 58 ? 9.827 -10.023 1.453 1.00 54.30 375 ASN A CA 12
ATOM 18598 C C . ASN A 1 58 ? 8.659 -10.830 1.834 1.00 20.41 375 ASN A C 12
ATOM 18599 O O . ASN A 1 58 ? 8.661 -12.048 1.913 1.00 32.21 375 ASN A O 12
ATOM 18610 N N . ASN A 1 59 ? 7.653 -10.067 1.956 1.00 14.50 376 ASN A N 12
ATOM 18611 C CA . ASN A 1 59 ? 6.317 -10.403 2.358 1.00 72.22 376 ASN A CA 12
ATOM 18612 C C . ASN A 1 59 ? 6.235 -10.977 3.807 1.00 21.31 376 ASN A C 12
ATOM 18613 O O . ASN A 1 59 ? 5.200 -11.484 4.230 1.00 43.30 376 ASN A O 12
ATOM 18624 N N . VAL A 1 60 ? 7.307 -10.837 4.567 1.00 23.31 377 VAL A N 12
ATOM 18625 C CA . VAL A 1 60 ? 7.320 -11.242 5.965 1.00 24.15 377 VAL A CA 12
ATOM 18626 C C . VAL A 1 60 ? 6.804 -10.073 6.781 1.00 10.40 377 VAL A C 12
ATOM 18627 O O . VAL A 1 60 ? 7.341 -8.978 6.674 1.00 32.40 377 VAL A O 12
ATOM 18640 N N . CYS A 1 61 ? 5.769 -10.301 7.559 1.00 41.00 378 CYS A N 12
ATOM 18641 C CA . CYS A 1 61 ? 5.113 -9.263 8.343 1.00 54.00 378 CYS A CA 12
ATOM 18642 C C . CYS A 1 61 ? 6.033 -8.640 9.405 1.00 72.33 378 CYS A C 12
ATOM 18643 O O . CYS A 1 61 ? 6.613 -9.341 10.227 1.00 62.14 378 CYS A O 12
ATOM 18651 N N . LEU A 1 62 ? 6.153 -7.328 9.355 1.00 73.14 379 LEU A N 12
ATOM 18652 C CA . LEU A 1 62 ? 6.953 -6.546 10.299 1.00 44.33 379 LEU A CA 12
ATOM 18653 C C . LEU A 1 62 ? 6.065 -5.780 11.274 1.00 71.13 379 LEU A C 12
ATOM 18654 O O . LEU A 1 62 ? 6.556 -5.001 12.105 1.00 45.54 379 LEU A O 12
ATOM 18670 N N . GLU A 1 63 ? 4.772 -5.999 11.163 1.00 73.45 380 GLU A N 12
ATOM 18671 C CA . GLU A 1 63 ? 3.806 -5.396 12.060 1.00 44.31 380 GLU A CA 12
ATOM 18672 C C . GLU A 1 63 ? 3.981 -5.945 13.468 1.00 25.41 380 GLU A C 12
ATOM 18673 O O . GLU A 1 63 ? 3.772 -7.135 13.699 1.00 60.15 380 GLU A O 12
ATOM 18685 N N . GLU A 1 64 ? 4.417 -5.071 14.369 1.00 13.04 381 GLU A N 12
ATOM 18686 C CA . GLU A 1 64 ? 4.592 -5.367 15.778 1.00 53.54 381 GLU A CA 12
ATOM 18687 C C . GLU A 1 64 ? 5.607 -6.513 16.035 1.00 35.20 381 GLU A C 12
ATOM 18688 O O . GLU A 1 64 ? 5.357 -7.470 16.761 1.00 64.23 381 GLU A O 12
ATOM 18700 N N . VAL A 1 65 ? 6.760 -6.390 15.416 1.00 41.31 382 VAL A N 12
ATOM 18701 C CA . VAL A 1 65 ? 7.863 -7.305 15.661 1.00 41.34 382 VAL A CA 12
ATOM 18702 C C . VAL A 1 65 ? 8.962 -6.533 16.384 1.00 44.03 382 VAL A C 12
ATOM 18703 O O . VAL A 1 65 ? 8.890 -5.288 16.486 1.00 51.31 382 VAL A O 12
ATOM 18716 N N . THR A 1 66 ? 9.955 -7.204 16.884 1.00 23.12 383 THR A N 12
ATOM 18717 C CA . THR A 1 66 ? 10.994 -6.518 17.593 1.00 23.11 383 THR A CA 12
ATOM 18718 C C . THR A 1 66 ? 11.995 -5.925 16.598 1.00 31.31 383 THR A C 12
ATOM 18719 O O . THR A 1 66 ? 12.297 -6.541 15.585 1.00 75.00 383 THR A O 12
ATOM 18730 N N . HIS A 1 67 ? 12.489 -4.715 16.883 1.00 11.32 384 HIS A N 12
ATOM 18731 C CA . HIS A 1 67 ? 13.397 -3.993 15.971 1.00 12.41 384 HIS A CA 12
ATOM 18732 C C . HIS A 1 67 ? 14.532 -4.880 15.411 1.00 53.20 384 HIS A C 12
ATOM 18733 O O . HIS A 1 67 ? 14.765 -4.888 14.215 1.00 13.31 384 HIS A O 12
ATOM 18747 N N . GLU A 1 68 ? 15.171 -5.665 16.271 1.00 61.51 385 GLU A N 12
ATOM 18748 C CA . GLU A 1 68 ? 16.268 -6.540 15.850 1.00 34.45 385 GLU A CA 12
ATOM 18749 C C . GLU A 1 68 ? 15.792 -7.567 14.851 1.00 31.15 385 GLU A C 12
ATOM 18750 O O . GLU A 1 68 ? 16.452 -7.825 13.847 1.00 11.34 385 GLU A O 12
ATOM 18762 N N . GLU A 1 69 ? 14.622 -8.061 15.089 1.00 52.34 386 GLU A N 12
ATOM 18763 C CA . GLU A 1 69 ? 14.012 -9.103 14.316 1.00 31.12 386 GLU A CA 12
ATOM 18764 C C . GLU A 1 69 ? 13.655 -8.543 12.942 1.00 11.21 386 GLU A C 12
ATOM 18765 O O . GLU A 1 69 ? 13.835 -9.198 11.916 1.00 51.20 386 GLU A O 12
ATOM 18777 N N . ALA A 1 70 ? 13.279 -7.280 12.940 1.00 74.00 387 ALA A N 12
ATOM 18778 C CA . ALA A 1 70 ? 12.899 -6.588 11.745 1.00 3.12 387 ALA A CA 12
ATOM 18779 C C . ALA A 1 70 ? 14.110 -6.284 10.899 1.00 14.53 387 ALA A C 12
ATOM 18780 O O . ALA A 1 70 ? 14.156 -6.670 9.743 1.00 11.42 387 ALA A O 12
ATOM 18787 N N . VAL A 1 71 ? 15.118 -5.627 11.490 1.00 14.43 388 VAL A N 12
ATOM 18788 C CA . VAL A 1 71 ? 16.323 -5.252 10.743 1.00 54.30 388 VAL A CA 12
ATOM 18789 C C . VAL A 1 71 ? 16.973 -6.491 10.158 1.00 42.14 388 VAL A C 12
ATOM 18790 O O . VAL A 1 71 ? 17.376 -6.499 9.009 1.00 24.45 388 VAL A O 12
ATOM 18803 N N . THR A 1 72 ? 17.013 -7.557 10.943 1.00 35.40 389 THR A N 12
ATOM 18804 C CA . THR A 1 72 ? 17.596 -8.809 10.501 1.00 13.33 389 THR A CA 12
ATOM 18805 C C . THR A 1 72 ? 16.804 -9.397 9.298 1.00 12.03 389 THR A C 12
ATOM 18806 O O . THR A 1 72 ? 17.397 -10.011 8.398 1.00 25.23 389 THR A O 12
ATOM 18817 N N . ALA A 1 73 ? 15.495 -9.149 9.255 1.00 52.22 390 ALA A N 12
ATOM 18818 C CA . ALA A 1 73 ? 14.666 -9.612 8.154 1.00 34.15 390 ALA A CA 12
ATOM 18819 C C . ALA A 1 73 ? 15.010 -8.846 6.878 1.00 34.14 390 ALA A C 12
ATOM 18820 O O . ALA A 1 73 ? 15.124 -9.432 5.808 1.00 12.21 390 ALA A O 12
ATOM 18827 N N . LEU A 1 74 ? 15.228 -7.530 6.999 1.00 32.13 391 LEU A N 12
ATOM 18828 C CA . LEU A 1 74 ? 15.619 -6.745 5.830 1.00 30.12 391 LEU A CA 12
ATOM 18829 C C . LEU A 1 74 ? 17.066 -7.031 5.459 1.00 31.14 391 LEU A C 12
ATOM 18830 O O . LEU A 1 74 ? 17.480 -6.843 4.315 1.00 64.13 391 LEU A O 12
ATOM 18846 N N . LYS A 1 75 ? 17.846 -7.478 6.420 1.00 74.22 392 LYS A N 12
ATOM 18847 C CA . LYS A 1 75 ? 19.220 -7.779 6.160 1.00 51.43 392 LYS A CA 12
ATOM 18848 C C . LYS A 1 75 ? 19.427 -9.118 5.480 1.00 34.43 392 LYS A C 12
ATOM 18849 O O . LYS A 1 75 ? 20.320 -9.244 4.640 1.00 51.43 392 LYS A O 12
ATOM 18868 N N . ASN A 1 76 ? 18.582 -10.079 5.773 1.00 2.44 393 ASN A N 12
ATOM 18869 C CA . ASN A 1 76 ? 18.664 -11.400 5.152 1.00 73.41 393 ASN A CA 12
ATOM 18870 C C . ASN A 1 76 ? 17.966 -11.435 3.807 1.00 33.20 393 ASN A C 12
ATOM 18871 O O . ASN A 1 76 ? 16.949 -12.084 3.624 1.00 12.22 393 ASN A O 12
ATOM 18882 N N . THR A 1 77 ? 18.505 -10.674 2.902 1.00 65.52 394 THR A N 12
ATOM 18883 C CA . THR A 1 77 ? 18.031 -10.566 1.539 1.00 0.12 394 THR A CA 12
ATOM 18884 C C . THR A 1 77 ? 19.220 -10.283 0.640 1.00 34.42 394 THR A C 12
ATOM 18885 O O . THR A 1 77 ? 20.195 -9.638 1.085 1.00 64.23 394 THR A O 12
ATOM 18896 N N . SER A 1 78 ? 19.162 -10.736 -0.585 1.00 1.01 395 SER A N 12
ATOM 18897 C CA . SER A 1 78 ? 20.218 -10.504 -1.539 1.00 72.32 395 SER A CA 12
ATOM 18898 C C . SER A 1 78 ? 19.624 -10.417 -2.932 1.00 74.41 395 SER A C 12
ATOM 18899 O O . SER A 1 78 ? 18.824 -11.271 -3.297 1.00 35.14 395 SER A O 12
ATOM 18907 N N . ASP A 1 79 ? 19.961 -9.337 -3.645 1.00 24.02 396 ASP A N 12
ATOM 18908 C CA . ASP A 1 79 ? 19.554 -9.044 -5.058 1.00 52.41 396 ASP A CA 12
ATOM 18909 C C . ASP A 1 79 ? 18.008 -8.949 -5.279 1.00 4.34 396 ASP A C 12
ATOM 18910 O O . ASP A 1 79 ? 17.545 -8.545 -6.325 1.00 4.00 396 ASP A O 12
ATOM 18919 N N . PHE A 1 80 ? 17.229 -9.155 -4.235 1.00 64.41 397 PHE A N 12
ATOM 18920 C CA . PHE A 1 80 ? 15.791 -9.107 -4.373 1.00 2.34 397 PHE A CA 12
ATOM 18921 C C . PHE A 1 80 ? 15.130 -8.875 -3.027 1.00 1.53 397 PHE A C 12
ATOM 18922 O O . PHE A 1 80 ? 15.328 -9.638 -2.068 1.00 25.10 397 PHE A O 12
ATOM 18939 N N . VAL A 1 81 ? 14.396 -7.806 -2.950 1.00 12.52 398 VAL A N 12
ATOM 18940 C CA . VAL A 1 81 ? 13.664 -7.409 -1.778 1.00 72.31 398 VAL A CA 12
ATOM 18941 C C . VAL A 1 81 ? 12.269 -6.954 -2.212 1.00 44.23 398 VAL A C 12
ATOM 18942 O O . VAL A 1 81 ? 12.099 -6.405 -3.299 1.00 31.01 398 VAL A O 12
ATOM 18955 N N . TYR A 1 82 ? 11.294 -7.216 -1.405 1.00 1.34 399 TYR A N 12
ATOM 18956 C CA . TYR A 1 82 ? 9.966 -6.729 -1.629 1.00 22.15 399 TYR A CA 12
ATOM 18957 C C . TYR A 1 82 ? 9.555 -5.963 -0.395 1.00 72.14 399 TYR A C 12
ATOM 18958 O O . TYR A 1 82 ? 9.147 -6.550 0.608 1.00 31.41 399 TYR A O 12
ATOM 18976 N N . LEU A 1 83 ? 9.717 -4.697 -0.445 1.00 25.12 400 LEU A N 12
ATOM 18977 C CA . LEU A 1 83 ? 9.412 -3.833 0.662 1.00 1.11 400 LEU A CA 12
ATOM 18978 C C . LEU A 1 83 ? 7.926 -3.520 0.614 1.00 74.34 400 LEU A C 12
ATOM 18979 O O . LEU A 1 83 ? 7.447 -2.965 -0.357 1.00 24.54 400 LEU A O 12
ATOM 18995 N N . LYS A 1 84 ? 7.204 -3.902 1.628 1.00 21.34 401 LYS A N 12
ATOM 18996 C CA . LYS A 1 84 ? 5.799 -3.615 1.685 1.00 34.12 401 LYS A CA 12
ATOM 18997 C C . LYS A 1 84 ? 5.584 -2.546 2.735 1.00 65.42 401 LYS A C 12
ATOM 18998 O O . LYS A 1 84 ? 5.717 -2.799 3.936 1.00 34.30 401 LYS A O 12
ATOM 19017 N N . VAL A 1 85 ? 5.293 -1.373 2.280 1.00 54.34 402 VAL A N 12
ATOM 19018 C CA . VAL A 1 85 ? 5.067 -0.235 3.125 1.00 4.13 402 VAL A CA 12
ATOM 19019 C C . VAL A 1 85 ? 3.588 0.168 3.062 1.00 13.21 402 VAL A C 12
ATOM 19020 O O . VAL A 1 85 ? 2.874 -0.075 2.044 1.00 31.32 402 VAL A O 12
ATOM 19033 N N . ALA A 1 86 ? 3.134 0.685 4.149 1.00 70.25 403 ALA A N 12
ATOM 19034 C CA . ALA A 1 86 ? 1.857 1.282 4.297 1.00 74.32 403 ALA A CA 12
ATOM 19035 C C . ALA A 1 86 ? 2.119 2.526 5.090 1.00 44.23 403 ALA A C 12
ATOM 19036 O O . ALA A 1 86 ? 3.165 2.633 5.691 1.00 51.01 403 ALA A O 12
ATOM 19043 N N . LYS A 1 87 ? 1.280 3.486 5.033 1.00 3.34 404 LYS A N 12
ATOM 19044 C CA . LYS A 1 87 ? 1.488 4.623 5.884 1.00 33.51 404 LYS A CA 12
ATOM 19045 C C . LYS A 1 87 ? 0.653 4.418 7.128 1.00 4.51 404 LYS A C 12
ATOM 19046 O O . LYS A 1 87 ? -0.322 3.682 7.054 1.00 15.15 404 LYS A O 12
ATOM 19065 N N . PRO A 1 88 ? 1.060 5.015 8.277 1.00 43.31 405 PRO A N 12
ATOM 19066 C CA . PRO A 1 88 ? 0.450 4.805 9.608 1.00 22.30 405 PRO A CA 12
ATOM 19067 C C . PRO A 1 88 ? -1.065 4.602 9.624 1.00 24.30 405 PRO A C 12
ATOM 19068 O O . PRO A 1 88 ? -1.843 5.540 9.467 1.00 53.12 405 PRO A O 12
ATOM 19079 N N . THR A 1 89 ? -1.451 3.345 9.740 1.00 10.24 406 THR A N 12
ATOM 19080 C CA . THR A 1 89 ? -2.832 2.944 9.772 1.00 1.03 406 THR A CA 12
ATOM 19081 C C . THR A 1 89 ? -3.342 2.770 11.180 1.00 41.04 406 THR A C 12
ATOM 19082 O O . THR A 1 89 ? -4.547 2.735 11.414 1.00 2.11 406 THR A O 12
ATOM 19093 N N . GLY A 1 90 ? -2.434 2.641 12.108 1.00 2.00 407 GLY A N 12
ATOM 19094 C CA . GLY A 1 90 ? -2.819 2.405 13.456 1.00 31.31 407 GLY A CA 12
ATOM 19095 C C . GLY A 1 90 ? -2.957 3.666 14.261 1.00 2.04 407 GLY A C 12
ATOM 19096 O O . GLY A 1 90 ? -3.381 3.623 15.411 1.00 15.23 407 GLY A O 12
ATOM 19100 N N . SER A 1 91 ? -2.630 4.787 13.657 1.00 32.13 408 SER A N 12
ATOM 19101 C CA . SER A 1 91 ? -2.681 6.044 14.331 1.00 75.55 408 SER A CA 12
ATOM 19102 C C . SER A 1 91 ? -2.551 7.165 13.298 1.00 51.44 408 SER A C 12
ATOM 19103 O O . SER A 1 91 ? -2.624 6.925 12.092 1.00 53.13 408 SER A O 12
ATOM 19111 N N . HIS A 1 92 ? -2.360 8.355 13.784 1.00 71.32 409 HIS A N 12
ATOM 19112 C CA . HIS A 1 92 ? -2.206 9.541 12.985 1.00 61.04 409 HIS A CA 12
ATOM 19113 C C . HIS A 1 92 ? -0.754 9.596 12.499 1.00 32.42 409 HIS A C 12
ATOM 19114 O O . HIS A 1 92 ? 0.109 9.009 13.116 1.00 2.24 409 HIS A O 12
ATOM 19128 N N . HIS A 1 93 ? -0.476 10.299 11.413 1.00 4.40 410 HIS A N 12
ATOM 19129 C CA . HIS A 1 93 ? 0.903 10.361 10.905 1.00 64.13 410 HIS A CA 12
ATOM 19130 C C . HIS A 1 93 ? 1.658 11.531 11.547 1.00 31.21 410 HIS A C 12
ATOM 19131 O O . HIS A 1 93 ? 2.414 12.252 10.894 1.00 74.51 410 HIS A O 12
ATOM 19145 N N . HIS A 1 94 ? 1.507 11.610 12.837 1.00 33.52 411 HIS A N 12
ATOM 19146 C CA . HIS A 1 94 ? 2.113 12.575 13.702 1.00 15.22 411 HIS A CA 12
ATOM 19147 C C . HIS A 1 94 ? 1.658 12.198 15.099 1.00 25.21 411 HIS A C 12
ATOM 19148 O O . HIS A 1 94 ? 0.532 12.642 15.482 1.00 51.03 411 HIS A O 12
ATOM 19177 N N . ARG B 2 2 ? 21.540 -7.182 16.706 1.00 43.31 142 ARG B N 12
ATOM 19178 C CA . ARG B 2 2 ? 22.008 -6.337 17.840 1.00 1.32 142 ARG B CA 12
ATOM 19179 C C . ARG B 2 2 ? 21.380 -4.944 17.857 1.00 75.14 142 ARG B C 12
ATOM 19180 O O . ARG B 2 2 ? 21.391 -4.262 18.869 1.00 44.14 142 ARG B O 12
ATOM 19201 N N . THR B 2 3 ? 20.867 -4.567 16.727 1.00 53.13 143 THR B N 12
ATOM 19202 C CA . THR B 2 3 ? 20.015 -3.432 16.518 1.00 12.53 143 THR B CA 12
ATOM 19203 C C . THR B 2 3 ? 18.827 -3.572 17.479 1.00 41.13 143 THR B C 12
ATOM 19204 O O . THR B 2 3 ? 18.244 -4.644 17.534 1.00 32.41 143 THR B O 12
ATOM 19215 N N . ARG B 2 4 ? 18.415 -2.532 18.161 1.00 42.11 144 ARG B N 12
ATOM 19216 C CA . ARG B 2 4 ? 17.376 -2.672 19.185 1.00 44.44 144 ARG B CA 12
ATOM 19217 C C . ARG B 2 4 ? 16.571 -1.383 19.289 1.00 34.43 144 ARG B C 12
ATOM 19218 O O . ARG B 2 4 ? 16.569 -0.573 18.377 1.00 33.45 144 ARG B O 12
ATOM 19239 N N . GLN B 2 5 ? 15.826 -1.242 20.355 1.00 74.44 145 GLN B N 12
ATOM 19240 C CA . GLN B 2 5 ? 14.926 -0.132 20.495 1.00 61.22 145 GLN B CA 12
ATOM 19241 C C . GLN B 2 5 ? 15.666 1.182 20.680 1.00 62.14 145 GLN B C 12
ATOM 19242 O O . GLN B 2 5 ? 16.700 1.244 21.326 1.00 34.43 145 GLN B O 12
ATOM 19256 N N . ARG B 2 6 ? 15.078 2.208 20.104 1.00 73.40 146 ARG B N 12
ATOM 19257 C CA . ARG B 2 6 ? 15.531 3.581 20.143 1.00 41.31 146 ARG B CA 12
ATOM 19258 C C . ARG B 2 6 ? 16.845 3.805 19.438 1.00 71.33 146 ARG B C 12
ATOM 19259 O O . ARG B 2 6 ? 17.651 4.634 19.832 1.00 22.04 146 ARG B O 12
ATOM 19280 N N . ASN B 2 7 ? 16.986 3.131 18.316 1.00 12.53 147 ASN B N 12
ATOM 19281 C CA . ASN B 2 7 ? 18.108 3.338 17.445 1.00 2.40 147 ASN B CA 12
ATOM 19282 C C . ASN B 2 7 ? 17.644 3.211 16.020 1.00 61.33 147 ASN B C 12
ATOM 19283 O O . ASN B 2 7 ? 16.652 2.511 15.753 1.00 1.24 147 ASN B O 12
ATOM 19294 N N . GLU B 2 8 ? 18.271 3.930 15.133 1.00 32.14 148 GLU B N 12
ATOM 19295 C CA . GLU B 2 8 ? 18.011 3.778 13.727 1.00 13.43 148 GLU B CA 12
ATOM 19296 C C . GLU B 2 8 ? 19.080 2.848 13.186 1.00 63.04 148 GLU B C 12
ATOM 19297 O O . GLU B 2 8 ? 20.153 2.717 13.806 1.00 34.41 148 GLU B O 12
ATOM 19309 N N . THR B 2 9 ? 18.788 2.129 12.154 1.00 33.31 149 THR B N 12
ATOM 19310 C CA . THR B 2 9 ? 19.788 1.310 11.529 1.00 54.23 149 THR B CA 12
ATOM 19311 C C . THR B 2 9 ? 19.545 1.216 10.031 1.00 14.43 149 THR B C 12
ATOM 19312 O O . THR B 2 9 ? 18.408 0.958 9.595 1.00 73.44 149 THR B O 12
ATOM 19323 N N . GLN B 2 10 ? 20.593 1.477 9.252 1.00 5.31 150 GLN B N 12
ATOM 19324 C CA . GLN B 2 10 ? 20.551 1.293 7.812 1.00 51.14 150 GLN B CA 12
ATOM 19325 C C . GLN B 2 10 ? 20.425 -0.199 7.506 1.00 12.30 150 GLN B C 12
ATOM 19326 O O . GLN B 2 10 ? 21.196 -1.024 8.033 1.00 2.31 150 GLN B O 12
ATOM 19340 N N . VAL B 2 11 ? 19.481 -0.535 6.683 1.00 63.22 151 VAL B N 12
ATOM 19341 C CA . VAL B 2 11 ? 19.224 -1.909 6.308 1.00 12.44 151 VAL B CA 12
ATOM 19342 C C . VAL B 2 11 ? 20.043 -2.373 5.104 1.00 43.34 151 VAL B C 12
ATOM 19343 O O . VAL B 2 11 ? 19.791 -1.917 3.963 1.00 5.15 151 VAL B O 12
ATOM 19357 N N . MET A 1 1 ? 1.557 0.689 -1.031 1.00 44.23 318 MET A N 13
ATOM 19358 C CA . MET A 1 1 ? 2.552 1.170 -1.980 1.00 73.32 318 MET A CA 13
ATOM 19359 C C . MET A 1 1 ? 3.712 0.247 -1.862 1.00 74.23 318 MET A C 13
ATOM 19360 O O . MET A 1 1 ? 4.274 0.108 -0.796 1.00 70.03 318 MET A O 13
ATOM 19376 N N . GLU A 1 2 ? 4.022 -0.430 -2.903 1.00 13.52 319 GLU A N 13
ATOM 19377 C CA . GLU A 1 2 ? 5.028 -1.416 -2.847 1.00 33.44 319 GLU A CA 13
ATOM 19378 C C . GLU A 1 2 ? 6.182 -1.251 -3.781 1.00 41.15 319 GLU A C 13
ATOM 19379 O O . GLU A 1 2 ? 6.051 -1.049 -4.985 1.00 0.31 319 GLU A O 13
ATOM 19391 N N . ILE A 1 3 ? 7.296 -1.326 -3.164 1.00 40.44 320 ILE A N 13
ATOM 19392 C CA . ILE A 1 3 ? 8.582 -1.149 -3.711 1.00 73.11 320 ILE A CA 13
ATOM 19393 C C . ILE A 1 3 ? 9.246 -2.476 -3.848 1.00 72.24 320 ILE A C 13
ATOM 19394 O O . ILE A 1 3 ? 9.591 -3.111 -2.857 1.00 45.23 320 ILE A O 13
ATOM 19410 N N . LYS A 1 4 ? 9.352 -2.951 -5.053 1.00 34.33 321 LYS A N 13
ATOM 19411 C CA . LYS A 1 4 ? 10.152 -4.088 -5.268 1.00 61.24 321 LYS A CA 13
ATOM 19412 C C . LYS A 1 4 ? 11.545 -3.554 -5.251 1.00 70.31 321 LYS A C 13
ATOM 19413 O O . LYS A 1 4 ? 11.909 -2.725 -6.100 1.00 21.13 321 LYS A O 13
ATOM 19432 N N . LEU A 1 5 ? 12.260 -3.951 -4.284 1.00 44.01 322 LEU A N 13
ATOM 19433 C CA . LEU A 1 5 ? 13.538 -3.416 -4.010 1.00 12.05 322 LEU A CA 13
ATOM 19434 C C . LEU A 1 5 ? 14.579 -4.434 -4.342 1.00 24.03 322 LEU A C 13
ATOM 19435 O O . LEU A 1 5 ? 14.325 -5.622 -4.272 1.00 61.01 322 LEU A O 13
ATOM 19451 N N . ILE A 1 6 ? 15.692 -3.991 -4.763 1.00 44.21 323 ILE A N 13
ATOM 19452 C CA . ILE A 1 6 ? 16.799 -4.859 -5.001 1.00 52.14 323 ILE A CA 13
ATOM 19453 C C . ILE A 1 6 ? 17.816 -4.652 -3.877 1.00 22.21 323 ILE A C 13
ATOM 19454 O O . ILE A 1 6 ? 18.036 -3.527 -3.459 1.00 23.24 323 ILE A O 13
ATOM 19470 N N . LYS A 1 7 ? 18.351 -5.745 -3.326 1.00 34.12 324 LYS A N 13
ATOM 19471 C CA . LYS A 1 7 ? 19.353 -5.663 -2.250 1.00 71.32 324 LYS A CA 13
ATOM 19472 C C . LYS A 1 7 ? 20.696 -5.221 -2.855 1.00 3.20 324 LYS A C 13
ATOM 19473 O O . LYS A 1 7 ? 20.815 -5.052 -4.057 1.00 74.41 324 LYS A O 13
ATOM 19492 N N . GLY A 1 8 ? 21.691 -5.057 -2.034 1.00 61.44 325 GLY A N 13
ATOM 19493 C CA . GLY A 1 8 ? 22.965 -4.598 -2.518 1.00 53.11 325 GLY A CA 13
ATOM 19494 C C . GLY A 1 8 ? 24.073 -5.022 -1.598 1.00 73.45 325 GLY A C 13
ATOM 19495 O O . GLY A 1 8 ? 23.817 -5.782 -0.659 1.00 55.30 325 GLY A O 13
ATOM 19499 N N . PRO A 1 9 ? 25.314 -4.547 -1.819 1.00 65.25 326 PRO A N 13
ATOM 19500 C CA . PRO A 1 9 ? 26.472 -4.903 -0.973 1.00 13.14 326 PRO A CA 13
ATOM 19501 C C . PRO A 1 9 ? 26.400 -4.253 0.415 1.00 50.14 326 PRO A C 13
ATOM 19502 O O . PRO A 1 9 ? 26.934 -4.764 1.377 1.00 11.33 326 PRO A O 13
ATOM 19513 N N . LYS A 1 10 ? 25.709 -3.127 0.493 1.00 73.03 327 LYS A N 13
ATOM 19514 C CA . LYS A 1 10 ? 25.526 -2.402 1.754 1.00 1.24 327 LYS A CA 13
ATOM 19515 C C . LYS A 1 10 ? 24.266 -2.937 2.458 1.00 14.54 327 LYS A C 13
ATOM 19516 O O . LYS A 1 10 ? 23.969 -2.622 3.606 1.00 33.52 327 LYS A O 13
ATOM 19535 N N . GLY A 1 11 ? 23.569 -3.750 1.728 1.00 12.14 328 GLY A N 13
ATOM 19536 C CA . GLY A 1 11 ? 22.340 -4.358 2.171 1.00 14.00 328 GLY A CA 13
ATOM 19537 C C . GLY A 1 11 ? 21.192 -3.558 1.682 1.00 33.04 328 GLY A C 13
ATOM 19538 O O . GLY A 1 11 ? 21.189 -3.152 0.511 1.00 74.33 328 GLY A O 13
ATOM 19542 N N . LEU A 1 12 ? 20.230 -3.315 2.525 1.00 13.15 329 LEU A N 13
ATOM 19543 C CA . LEU A 1 12 ? 19.124 -2.482 2.144 1.00 64.55 329 LEU A CA 13
ATOM 19544 C C . LEU A 1 12 ? 19.566 -1.064 2.361 1.00 75.32 329 LEU A C 13
ATOM 19545 O O . LEU A 1 12 ? 19.386 -0.190 1.501 1.00 43.41 329 LEU A O 13
ATOM 19561 N N . GLY A 1 13 ? 20.175 -0.849 3.505 1.00 11.15 330 GLY A N 13
ATOM 19562 C CA . GLY A 1 13 ? 20.823 0.387 3.774 1.00 44.02 330 GLY A CA 13
ATOM 19563 C C . GLY A 1 13 ? 19.915 1.463 4.266 1.00 72.14 330 GLY A C 13
ATOM 19564 O O . GLY A 1 13 ? 19.872 2.546 3.697 1.00 74.32 330 GLY A O 13
ATOM 19568 N N . PHE A 1 14 ? 19.184 1.182 5.296 1.00 14.31 331 PHE A N 13
ATOM 19569 C CA . PHE A 1 14 ? 18.389 2.190 5.955 1.00 23.25 331 PHE A CA 13
ATOM 19570 C C . PHE A 1 14 ? 18.156 1.814 7.396 1.00 73.21 331 PHE A C 13
ATOM 19571 O O . PHE A 1 14 ? 18.405 0.674 7.780 1.00 11.31 331 PHE A O 13
ATOM 19588 N N . SER A 1 15 ? 17.732 2.752 8.187 1.00 61.33 332 SER A N 13
ATOM 19589 C CA . SER A 1 15 ? 17.537 2.523 9.585 1.00 25.13 332 SER A CA 13
ATOM 19590 C C . SER A 1 15 ? 16.060 2.594 9.911 1.00 44.23 332 SER A C 13
ATOM 19591 O O . SER A 1 15 ? 15.377 3.557 9.524 1.00 61.12 332 SER A O 13
ATOM 19599 N N . ILE A 1 16 ? 15.567 1.600 10.590 1.00 63.43 333 ILE A N 13
ATOM 19600 C CA . ILE A 1 16 ? 14.176 1.549 10.963 1.00 43.22 333 ILE A CA 13
ATOM 19601 C C . ILE A 1 16 ? 14.047 1.526 12.468 1.00 74.15 333 ILE A C 13
ATOM 19602 O O . ILE A 1 16 ? 14.966 1.109 13.166 1.00 2.15 333 ILE A O 13
ATOM 19618 N N . ALA A 1 17 ? 12.944 2.007 12.946 1.00 12.20 334 ALA A N 13
ATOM 19619 C CA . ALA A 1 17 ? 12.587 1.970 14.342 1.00 20.02 334 ALA A CA 13
ATOM 19620 C C . ALA A 1 17 ? 11.109 1.708 14.392 1.00 63.32 334 ALA A C 13
ATOM 19621 O O . ALA A 1 17 ? 10.358 2.250 13.590 1.00 51.01 334 ALA A O 13
ATOM 19628 N N . GLY A 1 18 ? 10.707 0.852 15.258 1.00 5.34 335 GLY A N 13
ATOM 19629 C CA . GLY A 1 18 ? 9.321 0.511 15.368 1.00 32.40 335 GLY A CA 13
ATOM 19630 C C . GLY A 1 18 ? 9.196 -0.925 15.716 1.00 34.10 335 GLY A C 13
ATOM 19631 O O . GLY A 1 18 ? 10.116 -1.684 15.472 1.00 24.15 335 GLY A O 13
ATOM 19635 N N . GLY A 1 19 ? 8.107 -1.301 16.278 1.00 12.41 336 GLY A N 13
ATOM 19636 C CA . GLY A 1 19 ? 7.934 -2.643 16.738 1.00 32.21 336 GLY A CA 13
ATOM 19637 C C . GLY A 1 19 ? 7.266 -2.601 18.071 1.00 73.01 336 GLY A C 13
ATOM 19638 O O . GLY A 1 19 ? 7.020 -1.502 18.575 1.00 54.34 336 GLY A O 13
ATOM 19642 N N . VAL A 1 20 ? 6.935 -3.747 18.626 1.00 41.41 337 VAL A N 13
ATOM 19643 C CA . VAL A 1 20 ? 6.301 -3.830 19.945 1.00 24.25 337 VAL A CA 13
ATOM 19644 C C . VAL A 1 20 ? 7.113 -2.998 20.966 1.00 40.02 337 VAL A C 13
ATOM 19645 O O . VAL A 1 20 ? 8.273 -3.302 21.239 1.00 33.32 337 VAL A O 13
ATOM 19658 N N . GLY A 1 21 ? 6.539 -1.894 21.424 1.00 41.44 338 GLY A N 13
ATOM 19659 C CA . GLY A 1 21 ? 7.205 -1.046 22.407 1.00 54.42 338 GLY A CA 13
ATOM 19660 C C . GLY A 1 21 ? 8.233 -0.093 21.788 1.00 12.31 338 GLY A C 13
ATOM 19661 O O . GLY A 1 21 ? 8.627 0.895 22.401 1.00 3.21 338 GLY A O 13
ATOM 19665 N N . ASN A 1 22 ? 8.638 -0.376 20.572 1.00 54.45 339 ASN A N 13
ATOM 19666 C CA . ASN A 1 22 ? 9.642 0.423 19.853 1.00 32.21 339 ASN A CA 13
ATOM 19667 C C . ASN A 1 22 ? 8.898 1.304 18.847 1.00 2.34 339 ASN A C 13
ATOM 19668 O O . ASN A 1 22 ? 9.493 2.035 18.081 1.00 34.44 339 ASN A O 13
ATOM 19679 N N . GLN A 1 23 ? 7.579 1.215 18.899 1.00 74.14 340 GLN A N 13
ATOM 19680 C CA . GLN A 1 23 ? 6.670 1.944 18.036 1.00 61.00 340 GLN A CA 13
ATOM 19681 C C . GLN A 1 23 ? 7.015 3.434 17.998 1.00 54.33 340 GLN A C 13
ATOM 19682 O O . GLN A 1 23 ? 7.179 4.079 19.044 1.00 71.44 340 GLN A O 13
ATOM 19696 N N . HIS A 1 24 ? 7.191 3.938 16.796 1.00 4.41 341 HIS A N 13
ATOM 19697 C CA . HIS A 1 24 ? 7.610 5.311 16.580 1.00 5.50 341 HIS A CA 13
ATOM 19698 C C . HIS A 1 24 ? 6.427 6.260 16.800 1.00 43.31 341 HIS A C 13
ATOM 19699 O O . HIS A 1 24 ? 6.576 7.352 17.336 1.00 10.15 341 HIS A O 13
ATOM 19713 N N . ILE A 1 25 ? 5.262 5.827 16.390 1.00 64.51 342 ILE A N 13
ATOM 19714 C CA . ILE A 1 25 ? 4.047 6.611 16.585 1.00 61.31 342 ILE A CA 13
ATOM 19715 C C . ILE A 1 25 ? 3.224 5.997 17.721 1.00 43.13 342 ILE A C 13
ATOM 19716 O O . ILE A 1 25 ? 2.969 4.798 17.705 1.00 52.02 342 ILE A O 13
ATOM 19732 N N . PRO A 1 26 ? 2.841 6.801 18.745 1.00 1.13 343 PRO A N 13
ATOM 19733 C CA . PRO A 1 26 ? 2.028 6.323 19.873 1.00 63.20 343 PRO A CA 13
ATOM 19734 C C . PRO A 1 26 ? 0.677 5.764 19.434 1.00 60.25 343 PRO A C 13
ATOM 19735 O O . PRO A 1 26 ? -0.219 6.504 19.038 1.00 40.40 343 PRO A O 13
ATOM 19746 N N . GLY A 1 27 ? 0.564 4.456 19.477 1.00 31.21 344 GLY A N 13
ATOM 19747 C CA . GLY A 1 27 ? -0.661 3.805 19.101 1.00 30.52 344 GLY A CA 13
ATOM 19748 C C . GLY A 1 27 ? -0.551 3.131 17.756 1.00 1.25 344 GLY A C 13
ATOM 19749 O O . GLY A 1 27 ? -1.492 2.489 17.298 1.00 43.43 344 GLY A O 13
ATOM 19753 N N . ASP A 1 28 ? 0.602 3.253 17.130 1.00 71.11 345 ASP A N 13
ATOM 19754 C CA . ASP A 1 28 ? 0.816 2.666 15.815 1.00 43.24 345 ASP A CA 13
ATOM 19755 C C . ASP A 1 28 ? 2.115 1.892 15.852 1.00 71.41 345 ASP A C 13
ATOM 19756 O O . ASP A 1 28 ? 3.208 2.489 15.855 1.00 53.42 345 ASP A O 13
ATOM 19765 N N . ASN A 1 29 ? 2.014 0.572 15.929 1.00 41.11 346 ASN A N 13
ATOM 19766 C CA . ASN A 1 29 ? 3.163 -0.320 15.954 1.00 21.12 346 ASN A CA 13
ATOM 19767 C C . ASN A 1 29 ? 3.722 -0.445 14.543 1.00 41.44 346 ASN A C 13
ATOM 19768 O O . ASN A 1 29 ? 3.592 -1.463 13.870 1.00 71.54 346 ASN A O 13
ATOM 19779 N N . SER A 1 30 ? 4.198 0.653 14.088 1.00 43.35 347 SER A N 13
ATOM 19780 C CA . SER A 1 30 ? 4.709 0.820 12.791 1.00 2.44 347 SER A CA 13
ATOM 19781 C C . SER A 1 30 ? 6.212 0.694 12.745 1.00 1.32 347 SER A C 13
ATOM 19782 O O . SER A 1 30 ? 6.924 1.230 13.615 1.00 40.24 347 SER A O 13
ATOM 19790 N N . ILE A 1 31 ? 6.696 -0.044 11.776 1.00 31.14 348 ILE A N 13
ATOM 19791 C CA . ILE A 1 31 ? 8.093 -0.052 11.484 1.00 51.34 348 ILE A CA 13
ATOM 19792 C C . ILE A 1 31 ? 8.313 1.194 10.648 1.00 53.13 348 ILE A C 13
ATOM 19793 O O . ILE A 1 31 ? 7.714 1.337 9.587 1.00 53.35 348 ILE A O 13
ATOM 19809 N N . TYR A 1 32 ? 9.117 2.088 11.110 1.00 22.23 349 TYR A N 13
ATOM 19810 C CA . TYR A 1 32 ? 9.198 3.374 10.486 1.00 62.12 349 TYR A CA 13
ATOM 19811 C C . TYR A 1 32 ? 10.639 3.658 10.078 1.00 53.24 349 TYR A C 13
ATOM 19812 O O . TYR A 1 32 ? 11.571 3.330 10.815 1.00 64.33 349 TYR A O 13
ATOM 19830 N N . VAL A 1 33 ? 10.815 4.213 8.891 1.00 21.32 350 VAL A N 13
ATOM 19831 C CA . VAL A 1 33 ? 12.130 4.534 8.363 1.00 44.50 350 VAL A CA 13
ATOM 19832 C C . VAL A 1 33 ? 12.628 5.822 9.004 1.00 0.13 350 VAL A C 13
ATOM 19833 O O . VAL A 1 33 ? 12.075 6.898 8.763 1.00 31.14 350 VAL A O 13
ATOM 19846 N N . THR A 1 34 ? 13.638 5.703 9.818 1.00 75.54 351 THR A N 13
ATOM 19847 C CA . THR A 1 34 ? 14.179 6.820 10.552 1.00 45.41 351 THR A CA 13
ATOM 19848 C C . THR A 1 34 ? 15.395 7.421 9.822 1.00 61.23 351 THR A C 13
ATOM 19849 O O . THR A 1 34 ? 15.674 8.616 9.937 1.00 25.25 351 THR A O 13
ATOM 19860 N N . LYS A 1 35 ? 16.106 6.597 9.073 1.00 12.34 352 LYS A N 13
ATOM 19861 C CA . LYS A 1 35 ? 17.284 7.036 8.321 1.00 44.52 352 LYS A CA 13
ATOM 19862 C C . LYS A 1 35 ? 17.455 6.179 7.112 1.00 15.11 352 LYS A C 13
ATOM 19863 O O . LYS A 1 35 ? 16.875 5.108 7.035 1.00 71.42 352 LYS A O 13
ATOM 19882 N N . ILE A 1 36 ? 18.238 6.650 6.180 1.00 34.15 353 ILE A N 13
ATOM 19883 C CA . ILE A 1 36 ? 18.603 5.899 5.011 1.00 5.50 353 ILE A CA 13
ATOM 19884 C C . ILE A 1 36 ? 20.120 6.017 4.871 1.00 71.51 353 ILE A C 13
ATOM 19885 O O . ILE A 1 36 ? 20.664 7.120 4.911 1.00 22.22 353 ILE A O 13
ATOM 19901 N N . ILE A 1 37 ? 20.776 4.893 4.755 1.00 62.14 354 ILE A N 13
ATOM 19902 C CA . ILE A 1 37 ? 22.227 4.800 4.779 1.00 31.24 354 ILE A CA 13
ATOM 19903 C C . ILE A 1 37 ? 22.829 5.041 3.386 1.00 35.31 354 ILE A C 13
ATOM 19904 O O . ILE A 1 37 ? 22.265 4.606 2.355 1.00 25.24 354 ILE A O 13
ATOM 19920 N N . GLU A 1 38 ? 23.963 5.735 3.360 1.00 4.10 355 GLU A N 13
ATOM 19921 C CA . GLU A 1 38 ? 24.669 6.040 2.146 1.00 2.35 355 GLU A CA 13
ATOM 19922 C C . GLU A 1 38 ? 25.003 4.787 1.338 1.00 63.02 355 GLU A C 13
ATOM 19923 O O . GLU A 1 38 ? 25.375 3.749 1.884 1.00 72.03 355 GLU A O 13
ATOM 19935 N N . GLY A 1 39 ? 24.745 4.847 0.053 1.00 50.44 356 GLY A N 13
ATOM 19936 C CA . GLY A 1 39 ? 25.063 3.735 -0.814 1.00 75.05 356 GLY A CA 13
ATOM 19937 C C . GLY A 1 39 ? 24.155 2.545 -0.585 1.00 31.44 356 GLY A C 13
ATOM 19938 O O . GLY A 1 39 ? 24.406 1.457 -1.112 1.00 50.34 356 GLY A O 13
ATOM 19942 N N . GLY A 1 40 ? 23.129 2.737 0.239 1.00 45.13 357 GLY A N 13
ATOM 19943 C CA . GLY A 1 40 ? 22.180 1.714 0.467 1.00 74.50 357 GLY A CA 13
ATOM 19944 C C . GLY A 1 40 ? 21.390 1.455 -0.773 1.00 72.32 357 GLY A C 13
ATOM 19945 O O . GLY A 1 40 ? 21.145 2.385 -1.582 1.00 42.21 357 GLY A O 13
ATOM 19949 N N . ALA A 1 41 ? 20.972 0.238 -0.942 1.00 11.01 358 ALA A N 13
ATOM 19950 C CA . ALA A 1 41 ? 20.208 -0.133 -2.093 1.00 43.31 358 ALA A CA 13
ATOM 19951 C C . ALA A 1 41 ? 18.895 0.620 -2.090 1.00 1.15 358 ALA A C 13
ATOM 19952 O O . ALA A 1 41 ? 18.406 1.031 -3.119 1.00 23.21 358 ALA A O 13
ATOM 19959 N N . ALA A 1 42 ? 18.358 0.859 -0.915 1.00 2.12 359 ALA A N 13
ATOM 19960 C CA . ALA A 1 42 ? 17.142 1.626 -0.816 1.00 33.32 359 ALA A CA 13
ATOM 19961 C C . ALA A 1 42 ? 17.400 3.131 -1.016 1.00 64.13 359 ALA A C 13
ATOM 19962 O O . ALA A 1 42 ? 16.482 3.904 -1.251 1.00 32.35 359 ALA A O 13
ATOM 19969 N N . HIS A 1 43 ? 18.651 3.514 -0.934 1.00 51.31 360 HIS A N 13
ATOM 19970 C CA . HIS A 1 43 ? 19.066 4.884 -1.147 1.00 72.41 360 HIS A CA 13
ATOM 19971 C C . HIS A 1 43 ? 19.245 5.128 -2.649 1.00 40.13 360 HIS A C 13
ATOM 19972 O O . HIS A 1 43 ? 19.190 6.265 -3.134 1.00 32.54 360 HIS A O 13
ATOM 19986 N N . LYS A 1 44 ? 19.564 4.079 -3.367 1.00 5.31 361 LYS A N 13
ATOM 19987 C CA . LYS A 1 44 ? 19.620 4.173 -4.814 1.00 42.53 361 LYS A CA 13
ATOM 19988 C C . LYS A 1 44 ? 18.359 3.706 -5.536 1.00 41.32 361 LYS A C 13
ATOM 19989 O O . LYS A 1 44 ? 17.744 4.471 -6.259 1.00 3.34 361 LYS A O 13
ATOM 20008 N N . ASP A 1 45 ? 17.989 2.481 -5.316 1.00 44.11 362 ASP A N 13
ATOM 20009 C CA . ASP A 1 45 ? 16.821 1.876 -5.963 1.00 2.32 362 ASP A CA 13
ATOM 20010 C C . ASP A 1 45 ? 15.594 2.166 -5.217 1.00 51.34 362 ASP A C 13
ATOM 20011 O O . ASP A 1 45 ? 14.589 2.504 -5.789 1.00 12.24 362 ASP A O 13
ATOM 20020 N N . GLY A 1 46 ? 15.736 2.074 -3.922 1.00 30.43 363 GLY A N 13
ATOM 20021 C CA . GLY A 1 46 ? 14.626 2.015 -2.960 1.00 52.22 363 GLY A CA 13
ATOM 20022 C C . GLY A 1 46 ? 13.464 2.931 -3.147 1.00 10.11 363 GLY A C 13
ATOM 20023 O O . GLY A 1 46 ? 12.392 2.582 -2.701 1.00 63.54 363 GLY A O 13
ATOM 20027 N N . LYS A 1 47 ? 13.658 4.071 -3.815 1.00 52.12 364 LYS A N 13
ATOM 20028 C CA . LYS A 1 47 ? 12.603 5.087 -4.067 1.00 50.02 364 LYS A CA 13
ATOM 20029 C C . LYS A 1 47 ? 11.752 5.338 -2.795 1.00 1.31 364 LYS A C 13
ATOM 20030 O O . LYS A 1 47 ? 10.568 5.635 -2.862 1.00 61.40 364 LYS A O 13
ATOM 20049 N N . LEU A 1 48 ? 12.441 5.289 -1.662 1.00 63.40 365 LEU A N 13
ATOM 20050 C CA . LEU A 1 48 ? 11.858 5.315 -0.337 1.00 55.42 365 LEU A CA 13
ATOM 20051 C C . LEU A 1 48 ? 12.314 6.585 0.362 1.00 24.30 365 LEU A C 13
ATOM 20052 O O . LEU A 1 48 ? 13.396 7.115 0.041 1.00 35.22 365 LEU A O 13
ATOM 20068 N N . GLN A 1 49 ? 11.533 7.081 1.289 1.00 72.33 366 GLN A N 13
ATOM 20069 C CA . GLN A 1 49 ? 11.895 8.275 2.004 1.00 71.41 366 GLN A CA 13
ATOM 20070 C C . GLN A 1 49 ? 11.916 8.042 3.514 1.00 41.23 366 GLN A C 13
ATOM 20071 O O . GLN A 1 49 ? 11.306 7.104 4.035 1.00 21.11 366 GLN A O 13
ATOM 20085 N N . ILE A 1 50 ? 12.685 8.858 4.210 1.00 63.12 367 ILE A N 13
ATOM 20086 C CA . ILE A 1 50 ? 12.684 8.843 5.653 1.00 34.35 367 ILE A CA 13
ATOM 20087 C C . ILE A 1 50 ? 11.305 9.318 6.109 1.00 71.42 367 ILE A C 13
ATOM 20088 O O . ILE A 1 50 ? 10.864 10.397 5.708 1.00 64.45 367 ILE A O 13
ATOM 20104 N N . GLY A 1 51 ? 10.644 8.539 6.920 1.00 50.55 368 GLY A N 13
ATOM 20105 C CA . GLY A 1 51 ? 9.314 8.893 7.333 1.00 14.11 368 GLY A CA 13
ATOM 20106 C C . GLY A 1 51 ? 8.288 7.906 6.836 1.00 35.24 368 GLY A C 13
ATOM 20107 O O . GLY A 1 51 ? 7.118 7.999 7.176 1.00 43.44 368 GLY A O 13
ATOM 20111 N N . ASP A 1 52 ? 8.717 6.988 6.016 1.00 34.40 369 ASP A N 13
ATOM 20112 C CA . ASP A 1 52 ? 7.851 5.935 5.529 1.00 5.23 369 ASP A CA 13
ATOM 20113 C C . ASP A 1 52 ? 7.595 4.860 6.577 1.00 23.03 369 ASP A C 13
ATOM 20114 O O . ASP A 1 52 ? 8.484 4.523 7.376 1.00 63.10 369 ASP A O 13
ATOM 20123 N N . LYS A 1 53 ? 6.371 4.352 6.600 1.00 13.52 370 LYS A N 13
ATOM 20124 C CA . LYS A 1 53 ? 5.979 3.262 7.483 1.00 31.13 370 LYS A CA 13
ATOM 20125 C C . LYS A 1 53 ? 5.946 1.965 6.683 1.00 4.10 370 LYS A C 13
ATOM 20126 O O . LYS A 1 53 ? 5.350 1.907 5.615 1.00 22.42 370 LYS A O 13
ATOM 20145 N N . LEU A 1 54 ? 6.555 0.943 7.191 1.00 15.30 371 LEU A N 13
ATOM 20146 C CA . LEU A 1 54 ? 6.593 -0.313 6.500 1.00 74.13 371 LEU A CA 13
ATOM 20147 C C . LEU A 1 54 ? 5.500 -1.225 6.988 1.00 35.54 371 LEU A C 13
ATOM 20148 O O . LEU A 1 54 ? 5.434 -1.554 8.161 1.00 61.31 371 LEU A O 13
ATOM 20164 N N . LEU A 1 55 ? 4.668 -1.607 6.067 1.00 33.34 372 LEU A N 13
ATOM 20165 C CA . LEU A 1 55 ? 3.566 -2.522 6.290 1.00 31.05 372 LEU A CA 13
ATOM 20166 C C . LEU A 1 55 ? 4.060 -3.938 6.217 1.00 70.23 372 LEU A C 13
ATOM 20167 O O . LEU A 1 55 ? 3.614 -4.813 6.965 1.00 44.31 372 LEU A O 13
ATOM 20183 N N . ALA A 1 56 ? 4.956 -4.192 5.276 1.00 51.20 373 ALA A N 13
ATOM 20184 C CA . ALA A 1 56 ? 5.427 -5.543 5.072 1.00 3.12 373 ALA A CA 13
ATOM 20185 C C . ALA A 1 56 ? 6.726 -5.581 4.311 1.00 33.34 373 ALA A C 13
ATOM 20186 O O . ALA A 1 56 ? 7.059 -4.641 3.592 1.00 55.12 373 ALA A O 13
ATOM 20193 N N . VAL A 1 57 ? 7.444 -6.664 4.461 1.00 54.44 374 VAL A N 13
ATOM 20194 C CA . VAL A 1 57 ? 8.636 -6.910 3.673 1.00 54.42 374 VAL A CA 13
ATOM 20195 C C . VAL A 1 57 ? 8.584 -8.355 3.177 1.00 15.10 374 VAL A C 13
ATOM 20196 O O . VAL A 1 57 ? 8.388 -9.275 3.952 1.00 25.34 374 VAL A O 13
ATOM 20209 N N . ASN A 1 58 ? 8.624 -8.513 1.851 1.00 22.34 375 ASN A N 13
ATOM 20210 C CA . ASN A 1 58 ? 8.477 -9.828 1.142 1.00 10.54 375 ASN A CA 13
ATOM 20211 C C . ASN A 1 58 ? 7.120 -10.350 1.393 1.00 13.31 375 ASN A C 13
ATOM 20212 O O . ASN A 1 58 ? 6.824 -11.531 1.334 1.00 53.12 375 ASN A O 13
ATOM 20223 N N . ASN A 1 59 ? 6.306 -9.369 1.604 1.00 50.34 376 ASN A N 13
ATOM 20224 C CA . ASN A 1 59 ? 4.909 -9.426 1.890 1.00 30.51 376 ASN A CA 13
ATOM 20225 C C . ASN A 1 59 ? 4.629 -10.084 3.261 1.00 72.32 376 ASN A C 13
ATOM 20226 O O . ASN A 1 59 ? 3.500 -10.447 3.581 1.00 14.04 376 ASN A O 13
ATOM 20237 N N . VAL A 1 60 ? 5.657 -10.177 4.083 1.00 10.54 377 VAL A N 13
ATOM 20238 C CA . VAL A 1 60 ? 5.500 -10.630 5.445 1.00 72.31 377 VAL A CA 13
ATOM 20239 C C . VAL A 1 60 ? 5.082 -9.417 6.247 1.00 52.35 377 VAL A C 13
ATOM 20240 O O . VAL A 1 60 ? 5.755 -8.382 6.180 1.00 71.21 377 VAL A O 13
ATOM 20253 N N . CYS A 1 61 ? 3.979 -9.531 6.948 1.00 0.44 378 CYS A N 13
ATOM 20254 C CA . CYS A 1 61 ? 3.392 -8.437 7.700 1.00 13.51 378 CYS A CA 13
ATOM 20255 C C . CYS A 1 61 ? 4.297 -7.931 8.824 1.00 2.03 378 CYS A C 13
ATOM 20256 O O . CYS A 1 61 ? 4.757 -8.700 9.662 1.00 52.31 378 CYS A O 13
ATOM 20264 N N . LEU A 1 62 ? 4.554 -6.643 8.799 1.00 71.23 379 LEU A N 13
ATOM 20265 C CA . LEU A 1 62 ? 5.349 -5.958 9.811 1.00 24.15 379 LEU A CA 13
ATOM 20266 C C . LEU A 1 62 ? 4.457 -5.179 10.766 1.00 65.32 379 LEU A C 13
ATOM 20267 O O . LEU A 1 62 ? 4.941 -4.510 11.673 1.00 41.43 379 LEU A O 13
ATOM 20283 N N . GLU A 1 63 ? 3.159 -5.267 10.544 1.00 51.45 380 GLU A N 13
ATOM 20284 C CA . GLU A 1 63 ? 2.191 -4.659 11.435 1.00 2.23 380 GLU A CA 13
ATOM 20285 C C . GLU A 1 63 ? 2.090 -5.503 12.689 1.00 64.45 380 GLU A C 13
ATOM 20286 O O . GLU A 1 63 ? 1.665 -6.664 12.616 1.00 72.20 380 GLU A O 13
ATOM 20298 N N . GLU A 1 64 ? 2.495 -4.919 13.812 1.00 51.13 381 GLU A N 13
ATOM 20299 C CA . GLU A 1 64 ? 2.497 -5.553 15.116 1.00 12.15 381 GLU A CA 13
ATOM 20300 C C . GLU A 1 64 ? 3.420 -6.774 15.162 1.00 62.20 381 GLU A C 13
ATOM 20301 O O . GLU A 1 64 ? 3.015 -7.919 14.958 1.00 12.43 381 GLU A O 13
ATOM 20313 N N . VAL A 1 65 ? 4.662 -6.469 15.382 1.00 4.44 382 VAL A N 13
ATOM 20314 C CA . VAL A 1 65 ? 5.782 -7.423 15.456 1.00 2.44 382 VAL A CA 13
ATOM 20315 C C . VAL A 1 65 ? 6.849 -6.810 16.343 1.00 50.12 382 VAL A C 13
ATOM 20316 O O . VAL A 1 65 ? 6.808 -5.601 16.620 1.00 1.01 382 VAL A O 13
ATOM 20329 N N . THR A 1 66 ? 7.796 -7.583 16.775 1.00 63.20 383 THR A N 13
ATOM 20330 C CA . THR A 1 66 ? 8.843 -7.067 17.616 1.00 34.15 383 THR A CA 13
ATOM 20331 C C . THR A 1 66 ? 9.899 -6.402 16.715 1.00 51.12 383 THR A C 13
ATOM 20332 O O . THR A 1 66 ? 10.189 -6.915 15.642 1.00 52.12 383 THR A O 13
ATOM 20343 N N . HIS A 1 67 ? 10.502 -5.296 17.168 1.00 33.43 384 HIS A N 13
ATOM 20344 C CA . HIS A 1 67 ? 11.451 -4.519 16.323 1.00 23.35 384 HIS A CA 13
ATOM 20345 C C . HIS A 1 67 ? 12.519 -5.394 15.701 1.00 51.35 384 HIS A C 13
ATOM 20346 O O . HIS A 1 67 ? 12.690 -5.419 14.497 1.00 33.42 384 HIS A O 13
ATOM 20360 N N . GLU A 1 68 ? 13.177 -6.132 16.533 1.00 40.33 385 GLU A N 13
ATOM 20361 C CA . GLU A 1 68 ? 14.285 -6.963 16.142 1.00 54.32 385 GLU A CA 13
ATOM 20362 C C . GLU A 1 68 ? 13.831 -8.089 15.209 1.00 70.44 385 GLU A C 13
ATOM 20363 O O . GLU A 1 68 ? 14.566 -8.517 14.308 1.00 31.43 385 GLU A O 13
ATOM 20375 N N . GLU A 1 69 ? 12.587 -8.467 15.359 1.00 33.21 386 GLU A N 13
ATOM 20376 C CA . GLU A 1 69 ? 11.986 -9.518 14.589 1.00 13.40 386 GLU A CA 13
ATOM 20377 C C . GLU A 1 69 ? 11.714 -8.974 13.190 1.00 43.43 386 GLU A C 13
ATOM 20378 O O . GLU A 1 69 ? 11.905 -9.655 12.180 1.00 34.52 386 GLU A O 13
ATOM 20390 N N . ALA A 1 70 ? 11.379 -7.699 13.151 1.00 34.32 387 ALA A N 13
ATOM 20391 C CA . ALA A 1 70 ? 11.122 -7.007 11.924 1.00 70.33 387 ALA A CA 13
ATOM 20392 C C . ALA A 1 70 ? 12.420 -6.765 11.194 1.00 34.41 387 ALA A C 13
ATOM 20393 O O . ALA A 1 70 ? 12.503 -7.023 10.011 1.00 75.13 387 ALA A O 13
ATOM 20400 N N . VAL A 1 71 ? 13.457 -6.304 11.919 1.00 33.24 388 VAL A N 13
ATOM 20401 C CA . VAL A 1 71 ? 14.775 -6.066 11.302 1.00 34.22 388 VAL A CA 13
ATOM 20402 C C . VAL A 1 71 ? 15.256 -7.348 10.663 1.00 21.42 388 VAL A C 13
ATOM 20403 O O . VAL A 1 71 ? 15.742 -7.341 9.549 1.00 31.22 388 VAL A O 13
ATOM 20416 N N . THR A 1 72 ? 15.076 -8.448 11.367 1.00 31.23 389 THR A N 13
ATOM 20417 C CA . THR A 1 72 ? 15.440 -9.749 10.858 1.00 32.40 389 THR A CA 13
ATOM 20418 C C . THR A 1 72 ? 14.641 -10.084 9.568 1.00 41.12 389 THR A C 13
ATOM 20419 O O . THR A 1 72 ? 15.197 -10.657 8.622 1.00 63.42 389 THR A O 13
ATOM 20430 N N . ALA A 1 73 ? 13.373 -9.666 9.505 1.00 70.24 390 ALA A N 13
ATOM 20431 C CA . ALA A 1 73 ? 12.556 -9.904 8.326 1.00 33.23 390 ALA A CA 13
ATOM 20432 C C . ALA A 1 73 ? 13.095 -9.111 7.130 1.00 5.44 390 ALA A C 13
ATOM 20433 O O . ALA A 1 73 ? 13.068 -9.591 6.003 1.00 2.43 390 ALA A O 13
ATOM 20440 N N . LEU A 1 74 ? 13.608 -7.905 7.387 1.00 74.35 391 LEU A N 13
ATOM 20441 C CA . LEU A 1 74 ? 14.207 -7.113 6.318 1.00 33.21 391 LEU A CA 13
ATOM 20442 C C . LEU A 1 74 ? 15.597 -7.609 5.989 1.00 52.35 391 LEU A C 13
ATOM 20443 O O . LEU A 1 74 ? 16.040 -7.512 4.859 1.00 63.44 391 LEU A O 13
ATOM 20459 N N . LYS A 1 75 ? 16.293 -8.128 6.981 1.00 25.51 392 LYS A N 13
ATOM 20460 C CA . LYS A 1 75 ? 17.618 -8.646 6.754 1.00 65.21 392 LYS A CA 13
ATOM 20461 C C . LYS A 1 75 ? 17.599 -9.935 5.964 1.00 25.02 392 LYS A C 13
ATOM 20462 O O . LYS A 1 75 ? 18.553 -10.261 5.265 1.00 43.15 392 LYS A O 13
ATOM 20481 N N . ASN A 1 76 ? 16.498 -10.654 6.053 1.00 64.14 393 ASN A N 13
ATOM 20482 C CA . ASN A 1 76 ? 16.296 -11.841 5.254 1.00 72.01 393 ASN A CA 13
ATOM 20483 C C . ASN A 1 76 ? 15.792 -11.471 3.873 1.00 0.41 393 ASN A C 13
ATOM 20484 O O . ASN A 1 76 ? 14.636 -11.711 3.507 1.00 21.11 393 ASN A O 13
ATOM 20495 N N . THR A 1 77 ? 16.639 -10.801 3.160 1.00 53.05 394 THR A N 13
ATOM 20496 C CA . THR A 1 77 ? 16.399 -10.395 1.814 1.00 53.22 394 THR A CA 13
ATOM 20497 C C . THR A 1 77 ? 17.608 -10.736 0.994 1.00 52.14 394 THR A C 13
ATOM 20498 O O . THR A 1 77 ? 18.735 -10.710 1.499 1.00 44.45 394 THR A O 13
ATOM 20509 N N . SER A 1 78 ? 17.415 -11.090 -0.239 1.00 2.34 395 SER A N 13
ATOM 20510 C CA . SER A 1 78 ? 18.547 -11.377 -1.083 1.00 3.44 395 SER A CA 13
ATOM 20511 C C . SER A 1 78 ? 18.291 -10.970 -2.495 1.00 2.13 395 SER A C 13
ATOM 20512 O O . SER A 1 78 ? 17.648 -11.655 -3.268 1.00 12.33 395 SER A O 13
ATOM 20520 N N . ASP A 1 79 ? 18.689 -9.765 -2.717 1.00 70.35 396 ASP A N 13
ATOM 20521 C CA . ASP A 1 79 ? 18.788 -9.094 -4.003 1.00 4.52 396 ASP A CA 13
ATOM 20522 C C . ASP A 1 79 ? 17.494 -8.856 -4.724 1.00 52.04 396 ASP A C 13
ATOM 20523 O O . ASP A 1 79 ? 17.469 -8.310 -5.806 1.00 45.41 396 ASP A O 13
ATOM 20532 N N . PHE A 1 80 ? 16.419 -9.197 -4.075 1.00 64.22 397 PHE A N 13
ATOM 20533 C CA . PHE A 1 80 ? 15.118 -8.854 -4.524 1.00 25.42 397 PHE A CA 13
ATOM 20534 C C . PHE A 1 80 ? 14.206 -8.869 -3.301 1.00 50.42 397 PHE A C 13
ATOM 20535 O O . PHE A 1 80 ? 14.270 -9.789 -2.480 1.00 52.44 397 PHE A O 13
ATOM 20552 N N . VAL A 1 81 ? 13.456 -7.813 -3.142 1.00 41.30 398 VAL A N 13
ATOM 20553 C CA . VAL A 1 81 ? 12.636 -7.566 -1.975 1.00 41.11 398 VAL A CA 13
ATOM 20554 C C . VAL A 1 81 ? 11.284 -7.014 -2.423 1.00 0.04 398 VAL A C 13
ATOM 20555 O O . VAL A 1 81 ? 11.195 -6.357 -3.450 1.00 51.44 398 VAL A O 13
ATOM 20568 N N . TYR A 1 82 ? 10.252 -7.295 -1.679 1.00 12.23 399 TYR A N 13
ATOM 20569 C CA . TYR A 1 82 ? 8.962 -6.657 -1.889 1.00 43.21 399 TYR A CA 13
ATOM 20570 C C . TYR A 1 82 ? 8.626 -5.835 -0.644 1.00 11.10 399 TYR A C 13
ATOM 20571 O O . TYR A 1 82 ? 8.127 -6.367 0.336 1.00 13.13 399 TYR A O 13
ATOM 20589 N N . LEU A 1 83 ? 8.917 -4.579 -0.670 1.00 22.25 400 LEU A N 13
ATOM 20590 C CA . LEU A 1 83 ? 8.694 -3.722 0.473 1.00 11.44 400 LEU A CA 13
ATOM 20591 C C . LEU A 1 83 ? 7.354 -3.016 0.340 1.00 33.22 400 LEU A C 13
ATOM 20592 O O . LEU A 1 83 ? 7.117 -2.290 -0.608 1.00 41.43 400 LEU A O 13
ATOM 20608 N N . LYS A 1 84 ? 6.488 -3.256 1.278 1.00 31.13 401 LYS A N 13
ATOM 20609 C CA . LYS A 1 84 ? 5.175 -2.674 1.281 1.00 24.52 401 LYS A CA 13
ATOM 20610 C C . LYS A 1 84 ? 5.176 -1.536 2.278 1.00 14.24 401 LYS A C 13
ATOM 20611 O O . LYS A 1 84 ? 5.303 -1.773 3.479 1.00 60.24 401 LYS A O 13
ATOM 20630 N N . VAL A 1 85 ? 5.089 -0.322 1.767 1.00 3.01 402 VAL A N 13
ATOM 20631 C CA . VAL A 1 85 ? 5.104 0.902 2.556 1.00 21.40 402 VAL A CA 13
ATOM 20632 C C . VAL A 1 85 ? 3.721 1.607 2.540 1.00 1.15 402 VAL A C 13
ATOM 20633 O O . VAL A 1 85 ? 2.949 1.541 1.529 1.00 52.11 402 VAL A O 13
ATOM 20646 N N . ALA A 1 86 ? 3.401 2.201 3.675 1.00 41.01 403 ALA A N 13
ATOM 20647 C CA . ALA A 1 86 ? 2.220 2.987 3.912 1.00 13.53 403 ALA A CA 13
ATOM 20648 C C . ALA A 1 86 ? 2.599 4.221 4.709 1.00 72.20 403 ALA A C 13
ATOM 20649 O O . ALA A 1 86 ? 3.675 4.287 5.275 1.00 40.12 403 ALA A O 13
ATOM 20656 N N . LYS A 1 87 ? 1.769 5.214 4.667 1.00 50.23 404 LYS A N 13
ATOM 20657 C CA . LYS A 1 87 ? 1.944 6.399 5.498 1.00 23.33 404 LYS A CA 13
ATOM 20658 C C . LYS A 1 87 ? 1.492 6.087 6.918 1.00 14.33 404 LYS A C 13
ATOM 20659 O O . LYS A 1 87 ? 0.716 5.133 7.120 1.00 63.01 404 LYS A O 13
ATOM 20678 N N . PRO A 1 88 ? 2.017 6.839 7.920 1.00 10.14 405 PRO A N 13
ATOM 20679 C CA . PRO A 1 88 ? 1.667 6.662 9.330 1.00 73.45 405 PRO A CA 13
ATOM 20680 C C . PRO A 1 88 ? 0.157 6.574 9.529 1.00 21.32 405 PRO A C 13
ATOM 20681 O O . PRO A 1 88 ? -0.595 7.477 9.162 1.00 3.24 405 PRO A O 13
ATOM 20692 N N . THR A 1 89 ? -0.257 5.474 10.084 1.00 40.21 406 THR A N 13
ATOM 20693 C CA . THR A 1 89 ? -1.649 5.131 10.206 1.00 41.33 406 THR A CA 13
ATOM 20694 C C . THR A 1 89 ? -2.278 5.765 11.432 1.00 34.25 406 THR A C 13
ATOM 20695 O O . THR A 1 89 ? -3.416 6.225 11.393 1.00 71.42 406 THR A O 13
ATOM 20706 N N . GLY A 1 90 ? -1.539 5.815 12.490 1.00 23.44 407 GLY A N 13
ATOM 20707 C CA . GLY A 1 90 ? -2.059 6.363 13.701 1.00 24.22 407 GLY A CA 13
ATOM 20708 C C . GLY A 1 90 ? -1.589 7.772 13.962 1.00 13.12 407 GLY A C 13
ATOM 20709 O O . GLY A 1 90 ? -1.322 8.144 15.098 1.00 72.41 407 GLY A O 13
ATOM 20713 N N . SER A 1 91 ? -1.504 8.554 12.917 1.00 41.41 408 SER A N 13
ATOM 20714 C CA . SER A 1 91 ? -1.051 9.915 12.996 1.00 33.04 408 SER A CA 13
ATOM 20715 C C . SER A 1 91 ? -1.425 10.589 11.686 1.00 73.10 408 SER A C 13
ATOM 20716 O O . SER A 1 91 ? -2.179 10.018 10.889 1.00 75.00 408 SER A O 13
ATOM 20724 N N . HIS A 1 92 ? -0.928 11.783 11.471 1.00 74.33 409 HIS A N 13
ATOM 20725 C CA . HIS A 1 92 ? -1.155 12.478 10.238 1.00 44.11 409 HIS A CA 13
ATOM 20726 C C . HIS A 1 92 ? -0.292 11.808 9.177 1.00 75.15 409 HIS A C 13
ATOM 20727 O O . HIS A 1 92 ? 0.841 11.418 9.458 1.00 73.01 409 HIS A O 13
ATOM 20741 N N . HIS A 1 93 ? -0.824 11.663 8.001 1.00 61.23 410 HIS A N 13
ATOM 20742 C CA . HIS A 1 93 ? -0.139 10.967 6.940 1.00 45.21 410 HIS A CA 13
ATOM 20743 C C . HIS A 1 93 ? 0.914 11.830 6.254 1.00 23.44 410 HIS A C 13
ATOM 20744 O O . HIS A 1 93 ? 0.653 12.965 5.864 1.00 53.41 410 HIS A O 13
ATOM 20758 N N . HIS A 1 94 ? 2.104 11.290 6.177 1.00 23.52 411 HIS A N 13
ATOM 20759 C CA . HIS A 1 94 ? 3.244 11.903 5.537 1.00 44.31 411 HIS A CA 13
ATOM 20760 C C . HIS A 1 94 ? 3.940 10.825 4.748 1.00 34.51 411 HIS A C 13
ATOM 20761 O O . HIS A 1 94 ? 4.386 9.837 5.365 1.00 32.23 411 HIS A O 13
ATOM 20790 N N . ARG B 2 2 ? 24.646 -5.513 16.918 1.00 62.33 142 ARG B N 13
ATOM 20791 C CA . ARG B 2 2 ? 23.522 -6.401 16.919 1.00 62.41 142 ARG B CA 13
ATOM 20792 C C . ARG B 2 2 ? 22.308 -5.531 16.719 1.00 64.24 142 ARG B C 13
ATOM 20793 O O . ARG B 2 2 ? 22.398 -4.323 16.936 1.00 54.25 142 ARG B O 13
ATOM 20814 N N . THR B 2 3 ? 21.227 -6.107 16.274 1.00 24.02 143 THR B N 13
ATOM 20815 C CA . THR B 2 3 ? 19.978 -5.405 16.141 1.00 72.43 143 THR B CA 13
ATOM 20816 C C . THR B 2 3 ? 19.468 -5.122 17.561 1.00 24.42 143 THR B C 13
ATOM 20817 O O . THR B 2 3 ? 19.793 -5.891 18.481 1.00 63.33 143 THR B O 13
ATOM 20828 N N . ARG B 2 4 ? 18.702 -4.069 17.769 1.00 42.34 144 ARG B N 13
ATOM 20829 C CA . ARG B 2 4 ? 18.244 -3.723 19.114 1.00 42.14 144 ARG B CA 13
ATOM 20830 C C . ARG B 2 4 ? 16.950 -2.992 19.080 1.00 10.21 144 ARG B C 13
ATOM 20831 O O . ARG B 2 4 ? 16.721 -2.147 18.242 1.00 50.03 144 ARG B O 13
ATOM 20852 N N . GLN B 2 5 ? 16.112 -3.373 19.985 1.00 33.31 145 GLN B N 13
ATOM 20853 C CA . GLN B 2 5 ? 14.799 -2.822 20.150 1.00 30.40 145 GLN B CA 13
ATOM 20854 C C . GLN B 2 5 ? 14.898 -1.584 21.051 1.00 64.12 145 GLN B C 13
ATOM 20855 O O . GLN B 2 5 ? 15.852 -1.447 21.807 1.00 50.32 145 GLN B O 13
ATOM 20869 N N . ARG B 2 6 ? 13.855 -0.764 21.015 1.00 74.13 146 ARG B N 13
ATOM 20870 C CA . ARG B 2 6 ? 13.767 0.538 21.697 1.00 51.35 146 ARG B CA 13
ATOM 20871 C C . ARG B 2 6 ? 14.724 1.567 21.114 1.00 13.33 146 ARG B C 13
ATOM 20872 O O . ARG B 2 6 ? 14.954 2.623 21.710 1.00 35.22 146 ARG B O 13
ATOM 20893 N N . ASN B 2 7 ? 15.169 1.301 19.913 1.00 40.52 147 ASN B N 13
ATOM 20894 C CA . ASN B 2 7 ? 16.060 2.168 19.175 1.00 71.14 147 ASN B CA 13
ATOM 20895 C C . ASN B 2 7 ? 15.921 1.876 17.714 1.00 55.14 147 ASN B C 13
ATOM 20896 O O . ASN B 2 7 ? 15.094 1.052 17.321 1.00 1.23 147 ASN B O 13
ATOM 20907 N N . GLU B 2 8 ? 16.653 2.592 16.914 1.00 71.13 148 GLU B N 13
ATOM 20908 C CA . GLU B 2 8 ? 16.649 2.378 15.500 1.00 34.43 148 GLU B CA 13
ATOM 20909 C C . GLU B 2 8 ? 17.755 1.391 15.140 1.00 71.31 148 GLU B C 13
ATOM 20910 O O . GLU B 2 8 ? 18.815 1.372 15.786 1.00 34.44 148 GLU B O 13
ATOM 20922 N N . THR B 2 9 ? 17.506 0.572 14.163 1.00 34.21 149 THR B N 13
ATOM 20923 C CA . THR B 2 9 ? 18.458 -0.407 13.726 1.00 12.34 149 THR B CA 13
ATOM 20924 C C . THR B 2 9 ? 18.539 -0.403 12.185 1.00 12.52 149 THR B C 13
ATOM 20925 O O . THR B 2 9 ? 17.531 -0.186 11.502 1.00 62.42 149 THR B O 13
ATOM 20936 N N . GLN B 2 10 ? 19.742 -0.593 11.663 1.00 54.13 150 GLN B N 13
ATOM 20937 C CA . GLN B 2 10 ? 19.983 -0.641 10.233 1.00 22.14 150 GLN B CA 13
ATOM 20938 C C . GLN B 2 10 ? 19.569 -1.992 9.652 1.00 74.42 150 GLN B C 13
ATOM 20939 O O . GLN B 2 10 ? 19.689 -3.029 10.318 1.00 42.02 150 GLN B O 13
ATOM 20953 N N . VAL B 2 11 ? 19.073 -1.962 8.442 1.00 35.24 151 VAL B N 13
ATOM 20954 C CA . VAL B 2 11 ? 18.723 -3.149 7.702 1.00 21.12 151 VAL B CA 13
ATOM 20955 C C . VAL B 2 11 ? 19.696 -3.392 6.553 1.00 73.13 151 VAL B C 13
ATOM 20956 O O . VAL B 2 11 ? 19.777 -2.550 5.618 1.00 63.43 151 VAL B O 13
ATOM 20970 N N . MET A 1 1 ? 1.787 0.748 -0.181 1.00 15.24 318 MET A N 14
ATOM 20971 C CA . MET A 1 1 ? 2.859 1.257 -1.012 1.00 35.45 318 MET A CA 14
ATOM 20972 C C . MET A 1 1 ? 3.964 0.251 -0.973 1.00 64.20 318 MET A C 14
ATOM 20973 O O . MET A 1 1 ? 4.621 0.082 0.031 1.00 43.35 318 MET A O 14
ATOM 20989 N N . GLU A 1 2 ? 4.093 -0.464 -2.015 1.00 41.40 319 GLU A N 14
ATOM 20990 C CA . GLU A 1 2 ? 5.046 -1.502 -2.109 1.00 21.25 319 GLU A CA 14
ATOM 20991 C C . GLU A 1 2 ? 6.090 -1.256 -3.151 1.00 41.32 319 GLU A C 14
ATOM 20992 O O . GLU A 1 2 ? 5.812 -0.832 -4.269 1.00 70.24 319 GLU A O 14
ATOM 21004 N N . ILE A 1 3 ? 7.287 -1.494 -2.737 1.00 34.02 320 ILE A N 14
ATOM 21005 C CA . ILE A 1 3 ? 8.476 -1.120 -3.427 1.00 23.11 320 ILE A CA 14
ATOM 21006 C C . ILE A 1 3 ? 9.416 -2.316 -3.547 1.00 21.20 320 ILE A C 14
ATOM 21007 O O . ILE A 1 3 ? 9.859 -2.876 -2.551 1.00 52.52 320 ILE A O 14
ATOM 21023 N N . LYS A 1 4 ? 9.665 -2.721 -4.745 1.00 2.12 321 LYS A N 14
ATOM 21024 C CA . LYS A 1 4 ? 10.651 -3.742 -5.022 1.00 71.51 321 LYS A CA 14
ATOM 21025 C C . LYS A 1 4 ? 12.033 -3.138 -4.904 1.00 33.35 321 LYS A C 14
ATOM 21026 O O . LYS A 1 4 ? 12.274 -2.068 -5.440 1.00 74.12 321 LYS A O 14
ATOM 21045 N N . LEU A 1 5 ? 12.921 -3.830 -4.242 1.00 72.12 322 LEU A N 14
ATOM 21046 C CA . LEU A 1 5 ? 14.279 -3.373 -4.042 1.00 24.52 322 LEU A CA 14
ATOM 21047 C C . LEU A 1 5 ? 15.254 -4.473 -4.379 1.00 12.55 322 LEU A C 14
ATOM 21048 O O . LEU A 1 5 ? 14.907 -5.643 -4.326 1.00 10.15 322 LEU A O 14
ATOM 21064 N N . ILE A 1 6 ? 16.427 -4.097 -4.786 1.00 33.41 323 ILE A N 14
ATOM 21065 C CA . ILE A 1 6 ? 17.525 -5.038 -4.978 1.00 14.45 323 ILE A CA 14
ATOM 21066 C C . ILE A 1 6 ? 18.513 -4.860 -3.822 1.00 70.45 323 ILE A C 14
ATOM 21067 O O . ILE A 1 6 ? 19.142 -3.816 -3.707 1.00 63.34 323 ILE A O 14
ATOM 21083 N N . LYS A 1 7 ? 18.607 -5.839 -2.933 1.00 62.44 324 LYS A N 14
ATOM 21084 C CA . LYS A 1 7 ? 19.571 -5.737 -1.848 1.00 63.54 324 LYS A CA 14
ATOM 21085 C C . LYS A 1 7 ? 20.961 -6.038 -2.358 1.00 53.21 324 LYS A C 14
ATOM 21086 O O . LYS A 1 7 ? 21.171 -7.062 -2.950 1.00 53.51 324 LYS A O 14
ATOM 21105 N N . GLY A 1 8 ? 21.898 -5.192 -2.058 1.00 11.32 325 GLY A N 14
ATOM 21106 C CA . GLY A 1 8 ? 23.225 -5.387 -2.570 1.00 23.13 325 GLY A CA 14
ATOM 21107 C C . GLY A 1 8 ? 24.272 -5.208 -1.501 1.00 25.30 325 GLY A C 14
ATOM 21108 O O . GLY A 1 8 ? 23.942 -5.197 -0.316 1.00 22.44 325 GLY A O 14
ATOM 21112 N N . PRO A 1 9 ? 25.548 -5.031 -1.889 1.00 44.13 326 PRO A N 14
ATOM 21113 C CA . PRO A 1 9 ? 26.685 -4.882 -0.945 1.00 0.30 326 PRO A CA 14
ATOM 21114 C C . PRO A 1 9 ? 26.596 -3.629 -0.061 1.00 5.15 326 PRO A C 14
ATOM 21115 O O . PRO A 1 9 ? 27.325 -3.495 0.904 1.00 43.30 326 PRO A O 14
ATOM 21126 N N . LYS A 1 10 ? 25.705 -2.725 -0.409 1.00 63.33 327 LYS A N 14
ATOM 21127 C CA . LYS A 1 10 ? 25.527 -1.495 0.346 1.00 63.33 327 LYS A CA 14
ATOM 21128 C C . LYS A 1 10 ? 24.245 -1.619 1.208 1.00 52.33 327 LYS A C 14
ATOM 21129 O O . LYS A 1 10 ? 23.776 -0.665 1.833 1.00 25.43 327 LYS A O 14
ATOM 21148 N N . GLY A 1 11 ? 23.690 -2.824 1.191 1.00 1.14 328 GLY A N 14
ATOM 21149 C CA . GLY A 1 11 ? 22.513 -3.158 1.968 1.00 51.13 328 GLY A CA 14
ATOM 21150 C C . GLY A 1 11 ? 21.279 -2.734 1.243 1.00 43.53 328 GLY A C 14
ATOM 21151 O O . GLY A 1 11 ? 21.258 -2.723 0.000 1.00 23.41 328 GLY A O 14
ATOM 21155 N N . LEU A 1 12 ? 20.229 -2.415 1.985 1.00 33.04 329 LEU A N 14
ATOM 21156 C CA . LEU A 1 12 ? 19.107 -1.729 1.367 1.00 22.42 329 LEU A CA 14
ATOM 21157 C C . LEU A 1 12 ? 19.402 -0.245 1.452 1.00 32.41 329 LEU A C 14
ATOM 21158 O O . LEU A 1 12 ? 18.796 0.579 0.758 1.00 71.14 329 LEU A O 14
ATOM 21174 N N . GLY A 1 13 ? 20.358 0.067 2.328 1.00 34.53 330 GLY A N 14
ATOM 21175 C CA . GLY A 1 13 ? 20.878 1.391 2.476 1.00 61.32 330 GLY A CA 14
ATOM 21176 C C . GLY A 1 13 ? 20.020 2.319 3.279 1.00 0.54 330 GLY A C 14
ATOM 21177 O O . GLY A 1 13 ? 19.899 3.483 2.943 1.00 55.03 330 GLY A O 14
ATOM 21181 N N . PHE A 1 14 ? 19.428 1.834 4.330 1.00 3.34 331 PHE A N 14
ATOM 21182 C CA . PHE A 1 14 ? 18.672 2.699 5.203 1.00 45.42 331 PHE A CA 14
ATOM 21183 C C . PHE A 1 14 ? 18.676 2.161 6.612 1.00 55.45 331 PHE A C 14
ATOM 21184 O O . PHE A 1 14 ? 19.074 1.011 6.840 1.00 44.31 331 PHE A O 14
ATOM 21201 N N . SER A 1 15 ? 18.281 2.980 7.550 1.00 5.33 332 SER A N 14
ATOM 21202 C CA . SER A 1 15 ? 18.269 2.597 8.930 1.00 44.53 332 SER A CA 14
ATOM 21203 C C . SER A 1 15 ? 16.856 2.729 9.488 1.00 61.55 332 SER A C 14
ATOM 21204 O O . SER A 1 15 ? 16.164 3.708 9.192 1.00 43.44 332 SER A O 14
ATOM 21212 N N . ILE A 1 16 ? 16.422 1.748 10.241 1.00 41.25 333 ILE A N 14
ATOM 21213 C CA . ILE A 1 16 ? 15.082 1.736 10.818 1.00 45.32 333 ILE A CA 14
ATOM 21214 C C . ILE A 1 16 ? 15.123 1.686 12.344 1.00 31.10 333 ILE A C 14
ATOM 21215 O O . ILE A 1 16 ? 16.077 1.195 12.912 1.00 34.04 333 ILE A O 14
ATOM 21231 N N . ALA A 1 17 ? 14.085 2.216 12.959 1.00 33.51 334 ALA A N 14
ATOM 21232 C CA . ALA A 1 17 ? 13.832 2.236 14.406 1.00 74.02 334 ALA A CA 14
ATOM 21233 C C . ALA A 1 17 ? 12.330 2.209 14.540 1.00 0.31 334 ALA A C 14
ATOM 21234 O O . ALA A 1 17 ? 11.638 3.103 14.051 1.00 52.03 334 ALA A O 14
ATOM 21241 N N . GLY A 1 18 ? 11.829 1.159 15.088 1.00 63.23 335 GLY A N 14
ATOM 21242 C CA . GLY A 1 18 ? 10.418 1.014 15.259 1.00 71.21 335 GLY A CA 14
ATOM 21243 C C . GLY A 1 18 ? 10.087 -0.414 15.505 1.00 73.32 335 GLY A C 14
ATOM 21244 O O . GLY A 1 18 ? 10.865 -1.282 15.134 1.00 63.13 335 GLY A O 14
ATOM 21248 N N . GLY A 1 19 ? 8.983 -0.664 16.131 1.00 24.22 336 GLY A N 14
ATOM 21249 C CA . GLY A 1 19 ? 8.575 -2.005 16.445 1.00 25.22 336 GLY A CA 14
ATOM 21250 C C . GLY A 1 19 ? 8.102 -2.047 17.851 1.00 35.32 336 GLY A C 14
ATOM 21251 O O . GLY A 1 19 ? 8.051 -0.993 18.483 1.00 42.35 336 GLY A O 14
ATOM 21255 N N . VAL A 1 20 ? 7.782 -3.231 18.354 1.00 1.43 337 VAL A N 14
ATOM 21256 C CA . VAL A 1 20 ? 7.311 -3.399 19.735 1.00 22.10 337 VAL A CA 14
ATOM 21257 C C . VAL A 1 20 ? 8.256 -2.733 20.740 1.00 31.34 337 VAL A C 14
ATOM 21258 O O . VAL A 1 20 ? 9.404 -3.147 20.912 1.00 44.20 337 VAL A O 14
ATOM 21271 N N . GLY A 1 21 ? 7.787 -1.635 21.309 1.00 4.04 338 GLY A N 14
ATOM 21272 C CA . GLY A 1 21 ? 8.535 -0.924 22.324 1.00 32.43 338 GLY A CA 14
ATOM 21273 C C . GLY A 1 21 ? 9.424 0.162 21.746 1.00 61.14 338 GLY A C 14
ATOM 21274 O O . GLY A 1 21 ? 9.847 1.082 22.459 1.00 11.12 338 GLY A O 14
ATOM 21278 N N . ASN A 1 22 ? 9.743 0.043 20.489 1.00 53.21 339 ASN A N 14
ATOM 21279 C CA . ASN A 1 22 ? 10.567 1.025 19.800 1.00 72.31 339 ASN A CA 14
ATOM 21280 C C . ASN A 1 22 ? 9.690 1.841 18.850 1.00 62.44 339 ASN A C 14
ATOM 21281 O O . ASN A 1 22 ? 10.152 2.357 17.854 1.00 23.51 339 ASN A O 14
ATOM 21292 N N . GLN A 1 23 ? 8.411 1.944 19.187 1.00 44.45 340 GLN A N 14
ATOM 21293 C CA . GLN A 1 23 ? 7.449 2.666 18.383 1.00 3.20 340 GLN A CA 14
ATOM 21294 C C . GLN A 1 23 ? 7.916 4.113 18.146 1.00 55.13 340 GLN A C 14
ATOM 21295 O O . GLN A 1 23 ? 8.164 4.870 19.090 1.00 11.22 340 GLN A O 14
ATOM 21309 N N . HIS A 1 24 ? 8.094 4.446 16.890 1.00 1.25 341 HIS A N 14
ATOM 21310 C CA . HIS A 1 24 ? 8.626 5.741 16.489 1.00 33.11 341 HIS A CA 14
ATOM 21311 C C . HIS A 1 24 ? 7.528 6.799 16.565 1.00 2.25 341 HIS A C 14
ATOM 21312 O O . HIS A 1 24 ? 7.740 7.911 17.038 1.00 4.42 341 HIS A O 14
ATOM 21326 N N . ILE A 1 25 ? 6.355 6.432 16.128 1.00 31.44 342 ILE A N 14
ATOM 21327 C CA . ILE A 1 25 ? 5.227 7.331 16.160 1.00 40.03 342 ILE A CA 14
ATOM 21328 C C . ILE A 1 25 ? 4.313 6.933 17.304 1.00 31.22 342 ILE A C 14
ATOM 21329 O O . ILE A 1 25 ? 3.926 5.776 17.401 1.00 61.21 342 ILE A O 14
ATOM 21345 N N . PRO A 1 26 ? 4.029 7.876 18.240 1.00 25.21 343 PRO A N 14
ATOM 21346 C CA . PRO A 1 26 ? 3.143 7.629 19.388 1.00 32.22 343 PRO A CA 14
ATOM 21347 C C . PRO A 1 26 ? 1.774 7.120 18.965 1.00 74.21 343 PRO A C 14
ATOM 21348 O O . PRO A 1 26 ? 0.960 7.868 18.433 1.00 70.35 343 PRO A O 14
ATOM 21359 N N . GLY A 1 27 ? 1.558 5.841 19.172 1.00 4.52 344 GLY A N 14
ATOM 21360 C CA . GLY A 1 27 ? 0.307 5.236 18.813 1.00 11.33 344 GLY A CA 14
ATOM 21361 C C . GLY A 1 27 ? 0.454 4.284 17.651 1.00 2.41 344 GLY A C 14
ATOM 21362 O O . GLY A 1 27 ? -0.495 3.592 17.285 1.00 32.32 344 GLY A O 14
ATOM 21366 N N . ASP A 1 28 ? 1.642 4.223 17.078 1.00 71.52 345 ASP A N 14
ATOM 21367 C CA . ASP A 1 28 ? 1.878 3.354 15.942 1.00 31.35 345 ASP A CA 14
ATOM 21368 C C . ASP A 1 28 ? 3.121 2.509 16.213 1.00 14.33 345 ASP A C 14
ATOM 21369 O O . ASP A 1 28 ? 4.264 2.960 16.053 1.00 20.03 345 ASP A O 14
ATOM 21378 N N . ASN A 1 29 ? 2.885 1.288 16.631 1.00 24.02 346 ASN A N 14
ATOM 21379 C CA . ASN A 1 29 ? 3.919 0.364 17.125 1.00 13.23 346 ASN A CA 14
ATOM 21380 C C . ASN A 1 29 ? 4.640 -0.360 15.955 1.00 14.34 346 ASN A C 14
ATOM 21381 O O . ASN A 1 29 ? 5.091 -1.505 16.075 1.00 21.45 346 ASN A O 14
ATOM 21392 N N . SER A 1 30 ? 4.813 0.347 14.874 1.00 4.33 347 SER A N 14
ATOM 21393 C CA . SER A 1 30 ? 5.397 -0.209 13.679 1.00 34.45 347 SER A CA 14
ATOM 21394 C C . SER A 1 30 ? 6.845 0.242 13.453 1.00 4.53 347 SER A C 14
ATOM 21395 O O . SER A 1 30 ? 7.404 1.038 14.233 1.00 14.23 347 SER A O 14
ATOM 21403 N N . ILE A 1 31 ? 7.441 -0.277 12.390 1.00 32.54 348 ILE A N 14
ATOM 21404 C CA . ILE A 1 31 ? 8.839 -0.063 12.068 1.00 73.04 348 ILE A CA 14
ATOM 21405 C C . ILE A 1 31 ? 8.977 1.214 11.232 1.00 73.43 348 ILE A C 14
ATOM 21406 O O . ILE A 1 31 ? 8.289 1.361 10.234 1.00 33.32 348 ILE A O 14
ATOM 21422 N N . TYR A 1 32 ? 9.866 2.116 11.613 1.00 74.32 349 TYR A N 14
ATOM 21423 C CA . TYR A 1 32 ? 10.008 3.373 10.885 1.00 54.02 349 TYR A CA 14
ATOM 21424 C C . TYR A 1 32 ? 11.411 3.628 10.395 1.00 52.33 349 TYR A C 14
ATOM 21425 O O . TYR A 1 32 ? 12.391 3.391 11.100 1.00 61.51 349 TYR A O 14
ATOM 21443 N N . VAL A 1 33 ? 11.488 4.086 9.170 1.00 74.41 350 VAL A N 14
ATOM 21444 C CA . VAL A 1 33 ? 12.736 4.452 8.528 1.00 25.43 350 VAL A CA 14
ATOM 21445 C C . VAL A 1 33 ? 13.245 5.738 9.160 1.00 23.52 350 VAL A C 14
ATOM 21446 O O . VAL A 1 33 ? 12.588 6.763 9.087 1.00 14.12 350 VAL A O 14
ATOM 21459 N N . THR A 1 34 ? 14.387 5.672 9.783 1.00 20.04 351 THR A N 14
ATOM 21460 C CA . THR A 1 34 ? 14.928 6.798 10.499 1.00 23.12 351 THR A CA 14
ATOM 21461 C C . THR A 1 34 ? 16.119 7.443 9.735 1.00 1.13 351 THR A C 14
ATOM 21462 O O . THR A 1 34 ? 16.485 8.600 9.990 1.00 20.10 351 THR A O 14
ATOM 21473 N N . LYS A 1 35 ? 16.702 6.702 8.791 1.00 72.14 352 LYS A N 14
ATOM 21474 C CA . LYS A 1 35 ? 17.797 7.211 7.935 1.00 52.30 352 LYS A CA 14
ATOM 21475 C C . LYS A 1 35 ? 17.726 6.525 6.614 1.00 34.14 352 LYS A C 14
ATOM 21476 O O . LYS A 1 35 ? 17.220 5.414 6.538 1.00 33.23 352 LYS A O 14
ATOM 21495 N N . ILE A 1 36 ? 18.247 7.167 5.593 1.00 41.34 353 ILE A N 14
ATOM 21496 C CA . ILE A 1 36 ? 18.406 6.568 4.289 1.00 41.21 353 ILE A CA 14
ATOM 21497 C C . ILE A 1 36 ? 19.762 7.001 3.757 1.00 14.00 353 ILE A C 14
ATOM 21498 O O . ILE A 1 36 ? 20.045 8.195 3.666 1.00 32.14 353 ILE A O 14
ATOM 21514 N N . ILE A 1 37 ? 20.595 6.047 3.470 1.00 53.40 354 ILE A N 14
ATOM 21515 C CA . ILE A 1 37 ? 21.920 6.294 2.957 1.00 45.31 354 ILE A CA 14
ATOM 21516 C C . ILE A 1 37 ? 21.805 6.428 1.450 1.00 24.51 354 ILE A C 14
ATOM 21517 O O . ILE A 1 37 ? 21.128 5.590 0.805 1.00 42.10 354 ILE A O 14
ATOM 21533 N N . GLU A 1 38 ? 22.429 7.455 0.859 1.00 22.14 355 GLU A N 14
ATOM 21534 C CA . GLU A 1 38 ? 22.358 7.593 -0.561 1.00 73.24 355 GLU A CA 14
ATOM 21535 C C . GLU A 1 38 ? 23.039 6.384 -1.146 1.00 52.54 355 GLU A C 14
ATOM 21536 O O . GLU A 1 38 ? 23.984 5.848 -0.555 1.00 4.11 355 GLU A O 14
ATOM 21548 N N . GLY A 1 39 ? 22.550 5.915 -2.237 1.00 55.02 356 GLY A N 14
ATOM 21549 C CA . GLY A 1 39 ? 23.178 4.794 -2.861 1.00 15.44 356 GLY A CA 14
ATOM 21550 C C . GLY A 1 39 ? 22.570 3.532 -2.398 1.00 4.33 356 GLY A C 14
ATOM 21551 O O . GLY A 1 39 ? 22.837 2.476 -2.951 1.00 55.15 356 GLY A O 14
ATOM 21555 N N . GLY A 1 40 ? 21.785 3.636 -1.343 1.00 23.24 357 GLY A N 14
ATOM 21556 C CA . GLY A 1 40 ? 21.037 2.541 -0.907 1.00 71.41 357 GLY A CA 14
ATOM 21557 C C . GLY A 1 40 ? 19.994 2.243 -1.920 1.00 53.51 357 GLY A C 14
ATOM 21558 O O . GLY A 1 40 ? 19.496 3.179 -2.607 1.00 15.01 357 GLY A O 14
ATOM 21562 N N . ALA A 1 41 ? 19.650 0.992 -2.043 1.00 55.14 358 ALA A N 14
ATOM 21563 C CA . ALA A 1 41 ? 18.650 0.572 -2.984 1.00 20.43 358 ALA A CA 14
ATOM 21564 C C . ALA A 1 41 ? 17.367 1.298 -2.720 1.00 34.04 358 ALA A C 14
ATOM 21565 O O . ALA A 1 41 ? 16.756 1.799 -3.623 1.00 42.11 358 ALA A O 14
ATOM 21572 N N . ALA A 1 42 ? 17.025 1.467 -1.463 1.00 33.42 359 ALA A N 14
ATOM 21573 C CA . ALA A 1 42 ? 15.779 2.116 -1.144 1.00 41.14 359 ALA A CA 14
ATOM 21574 C C . ALA A 1 42 ? 15.826 3.630 -1.390 1.00 74.22 359 ALA A C 14
ATOM 21575 O O . ALA A 1 42 ? 14.802 4.299 -1.401 1.00 13.01 359 ALA A O 14
ATOM 21582 N N . HIS A 1 43 ? 17.002 4.148 -1.610 1.00 53.12 360 HIS A N 14
ATOM 21583 C CA . HIS A 1 43 ? 17.157 5.546 -1.910 1.00 14.24 360 HIS A CA 14
ATOM 21584 C C . HIS A 1 43 ? 17.026 5.759 -3.411 1.00 70.54 360 HIS A C 14
ATOM 21585 O O . HIS A 1 43 ? 16.347 6.663 -3.858 1.00 21.11 360 HIS A O 14
ATOM 21599 N N . LYS A 1 44 ? 17.658 4.902 -4.180 1.00 24.24 361 LYS A N 14
ATOM 21600 C CA . LYS A 1 44 ? 17.631 5.056 -5.625 1.00 23.44 361 LYS A CA 14
ATOM 21601 C C . LYS A 1 44 ? 16.391 4.376 -6.227 1.00 1.41 361 LYS A C 14
ATOM 21602 O O . LYS A 1 44 ? 15.531 5.008 -6.844 1.00 13.24 361 LYS A O 14
ATOM 21621 N N . ASP A 1 45 ? 16.295 3.109 -5.960 1.00 14.34 362 ASP A N 14
ATOM 21622 C CA . ASP A 1 45 ? 15.267 2.210 -6.496 1.00 31.50 362 ASP A CA 14
ATOM 21623 C C . ASP A 1 45 ? 14.015 2.352 -5.691 1.00 44.40 362 ASP A C 14
ATOM 21624 O O . ASP A 1 45 ? 12.901 2.330 -6.204 1.00 32.34 362 ASP A O 14
ATOM 21633 N N . GLY A 1 46 ? 14.219 2.595 -4.442 1.00 55.51 363 GLY A N 14
ATOM 21634 C CA . GLY A 1 46 ? 13.144 2.546 -3.490 1.00 0.32 363 GLY A CA 14
ATOM 21635 C C . GLY A 1 46 ? 12.314 3.763 -3.337 1.00 44.42 363 GLY A C 14
ATOM 21636 O O . GLY A 1 46 ? 11.246 3.657 -2.794 1.00 3.23 363 GLY A O 14
ATOM 21640 N N . LYS A 1 47 ? 12.797 4.917 -3.809 1.00 23.21 364 LYS A N 14
ATOM 21641 C CA . LYS A 1 47 ? 12.088 6.238 -3.685 1.00 34.32 364 LYS A CA 14
ATOM 21642 C C . LYS A 1 47 ? 11.446 6.447 -2.271 1.00 33.42 364 LYS A C 14
ATOM 21643 O O . LYS A 1 47 ? 10.428 7.122 -2.127 1.00 65.21 364 LYS A O 14
ATOM 21662 N N . LEU A 1 48 ? 12.126 5.918 -1.257 1.00 25.42 365 LEU A N 14
ATOM 21663 C CA . LEU A 1 48 ? 11.621 5.826 0.112 1.00 20.04 365 LEU A CA 14
ATOM 21664 C C . LEU A 1 48 ? 11.853 7.138 0.888 1.00 4.11 365 LEU A C 14
ATOM 21665 O O . LEU A 1 48 ? 12.738 7.936 0.531 1.00 60.05 365 LEU A O 14
ATOM 21681 N N . GLN A 1 49 ? 11.066 7.358 1.939 1.00 43.40 366 GLN A N 14
ATOM 21682 C CA . GLN A 1 49 ? 11.152 8.551 2.752 1.00 41.14 366 GLN A CA 14
ATOM 21683 C C . GLN A 1 49 ? 11.523 8.216 4.198 1.00 62.21 366 GLN A C 14
ATOM 21684 O O . GLN A 1 49 ? 11.123 7.181 4.739 1.00 44.44 366 GLN A O 14
ATOM 21698 N N . ILE A 1 50 ? 12.337 9.053 4.811 1.00 41.03 367 ILE A N 14
ATOM 21699 C CA . ILE A 1 50 ? 12.571 8.939 6.238 1.00 33.31 367 ILE A CA 14
ATOM 21700 C C . ILE A 1 50 ? 11.249 9.276 6.945 1.00 51.54 367 ILE A C 14
ATOM 21701 O O . ILE A 1 50 ? 10.694 10.354 6.738 1.00 52.53 367 ILE A O 14
ATOM 21717 N N . GLY A 1 51 ? 10.750 8.356 7.732 1.00 63.33 368 GLY A N 14
ATOM 21718 C CA . GLY A 1 51 ? 9.454 8.529 8.347 1.00 4.32 368 GLY A CA 14
ATOM 21719 C C . GLY A 1 51 ? 8.462 7.518 7.812 1.00 3.23 368 GLY A C 14
ATOM 21720 O O . GLY A 1 51 ? 7.293 7.505 8.204 1.00 3.42 368 GLY A O 14
ATOM 21724 N N . ASP A 1 52 ? 8.924 6.702 6.880 1.00 60.52 369 ASP A N 14
ATOM 21725 C CA . ASP A 1 52 ? 8.122 5.620 6.324 1.00 10.43 369 ASP A CA 14
ATOM 21726 C C . ASP A 1 52 ? 7.954 4.476 7.294 1.00 52.14 369 ASP A C 14
ATOM 21727 O O . ASP A 1 52 ? 8.903 4.086 7.996 1.00 25.35 369 ASP A O 14
ATOM 21736 N N . LYS A 1 53 ? 6.749 3.954 7.339 1.00 21.32 370 LYS A N 14
ATOM 21737 C CA . LYS A 1 53 ? 6.379 2.860 8.206 1.00 61.42 370 LYS A CA 14
ATOM 21738 C C . LYS A 1 53 ? 6.373 1.556 7.436 1.00 3.13 370 LYS A C 14
ATOM 21739 O O . LYS A 1 53 ? 5.570 1.364 6.521 1.00 22.54 370 LYS A O 14
ATOM 21758 N N . LEU A 1 54 ? 7.233 0.665 7.804 1.00 43.53 371 LEU A N 14
ATOM 21759 C CA . LEU A 1 54 ? 7.291 -0.603 7.147 1.00 71.33 371 LEU A CA 14
ATOM 21760 C C . LEU A 1 54 ? 6.243 -1.506 7.714 1.00 13.35 371 LEU A C 14
ATOM 21761 O O . LEU A 1 54 ? 6.295 -1.890 8.879 1.00 4.45 371 LEU A O 14
ATOM 21777 N N . LEU A 1 55 ? 5.298 -1.806 6.882 1.00 15.20 372 LEU A N 14
ATOM 21778 C CA . LEU A 1 55 ? 4.162 -2.616 7.217 1.00 41.23 372 LEU A CA 14
ATOM 21779 C C . LEU A 1 55 ? 4.595 -4.074 7.107 1.00 4.54 372 LEU A C 14
ATOM 21780 O O . LEU A 1 55 ? 4.199 -4.936 7.900 1.00 60.11 372 LEU A O 14
ATOM 21796 N N . ALA A 1 56 ? 5.422 -4.336 6.120 1.00 61.04 373 ALA A N 14
ATOM 21797 C CA . ALA A 1 56 ? 5.934 -5.654 5.872 1.00 72.12 373 ALA A CA 14
ATOM 21798 C C . ALA A 1 56 ? 7.141 -5.554 4.978 1.00 44.24 373 ALA A C 14
ATOM 21799 O O . ALA A 1 56 ? 7.317 -4.555 4.280 1.00 63.25 373 ALA A O 14
ATOM 21806 N N . VAL A 1 57 ? 7.977 -6.536 5.008 1.00 31.22 374 VAL A N 14
ATOM 21807 C CA . VAL A 1 57 ? 9.080 -6.582 4.109 1.00 32.44 374 VAL A CA 14
ATOM 21808 C C . VAL A 1 57 ? 9.327 -8.019 3.673 1.00 64.05 374 VAL A C 14
ATOM 21809 O O . VAL A 1 57 ? 9.446 -8.924 4.500 1.00 65.10 374 VAL A O 14
ATOM 21822 N N . ASN A 1 58 ? 9.262 -8.200 2.373 1.00 60.15 375 ASN A N 14
ATOM 21823 C CA . ASN A 1 58 ? 9.503 -9.454 1.662 1.00 54.35 375 ASN A CA 14
ATOM 21824 C C . ASN A 1 58 ? 8.820 -10.626 2.342 1.00 32.12 375 ASN A C 14
ATOM 21825 O O . ASN A 1 58 ? 9.445 -11.373 3.087 1.00 32.20 375 ASN A O 14
ATOM 21836 N N . ASN A 1 59 ? 7.538 -10.732 2.109 1.00 4.10 376 ASN A N 14
ATOM 21837 C CA . ASN A 1 59 ? 6.645 -11.721 2.731 1.00 65.45 376 ASN A CA 14
ATOM 21838 C C . ASN A 1 59 ? 6.451 -11.547 4.274 1.00 51.01 376 ASN A C 14
ATOM 21839 O O . ASN A 1 59 ? 5.368 -11.831 4.787 1.00 13.33 376 ASN A O 14
ATOM 21850 N N . VAL A 1 60 ? 7.441 -11.016 4.989 1.00 74.42 377 VAL A N 14
ATOM 21851 C CA . VAL A 1 60 ? 7.351 -10.937 6.444 1.00 23.35 377 VAL A CA 14
ATOM 21852 C C . VAL A 1 60 ? 6.576 -9.698 6.876 1.00 51.43 377 VAL A C 14
ATOM 21853 O O . VAL A 1 60 ? 6.910 -8.587 6.482 1.00 25.54 377 VAL A O 14
ATOM 21866 N N . CYS A 1 61 ? 5.540 -9.901 7.658 1.00 55.14 378 CYS A N 14
ATOM 21867 C CA . CYS A 1 61 ? 4.758 -8.821 8.209 1.00 44.24 378 CYS A CA 14
ATOM 21868 C C . CYS A 1 61 ? 5.529 -8.153 9.352 1.00 33.32 378 CYS A C 14
ATOM 21869 O O . CYS A 1 61 ? 6.077 -8.838 10.215 1.00 73.12 378 CYS A O 14
ATOM 21877 N N . LEU A 1 62 ? 5.586 -6.838 9.337 1.00 73.24 379 LEU A N 14
ATOM 21878 C CA . LEU A 1 62 ? 6.339 -6.073 10.330 1.00 24.32 379 LEU A CA 14
ATOM 21879 C C . LEU A 1 62 ? 5.442 -5.324 11.315 1.00 53.21 379 LEU A C 14
ATOM 21880 O O . LEU A 1 62 ? 5.940 -4.703 12.265 1.00 62.52 379 LEU A O 14
ATOM 21896 N N . GLU A 1 63 ? 4.140 -5.380 11.094 1.00 3.12 380 GLU A N 14
ATOM 21897 C CA . GLU A 1 63 ? 3.183 -4.757 11.999 1.00 62.31 380 GLU A CA 14
ATOM 21898 C C . GLU A 1 63 ? 3.226 -5.397 13.377 1.00 61.41 380 GLU A C 14
ATOM 21899 O O . GLU A 1 63 ? 2.927 -6.585 13.527 1.00 1.32 380 GLU A O 14
ATOM 21911 N N . GLU A 1 64 ? 3.661 -4.603 14.351 1.00 62.13 381 GLU A N 14
ATOM 21912 C CA . GLU A 1 64 ? 3.707 -4.962 15.756 1.00 31.13 381 GLU A CA 14
ATOM 21913 C C . GLU A 1 64 ? 4.596 -6.207 16.036 1.00 22.15 381 GLU A C 14
ATOM 21914 O O . GLU A 1 64 ? 4.299 -7.065 16.866 1.00 22.35 381 GLU A O 14
ATOM 21926 N N . VAL A 1 65 ? 5.707 -6.270 15.349 1.00 12.32 382 VAL A N 14
ATOM 21927 C CA . VAL A 1 65 ? 6.717 -7.272 15.641 1.00 42.11 382 VAL A CA 14
ATOM 21928 C C . VAL A 1 65 ? 7.837 -6.559 16.375 1.00 63.43 382 VAL A C 14
ATOM 21929 O O . VAL A 1 65 ? 7.864 -5.302 16.391 1.00 63.21 382 VAL A O 14
ATOM 21942 N N . THR A 1 66 ? 8.741 -7.268 16.991 1.00 71.23 383 THR A N 14
ATOM 21943 C CA . THR A 1 66 ? 9.790 -6.576 17.648 1.00 12.42 383 THR A CA 14
ATOM 21944 C C . THR A 1 66 ? 10.817 -6.206 16.596 1.00 33.34 383 THR A C 14
ATOM 21945 O O . THR A 1 66 ? 10.994 -6.928 15.586 1.00 1.02 383 THR A O 14
ATOM 21956 N N . HIS A 1 67 ? 11.485 -5.104 16.815 1.00 25.32 384 HIS A N 14
ATOM 21957 C CA . HIS A 1 67 ? 12.374 -4.532 15.840 1.00 52.33 384 HIS A CA 14
ATOM 21958 C C . HIS A 1 67 ? 13.456 -5.511 15.309 1.00 71.34 384 HIS A C 14
ATOM 21959 O O . HIS A 1 67 ? 13.854 -5.403 14.165 1.00 35.00 384 HIS A O 14
ATOM 21973 N N . GLU A 1 68 ? 13.850 -6.492 16.111 1.00 74.12 385 GLU A N 14
ATOM 21974 C CA . GLU A 1 68 ? 14.862 -7.469 15.699 1.00 43.41 385 GLU A CA 14
ATOM 21975 C C . GLU A 1 68 ? 14.344 -8.310 14.571 1.00 34.14 385 GLU A C 14
ATOM 21976 O O . GLU A 1 68 ? 15.057 -8.552 13.599 1.00 64.40 385 GLU A O 14
ATOM 21988 N N . GLU A 1 69 ? 13.083 -8.712 14.668 1.00 41.41 386 GLU A N 14
ATOM 21989 C CA . GLU A 1 69 ? 12.494 -9.569 13.685 1.00 34.21 386 GLU A CA 14
ATOM 21990 C C . GLU A 1 69 ? 12.354 -8.816 12.402 1.00 45.41 386 GLU A C 14
ATOM 21991 O O . GLU A 1 69 ? 12.513 -9.370 11.310 1.00 33.12 386 GLU A O 14
ATOM 22003 N N . ALA A 1 70 ? 12.112 -7.537 12.549 1.00 54.41 387 ALA A N 14
ATOM 22004 C CA . ALA A 1 70 ? 12.012 -6.647 11.438 1.00 20.42 387 ALA A CA 14
ATOM 22005 C C . ALA A 1 70 ? 13.353 -6.567 10.748 1.00 32.04 387 ALA A C 14
ATOM 22006 O O . ALA A 1 70 ? 13.464 -6.938 9.589 1.00 10.44 387 ALA A O 14
ATOM 22013 N N . VAL A 1 71 ? 14.394 -6.160 11.499 1.00 72.15 388 VAL A N 14
ATOM 22014 C CA . VAL A 1 71 ? 15.748 -6.020 10.951 1.00 74.14 388 VAL A CA 14
ATOM 22015 C C . VAL A 1 71 ? 16.186 -7.323 10.296 1.00 65.52 388 VAL A C 14
ATOM 22016 O O . VAL A 1 71 ? 16.712 -7.318 9.203 1.00 35.12 388 VAL A O 14
ATOM 22029 N N . THR A 1 72 ? 15.910 -8.429 10.960 1.00 12.32 389 THR A N 14
ATOM 22030 C CA . THR A 1 72 ? 16.252 -9.757 10.478 1.00 31.12 389 THR A CA 14
ATOM 22031 C C . THR A 1 72 ? 15.597 -10.061 9.109 1.00 14.14 389 THR A C 14
ATOM 22032 O O . THR A 1 72 ? 16.238 -10.665 8.230 1.00 55.21 389 THR A O 14
ATOM 22043 N N . ALA A 1 73 ? 14.370 -9.602 8.911 1.00 22.14 390 ALA A N 14
ATOM 22044 C CA . ALA A 1 73 ? 13.679 -9.805 7.651 1.00 62.22 390 ALA A CA 14
ATOM 22045 C C . ALA A 1 73 ? 14.350 -8.990 6.548 1.00 62.11 390 ALA A C 14
ATOM 22046 O O . ALA A 1 73 ? 14.551 -9.474 5.437 1.00 31.51 390 ALA A O 14
ATOM 22053 N N . LEU A 1 74 ? 14.748 -7.763 6.875 1.00 11.12 391 LEU A N 14
ATOM 22054 C CA . LEU A 1 74 ? 15.444 -6.930 5.905 1.00 21.50 391 LEU A CA 14
ATOM 22055 C C . LEU A 1 74 ? 16.887 -7.386 5.728 1.00 4.54 391 LEU A C 14
ATOM 22056 O O . LEU A 1 74 ? 17.550 -7.035 4.757 1.00 4.40 391 LEU A O 14
ATOM 22072 N N . LYS A 1 75 ? 17.401 -8.117 6.685 1.00 11.21 392 LYS A N 14
ATOM 22073 C CA . LYS A 1 75 ? 18.737 -8.609 6.574 1.00 50.11 392 LYS A CA 14
ATOM 22074 C C . LYS A 1 75 ? 18.853 -9.831 5.711 1.00 31.14 392 LYS A C 14
ATOM 22075 O O . LYS A 1 75 ? 19.753 -9.899 4.871 1.00 21.55 392 LYS A O 14
ATOM 22094 N N . ASN A 1 76 ? 17.917 -10.742 5.852 1.00 34.42 393 ASN A N 14
ATOM 22095 C CA . ASN A 1 76 ? 17.925 -11.991 5.114 1.00 24.12 393 ASN A CA 14
ATOM 22096 C C . ASN A 1 76 ? 17.292 -11.831 3.751 1.00 33.40 393 ASN A C 14
ATOM 22097 O O . ASN A 1 76 ? 16.213 -12.341 3.474 1.00 30.21 393 ASN A O 14
ATOM 22108 N N . THR A 1 77 ? 17.941 -11.054 2.944 1.00 14.41 394 THR A N 14
ATOM 22109 C CA . THR A 1 77 ? 17.546 -10.796 1.589 1.00 74.52 394 THR A CA 14
ATOM 22110 C C . THR A 1 77 ? 18.782 -10.638 0.729 1.00 71.42 394 THR A C 14
ATOM 22111 O O . THR A 1 77 ? 19.839 -10.215 1.220 1.00 71.32 394 THR A O 14
ATOM 22122 N N . SER A 1 78 ? 18.686 -11.012 -0.513 1.00 52.33 395 SER A N 14
ATOM 22123 C CA . SER A 1 78 ? 19.785 -10.873 -1.433 1.00 4.24 395 SER A CA 14
ATOM 22124 C C . SER A 1 78 ? 19.237 -10.553 -2.802 1.00 52.33 395 SER A C 14
ATOM 22125 O O . SER A 1 78 ? 18.376 -11.274 -3.310 1.00 50.13 395 SER A O 14
ATOM 22133 N N . ASP A 1 79 ? 19.654 -9.408 -3.302 1.00 62.41 396 ASP A N 14
ATOM 22134 C CA . ASP A 1 79 ? 19.362 -8.854 -4.641 1.00 42.12 396 ASP A CA 14
ATOM 22135 C C . ASP A 1 79 ? 17.879 -8.697 -5.009 1.00 23.35 396 ASP A C 14
ATOM 22136 O O . ASP A 1 79 ? 17.562 -8.213 -6.090 1.00 21.32 396 ASP A O 14
ATOM 22145 N N . PHE A 1 80 ? 16.972 -9.039 -4.122 1.00 72.44 397 PHE A N 14
ATOM 22146 C CA . PHE A 1 80 ? 15.575 -8.853 -4.405 1.00 24.42 397 PHE A CA 14
ATOM 22147 C C . PHE A 1 80 ? 14.788 -8.813 -3.107 1.00 41.53 397 PHE A C 14
ATOM 22148 O O . PHE A 1 80 ? 14.920 -9.699 -2.260 1.00 45.00 397 PHE A O 14
ATOM 22165 N N . VAL A 1 81 ? 14.036 -7.751 -2.930 1.00 64.13 398 VAL A N 14
ATOM 22166 C CA . VAL A 1 81 ? 13.225 -7.521 -1.752 1.00 24.22 398 VAL A CA 14
ATOM 22167 C C . VAL A 1 81 ? 11.901 -6.884 -2.199 1.00 44.24 398 VAL A C 14
ATOM 22168 O O . VAL A 1 81 ? 11.873 -6.138 -3.172 1.00 5.42 398 VAL A O 14
ATOM 22181 N N . TYR A 1 82 ? 10.831 -7.201 -1.522 1.00 51.25 399 TYR A N 14
ATOM 22182 C CA . TYR A 1 82 ? 9.547 -6.550 -1.729 1.00 52.21 399 TYR A CA 14
ATOM 22183 C C . TYR A 1 82 ? 9.165 -5.792 -0.466 1.00 21.43 399 TYR A C 14
ATOM 22184 O O . TYR A 1 82 ? 8.671 -6.377 0.480 1.00 64.33 399 TYR A O 14
ATOM 22202 N N . LEU A 1 83 ? 9.426 -4.529 -0.437 1.00 14.52 400 LEU A N 14
ATOM 22203 C CA . LEU A 1 83 ? 9.159 -3.722 0.730 1.00 33.33 400 LEU A CA 14
ATOM 22204 C C . LEU A 1 83 ? 7.734 -3.208 0.698 1.00 23.05 400 LEU A C 14
ATOM 22205 O O . LEU A 1 83 ? 7.267 -2.763 -0.326 1.00 71.55 400 LEU A O 14
ATOM 22221 N N . LYS A 1 84 ? 7.048 -3.301 1.802 1.00 64.33 401 LYS A N 14
ATOM 22222 C CA . LYS A 1 84 ? 5.686 -2.855 1.883 1.00 63.12 401 LYS A CA 14
ATOM 22223 C C . LYS A 1 84 ? 5.588 -1.801 2.973 1.00 64.40 401 LYS A C 14
ATOM 22224 O O . LYS A 1 84 ? 5.697 -2.104 4.163 1.00 64.34 401 LYS A O 14
ATOM 22243 N N . VAL A 1 85 ? 5.410 -0.585 2.565 1.00 13.30 402 VAL A N 14
ATOM 22244 C CA . VAL A 1 85 ? 5.382 0.544 3.457 1.00 74.44 402 VAL A CA 14
ATOM 22245 C C . VAL A 1 85 ? 3.995 1.235 3.444 1.00 22.31 402 VAL A C 14
ATOM 22246 O O . VAL A 1 85 ? 3.219 1.147 2.445 1.00 20.35 402 VAL A O 14
ATOM 22259 N N . ALA A 1 86 ? 3.678 1.849 4.557 1.00 62.22 403 ALA A N 14
ATOM 22260 C CA . ALA A 1 86 ? 2.494 2.620 4.762 1.00 72.42 403 ALA A CA 14
ATOM 22261 C C . ALA A 1 86 ? 2.881 3.893 5.510 1.00 24.43 403 ALA A C 14
ATOM 22262 O O . ALA A 1 86 ? 3.954 3.965 6.082 1.00 4.24 403 ALA A O 14
ATOM 22269 N N . LYS A 1 87 ? 2.067 4.904 5.425 1.00 45.23 404 LYS A N 14
ATOM 22270 C CA . LYS A 1 87 ? 2.271 6.111 6.210 1.00 52.41 404 LYS A CA 14
ATOM 22271 C C . LYS A 1 87 ? 1.755 5.853 7.649 1.00 13.14 404 LYS A C 14
ATOM 22272 O O . LYS A 1 87 ? 0.951 4.922 7.847 1.00 43.33 404 LYS A O 14
ATOM 22291 N N . PRO A 1 88 ? 2.214 6.646 8.661 1.00 5.12 405 PRO A N 14
ATOM 22292 C CA . PRO A 1 88 ? 1.914 6.405 10.096 1.00 42.13 405 PRO A CA 14
ATOM 22293 C C . PRO A 1 88 ? 0.424 6.253 10.414 1.00 42.34 405 PRO A C 14
ATOM 22294 O O . PRO A 1 88 ? -0.326 7.230 10.478 1.00 64.04 405 PRO A O 14
ATOM 22305 N N . THR A 1 89 ? 0.024 5.026 10.665 1.00 55.52 406 THR A N 14
ATOM 22306 C CA . THR A 1 89 ? -1.367 4.665 10.798 1.00 43.43 406 THR A CA 14
ATOM 22307 C C . THR A 1 89 ? -1.956 5.147 12.100 1.00 31.00 406 THR A C 14
ATOM 22308 O O . THR A 1 89 ? -3.105 5.578 12.148 1.00 44.23 406 THR A O 14
ATOM 22319 N N . GLY A 1 90 ? -1.165 5.129 13.121 1.00 50.13 407 GLY A N 14
ATOM 22320 C CA . GLY A 1 90 ? -1.601 5.589 14.408 1.00 71.32 407 GLY A CA 14
ATOM 22321 C C . GLY A 1 90 ? -1.555 7.108 14.559 1.00 14.24 407 GLY A C 14
ATOM 22322 O O . GLY A 1 90 ? -1.341 7.622 15.646 1.00 54.12 407 GLY A O 14
ATOM 22326 N N . SER A 1 91 ? -1.778 7.808 13.466 1.00 22.21 408 SER A N 14
ATOM 22327 C CA . SER A 1 91 ? -1.767 9.241 13.423 1.00 33.32 408 SER A CA 14
ATOM 22328 C C . SER A 1 91 ? -2.348 9.676 12.081 1.00 42.55 408 SER A C 14
ATOM 22329 O O . SER A 1 91 ? -2.850 8.828 11.322 1.00 52.13 408 SER A O 14
ATOM 22337 N N . HIS A 1 92 ? -2.289 10.958 11.784 1.00 25.51 409 HIS A N 14
ATOM 22338 C CA . HIS A 1 92 ? -2.769 11.463 10.512 1.00 54.32 409 HIS A CA 14
ATOM 22339 C C . HIS A 1 92 ? -1.750 11.155 9.440 1.00 20.23 409 HIS A C 14
ATOM 22340 O O . HIS A 1 92 ? -0.681 11.753 9.395 1.00 10.24 409 HIS A O 14
ATOM 22354 N N . HIS A 1 93 ? -2.073 10.199 8.631 1.00 41.23 410 HIS A N 14
ATOM 22355 C CA . HIS A 1 93 ? -1.207 9.733 7.584 1.00 52.14 410 HIS A CA 14
ATOM 22356 C C . HIS A 1 93 ? -1.711 10.170 6.229 1.00 42.35 410 HIS A C 14
ATOM 22357 O O . HIS A 1 93 ? -2.926 10.230 6.001 1.00 24.02 410 HIS A O 14
ATOM 22371 N N . HIS A 1 94 ? -0.790 10.506 5.372 1.00 11.04 411 HIS A N 14
ATOM 22372 C CA . HIS A 1 94 ? -1.037 10.896 4.026 1.00 4.21 411 HIS A CA 14
ATOM 22373 C C . HIS A 1 94 ? 0.289 10.709 3.344 1.00 10.24 411 HIS A C 14
ATOM 22374 O O . HIS A 1 94 ? 0.332 10.209 2.208 1.00 62.41 411 HIS A O 14
ATOM 22403 N N . ARG B 2 2 ? 21.422 -6.586 20.809 1.00 74.12 142 ARG B N 14
ATOM 22404 C CA . ARG B 2 2 ? 20.446 -7.081 19.858 1.00 54.43 142 ARG B CA 14
ATOM 22405 C C . ARG B 2 2 ? 19.681 -5.890 19.347 1.00 43.23 142 ARG B C 14
ATOM 22406 O O . ARG B 2 2 ? 19.241 -5.061 20.147 1.00 5.42 142 ARG B O 14
ATOM 22427 N N . THR B 2 3 ? 19.558 -5.782 18.054 1.00 65.31 143 THR B N 14
ATOM 22428 C CA . THR B 2 3 ? 18.932 -4.646 17.426 1.00 24.23 143 THR B CA 14
ATOM 22429 C C . THR B 2 3 ? 17.430 -4.632 17.669 1.00 75.30 143 THR B C 14
ATOM 22430 O O . THR B 2 3 ? 16.706 -5.351 16.989 1.00 2.40 143 THR B O 14
ATOM 22441 N N . ARG B 2 4 ? 16.931 -3.829 18.640 1.00 62.25 144 ARG B N 14
ATOM 22442 C CA . ARG B 2 4 ? 15.476 -3.725 18.752 1.00 73.01 144 ARG B CA 14
ATOM 22443 C C . ARG B 2 4 ? 14.993 -2.434 19.380 1.00 40.02 144 ARG B C 14
ATOM 22444 O O . ARG B 2 4 ? 14.125 -1.763 18.847 1.00 12.14 144 ARG B O 14
ATOM 22465 N N . GLN B 2 5 ? 15.552 -2.096 20.473 1.00 4.31 145 GLN B N 14
ATOM 22466 C CA . GLN B 2 5 ? 15.072 -0.967 21.231 1.00 51.42 145 GLN B CA 14
ATOM 22467 C C . GLN B 2 5 ? 15.709 0.383 21.096 1.00 61.14 145 GLN B C 14
ATOM 22468 O O . GLN B 2 5 ? 16.860 0.533 21.451 1.00 34.14 145 GLN B O 14
ATOM 22482 N N . ARG B 2 6 ? 14.920 1.371 20.669 1.00 32.14 146 ARG B N 14
ATOM 22483 C CA . ARG B 2 6 ? 15.356 2.776 20.546 1.00 14.32 146 ARG B CA 14
ATOM 22484 C C . ARG B 2 6 ? 16.669 2.880 19.853 1.00 30.43 146 ARG B C 14
ATOM 22485 O O . ARG B 2 6 ? 17.534 3.663 20.220 1.00 1.22 146 ARG B O 14
ATOM 22506 N N . ASN B 2 7 ? 16.772 2.138 18.804 1.00 53.30 147 ASN B N 14
ATOM 22507 C CA . ASN B 2 7 ? 17.963 2.067 18.068 1.00 14.22 147 ASN B CA 14
ATOM 22508 C C . ASN B 2 7 ? 17.620 1.971 16.638 1.00 61.53 147 ASN B C 14
ATOM 22509 O O . ASN B 2 7 ? 16.633 1.318 16.271 1.00 72.13 147 ASN B O 14
ATOM 22520 N N . GLU B 2 8 ? 18.315 2.692 15.853 1.00 21.11 148 GLU B N 14
ATOM 22521 C CA . GLU B 2 8 ? 18.154 2.592 14.465 1.00 32.32 148 GLU B CA 14
ATOM 22522 C C . GLU B 2 8 ? 19.205 1.658 13.928 1.00 24.15 148 GLU B C 14
ATOM 22523 O O . GLU B 2 8 ? 20.325 1.610 14.438 1.00 3.11 148 GLU B O 14
ATOM 22535 N N . THR B 2 9 ? 18.843 0.861 12.992 1.00 41.15 149 THR B N 14
ATOM 22536 C CA . THR B 2 9 ? 19.740 -0.113 12.481 1.00 42.14 149 THR B CA 14
ATOM 22537 C C . THR B 2 9 ? 19.728 -0.143 10.965 1.00 14.20 149 THR B C 14
ATOM 22538 O O . THR B 2 9 ? 18.664 -0.068 10.341 1.00 62.40 149 THR B O 14
ATOM 22549 N N . GLN B 2 10 ? 20.917 -0.215 10.385 1.00 43.41 150 GLN B N 14
ATOM 22550 C CA . GLN B 2 10 ? 21.067 -0.345 8.967 1.00 70.51 150 GLN B CA 14
ATOM 22551 C C . GLN B 2 10 ? 20.857 -1.814 8.594 1.00 34.31 150 GLN B C 14
ATOM 22552 O O . GLN B 2 10 ? 21.507 -2.723 9.143 1.00 72.12 150 GLN B O 14
ATOM 22566 N N . VAL B 2 11 ? 19.941 -2.017 7.720 1.00 73.04 151 VAL B N 14
ATOM 22567 C CA . VAL B 2 11 ? 19.479 -3.320 7.287 1.00 51.11 151 VAL B CA 14
ATOM 22568 C C . VAL B 2 11 ? 20.327 -3.992 6.177 1.00 12.40 151 VAL B C 14
ATOM 22569 O O . VAL B 2 11 ? 20.349 -3.510 5.024 1.00 41.34 151 VAL B O 14
ATOM 22583 N N . MET A 1 1 ? 0.541 1.047 0.185 1.00 53.05 318 MET A N 15
ATOM 22584 C CA . MET A 1 1 ? 1.566 1.697 -0.603 1.00 22.35 318 MET A CA 15
ATOM 22585 C C . MET A 1 1 ? 2.683 0.718 -0.746 1.00 15.23 318 MET A C 15
ATOM 22586 O O . MET A 1 1 ? 3.345 0.383 0.209 1.00 32.51 318 MET A O 15
ATOM 22602 N N . GLU A 1 2 ? 2.818 0.193 -1.890 1.00 52.23 319 GLU A N 15
ATOM 22603 C CA . GLU A 1 2 ? 3.789 -0.790 -2.136 1.00 44.04 319 GLU A CA 15
ATOM 22604 C C . GLU A 1 2 ? 4.841 -0.386 -3.111 1.00 54.33 319 GLU A C 15
ATOM 22605 O O . GLU A 1 2 ? 4.582 0.152 -4.183 1.00 24.21 319 GLU A O 15
ATOM 22617 N N . ILE A 1 3 ? 6.023 -0.619 -2.680 1.00 52.12 320 ILE A N 15
ATOM 22618 C CA . ILE A 1 3 ? 7.213 -0.160 -3.281 1.00 11.24 320 ILE A CA 15
ATOM 22619 C C . ILE A 1 3 ? 8.109 -1.309 -3.626 1.00 30.43 320 ILE A C 15
ATOM 22620 O O . ILE A 1 3 ? 8.607 -2.008 -2.762 1.00 73.32 320 ILE A O 15
ATOM 22636 N N . LYS A 1 4 ? 8.288 -1.515 -4.880 1.00 3.03 321 LYS A N 15
ATOM 22637 C CA . LYS A 1 4 ? 9.251 -2.450 -5.333 1.00 30.22 321 LYS A CA 15
ATOM 22638 C C . LYS A 1 4 ? 10.606 -1.827 -5.115 1.00 1.12 321 LYS A C 15
ATOM 22639 O O . LYS A 1 4 ? 10.842 -0.678 -5.531 1.00 12.00 321 LYS A O 15
ATOM 22658 N N . LEU A 1 5 ? 11.452 -2.546 -4.464 1.00 61.32 322 LEU A N 15
ATOM 22659 C CA . LEU A 1 5 ? 12.798 -2.138 -4.211 1.00 24.12 322 LEU A CA 15
ATOM 22660 C C . LEU A 1 5 ? 13.705 -3.152 -4.822 1.00 14.32 322 LEU A C 15
ATOM 22661 O O . LEU A 1 5 ? 13.299 -4.273 -5.081 1.00 71.21 322 LEU A O 15
ATOM 22677 N N . ILE A 1 6 ? 14.859 -2.745 -5.148 1.00 70.03 323 ILE A N 15
ATOM 22678 C CA . ILE A 1 6 ? 15.877 -3.645 -5.570 1.00 30.44 323 ILE A CA 15
ATOM 22679 C C . ILE A 1 6 ? 16.886 -3.723 -4.427 1.00 41.45 323 ILE A C 15
ATOM 22680 O O . ILE A 1 6 ? 16.949 -2.799 -3.618 1.00 54.21 323 ILE A O 15
ATOM 22696 N N . LYS A 1 7 ? 17.561 -4.835 -4.270 1.00 62.44 324 LYS A N 15
ATOM 22697 C CA . LYS A 1 7 ? 18.640 -4.915 -3.294 1.00 72.32 324 LYS A CA 15
ATOM 22698 C C . LYS A 1 7 ? 19.853 -4.180 -3.899 1.00 71.32 324 LYS A C 15
ATOM 22699 O O . LYS A 1 7 ? 19.791 -3.701 -5.019 1.00 51.22 324 LYS A O 15
ATOM 22718 N N . GLY A 1 8 ? 20.928 -4.098 -3.197 1.00 12.04 325 GLY A N 15
ATOM 22719 C CA . GLY A 1 8 ? 22.032 -3.332 -3.721 1.00 71.40 325 GLY A CA 15
ATOM 22720 C C . GLY A 1 8 ? 23.330 -3.590 -3.017 1.00 15.11 325 GLY A C 15
ATOM 22721 O O . GLY A 1 8 ? 23.435 -4.557 -2.250 1.00 53.32 325 GLY A O 15
ATOM 22725 N N . PRO A 1 9 ? 24.343 -2.731 -3.257 1.00 62.21 326 PRO A N 15
ATOM 22726 C CA . PRO A 1 9 ? 25.687 -2.865 -2.669 1.00 55.11 326 PRO A CA 15
ATOM 22727 C C . PRO A 1 9 ? 25.687 -2.639 -1.163 1.00 44.44 326 PRO A C 15
ATOM 22728 O O . PRO A 1 9 ? 26.420 -3.278 -0.438 1.00 24.21 326 PRO A O 15
ATOM 22739 N N . LYS A 1 10 ? 24.844 -1.732 -0.705 1.00 63.24 327 LYS A N 15
ATOM 22740 C CA . LYS A 1 10 ? 24.742 -1.451 0.726 1.00 53.45 327 LYS A CA 15
ATOM 22741 C C . LYS A 1 10 ? 23.534 -2.179 1.298 1.00 51.30 327 LYS A C 15
ATOM 22742 O O . LYS A 1 10 ? 23.040 -1.843 2.362 1.00 13.02 327 LYS A O 15
ATOM 22761 N N . GLY A 1 11 ? 23.086 -3.186 0.576 1.00 63.11 328 GLY A N 15
ATOM 22762 C CA . GLY A 1 11 ? 21.909 -3.912 0.959 1.00 65.35 328 GLY A CA 15
ATOM 22763 C C . GLY A 1 11 ? 20.728 -3.178 0.439 1.00 13.33 328 GLY A C 15
ATOM 22764 O O . GLY A 1 11 ? 20.661 -2.890 -0.751 1.00 42.23 328 GLY A O 15
ATOM 22768 N N . LEU A 1 12 ? 19.831 -2.832 1.287 1.00 13.14 329 LEU A N 15
ATOM 22769 C CA . LEU A 1 12 ? 18.718 -2.021 0.873 1.00 24.43 329 LEU A CA 15
ATOM 22770 C C . LEU A 1 12 ? 19.091 -0.592 1.125 1.00 3.03 329 LEU A C 15
ATOM 22771 O O . LEU A 1 12 ? 18.658 0.337 0.402 1.00 5.32 329 LEU A O 15
ATOM 22787 N N . GLY A 1 13 ? 19.940 -0.436 2.135 1.00 41.44 330 GLY A N 15
ATOM 22788 C CA . GLY A 1 13 ? 20.551 0.815 2.449 1.00 50.44 330 GLY A CA 15
ATOM 22789 C C . GLY A 1 13 ? 19.660 1.774 3.166 1.00 53.33 330 GLY A C 15
ATOM 22790 O O . GLY A 1 13 ? 19.667 2.957 2.883 1.00 11.15 330 GLY A O 15
ATOM 22794 N N . PHE A 1 14 ? 18.881 1.291 4.072 1.00 62.41 331 PHE A N 15
ATOM 22795 C CA . PHE A 1 14 ? 18.110 2.171 4.893 1.00 75.42 331 PHE A CA 15
ATOM 22796 C C . PHE A 1 14 ? 18.022 1.627 6.277 1.00 53.40 331 PHE A C 15
ATOM 22797 O O . PHE A 1 14 ? 18.098 0.415 6.485 1.00 5.32 331 PHE A O 15
ATOM 22814 N N . SER A 1 15 ? 17.919 2.507 7.211 1.00 73.20 332 SER A N 15
ATOM 22815 C CA . SER A 1 15 ? 17.906 2.171 8.579 1.00 30.33 332 SER A CA 15
ATOM 22816 C C . SER A 1 15 ? 16.498 2.299 9.137 1.00 72.43 332 SER A C 15
ATOM 22817 O O . SER A 1 15 ? 15.833 3.341 8.988 1.00 30.12 332 SER A O 15
ATOM 22825 N N . ILE A 1 16 ? 16.055 1.261 9.757 1.00 11.02 333 ILE A N 15
ATOM 22826 C CA . ILE A 1 16 ? 14.727 1.172 10.293 1.00 53.23 333 ILE A CA 15
ATOM 22827 C C . ILE A 1 16 ? 14.776 1.054 11.797 1.00 60.05 333 ILE A C 15
ATOM 22828 O O . ILE A 1 16 ? 15.691 0.449 12.343 1.00 3.52 333 ILE A O 15
ATOM 22844 N N . ALA A 1 17 ? 13.831 1.663 12.433 1.00 33.32 334 ALA A N 15
ATOM 22845 C CA . ALA A 1 17 ? 13.656 1.597 13.849 1.00 41.01 334 ALA A CA 15
ATOM 22846 C C . ALA A 1 17 ? 12.220 1.253 14.091 1.00 14.24 334 ALA A C 15
ATOM 22847 O O . ALA A 1 17 ? 11.308 1.986 13.675 1.00 63.42 334 ALA A O 15
ATOM 22854 N N . GLY A 1 18 ? 12.003 0.119 14.636 1.00 13.54 335 GLY A N 15
ATOM 22855 C CA . GLY A 1 18 ? 10.692 -0.281 14.960 1.00 21.24 335 GLY A CA 15
ATOM 22856 C C . GLY A 1 18 ? 10.656 -1.719 15.301 1.00 61.20 335 GLY A C 15
ATOM 22857 O O . GLY A 1 18 ? 11.626 -2.438 15.075 1.00 21.34 335 GLY A O 15
ATOM 22861 N N . GLY A 1 19 ? 9.591 -2.127 15.868 1.00 42.13 336 GLY A N 15
ATOM 22862 C CA . GLY A 1 19 ? 9.431 -3.463 16.293 1.00 51.41 336 GLY A CA 15
ATOM 22863 C C . GLY A 1 19 ? 8.873 -3.416 17.652 1.00 70.54 336 GLY A C 15
ATOM 22864 O O . GLY A 1 19 ? 8.715 -2.307 18.176 1.00 23.24 336 GLY A O 15
ATOM 22868 N N . VAL A 1 20 ? 8.581 -4.562 18.239 1.00 40.30 337 VAL A N 15
ATOM 22869 C CA . VAL A 1 20 ? 8.049 -4.620 19.596 1.00 51.43 337 VAL A CA 15
ATOM 22870 C C . VAL A 1 20 ? 9.002 -3.912 20.564 1.00 2.11 337 VAL A C 15
ATOM 22871 O O . VAL A 1 20 ? 10.037 -4.452 20.948 1.00 64.31 337 VAL A O 15
ATOM 22884 N N . GLY A 1 21 ? 8.667 -2.687 20.898 1.00 44.43 338 GLY A N 15
ATOM 22885 C CA . GLY A 1 21 ? 9.458 -1.919 21.812 1.00 33.43 338 GLY A CA 15
ATOM 22886 C C . GLY A 1 21 ? 10.475 -0.988 21.137 1.00 33.13 338 GLY A C 15
ATOM 22887 O O . GLY A 1 21 ? 11.119 -0.198 21.831 1.00 4.00 338 GLY A O 15
ATOM 22891 N N . ASN A 1 22 ? 10.700 -1.123 19.820 1.00 11.01 339 ASN A N 15
ATOM 22892 C CA . ASN A 1 22 ? 11.614 -0.172 19.118 1.00 3.33 339 ASN A CA 15
ATOM 22893 C C . ASN A 1 22 ? 10.790 0.772 18.257 1.00 42.41 339 ASN A C 15
ATOM 22894 O O . ASN A 1 22 ? 11.315 1.507 17.435 1.00 34.13 339 ASN A O 15
ATOM 22905 N N . GLN A 1 23 ? 9.485 0.726 18.448 1.00 41.23 340 GLN A N 15
ATOM 22906 C CA . GLN A 1 23 ? 8.568 1.533 17.687 1.00 44.34 340 GLN A CA 15
ATOM 22907 C C . GLN A 1 23 ? 8.875 3.024 17.706 1.00 14.53 340 GLN A C 15
ATOM 22908 O O . GLN A 1 23 ? 8.988 3.649 18.750 1.00 63.13 340 GLN A O 15
ATOM 22922 N N . HIS A 1 24 ? 9.056 3.547 16.517 1.00 20.11 341 HIS A N 15
ATOM 22923 C CA . HIS A 1 24 ? 9.358 4.947 16.289 1.00 20.55 341 HIS A CA 15
ATOM 22924 C C . HIS A 1 24 ? 8.147 5.802 16.689 1.00 75.13 341 HIS A C 15
ATOM 22925 O O . HIS A 1 24 ? 8.283 6.899 17.218 1.00 13.40 341 HIS A O 15
ATOM 22939 N N . ILE A 1 25 ? 6.973 5.269 16.454 1.00 65.11 342 ILE A N 15
ATOM 22940 C CA . ILE A 1 25 ? 5.752 5.950 16.794 1.00 53.40 342 ILE A CA 15
ATOM 22941 C C . ILE A 1 25 ? 5.140 5.315 18.038 1.00 2.33 342 ILE A C 15
ATOM 22942 O O . ILE A 1 25 ? 4.880 4.103 18.062 1.00 70.14 342 ILE A O 15
ATOM 22958 N N . PRO A 1 26 ? 4.969 6.096 19.116 1.00 4.42 343 PRO A N 15
ATOM 22959 C CA . PRO A 1 26 ? 4.353 5.616 20.350 1.00 23.33 343 PRO A CA 15
ATOM 22960 C C . PRO A 1 26 ? 2.911 5.170 20.121 1.00 74.23 343 PRO A C 15
ATOM 22961 O O . PRO A 1 26 ? 2.039 5.983 19.849 1.00 12.41 343 PRO A O 15
ATOM 22972 N N . GLY A 1 27 ? 2.688 3.875 20.182 1.00 32.40 344 GLY A N 15
ATOM 22973 C CA . GLY A 1 27 ? 1.357 3.350 19.997 1.00 4.11 344 GLY A CA 15
ATOM 22974 C C . GLY A 1 27 ? 1.229 2.579 18.707 1.00 5.15 344 GLY A C 15
ATOM 22975 O O . GLY A 1 27 ? 0.291 1.817 18.526 1.00 73.11 344 GLY A O 15
ATOM 22979 N N . ASP A 1 28 ? 2.192 2.746 17.831 1.00 71.42 345 ASP A N 15
ATOM 22980 C CA . ASP A 1 28 ? 2.177 2.067 16.552 1.00 25.50 345 ASP A CA 15
ATOM 22981 C C . ASP A 1 28 ? 3.416 1.206 16.498 1.00 34.21 345 ASP A C 15
ATOM 22982 O O . ASP A 1 28 ? 4.515 1.685 16.219 1.00 21.24 345 ASP A O 15
ATOM 22991 N N . ASN A 1 29 ? 3.237 -0.056 16.806 1.00 2.03 346 ASN A N 15
ATOM 22992 C CA . ASN A 1 29 ? 4.329 -1.006 17.039 1.00 32.41 346 ASN A CA 15
ATOM 22993 C C . ASN A 1 29 ? 4.930 -1.560 15.715 1.00 53.33 346 ASN A C 15
ATOM 22994 O O . ASN A 1 29 ? 5.408 -2.699 15.643 1.00 50.03 346 ASN A O 15
ATOM 23005 N N . SER A 1 30 ? 4.968 -0.721 14.713 1.00 70.24 347 SER A N 15
ATOM 23006 C CA . SER A 1 30 ? 5.469 -1.087 13.412 1.00 3.52 347 SER A CA 15
ATOM 23007 C C . SER A 1 30 ? 6.915 -0.662 13.197 1.00 10.25 347 SER A C 15
ATOM 23008 O O . SER A 1 30 ? 7.562 -0.064 14.084 1.00 31.23 347 SER A O 15
ATOM 23016 N N . ILE A 1 31 ? 7.420 -0.999 12.034 1.00 50.11 348 ILE A N 15
ATOM 23017 C CA . ILE A 1 31 ? 8.780 -0.735 11.658 1.00 23.33 348 ILE A CA 15
ATOM 23018 C C . ILE A 1 31 ? 8.812 0.580 10.900 1.00 23.42 348 ILE A C 15
ATOM 23019 O O . ILE A 1 31 ? 8.030 0.770 9.984 1.00 23.31 348 ILE A O 15
ATOM 23035 N N . TYR A 1 32 ? 9.684 1.485 11.271 1.00 12.34 349 TYR A N 15
ATOM 23036 C CA . TYR A 1 32 ? 9.723 2.777 10.618 1.00 63.23 349 TYR A CA 15
ATOM 23037 C C . TYR A 1 32 ? 11.069 3.096 10.055 1.00 34.44 349 TYR A C 15
ATOM 23038 O O . TYR A 1 32 ? 12.092 2.905 10.706 1.00 22.11 349 TYR A O 15
ATOM 23056 N N . VAL A 1 33 ? 11.063 3.577 8.843 1.00 63.22 350 VAL A N 15
ATOM 23057 C CA . VAL A 1 33 ? 12.262 4.025 8.176 1.00 52.45 350 VAL A CA 15
ATOM 23058 C C . VAL A 1 33 ? 12.726 5.282 8.892 1.00 73.15 350 VAL A C 15
ATOM 23059 O O . VAL A 1 33 ? 12.053 6.288 8.855 1.00 1.44 350 VAL A O 15
ATOM 23072 N N . THR A 1 34 ? 13.830 5.203 9.568 1.00 51.12 351 THR A N 15
ATOM 23073 C CA . THR A 1 34 ? 14.277 6.301 10.390 1.00 32.42 351 THR A CA 15
ATOM 23074 C C . THR A 1 34 ? 15.481 7.036 9.766 1.00 54.21 351 THR A C 15
ATOM 23075 O O . THR A 1 34 ? 15.711 8.215 10.019 1.00 4.21 351 THR A O 15
ATOM 23086 N N . LYS A 1 35 ? 16.211 6.348 8.931 1.00 20.52 352 LYS A N 15
ATOM 23087 C CA . LYS A 1 35 ? 17.326 6.928 8.204 1.00 23.50 352 LYS A CA 15
ATOM 23088 C C . LYS A 1 35 ? 17.442 6.205 6.881 1.00 71.41 352 LYS A C 15
ATOM 23089 O O . LYS A 1 35 ? 17.071 5.045 6.793 1.00 13.41 352 LYS A O 15
ATOM 23108 N N . ILE A 1 36 ? 17.909 6.871 5.858 1.00 20.14 353 ILE A N 15
ATOM 23109 C CA . ILE A 1 36 ? 18.099 6.236 4.567 1.00 33.50 353 ILE A CA 15
ATOM 23110 C C . ILE A 1 36 ? 19.519 6.525 4.093 1.00 70.55 353 ILE A C 15
ATOM 23111 O O . ILE A 1 36 ? 19.924 7.680 3.996 1.00 73.33 353 ILE A O 15
ATOM 23127 N N . ILE A 1 37 ? 20.272 5.478 3.874 1.00 42.45 354 ILE A N 15
ATOM 23128 C CA . ILE A 1 37 ? 21.672 5.566 3.506 1.00 4.02 354 ILE A CA 15
ATOM 23129 C C . ILE A 1 37 ? 21.798 5.708 1.989 1.00 24.23 354 ILE A C 15
ATOM 23130 O O . ILE A 1 37 ? 21.210 4.896 1.224 1.00 23.12 354 ILE A O 15
ATOM 23146 N N . GLU A 1 38 ? 22.559 6.700 1.519 1.00 72.41 355 GLU A N 15
ATOM 23147 C CA . GLU A 1 38 ? 22.714 6.847 0.109 1.00 74.41 355 GLU A CA 15
ATOM 23148 C C . GLU A 1 38 ? 23.447 5.620 -0.395 1.00 63.52 355 GLU A C 15
ATOM 23149 O O . GLU A 1 38 ? 24.269 5.024 0.314 1.00 12.42 355 GLU A O 15
ATOM 23161 N N . GLY A 1 39 ? 23.142 5.220 -1.570 1.00 33.10 356 GLY A N 15
ATOM 23162 C CA . GLY A 1 39 ? 23.784 4.070 -2.122 1.00 71.14 356 GLY A CA 15
ATOM 23163 C C . GLY A 1 39 ? 22.946 2.876 -1.894 1.00 53.41 356 GLY A C 15
ATOM 23164 O O . GLY A 1 39 ? 23.179 1.822 -2.482 1.00 61.11 356 GLY A O 15
ATOM 23168 N N . GLY A 1 40 ? 21.990 3.023 -0.998 1.00 23.45 357 GLY A N 15
ATOM 23169 C CA . GLY A 1 40 ? 21.019 2.037 -0.846 1.00 54.00 357 GLY A CA 15
ATOM 23170 C C . GLY A 1 40 ? 20.122 2.092 -2.030 1.00 2.21 357 GLY A C 15
ATOM 23171 O O . GLY A 1 40 ? 19.780 3.206 -2.517 1.00 72.24 357 GLY A O 15
ATOM 23175 N N . ALA A 1 41 ? 19.744 0.960 -2.534 1.00 61.25 358 ALA A N 15
ATOM 23176 C CA . ALA A 1 41 ? 18.871 0.929 -3.665 1.00 24.24 358 ALA A CA 15
ATOM 23177 C C . ALA A 1 41 ? 17.522 1.507 -3.279 1.00 4.52 358 ALA A C 15
ATOM 23178 O O . ALA A 1 41 ? 16.823 2.076 -4.103 1.00 5.40 358 ALA A O 15
ATOM 23185 N N . ALA A 1 42 ? 17.195 1.437 -1.993 1.00 51.54 359 ALA A N 15
ATOM 23186 C CA . ALA A 1 42 ? 15.968 2.025 -1.520 1.00 14.01 359 ALA A CA 15
ATOM 23187 C C . ALA A 1 42 ? 16.070 3.562 -1.423 1.00 72.33 359 ALA A C 15
ATOM 23188 O O . ALA A 1 42 ? 15.080 4.242 -1.199 1.00 21.02 359 ALA A O 15
ATOM 23195 N N . HIS A 1 43 ? 17.263 4.092 -1.564 1.00 11.33 360 HIS A N 15
ATOM 23196 C CA . HIS A 1 43 ? 17.433 5.531 -1.603 1.00 52.12 360 HIS A CA 15
ATOM 23197 C C . HIS A 1 43 ? 17.444 5.968 -3.064 1.00 13.13 360 HIS A C 15
ATOM 23198 O O . HIS A 1 43 ? 16.971 7.043 -3.407 1.00 72.40 360 HIS A O 15
ATOM 23212 N N . LYS A 1 44 ? 18.011 5.133 -3.922 1.00 11.11 361 LYS A N 15
ATOM 23213 C CA . LYS A 1 44 ? 18.105 5.487 -5.337 1.00 13.44 361 LYS A CA 15
ATOM 23214 C C . LYS A 1 44 ? 16.784 5.183 -6.077 1.00 22.01 361 LYS A C 15
ATOM 23215 O O . LYS A 1 44 ? 16.155 6.068 -6.627 1.00 22.00 361 LYS A O 15
ATOM 23234 N N . ASP A 1 45 ? 16.382 3.933 -6.034 1.00 2.11 362 ASP A N 15
ATOM 23235 C CA . ASP A 1 45 ? 15.143 3.437 -6.687 1.00 44.33 362 ASP A CA 15
ATOM 23236 C C . ASP A 1 45 ? 14.006 3.632 -5.773 1.00 21.02 362 ASP A C 15
ATOM 23237 O O . ASP A 1 45 ? 12.907 3.946 -6.173 1.00 12.41 362 ASP A O 15
ATOM 23246 N N . GLY A 1 46 ? 14.335 3.463 -4.525 1.00 52.01 363 GLY A N 15
ATOM 23247 C CA . GLY A 1 46 ? 13.418 3.292 -3.430 1.00 52.41 363 GLY A CA 15
ATOM 23248 C C . GLY A 1 46 ? 12.216 4.162 -3.326 1.00 61.41 363 GLY A C 15
ATOM 23249 O O . GLY A 1 46 ? 11.229 3.690 -2.811 1.00 12.34 363 GLY A O 15
ATOM 23253 N N . LYS A 1 47 ? 12.282 5.391 -3.829 1.00 65.12 364 LYS A N 15
ATOM 23254 C CA . LYS A 1 47 ? 11.188 6.425 -3.721 1.00 32.43 364 LYS A CA 15
ATOM 23255 C C . LYS A 1 47 ? 10.506 6.410 -2.310 1.00 15.01 364 LYS A C 15
ATOM 23256 O O . LYS A 1 47 ? 9.327 6.720 -2.154 1.00 45.54 364 LYS A O 15
ATOM 23275 N N . LEU A 1 48 ? 11.326 6.129 -1.302 1.00 20.51 365 LEU A N 15
ATOM 23276 C CA . LEU A 1 48 ? 10.901 5.897 0.068 1.00 74.11 365 LEU A CA 15
ATOM 23277 C C . LEU A 1 48 ? 11.285 7.098 0.927 1.00 1.53 365 LEU A C 15
ATOM 23278 O O . LEU A 1 48 ? 12.244 7.811 0.599 1.00 54.21 365 LEU A O 15
ATOM 23294 N N . GLN A 1 49 ? 10.557 7.334 2.011 1.00 1.24 366 GLN A N 15
ATOM 23295 C CA . GLN A 1 49 ? 10.823 8.464 2.861 1.00 54.12 366 GLN A CA 15
ATOM 23296 C C . GLN A 1 49 ? 11.078 8.052 4.298 1.00 43.41 366 GLN A C 15
ATOM 23297 O O . GLN A 1 49 ? 10.614 7.003 4.761 1.00 3.31 366 GLN A O 15
ATOM 23311 N N . ILE A 1 50 ? 11.868 8.846 4.987 1.00 74.21 367 ILE A N 15
ATOM 23312 C CA . ILE A 1 50 ? 12.063 8.669 6.402 1.00 5.01 367 ILE A CA 15
ATOM 23313 C C . ILE A 1 50 ? 10.722 8.963 7.112 1.00 63.34 367 ILE A C 15
ATOM 23314 O O . ILE A 1 50 ? 10.136 10.023 6.901 1.00 22.12 367 ILE A O 15
ATOM 23330 N N . GLY A 1 51 ? 10.247 8.034 7.912 1.00 51.11 368 GLY A N 15
ATOM 23331 C CA . GLY A 1 51 ? 8.975 8.205 8.586 1.00 63.33 368 GLY A CA 15
ATOM 23332 C C . GLY A 1 51 ? 7.943 7.197 8.122 1.00 62.22 368 GLY A C 15
ATOM 23333 O O . GLY A 1 51 ? 6.841 7.128 8.663 1.00 71.44 368 GLY A O 15
ATOM 23337 N N . ASP A 1 52 ? 8.299 6.426 7.116 1.00 70.10 369 ASP A N 15
ATOM 23338 C CA . ASP A 1 52 ? 7.414 5.404 6.570 1.00 35.30 369 ASP A CA 15
ATOM 23339 C C . ASP A 1 52 ? 7.300 4.158 7.467 1.00 43.04 369 ASP A C 15
ATOM 23340 O O . ASP A 1 52 ? 8.306 3.668 8.010 1.00 31.10 369 ASP A O 15
ATOM 23349 N N . LYS A 1 53 ? 6.065 3.666 7.614 1.00 75.32 370 LYS A N 15
ATOM 23350 C CA . LYS A 1 53 ? 5.701 2.496 8.445 1.00 31.34 370 LYS A CA 15
ATOM 23351 C C . LYS A 1 53 ? 5.642 1.250 7.570 1.00 21.24 370 LYS A C 15
ATOM 23352 O O . LYS A 1 53 ? 4.810 1.140 6.670 1.00 35.41 370 LYS A O 15
ATOM 23371 N N . LEU A 1 54 ? 6.501 0.324 7.823 1.00 43.42 371 LEU A N 15
ATOM 23372 C CA . LEU A 1 54 ? 6.533 -0.869 7.039 1.00 32.42 371 LEU A CA 15
ATOM 23373 C C . LEU A 1 54 ? 5.564 -1.864 7.576 1.00 62.55 371 LEU A C 15
ATOM 23374 O O . LEU A 1 54 ? 5.696 -2.341 8.700 1.00 11.20 371 LEU A O 15
ATOM 23390 N N . LEU A 1 55 ? 4.604 -2.148 6.758 1.00 21.20 372 LEU A N 15
ATOM 23391 C CA . LEU A 1 55 ? 3.524 -3.038 7.065 1.00 43.42 372 LEU A CA 15
ATOM 23392 C C . LEU A 1 55 ? 4.016 -4.458 6.795 1.00 21.43 372 LEU A C 15
ATOM 23393 O O . LEU A 1 55 ? 3.704 -5.410 7.526 1.00 63.31 372 LEU A O 15
ATOM 23409 N N . ALA A 1 56 ? 4.798 -4.589 5.744 1.00 21.33 373 ALA A N 15
ATOM 23410 C CA . ALA A 1 56 ? 5.351 -5.854 5.345 1.00 74.14 373 ALA A CA 15
ATOM 23411 C C . ALA A 1 56 ? 6.522 -5.622 4.419 1.00 13.11 373 ALA A C 15
ATOM 23412 O O . ALA A 1 56 ? 6.613 -4.573 3.780 1.00 44.55 373 ALA A O 15
ATOM 23419 N N . VAL A 1 57 ? 7.410 -6.560 4.347 1.00 44.35 374 VAL A N 15
ATOM 23420 C CA . VAL A 1 57 ? 8.492 -6.476 3.420 1.00 55.40 374 VAL A CA 15
ATOM 23421 C C . VAL A 1 57 ? 8.653 -7.813 2.727 1.00 11.54 374 VAL A C 15
ATOM 23422 O O . VAL A 1 57 ? 8.814 -8.841 3.369 1.00 13.13 374 VAL A O 15
ATOM 23435 N N . ASN A 1 58 ? 8.463 -7.775 1.436 1.00 31.12 375 ASN A N 15
ATOM 23436 C CA . ASN A 1 58 ? 8.660 -8.885 0.511 1.00 22.21 375 ASN A CA 15
ATOM 23437 C C . ASN A 1 58 ? 8.064 -10.182 1.046 1.00 45.24 375 ASN A C 15
ATOM 23438 O O . ASN A 1 58 ? 8.773 -11.050 1.544 1.00 63.23 375 ASN A O 15
ATOM 23449 N N . ASN A 1 59 ? 6.735 -10.249 0.983 1.00 21.32 376 ASN A N 15
ATOM 23450 C CA . ASN A 1 59 ? 5.905 -11.361 1.508 1.00 32.43 376 ASN A CA 15
ATOM 23451 C C . ASN A 1 59 ? 5.910 -11.482 3.073 1.00 4.55 376 ASN A C 15
ATOM 23452 O O . ASN A 1 59 ? 4.942 -11.974 3.646 1.00 21.44 376 ASN A O 15
ATOM 23463 N N . VAL A 1 60 ? 6.928 -10.981 3.754 1.00 10.53 377 VAL A N 15
ATOM 23464 C CA . VAL A 1 60 ? 6.978 -11.105 5.218 1.00 61.15 377 VAL A CA 15
ATOM 23465 C C . VAL A 1 60 ? 6.209 -9.955 5.881 1.00 42.25 377 VAL A C 15
ATOM 23466 O O . VAL A 1 60 ? 6.446 -8.798 5.573 1.00 71.44 377 VAL A O 15
ATOM 23479 N N . CYS A 1 61 ? 5.292 -10.285 6.772 1.00 14.43 378 CYS A N 15
ATOM 23480 C CA . CYS A 1 61 ? 4.513 -9.300 7.508 1.00 74.42 378 CYS A CA 15
ATOM 23481 C C . CYS A 1 61 ? 5.362 -8.645 8.613 1.00 74.42 378 CYS A C 15
ATOM 23482 O O . CYS A 1 61 ? 6.062 -9.338 9.351 1.00 11.21 378 CYS A O 15
ATOM 23490 N N . LEU A 1 62 ? 5.309 -7.322 8.704 1.00 34.52 379 LEU A N 15
ATOM 23491 C CA . LEU A 1 62 ? 6.109 -6.561 9.680 1.00 52.51 379 LEU A CA 15
ATOM 23492 C C . LEU A 1 62 ? 5.276 -5.852 10.743 1.00 71.24 379 LEU A C 15
ATOM 23493 O O . LEU A 1 62 ? 5.840 -5.229 11.652 1.00 31.45 379 LEU A O 15
ATOM 23509 N N . GLU A 1 63 ? 3.961 -5.911 10.625 1.00 12.40 380 GLU A N 15
ATOM 23510 C CA . GLU A 1 63 ? 3.093 -5.346 11.647 1.00 32.41 380 GLU A CA 15
ATOM 23511 C C . GLU A 1 63 ? 3.227 -6.141 12.938 1.00 62.12 380 GLU A C 15
ATOM 23512 O O . GLU A 1 63 ? 2.752 -7.271 13.025 1.00 30.34 380 GLU A O 15
ATOM 23524 N N . GLU A 1 64 ? 3.932 -5.544 13.893 1.00 1.30 381 GLU A N 15
ATOM 23525 C CA . GLU A 1 64 ? 4.178 -6.096 15.209 1.00 0.52 381 GLU A CA 15
ATOM 23526 C C . GLU A 1 64 ? 5.032 -7.378 15.196 1.00 45.33 381 GLU A C 15
ATOM 23527 O O . GLU A 1 64 ? 4.534 -8.500 15.182 1.00 33.51 381 GLU A O 15
ATOM 23539 N N . VAL A 1 65 ? 6.331 -7.162 15.133 1.00 34.21 382 VAL A N 15
ATOM 23540 C CA . VAL A 1 65 ? 7.357 -8.203 15.204 1.00 34.23 382 VAL A CA 15
ATOM 23541 C C . VAL A 1 65 ? 8.518 -7.601 15.983 1.00 2.23 382 VAL A C 15
ATOM 23542 O O . VAL A 1 65 ? 8.559 -6.372 16.147 1.00 11.34 382 VAL A O 15
ATOM 23555 N N . THR A 1 66 ? 9.431 -8.389 16.470 1.00 71.44 383 THR A N 15
ATOM 23556 C CA . THR A 1 66 ? 10.534 -7.838 17.229 1.00 35.24 383 THR A CA 15
ATOM 23557 C C . THR A 1 66 ? 11.579 -7.275 16.251 1.00 35.33 383 THR A C 15
ATOM 23558 O O . THR A 1 66 ? 11.743 -7.800 15.146 1.00 1.31 383 THR A O 15
ATOM 23569 N N . HIS A 1 67 ? 12.288 -6.230 16.674 1.00 74.44 384 HIS A N 15
ATOM 23570 C CA . HIS A 1 67 ? 13.252 -5.499 15.826 1.00 71.40 384 HIS A CA 15
ATOM 23571 C C . HIS A 1 67 ? 14.197 -6.429 15.039 1.00 1.02 384 HIS A C 15
ATOM 23572 O O . HIS A 1 67 ? 14.332 -6.285 13.834 1.00 44.31 384 HIS A O 15
ATOM 23586 N N . GLU A 1 68 ? 14.788 -7.395 15.722 1.00 63.15 385 GLU A N 15
ATOM 23587 C CA . GLU A 1 68 ? 15.734 -8.333 15.103 1.00 10.51 385 GLU A CA 15
ATOM 23588 C C . GLU A 1 68 ? 15.045 -9.130 13.983 1.00 31.21 385 GLU A C 15
ATOM 23589 O O . GLU A 1 68 ? 15.599 -9.301 12.886 1.00 33.35 385 GLU A O 15
ATOM 23601 N N . GLU A 1 69 ? 13.799 -9.507 14.228 1.00 52.23 386 GLU A N 15
ATOM 23602 C CA . GLU A 1 69 ? 13.026 -10.318 13.305 1.00 64.04 386 GLU A CA 15
ATOM 23603 C C . GLU A 1 69 ? 12.712 -9.484 12.086 1.00 2.33 386 GLU A C 15
ATOM 23604 O O . GLU A 1 69 ? 12.816 -9.948 10.944 1.00 25.43 386 GLU A O 15
ATOM 23616 N N . ALA A 1 70 ? 12.402 -8.226 12.351 1.00 14.33 387 ALA A N 15
ATOM 23617 C CA . ALA A 1 70 ? 12.060 -7.272 11.339 1.00 12.11 387 ALA A CA 15
ATOM 23618 C C . ALA A 1 70 ? 13.222 -7.051 10.421 1.00 62.41 387 ALA A C 15
ATOM 23619 O O . ALA A 1 70 ? 13.122 -7.320 9.239 1.00 50.22 387 ALA A O 15
ATOM 23626 N N . VAL A 1 71 ? 14.353 -6.622 10.985 1.00 33.32 388 VAL A N 15
ATOM 23627 C CA . VAL A 1 71 ? 15.538 -6.329 10.199 1.00 34.42 388 VAL A CA 15
ATOM 23628 C C . VAL A 1 71 ? 15.942 -7.544 9.360 1.00 2.21 388 VAL A C 15
ATOM 23629 O O . VAL A 1 71 ? 16.291 -7.410 8.193 1.00 1.51 388 VAL A O 15
ATOM 23642 N N . THR A 1 72 ? 15.842 -8.729 9.951 1.00 52.14 389 THR A N 15
ATOM 23643 C CA . THR A 1 72 ? 16.148 -9.977 9.262 1.00 22.22 389 THR A CA 15
ATOM 23644 C C . THR A 1 72 ? 15.242 -10.189 8.029 1.00 0.44 389 THR A C 15
ATOM 23645 O O . THR A 1 72 ? 15.715 -10.652 6.980 1.00 32.12 389 THR A O 15
ATOM 23656 N N . ALA A 1 73 ? 13.981 -9.814 8.145 1.00 71.31 390 ALA A N 15
ATOM 23657 C CA . ALA A 1 73 ? 13.026 -9.957 7.059 1.00 31.24 390 ALA A CA 15
ATOM 23658 C C . ALA A 1 73 ? 13.418 -9.083 5.876 1.00 42.23 390 ALA A C 15
ATOM 23659 O O . ALA A 1 73 ? 13.277 -9.484 4.732 1.00 63.21 390 ALA A O 15
ATOM 23666 N N . LEU A 1 74 ? 13.938 -7.897 6.161 1.00 13.53 391 LEU A N 15
ATOM 23667 C CA . LEU A 1 74 ? 14.380 -7.020 5.095 1.00 11.24 391 LEU A CA 15
ATOM 23668 C C . LEU A 1 74 ? 15.731 -7.486 4.567 1.00 30.01 391 LEU A C 15
ATOM 23669 O O . LEU A 1 74 ? 15.998 -7.406 3.378 1.00 32.30 391 LEU A O 15
ATOM 23685 N N . LYS A 1 75 ? 16.591 -7.955 5.474 1.00 72.31 392 LYS A N 15
ATOM 23686 C CA . LYS A 1 75 ? 17.912 -8.444 5.103 1.00 31.05 392 LYS A CA 15
ATOM 23687 C C . LYS A 1 75 ? 17.878 -9.661 4.190 1.00 63.04 392 LYS A C 15
ATOM 23688 O O . LYS A 1 75 ? 18.754 -9.835 3.352 1.00 53.51 392 LYS A O 15
ATOM 23707 N N . ASN A 1 76 ? 16.869 -10.490 4.344 1.00 1.34 393 ASN A N 15
ATOM 23708 C CA . ASN A 1 76 ? 16.723 -11.674 3.511 1.00 24.32 393 ASN A CA 15
ATOM 23709 C C . ASN A 1 76 ? 16.047 -11.353 2.199 1.00 32.43 393 ASN A C 15
ATOM 23710 O O . ASN A 1 76 ? 14.923 -11.775 1.924 1.00 61.23 393 ASN A O 15
ATOM 23721 N N . THR A 1 77 ? 16.712 -10.562 1.428 1.00 64.10 394 THR A N 15
ATOM 23722 C CA . THR A 1 77 ? 16.257 -10.175 0.131 1.00 34.14 394 THR A CA 15
ATOM 23723 C C . THR A 1 77 ? 17.383 -10.334 -0.860 1.00 72.10 394 THR A C 15
ATOM 23724 O O . THR A 1 77 ? 18.561 -10.301 -0.484 1.00 20.11 394 THR A O 15
ATOM 23735 N N . SER A 1 78 ? 17.062 -10.539 -2.107 1.00 74.20 395 SER A N 15
ATOM 23736 C CA . SER A 1 78 ? 18.092 -10.672 -3.101 1.00 63.13 395 SER A CA 15
ATOM 23737 C C . SER A 1 78 ? 17.672 -10.048 -4.405 1.00 54.13 395 SER A C 15
ATOM 23738 O O . SER A 1 78 ? 16.888 -10.588 -5.165 1.00 34.44 395 SER A O 15
ATOM 23746 N N . ASP A 1 79 ? 18.130 -8.849 -4.529 1.00 60.33 396 ASP A N 15
ATOM 23747 C CA . ASP A 1 79 ? 18.066 -7.970 -5.697 1.00 65.01 396 ASP A CA 15
ATOM 23748 C C . ASP A 1 79 ? 16.708 -7.639 -6.262 1.00 24.11 396 ASP A C 15
ATOM 23749 O O . ASP A 1 79 ? 16.595 -6.937 -7.248 1.00 31.02 396 ASP A O 15
ATOM 23758 N N . PHE A 1 80 ? 15.684 -8.066 -5.590 1.00 3.35 397 PHE A N 15
ATOM 23759 C CA . PHE A 1 80 ? 14.357 -7.675 -5.923 1.00 3.03 397 PHE A CA 15
ATOM 23760 C C . PHE A 1 80 ? 13.516 -7.835 -4.663 1.00 30.14 397 PHE A C 15
ATOM 23761 O O . PHE A 1 80 ? 13.589 -8.869 -3.994 1.00 14.51 397 PHE A O 15
ATOM 23778 N N . VAL A 1 81 ? 12.809 -6.787 -4.296 1.00 20.11 398 VAL A N 15
ATOM 23779 C CA . VAL A 1 81 ? 12.050 -6.731 -3.057 1.00 64.50 398 VAL A CA 15
ATOM 23780 C C . VAL A 1 81 ? 10.690 -6.060 -3.311 1.00 73.13 398 VAL A C 15
ATOM 23781 O O . VAL A 1 81 ? 10.591 -5.129 -4.108 1.00 44.12 398 VAL A O 15
ATOM 23794 N N . TYR A 1 82 ? 9.669 -6.538 -2.659 1.00 1.44 399 TYR A N 15
ATOM 23795 C CA . TYR A 1 82 ? 8.353 -5.900 -2.677 1.00 51.14 399 TYR A CA 15
ATOM 23796 C C . TYR A 1 82 ? 8.059 -5.326 -1.277 1.00 73.12 399 TYR A C 15
ATOM 23797 O O . TYR A 1 82 ? 7.614 -6.047 -0.405 1.00 23.44 399 TYR A O 15
ATOM 23815 N N . LEU A 1 83 ? 8.308 -4.075 -1.060 1.00 65.21 400 LEU A N 15
ATOM 23816 C CA . LEU A 1 83 ? 8.084 -3.471 0.246 1.00 40.21 400 LEU A CA 15
ATOM 23817 C C . LEU A 1 83 ? 6.670 -2.936 0.350 1.00 4.02 400 LEU A C 15
ATOM 23818 O O . LEU A 1 83 ? 6.173 -2.322 -0.568 1.00 45.31 400 LEU A O 15
ATOM 23834 N N . LYS A 1 84 ? 6.023 -3.194 1.452 1.00 24.31 401 LYS A N 15
ATOM 23835 C CA . LYS A 1 84 ? 4.672 -2.759 1.645 1.00 54.20 401 LYS A CA 15
ATOM 23836 C C . LYS A 1 84 ? 4.640 -1.802 2.824 1.00 72.44 401 LYS A C 15
ATOM 23837 O O . LYS A 1 84 ? 4.825 -2.202 3.977 1.00 2.33 401 LYS A O 15
ATOM 23856 N N . VAL A 1 85 ? 4.436 -0.561 2.529 1.00 13.35 402 VAL A N 15
ATOM 23857 C CA . VAL A 1 85 ? 4.440 0.491 3.510 1.00 21.42 402 VAL A CA 15
ATOM 23858 C C . VAL A 1 85 ? 3.031 1.115 3.654 1.00 23.22 402 VAL A C 15
ATOM 23859 O O . VAL A 1 85 ? 2.180 1.072 2.718 1.00 64.44 402 VAL A O 15
ATOM 23872 N N . ALA A 1 86 ? 2.789 1.612 4.819 1.00 71.41 403 ALA A N 15
ATOM 23873 C CA . ALA A 1 86 ? 1.630 2.345 5.186 1.00 51.33 403 ALA A CA 15
ATOM 23874 C C . ALA A 1 86 ? 2.161 3.516 5.968 1.00 65.24 403 ALA A C 15
ATOM 23875 O O . ALA A 1 86 ? 3.289 3.476 6.400 1.00 21.33 403 ALA A O 15
ATOM 23882 N N . LYS A 1 87 ? 1.449 4.567 6.077 1.00 53.43 404 LYS A N 15
ATOM 23883 C CA . LYS A 1 87 ? 1.959 5.649 6.859 1.00 52.32 404 LYS A CA 15
ATOM 23884 C C . LYS A 1 87 ? 1.425 5.609 8.266 1.00 71.40 404 LYS A C 15
ATOM 23885 O O . LYS A 1 87 ? 0.357 5.040 8.487 1.00 23.03 404 LYS A O 15
ATOM 23904 N N . PRO A 1 88 ? 2.197 6.174 9.234 1.00 22.41 405 PRO A N 15
ATOM 23905 C CA . PRO A 1 88 ? 1.901 6.147 10.670 1.00 23.22 405 PRO A CA 15
ATOM 23906 C C . PRO A 1 88 ? 0.425 6.274 11.046 1.00 51.22 405 PRO A C 15
ATOM 23907 O O . PRO A 1 88 ? -0.210 7.312 10.843 1.00 73.14 405 PRO A O 15
ATOM 23918 N N . THR A 1 89 ? -0.109 5.193 11.568 1.00 13.22 406 THR A N 15
ATOM 23919 C CA . THR A 1 89 ? -1.491 5.122 11.963 1.00 70.22 406 THR A CA 15
ATOM 23920 C C . THR A 1 89 ? -1.706 5.412 13.437 1.00 13.25 406 THR A C 15
ATOM 23921 O O . THR A 1 89 ? -2.836 5.510 13.900 1.00 42.05 406 THR A O 15
ATOM 23932 N N . GLY A 1 90 ? -0.629 5.568 14.159 1.00 53.41 407 GLY A N 15
ATOM 23933 C CA . GLY A 1 90 ? -0.740 5.846 15.565 1.00 44.51 407 GLY A CA 15
ATOM 23934 C C . GLY A 1 90 ? -0.517 7.306 15.885 1.00 34.35 407 GLY A C 15
ATOM 23935 O O . GLY A 1 90 ? -0.511 7.707 17.042 1.00 71.12 407 GLY A O 15
ATOM 23939 N N . SER A 1 91 ? -0.328 8.096 14.860 1.00 20.14 408 SER A N 15
ATOM 23940 C CA . SER A 1 91 ? -0.083 9.519 14.974 1.00 4.21 408 SER A CA 15
ATOM 23941 C C . SER A 1 91 ? -0.378 10.146 13.622 1.00 20.40 408 SER A C 15
ATOM 23942 O O . SER A 1 91 ? -0.930 9.476 12.747 1.00 23.03 408 SER A O 15
ATOM 23950 N N . HIS A 1 92 ? -0.039 11.411 13.450 1.00 11.04 409 HIS A N 15
ATOM 23951 C CA . HIS A 1 92 ? -0.209 12.065 12.168 1.00 3.04 409 HIS A CA 15
ATOM 23952 C C . HIS A 1 92 ? 0.828 11.534 11.200 1.00 31.11 409 HIS A C 15
ATOM 23953 O O . HIS A 1 92 ? 1.938 11.182 11.604 1.00 31.43 409 HIS A O 15
ATOM 23967 N N . HIS A 1 93 ? 0.472 11.471 9.957 1.00 31.04 410 HIS A N 15
ATOM 23968 C CA . HIS A 1 93 ? 1.325 10.896 8.948 1.00 5.51 410 HIS A CA 15
ATOM 23969 C C . HIS A 1 93 ? 1.700 11.866 7.859 1.00 51.55 410 HIS A C 15
ATOM 23970 O O . HIS A 1 93 ? 0.918 12.741 7.496 1.00 53.15 410 HIS A O 15
ATOM 23984 N N . HIS A 1 94 ? 2.914 11.713 7.390 1.00 64.05 411 HIS A N 15
ATOM 23985 C CA . HIS A 1 94 ? 3.494 12.511 6.350 1.00 64.50 411 HIS A CA 15
ATOM 23986 C C . HIS A 1 94 ? 4.165 11.539 5.397 1.00 51.14 411 HIS A C 15
ATOM 23987 O O . HIS A 1 94 ? 3.822 11.503 4.222 1.00 30.13 411 HIS A O 15
ATOM 24016 N N . ARG B 2 2 ? 22.682 -8.174 17.047 1.00 15.01 142 ARG B N 15
ATOM 24017 C CA . ARG B 2 2 ? 22.974 -8.112 15.666 1.00 62.23 142 ARG B CA 15
ATOM 24018 C C . ARG B 2 2 ? 22.340 -6.830 15.185 1.00 62.11 142 ARG B C 15
ATOM 24019 O O . ARG B 2 2 ? 22.977 -5.981 14.579 1.00 13.21 142 ARG B O 15
ATOM 24040 N N . THR B 2 3 ? 21.081 -6.714 15.481 1.00 24.43 143 THR B N 15
ATOM 24041 C CA . THR B 2 3 ? 20.383 -5.470 15.402 1.00 52.33 143 THR B CA 15
ATOM 24042 C C . THR B 2 3 ? 20.417 -4.978 16.864 1.00 52.14 143 THR B C 15
ATOM 24043 O O . THR B 2 3 ? 20.961 -5.706 17.741 1.00 21.42 143 THR B O 15
ATOM 24054 N N . ARG B 2 4 ? 19.888 -3.843 17.184 1.00 71.10 144 ARG B N 15
ATOM 24055 C CA . ARG B 2 4 ? 20.054 -3.348 18.541 1.00 41.31 144 ARG B CA 15
ATOM 24056 C C . ARG B 2 4 ? 18.902 -2.505 18.853 1.00 73.30 144 ARG B C 15
ATOM 24057 O O . ARG B 2 4 ? 18.866 -1.388 18.516 1.00 15.41 144 ARG B O 15
ATOM 24078 N N . GLN B 2 5 ? 17.972 -3.055 19.497 1.00 71.44 145 GLN B N 15
ATOM 24079 C CA . GLN B 2 5 ? 16.758 -2.364 19.751 1.00 14.12 145 GLN B CA 15
ATOM 24080 C C . GLN B 2 5 ? 16.956 -1.021 20.517 1.00 4.43 145 GLN B C 15
ATOM 24081 O O . GLN B 2 5 ? 17.781 -0.920 21.441 1.00 64.33 145 GLN B O 15
ATOM 24095 N N . ARG B 2 6 ? 16.115 -0.050 20.155 1.00 10.30 146 ARG B N 15
ATOM 24096 C CA . ARG B 2 6 ? 16.298 1.364 20.434 1.00 52.22 146 ARG B CA 15
ATOM 24097 C C . ARG B 2 6 ? 17.463 1.886 19.643 1.00 35.52 146 ARG B C 15
ATOM 24098 O O . ARG B 2 6 ? 18.553 2.138 20.179 1.00 31.45 146 ARG B O 15
ATOM 24119 N N . ASN B 2 7 ? 17.228 1.923 18.325 1.00 30.32 147 ASN B N 15
ATOM 24120 C CA . ASN B 2 7 ? 18.180 2.376 17.307 1.00 60.12 147 ASN B CA 15
ATOM 24121 C C . ASN B 2 7 ? 17.541 2.195 15.978 1.00 14.14 147 ASN B C 15
ATOM 24122 O O . ASN B 2 7 ? 16.499 1.551 15.894 1.00 13.01 147 ASN B O 15
ATOM 24133 N N . GLU B 2 8 ? 18.077 2.797 14.972 1.00 54.52 148 GLU B N 15
ATOM 24134 C CA . GLU B 2 8 ? 17.744 2.367 13.673 1.00 72.31 148 GLU B CA 15
ATOM 24135 C C . GLU B 2 8 ? 18.851 1.423 13.194 1.00 21.52 148 GLU B C 15
ATOM 24136 O O . GLU B 2 8 ? 20.004 1.568 13.602 1.00 43.24 148 GLU B O 15
ATOM 24148 N N . THR B 2 9 ? 18.536 0.485 12.360 1.00 73.33 149 THR B N 15
ATOM 24149 C CA . THR B 2 9 ? 19.540 -0.432 11.868 1.00 3.44 149 THR B CA 15
ATOM 24150 C C . THR B 2 9 ? 19.421 -0.547 10.359 1.00 41.43 149 THR B C 15
ATOM 24151 O O . THR B 2 9 ? 18.314 -0.667 9.822 1.00 42.51 149 THR B O 15
ATOM 24162 N N . GLN B 2 10 ? 20.562 -0.432 9.681 1.00 34.13 150 GLN B N 15
ATOM 24163 C CA . GLN B 2 10 ? 20.616 -0.483 8.236 1.00 22.35 150 GLN B CA 15
ATOM 24164 C C . GLN B 2 10 ? 20.421 -1.899 7.745 1.00 42.20 150 GLN B C 15
ATOM 24165 O O . GLN B 2 10 ? 21.041 -2.856 8.261 1.00 42.21 150 GLN B O 15
ATOM 24179 N N . VAL B 2 11 ? 19.559 -2.035 6.801 1.00 64.22 151 VAL B N 15
ATOM 24180 C CA . VAL B 2 11 ? 19.351 -3.266 6.128 1.00 14.12 151 VAL B CA 15
ATOM 24181 C C . VAL B 2 11 ? 20.378 -3.394 5.022 1.00 50.24 151 VAL B C 15
ATOM 24182 O O . VAL B 2 11 ? 20.228 -2.712 3.979 1.00 42.31 151 VAL B O 15
ATOM 24196 N N . MET A 1 1 ? 0.618 -1.040 0.523 1.00 52.23 318 MET A N 16
ATOM 24197 C CA . MET A 1 1 ? 1.357 -0.086 -0.293 1.00 24.41 318 MET A CA 16
ATOM 24198 C C . MET A 1 1 ? 2.706 -0.701 -0.520 1.00 24.41 318 MET A C 16
ATOM 24199 O O . MET A 1 1 ? 3.503 -0.765 0.366 1.00 73.51 318 MET A O 16
ATOM 24215 N N . GLU A 1 2 ? 2.911 -1.244 -1.660 1.00 4.14 319 GLU A N 16
ATOM 24216 C CA . GLU A 1 2 ? 4.118 -1.945 -1.922 1.00 32.50 319 GLU A CA 16
ATOM 24217 C C . GLU A 1 2 ? 4.974 -1.374 -3.004 1.00 22.13 319 GLU A C 16
ATOM 24218 O O . GLU A 1 2 ? 4.511 -0.947 -4.061 1.00 42.13 319 GLU A O 16
ATOM 24230 N N . ILE A 1 3 ? 6.219 -1.342 -2.685 1.00 71.23 320 ILE A N 16
ATOM 24231 C CA . ILE A 1 3 ? 7.251 -0.786 -3.474 1.00 54.42 320 ILE A CA 16
ATOM 24232 C C . ILE A 1 3 ? 8.206 -1.877 -3.869 1.00 72.01 320 ILE A C 16
ATOM 24233 O O . ILE A 1 3 ? 8.889 -2.459 -3.025 1.00 10.53 320 ILE A O 16
ATOM 24249 N N . LYS A 1 4 ? 8.204 -2.211 -5.116 1.00 11.45 321 LYS A N 16
ATOM 24250 C CA . LYS A 1 4 ? 9.204 -3.098 -5.616 1.00 5.21 321 LYS A CA 16
ATOM 24251 C C . LYS A 1 4 ? 10.489 -2.312 -5.707 1.00 4.22 321 LYS A C 16
ATOM 24252 O O . LYS A 1 4 ? 10.523 -1.218 -6.300 1.00 22.24 321 LYS A O 16
ATOM 24271 N N . LEU A 1 5 ? 11.490 -2.831 -5.092 1.00 53.22 322 LEU A N 16
ATOM 24272 C CA . LEU A 1 5 ? 12.763 -2.196 -4.994 1.00 60.45 322 LEU A CA 16
ATOM 24273 C C . LEU A 1 5 ? 13.824 -3.071 -5.547 1.00 43.51 322 LEU A C 16
ATOM 24274 O O . LEU A 1 5 ? 13.690 -4.280 -5.550 1.00 63.13 322 LEU A O 16
ATOM 24290 N N . ILE A 1 6 ? 14.825 -2.477 -6.074 1.00 12.25 323 ILE A N 16
ATOM 24291 C CA . ILE A 1 6 ? 15.960 -3.195 -6.513 1.00 23.43 323 ILE A CA 16
ATOM 24292 C C . ILE A 1 6 ? 17.103 -2.956 -5.544 1.00 12.22 323 ILE A C 16
ATOM 24293 O O . ILE A 1 6 ? 17.521 -1.822 -5.351 1.00 31.30 323 ILE A O 16
ATOM 24309 N N . LYS A 1 7 ? 17.521 -4.004 -4.862 1.00 30.33 324 LYS A N 16
ATOM 24310 C CA . LYS A 1 7 ? 18.686 -3.948 -4.013 1.00 74.33 324 LYS A CA 16
ATOM 24311 C C . LYS A 1 7 ? 19.919 -3.695 -4.870 1.00 41.14 324 LYS A C 16
ATOM 24312 O O . LYS A 1 7 ? 19.953 -4.069 -6.029 1.00 23.33 324 LYS A O 16
ATOM 24331 N N . GLY A 1 8 ? 20.914 -3.096 -4.294 1.00 53.32 325 GLY A N 16
ATOM 24332 C CA . GLY A 1 8 ? 22.095 -2.762 -5.037 1.00 11.55 325 GLY A CA 16
ATOM 24333 C C . GLY A 1 8 ? 23.343 -2.924 -4.203 1.00 63.35 325 GLY A C 16
ATOM 24334 O O . GLY A 1 8 ? 23.316 -3.613 -3.182 1.00 43.03 325 GLY A O 16
ATOM 24338 N N . PRO A 1 9 ? 24.457 -2.275 -4.584 1.00 55.03 326 PRO A N 16
ATOM 24339 C CA . PRO A 1 9 ? 25.738 -2.380 -3.854 1.00 50.40 326 PRO A CA 16
ATOM 24340 C C . PRO A 1 9 ? 25.714 -1.630 -2.515 1.00 22.55 326 PRO A C 16
ATOM 24341 O O . PRO A 1 9 ? 26.583 -1.798 -1.686 1.00 21.54 326 PRO A O 16
ATOM 24352 N N . LYS A 1 10 ? 24.699 -0.811 -2.333 1.00 13.41 327 LYS A N 16
ATOM 24353 C CA . LYS A 1 10 ? 24.532 -0.027 -1.115 1.00 20.13 327 LYS A CA 16
ATOM 24354 C C . LYS A 1 10 ? 23.438 -0.681 -0.249 1.00 44.41 327 LYS A C 16
ATOM 24355 O O . LYS A 1 10 ? 23.033 -0.167 0.794 1.00 73.33 327 LYS A O 16
ATOM 24374 N N . GLY A 1 11 ? 22.984 -1.812 -0.717 1.00 40.30 328 GLY A N 16
ATOM 24375 C CA . GLY A 1 11 ? 21.902 -2.527 -0.083 1.00 24.14 328 GLY A CA 16
ATOM 24376 C C . GLY A 1 11 ? 20.617 -1.954 -0.567 1.00 2.54 328 GLY A C 16
ATOM 24377 O O . GLY A 1 11 ? 20.318 -2.033 -1.766 1.00 74.31 328 GLY A O 16
ATOM 24381 N N . LEU A 1 12 ? 19.876 -1.348 0.319 1.00 4.31 329 LEU A N 16
ATOM 24382 C CA . LEU A 1 12 ? 18.678 -0.645 -0.066 1.00 74.35 329 LEU A CA 16
ATOM 24383 C C . LEU A 1 12 ? 18.916 0.841 0.162 1.00 13.22 329 LEU A C 16
ATOM 24384 O O . LEU A 1 12 ? 18.462 1.703 -0.616 1.00 1.44 329 LEU A O 16
ATOM 24400 N N . GLY A 1 13 ? 19.659 1.137 1.215 1.00 53.42 330 GLY A N 16
ATOM 24401 C CA . GLY A 1 13 ? 20.101 2.485 1.466 1.00 74.40 330 GLY A CA 16
ATOM 24402 C C . GLY A 1 13 ? 19.121 3.354 2.217 1.00 32.04 330 GLY A C 16
ATOM 24403 O O . GLY A 1 13 ? 18.814 4.467 1.782 1.00 54.11 330 GLY A O 16
ATOM 24407 N N . PHE A 1 14 ? 18.628 2.865 3.316 1.00 61.31 331 PHE A N 16
ATOM 24408 C CA . PHE A 1 14 ? 17.797 3.657 4.207 1.00 52.12 331 PHE A CA 16
ATOM 24409 C C . PHE A 1 14 ? 17.877 3.116 5.611 1.00 22.54 331 PHE A C 16
ATOM 24410 O O . PHE A 1 14 ? 18.037 1.922 5.819 1.00 51.41 331 PHE A O 16
ATOM 24427 N N . SER A 1 15 ? 17.835 3.994 6.541 1.00 31.54 332 SER A N 16
ATOM 24428 C CA . SER A 1 15 ? 17.926 3.677 7.920 1.00 32.41 332 SER A CA 16
ATOM 24429 C C . SER A 1 15 ? 16.544 3.498 8.485 1.00 71.34 332 SER A C 16
ATOM 24430 O O . SER A 1 15 ? 15.666 4.372 8.338 1.00 63.05 332 SER A O 16
ATOM 24438 N N . ILE A 1 16 ? 16.339 2.379 9.095 1.00 0.15 333 ILE A N 16
ATOM 24439 C CA . ILE A 1 16 ? 15.075 2.035 9.656 1.00 4.01 333 ILE A CA 16
ATOM 24440 C C . ILE A 1 16 ? 15.216 1.985 11.167 1.00 53.03 333 ILE A C 16
ATOM 24441 O O . ILE A 1 16 ? 16.277 1.644 11.673 1.00 11.34 333 ILE A O 16
ATOM 24457 N N . ALA A 1 17 ? 14.198 2.395 11.860 1.00 4.43 334 ALA A N 16
ATOM 24458 C CA . ALA A 1 17 ? 14.157 2.341 13.299 1.00 1.40 334 ALA A CA 16
ATOM 24459 C C . ALA A 1 17 ? 12.786 1.895 13.700 1.00 74.32 334 ALA A C 16
ATOM 24460 O O . ALA A 1 17 ? 11.794 2.390 13.183 1.00 23.13 334 ALA A O 16
ATOM 24467 N N . GLY A 1 18 ? 12.730 0.952 14.563 1.00 40.31 335 GLY A N 16
ATOM 24468 C CA . GLY A 1 18 ? 11.481 0.403 14.981 1.00 23.21 335 GLY A CA 16
ATOM 24469 C C . GLY A 1 18 ? 11.636 -1.057 15.233 1.00 41.13 335 GLY A C 16
ATOM 24470 O O . GLY A 1 18 ? 12.652 -1.640 14.843 1.00 61.15 335 GLY A O 16
ATOM 24474 N N . GLY A 1 19 ? 10.703 -1.633 15.908 1.00 43.41 336 GLY A N 16
ATOM 24475 C CA . GLY A 1 19 ? 10.747 -3.021 16.222 1.00 25.11 336 GLY A CA 16
ATOM 24476 C C . GLY A 1 19 ? 10.398 -3.181 17.650 1.00 21.23 336 GLY A C 16
ATOM 24477 O O . GLY A 1 19 ? 10.213 -2.173 18.316 1.00 41.45 336 GLY A O 16
ATOM 24481 N N . VAL A 1 20 ? 10.326 -4.407 18.128 1.00 41.14 337 VAL A N 16
ATOM 24482 C CA . VAL A 1 20 ? 10.019 -4.702 19.530 1.00 35.20 337 VAL A CA 16
ATOM 24483 C C . VAL A 1 20 ? 10.929 -3.900 20.472 1.00 61.41 337 VAL A C 16
ATOM 24484 O O . VAL A 1 20 ? 12.141 -4.117 20.526 1.00 62.44 337 VAL A O 16
ATOM 24497 N N . GLY A 1 21 ? 10.338 -2.901 21.111 1.00 64.34 338 GLY A N 16
ATOM 24498 C CA . GLY A 1 21 ? 11.051 -2.071 22.061 1.00 23.22 338 GLY A CA 16
ATOM 24499 C C . GLY A 1 21 ? 11.667 -0.848 21.406 1.00 64.31 338 GLY A C 16
ATOM 24500 O O . GLY A 1 21 ? 11.980 0.141 22.065 1.00 40.25 338 GLY A O 16
ATOM 24504 N N . ASN A 1 22 ? 11.815 -0.897 20.115 1.00 52.23 339 ASN A N 16
ATOM 24505 C CA . ASN A 1 22 ? 12.426 0.186 19.364 1.00 20.43 339 ASN A CA 16
ATOM 24506 C C . ASN A 1 22 ? 11.346 0.943 18.605 1.00 1.11 339 ASN A C 16
ATOM 24507 O O . ASN A 1 22 ? 11.632 1.661 17.668 1.00 51.51 339 ASN A O 16
ATOM 24518 N N . GLN A 1 23 ? 10.101 0.783 19.054 1.00 60.02 340 GLN A N 16
ATOM 24519 C CA . GLN A 1 23 ? 8.942 1.384 18.418 1.00 72.11 340 GLN A CA 16
ATOM 24520 C C . GLN A 1 23 ? 9.150 2.886 18.197 1.00 52.24 340 GLN A C 16
ATOM 24521 O O . GLN A 1 23 ? 9.519 3.631 19.132 1.00 52.54 340 GLN A O 16
ATOM 24535 N N . HIS A 1 24 ? 8.980 3.297 16.960 1.00 63.21 341 HIS A N 16
ATOM 24536 C CA . HIS A 1 24 ? 9.226 4.668 16.545 1.00 75.41 341 HIS A CA 16
ATOM 24537 C C . HIS A 1 24 ? 8.048 5.545 16.942 1.00 52.04 341 HIS A C 16
ATOM 24538 O O . HIS A 1 24 ? 8.211 6.585 17.570 1.00 3.15 341 HIS A O 16
ATOM 24552 N N . ILE A 1 25 ? 6.869 5.095 16.615 1.00 60.34 342 ILE A N 16
ATOM 24553 C CA . ILE A 1 25 ? 5.675 5.836 16.929 1.00 51.32 342 ILE A CA 16
ATOM 24554 C C . ILE A 1 25 ? 4.981 5.206 18.116 1.00 52.33 342 ILE A C 16
ATOM 24555 O O . ILE A 1 25 ? 4.761 4.008 18.126 1.00 53.33 342 ILE A O 16
ATOM 24571 N N . PRO A 1 26 ? 4.708 6.011 19.177 1.00 62.03 343 PRO A N 16
ATOM 24572 C CA . PRO A 1 26 ? 3.999 5.551 20.378 1.00 13.34 343 PRO A CA 16
ATOM 24573 C C . PRO A 1 26 ? 2.715 4.790 20.048 1.00 5.42 343 PRO A C 16
ATOM 24574 O O . PRO A 1 26 ? 1.733 5.370 19.537 1.00 50.22 343 PRO A O 16
ATOM 24585 N N . GLY A 1 27 ? 2.750 3.500 20.282 1.00 24.33 344 GLY A N 16
ATOM 24586 C CA . GLY A 1 27 ? 1.601 2.670 20.046 1.00 4.15 344 GLY A CA 16
ATOM 24587 C C . GLY A 1 27 ? 1.721 1.877 18.766 1.00 43.55 344 GLY A C 16
ATOM 24588 O O . GLY A 1 27 ? 0.848 1.085 18.447 1.00 43.03 344 GLY A O 16
ATOM 24592 N N . ASP A 1 28 ? 2.802 2.079 18.038 1.00 14.45 345 ASP A N 16
ATOM 24593 C CA . ASP A 1 28 ? 2.999 1.380 16.784 1.00 34.33 345 ASP A CA 16
ATOM 24594 C C . ASP A 1 28 ? 4.381 0.738 16.793 1.00 54.32 345 ASP A C 16
ATOM 24595 O O . ASP A 1 28 ? 5.398 1.382 16.503 1.00 1.13 345 ASP A O 16
ATOM 24604 N N . ASN A 1 29 ? 4.415 -0.527 17.138 1.00 42.23 346 ASN A N 16
ATOM 24605 C CA . ASN A 1 29 ? 5.656 -1.269 17.378 1.00 54.14 346 ASN A CA 16
ATOM 24606 C C . ASN A 1 29 ? 6.274 -1.790 16.057 1.00 1.45 346 ASN A C 16
ATOM 24607 O O . ASN A 1 29 ? 6.959 -2.823 16.016 1.00 60.52 346 ASN A O 16
ATOM 24618 N N . SER A 1 30 ? 6.095 -1.035 15.011 1.00 32.31 347 SER A N 16
ATOM 24619 C CA . SER A 1 30 ? 6.578 -1.417 13.707 1.00 4.24 347 SER A CA 16
ATOM 24620 C C . SER A 1 30 ? 7.893 -0.738 13.368 1.00 45.23 347 SER A C 16
ATOM 24621 O O . SER A 1 30 ? 8.434 0.060 14.161 1.00 61.50 347 SER A O 16
ATOM 24629 N N . ILE A 1 31 ? 8.414 -1.069 12.210 1.00 21.33 348 ILE A N 16
ATOM 24630 C CA . ILE A 1 31 ? 9.653 -0.531 11.744 1.00 61.33 348 ILE A CA 16
ATOM 24631 C C . ILE A 1 31 ? 9.346 0.733 10.937 1.00 21.01 348 ILE A C 16
ATOM 24632 O O . ILE A 1 31 ? 8.445 0.720 10.104 1.00 1.52 348 ILE A O 16
ATOM 24648 N N . TYR A 1 32 ? 10.055 1.809 11.184 1.00 61.10 349 TYR A N 16
ATOM 24649 C CA . TYR A 1 32 ? 9.823 3.058 10.470 1.00 2.42 349 TYR A CA 16
ATOM 24650 C C . TYR A 1 32 ? 11.071 3.593 9.810 1.00 40.54 349 TYR A C 16
ATOM 24651 O O . TYR A 1 32 ? 12.166 3.531 10.373 1.00 23.34 349 TYR A O 16
ATOM 24669 N N . VAL A 1 33 ? 10.903 4.085 8.605 1.00 63.42 350 VAL A N 16
ATOM 24670 C CA . VAL A 1 33 ? 11.986 4.689 7.846 1.00 64.32 350 VAL A CA 16
ATOM 24671 C C . VAL A 1 33 ? 12.385 5.982 8.532 1.00 75.41 350 VAL A C 16
ATOM 24672 O O . VAL A 1 33 ? 11.581 6.880 8.657 1.00 63.35 350 VAL A O 16
ATOM 24685 N N . THR A 1 34 ? 13.596 6.061 8.983 1.00 23.11 351 THR A N 16
ATOM 24686 C CA . THR A 1 34 ? 14.043 7.218 9.713 1.00 1.21 351 THR A CA 16
ATOM 24687 C C . THR A 1 34 ? 14.957 8.099 8.854 1.00 73.34 351 THR A C 16
ATOM 24688 O O . THR A 1 34 ? 15.043 9.305 9.054 1.00 61.24 351 THR A O 16
ATOM 24699 N N . LYS A 1 35 ? 15.615 7.507 7.888 1.00 73.14 352 LYS A N 16
ATOM 24700 C CA . LYS A 1 35 ? 16.507 8.254 7.053 1.00 50.53 352 LYS A CA 16
ATOM 24701 C C . LYS A 1 35 ? 16.642 7.500 5.761 1.00 22.15 352 LYS A C 16
ATOM 24702 O O . LYS A 1 35 ? 16.703 6.302 5.777 1.00 4.04 352 LYS A O 16
ATOM 24721 N N . ILE A 1 36 ? 16.635 8.175 4.660 1.00 10.13 353 ILE A N 16
ATOM 24722 C CA . ILE A 1 36 ? 16.915 7.523 3.410 1.00 30.23 353 ILE A CA 16
ATOM 24723 C C . ILE A 1 36 ? 18.261 8.023 2.932 1.00 70.15 353 ILE A C 16
ATOM 24724 O O . ILE A 1 36 ? 18.509 9.245 2.920 1.00 21.31 353 ILE A O 16
ATOM 24740 N N . ILE A 1 37 ? 19.139 7.111 2.608 1.00 44.54 354 ILE A N 16
ATOM 24741 C CA . ILE A 1 37 ? 20.484 7.452 2.223 1.00 74.53 354 ILE A CA 16
ATOM 24742 C C . ILE A 1 37 ? 20.486 8.040 0.826 1.00 31.12 354 ILE A C 16
ATOM 24743 O O . ILE A 1 37 ? 19.822 7.531 -0.082 1.00 73.43 354 ILE A O 16
ATOM 24759 N N . GLU A 1 38 ? 21.203 9.108 0.684 1.00 73.13 355 GLU A N 16
ATOM 24760 C CA . GLU A 1 38 ? 21.340 9.830 -0.534 1.00 10.11 355 GLU A CA 16
ATOM 24761 C C . GLU A 1 38 ? 21.993 8.971 -1.603 1.00 20.00 355 GLU A C 16
ATOM 24762 O O . GLU A 1 38 ? 23.052 8.328 -1.387 1.00 41.40 355 GLU A O 16
ATOM 24774 N N . GLY A 1 39 ? 21.310 8.877 -2.721 1.00 53.51 356 GLY A N 16
ATOM 24775 C CA . GLY A 1 39 ? 21.744 8.030 -3.796 1.00 4.24 356 GLY A CA 16
ATOM 24776 C C . GLY A 1 39 ? 21.493 6.566 -3.470 1.00 35.22 356 GLY A C 16
ATOM 24777 O O . GLY A 1 39 ? 22.183 5.679 -3.978 1.00 42.03 356 GLY A O 16
ATOM 24781 N N . GLY A 1 40 ? 20.630 6.332 -2.502 1.00 24.21 357 GLY A N 16
ATOM 24782 C CA . GLY A 1 40 ? 20.215 5.002 -2.155 1.00 43.32 357 GLY A CA 16
ATOM 24783 C C . GLY A 1 40 ? 19.222 4.460 -3.142 1.00 71.44 357 GLY A C 16
ATOM 24784 O O . GLY A 1 40 ? 18.550 5.236 -3.848 1.00 75.23 357 GLY A O 16
ATOM 24788 N N . ALA A 1 41 ? 19.073 3.162 -3.171 1.00 22.32 358 ALA A N 16
ATOM 24789 C CA . ALA A 1 41 ? 18.128 2.535 -4.067 1.00 42.50 358 ALA A CA 16
ATOM 24790 C C . ALA A 1 41 ? 16.731 2.959 -3.666 1.00 50.00 358 ALA A C 16
ATOM 24791 O O . ALA A 1 41 ? 15.923 3.324 -4.488 1.00 21.30 358 ALA A O 16
ATOM 24798 N N . ALA A 1 42 ? 16.491 3.023 -2.376 1.00 64.13 359 ALA A N 16
ATOM 24799 C CA . ALA A 1 42 ? 15.197 3.450 -1.885 1.00 14.33 359 ALA A CA 16
ATOM 24800 C C . ALA A 1 42 ? 15.005 4.968 -2.031 1.00 51.14 359 ALA A C 16
ATOM 24801 O O . ALA A 1 42 ? 13.922 5.490 -1.793 1.00 71.24 359 ALA A O 16
ATOM 24808 N N . HIS A 1 43 ? 16.049 5.644 -2.447 1.00 42.10 360 HIS A N 16
ATOM 24809 C CA . HIS A 1 43 ? 16.015 7.073 -2.651 1.00 12.22 360 HIS A CA 16
ATOM 24810 C C . HIS A 1 43 ? 15.684 7.346 -4.108 1.00 2.22 360 HIS A C 16
ATOM 24811 O O . HIS A 1 43 ? 15.009 8.306 -4.427 1.00 32.34 360 HIS A O 16
ATOM 24825 N N . LYS A 1 44 ? 16.156 6.476 -4.985 1.00 55.21 361 LYS A N 16
ATOM 24826 C CA . LYS A 1 44 ? 15.888 6.634 -6.406 1.00 73.21 361 LYS A CA 16
ATOM 24827 C C . LYS A 1 44 ? 14.617 5.879 -6.780 1.00 12.13 361 LYS A C 16
ATOM 24828 O O . LYS A 1 44 ? 13.622 6.426 -7.234 1.00 52.21 361 LYS A O 16
ATOM 24847 N N . ASP A 1 45 ? 14.703 4.612 -6.528 1.00 63.21 362 ASP A N 16
ATOM 24848 C CA . ASP A 1 45 ? 13.760 3.608 -6.937 1.00 20.24 362 ASP A CA 16
ATOM 24849 C C . ASP A 1 45 ? 12.659 3.470 -5.939 1.00 21.12 362 ASP A C 16
ATOM 24850 O O . ASP A 1 45 ? 11.516 3.150 -6.267 1.00 41.04 362 ASP A O 16
ATOM 24859 N N . GLY A 1 46 ? 13.040 3.659 -4.721 1.00 0.44 363 GLY A N 16
ATOM 24860 C CA . GLY A 1 46 ? 12.184 3.471 -3.569 1.00 41.31 363 GLY A CA 16
ATOM 24861 C C . GLY A 1 46 ? 10.922 4.273 -3.509 1.00 62.51 363 GLY A C 16
ATOM 24862 O O . GLY A 1 46 ? 9.961 3.769 -2.998 1.00 31.12 363 GLY A O 16
ATOM 24866 N N . LYS A 1 47 ? 10.925 5.513 -4.031 1.00 62.45 364 LYS A N 16
ATOM 24867 C CA . LYS A 1 47 ? 9.777 6.484 -3.922 1.00 73.15 364 LYS A CA 16
ATOM 24868 C C . LYS A 1 47 ? 9.167 6.474 -2.486 1.00 11.04 364 LYS A C 16
ATOM 24869 O O . LYS A 1 47 ? 7.985 6.736 -2.282 1.00 61.21 364 LYS A O 16
ATOM 24888 N N . LEU A 1 48 ? 10.042 6.251 -1.523 1.00 12.23 365 LEU A N 16
ATOM 24889 C CA . LEU A 1 48 ? 9.696 6.018 -0.139 1.00 75.40 365 LEU A CA 16
ATOM 24890 C C . LEU A 1 48 ? 9.874 7.300 0.656 1.00 3.12 365 LEU A C 16
ATOM 24891 O O . LEU A 1 48 ? 10.653 8.178 0.256 1.00 33.12 365 LEU A O 16
ATOM 24907 N N . GLN A 1 49 ? 9.170 7.423 1.762 1.00 54.42 366 GLN A N 16
ATOM 24908 C CA . GLN A 1 49 ? 9.246 8.610 2.564 1.00 54.12 366 GLN A CA 16
ATOM 24909 C C . GLN A 1 49 ? 9.798 8.284 3.931 1.00 12.30 366 GLN A C 16
ATOM 24910 O O . GLN A 1 49 ? 9.598 7.175 4.457 1.00 11.42 366 GLN A O 16
ATOM 24924 N N . ILE A 1 50 ? 10.533 9.211 4.487 1.00 13.33 367 ILE A N 16
ATOM 24925 C CA . ILE A 1 50 ? 10.962 9.100 5.851 1.00 11.55 367 ILE A CA 16
ATOM 24926 C C . ILE A 1 50 ? 9.704 9.186 6.742 1.00 53.02 367 ILE A C 16
ATOM 24927 O O . ILE A 1 50 ? 8.980 10.176 6.682 1.00 52.32 367 ILE A O 16
ATOM 24943 N N . GLY A 1 51 ? 9.450 8.166 7.529 1.00 53.21 368 GLY A N 16
ATOM 24944 C CA . GLY A 1 51 ? 8.249 8.134 8.338 1.00 52.55 368 GLY A CA 16
ATOM 24945 C C . GLY A 1 51 ? 7.308 7.010 7.939 1.00 44.23 368 GLY A C 16
ATOM 24946 O O . GLY A 1 51 ? 6.297 6.781 8.592 1.00 21.42 368 GLY A O 16
ATOM 24950 N N . ASP A 1 52 ? 7.631 6.323 6.858 1.00 33.11 369 ASP A N 16
ATOM 24951 C CA . ASP A 1 52 ? 6.830 5.181 6.408 1.00 23.52 369 ASP A CA 16
ATOM 24952 C C . ASP A 1 52 ? 7.052 3.928 7.264 1.00 72.22 369 ASP A C 16
ATOM 24953 O O . ASP A 1 52 ? 8.181 3.657 7.716 1.00 15.32 369 ASP A O 16
ATOM 24962 N N . LYS A 1 53 ? 5.966 3.177 7.497 1.00 72.53 370 LYS A N 16
ATOM 24963 C CA . LYS A 1 53 ? 5.999 1.928 8.272 1.00 23.34 370 LYS A CA 16
ATOM 24964 C C . LYS A 1 53 ? 6.300 0.766 7.364 1.00 44.34 370 LYS A C 16
ATOM 24965 O O . LYS A 1 53 ? 5.549 0.502 6.409 1.00 73.22 370 LYS A O 16
ATOM 24984 N N . LEU A 1 54 ? 7.344 0.059 7.665 1.00 62.13 371 LEU A N 16
ATOM 24985 C CA . LEU A 1 54 ? 7.656 -1.135 6.952 1.00 52.52 371 LEU A CA 16
ATOM 24986 C C . LEU A 1 54 ? 6.785 -2.223 7.542 1.00 64.51 371 LEU A C 16
ATOM 24987 O O . LEU A 1 54 ? 7.037 -2.680 8.655 1.00 43.02 371 LEU A O 16
ATOM 25003 N N . LEU A 1 55 ? 5.763 -2.600 6.820 1.00 34.01 372 LEU A N 16
ATOM 25004 C CA . LEU A 1 55 ? 4.819 -3.592 7.283 1.00 44.53 372 LEU A CA 16
ATOM 25005 C C . LEU A 1 55 ? 5.449 -4.948 7.048 1.00 63.13 372 LEU A C 16
ATOM 25006 O O . LEU A 1 55 ? 5.312 -5.869 7.850 1.00 22.53 372 LEU A O 16
ATOM 25022 N N . ALA A 1 56 ? 6.147 -5.061 5.937 1.00 33.11 373 ALA A N 16
ATOM 25023 C CA . ALA A 1 56 ? 6.769 -6.292 5.557 1.00 64.41 373 ALA A CA 16
ATOM 25024 C C . ALA A 1 56 ? 7.857 -6.043 4.533 1.00 62.21 373 ALA A C 16
ATOM 25025 O O . ALA A 1 56 ? 7.833 -5.032 3.826 1.00 54.31 373 ALA A O 16
ATOM 25032 N N . VAL A 1 57 ? 8.784 -6.954 4.430 1.00 45.24 374 VAL A N 16
ATOM 25033 C CA . VAL A 1 57 ? 9.788 -6.887 3.398 1.00 44.53 374 VAL A CA 16
ATOM 25034 C C . VAL A 1 57 ? 9.900 -8.255 2.769 1.00 4.53 374 VAL A C 16
ATOM 25035 O O . VAL A 1 57 ? 9.965 -9.258 3.455 1.00 1.02 374 VAL A O 16
ATOM 25048 N N . ASN A 1 58 ? 9.791 -8.273 1.453 1.00 65.04 375 ASN A N 16
ATOM 25049 C CA . ASN A 1 58 ? 9.778 -9.496 0.628 1.00 14.44 375 ASN A CA 16
ATOM 25050 C C . ASN A 1 58 ? 8.538 -10.300 1.008 1.00 24.21 375 ASN A C 16
ATOM 25051 O O . ASN A 1 58 ? 8.443 -11.495 0.878 1.00 61.35 375 ASN A O 16
ATOM 25062 N N . ASN A 1 59 ? 7.567 -9.522 1.367 1.00 44.22 376 ASN A N 16
ATOM 25063 C CA . ASN A 1 59 ? 6.248 -9.926 1.918 1.00 45.13 376 ASN A CA 16
ATOM 25064 C C . ASN A 1 59 ? 6.328 -10.598 3.302 1.00 54.21 376 ASN A C 16
ATOM 25065 O O . ASN A 1 59 ? 5.305 -10.999 3.849 1.00 25.22 376 ASN A O 16
ATOM 25076 N N . VAL A 1 60 ? 7.517 -10.661 3.884 1.00 0.13 377 VAL A N 16
ATOM 25077 C CA . VAL A 1 60 ? 7.698 -11.219 5.220 1.00 12.11 377 VAL A CA 16
ATOM 25078 C C . VAL A 1 60 ? 7.307 -10.156 6.231 1.00 62.24 377 VAL A C 16
ATOM 25079 O O . VAL A 1 60 ? 7.856 -9.058 6.204 1.00 3.31 377 VAL A O 16
ATOM 25092 N N . CYS A 1 61 ? 6.363 -10.482 7.091 1.00 51.51 378 CYS A N 16
ATOM 25093 C CA . CYS A 1 61 ? 5.804 -9.561 8.074 1.00 24.42 378 CYS A CA 16
ATOM 25094 C C . CYS A 1 61 ? 6.848 -8.984 9.045 1.00 70.24 378 CYS A C 16
ATOM 25095 O O . CYS A 1 61 ? 7.559 -9.721 9.721 1.00 42.21 378 CYS A O 16
ATOM 25103 N N . LEU A 1 62 ? 6.924 -7.668 9.071 1.00 64.51 379 LEU A N 16
ATOM 25104 C CA . LEU A 1 62 ? 7.800 -6.908 9.961 1.00 31.14 379 LEU A CA 16
ATOM 25105 C C . LEU A 1 62 ? 7.005 -6.217 11.067 1.00 41.30 379 LEU A C 16
ATOM 25106 O O . LEU A 1 62 ? 7.582 -5.530 11.922 1.00 52.14 379 LEU A O 16
ATOM 25122 N N . GLU A 1 63 ? 5.687 -6.371 11.029 1.00 2.32 380 GLU A N 16
ATOM 25123 C CA . GLU A 1 63 ? 4.824 -5.847 12.078 1.00 31.24 380 GLU A CA 16
ATOM 25124 C C . GLU A 1 63 ? 5.122 -6.558 13.382 1.00 60.52 380 GLU A C 16
ATOM 25125 O O . GLU A 1 63 ? 4.824 -7.742 13.525 1.00 51.44 380 GLU A O 16
ATOM 25137 N N . GLU A 1 64 ? 5.749 -5.826 14.293 1.00 31.54 381 GLU A N 16
ATOM 25138 C CA . GLU A 1 64 ? 6.139 -6.304 15.596 1.00 12.44 381 GLU A CA 16
ATOM 25139 C C . GLU A 1 64 ? 7.143 -7.471 15.531 1.00 63.04 381 GLU A C 16
ATOM 25140 O O . GLU A 1 64 ? 6.818 -8.632 15.746 1.00 44.31 381 GLU A O 16
ATOM 25152 N N . VAL A 1 65 ? 8.349 -7.131 15.134 1.00 32.41 382 VAL A N 16
ATOM 25153 C CA . VAL A 1 65 ? 9.475 -8.054 15.107 1.00 21.22 382 VAL A CA 16
ATOM 25154 C C . VAL A 1 65 ? 10.641 -7.349 15.768 1.00 52.42 382 VAL A C 16
ATOM 25155 O O . VAL A 1 65 ? 10.567 -6.131 16.008 1.00 54.43 382 VAL A O 16
ATOM 25168 N N . THR A 1 66 ? 11.690 -8.045 16.061 1.00 51.24 383 THR A N 16
ATOM 25169 C CA . THR A 1 66 ? 12.812 -7.444 16.733 1.00 64.33 383 THR A CA 16
ATOM 25170 C C . THR A 1 66 ? 13.598 -6.612 15.719 1.00 20.22 383 THR A C 16
ATOM 25171 O O . THR A 1 66 ? 13.801 -7.048 14.599 1.00 72.42 383 THR A O 16
ATOM 25182 N N . HIS A 1 67 ? 14.060 -5.436 16.130 1.00 23.42 384 HIS A N 16
ATOM 25183 C CA . HIS A 1 67 ? 14.753 -4.498 15.217 1.00 62.54 384 HIS A CA 16
ATOM 25184 C C . HIS A 1 67 ? 15.846 -5.177 14.388 1.00 44.52 384 HIS A C 16
ATOM 25185 O O . HIS A 1 67 ? 15.861 -5.040 13.181 1.00 21.43 384 HIS A O 16
ATOM 25199 N N . GLU A 1 68 ? 16.700 -5.938 15.050 1.00 62.45 385 GLU A N 16
ATOM 25200 C CA . GLU A 1 68 ? 17.816 -6.632 14.401 1.00 0.24 385 GLU A CA 16
ATOM 25201 C C . GLU A 1 68 ? 17.255 -7.588 13.328 1.00 12.12 385 GLU A C 16
ATOM 25202 O O . GLU A 1 68 ? 17.677 -7.573 12.167 1.00 71.20 385 GLU A O 16
ATOM 25214 N N . GLU A 1 69 ? 16.188 -8.262 13.709 1.00 1.52 386 GLU A N 16
ATOM 25215 C CA . GLU A 1 69 ? 15.553 -9.302 12.935 1.00 71.01 386 GLU A CA 16
ATOM 25216 C C . GLU A 1 69 ? 14.922 -8.684 11.690 1.00 0.03 386 GLU A C 16
ATOM 25217 O O . GLU A 1 69 ? 14.914 -9.272 10.608 1.00 1.21 386 GLU A O 16
ATOM 25229 N N . ALA A 1 70 ? 14.473 -7.458 11.849 1.00 31.53 387 ALA A N 16
ATOM 25230 C CA . ALA A 1 70 ? 13.872 -6.715 10.785 1.00 32.25 387 ALA A CA 16
ATOM 25231 C C . ALA A 1 70 ? 14.923 -6.259 9.808 1.00 11.22 387 ALA A C 16
ATOM 25232 O O . ALA A 1 70 ? 14.796 -6.499 8.622 1.00 15.21 387 ALA A O 16
ATOM 25239 N N . VAL A 1 71 ? 15.988 -5.635 10.317 1.00 62.32 388 VAL A N 16
ATOM 25240 C CA . VAL A 1 71 ? 17.042 -5.100 9.454 1.00 51.41 388 VAL A CA 16
ATOM 25241 C C . VAL A 1 71 ? 17.651 -6.216 8.637 1.00 1.22 388 VAL A C 16
ATOM 25242 O O . VAL A 1 71 ? 17.810 -6.098 7.421 1.00 30.13 388 VAL A O 16
ATOM 25255 N N . THR A 1 72 ? 17.958 -7.293 9.299 1.00 62.10 389 THR A N 16
ATOM 25256 C CA . THR A 1 72 ? 18.508 -8.445 8.673 1.00 61.30 389 THR A CA 16
ATOM 25257 C C . THR A 1 72 ? 17.533 -9.071 7.636 1.00 10.32 389 THR A C 16
ATOM 25258 O O . THR A 1 72 ? 17.972 -9.592 6.591 1.00 51.14 389 THR A O 16
ATOM 25269 N N . ALA A 1 73 ? 16.224 -8.928 7.863 1.00 71.35 390 ALA A N 16
ATOM 25270 C CA . ALA A 1 73 ? 15.234 -9.392 6.898 1.00 2.44 390 ALA A CA 16
ATOM 25271 C C . ALA A 1 73 ? 15.330 -8.574 5.604 1.00 64.23 390 ALA A C 16
ATOM 25272 O O . ALA A 1 73 ? 15.140 -9.103 4.516 1.00 52.31 390 ALA A O 16
ATOM 25279 N N . LEU A 1 74 ? 15.654 -7.281 5.726 1.00 20.41 391 LEU A N 16
ATOM 25280 C CA . LEU A 1 74 ? 15.842 -6.455 4.538 1.00 2.45 391 LEU A CA 16
ATOM 25281 C C . LEU A 1 74 ? 17.200 -6.699 3.927 1.00 73.12 391 LEU A C 16
ATOM 25282 O O . LEU A 1 74 ? 17.355 -6.631 2.726 1.00 22.03 391 LEU A O 16
ATOM 25298 N N . LYS A 1 75 ? 18.187 -6.975 4.763 1.00 12.00 392 LYS A N 16
ATOM 25299 C CA . LYS A 1 75 ? 19.532 -7.215 4.277 1.00 72.54 392 LYS A CA 16
ATOM 25300 C C . LYS A 1 75 ? 19.635 -8.494 3.468 1.00 51.11 392 LYS A C 16
ATOM 25301 O O . LYS A 1 75 ? 20.446 -8.591 2.555 1.00 40.22 392 LYS A O 16
ATOM 25320 N N . ASN A 1 76 ? 18.792 -9.458 3.784 1.00 1.12 393 ASN A N 16
ATOM 25321 C CA . ASN A 1 76 ? 18.739 -10.717 3.042 1.00 23.41 393 ASN A CA 16
ATOM 25322 C C . ASN A 1 76 ? 17.942 -10.587 1.739 1.00 10.14 393 ASN A C 16
ATOM 25323 O O . ASN A 1 76 ? 17.100 -11.423 1.416 1.00 0.14 393 ASN A O 16
ATOM 25334 N N . THR A 1 77 ? 18.238 -9.564 0.982 1.00 70.12 394 THR A N 16
ATOM 25335 C CA . THR A 1 77 ? 17.625 -9.352 -0.294 1.00 10.24 394 THR A CA 16
ATOM 25336 C C . THR A 1 77 ? 18.706 -9.235 -1.321 1.00 15.41 394 THR A C 16
ATOM 25337 O O . THR A 1 77 ? 19.801 -8.731 -1.028 1.00 52.43 394 THR A O 16
ATOM 25348 N N . SER A 1 78 ? 18.453 -9.683 -2.512 1.00 33.30 395 SER A N 16
ATOM 25349 C CA . SER A 1 78 ? 19.465 -9.565 -3.485 1.00 63.12 395 SER A CA 16
ATOM 25350 C C . SER A 1 78 ? 18.887 -9.204 -4.816 1.00 42.41 395 SER A C 16
ATOM 25351 O O . SER A 1 78 ? 18.260 -9.998 -5.498 1.00 65.42 395 SER A O 16
ATOM 25359 N N . ASP A 1 79 ? 18.994 -7.935 -5.036 1.00 11.20 396 ASP A N 16
ATOM 25360 C CA . ASP A 1 79 ? 18.804 -7.226 -6.297 1.00 13.00 396 ASP A CA 16
ATOM 25361 C C . ASP A 1 79 ? 17.366 -7.287 -6.803 1.00 60.24 396 ASP A C 16
ATOM 25362 O O . ASP A 1 79 ? 17.069 -6.940 -7.933 1.00 24.15 396 ASP A O 16
ATOM 25371 N N . PHE A 1 80 ? 16.469 -7.659 -5.898 1.00 65.44 397 PHE A N 16
ATOM 25372 C CA . PHE A 1 80 ? 15.049 -7.723 -6.152 1.00 72.21 397 PHE A CA 16
ATOM 25373 C C . PHE A 1 80 ? 14.335 -7.733 -4.787 1.00 73.21 397 PHE A C 16
ATOM 25374 O O . PHE A 1 80 ? 14.543 -8.638 -3.975 1.00 2.24 397 PHE A O 16
ATOM 25391 N N . VAL A 1 81 ? 13.566 -6.699 -4.512 1.00 3.41 398 VAL A N 16
ATOM 25392 C CA . VAL A 1 81 ? 12.909 -6.516 -3.219 1.00 65.21 398 VAL A CA 16
ATOM 25393 C C . VAL A 1 81 ? 11.429 -6.120 -3.415 1.00 51.45 398 VAL A C 16
ATOM 25394 O O . VAL A 1 81 ? 11.062 -5.519 -4.419 1.00 32.22 398 VAL A O 16
ATOM 25407 N N . TYR A 1 82 ? 10.609 -6.488 -2.458 1.00 53.11 399 TYR A N 16
ATOM 25408 C CA . TYR A 1 82 ? 9.222 -6.061 -2.367 1.00 20.30 399 TYR A CA 16
ATOM 25409 C C . TYR A 1 82 ? 9.012 -5.458 -0.983 1.00 61.51 399 TYR A C 16
ATOM 25410 O O . TYR A 1 82 ? 8.891 -6.190 -0.005 1.00 52.34 399 TYR A O 16
ATOM 25428 N N . LEU A 1 83 ? 9.030 -4.171 -0.885 1.00 62.35 400 LEU A N 16
ATOM 25429 C CA . LEU A 1 83 ? 8.858 -3.500 0.388 1.00 12.41 400 LEU A CA 16
ATOM 25430 C C . LEU A 1 83 ? 7.377 -3.213 0.557 1.00 34.52 400 LEU A C 16
ATOM 25431 O O . LEU A 1 83 ? 6.781 -2.525 -0.260 1.00 33.30 400 LEU A O 16
ATOM 25447 N N . LYS A 1 84 ? 6.790 -3.752 1.582 1.00 74.25 401 LYS A N 16
ATOM 25448 C CA . LYS A 1 84 ? 5.396 -3.543 1.831 1.00 71.12 401 LYS A CA 16
ATOM 25449 C C . LYS A 1 84 ? 5.276 -2.546 2.953 1.00 11.33 401 LYS A C 16
ATOM 25450 O O . LYS A 1 84 ? 5.608 -2.841 4.094 1.00 60.14 401 LYS A O 16
ATOM 25469 N N . VAL A 1 85 ? 4.870 -1.377 2.613 1.00 52.11 402 VAL A N 16
ATOM 25470 C CA . VAL A 1 85 ? 4.709 -0.303 3.542 1.00 2.41 402 VAL A CA 16
ATOM 25471 C C . VAL A 1 85 ? 3.210 -0.024 3.792 1.00 71.12 402 VAL A C 16
ATOM 25472 O O . VAL A 1 85 ? 2.324 -0.313 2.930 1.00 42.11 402 VAL A O 16
ATOM 25485 N N . ALA A 1 86 ? 2.930 0.441 4.978 1.00 51.43 403 ALA A N 16
ATOM 25486 C CA . ALA A 1 86 ? 1.621 0.835 5.399 1.00 53.45 403 ALA A CA 16
ATOM 25487 C C . ALA A 1 86 ? 1.742 2.135 6.154 1.00 70.05 403 ALA A C 16
ATOM 25488 O O . ALA A 1 86 ? 2.839 2.527 6.536 1.00 42.43 403 ALA A O 16
ATOM 25495 N N . LYS A 1 87 ? 0.664 2.852 6.260 1.00 31.53 404 LYS A N 16
ATOM 25496 C CA . LYS A 1 87 ? 0.660 4.112 6.978 1.00 42.33 404 LYS A CA 16
ATOM 25497 C C . LYS A 1 87 ? 0.667 3.831 8.480 1.00 51.21 404 LYS A C 16
ATOM 25498 O O . LYS A 1 87 ? 0.239 2.744 8.903 1.00 40.43 404 LYS A O 16
ATOM 25517 N N . PRO A 1 88 ? 1.190 4.771 9.290 1.00 72.44 405 PRO A N 16
ATOM 25518 C CA . PRO A 1 88 ? 1.281 4.612 10.738 1.00 42.15 405 PRO A CA 16
ATOM 25519 C C . PRO A 1 88 ? -0.061 4.299 11.374 1.00 54.42 405 PRO A C 16
ATOM 25520 O O . PRO A 1 88 ? -1.011 5.039 11.235 1.00 53.34 405 PRO A O 16
ATOM 25531 N N . THR A 1 89 ? -0.128 3.175 12.021 1.00 43.33 406 THR A N 16
ATOM 25532 C CA . THR A 1 89 ? -1.351 2.704 12.646 1.00 42.43 406 THR A CA 16
ATOM 25533 C C . THR A 1 89 ? -1.382 3.065 14.157 1.00 41.30 406 THR A C 16
ATOM 25534 O O . THR A 1 89 ? -2.265 2.642 14.904 1.00 31.12 406 THR A O 16
ATOM 25545 N N . GLY A 1 90 ? -0.440 3.879 14.570 1.00 51.31 407 GLY A N 16
ATOM 25546 C CA . GLY A 1 90 ? -0.325 4.222 15.959 1.00 31.42 407 GLY A CA 16
ATOM 25547 C C . GLY A 1 90 ? -1.131 5.438 16.361 1.00 11.53 407 GLY A C 16
ATOM 25548 O O . GLY A 1 90 ? -2.093 5.828 15.682 1.00 42.34 407 GLY A O 16
ATOM 25552 N N . SER A 1 91 ? -0.708 6.067 17.454 1.00 23.25 408 SER A N 16
ATOM 25553 C CA . SER A 1 91 ? -1.373 7.244 17.990 1.00 23.33 408 SER A CA 16
ATOM 25554 C C . SER A 1 91 ? -1.164 8.407 17.035 1.00 72.53 408 SER A C 16
ATOM 25555 O O . SER A 1 91 ? -1.970 9.325 16.944 1.00 72.22 408 SER A O 16
ATOM 25563 N N . HIS A 1 92 ? -0.074 8.337 16.316 1.00 63.14 409 HIS A N 16
ATOM 25564 C CA . HIS A 1 92 ? 0.235 9.304 15.326 1.00 34.13 409 HIS A CA 16
ATOM 25565 C C . HIS A 1 92 ? 0.034 8.622 14.003 1.00 33.51 409 HIS A C 16
ATOM 25566 O O . HIS A 1 92 ? 0.849 7.802 13.605 1.00 21.32 409 HIS A O 16
ATOM 25580 N N . HIS A 1 93 ? -1.073 8.889 13.383 1.00 71.30 410 HIS A N 16
ATOM 25581 C CA . HIS A 1 93 ? -1.439 8.241 12.140 1.00 65.24 410 HIS A CA 16
ATOM 25582 C C . HIS A 1 93 ? -1.642 9.234 11.021 1.00 74.53 410 HIS A C 16
ATOM 25583 O O . HIS A 1 93 ? -2.124 10.354 11.257 1.00 22.42 410 HIS A O 16
ATOM 25597 N N . HIS A 1 94 ? -1.242 8.816 9.833 1.00 11.32 411 HIS A N 16
ATOM 25598 C CA . HIS A 1 94 ? -1.297 9.568 8.589 1.00 3.44 411 HIS A CA 16
ATOM 25599 C C . HIS A 1 94 ? -0.876 8.630 7.473 1.00 24.42 411 HIS A C 16
ATOM 25600 O O . HIS A 1 94 ? 0.343 8.464 7.257 1.00 53.43 411 HIS A O 16
ATOM 25629 N N . ARG B 2 2 ? 25.717 -4.279 13.767 1.00 61.33 142 ARG B N 16
ATOM 25630 C CA . ARG B 2 2 ? 25.367 -2.895 13.678 1.00 62.45 142 ARG B CA 16
ATOM 25631 C C . ARG B 2 2 ? 23.849 -2.762 13.848 1.00 43.21 142 ARG B C 16
ATOM 25632 O O . ARG B 2 2 ? 23.332 -1.694 14.134 1.00 44.15 142 ARG B O 16
ATOM 25653 N N . THR B 2 3 ? 23.171 -3.870 13.704 1.00 23.51 143 THR B N 16
ATOM 25654 C CA . THR B 2 3 ? 21.761 -3.954 13.842 1.00 61.45 143 THR B CA 16
ATOM 25655 C C . THR B 2 3 ? 21.444 -4.118 15.338 1.00 2.23 143 THR B C 16
ATOM 25656 O O . THR B 2 3 ? 21.871 -5.080 15.979 1.00 2.23 143 THR B O 16
ATOM 25667 N N . ARG B 2 4 ? 20.803 -3.128 15.912 1.00 52.33 144 ARG B N 16
ATOM 25668 C CA . ARG B 2 4 ? 20.488 -3.163 17.318 1.00 12.34 144 ARG B CA 16
ATOM 25669 C C . ARG B 2 4 ? 19.293 -2.291 17.563 1.00 44.03 144 ARG B C 16
ATOM 25670 O O . ARG B 2 4 ? 19.134 -1.272 16.917 1.00 24.42 144 ARG B O 16
ATOM 25691 N N . GLN B 2 5 ? 18.457 -2.700 18.467 1.00 33.22 145 GLN B N 16
ATOM 25692 C CA . GLN B 2 5 ? 17.309 -1.924 18.854 1.00 41.51 145 GLN B CA 16
ATOM 25693 C C . GLN B 2 5 ? 17.714 -0.672 19.649 1.00 51.32 145 GLN B C 16
ATOM 25694 O O . GLN B 2 5 ? 18.832 -0.577 20.163 1.00 43.24 145 GLN B O 16
ATOM 25708 N N . ARG B 2 6 ? 16.754 0.235 19.779 1.00 21.21 146 ARG B N 16
ATOM 25709 C CA . ARG B 2 6 ? 16.901 1.558 20.396 1.00 24.14 146 ARG B CA 16
ATOM 25710 C C . ARG B 2 6 ? 17.814 2.472 19.596 1.00 55.32 146 ARG B C 16
ATOM 25711 O O . ARG B 2 6 ? 18.410 3.405 20.132 1.00 63.25 146 ARG B O 16
ATOM 25732 N N . ASN B 2 7 ? 17.844 2.228 18.305 1.00 50.32 147 ASN B N 16
ATOM 25733 C CA . ASN B 2 7 ? 18.563 3.035 17.339 1.00 52.41 147 ASN B CA 16
ATOM 25734 C C . ASN B 2 7 ? 18.109 2.668 15.961 1.00 33.45 147 ASN B C 16
ATOM 25735 O O . ASN B 2 7 ? 17.244 1.795 15.803 1.00 70.21 147 ASN B O 16
ATOM 25746 N N . GLU B 2 8 ? 18.640 3.343 14.981 1.00 14.35 148 GLU B N 16
ATOM 25747 C CA . GLU B 2 8 ? 18.322 3.066 13.613 1.00 21.25 148 GLU B CA 16
ATOM 25748 C C . GLU B 2 8 ? 19.349 2.127 13.068 1.00 0.12 148 GLU B C 16
ATOM 25749 O O . GLU B 2 8 ? 20.375 1.923 13.709 1.00 54.23 148 GLU B O 16
ATOM 25761 N N . THR B 2 9 ? 19.077 1.531 11.953 1.00 55.33 149 THR B N 16
ATOM 25762 C CA . THR B 2 9 ? 20.065 0.782 11.251 1.00 31.13 149 THR B CA 16
ATOM 25763 C C . THR B 2 9 ? 19.813 0.893 9.746 1.00 62.25 149 THR B C 16
ATOM 25764 O O . THR B 2 9 ? 18.675 0.720 9.288 1.00 73.54 149 THR B O 16
ATOM 25775 N N . GLN B 2 10 ? 20.848 1.245 9.001 1.00 33.23 150 GLN B N 16
ATOM 25776 C CA . GLN B 2 10 ? 20.774 1.298 7.553 1.00 61.23 150 GLN B CA 16
ATOM 25777 C C . GLN B 2 10 ? 20.696 -0.108 6.963 1.00 51.54 150 GLN B C 16
ATOM 25778 O O . GLN B 2 10 ? 21.490 -1.009 7.328 1.00 3.54 150 GLN B O 16
ATOM 25792 N N . VAL B 2 11 ? 19.758 -0.289 6.080 1.00 70.03 151 VAL B N 16
ATOM 25793 C CA . VAL B 2 11 ? 19.580 -1.536 5.373 1.00 65.21 151 VAL B CA 16
ATOM 25794 C C . VAL B 2 11 ? 20.406 -1.578 4.089 1.00 23.54 151 VAL B C 16
ATOM 25795 O O . VAL B 2 11 ? 21.369 -2.360 4.069 1.00 52.42 151 VAL B O 16
ATOM 25809 N N . MET A 1 1 ? 2.081 -0.252 -0.996 1.00 55.24 318 MET A N 17
ATOM 25810 C CA . MET A 1 1 ? 3.088 0.437 -1.802 1.00 71.21 318 MET A CA 17
ATOM 25811 C C . MET A 1 1 ? 4.381 -0.306 -1.638 1.00 42.44 318 MET A C 17
ATOM 25812 O O . MET A 1 1 ? 5.168 -0.030 -0.751 1.00 61.14 318 MET A O 17
ATOM 25828 N N . GLU A 1 2 ? 4.508 -1.319 -2.399 1.00 1.13 319 GLU A N 17
ATOM 25829 C CA . GLU A 1 2 ? 5.622 -2.180 -2.368 1.00 72.42 319 GLU A CA 17
ATOM 25830 C C . GLU A 1 2 ? 6.738 -1.783 -3.279 1.00 65.33 319 GLU A C 17
ATOM 25831 O O . GLU A 1 2 ? 6.555 -1.432 -4.441 1.00 24.31 319 GLU A O 17
ATOM 25843 N N . ILE A 1 3 ? 7.871 -1.825 -2.697 1.00 14.24 320 ILE A N 17
ATOM 25844 C CA . ILE A 1 3 ? 9.097 -1.387 -3.229 1.00 74.55 320 ILE A CA 17
ATOM 25845 C C . ILE A 1 3 ? 10.052 -2.555 -3.275 1.00 43.34 320 ILE A C 17
ATOM 25846 O O . ILE A 1 3 ? 10.396 -3.139 -2.244 1.00 13.00 320 ILE A O 17
ATOM 25862 N N . LYS A 1 4 ? 10.419 -2.939 -4.449 1.00 53.23 321 LYS A N 17
ATOM 25863 C CA . LYS A 1 4 ? 11.421 -3.948 -4.604 1.00 31.03 321 LYS A CA 17
ATOM 25864 C C . LYS A 1 4 ? 12.773 -3.297 -4.456 1.00 62.03 321 LYS A C 17
ATOM 25865 O O . LYS A 1 4 ? 13.096 -2.349 -5.190 1.00 73.24 321 LYS A O 17
ATOM 25884 N N . LEU A 1 5 ? 13.517 -3.773 -3.502 1.00 33.05 322 LEU A N 17
ATOM 25885 C CA . LEU A 1 5 ? 14.821 -3.251 -3.191 1.00 55.43 322 LEU A CA 17
ATOM 25886 C C . LEU A 1 5 ? 15.828 -4.326 -3.392 1.00 61.22 322 LEU A C 17
ATOM 25887 O O . LEU A 1 5 ? 15.512 -5.504 -3.279 1.00 10.32 322 LEU A O 17
ATOM 25903 N N . ILE A 1 6 ? 16.997 -3.950 -3.740 1.00 2.11 323 ILE A N 17
ATOM 25904 C CA . ILE A 1 6 ? 18.070 -4.874 -3.834 1.00 3.25 323 ILE A CA 17
ATOM 25905 C C . ILE A 1 6 ? 19.017 -4.667 -2.658 1.00 1.14 323 ILE A C 17
ATOM 25906 O O . ILE A 1 6 ? 19.533 -3.584 -2.481 1.00 31.31 323 ILE A O 17
ATOM 25922 N N . LYS A 1 7 ? 19.162 -5.658 -1.802 1.00 40.23 324 LYS A N 17
ATOM 25923 C CA . LYS A 1 7 ? 20.185 -5.592 -0.777 1.00 74.31 324 LYS A CA 17
ATOM 25924 C C . LYS A 1 7 ? 21.546 -5.756 -1.465 1.00 42.25 324 LYS A C 17
ATOM 25925 O O . LYS A 1 7 ? 21.617 -6.346 -2.519 1.00 10.24 324 LYS A O 17
ATOM 25944 N N . GLY A 1 8 ? 22.593 -5.233 -0.894 1.00 23.55 325 GLY A N 17
ATOM 25945 C CA . GLY A 1 8 ? 23.863 -5.258 -1.575 1.00 41.44 325 GLY A CA 17
ATOM 25946 C C . GLY A 1 8 ? 25.049 -5.239 -0.632 1.00 34.02 325 GLY A C 17
ATOM 25947 O O . GLY A 1 8 ? 24.923 -5.630 0.532 1.00 41.50 325 GLY A O 17
ATOM 25951 N N . PRO A 1 9 ? 26.218 -4.753 -1.096 1.00 44.10 326 PRO A N 17
ATOM 25952 C CA . PRO A 1 9 ? 27.467 -4.767 -0.310 1.00 34.42 326 PRO A CA 17
ATOM 25953 C C . PRO A 1 9 ? 27.455 -3.818 0.894 1.00 52.31 326 PRO A C 17
ATOM 25954 O O . PRO A 1 9 ? 28.181 -4.022 1.849 1.00 72.11 326 PRO A O 17
ATOM 25965 N N . LYS A 1 10 ? 26.609 -2.808 0.852 1.00 64.53 327 LYS A N 17
ATOM 25966 C CA . LYS A 1 10 ? 26.543 -1.836 1.936 1.00 23.44 327 LYS A CA 17
ATOM 25967 C C . LYS A 1 10 ? 25.262 -2.093 2.749 1.00 15.21 327 LYS A C 17
ATOM 25968 O O . LYS A 1 10 ? 24.770 -1.240 3.483 1.00 12.30 327 LYS A O 17
ATOM 25987 N N . GLY A 1 11 ? 24.766 -3.304 2.600 1.00 62.02 328 GLY A N 17
ATOM 25988 C CA . GLY A 1 11 ? 23.561 -3.745 3.254 1.00 53.21 328 GLY A CA 17
ATOM 25989 C C . GLY A 1 11 ? 22.386 -3.343 2.454 1.00 12.24 328 GLY A C 17
ATOM 25990 O O . GLY A 1 11 ? 22.376 -3.533 1.230 1.00 11.33 328 GLY A O 17
ATOM 25994 N N . LEU A 1 12 ? 21.413 -2.803 3.089 1.00 62.34 329 LEU A N 17
ATOM 25995 C CA . LEU A 1 12 ? 20.281 -2.302 2.385 1.00 61.22 329 LEU A CA 17
ATOM 25996 C C . LEU A 1 12 ? 20.341 -0.782 2.474 1.00 35.20 329 LEU A C 17
ATOM 25997 O O . LEU A 1 12 ? 20.033 -0.053 1.504 1.00 34.24 329 LEU A O 17
ATOM 26013 N N . GLY A 1 13 ? 20.824 -0.336 3.616 1.00 53.04 330 GLY A N 17
ATOM 26014 C CA . GLY A 1 13 ? 21.144 1.035 3.859 1.00 22.05 330 GLY A CA 17
ATOM 26015 C C . GLY A 1 13 ? 20.020 1.919 4.340 1.00 14.53 330 GLY A C 17
ATOM 26016 O O . GLY A 1 13 ? 19.840 3.018 3.819 1.00 22.40 330 GLY A O 17
ATOM 26020 N N . PHE A 1 14 ? 19.270 1.479 5.312 1.00 15.34 331 PHE A N 17
ATOM 26021 C CA . PHE A 1 14 ? 18.310 2.375 5.968 1.00 52.34 331 PHE A CA 17
ATOM 26022 C C . PHE A 1 14 ? 18.036 1.971 7.398 1.00 21.31 331 PHE A C 17
ATOM 26023 O O . PHE A 1 14 ? 18.129 0.803 7.767 1.00 62.12 331 PHE A O 17
ATOM 26040 N N . SER A 1 15 ? 17.731 2.946 8.199 1.00 21.23 332 SER A N 17
ATOM 26041 C CA . SER A 1 15 ? 17.497 2.747 9.591 1.00 53.12 332 SER A CA 17
ATOM 26042 C C . SER A 1 15 ? 16.022 2.822 9.861 1.00 30.55 332 SER A C 17
ATOM 26043 O O . SER A 1 15 ? 15.337 3.765 9.428 1.00 11.13 332 SER A O 17
ATOM 26051 N N . ILE A 1 16 ? 15.531 1.843 10.538 1.00 52.54 333 ILE A N 17
ATOM 26052 C CA . ILE A 1 16 ? 14.145 1.766 10.856 1.00 52.11 333 ILE A CA 17
ATOM 26053 C C . ILE A 1 16 ? 13.975 1.901 12.354 1.00 22.12 333 ILE A C 17
ATOM 26054 O O . ILE A 1 16 ? 14.891 1.583 13.109 1.00 52.31 333 ILE A O 17
ATOM 26070 N N . ALA A 1 17 ? 12.857 2.424 12.758 1.00 20.04 334 ALA A N 17
ATOM 26071 C CA . ALA A 1 17 ? 12.485 2.553 14.140 1.00 23.21 334 ALA A CA 17
ATOM 26072 C C . ALA A 1 17 ? 10.999 2.384 14.220 1.00 14.11 334 ALA A C 17
ATOM 26073 O O . ALA A 1 17 ? 10.265 2.972 13.435 1.00 1.24 334 ALA A O 17
ATOM 26080 N N . GLY A 1 18 ? 10.559 1.559 15.099 1.00 71.31 335 GLY A N 17
ATOM 26081 C CA . GLY A 1 18 ? 9.157 1.322 15.235 1.00 41.10 335 GLY A CA 17
ATOM 26082 C C . GLY A 1 18 ? 8.896 -0.098 15.597 1.00 41.00 335 GLY A C 17
ATOM 26083 O O . GLY A 1 18 ? 9.757 -0.948 15.400 1.00 21.53 335 GLY A O 17
ATOM 26087 N N . GLY A 1 19 ? 7.748 -0.354 16.126 1.00 12.41 336 GLY A N 17
ATOM 26088 C CA . GLY A 1 19 ? 7.390 -1.660 16.567 1.00 64.45 336 GLY A CA 17
ATOM 26089 C C . GLY A 1 19 ? 6.757 -1.542 17.900 1.00 12.43 336 GLY A C 17
ATOM 26090 O O . GLY A 1 19 ? 6.578 -0.416 18.364 1.00 23.31 336 GLY A O 17
ATOM 26094 N N . VAL A 1 20 ? 6.440 -2.664 18.522 1.00 73.05 337 VAL A N 17
ATOM 26095 C CA . VAL A 1 20 ? 5.809 -2.702 19.847 1.00 23.54 337 VAL A CA 17
ATOM 26096 C C . VAL A 1 20 ? 6.575 -1.839 20.856 1.00 50.32 337 VAL A C 17
ATOM 26097 O O . VAL A 1 20 ? 7.690 -2.163 21.248 1.00 33.05 337 VAL A O 17
ATOM 26110 N N . GLY A 1 21 ? 5.999 -0.687 21.174 1.00 41.31 338 GLY A N 17
ATOM 26111 C CA . GLY A 1 21 ? 6.583 0.209 22.159 1.00 3.32 338 GLY A CA 17
ATOM 26112 C C . GLY A 1 21 ? 7.593 1.173 21.552 1.00 11.23 338 GLY A C 17
ATOM 26113 O O . GLY A 1 21 ? 7.955 2.181 22.159 1.00 64.32 338 GLY A O 17
ATOM 26117 N N . ASN A 1 22 ? 8.019 0.885 20.353 1.00 71.42 339 ASN A N 17
ATOM 26118 C CA . ASN A 1 22 ? 9.025 1.677 19.649 1.00 22.22 339 ASN A CA 17
ATOM 26119 C C . ASN A 1 22 ? 8.304 2.497 18.558 1.00 70.03 339 ASN A C 17
ATOM 26120 O O . ASN A 1 22 ? 8.925 3.097 17.704 1.00 15.11 339 ASN A O 17
ATOM 26131 N N . GLN A 1 23 ? 6.982 2.535 18.647 1.00 53.32 340 GLN A N 17
ATOM 26132 C CA . GLN A 1 23 ? 6.127 3.194 17.670 1.00 61.44 340 GLN A CA 17
ATOM 26133 C C . GLN A 1 23 ? 6.551 4.659 17.435 1.00 52.23 340 GLN A C 17
ATOM 26134 O O . GLN A 1 23 ? 6.729 5.436 18.389 1.00 32.34 340 GLN A O 17
ATOM 26148 N N . HIS A 1 24 ? 6.765 4.997 16.176 1.00 4.03 341 HIS A N 17
ATOM 26149 C CA . HIS A 1 24 ? 7.235 6.329 15.792 1.00 21.22 341 HIS A CA 17
ATOM 26150 C C . HIS A 1 24 ? 6.046 7.275 15.625 1.00 53.44 341 HIS A C 17
ATOM 26151 O O . HIS A 1 24 ? 6.099 8.431 16.027 1.00 42.21 341 HIS A O 17
ATOM 26165 N N . ILE A 1 25 ? 4.963 6.763 15.084 1.00 23.53 342 ILE A N 17
ATOM 26166 C CA . ILE A 1 25 ? 3.767 7.563 14.909 1.00 43.23 342 ILE A CA 17
ATOM 26167 C C . ILE A 1 25 ? 2.762 7.218 15.967 1.00 55.42 342 ILE A C 17
ATOM 26168 O O . ILE A 1 25 ? 2.361 6.074 16.084 1.00 71.22 342 ILE A O 17
ATOM 26184 N N . PRO A 1 26 ? 2.390 8.217 16.807 1.00 13.13 343 PRO A N 17
ATOM 26185 C CA . PRO A 1 26 ? 1.381 8.048 17.850 1.00 70.20 343 PRO A CA 17
ATOM 26186 C C . PRO A 1 26 ? 0.096 7.463 17.289 1.00 14.22 343 PRO A C 17
ATOM 26187 O O . PRO A 1 26 ? -0.597 8.100 16.464 1.00 45.20 343 PRO A O 17
ATOM 26198 N N . GLY A 1 27 ? -0.167 6.238 17.664 1.00 64.55 344 GLY A N 17
ATOM 26199 C CA . GLY A 1 27 ? -1.355 5.576 17.226 1.00 40.23 344 GLY A CA 17
ATOM 26200 C C . GLY A 1 27 ? -1.064 4.493 16.220 1.00 41.40 344 GLY A C 17
ATOM 26201 O O . GLY A 1 27 ? -1.962 3.764 15.829 1.00 1.13 344 GLY A O 17
ATOM 26205 N N . ASP A 1 28 ? 0.186 4.377 15.799 1.00 33.31 345 ASP A N 17
ATOM 26206 C CA . ASP A 1 28 ? 0.542 3.355 14.835 1.00 12.15 345 ASP A CA 17
ATOM 26207 C C . ASP A 1 28 ? 1.772 2.620 15.321 1.00 42.12 345 ASP A C 17
ATOM 26208 O O . ASP A 1 28 ? 2.899 3.124 15.239 1.00 31.31 345 ASP A O 17
ATOM 26217 N N . ASN A 1 29 ? 1.557 1.425 15.814 1.00 42.51 346 ASN A N 17
ATOM 26218 C CA . ASN A 1 29 ? 2.582 0.610 16.469 1.00 22.11 346 ASN A CA 17
ATOM 26219 C C . ASN A 1 29 ? 3.415 -0.171 15.416 1.00 60.23 346 ASN A C 17
ATOM 26220 O O . ASN A 1 29 ? 3.876 -1.297 15.641 1.00 32.32 346 ASN A O 17
ATOM 26231 N N . SER A 1 30 ? 3.668 0.485 14.318 1.00 50.55 347 SER A N 17
ATOM 26232 C CA . SER A 1 30 ? 4.339 -0.103 13.189 1.00 11.23 347 SER A CA 17
ATOM 26233 C C . SER A 1 30 ? 5.794 0.350 13.081 1.00 20.21 347 SER A C 17
ATOM 26234 O O . SER A 1 30 ? 6.273 1.169 13.889 1.00 4.31 347 SER A O 17
ATOM 26242 N N . ILE A 1 31 ? 6.491 -0.187 12.094 1.00 13.24 348 ILE A N 17
ATOM 26243 C CA . ILE A 1 31 ? 7.893 0.097 11.886 1.00 61.01 348 ILE A CA 17
ATOM 26244 C C . ILE A 1 31 ? 8.010 1.262 10.894 1.00 22.22 348 ILE A C 17
ATOM 26245 O O . ILE A 1 31 ? 7.272 1.305 9.917 1.00 25.13 348 ILE A O 17
ATOM 26261 N N . TYR A 1 32 ? 8.913 2.192 11.134 1.00 4.31 349 TYR A N 17
ATOM 26262 C CA . TYR A 1 32 ? 9.065 3.356 10.258 1.00 13.34 349 TYR A CA 17
ATOM 26263 C C . TYR A 1 32 ? 10.502 3.577 9.841 1.00 35.52 349 TYR A C 17
ATOM 26264 O O . TYR A 1 32 ? 11.421 3.376 10.625 1.00 1.14 349 TYR A O 17
ATOM 26282 N N . VAL A 1 33 ? 10.690 3.977 8.607 1.00 72.01 350 VAL A N 17
ATOM 26283 C CA . VAL A 1 33 ? 12.005 4.327 8.099 1.00 23.03 350 VAL A CA 17
ATOM 26284 C C . VAL A 1 33 ? 12.382 5.676 8.682 1.00 45.11 350 VAL A C 17
ATOM 26285 O O . VAL A 1 33 ? 11.729 6.670 8.417 1.00 3.34 350 VAL A O 17
ATOM 26298 N N . THR A 1 34 ? 13.402 5.693 9.476 1.00 12.25 351 THR A N 17
ATOM 26299 C CA . THR A 1 34 ? 13.814 6.887 10.169 1.00 73.11 351 THR A CA 17
ATOM 26300 C C . THR A 1 34 ? 14.963 7.554 9.439 1.00 41.42 351 THR A C 17
ATOM 26301 O O . THR A 1 34 ? 15.180 8.757 9.552 1.00 63.15 351 THR A O 17
ATOM 26312 N N . LYS A 1 35 ? 15.686 6.782 8.681 1.00 61.44 352 LYS A N 17
ATOM 26313 C CA . LYS A 1 35 ? 16.863 7.283 8.062 1.00 61.45 352 LYS A CA 17
ATOM 26314 C C . LYS A 1 35 ? 17.175 6.406 6.901 1.00 11.04 352 LYS A C 17
ATOM 26315 O O . LYS A 1 35 ? 16.846 5.235 6.926 1.00 50.04 352 LYS A O 17
ATOM 26334 N N . ILE A 1 36 ? 17.781 6.957 5.896 1.00 74.24 353 ILE A N 17
ATOM 26335 C CA . ILE A 1 36 ? 18.168 6.204 4.738 1.00 4.43 353 ILE A CA 17
ATOM 26336 C C . ILE A 1 36 ? 19.635 6.538 4.454 1.00 64.31 353 ILE A C 17
ATOM 26337 O O . ILE A 1 36 ? 19.971 7.687 4.163 1.00 54.15 353 ILE A O 17
ATOM 26353 N N . ILE A 1 37 ? 20.486 5.548 4.556 1.00 14.32 354 ILE A N 17
ATOM 26354 C CA . ILE A 1 37 ? 21.936 5.721 4.490 1.00 53.21 354 ILE A CA 17
ATOM 26355 C C . ILE A 1 37 ? 22.406 5.725 3.045 1.00 50.24 354 ILE A C 17
ATOM 26356 O O . ILE A 1 37 ? 22.148 4.757 2.295 1.00 71.10 354 ILE A O 17
ATOM 26372 N N . GLU A 1 38 ? 23.119 6.792 2.644 1.00 72.53 355 GLU A N 17
ATOM 26373 C CA . GLU A 1 38 ? 23.566 6.907 1.285 1.00 10.21 355 GLU A CA 17
ATOM 26374 C C . GLU A 1 38 ? 24.467 5.739 0.967 1.00 51.04 355 GLU A C 17
ATOM 26375 O O . GLU A 1 38 ? 25.161 5.200 1.848 1.00 33.51 355 GLU A O 17
ATOM 26387 N N . GLY A 1 39 ? 24.431 5.310 -0.247 1.00 44.15 356 GLY A N 17
ATOM 26388 C CA . GLY A 1 39 ? 25.265 4.224 -0.647 1.00 51.41 356 GLY A CA 17
ATOM 26389 C C . GLY A 1 39 ? 24.513 2.957 -0.533 1.00 71.32 356 GLY A C 17
ATOM 26390 O O . GLY A 1 39 ? 24.831 1.981 -1.197 1.00 41.55 356 GLY A O 17
ATOM 26394 N N . GLY A 1 40 ? 23.512 2.969 0.335 1.00 41.05 357 GLY A N 17
ATOM 26395 C CA . GLY A 1 40 ? 22.637 1.886 0.425 1.00 35.21 357 GLY A CA 17
ATOM 26396 C C . GLY A 1 40 ? 21.834 1.840 -0.823 1.00 2.24 357 GLY A C 17
ATOM 26397 O O . GLY A 1 40 ? 21.476 2.918 -1.392 1.00 30.24 357 GLY A O 17
ATOM 26401 N N . ALA A 1 41 ? 21.555 0.665 -1.290 1.00 74.44 358 ALA A N 17
ATOM 26402 C CA . ALA A 1 41 ? 20.794 0.526 -2.487 1.00 40.24 358 ALA A CA 17
ATOM 26403 C C . ALA A 1 41 ? 19.413 1.083 -2.266 1.00 32.21 358 ALA A C 17
ATOM 26404 O O . ALA A 1 41 ? 18.868 1.722 -3.126 1.00 51.03 358 ALA A O 17
ATOM 26411 N N . ALA A 1 42 ? 18.914 0.962 -1.049 1.00 24.51 359 ALA A N 17
ATOM 26412 C CA . ALA A 1 42 ? 17.602 1.476 -0.736 1.00 73.32 359 ALA A CA 17
ATOM 26413 C C . ALA A 1 42 ? 17.606 3.018 -0.608 1.00 1.42 359 ALA A C 17
ATOM 26414 O O . ALA A 1 42 ? 16.569 3.630 -0.404 1.00 43.05 359 ALA A O 17
ATOM 26421 N N . HIS A 1 43 ? 18.772 3.618 -0.701 1.00 71.31 360 HIS A N 17
ATOM 26422 C CA . HIS A 1 43 ? 18.881 5.065 -0.734 1.00 40.02 360 HIS A CA 17
ATOM 26423 C C . HIS A 1 43 ? 18.933 5.515 -2.179 1.00 2.33 360 HIS A C 17
ATOM 26424 O O . HIS A 1 43 ? 18.218 6.404 -2.592 1.00 12.44 360 HIS A O 17
ATOM 26438 N N . LYS A 1 44 ? 19.797 4.876 -2.938 1.00 14.54 361 LYS A N 17
ATOM 26439 C CA . LYS A 1 44 ? 20.031 5.274 -4.316 1.00 15.31 361 LYS A CA 17
ATOM 26440 C C . LYS A 1 44 ? 18.928 4.756 -5.260 1.00 44.13 361 LYS A C 17
ATOM 26441 O O . LYS A 1 44 ? 18.364 5.504 -6.038 1.00 50.44 361 LYS A O 17
ATOM 26460 N N . ASP A 1 45 ? 18.654 3.483 -5.162 1.00 62.34 362 ASP A N 17
ATOM 26461 C CA . ASP A 1 45 ? 17.593 2.798 -5.942 1.00 53.23 362 ASP A CA 17
ATOM 26462 C C . ASP A 1 45 ? 16.306 2.928 -5.254 1.00 35.52 362 ASP A C 17
ATOM 26463 O O . ASP A 1 45 ? 15.270 3.139 -5.864 1.00 33.23 362 ASP A O 17
ATOM 26472 N N . GLY A 1 46 ? 16.446 2.903 -3.960 1.00 4.50 363 GLY A N 17
ATOM 26473 C CA . GLY A 1 46 ? 15.399 2.636 -2.994 1.00 64.53 363 GLY A CA 17
ATOM 26474 C C . GLY A 1 46 ? 14.054 3.242 -3.171 1.00 52.15 363 GLY A C 17
ATOM 26475 O O . GLY A 1 46 ? 13.096 2.644 -2.706 1.00 11.24 363 GLY A O 17
ATOM 26479 N N . LYS A 1 47 ? 13.958 4.369 -3.857 1.00 2.43 364 LYS A N 17
ATOM 26480 C CA . LYS A 1 47 ? 12.671 5.069 -4.128 1.00 45.12 364 LYS A CA 17
ATOM 26481 C C . LYS A 1 47 ? 11.811 5.185 -2.830 1.00 13.25 364 LYS A C 17
ATOM 26482 O O . LYS A 1 47 ? 10.590 5.271 -2.875 1.00 14.50 364 LYS A O 17
ATOM 26501 N N . LEU A 1 48 ? 12.513 5.283 -1.710 1.00 64.45 365 LEU A N 17
ATOM 26502 C CA . LEU A 1 48 ? 11.951 5.209 -0.376 1.00 61.52 365 LEU A CA 17
ATOM 26503 C C . LEU A 1 48 ? 12.102 6.559 0.310 1.00 61.13 365 LEU A C 17
ATOM 26504 O O . LEU A 1 48 ? 13.044 7.307 0.003 1.00 30.32 365 LEU A O 17
ATOM 26520 N N . GLN A 1 49 ? 11.199 6.883 1.214 1.00 42.15 366 GLN A N 17
ATOM 26521 C CA . GLN A 1 49 ? 11.257 8.130 1.925 1.00 11.52 366 GLN A CA 17
ATOM 26522 C C . GLN A 1 49 ? 11.303 7.904 3.428 1.00 73.52 366 GLN A C 17
ATOM 26523 O O . GLN A 1 49 ? 10.794 6.904 3.944 1.00 23.04 366 GLN A O 17
ATOM 26537 N N . ILE A 1 50 ? 11.968 8.794 4.125 1.00 50.34 367 ILE A N 17
ATOM 26538 C CA . ILE A 1 50 ? 11.977 8.761 5.567 1.00 33.42 367 ILE A CA 17
ATOM 26539 C C . ILE A 1 50 ? 10.549 9.056 6.066 1.00 2.22 367 ILE A C 17
ATOM 26540 O O . ILE A 1 50 ? 9.961 10.066 5.688 1.00 51.33 367 ILE A O 17
ATOM 26556 N N . GLY A 1 51 ? 10.015 8.185 6.890 1.00 55.23 368 GLY A N 17
ATOM 26557 C CA . GLY A 1 51 ? 8.652 8.331 7.350 1.00 3.13 368 GLY A CA 17
ATOM 26558 C C . GLY A 1 51 ? 7.776 7.194 6.870 1.00 10.00 368 GLY A C 17
ATOM 26559 O O . GLY A 1 51 ? 6.704 6.951 7.427 1.00 45.01 368 GLY A O 17
ATOM 26563 N N . ASP A 1 52 ? 8.241 6.493 5.841 1.00 61.24 369 ASP A N 17
ATOM 26564 C CA . ASP A 1 52 ? 7.537 5.340 5.294 1.00 71.54 369 ASP A CA 17
ATOM 26565 C C . ASP A 1 52 ? 7.417 4.215 6.312 1.00 72.01 369 ASP A C 17
ATOM 26566 O O . ASP A 1 52 ? 8.399 3.843 6.979 1.00 3.52 369 ASP A O 17
ATOM 26575 N N . LYS A 1 53 ? 6.213 3.705 6.455 1.00 54.33 370 LYS A N 17
ATOM 26576 C CA . LYS A 1 53 ? 5.920 2.618 7.364 1.00 23.15 370 LYS A CA 17
ATOM 26577 C C . LYS A 1 53 ? 6.113 1.285 6.678 1.00 42.51 370 LYS A C 17
ATOM 26578 O O . LYS A 1 53 ? 5.545 1.031 5.607 1.00 62.12 370 LYS A O 17
ATOM 26597 N N . LEU A 1 54 ? 6.895 0.441 7.291 1.00 0.41 371 LEU A N 17
ATOM 26598 C CA . LEU A 1 54 ? 7.121 -0.876 6.779 1.00 51.20 371 LEU A CA 17
ATOM 26599 C C . LEU A 1 54 ? 5.942 -1.723 7.208 1.00 74.11 371 LEU A C 17
ATOM 26600 O O . LEU A 1 54 ? 5.806 -2.034 8.388 1.00 12.14 371 LEU A O 17
ATOM 26616 N N . LEU A 1 55 ? 5.088 -2.045 6.269 1.00 11.42 372 LEU A N 17
ATOM 26617 C CA . LEU A 1 55 ? 3.904 -2.844 6.534 1.00 10.53 372 LEU A CA 17
ATOM 26618 C C . LEU A 1 55 ? 4.366 -4.285 6.579 1.00 15.15 372 LEU A C 17
ATOM 26619 O O . LEU A 1 55 ? 3.978 -5.073 7.443 1.00 51.31 372 LEU A O 17
ATOM 26635 N N . ALA A 1 56 ? 5.211 -4.626 5.640 1.00 62.34 373 ALA A N 17
ATOM 26636 C CA . ALA A 1 56 ? 5.711 -5.956 5.543 1.00 21.22 373 ALA A CA 17
ATOM 26637 C C . ALA A 1 56 ? 7.011 -5.965 4.792 1.00 3.52 373 ALA A C 17
ATOM 26638 O O . ALA A 1 56 ? 7.258 -5.091 3.968 1.00 21.22 373 ALA A O 17
ATOM 26645 N N . VAL A 1 57 ? 7.822 -6.941 5.041 1.00 40.21 374 VAL A N 17
ATOM 26646 C CA . VAL A 1 57 ? 9.034 -7.098 4.276 1.00 60.54 374 VAL A CA 17
ATOM 26647 C C . VAL A 1 57 ? 9.150 -8.545 3.851 1.00 11.25 374 VAL A C 17
ATOM 26648 O O . VAL A 1 57 ? 9.073 -9.453 4.664 1.00 70.41 374 VAL A O 17
ATOM 26661 N N . ASN A 1 58 ? 9.199 -8.735 2.529 1.00 53.13 375 ASN A N 17
ATOM 26662 C CA . ASN A 1 58 ? 9.197 -10.064 1.857 1.00 71.11 375 ASN A CA 17
ATOM 26663 C C . ASN A 1 58 ? 7.908 -10.736 2.156 1.00 42.55 375 ASN A C 17
ATOM 26664 O O . ASN A 1 58 ? 7.761 -11.948 2.186 1.00 3.32 375 ASN A O 17
ATOM 26675 N N . ASN A 1 59 ? 6.980 -9.853 2.308 1.00 54.23 376 ASN A N 17
ATOM 26676 C CA . ASN A 1 59 ? 5.593 -10.063 2.605 1.00 55.21 376 ASN A CA 17
ATOM 26677 C C . ASN A 1 59 ? 5.370 -10.653 4.018 1.00 11.52 376 ASN A C 17
ATOM 26678 O O . ASN A 1 59 ? 4.284 -11.123 4.351 1.00 14.00 376 ASN A O 17
ATOM 26689 N N . VAL A 1 60 ? 6.383 -10.575 4.856 1.00 21.30 377 VAL A N 17
ATOM 26690 C CA . VAL A 1 60 ? 6.237 -10.938 6.251 1.00 71.22 377 VAL A CA 17
ATOM 26691 C C . VAL A 1 60 ? 5.678 -9.715 6.952 1.00 35.43 377 VAL A C 17
ATOM 26692 O O . VAL A 1 60 ? 6.252 -8.638 6.830 1.00 1.34 377 VAL A O 17
ATOM 26705 N N . CYS A 1 61 ? 4.561 -9.872 7.627 1.00 22.11 378 CYS A N 17
ATOM 26706 C CA . CYS A 1 61 ? 3.863 -8.774 8.276 1.00 72.35 378 CYS A CA 17
ATOM 26707 C C . CYS A 1 61 ? 4.668 -8.149 9.419 1.00 44.00 378 CYS A C 17
ATOM 26708 O O . CYS A 1 61 ? 5.111 -8.842 10.332 1.00 11.51 378 CYS A O 17
ATOM 26716 N N . LEU A 1 62 ? 4.856 -6.851 9.335 1.00 44.43 379 LEU A N 17
ATOM 26717 C CA . LEU A 1 62 ? 5.568 -6.067 10.339 1.00 1.45 379 LEU A CA 17
ATOM 26718 C C . LEU A 1 62 ? 4.601 -5.209 11.155 1.00 64.33 379 LEU A C 17
ATOM 26719 O O . LEU A 1 62 ? 5.022 -4.392 11.989 1.00 41.14 379 LEU A O 17
ATOM 26735 N N . GLU A 1 63 ? 3.314 -5.404 10.913 1.00 63.34 380 GLU A N 17
ATOM 26736 C CA . GLU A 1 63 ? 2.269 -4.717 11.656 1.00 1.23 380 GLU A CA 17
ATOM 26737 C C . GLU A 1 63 ? 2.258 -5.223 13.087 1.00 42.31 380 GLU A C 17
ATOM 26738 O O . GLU A 1 63 ? 1.935 -6.388 13.321 1.00 2.04 380 GLU A O 17
ATOM 26750 N N . GLU A 1 64 ? 2.643 -4.354 14.015 1.00 2.10 381 GLU A N 17
ATOM 26751 C CA . GLU A 1 64 ? 2.685 -4.646 15.432 1.00 53.22 381 GLU A CA 17
ATOM 26752 C C . GLU A 1 64 ? 3.551 -5.875 15.774 1.00 71.54 381 GLU A C 17
ATOM 26753 O O . GLU A 1 64 ? 3.068 -6.945 16.128 1.00 35.03 381 GLU A O 17
ATOM 26765 N N . VAL A 1 65 ? 4.832 -5.710 15.568 1.00 11.33 382 VAL A N 17
ATOM 26766 C CA . VAL A 1 65 ? 5.825 -6.703 15.928 1.00 2.45 382 VAL A CA 17
ATOM 26767 C C . VAL A 1 65 ? 6.887 -5.996 16.742 1.00 21.11 382 VAL A C 17
ATOM 26768 O O . VAL A 1 65 ? 6.905 -4.751 16.782 1.00 12.23 382 VAL A O 17
ATOM 26781 N N . THR A 1 66 ? 7.748 -6.719 17.379 1.00 72.32 383 THR A N 17
ATOM 26782 C CA . THR A 1 66 ? 8.757 -6.108 18.207 1.00 74.12 383 THR A CA 17
ATOM 26783 C C . THR A 1 66 ? 9.823 -5.501 17.295 1.00 63.04 383 THR A C 17
ATOM 26784 O O . THR A 1 66 ? 10.173 -6.098 16.281 1.00 15.13 383 THR A O 17
ATOM 26795 N N . HIS A 1 67 ? 10.360 -4.345 17.663 1.00 12.41 384 HIS A N 17
ATOM 26796 C CA . HIS A 1 67 ? 11.331 -3.650 16.803 1.00 63.11 384 HIS A CA 17
ATOM 26797 C C . HIS A 1 67 ? 12.490 -4.552 16.395 1.00 64.30 384 HIS A C 17
ATOM 26798 O O . HIS A 1 67 ? 12.771 -4.689 15.223 1.00 50.11 384 HIS A O 17
ATOM 26812 N N . GLU A 1 68 ? 13.089 -5.221 17.359 1.00 42.34 385 GLU A N 17
ATOM 26813 C CA . GLU A 1 68 ? 14.220 -6.111 17.100 1.00 61.23 385 GLU A CA 17
ATOM 26814 C C . GLU A 1 68 ? 13.824 -7.265 16.166 1.00 73.11 385 GLU A C 17
ATOM 26815 O O . GLU A 1 68 ? 14.607 -7.702 15.310 1.00 42.05 385 GLU A O 17
ATOM 26827 N N . GLU A 1 69 ? 12.580 -7.644 16.254 1.00 35.52 386 GLU A N 17
ATOM 26828 C CA . GLU A 1 69 ? 12.032 -8.740 15.510 1.00 42.32 386 GLU A CA 17
ATOM 26829 C C . GLU A 1 69 ? 11.841 -8.292 14.058 1.00 13.34 386 GLU A C 17
ATOM 26830 O O . GLU A 1 69 ? 12.123 -9.032 13.112 1.00 15.04 386 GLU A O 17
ATOM 26842 N N . ALA A 1 70 ? 11.477 -7.034 13.905 1.00 34.20 387 ALA A N 17
ATOM 26843 C CA . ALA A 1 70 ? 11.261 -6.434 12.609 1.00 40.32 387 ALA A CA 17
ATOM 26844 C C . ALA A 1 70 ? 12.577 -6.155 11.928 1.00 55.43 387 ALA A C 17
ATOM 26845 O O . ALA A 1 70 ? 12.706 -6.335 10.718 1.00 51.41 387 ALA A O 17
ATOM 26852 N N . VAL A 1 71 ? 13.568 -5.713 12.701 1.00 44.44 388 VAL A N 17
ATOM 26853 C CA . VAL A 1 71 ? 14.866 -5.441 12.127 1.00 64.15 388 VAL A CA 17
ATOM 26854 C C . VAL A 1 71 ? 15.461 -6.729 11.629 1.00 63.13 388 VAL A C 17
ATOM 26855 O O . VAL A 1 71 ? 16.016 -6.768 10.549 1.00 14.25 388 VAL A O 17
ATOM 26868 N N . THR A 1 72 ? 15.321 -7.782 12.413 1.00 72.45 389 THR A N 17
ATOM 26869 C CA . THR A 1 72 ? 15.789 -9.089 12.017 1.00 52.31 389 THR A CA 17
ATOM 26870 C C . THR A 1 72 ? 15.074 -9.539 10.724 1.00 2.11 389 THR A C 17
ATOM 26871 O O . THR A 1 72 ? 15.708 -10.042 9.802 1.00 23.23 389 THR A O 17
ATOM 26882 N N . ALA A 1 73 ? 13.773 -9.270 10.637 1.00 61.32 390 ALA A N 17
ATOM 26883 C CA . ALA A 1 73 ? 12.992 -9.608 9.454 1.00 51.33 390 ALA A CA 17
ATOM 26884 C C . ALA A 1 73 ? 13.502 -8.862 8.211 1.00 31.40 390 ALA A C 17
ATOM 26885 O O . ALA A 1 73 ? 13.507 -9.414 7.114 1.00 44.03 390 ALA A O 17
ATOM 26892 N N . LEU A 1 74 ? 13.956 -7.623 8.392 1.00 55.33 391 LEU A N 17
ATOM 26893 C CA . LEU A 1 74 ? 14.458 -6.843 7.352 1.00 42.11 391 LEU A CA 17
ATOM 26894 C C . LEU A 1 74 ? 15.935 -7.213 7.082 1.00 63.34 391 LEU A C 17
ATOM 26895 O O . LEU A 1 74 ? 16.449 -6.993 6.000 1.00 64.10 391 LEU A O 17
ATOM 26911 N N . LYS A 1 75 ? 16.601 -7.785 8.079 1.00 54.52 392 LYS A N 17
ATOM 26912 C CA . LYS A 1 75 ? 17.969 -8.248 7.912 1.00 25.40 392 LYS A CA 17
ATOM 26913 C C . LYS A 1 75 ? 18.009 -9.556 7.178 1.00 3.43 392 LYS A C 17
ATOM 26914 O O . LYS A 1 75 ? 19.016 -9.909 6.578 1.00 30.45 392 LYS A O 17
ATOM 26933 N N . ASN A 1 76 ? 16.891 -10.261 7.210 1.00 60.42 393 ASN A N 17
ATOM 26934 C CA . ASN A 1 76 ? 16.695 -11.494 6.457 1.00 55.44 393 ASN A CA 17
ATOM 26935 C C . ASN A 1 76 ? 16.445 -11.182 4.974 1.00 73.31 393 ASN A C 17
ATOM 26936 O O . ASN A 1 76 ? 15.530 -11.724 4.343 1.00 21.11 393 ASN A O 17
ATOM 26947 N N . THR A 1 77 ? 17.268 -10.332 4.429 1.00 54.54 394 THR A N 17
ATOM 26948 C CA . THR A 1 77 ? 17.207 -9.951 3.066 1.00 54.31 394 THR A CA 17
ATOM 26949 C C . THR A 1 77 ? 18.545 -10.216 2.449 1.00 73.40 394 THR A C 17
ATOM 26950 O O . THR A 1 77 ? 19.589 -9.906 3.036 1.00 63.52 394 THR A O 17
ATOM 26961 N N . SER A 1 78 ? 18.561 -10.816 1.314 1.00 63.33 395 SER A N 17
ATOM 26962 C CA . SER A 1 78 ? 19.812 -11.048 0.679 1.00 22.41 395 SER A CA 17
ATOM 26963 C C . SER A 1 78 ? 19.741 -10.806 -0.783 1.00 22.54 395 SER A C 17
ATOM 26964 O O . SER A 1 78 ? 19.209 -11.595 -1.550 1.00 14.04 395 SER A O 17
ATOM 26972 N N . ASP A 1 79 ? 20.178 -9.619 -1.090 1.00 24.15 396 ASP A N 17
ATOM 26973 C CA . ASP A 1 79 ? 20.423 -9.095 -2.408 1.00 24.14 396 ASP A CA 17
ATOM 26974 C C . ASP A 1 79 ? 19.161 -9.066 -3.281 1.00 41.30 396 ASP A C 17
ATOM 26975 O O . ASP A 1 79 ? 19.213 -8.890 -4.487 1.00 33.25 396 ASP A O 17
ATOM 26984 N N . PHE A 1 80 ? 18.011 -9.145 -2.595 1.00 24.12 397 PHE A N 17
ATOM 26985 C CA . PHE A 1 80 ? 16.691 -9.080 -3.190 1.00 35.12 397 PHE A CA 17
ATOM 26986 C C . PHE A 1 80 ? 15.678 -8.870 -2.051 1.00 11.24 397 PHE A C 17
ATOM 26987 O O . PHE A 1 80 ? 15.763 -9.548 -1.018 1.00 11.23 397 PHE A O 17
ATOM 27004 N N . VAL A 1 81 ? 14.787 -7.882 -2.198 1.00 31.44 398 VAL A N 17
ATOM 27005 C CA . VAL A 1 81 ? 13.807 -7.526 -1.153 1.00 40.21 398 VAL A CA 17
ATOM 27006 C C . VAL A 1 81 ? 12.467 -7.067 -1.779 1.00 22.11 398 VAL A C 17
ATOM 27007 O O . VAL A 1 81 ? 12.456 -6.412 -2.826 1.00 23.01 398 VAL A O 17
ATOM 27020 N N . TYR A 1 82 ? 11.366 -7.421 -1.139 1.00 4.13 399 TYR A N 17
ATOM 27021 C CA . TYR A 1 82 ? 10.047 -6.860 -1.442 1.00 53.15 399 TYR A CA 17
ATOM 27022 C C . TYR A 1 82 ? 9.546 -6.113 -0.207 1.00 31.12 399 TYR A C 17
ATOM 27023 O O . TYR A 1 82 ? 9.018 -6.724 0.719 1.00 45.33 399 TYR A O 17
ATOM 27041 N N . LEU A 1 83 ? 9.729 -4.833 -0.167 1.00 15.44 400 LEU A N 17
ATOM 27042 C CA . LEU A 1 83 ? 9.330 -4.057 0.991 1.00 63.11 400 LEU A CA 17
ATOM 27043 C C . LEU A 1 83 ? 7.938 -3.486 0.749 1.00 14.42 400 LEU A C 17
ATOM 27044 O O . LEU A 1 83 ? 7.748 -2.664 -0.119 1.00 31.23 400 LEU A O 17
ATOM 27060 N N . LYS A 1 84 ? 6.983 -3.925 1.509 1.00 22.12 401 LYS A N 17
ATOM 27061 C CA . LYS A 1 84 ? 5.637 -3.440 1.374 1.00 74.33 401 LYS A CA 17
ATOM 27062 C C . LYS A 1 84 ? 5.467 -2.288 2.344 1.00 64.21 401 LYS A C 17
ATOM 27063 O O . LYS A 1 84 ? 5.481 -2.491 3.559 1.00 5.33 401 LYS A O 17
ATOM 27082 N N . VAL A 1 85 ? 5.360 -1.094 1.819 1.00 51.10 402 VAL A N 17
ATOM 27083 C CA . VAL A 1 85 ? 5.237 0.095 2.634 1.00 11.14 402 VAL A CA 17
ATOM 27084 C C . VAL A 1 85 ? 3.790 0.598 2.616 1.00 54.00 402 VAL A C 17
ATOM 27085 O O . VAL A 1 85 ? 3.047 0.420 1.616 1.00 40.01 402 VAL A O 17
ATOM 27098 N N . ALA A 1 86 ? 3.404 1.182 3.716 1.00 35.12 403 ALA A N 17
ATOM 27099 C CA . ALA A 1 86 ? 2.128 1.787 3.919 1.00 33.13 403 ALA A CA 17
ATOM 27100 C C . ALA A 1 86 ? 2.355 3.102 4.615 1.00 23.15 403 ALA A C 17
ATOM 27101 O O . ALA A 1 86 ? 3.426 3.332 5.149 1.00 43.32 403 ALA A O 17
ATOM 27108 N N . LYS A 1 87 ? 1.417 3.988 4.525 1.00 61.35 404 LYS A N 17
ATOM 27109 C CA . LYS A 1 87 ? 1.494 5.218 5.284 1.00 43.13 404 LYS A CA 17
ATOM 27110 C C . LYS A 1 87 ? 1.014 4.928 6.682 1.00 10.31 404 LYS A C 17
ATOM 27111 O O . LYS A 1 87 ? 0.252 3.962 6.885 1.00 54.43 404 LYS A O 17
ATOM 27130 N N . PRO A 1 88 ? 1.488 5.705 7.665 1.00 4.33 405 PRO A N 17
ATOM 27131 C CA . PRO A 1 88 ? 1.066 5.579 9.036 1.00 32.23 405 PRO A CA 17
ATOM 27132 C C . PRO A 1 88 ? -0.446 5.545 9.170 1.00 64.14 405 PRO A C 17
ATOM 27133 O O . PRO A 1 88 ? -1.161 6.430 8.711 1.00 51.53 405 PRO A O 17
ATOM 27144 N N . THR A 1 89 ? -0.895 4.500 9.770 1.00 12.31 406 THR A N 17
ATOM 27145 C CA . THR A 1 89 ? -2.288 4.190 9.932 1.00 53.24 406 THR A CA 17
ATOM 27146 C C . THR A 1 89 ? -2.773 4.682 11.315 1.00 44.12 406 THR A C 17
ATOM 27147 O O . THR A 1 89 ? -3.800 4.247 11.836 1.00 74.12 406 THR A O 17
ATOM 27158 N N . GLY A 1 90 ? -2.030 5.612 11.871 1.00 24.45 407 GLY A N 17
ATOM 27159 C CA . GLY A 1 90 ? -2.348 6.135 13.163 1.00 43.41 407 GLY A CA 17
ATOM 27160 C C . GLY A 1 90 ? -3.091 7.442 13.075 1.00 2.12 407 GLY A C 17
ATOM 27161 O O . GLY A 1 90 ? -3.911 7.641 12.192 1.00 41.41 407 GLY A O 17
ATOM 27165 N N . SER A 1 91 ? -2.776 8.358 13.959 1.00 71.44 408 SER A N 17
ATOM 27166 C CA . SER A 1 91 ? -3.452 9.641 13.988 1.00 55.04 408 SER A CA 17
ATOM 27167 C C . SER A 1 91 ? -2.699 10.671 13.137 1.00 20.51 408 SER A C 17
ATOM 27168 O O . SER A 1 91 ? -2.999 11.855 13.162 1.00 63.22 408 SER A O 17
ATOM 27176 N N . HIS A 1 92 ? -1.736 10.190 12.375 1.00 13.01 409 HIS A N 17
ATOM 27177 C CA . HIS A 1 92 ? -0.911 11.021 11.524 1.00 65.42 409 HIS A CA 17
ATOM 27178 C C . HIS A 1 92 ? -0.658 10.242 10.261 1.00 11.52 409 HIS A C 17
ATOM 27179 O O . HIS A 1 92 ? -0.585 9.018 10.318 1.00 21.34 409 HIS A O 17
ATOM 27193 N N . HIS A 1 93 ? -0.536 10.918 9.144 1.00 34.23 410 HIS A N 17
ATOM 27194 C CA . HIS A 1 93 ? -0.281 10.258 7.876 1.00 15.13 410 HIS A CA 17
ATOM 27195 C C . HIS A 1 93 ? 0.898 10.915 7.170 1.00 1.13 410 HIS A C 17
ATOM 27196 O O . HIS A 1 93 ? 0.978 12.141 7.097 1.00 72.53 410 HIS A O 17
ATOM 27210 N N . HIS A 1 94 ? 1.807 10.103 6.690 1.00 14.23 411 HIS A N 17
ATOM 27211 C CA . HIS A 1 94 ? 3.014 10.551 6.015 1.00 1.24 411 HIS A CA 17
ATOM 27212 C C . HIS A 1 94 ? 3.319 9.562 4.912 1.00 42.44 411 HIS A C 17
ATOM 27213 O O . HIS A 1 94 ? 3.082 9.856 3.742 1.00 3.34 411 HIS A O 17
ATOM 27242 N N . ARG B 2 2 ? 24.235 -5.324 17.107 1.00 22.23 142 ARG B N 17
ATOM 27243 C CA . ARG B 2 2 ? 22.898 -5.892 17.269 1.00 60.12 142 ARG B CA 17
ATOM 27244 C C . ARG B 2 2 ? 21.795 -4.911 16.957 1.00 2.01 142 ARG B C 17
ATOM 27245 O O . ARG B 2 2 ? 22.023 -3.772 16.566 1.00 42.52 142 ARG B O 17
ATOM 27266 N N . THR B 2 3 ? 20.618 -5.420 17.065 1.00 4.15 143 THR B N 17
ATOM 27267 C CA . THR B 2 3 ? 19.411 -4.713 16.929 1.00 65.41 143 THR B CA 17
ATOM 27268 C C . THR B 2 3 ? 18.946 -4.353 18.346 1.00 65.03 143 THR B C 17
ATOM 27269 O O . THR B 2 3 ? 19.310 -5.059 19.295 1.00 13.10 143 THR B O 17
ATOM 27280 N N . ARG B 2 4 ? 18.197 -3.283 18.509 1.00 21.35 144 ARG B N 17
ATOM 27281 C CA . ARG B 2 4 ? 17.672 -2.878 19.822 1.00 34.44 144 ARG B CA 17
ATOM 27282 C C . ARG B 2 4 ? 16.426 -2.089 19.626 1.00 34.34 144 ARG B C 17
ATOM 27283 O O . ARG B 2 4 ? 16.327 -1.345 18.676 1.00 72.03 144 ARG B O 17
ATOM 27304 N N . GLN B 2 5 ? 15.466 -2.288 20.490 1.00 43.13 145 GLN B N 17
ATOM 27305 C CA . GLN B 2 5 ? 14.252 -1.523 20.434 1.00 41.54 145 GLN B CA 17
ATOM 27306 C C . GLN B 2 5 ? 14.392 -0.212 21.213 1.00 21.43 145 GLN B C 17
ATOM 27307 O O . GLN B 2 5 ? 15.284 -0.075 22.041 1.00 51.51 145 GLN B O 17
ATOM 27321 N N . ARG B 2 6 ? 13.430 0.677 20.995 1.00 33.14 146 ARG B N 17
ATOM 27322 C CA . ARG B 2 6 ? 13.382 2.049 21.525 1.00 41.21 146 ARG B CA 17
ATOM 27323 C C . ARG B 2 6 ? 14.463 2.937 20.929 1.00 64.33 146 ARG B C 17
ATOM 27324 O O . ARG B 2 6 ? 14.748 4.019 21.441 1.00 54.04 146 ARG B O 17
ATOM 27345 N N . ASN B 2 7 ? 14.948 2.523 19.786 1.00 44.43 147 ASN B N 17
ATOM 27346 C CA . ASN B 2 7 ? 15.944 3.240 19.020 1.00 1.32 147 ASN B CA 17
ATOM 27347 C C . ASN B 2 7 ? 15.821 2.836 17.584 1.00 30.13 147 ASN B C 17
ATOM 27348 O O . ASN B 2 7 ? 14.937 2.051 17.238 1.00 22.45 147 ASN B O 17
ATOM 27359 N N . GLU B 2 8 ? 16.637 3.412 16.750 1.00 61.31 148 GLU B N 17
ATOM 27360 C CA . GLU B 2 8 ? 16.653 3.077 15.356 1.00 44.34 148 GLU B CA 17
ATOM 27361 C C . GLU B 2 8 ? 17.683 1.980 15.138 1.00 73.32 148 GLU B C 17
ATOM 27362 O O . GLU B 2 8 ? 18.669 1.889 15.889 1.00 43.43 148 GLU B O 17
ATOM 27374 N N . THR B 2 9 ? 17.461 1.150 14.169 1.00 3.42 149 THR B N 17
ATOM 27375 C CA . THR B 2 9 ? 18.424 0.154 13.821 1.00 63.02 149 THR B CA 17
ATOM 27376 C C . THR B 2 9 ? 18.587 0.120 12.290 1.00 22.04 149 THR B C 17
ATOM 27377 O O . THR B 2 9 ? 17.595 0.082 11.549 1.00 52.30 149 THR B O 17
ATOM 27388 N N . GLN B 2 10 ? 19.826 0.175 11.835 1.00 11.14 150 GLN B N 17
ATOM 27389 C CA . GLN B 2 10 ? 20.147 0.200 10.414 1.00 14.44 150 GLN B CA 17
ATOM 27390 C C . GLN B 2 10 ? 20.222 -1.202 9.802 1.00 60.30 150 GLN B C 17
ATOM 27391 O O . GLN B 2 10 ? 20.725 -2.163 10.433 1.00 64.42 150 GLN B O 17
ATOM 27405 N N . VAL B 2 11 ? 19.704 -1.317 8.602 1.00 74.45 151 VAL B N 17
ATOM 27406 C CA . VAL B 2 11 ? 19.798 -2.498 7.777 1.00 24.04 151 VAL B CA 17
ATOM 27407 C C . VAL B 2 11 ? 20.248 -2.036 6.409 1.00 33.43 151 VAL B C 17
ATOM 27408 O O . VAL B 2 11 ? 19.561 -1.201 5.839 1.00 61.42 151 VAL B O 17
ATOM 27422 N N . MET A 1 1 ? 2.147 0.288 -0.982 1.00 34.34 318 MET A N 18
ATOM 27423 C CA . MET A 1 1 ? 3.202 0.110 -1.997 1.00 44.43 318 MET A CA 18
ATOM 27424 C C . MET A 1 1 ? 4.035 -1.064 -1.626 1.00 63.23 318 MET A C 18
ATOM 27425 O O . MET A 1 1 ? 4.024 -1.477 -0.474 1.00 54.13 318 MET A O 18
ATOM 27441 N N . GLU A 1 2 ? 4.719 -1.623 -2.575 1.00 25.02 319 GLU A N 18
ATOM 27442 C CA . GLU A 1 2 ? 5.666 -2.635 -2.283 1.00 51.43 319 GLU A CA 18
ATOM 27443 C C . GLU A 1 2 ? 6.924 -2.320 -3.017 1.00 2.35 319 GLU A C 18
ATOM 27444 O O . GLU A 1 2 ? 6.946 -2.158 -4.250 1.00 32.50 319 GLU A O 18
ATOM 27456 N N . ILE A 1 3 ? 7.923 -2.180 -2.285 1.00 62.42 320 ILE A N 18
ATOM 27457 C CA . ILE A 1 3 ? 9.167 -1.851 -2.779 1.00 3.12 320 ILE A CA 18
ATOM 27458 C C . ILE A 1 3 ? 9.959 -3.085 -2.912 1.00 11.04 320 ILE A C 18
ATOM 27459 O O . ILE A 1 3 ? 10.349 -3.717 -1.936 1.00 72.23 320 ILE A O 18
ATOM 27475 N N . LYS A 1 4 ? 10.100 -3.482 -4.122 1.00 52.23 321 LYS A N 18
ATOM 27476 C CA . LYS A 1 4 ? 10.979 -4.496 -4.442 1.00 42.30 321 LYS A CA 18
ATOM 27477 C C . LYS A 1 4 ? 12.265 -3.821 -4.707 1.00 23.10 321 LYS A C 18
ATOM 27478 O O . LYS A 1 4 ? 12.428 -3.103 -5.708 1.00 15.42 321 LYS A O 18
ATOM 27497 N N . LEU A 1 5 ? 13.082 -3.927 -3.732 1.00 63.13 322 LEU A N 18
ATOM 27498 C CA . LEU A 1 5 ? 14.298 -3.219 -3.628 1.00 10.33 322 LEU A CA 18
ATOM 27499 C C . LEU A 1 5 ? 15.416 -4.175 -3.894 1.00 3.52 322 LEU A C 18
ATOM 27500 O O . LEU A 1 5 ? 15.360 -5.319 -3.469 1.00 24.23 322 LEU A O 18
ATOM 27516 N N . ILE A 1 6 ? 16.383 -3.752 -4.610 1.00 32.12 323 ILE A N 18
ATOM 27517 C CA . ILE A 1 6 ? 17.498 -4.592 -4.895 1.00 34.00 323 ILE A CA 18
ATOM 27518 C C . ILE A 1 6 ? 18.660 -4.270 -3.944 1.00 54.14 323 ILE A C 18
ATOM 27519 O O . ILE A 1 6 ? 19.186 -3.156 -3.929 1.00 70.50 323 ILE A O 18
ATOM 27535 N N . LYS A 1 7 ? 18.996 -5.241 -3.107 1.00 1.44 324 LYS A N 18
ATOM 27536 C CA . LYS A 1 7 ? 20.059 -5.107 -2.111 1.00 73.43 324 LYS A CA 18
ATOM 27537 C C . LYS A 1 7 ? 21.419 -5.192 -2.778 1.00 73.04 324 LYS A C 18
ATOM 27538 O O . LYS A 1 7 ? 21.596 -5.920 -3.736 1.00 53.54 324 LYS A O 18
ATOM 27557 N N . GLY A 1 8 ? 22.374 -4.503 -2.221 1.00 21.01 325 GLY A N 18
ATOM 27558 C CA . GLY A 1 8 ? 23.677 -4.435 -2.818 1.00 32.11 325 GLY A CA 18
ATOM 27559 C C . GLY A 1 8 ? 24.774 -4.617 -1.796 1.00 41.22 325 GLY A C 18
ATOM 27560 O O . GLY A 1 8 ? 24.506 -5.089 -0.686 1.00 75.14 325 GLY A O 18
ATOM 27564 N N . PRO A 1 9 ? 26.018 -4.201 -2.115 1.00 64.00 326 PRO A N 18
ATOM 27565 C CA . PRO A 1 9 ? 27.183 -4.389 -1.226 1.00 75.41 326 PRO A CA 18
ATOM 27566 C C . PRO A 1 9 ? 27.142 -3.503 0.024 1.00 0.21 326 PRO A C 18
ATOM 27567 O O . PRO A 1 9 ? 27.843 -3.750 0.986 1.00 22.14 326 PRO A O 18
ATOM 27578 N N . LYS A 1 10 ? 26.308 -2.479 0.000 1.00 51.43 327 LYS A N 18
ATOM 27579 C CA . LYS A 1 10 ? 26.181 -1.586 1.144 1.00 13.35 327 LYS A CA 18
ATOM 27580 C C . LYS A 1 10 ? 24.903 -1.956 1.917 1.00 23.51 327 LYS A C 18
ATOM 27581 O O . LYS A 1 10 ? 24.444 -1.244 2.805 1.00 60.35 327 LYS A O 18
ATOM 27600 N N . GLY A 1 11 ? 24.343 -3.082 1.530 1.00 72.23 328 GLY A N 18
ATOM 27601 C CA . GLY A 1 11 ? 23.165 -3.606 2.149 1.00 22.01 328 GLY A CA 18
ATOM 27602 C C . GLY A 1 11 ? 21.952 -2.986 1.575 1.00 21.53 328 GLY A C 18
ATOM 27603 O O . GLY A 1 11 ? 21.773 -2.965 0.346 1.00 52.43 328 GLY A O 18
ATOM 27607 N N . LEU A 1 12 ? 21.116 -2.495 2.441 1.00 74.23 329 LEU A N 18
ATOM 27608 C CA . LEU A 1 12 ? 19.962 -1.763 2.037 1.00 42.55 329 LEU A CA 18
ATOM 27609 C C . LEU A 1 12 ? 20.305 -0.309 2.234 1.00 72.54 329 LEU A C 18
ATOM 27610 O O . LEU A 1 12 ? 20.087 0.532 1.350 1.00 75.33 329 LEU A O 18
ATOM 27626 N N . GLY A 1 13 ? 20.907 -0.030 3.378 1.00 73.22 330 GLY A N 18
ATOM 27627 C CA . GLY A 1 13 ? 21.428 1.279 3.641 1.00 5.41 330 GLY A CA 18
ATOM 27628 C C . GLY A 1 13 ? 20.401 2.281 4.083 1.00 42.51 330 GLY A C 18
ATOM 27629 O O . GLY A 1 13 ? 20.336 3.385 3.543 1.00 53.14 330 GLY A O 18
ATOM 27633 N N . PHE A 1 14 ? 19.606 1.921 5.041 1.00 53.30 331 PHE A N 18
ATOM 27634 C CA . PHE A 1 14 ? 18.660 2.849 5.616 1.00 3.33 331 PHE A CA 18
ATOM 27635 C C . PHE A 1 14 ? 18.389 2.479 7.056 1.00 12.32 331 PHE A C 18
ATOM 27636 O O . PHE A 1 14 ? 18.473 1.301 7.431 1.00 41.14 331 PHE A O 18
ATOM 27653 N N . SER A 1 15 ? 18.132 3.476 7.863 1.00 70.54 332 SER A N 18
ATOM 27654 C CA . SER A 1 15 ? 17.932 3.288 9.261 1.00 33.04 332 SER A CA 18
ATOM 27655 C C . SER A 1 15 ? 16.435 3.241 9.531 1.00 41.15 332 SER A C 18
ATOM 27656 O O . SER A 1 15 ? 15.697 4.187 9.166 1.00 72.40 332 SER A O 18
ATOM 27664 N N . ILE A 1 16 ? 15.981 2.204 10.145 1.00 32.43 333 ILE A N 18
ATOM 27665 C CA . ILE A 1 16 ? 14.582 2.061 10.451 1.00 52.12 333 ILE A CA 18
ATOM 27666 C C . ILE A 1 16 ? 14.408 2.108 11.963 1.00 53.23 333 ILE A C 18
ATOM 27667 O O . ILE A 1 16 ? 15.347 1.820 12.702 1.00 14.31 333 ILE A O 18
ATOM 27683 N N . ALA A 1 17 ? 13.259 2.529 12.407 1.00 35.02 334 ALA A N 18
ATOM 27684 C CA . ALA A 1 17 ? 12.941 2.609 13.809 1.00 3.44 334 ALA A CA 18
ATOM 27685 C C . ALA A 1 17 ? 11.480 2.328 13.997 1.00 71.15 334 ALA A C 18
ATOM 27686 O O . ALA A 1 17 ? 10.640 2.892 13.308 1.00 32.24 334 ALA A O 18
ATOM 27693 N N . GLY A 1 18 ? 11.183 1.445 14.878 1.00 54.15 335 GLY A N 18
ATOM 27694 C CA . GLY A 1 18 ? 9.828 1.120 15.175 1.00 61.31 335 GLY A CA 18
ATOM 27695 C C . GLY A 1 18 ? 9.731 -0.281 15.663 1.00 33.10 335 GLY A C 18
ATOM 27696 O O . GLY A 1 18 ? 10.689 -1.043 15.534 1.00 24.24 335 GLY A O 18
ATOM 27700 N N . GLY A 1 19 ? 8.625 -0.611 16.234 1.00 33.41 336 GLY A N 18
ATOM 27701 C CA . GLY A 1 19 ? 8.420 -1.891 16.822 1.00 63.12 336 GLY A CA 18
ATOM 27702 C C . GLY A 1 19 ? 7.737 -1.684 18.127 1.00 72.54 336 GLY A C 18
ATOM 27703 O O . GLY A 1 19 ? 7.450 -0.535 18.451 1.00 30.23 336 GLY A O 18
ATOM 27707 N N . VAL A 1 20 ? 7.504 -2.746 18.880 1.00 4.22 337 VAL A N 18
ATOM 27708 C CA . VAL A 1 20 ? 6.808 -2.670 20.177 1.00 53.23 337 VAL A CA 18
ATOM 27709 C C . VAL A 1 20 ? 7.466 -1.658 21.143 1.00 52.42 337 VAL A C 18
ATOM 27710 O O . VAL A 1 20 ? 8.515 -1.922 21.767 1.00 23.11 337 VAL A O 18
ATOM 27723 N N . GLY A 1 21 ? 6.864 -0.488 21.223 1.00 14.52 338 GLY A N 18
ATOM 27724 C CA . GLY A 1 21 ? 7.345 0.567 22.091 1.00 3.43 338 GLY A CA 18
ATOM 27725 C C . GLY A 1 21 ? 8.503 1.332 21.470 1.00 52.41 338 GLY A C 18
ATOM 27726 O O . GLY A 1 21 ? 9.111 2.165 22.102 1.00 32.22 338 GLY A O 18
ATOM 27730 N N . ASN A 1 22 ? 8.821 0.997 20.247 1.00 72.45 339 ASN A N 18
ATOM 27731 C CA . ASN A 1 22 ? 9.893 1.640 19.484 1.00 21.55 339 ASN A CA 18
ATOM 27732 C C . ASN A 1 22 ? 9.217 2.528 18.433 1.00 41.51 339 ASN A C 18
ATOM 27733 O O . ASN A 1 22 ? 9.846 3.042 17.530 1.00 22.30 339 ASN A O 18
ATOM 27744 N N . GLN A 1 23 ? 7.918 2.698 18.610 1.00 0.33 340 GLN A N 18
ATOM 27745 C CA . GLN A 1 23 ? 7.045 3.418 17.702 1.00 13.20 340 GLN A CA 18
ATOM 27746 C C . GLN A 1 23 ? 7.596 4.807 17.323 1.00 71.15 340 GLN A C 18
ATOM 27747 O O . GLN A 1 23 ? 7.900 5.633 18.185 1.00 72.13 340 GLN A O 18
ATOM 27761 N N . HIS A 1 24 ? 7.762 5.014 16.033 1.00 13.35 341 HIS A N 18
ATOM 27762 C CA . HIS A 1 24 ? 8.272 6.275 15.498 1.00 51.35 341 HIS A CA 18
ATOM 27763 C C . HIS A 1 24 ? 7.149 7.310 15.469 1.00 35.33 341 HIS A C 18
ATOM 27764 O O . HIS A 1 24 ? 7.352 8.479 15.776 1.00 73.13 341 HIS A O 18
ATOM 27778 N N . ILE A 1 25 ? 5.965 6.862 15.132 1.00 43.53 342 ILE A N 18
ATOM 27779 C CA . ILE A 1 25 ? 4.821 7.744 15.071 1.00 33.44 342 ILE A CA 18
ATOM 27780 C C . ILE A 1 25 ? 3.954 7.492 16.283 1.00 41.53 342 ILE A C 18
ATOM 27781 O O . ILE A 1 25 ? 3.594 6.345 16.542 1.00 65.23 342 ILE A O 18
ATOM 27797 N N . PRO A 1 26 ? 3.668 8.547 17.084 1.00 32.42 343 PRO A N 18
ATOM 27798 C CA . PRO A 1 26 ? 2.811 8.440 18.269 1.00 51.42 343 PRO A CA 18
ATOM 27799 C C . PRO A 1 26 ? 1.459 7.813 17.950 1.00 54.24 343 PRO A C 18
ATOM 27800 O O . PRO A 1 26 ? 0.616 8.422 17.276 1.00 63.10 343 PRO A O 18
ATOM 27811 N N . GLY A 1 27 ? 1.292 6.589 18.390 1.00 20.52 344 GLY A N 18
ATOM 27812 C CA . GLY A 1 27 ? 0.066 5.882 18.180 1.00 73.42 344 GLY A CA 18
ATOM 27813 C C . GLY A 1 27 ? 0.217 4.734 17.210 1.00 75.41 344 GLY A C 18
ATOM 27814 O O . GLY A 1 27 ? -0.687 3.919 17.074 1.00 43.42 344 GLY A O 18
ATOM 27818 N N . ASP A 1 28 ? 1.362 4.634 16.552 1.00 71.00 345 ASP A N 18
ATOM 27819 C CA . ASP A 1 28 ? 1.528 3.580 15.566 1.00 52.14 345 ASP A CA 18
ATOM 27820 C C . ASP A 1 28 ? 2.766 2.753 15.881 1.00 4.42 345 ASP A C 18
ATOM 27821 O O . ASP A 1 28 ? 3.904 3.187 15.656 1.00 35.44 345 ASP A O 18
ATOM 27830 N N . ASN A 1 29 ? 2.537 1.547 16.362 1.00 32.31 346 ASN A N 18
ATOM 27831 C CA . ASN A 1 29 ? 3.572 0.647 16.898 1.00 22.23 346 ASN A CA 18
ATOM 27832 C C . ASN A 1 29 ? 4.336 -0.092 15.764 1.00 23.41 346 ASN A C 18
ATOM 27833 O O . ASN A 1 29 ? 4.911 -1.169 15.963 1.00 44.11 346 ASN A O 18
ATOM 27844 N N . SER A 1 30 ? 4.405 0.535 14.623 1.00 30.44 347 SER A N 18
ATOM 27845 C CA . SER A 1 30 ? 4.991 -0.066 13.446 1.00 11.14 347 SER A CA 18
ATOM 27846 C C . SER A 1 30 ? 6.427 0.399 13.217 1.00 61.44 347 SER A C 18
ATOM 27847 O O . SER A 1 30 ? 6.950 1.257 13.954 1.00 2.20 347 SER A O 18
ATOM 27855 N N . ILE A 1 31 ? 7.059 -0.177 12.210 1.00 1.41 348 ILE A N 18
ATOM 27856 C CA . ILE A 1 31 ? 8.421 0.136 11.864 1.00 55.03 348 ILE A CA 18
ATOM 27857 C C . ILE A 1 31 ? 8.401 1.291 10.863 1.00 30.32 348 ILE A C 18
ATOM 27858 O O . ILE A 1 31 ? 7.630 1.258 9.913 1.00 73.44 348 ILE A O 18
ATOM 27874 N N . TYR A 1 32 ? 9.205 2.303 11.077 1.00 51.34 349 TYR A N 18
ATOM 27875 C CA . TYR A 1 32 ? 9.261 3.444 10.171 1.00 15.42 349 TYR A CA 18
ATOM 27876 C C . TYR A 1 32 ? 10.672 3.746 9.735 1.00 24.24 349 TYR A C 18
ATOM 27877 O O . TYR A 1 32 ? 11.619 3.496 10.460 1.00 0.41 349 TYR A O 18
ATOM 27895 N N . VAL A 1 33 ? 10.804 4.265 8.550 1.00 1.20 350 VAL A N 18
ATOM 27896 C CA . VAL A 1 33 ? 12.086 4.689 8.029 1.00 33.12 350 VAL A CA 18
ATOM 27897 C C . VAL A 1 33 ? 12.466 6.002 8.694 1.00 72.44 350 VAL A C 18
ATOM 27898 O O . VAL A 1 33 ? 11.706 6.952 8.648 1.00 72.54 350 VAL A O 18
ATOM 27911 N N . THR A 1 34 ? 13.606 6.043 9.318 1.00 11.10 351 THR A N 18
ATOM 27912 C CA . THR A 1 34 ? 14.032 7.233 10.016 1.00 50.11 351 THR A CA 18
ATOM 27913 C C . THR A 1 34 ? 15.181 7.942 9.273 1.00 14.21 351 THR A C 18
ATOM 27914 O O . THR A 1 34 ? 15.326 9.152 9.350 1.00 54.35 351 THR A O 18
ATOM 27925 N N . LYS A 1 35 ? 15.972 7.187 8.543 1.00 3.21 352 LYS A N 18
ATOM 27926 C CA . LYS A 1 35 ? 17.093 7.737 7.784 1.00 21.04 352 LYS A CA 18
ATOM 27927 C C . LYS A 1 35 ? 17.355 6.854 6.595 1.00 73.54 352 LYS A C 18
ATOM 27928 O O . LYS A 1 35 ? 17.063 5.671 6.643 1.00 35.22 352 LYS A O 18
ATOM 27947 N N . ILE A 1 36 ? 17.881 7.420 5.544 1.00 2.03 353 ILE A N 18
ATOM 27948 C CA . ILE A 1 36 ? 18.290 6.666 4.382 1.00 5.42 353 ILE A CA 18
ATOM 27949 C C . ILE A 1 36 ? 19.720 7.094 4.065 1.00 74.24 353 ILE A C 18
ATOM 27950 O O . ILE A 1 36 ? 19.979 8.278 3.855 1.00 24.12 353 ILE A O 18
ATOM 27966 N N . ILE A 1 37 ? 20.618 6.140 4.053 1.00 53.20 354 ILE A N 18
ATOM 27967 C CA . ILE A 1 37 ? 22.055 6.389 3.968 1.00 30.22 354 ILE A CA 18
ATOM 27968 C C . ILE A 1 37 ? 22.502 6.724 2.536 1.00 63.30 354 ILE A C 18
ATOM 27969 O O . ILE A 1 37 ? 22.004 6.138 1.558 1.00 44.11 354 ILE A O 18
ATOM 27985 N N . GLU A 1 38 ? 23.443 7.655 2.434 1.00 40.13 355 GLU A N 18
ATOM 27986 C CA . GLU A 1 38 ? 23.932 8.198 1.186 1.00 43.41 355 GLU A CA 18
ATOM 27987 C C . GLU A 1 38 ? 24.476 7.112 0.254 1.00 15.20 355 GLU A C 18
ATOM 27988 O O . GLU A 1 38 ? 25.332 6.305 0.622 1.00 72.22 355 GLU A O 18
ATOM 28000 N N . GLY A 1 39 ? 23.915 7.046 -0.924 1.00 34.41 356 GLY A N 18
ATOM 28001 C CA . GLY A 1 39 ? 24.372 6.091 -1.910 1.00 43.00 356 GLY A CA 18
ATOM 28002 C C . GLY A 1 39 ? 23.983 4.666 -1.577 1.00 54.44 356 GLY A C 18
ATOM 28003 O O . GLY A 1 39 ? 24.501 3.730 -2.169 1.00 53.23 356 GLY A O 18
ATOM 28007 N N . GLY A 1 40 ? 23.095 4.502 -0.612 1.00 22.23 357 GLY A N 18
ATOM 28008 C CA . GLY A 1 40 ? 22.625 3.195 -0.277 1.00 24.43 357 GLY A CA 18
ATOM 28009 C C . GLY A 1 40 ? 21.669 2.687 -1.325 1.00 62.14 357 GLY A C 18
ATOM 28010 O O . GLY A 1 40 ? 21.135 3.481 -2.139 1.00 11.14 357 GLY A O 18
ATOM 28014 N N . ALA A 1 41 ? 21.417 1.400 -1.309 1.00 60.53 358 ALA A N 18
ATOM 28015 C CA . ALA A 1 41 ? 20.517 0.792 -2.265 1.00 15.05 358 ALA A CA 18
ATOM 28016 C C . ALA A 1 41 ? 19.137 1.382 -2.092 1.00 14.53 358 ALA A C 18
ATOM 28017 O O . ALA A 1 41 ? 18.490 1.748 -3.050 1.00 52.31 358 ALA A O 18
ATOM 28024 N N . ALA A 1 42 ? 18.736 1.562 -0.855 1.00 25.45 359 ALA A N 18
ATOM 28025 C CA . ALA A 1 42 ? 17.446 2.143 -0.563 1.00 23.03 359 ALA A CA 18
ATOM 28026 C C . ALA A 1 42 ? 17.433 3.666 -0.794 1.00 14.42 359 ALA A C 18
ATOM 28027 O O . ALA A 1 42 ? 16.406 4.311 -0.671 1.00 63.13 359 ALA A O 18
ATOM 28034 N N . HIS A 1 43 ? 18.570 4.213 -1.116 1.00 24.52 360 HIS A N 18
ATOM 28035 C CA . HIS A 1 43 ? 18.685 5.617 -1.430 1.00 3.32 360 HIS A CA 18
ATOM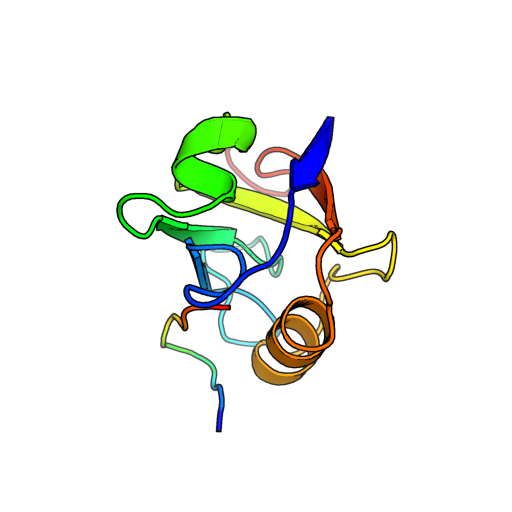 28036 C C . HIS A 1 43 ? 18.572 5.795 -2.941 1.00 64.10 360 HIS A C 18
ATOM 28037 O O . HIS A 1 43 ? 18.096 6.811 -3.424 1.00 25.01 360 HIS A O 18
ATOM 28051 N N . LYS A 1 44 ? 19.052 4.817 -3.687 1.00 74.03 361 LYS A N 18
ATOM 28052 C CA . LYS A 1 44 ? 18.934 4.882 -5.135 1.00 62.15 361 LYS A CA 18
ATOM 28053 C C . LYS A 1 44 ? 17.715 4.120 -5.653 1.00 21.22 361 LYS A C 18
ATOM 28054 O O . LYS A 1 44 ? 16.840 4.687 -6.287 1.00 32.43 361 LYS A O 18
ATOM 28073 N N . ASP A 1 45 ? 17.667 2.856 -5.347 1.00 34.32 362 ASP A N 18
ATOM 28074 C CA . ASP A 1 45 ? 16.582 1.965 -5.781 1.00 35.24 362 ASP A CA 18
ATOM 28075 C C . ASP A 1 45 ? 15.457 2.028 -4.833 1.00 2.01 362 ASP A C 18
ATOM 28076 O O . ASP A 1 45 ? 14.336 1.714 -5.164 1.00 33.53 362 ASP A O 18
ATOM 28085 N N . GLY A 1 46 ? 15.782 2.446 -3.652 1.00 33.41 363 GLY A N 18
ATOM 28086 C CA . GLY A 1 46 ? 14.876 2.443 -2.524 1.00 11.21 363 GLY A CA 18
ATOM 28087 C C . GLY A 1 46 ? 13.495 2.898 -2.796 1.00 13.30 363 GLY A C 18
ATOM 28088 O O . GLY A 1 46 ? 12.589 2.320 -2.234 1.00 11.55 363 GLY A O 18
ATOM 28092 N N . LYS A 1 47 ? 13.327 3.894 -3.713 1.00 1.15 364 LYS A N 18
ATOM 28093 C CA . LYS A 1 47 ? 12.001 4.440 -4.104 1.00 44.42 364 LYS A CA 18
ATOM 28094 C C . LYS A 1 47 ? 11.117 4.634 -2.855 1.00 33.34 364 LYS A C 18
ATOM 28095 O O . LYS A 1 47 ? 9.907 4.434 -2.879 1.00 52.32 364 LYS A O 18
ATOM 28114 N N . LEU A 1 48 ? 11.776 5.114 -1.807 1.00 24.42 365 LEU A N 18
ATOM 28115 C CA . LEU A 1 48 ? 11.272 5.143 -0.454 1.00 22.10 365 LEU A CA 18
ATOM 28116 C C . LEU A 1 48 ? 11.527 6.510 0.136 1.00 41.10 365 LEU A C 18
ATOM 28117 O O . LEU A 1 48 ? 12.459 7.212 -0.299 1.00 25.14 365 LEU A O 18
ATOM 28133 N N . GLN A 1 49 ? 10.731 6.898 1.097 1.00 44.24 366 GLN A N 18
ATOM 28134 C CA . GLN A 1 49 ? 10.926 8.147 1.769 1.00 54.52 366 GLN A CA 18
ATOM 28135 C C . GLN A 1 49 ? 11.094 7.943 3.272 1.00 33.22 366 GLN A C 18
ATOM 28136 O O . GLN A 1 49 ? 10.639 6.946 3.849 1.00 14.40 366 GLN A O 18
ATOM 28150 N N . ILE A 1 50 ? 11.811 8.856 3.896 1.00 60.42 367 ILE A N 18
ATOM 28151 C CA . ILE A 1 50 ? 11.948 8.851 5.329 1.00 20.12 367 ILE A CA 18
ATOM 28152 C C . ILE A 1 50 ? 10.566 9.135 5.940 1.00 42.21 367 ILE A C 18
ATOM 28153 O O . ILE A 1 50 ? 9.947 10.146 5.616 1.00 22.04 367 ILE A O 18
ATOM 28169 N N . GLY A 1 51 ? 10.094 8.250 6.787 1.00 23.34 368 GLY A N 18
ATOM 28170 C CA . GLY A 1 51 ? 8.779 8.408 7.361 1.00 50.35 368 GLY A CA 18
ATOM 28171 C C . GLY A 1 51 ? 7.826 7.307 6.932 1.00 32.41 368 GLY A C 18
ATOM 28172 O O . GLY A 1 51 ? 6.696 7.248 7.403 1.00 40.24 368 GLY A O 18
ATOM 28176 N N . ASP A 1 52 ? 8.273 6.454 6.020 1.00 14.12 369 ASP A N 18
ATOM 28177 C CA . ASP A 1 52 ? 7.470 5.319 5.557 1.00 21.52 369 ASP A CA 18
ATOM 28178 C C . ASP A 1 52 ? 7.386 4.198 6.574 1.00 60.04 369 ASP A C 18
ATOM 28179 O O . ASP A 1 52 ? 8.361 3.894 7.266 1.00 34.21 369 ASP A O 18
ATOM 28188 N N . LYS A 1 53 ? 6.212 3.595 6.658 1.00 54.55 370 LYS A N 18
ATOM 28189 C CA . LYS A 1 53 ? 5.919 2.505 7.584 1.00 63.22 370 LYS A CA 18
ATOM 28190 C C . LYS A 1 53 ? 6.085 1.165 6.890 1.00 15.35 370 LYS A C 18
ATOM 28191 O O . LYS A 1 53 ? 5.377 0.850 5.915 1.00 4.44 370 LYS A O 18
ATOM 28210 N N . LEU A 1 54 ? 6.995 0.388 7.393 1.00 40.04 371 LEU A N 18
ATOM 28211 C CA . LEU A 1 54 ? 7.275 -0.914 6.859 1.00 63.41 371 LEU A CA 18
ATOM 28212 C C . LEU A 1 54 ? 6.206 -1.857 7.364 1.00 3.33 371 LEU A C 18
ATOM 28213 O O . LEU A 1 54 ? 6.101 -2.086 8.564 1.00 24.33 371 LEU A O 18
ATOM 28229 N N . LEU A 1 55 ? 5.412 -2.358 6.465 1.00 62.10 372 LEU A N 18
ATOM 28230 C CA . LEU A 1 55 ? 4.334 -3.256 6.800 1.00 51.12 372 LEU A CA 18
ATOM 28231 C C . LEU A 1 55 ? 4.894 -4.671 6.828 1.00 51.43 372 LEU A C 18
ATOM 28232 O O . LEU A 1 55 ? 4.597 -5.462 7.725 1.00 72.52 372 LEU A O 18
ATOM 28248 N N . ALA A 1 56 ? 5.716 -4.987 5.849 1.00 63.32 373 ALA A N 18
ATOM 28249 C CA . ALA A 1 56 ? 6.278 -6.314 5.758 1.00 43.12 373 ALA A CA 18
ATOM 28250 C C . ALA A 1 56 ? 7.555 -6.307 4.955 1.00 30.42 373 ALA A C 18
ATOM 28251 O O . ALA A 1 56 ? 7.717 -5.487 4.065 1.00 53.42 373 ALA A O 18
ATOM 28258 N N . VAL A 1 57 ? 8.448 -7.213 5.258 1.00 54.20 374 VAL A N 18
ATOM 28259 C CA . VAL A 1 57 ? 9.644 -7.388 4.452 1.00 45.03 374 VAL A CA 18
ATOM 28260 C C . VAL A 1 57 ? 9.848 -8.871 4.184 1.00 11.01 374 VAL A C 18
ATOM 28261 O O . VAL A 1 57 ? 9.831 -9.690 5.087 1.00 62.32 374 VAL A O 18
ATOM 28274 N N . ASN A 1 58 ? 9.924 -9.193 2.900 1.00 14.42 375 ASN A N 18
ATOM 28275 C CA . ASN A 1 58 ? 9.981 -10.563 2.355 1.00 55.43 375 ASN A CA 18
ATOM 28276 C C . ASN A 1 58 ? 8.759 -11.295 2.733 1.00 1.35 375 ASN A C 18
ATOM 28277 O O . ASN A 1 58 ? 8.687 -12.509 2.817 1.00 30.33 375 ASN A O 18
ATOM 28288 N N . ASN A 1 59 ? 7.781 -10.470 2.802 1.00 62.45 376 ASN A N 18
ATOM 28289 C CA . ASN A 1 59 ? 6.379 -10.757 3.167 1.00 14.24 376 ASN A CA 18
ATOM 28290 C C . ASN A 1 59 ? 6.218 -11.173 4.630 1.00 3.44 376 ASN A C 18
ATOM 28291 O O . ASN A 1 59 ? 5.150 -11.610 5.041 1.00 5.53 376 ASN A O 18
ATOM 28302 N N . VAL A 1 60 ? 7.257 -10.983 5.420 1.00 10.41 377 VAL A N 18
ATOM 28303 C CA . VAL A 1 60 ? 7.171 -11.214 6.844 1.00 73.42 377 VAL A CA 18
ATOM 28304 C C . VAL A 1 60 ? 6.558 -9.968 7.451 1.00 22.05 377 VAL A C 18
ATOM 28305 O O . VAL A 1 60 ? 7.047 -8.867 7.201 1.00 1.53 377 VAL A O 18
ATOM 28318 N N . CYS A 1 61 ? 5.487 -10.136 8.189 1.00 73.53 378 CYS A N 18
ATOM 28319 C CA . CYS A 1 61 ? 4.762 -9.034 8.786 1.00 71.02 378 CYS A CA 18
ATOM 28320 C C . CYS A 1 61 ? 5.580 -8.317 9.862 1.00 43.43 378 CYS A C 18
ATOM 28321 O O . CYS A 1 61 ? 6.100 -8.943 10.785 1.00 63.10 378 CYS A O 18
ATOM 28329 N N . LEU A 1 62 ? 5.697 -7.019 9.710 1.00 44.05 379 LEU A N 18
ATOM 28330 C CA . LEU A 1 62 ? 6.412 -6.156 10.643 1.00 13.42 379 LEU A CA 18
ATOM 28331 C C . LEU A 1 62 ? 5.436 -5.338 11.476 1.00 41.03 379 LEU A C 18
ATOM 28332 O O . LEU A 1 62 ? 5.836 -4.463 12.258 1.00 35.44 379 LEU A O 18
ATOM 28348 N N . GLU A 1 63 ? 4.167 -5.636 11.305 1.00 63.54 380 GLU A N 18
ATOM 28349 C CA . GLU A 1 63 ? 3.104 -4.990 12.043 1.00 64.12 380 GLU A CA 18
ATOM 28350 C C . GLU A 1 63 ? 3.147 -5.454 13.499 1.00 25.10 380 GLU A C 18
ATOM 28351 O O . GLU A 1 63 ? 2.838 -6.610 13.781 1.00 20.53 380 GLU A O 18
ATOM 28363 N N . GLU A 1 64 ? 3.583 -4.559 14.386 1.00 23.04 381 GLU A N 18
ATOM 28364 C CA . GLU A 1 64 ? 3.654 -4.794 15.820 1.00 73.11 381 GLU A CA 18
ATOM 28365 C C . GLU A 1 64 ? 4.532 -6.018 16.201 1.00 40.21 381 GLU A C 18
ATOM 28366 O O . GLU A 1 64 ? 4.049 -7.086 16.559 1.00 1.22 381 GLU A O 18
ATOM 28378 N N . VAL A 1 65 ? 5.830 -5.847 16.038 1.00 34.25 382 VAL A N 18
ATOM 28379 C CA . VAL A 1 65 ? 6.833 -6.851 16.405 1.00 42.11 382 VAL A CA 18
ATOM 28380 C C . VAL A 1 65 ? 7.954 -6.119 17.117 1.00 11.14 382 VAL A C 18
ATOM 28381 O O . VAL A 1 65 ? 7.934 -4.880 17.164 1.00 4.43 382 VAL A O 18
ATOM 28394 N N . THR A 1 66 ? 8.909 -6.808 17.679 1.00 15.35 383 THR A N 18
ATOM 28395 C CA . THR A 1 66 ? 9.993 -6.111 18.310 1.00 33.22 383 THR A CA 18
ATOM 28396 C C . THR A 1 66 ? 10.990 -5.687 17.242 1.00 61.34 383 THR A C 18
ATOM 28397 O O . THR A 1 66 ? 11.159 -6.384 16.221 1.00 24.13 383 THR A O 18
ATOM 28408 N N . HIS A 1 67 ? 11.626 -4.544 17.454 1.00 1.24 384 HIS A N 18
ATOM 28409 C CA . HIS A 1 67 ? 12.556 -3.973 16.487 1.00 42.13 384 HIS A CA 18
ATOM 28410 C C . HIS A 1 67 ? 13.653 -4.977 16.036 1.00 62.32 384 HIS A C 18
ATOM 28411 O O . HIS A 1 67 ? 14.055 -4.963 14.882 1.00 10.22 384 HIS A O 18
ATOM 28425 N N . GLU A 1 68 ? 14.047 -5.885 16.926 1.00 35.34 385 GLU A N 18
ATOM 28426 C CA . GLU A 1 68 ? 15.042 -6.917 16.603 1.00 12.14 385 GLU A CA 18
ATOM 28427 C C . GLU A 1 68 ? 14.511 -7.870 15.519 1.00 52.45 385 GLU A C 18
ATOM 28428 O O . GLU A 1 68 ? 15.233 -8.205 14.558 1.00 61.51 385 GLU A O 18
ATOM 28440 N N . GLU A 1 69 ? 13.232 -8.234 15.625 1.00 53.04 386 GLU A N 18
ATOM 28441 C CA . GLU A 1 69 ? 12.613 -9.151 14.683 1.00 2.24 386 GLU A CA 18
ATOM 28442 C C . GLU A 1 69 ? 12.502 -8.466 13.347 1.00 23.11 386 GLU A C 18
ATOM 28443 O O . GLU A 1 69 ? 12.777 -9.056 12.296 1.00 33.52 386 GLU A O 18
ATOM 28455 N N . ALA A 1 70 ? 12.151 -7.194 13.411 1.00 11.43 387 ALA A N 18
ATOM 28456 C CA . ALA A 1 70 ? 11.992 -6.374 12.243 1.00 73.11 387 ALA A CA 18
ATOM 28457 C C . ALA A 1 70 ? 13.304 -6.249 11.496 1.00 23.54 387 ALA A C 18
ATOM 28458 O O . ALA A 1 70 ? 13.401 -6.673 10.353 1.00 1.40 387 ALA A O 18
ATOM 28465 N N . VAL A 1 71 ? 14.328 -5.726 12.170 1.00 73.10 388 VAL A N 18
ATOM 28466 C CA . VAL A 1 71 ? 15.627 -5.501 11.548 1.00 15.22 388 VAL A CA 18
ATOM 28467 C C . VAL A 1 71 ? 16.203 -6.789 10.974 1.00 3.34 388 VAL A C 18
ATOM 28468 O O . VAL A 1 71 ? 16.662 -6.801 9.841 1.00 15.24 388 VAL A O 18
ATOM 28481 N N . THR A 1 72 ? 16.131 -7.870 11.730 1.00 22.44 389 THR A N 18
ATOM 28482 C CA . THR A 1 72 ? 16.629 -9.155 11.283 1.00 22.21 389 THR A CA 18
ATOM 28483 C C . THR A 1 72 ? 15.900 -9.646 10.003 1.00 50.03 389 THR A C 18
ATOM 28484 O O . THR A 1 72 ? 16.529 -10.249 9.101 1.00 71.24 389 THR A O 18
ATOM 28495 N N . ALA A 1 73 ? 14.620 -9.330 9.887 1.00 44.12 390 ALA A N 18
ATOM 28496 C CA . ALA A 1 73 ? 13.860 -9.698 8.712 1.00 64.42 390 ALA A CA 18
ATOM 28497 C C . ALA A 1 73 ? 14.364 -8.923 7.489 1.00 43.25 390 ALA A C 18
ATOM 28498 O O . ALA A 1 73 ? 14.404 -9.457 6.384 1.00 64.13 390 ALA A O 18
ATOM 28505 N N . LEU A 1 74 ? 14.785 -7.672 7.696 1.00 53.34 391 LEU A N 18
ATOM 28506 C CA . LEU A 1 74 ? 15.357 -6.898 6.603 1.00 64.44 391 LEU A CA 18
ATOM 28507 C C . LEU A 1 74 ? 16.800 -7.296 6.359 1.00 51.03 391 LEU A C 18
ATOM 28508 O O . LEU A 1 74 ? 17.308 -7.139 5.263 1.00 12.24 391 LEU A O 18
ATOM 28524 N N . LYS A 1 75 ? 17.479 -7.749 7.399 1.00 23.42 392 LYS A N 18
ATOM 28525 C CA . LYS A 1 75 ? 18.849 -8.227 7.274 1.00 54.13 392 LYS A CA 18
ATOM 28526 C C . LYS A 1 75 ? 18.924 -9.422 6.352 1.00 33.44 392 LYS A C 18
ATOM 28527 O O . LYS A 1 75 ? 19.834 -9.513 5.502 1.00 3.23 392 LYS A O 18
ATOM 28546 N N . ASN A 1 76 ? 17.951 -10.317 6.498 1.00 54.05 393 ASN A N 18
ATOM 28547 C CA . ASN A 1 76 ? 17.842 -11.517 5.688 1.00 51.40 393 ASN A CA 18
ATOM 28548 C C . ASN A 1 76 ? 17.285 -11.198 4.317 1.00 13.44 393 ASN A C 18
ATOM 28549 O O . ASN A 1 76 ? 16.121 -11.442 4.002 1.00 35.24 393 ASN A O 18
ATOM 28560 N N . THR A 1 77 ? 18.110 -10.549 3.572 1.00 21.05 394 THR A N 18
ATOM 28561 C CA . THR A 1 77 ? 17.858 -10.141 2.219 1.00 22.43 394 THR A CA 18
ATOM 28562 C C . THR A 1 77 ? 19.145 -10.286 1.422 1.00 60.24 394 THR A C 18
ATOM 28563 O O . THR A 1 77 ? 20.252 -10.227 2.007 1.00 52.11 394 THR A O 18
ATOM 28574 N N . SER A 1 78 ? 19.028 -10.445 0.129 1.00 3.12 395 SER A N 18
ATOM 28575 C CA . SER A 1 78 ? 20.192 -10.514 -0.755 1.00 55.15 395 SER A CA 18
ATOM 28576 C C . SER A 1 78 ? 19.748 -10.365 -2.188 1.00 13.23 395 SER A C 18
ATOM 28577 O O . SER A 1 78 ? 18.954 -11.167 -2.658 1.00 44.14 395 SER A O 18
ATOM 28585 N N . ASP A 1 79 ? 20.198 -9.272 -2.825 1.00 21.52 396 ASP A N 18
ATOM 28586 C CA . ASP A 1 79 ? 19.922 -8.927 -4.261 1.00 22.34 396 ASP A CA 18
ATOM 28587 C C . ASP A 1 79 ? 18.417 -8.665 -4.517 1.00 74.44 396 ASP A C 18
ATOM 28588 O O . ASP A 1 79 ? 18.004 -8.261 -5.574 1.00 24.30 396 ASP A O 18
ATOM 28597 N N . PHE A 1 80 ? 17.634 -8.779 -3.472 1.00 55.05 397 PHE A N 18
ATOM 28598 C CA . PHE A 1 80 ? 16.224 -8.588 -3.547 1.00 71.52 397 PHE A CA 18
ATOM 28599 C C . PHE A 1 80 ? 15.688 -8.385 -2.138 1.00 33.51 397 PHE A C 18
ATOM 28600 O O . PHE A 1 80 ? 16.162 -9.024 -1.178 1.00 50.03 397 PHE A O 18
ATOM 28617 N N . VAL A 1 81 ? 14.794 -7.448 -2.014 1.00 71.53 398 VAL A N 18
ATOM 28618 C CA . VAL A 1 81 ? 14.094 -7.117 -0.797 1.00 71.24 398 VAL A CA 18
ATOM 28619 C C . VAL A 1 81 ? 12.652 -6.839 -1.192 1.00 52.13 398 VAL A C 18
ATOM 28620 O O . VAL A 1 81 ? 12.406 -5.982 -2.026 1.00 40.33 398 VAL A O 18
ATOM 28633 N N . TYR A 1 82 ? 11.721 -7.569 -0.662 1.00 21.52 399 TYR A N 18
ATOM 28634 C CA . TYR A 1 82 ? 10.326 -7.310 -0.965 1.00 4.11 399 TYR A CA 18
ATOM 28635 C C . TYR A 1 82 ? 9.721 -6.608 0.257 1.00 42.10 399 TYR A C 18
ATOM 28636 O O . TYR A 1 82 ? 9.303 -7.243 1.199 1.00 1.31 399 TYR A O 18
ATOM 28654 N N . LEU A 1 83 ? 9.687 -5.325 0.227 1.00 73.32 400 LEU A N 18
ATOM 28655 C CA . LEU A 1 83 ? 9.247 -4.538 1.365 1.00 12.34 400 LEU A CA 18
ATOM 28656 C C . LEU A 1 83 ? 7.893 -3.906 1.082 1.00 22.33 400 LEU A C 18
ATOM 28657 O O . LEU A 1 83 ? 7.773 -3.035 0.253 1.00 44.11 400 LEU A O 18
ATOM 28673 N N . LYS A 1 84 ? 6.883 -4.352 1.759 1.00 20.53 401 LYS A N 18
ATOM 28674 C CA . LYS A 1 84 ? 5.587 -3.755 1.616 1.00 54.11 401 LYS A CA 18
ATOM 28675 C C . LYS A 1 84 ? 5.487 -2.614 2.601 1.00 2.31 401 LYS A C 18
ATOM 28676 O O . LYS A 1 84 ? 5.675 -2.806 3.800 1.00 14.31 401 LYS A O 18
ATOM 28695 N N . VAL A 1 85 ? 5.250 -1.443 2.084 1.00 45.42 402 VAL A N 18
ATOM 28696 C CA . VAL A 1 85 ? 5.149 -0.224 2.868 1.00 15.53 402 VAL A CA 18
ATOM 28697 C C . VAL A 1 85 ? 3.736 0.348 2.767 1.00 63.35 402 VAL A C 18
ATOM 28698 O O . VAL A 1 85 ? 3.117 0.375 1.672 1.00 11.00 402 VAL A O 18
ATOM 28711 N N . ALA A 1 86 ? 3.232 0.782 3.881 1.00 0.33 403 ALA A N 18
ATOM 28712 C CA . ALA A 1 86 ? 1.924 1.347 3.986 1.00 20.32 403 ALA A CA 18
ATOM 28713 C C . ALA A 1 86 ? 2.005 2.570 4.855 1.00 23.34 403 ALA A C 18
ATOM 28714 O O . ALA A 1 86 ? 2.972 2.747 5.558 1.00 25.54 403 ALA A O 18
ATOM 28721 N N . LYS A 1 87 ? 1.053 3.438 4.730 1.00 24.45 404 LYS A N 18
ATOM 28722 C CA . LYS A 1 87 ? 0.969 4.610 5.588 1.00 2.23 404 LYS A CA 18
ATOM 28723 C C . LYS A 1 87 ? 0.404 4.197 6.912 1.00 53.11 404 LYS A C 18
ATOM 28724 O O . LYS A 1 87 ? -0.250 3.155 6.999 1.00 23.10 404 LYS A O 18
ATOM 28743 N N . PRO A 1 88 ? 0.753 4.967 7.957 1.00 31.14 405 PRO A N 18
ATOM 28744 C CA . PRO A 1 88 ? 0.277 4.787 9.319 1.00 4.34 405 PRO A CA 18
ATOM 28745 C C . PRO A 1 88 ? -1.174 4.307 9.414 1.00 33.41 405 PRO A C 18
ATOM 28746 O O . PRO A 1 88 ? -2.103 4.932 8.876 1.00 64.23 405 PRO A O 18
ATOM 28757 N N . THR A 1 89 ? -1.341 3.219 10.115 1.00 24.20 406 THR A N 18
ATOM 28758 C CA . THR A 1 89 ? -2.597 2.528 10.213 1.00 35.52 406 THR A CA 18
ATOM 28759 C C . THR A 1 89 ? -3.456 3.099 11.332 1.00 51.20 406 THR A C 18
ATOM 28760 O O . THR A 1 89 ? -4.676 3.235 11.190 1.00 24.34 406 THR A O 18
ATOM 28771 N N . GLY A 1 90 ? -2.833 3.458 12.418 1.00 42.44 407 GLY A N 18
ATOM 28772 C CA . GLY A 1 90 ? -3.592 3.904 13.548 1.00 62.34 407 GLY A CA 18
ATOM 28773 C C . GLY A 1 90 ? -3.164 5.248 14.043 1.00 33.52 407 GLY A C 18
ATOM 28774 O O . GLY A 1 90 ? -3.275 5.546 15.227 1.00 44.12 407 GLY A O 18
ATOM 28778 N N . SER A 1 91 ? -2.701 6.069 13.147 1.00 51.05 408 SER A N 18
ATOM 28779 C CA . SER A 1 91 ? -2.230 7.369 13.506 1.00 23.34 408 SER A CA 18
ATOM 28780 C C . SER A 1 91 ? -2.346 8.313 12.307 1.00 21.41 408 SER A C 18
ATOM 28781 O O . SER A 1 91 ? -3.025 7.989 11.319 1.00 11.44 408 SER A O 18
ATOM 28789 N N . HIS A 1 92 ? -1.719 9.475 12.403 1.00 32.11 409 HIS A N 18
ATOM 28790 C CA . HIS A 1 92 ? -1.719 10.444 11.323 1.00 55.11 409 HIS A CA 18
ATOM 28791 C C . HIS A 1 92 ? -0.857 9.921 10.194 1.00 70.35 409 HIS A C 18
ATOM 28792 O O . HIS A 1 92 ? 0.358 9.817 10.331 1.00 44.50 409 HIS A O 18
ATOM 28806 N N . HIS A 1 93 ? -1.501 9.555 9.120 1.00 62.52 410 HIS A N 18
ATOM 28807 C CA . HIS A 1 93 ? -0.842 8.962 7.976 1.00 63.53 410 HIS A CA 18
ATOM 28808 C C . HIS A 1 93 ? 0.022 9.912 7.164 1.00 50.45 410 HIS A C 18
ATOM 28809 O O . HIS A 1 93 ? -0.374 11.028 6.839 1.00 75.12 410 HIS A O 18
ATOM 28823 N N . HIS A 1 94 ? 1.205 9.428 6.881 1.00 60.42 411 HIS A N 18
ATOM 28824 C CA . HIS A 1 94 ? 2.232 10.084 6.124 1.00 74.32 411 HIS A CA 18
ATOM 28825 C C . HIS A 1 94 ? 2.766 9.046 5.152 1.00 32.21 411 HIS A C 18
ATOM 28826 O O . HIS A 1 94 ? 2.611 9.194 3.942 1.00 73.44 411 HIS A O 18
ATOM 28855 N N . ARG B 2 2 ? 21.318 -8.140 17.166 1.00 5.42 142 ARG B N 18
ATOM 28856 C CA . ARG B 2 2 ? 21.919 -7.296 18.161 1.00 60.01 142 ARG B CA 18
ATOM 28857 C C . ARG B 2 2 ? 21.604 -5.832 17.820 1.00 70.33 142 ARG B C 18
ATOM 28858 O O . ARG B 2 2 ? 22.443 -4.921 17.871 1.00 44.02 142 ARG B O 18
ATOM 28879 N N . THR B 2 3 ? 20.365 -5.655 17.511 1.00 13.23 143 THR B N 18
ATOM 28880 C CA . THR B 2 3 ? 19.749 -4.402 17.191 1.00 73.32 143 THR B CA 18
ATOM 28881 C C . THR B 2 3 ? 19.270 -3.800 18.509 1.00 43.21 143 THR B C 18
ATOM 28882 O O . THR B 2 3 ? 19.532 -4.376 19.578 1.00 23.41 143 THR B O 18
ATOM 28893 N N . ARG B 2 4 ? 18.608 -2.685 18.491 1.00 15.14 144 ARG B N 18
ATOM 28894 C CA . ARG B 2 4 ? 18.295 -2.019 19.734 1.00 60.21 144 ARG B CA 18
ATOM 28895 C C . ARG B 2 4 ? 16.995 -1.324 19.531 1.00 23.44 144 ARG B C 18
ATOM 28896 O O . ARG B 2 4 ? 16.809 -0.640 18.538 1.00 61.23 144 ARG B O 18
ATOM 28917 N N . GLN B 2 5 ? 16.074 -1.585 20.405 1.00 33.14 145 GLN B N 18
ATOM 28918 C CA . GLN B 2 5 ? 14.803 -0.947 20.343 1.00 75.42 145 GLN B CA 18
ATOM 28919 C C . GLN B 2 5 ? 14.763 0.400 21.063 1.00 3.33 145 GLN B C 18
ATOM 28920 O O . GLN B 2 5 ? 15.612 0.700 21.889 1.00 63.32 145 GLN B O 18
ATOM 28934 N N . ARG B 2 6 ? 13.709 1.154 20.761 1.00 1.55 146 ARG B N 18
ATOM 28935 C CA . ARG B 2 6 ? 13.448 2.532 21.234 1.00 60.31 146 ARG B CA 18
ATOM 28936 C C . ARG B 2 6 ? 14.465 3.510 20.662 1.00 64.32 146 ARG B C 18
ATOM 28937 O O . ARG B 2 6 ? 14.711 4.574 21.208 1.00 14.22 146 ARG B O 18
ATOM 28958 N N . ASN B 2 7 ? 14.949 3.160 19.486 1.00 50.30 147 ASN B N 18
ATOM 28959 C CA . ASN B 2 7 ? 15.918 3.933 18.738 1.00 12.15 147 ASN B CA 18
ATOM 28960 C C . ASN B 2 7 ? 15.931 3.416 17.316 1.00 62.11 147 ASN B C 18
ATOM 28961 O O . ASN B 2 7 ? 15.151 2.511 16.983 1.00 44.11 147 ASN B O 18
ATOM 28972 N N . GLU B 2 8 ? 16.763 3.985 16.492 1.00 45.42 148 GLU B N 18
ATOM 28973 C CA . GLU B 2 8 ? 16.891 3.583 15.106 1.00 54.23 148 GLU B CA 18
ATOM 28974 C C . GLU B 2 8 ? 17.993 2.520 14.906 1.00 41.11 148 GLU B C 18
ATOM 28975 O O . GLU B 2 8 ? 18.912 2.421 15.701 1.00 5.22 148 GLU B O 18
ATOM 28987 N N . THR B 2 9 ? 17.858 1.696 13.901 1.00 53.21 149 THR B N 18
ATOM 28988 C CA . THR B 2 9 ? 18.880 0.725 13.581 1.00 25.02 149 THR B CA 18
ATOM 28989 C C . THR B 2 9 ? 19.005 0.580 12.046 1.00 50.43 149 THR B C 18
ATOM 28990 O O . THR B 2 9 ? 18.012 0.661 11.315 1.00 20.03 149 THR B O 18
ATOM 29001 N N . GLN B 2 10 ? 20.231 0.425 11.587 1.00 23.21 150 GLN B N 18
ATOM 29002 C CA . GLN B 2 10 ? 20.557 0.260 10.173 1.00 72.33 150 GLN B CA 18
ATOM 29003 C C . GLN B 2 10 ? 20.278 -1.084 9.671 1.00 32.25 150 GLN B C 18
ATOM 29004 O O . GLN B 2 10 ? 20.378 -2.079 10.419 1.00 61.42 150 GLN B O 18
ATOM 29018 N N . VAL B 2 11 ? 20.017 -1.161 8.399 1.00 53.13 151 VAL B N 18
ATOM 29019 C CA . VAL B 2 11 ? 19.963 -2.421 7.810 1.00 52.35 151 VAL B CA 18
ATOM 29020 C C . VAL B 2 11 ? 21.031 -2.561 6.727 1.00 61.45 151 VAL B C 18
ATOM 29021 O O . VAL B 2 11 ? 20.882 -1.963 5.624 1.00 3.22 151 VAL B O 18
ATOM 29035 N N . MET A 1 1 ? 1.650 -1.935 0.448 1.00 2.01 318 MET A N 19
ATOM 29036 C CA . MET A 1 1 ? 2.392 -1.118 -0.498 1.00 54.11 318 MET A CA 19
ATOM 29037 C C . MET A 1 1 ? 3.767 -1.696 -0.555 1.00 52.00 318 MET A C 19
ATOM 29038 O O . MET A 1 1 ? 4.488 -1.660 0.410 1.00 64.23 318 MET A O 19
ATOM 29054 N N . GLU A 1 2 ? 4.085 -2.303 -1.633 1.00 42.51 319 GLU A N 19
ATOM 29055 C CA . GLU A 1 2 ? 5.308 -2.996 -1.740 1.00 30.10 319 GLU A CA 19
ATOM 29056 C C . GLU A 1 2 ? 6.302 -2.462 -2.723 1.00 21.14 319 GLU A C 19
ATOM 29057 O O . GLU A 1 2 ? 6.009 -2.159 -3.877 1.00 24.22 319 GLU A O 19
ATOM 29069 N N . ILE A 1 3 ? 7.463 -2.340 -2.199 1.00 14.42 320 ILE A N 19
ATOM 29070 C CA . ILE A 1 3 ? 8.621 -1.797 -2.804 1.00 22.33 320 ILE A CA 19
ATOM 29071 C C . ILE A 1 3 ? 9.622 -2.901 -3.015 1.00 70.01 320 ILE A C 19
ATOM 29072 O O . ILE A 1 3 ? 10.115 -3.508 -2.061 1.00 20.41 320 ILE A O 19
ATOM 29088 N N . LYS A 1 4 ? 9.868 -3.215 -4.239 1.00 44.23 321 LYS A N 19
ATOM 29089 C CA . LYS A 1 4 ? 10.899 -4.150 -4.533 1.00 11.42 321 LYS A CA 19
ATOM 29090 C C . LYS A 1 4 ? 12.208 -3.423 -4.544 1.00 5.44 321 LYS A C 19
ATOM 29091 O O . LYS A 1 4 ? 12.349 -2.407 -5.236 1.00 33.14 321 LYS A O 19
ATOM 29110 N N . LEU A 1 5 ? 13.112 -3.914 -3.753 1.00 45.14 322 LEU A N 19
ATOM 29111 C CA . LEU A 1 5 ? 14.418 -3.351 -3.607 1.00 73.23 322 LEU A CA 19
ATOM 29112 C C . LEU A 1 5 ? 15.422 -4.364 -4.012 1.00 31.04 322 LEU A C 19
ATOM 29113 O O . LEU A 1 5 ? 15.152 -5.566 -3.991 1.00 42.41 322 LEU A O 19
ATOM 29129 N N . ILE A 1 6 ? 16.526 -3.907 -4.425 1.00 51.30 323 ILE A N 19
ATOM 29130 C CA . ILE A 1 6 ? 17.646 -4.740 -4.627 1.00 34.52 323 ILE A CA 19
ATOM 29131 C C . ILE A 1 6 ? 18.615 -4.446 -3.486 1.00 52.51 323 ILE A C 19
ATOM 29132 O O . ILE A 1 6 ? 18.623 -3.337 -2.963 1.00 63.23 323 ILE A O 19
ATOM 29148 N N . LYS A 1 7 ? 19.329 -5.442 -3.026 1.00 14.41 324 LYS A N 19
ATOM 29149 C CA . LYS A 1 7 ? 20.320 -5.243 -1.980 1.00 72.05 324 LYS A CA 19
ATOM 29150 C C . LYS A 1 7 ? 21.547 -4.560 -2.619 1.00 35.10 324 LYS A C 19
ATOM 29151 O O . LYS A 1 7 ? 21.579 -4.331 -3.818 1.00 0.32 324 LYS A O 19
ATOM 29170 N N . GLY A 1 8 ? 22.531 -4.254 -1.845 1.00 35.32 325 GLY A N 19
ATOM 29171 C CA . GLY A 1 8 ? 23.671 -3.570 -2.375 1.00 2.54 325 GLY A CA 19
ATOM 29172 C C . GLY A 1 8 ? 24.865 -3.710 -1.481 1.00 63.11 325 GLY A C 19
ATOM 29173 O O . GLY A 1 8 ? 24.841 -4.525 -0.552 1.00 62.52 325 GLY A O 19
ATOM 29177 N N . PRO A 1 9 ? 25.925 -2.924 -1.721 1.00 75.31 326 PRO A N 19
ATOM 29178 C CA . PRO A 1 9 ? 27.163 -2.978 -0.928 1.00 3.23 326 PRO A CA 19
ATOM 29179 C C . PRO A 1 9 ? 26.962 -2.474 0.501 1.00 44.14 326 PRO A C 19
ATOM 29180 O O . PRO A 1 9 ? 27.620 -2.924 1.416 1.00 61.42 326 PRO A O 19
ATOM 29191 N N . LYS A 1 10 ? 26.022 -1.563 0.678 1.00 13.34 327 LYS A N 19
ATOM 29192 C CA . LYS A 1 10 ? 25.768 -0.979 1.992 1.00 53.41 327 LYS A CA 19
ATOM 29193 C C . LYS A 1 10 ? 24.473 -1.534 2.568 1.00 44.32 327 LYS A C 19
ATOM 29194 O O . LYS A 1 10 ? 23.825 -0.905 3.401 1.00 21.30 327 LYS A O 19
ATOM 29213 N N . GLY A 1 11 ? 24.121 -2.724 2.113 1.00 20.20 328 GLY A N 19
ATOM 29214 C CA . GLY A 1 11 ? 22.907 -3.372 2.554 1.00 62.13 328 GLY A CA 19
ATOM 29215 C C . GLY A 1 11 ? 21.761 -2.874 1.751 1.00 33.24 328 GLY A C 19
ATOM 29216 O O . GLY A 1 11 ? 21.806 -2.912 0.519 1.00 14.02 328 GLY A O 19
ATOM 29220 N N . LEU A 1 12 ? 20.760 -2.391 2.414 1.00 45.21 329 LEU A N 19
ATOM 29221 C CA . LEU A 1 12 ? 19.655 -1.756 1.747 1.00 21.43 329 LEU A CA 19
ATOM 29222 C C . LEU A 1 12 ? 19.920 -0.267 1.810 1.00 62.21 329 LEU A C 19
ATOM 29223 O O . LEU A 1 12 ? 19.579 0.505 0.886 1.00 61.42 329 LEU A O 19
ATOM 29239 N N . GLY A 1 13 ? 20.596 0.119 2.891 1.00 75.55 330 GLY A N 19
ATOM 29240 C CA . GLY A 1 13 ? 21.060 1.460 3.060 1.00 55.04 330 GLY A CA 19
ATOM 29241 C C . GLY A 1 13 ? 20.064 2.405 3.663 1.00 30.40 330 GLY A C 19
ATOM 29242 O O . GLY A 1 13 ? 19.858 3.492 3.155 1.00 74.00 330 GLY A O 19
ATOM 29246 N N . PHE A 1 14 ? 19.455 2.008 4.736 1.00 25.03 331 PHE A N 19
ATOM 29247 C CA . PHE A 1 14 ? 18.587 2.894 5.486 1.00 72.30 331 PHE A CA 19
ATOM 29248 C C . PHE A 1 14 ? 18.551 2.461 6.927 1.00 24.51 331 PHE A C 19
ATOM 29249 O O . PHE A 1 14 ? 19.006 1.371 7.244 1.00 63.32 331 PHE A O 19
ATOM 29266 N N . SER A 1 15 ? 18.045 3.289 7.793 1.00 74.03 332 SER A N 19
ATOM 29267 C CA . SER A 1 15 ? 18.027 2.964 9.189 1.00 23.00 332 SER A CA 19
ATOM 29268 C C . SER A 1 15 ? 16.602 2.886 9.688 1.00 24.13 332 SER A C 19
ATOM 29269 O O . SER A 1 15 ? 15.774 3.729 9.341 1.00 42.12 332 SER A O 19
ATOM 29277 N N . ILE A 1 16 ? 16.316 1.890 10.477 1.00 42.15 333 ILE A N 19
ATOM 29278 C CA . ILE A 1 16 ? 14.988 1.676 11.008 1.00 22.31 333 ILE A CA 19
ATOM 29279 C C . ILE A 1 16 ? 14.994 1.735 12.524 1.00 12.25 333 ILE A C 19
ATOM 29280 O O . ILE A 1 16 ? 16.007 1.474 13.147 1.00 22.25 333 ILE A O 19
ATOM 29296 N N . ALA A 1 17 ? 13.879 2.110 13.081 1.00 30.12 334 ALA A N 19
ATOM 29297 C CA . ALA A 1 17 ? 13.634 2.113 14.510 1.00 23.13 334 ALA A CA 19
ATOM 29298 C C . ALA A 1 17 ? 12.214 1.672 14.689 1.00 11.45 334 ALA A C 19
ATOM 29299 O O . ALA A 1 17 ? 11.339 2.091 13.942 1.00 44.03 334 ALA A O 19
ATOM 29306 N N . GLY A 1 18 ? 11.994 0.806 15.602 1.00 64.01 335 GLY A N 19
ATOM 29307 C CA . GLY A 1 18 ? 10.685 0.267 15.813 1.00 31.25 335 GLY A CA 19
ATOM 29308 C C . GLY A 1 18 ? 10.794 -1.163 16.212 1.00 12.44 335 GLY A C 19
ATOM 29309 O O . GLY A 1 18 ? 11.824 -1.788 15.967 1.00 51.33 335 GLY A O 19
ATOM 29313 N N . GLY A 1 19 ? 9.815 -1.663 16.869 1.00 54.24 336 GLY A N 19
ATOM 29314 C CA . GLY A 1 19 ? 9.832 -3.016 17.320 1.00 20.11 336 GLY A CA 19
ATOM 29315 C C . GLY A 1 19 ? 9.402 -3.014 18.732 1.00 32.03 336 GLY A C 19
ATOM 29316 O O . GLY A 1 19 ? 9.184 -1.935 19.261 1.00 33.24 336 GLY A O 19
ATOM 29320 N N . VAL A 1 20 ? 9.314 -4.176 19.351 1.00 51.42 337 VAL A N 19
ATOM 29321 C CA . VAL A 1 20 ? 8.929 -4.317 20.770 1.00 72.30 337 VAL A CA 19
ATOM 29322 C C . VAL A 1 20 ? 9.665 -3.306 21.671 1.00 41.24 337 VAL A C 19
ATOM 29323 O O . VAL A 1 20 ? 10.892 -3.381 21.864 1.00 54.11 337 VAL A O 19
ATOM 29336 N N . GLY A 1 21 ? 8.920 -2.304 22.123 1.00 31.33 338 GLY A N 19
ATOM 29337 C CA . GLY A 1 21 ? 9.445 -1.305 23.036 1.00 31.41 338 GLY A CA 19
ATOM 29338 C C . GLY A 1 21 ? 10.161 -0.179 22.315 1.00 32.32 338 GLY A C 19
ATOM 29339 O O . GLY A 1 21 ? 10.413 0.884 22.876 1.00 54.53 338 GLY A O 19
ATOM 29343 N N . ASN A 1 22 ? 10.445 -0.385 21.067 1.00 53.34 339 ASN A N 19
ATOM 29344 C CA . ASN A 1 22 ? 11.183 0.571 20.275 1.00 33.12 339 ASN A CA 19
ATOM 29345 C C . ASN A 1 22 ? 10.227 1.277 19.337 1.00 63.23 339 ASN A C 19
ATOM 29346 O O . ASN A 1 22 ? 10.626 1.845 18.342 1.00 14.40 339 ASN A O 19
ATOM 29357 N N . GLN A 1 23 ? 8.950 1.239 19.700 1.00 53.11 340 GLN A N 19
ATOM 29358 C CA . GLN A 1 23 ? 7.889 1.862 18.948 1.00 33.33 340 GLN A CA 19
ATOM 29359 C C . GLN A 1 23 ? 8.246 3.323 18.623 1.00 23.10 340 GLN A C 19
ATOM 29360 O O . GLN A 1 23 ? 8.574 4.128 19.530 1.00 73.34 340 GLN A O 19
ATOM 29374 N N . HIS A 1 24 ? 8.271 3.619 17.345 1.00 73.13 341 HIS A N 19
ATOM 29375 C CA . HIS A 1 24 ? 8.629 4.940 16.850 1.00 31.13 341 HIS A CA 19
ATOM 29376 C C . HIS A 1 24 ? 7.428 5.858 16.997 1.00 64.54 341 HIS A C 19
ATOM 29377 O O . HIS A 1 24 ? 7.535 6.982 17.475 1.00 11.15 341 HIS A O 19
ATOM 29391 N N . ILE A 1 25 ? 6.289 5.336 16.645 1.00 75.51 342 ILE A N 19
ATOM 29392 C CA . ILE A 1 25 ? 5.049 6.064 16.745 1.00 52.12 342 ILE A CA 19
ATOM 29393 C C . ILE A 1 25 ? 4.277 5.567 17.966 1.00 73.50 342 ILE A C 19
ATOM 29394 O O . ILE A 1 25 ? 4.168 4.363 18.175 1.00 4.34 342 ILE A O 19
ATOM 29410 N N . PRO A 1 26 ? 3.808 6.502 18.835 1.00 55.14 343 PRO A N 19
ATOM 29411 C CA . PRO A 1 26 ? 3.061 6.165 20.059 1.00 2.32 343 PRO A CA 19
ATOM 29412 C C . PRO A 1 26 ? 1.852 5.267 19.801 1.00 31.22 343 PRO A C 19
ATOM 29413 O O . PRO A 1 26 ? 0.873 5.684 19.188 1.00 71.22 343 PRO A O 19
ATOM 29424 N N . GLY A 1 27 ? 1.956 4.032 20.247 1.00 71.04 344 GLY A N 19
ATOM 29425 C CA . GLY A 1 27 ? 0.876 3.090 20.097 1.00 31.34 344 GLY A CA 19
ATOM 29426 C C . GLY A 1 27 ? 1.063 2.183 18.905 1.00 35.32 344 GLY A C 19
ATOM 29427 O O . GLY A 1 27 ? 0.310 1.232 18.721 1.00 34.53 344 GLY A O 19
ATOM 29431 N N . ASP A 1 28 ? 2.079 2.451 18.116 1.00 62.24 345 ASP A N 19
ATOM 29432 C CA . ASP A 1 28 ? 2.325 1.678 16.915 1.00 22.50 345 ASP A CA 19
ATOM 29433 C C . ASP A 1 28 ? 3.719 1.063 17.015 1.00 45.21 345 ASP A C 19
ATOM 29434 O O . ASP A 1 28 ? 4.740 1.709 16.750 1.00 1.22 345 ASP A O 19
ATOM 29443 N N . ASN A 1 29 ? 3.751 -0.190 17.411 1.00 25.10 346 ASN A N 19
ATOM 29444 C CA . ASN A 1 29 ? 4.977 -0.914 17.774 1.00 73.53 346 ASN A CA 19
ATOM 29445 C C . ASN A 1 29 ? 5.705 -1.441 16.522 1.00 22.41 346 ASN A C 19
ATOM 29446 O O . ASN A 1 29 ? 6.494 -2.390 16.585 1.00 54.14 346 ASN A O 19
ATOM 29457 N N . SER A 1 30 ? 5.503 -0.767 15.422 1.00 61.11 347 SER A N 19
ATOM 29458 C CA . SER A 1 30 ? 6.013 -1.204 14.148 1.00 20.41 347 SER A CA 19
ATOM 29459 C C . SER A 1 30 ? 7.364 -0.589 13.800 1.00 30.41 347 SER A C 19
ATOM 29460 O O . SER A 1 30 ? 7.885 0.283 14.519 1.00 62.10 347 SER A O 19
ATOM 29468 N N . ILE A 1 31 ? 7.926 -1.065 12.705 1.00 33.14 348 ILE A N 19
ATOM 29469 C CA . ILE A 1 31 ? 9.226 -0.660 12.239 1.00 50.53 348 ILE A CA 19
ATOM 29470 C C . ILE A 1 31 ? 9.097 0.597 11.385 1.00 23.11 348 ILE A C 19
ATOM 29471 O O . ILE A 1 31 ? 8.343 0.613 10.427 1.00 43.01 348 ILE A O 19
ATOM 29487 N N . TYR A 1 32 ? 9.833 1.625 11.719 1.00 31.11 349 TYR A N 19
ATOM 29488 C CA . TYR A 1 32 ? 9.776 2.873 10.989 1.00 61.31 349 TYR A CA 19
ATOM 29489 C C . TYR A 1 32 ? 11.131 3.288 10.482 1.00 54.24 349 TYR A C 19
ATOM 29490 O O . TYR A 1 32 ? 12.131 3.238 11.210 1.00 64.43 349 TYR A O 19
ATOM 29508 N N . VAL A 1 33 ? 11.165 3.660 9.229 1.00 62.04 350 VAL A N 19
ATOM 29509 C CA . VAL A 1 33 ? 12.365 4.144 8.586 1.00 12.15 350 VAL A CA 19
ATOM 29510 C C . VAL A 1 33 ? 12.734 5.488 9.207 1.00 45.31 350 VAL A C 19
ATOM 29511 O O . VAL A 1 33 ? 12.000 6.446 9.089 1.00 12.03 350 VAL A O 19
ATOM 29524 N N . THR A 1 34 ? 13.842 5.528 9.883 1.00 15.03 351 THR A N 19
ATOM 29525 C CA . THR A 1 34 ? 14.265 6.701 10.604 1.00 32.21 351 THR A CA 19
ATOM 29526 C C . THR A 1 34 ? 15.375 7.461 9.843 1.00 3.33 351 THR A C 19
ATOM 29527 O O . THR A 1 34 ? 15.603 8.653 10.078 1.00 43.35 351 THR A O 19
ATOM 29538 N N . LYS A 1 35 ? 16.058 6.772 8.944 1.00 71.43 352 LYS A N 19
ATOM 29539 C CA . LYS A 1 35 ? 17.102 7.377 8.106 1.00 75.31 352 LYS A CA 19
ATOM 29540 C C . LYS A 1 35 ? 17.136 6.617 6.818 1.00 43.23 352 LYS A C 19
ATOM 29541 O O . LYS A 1 35 ? 16.675 5.484 6.775 1.00 62.55 352 LYS A O 19
ATOM 29560 N N . ILE A 1 36 ? 17.679 7.221 5.794 1.00 70.40 353 ILE A N 19
ATOM 29561 C CA . ILE A 1 36 ? 17.931 6.556 4.538 1.00 73.02 353 ILE A CA 19
ATOM 29562 C C . ILE A 1 36 ? 19.303 7.033 4.070 1.00 3.15 353 ILE A C 19
ATOM 29563 O O . ILE A 1 36 ? 19.529 8.230 3.927 1.00 53.44 353 ILE A O 19
ATOM 29579 N N . ILE A 1 37 ? 20.219 6.112 3.919 1.00 63.51 354 ILE A N 19
ATOM 29580 C CA . ILE A 1 37 ? 21.590 6.421 3.554 1.00 55.31 354 ILE A CA 19
ATOM 29581 C C . ILE A 1 37 ? 21.678 6.505 2.044 1.00 32.13 354 ILE A C 19
ATOM 29582 O O . ILE A 1 37 ? 21.429 5.489 1.350 1.00 61.02 354 ILE A O 19
ATOM 29598 N N . GLU A 1 38 ? 22.038 7.673 1.503 1.00 51.21 355 GLU A N 19
ATOM 29599 C CA . GLU A 1 38 ? 22.062 7.802 0.078 1.00 51.32 355 GLU A CA 19
ATOM 29600 C C . GLU A 1 38 ? 23.154 6.876 -0.439 1.00 61.11 355 GLU A C 19
ATOM 29601 O O . GLU A 1 38 ? 24.150 6.589 0.267 1.00 4.55 355 GLU A O 19
ATOM 29613 N N . GLY A 1 39 ? 22.956 6.339 -1.594 1.00 60.40 356 GLY A N 19
ATOM 29614 C CA . GLY A 1 39 ? 23.924 5.424 -2.121 1.00 40.31 356 GLY A CA 19
ATOM 29615 C C . GLY A 1 39 ? 23.512 4.035 -1.798 1.00 13.40 356 GLY A C 19
ATOM 29616 O O . GLY A 1 39 ? 24.035 3.080 -2.345 1.00 71.31 356 GLY A O 19
ATOM 29620 N N . GLY A 1 40 ? 22.600 3.925 -0.849 1.00 14.05 357 GLY A N 19
ATOM 29621 C CA . GLY A 1 40 ? 21.982 2.694 -0.599 1.00 44.52 357 GLY A CA 19
ATOM 29622 C C . GLY A 1 40 ? 21.006 2.473 -1.701 1.00 54.43 357 GLY A C 19
ATOM 29623 O O . GLY A 1 40 ? 20.471 3.474 -2.279 1.00 21.02 357 GLY A O 19
ATOM 29627 N N . ALA A 1 41 ? 20.761 1.241 -2.027 1.00 23.43 358 ALA A N 19
ATOM 29628 C CA . ALA A 1 41 ? 19.869 0.923 -3.104 1.00 11.15 358 ALA A CA 19
ATOM 29629 C C . ALA A 1 41 ? 18.491 1.463 -2.805 1.00 5.33 358 ALA A C 19
ATOM 29630 O O . ALA A 1 41 ? 17.829 1.991 -3.676 1.00 3.12 358 ALA A O 19
ATOM 29637 N N . ALA A 1 42 ? 18.115 1.443 -1.544 1.00 53.22 359 ALA A N 19
ATOM 29638 C CA . ALA A 1 42 ? 16.817 1.924 -1.166 1.00 64.41 359 ALA A CA 19
ATOM 29639 C C . ALA A 1 42 ? 16.720 3.469 -1.177 1.00 11.32 359 ALA A C 19
ATOM 29640 O O . ALA A 1 42 ? 15.642 4.020 -1.019 1.00 54.25 359 ALA A O 19
ATOM 29647 N N . HIS A 1 43 ? 17.834 4.161 -1.338 1.00 42.13 360 HIS A N 19
ATOM 29648 C CA . HIS A 1 43 ? 17.762 5.613 -1.461 1.00 43.23 360 HIS A CA 19
ATOM 29649 C C . HIS A 1 43 ? 17.735 5.972 -2.933 1.00 43.52 360 HIS A C 19
ATOM 29650 O O . HIS A 1 43 ? 17.065 6.902 -3.347 1.00 41.35 360 HIS A O 19
ATOM 29664 N N . LYS A 1 44 ? 18.516 5.254 -3.714 1.00 55.31 361 LYS A N 19
ATOM 29665 C CA . LYS A 1 44 ? 18.574 5.517 -5.139 1.00 12.21 361 LYS A CA 19
ATOM 29666 C C . LYS A 1 44 ? 17.334 4.951 -5.854 1.00 61.12 361 LYS A C 19
ATOM 29667 O O . LYS A 1 44 ? 16.603 5.672 -6.508 1.00 20.20 361 LYS A O 19
ATOM 29686 N N . ASP A 1 45 ? 17.131 3.671 -5.695 1.00 23.52 362 ASP A N 19
ATOM 29687 C CA . ASP A 1 45 ? 15.996 2.929 -6.286 1.00 35.31 362 ASP A CA 19
ATOM 29688 C C . ASP A 1 45 ? 14.800 3.002 -5.424 1.00 74.43 362 ASP A C 19
ATOM 29689 O O . ASP A 1 45 ? 13.690 3.219 -5.882 1.00 74.41 362 ASP A O 19
ATOM 29698 N N . GLY A 1 46 ? 15.091 2.855 -4.166 1.00 44.51 363 GLY A N 19
ATOM 29699 C CA . GLY A 1 46 ? 14.153 2.514 -3.106 1.00 40.15 363 GLY A CA 19
ATOM 29700 C C . GLY A 1 46 ? 12.814 3.157 -3.043 1.00 12.54 363 GLY A C 19
ATOM 29701 O O . GLY A 1 46 ? 11.941 2.579 -2.421 1.00 52.44 363 GLY A O 19
ATOM 29705 N N . LYS A 1 47 ? 12.633 4.306 -3.679 1.00 35.12 364 LYS A N 19
ATOM 29706 C CA . LYS A 1 47 ? 11.351 5.062 -3.701 1.00 72.43 364 LYS A CA 19
ATOM 29707 C C . LYS A 1 47 ? 10.674 5.103 -2.294 1.00 42.40 364 LYS A C 19
ATOM 29708 O O . LYS A 1 47 ? 9.461 5.195 -2.172 1.00 41.04 364 LYS A O 19
ATOM 29727 N N . LEU A 1 48 ? 11.526 5.138 -1.270 1.00 3.24 365 LEU A N 19
ATOM 29728 C CA . LEU A 1 48 ? 11.148 5.000 0.126 1.00 32.23 365 LEU A CA 19
ATOM 29729 C C . LEU A 1 48 ? 11.275 6.350 0.830 1.00 13.22 365 LEU A C 19
ATOM 29730 O O . LEU A 1 48 ? 12.044 7.219 0.384 1.00 35.13 365 LEU A O 19
ATOM 29746 N N . GLN A 1 49 ? 10.535 6.535 1.905 1.00 64.33 366 GLN A N 19
ATOM 29747 C CA . GLN A 1 49 ? 10.542 7.767 2.649 1.00 54.01 366 GLN A CA 19
ATOM 29748 C C . GLN A 1 49 ? 10.867 7.532 4.129 1.00 53.04 366 GLN A C 19
ATOM 29749 O O . GLN A 1 49 ? 10.546 6.485 4.700 1.00 13.30 366 GLN A O 19
ATOM 29763 N N . ILE A 1 50 ? 11.571 8.474 4.734 1.00 73.02 367 ILE A N 19
ATOM 29764 C CA . ILE A 1 50 ? 11.782 8.432 6.167 1.00 54.43 367 ILE A CA 19
ATOM 29765 C C . ILE A 1 50 ? 10.416 8.634 6.847 1.00 40.42 367 ILE A C 19
ATOM 29766 O O . ILE A 1 50 ? 9.748 9.633 6.598 1.00 22.32 367 ILE A O 19
ATOM 29782 N N . GLY A 1 51 ? 10.022 7.699 7.677 1.00 71.44 368 GLY A N 19
ATOM 29783 C CA . GLY A 1 51 ? 8.717 7.749 8.295 1.00 22.13 368 GLY A CA 19
ATOM 29784 C C . GLY A 1 51 ? 7.842 6.589 7.860 1.00 40.32 368 GLY A C 19
ATOM 29785 O O . GLY A 1 51 ? 6.749 6.393 8.395 1.00 4.22 368 GLY A O 19
ATOM 29789 N N . ASP A 1 52 ? 8.322 5.825 6.888 1.00 53.31 369 ASP A N 19
ATOM 29790 C CA . ASP A 1 52 ? 7.616 4.640 6.411 1.00 44.11 369 ASP A CA 19
ATOM 29791 C C . ASP A 1 52 ? 7.589 3.529 7.436 1.00 70.21 369 ASP A C 19
ATOM 29792 O O . ASP A 1 52 ? 8.600 3.247 8.102 1.00 11.14 369 ASP A O 19
ATOM 29801 N N . LYS A 1 53 ? 6.432 2.906 7.562 1.00 3.35 370 LYS A N 19
ATOM 29802 C CA . LYS A 1 53 ? 6.215 1.806 8.481 1.00 14.24 370 LYS A CA 19
ATOM 29803 C C . LYS A 1 53 ? 6.315 0.484 7.740 1.00 71.02 370 LYS A C 19
ATOM 29804 O O . LYS A 1 53 ? 5.522 0.190 6.844 1.00 0.30 370 LYS A O 19
ATOM 29823 N N . LEU A 1 54 ? 7.269 -0.303 8.104 1.00 51.12 371 LEU A N 19
ATOM 29824 C CA . LEU A 1 54 ? 7.471 -1.561 7.457 1.00 11.22 371 LEU A CA 19
ATOM 29825 C C . LEU A 1 54 ? 6.571 -2.588 8.062 1.00 75.21 371 LEU A C 19
ATOM 29826 O O . LEU A 1 54 ? 6.699 -2.936 9.230 1.00 5.01 371 LEU A O 19
ATOM 29842 N N . LEU A 1 55 ? 5.670 -3.043 7.255 1.00 34.44 372 LEU A N 19
ATOM 29843 C CA . LEU A 1 55 ? 4.666 -3.996 7.631 1.00 50.44 372 LEU A CA 19
ATOM 29844 C C . LEU A 1 55 ? 5.307 -5.376 7.587 1.00 71.55 372 LEU A C 19
ATOM 29845 O O . LEU A 1 55 ? 5.063 -6.232 8.444 1.00 33.23 372 LEU A O 19
ATOM 29861 N N . ALA A 1 56 ? 6.141 -5.584 6.584 1.00 54.04 373 ALA A N 19
ATOM 29862 C CA . ALA A 1 56 ? 6.784 -6.852 6.379 1.00 11.05 373 ALA A CA 19
ATOM 29863 C C . ALA A 1 56 ? 7.929 -6.705 5.394 1.00 70.21 373 ALA A C 19
ATOM 29864 O O . ALA A 1 56 ? 7.962 -5.760 4.614 1.00 44.33 373 ALA A O 19
ATOM 29871 N N . VAL A 1 57 ? 8.855 -7.622 5.427 1.00 11.13 374 VAL A N 19
ATOM 29872 C CA . VAL A 1 57 ? 9.926 -7.649 4.454 1.00 53.42 374 VAL A CA 19
ATOM 29873 C C . VAL A 1 57 ? 10.087 -9.081 3.960 1.00 70.30 374 VAL A C 19
ATOM 29874 O O . VAL A 1 57 ? 10.174 -10.006 4.749 1.00 54.43 374 VAL A O 19
ATOM 29887 N N . ASN A 1 58 ? 9.995 -9.254 2.639 1.00 3.25 375 ASN A N 19
ATOM 29888 C CA . ASN A 1 58 ? 10.044 -10.584 1.958 1.00 64.20 375 ASN A CA 19
ATOM 29889 C C . ASN A 1 58 ? 8.900 -11.408 2.412 1.00 61.23 375 ASN A C 19
ATOM 29890 O O . ASN A 1 58 ? 8.893 -12.626 2.390 1.00 43.31 375 ASN A O 19
ATOM 29901 N N . ASN A 1 59 ? 7.900 -10.653 2.696 1.00 41.32 376 ASN A N 19
ATOM 29902 C CA . ASN A 1 59 ? 6.577 -11.066 3.217 1.00 54.41 376 ASN A CA 19
ATOM 29903 C C . ASN A 1 59 ? 6.637 -11.623 4.639 1.00 73.52 376 ASN A C 19
ATOM 29904 O O . ASN A 1 59 ? 5.641 -12.111 5.155 1.00 31.14 376 ASN A O 19
ATOM 29915 N N . VAL A 1 60 ? 7.779 -11.489 5.286 1.00 64.25 377 VAL A N 19
ATOM 29916 C CA . VAL A 1 60 ? 7.911 -11.860 6.681 1.00 63.24 377 VAL A CA 19
ATOM 29917 C C . VAL A 1 60 ? 7.365 -10.699 7.488 1.00 73.13 377 VAL A C 19
ATOM 29918 O O . VAL A 1 60 ? 7.831 -9.575 7.324 1.00 21.41 377 VAL A O 19
ATOM 29931 N N . CYS A 1 61 ? 6.378 -10.962 8.307 1.00 72.14 378 CYS A N 19
ATOM 29932 C CA . CYS A 1 61 ? 5.694 -9.943 9.086 1.00 73.42 378 CYS A CA 19
ATOM 29933 C C . CYS A 1 61 ? 6.619 -9.205 10.062 1.00 34.24 378 CYS A C 19
ATOM 29934 O O . CYS A 1 61 ? 7.321 -9.823 10.852 1.00 51.21 378 CYS A O 19
ATOM 29942 N N . LEU A 1 62 ? 6.623 -7.888 9.959 1.00 52.13 379 LEU A N 19
ATOM 29943 C CA . LEU A 1 62 ? 7.376 -7.007 10.852 1.00 64.13 379 LEU A CA 19
ATOM 29944 C C . LEU A 1 62 ? 6.438 -6.288 11.818 1.00 2.22 379 LEU A C 19
ATOM 29945 O O . LEU A 1 62 ? 6.876 -5.495 12.655 1.00 0.45 379 LEU A O 19
ATOM 29961 N N . GLU A 1 63 ? 5.150 -6.549 11.673 1.00 51.33 380 GLU A N 19
ATOM 29962 C CA . GLU A 1 63 ? 4.161 -6.057 12.613 1.00 41.44 380 GLU A CA 19
ATOM 29963 C C . GLU A 1 63 ? 4.278 -6.857 13.892 1.00 25.23 380 GLU A C 19
ATOM 29964 O O . GLU A 1 63 ? 4.021 -8.066 13.883 1.00 40.40 380 GLU A O 19
ATOM 29976 N N . GLU A 1 64 ? 4.689 -6.179 14.963 1.00 3.55 381 GLU A N 19
ATOM 29977 C CA . GLU A 1 64 ? 4.890 -6.756 16.272 1.00 61.24 381 GLU A CA 19
ATOM 29978 C C . GLU A 1 64 ? 6.010 -7.810 16.269 1.00 50.14 381 GLU A C 19
ATOM 29979 O O . GLU A 1 64 ? 5.778 -9.009 16.110 1.00 71.32 381 GLU A O 19
ATOM 29991 N N . VAL A 1 65 ? 7.210 -7.316 16.393 1.00 55.21 382 VAL A N 19
ATOM 29992 C CA . VAL A 1 65 ? 8.457 -8.110 16.368 1.00 43.31 382 VAL A CA 19
ATOM 29993 C C . VAL A 1 65 ? 9.520 -7.374 17.169 1.00 64.34 382 VAL A C 19
ATOM 29994 O O . VAL A 1 65 ? 9.380 -6.168 17.442 1.00 63.03 382 VAL A O 19
ATOM 30007 N N . THR A 1 66 ? 10.577 -8.045 17.519 1.00 73.43 383 THR A N 19
ATOM 30008 C CA . THR A 1 66 ? 11.636 -7.429 18.269 1.00 10.12 383 THR A CA 19
ATOM 30009 C C . THR A 1 66 ? 12.551 -6.688 17.288 1.00 31.54 383 THR A C 19
ATOM 30010 O O . THR A 1 66 ? 12.867 -7.213 16.235 1.00 54.41 383 THR A O 19
ATOM 30021 N N . HIS A 1 67 ? 13.011 -5.499 17.664 1.00 22.53 384 HIS A N 19
ATOM 30022 C CA . HIS A 1 67 ? 13.816 -4.642 16.755 1.00 64.14 384 HIS A CA 19
ATOM 30023 C C . HIS A 1 67 ? 14.975 -5.393 16.094 1.00 4.31 384 HIS A C 19
ATOM 30024 O O . HIS A 1 67 ? 15.132 -5.321 14.891 1.00 72.11 384 HIS A O 19
ATOM 30038 N N . GLU A 1 68 ? 15.732 -6.136 16.889 1.00 11.23 385 GLU A N 19
ATOM 30039 C CA . GLU A 1 68 ? 16.892 -6.893 16.399 1.00 4.12 385 GLU A CA 19
ATOM 30040 C C . GLU A 1 68 ? 16.416 -7.885 15.318 1.00 12.04 385 GLU A C 19
ATOM 30041 O O . GLU A 1 68 ? 16.945 -7.931 14.207 1.00 31.45 385 GLU A O 19
ATOM 30053 N N . GLU A 1 69 ? 15.303 -8.518 15.624 1.00 31.53 386 GLU A N 19
ATOM 30054 C CA . GLU A 1 69 ? 14.720 -9.581 14.840 1.00 70.23 386 GLU A CA 19
ATOM 30055 C C . GLU A 1 69 ? 14.232 -9.008 13.512 1.00 35.23 386 GLU A C 19
ATOM 30056 O O . GLU A 1 69 ? 14.293 -9.653 12.464 1.00 22.13 386 GLU A O 19
ATOM 30068 N N . ALA A 1 70 ? 13.825 -7.762 13.569 1.00 74.21 387 ALA A N 19
ATOM 30069 C CA . ALA A 1 70 ? 13.363 -7.049 12.424 1.00 30.22 387 ALA A CA 19
ATOM 30070 C C . ALA A 1 70 ? 14.527 -6.645 11.548 1.00 41.12 387 ALA A C 19
ATOM 30071 O O . ALA A 1 70 ? 14.516 -6.917 10.366 1.00 71.30 387 ALA A O 19
ATOM 30078 N N . VAL A 1 71 ? 15.559 -6.029 12.145 1.00 13.12 388 VAL A N 19
ATOM 30079 C CA . VAL A 1 71 ? 16.718 -5.561 11.372 1.00 1.04 388 VAL A CA 19
ATOM 30080 C C . VAL A 1 71 ? 17.364 -6.725 10.671 1.00 54.52 388 VAL A C 19
ATOM 30081 O O . VAL A 1 71 ? 17.661 -6.658 9.477 1.00 45.22 388 VAL A O 19
ATOM 30094 N N . THR A 1 72 ? 17.554 -7.786 11.403 1.00 24.45 389 THR A N 19
ATOM 30095 C CA . THR A 1 72 ? 18.108 -8.983 10.877 1.00 73.31 389 THR A CA 19
ATOM 30096 C C . THR A 1 72 ? 17.217 -9.597 9.761 1.00 43.42 389 THR A C 19
ATOM 30097 O O . THR A 1 72 ? 17.731 -10.165 8.804 1.00 31.15 389 THR A O 19
ATOM 30108 N N . ALA A 1 73 ? 15.896 -9.381 9.825 1.00 30.01 390 ALA A N 19
ATOM 30109 C CA . ALA A 1 73 ? 15.008 -9.846 8.764 1.00 12.22 390 ALA A CA 19
ATOM 30110 C C . ALA A 1 73 ? 15.284 -9.079 7.459 1.00 52.11 390 ALA A C 19
ATOM 30111 O O . ALA A 1 73 ? 15.143 -9.628 6.368 1.00 14.13 390 ALA A O 19
ATOM 30118 N N . LEU A 1 74 ? 15.692 -7.809 7.579 1.00 43.31 391 LEU A N 19
ATOM 30119 C CA . LEU A 1 74 ? 16.058 -7.030 6.397 1.00 62.41 391 LEU A CA 19
ATOM 30120 C C . LEU A 1 74 ? 17.484 -7.332 5.970 1.00 4.22 391 LEU A C 19
ATOM 30121 O O . LEU A 1 74 ? 17.806 -7.269 4.796 1.00 60.24 391 LEU A O 19
ATOM 30137 N N . LYS A 1 75 ? 18.340 -7.644 6.926 1.00 15.14 392 LYS A N 19
ATOM 30138 C CA . LYS A 1 75 ? 19.721 -7.959 6.615 1.00 42.03 392 LYS A CA 19
ATOM 30139 C C . LYS A 1 75 ? 19.857 -9.299 5.921 1.00 73.41 392 LYS A C 19
ATOM 30140 O O . LYS A 1 75 ? 20.774 -9.503 5.130 1.00 65.33 392 LYS A O 19
ATOM 30159 N N . ASN A 1 76 ? 18.922 -10.197 6.193 1.00 64.21 393 ASN A N 19
ATOM 30160 C CA . ASN A 1 76 ? 18.872 -11.506 5.552 1.00 21.43 393 ASN A CA 19
ATOM 30161 C C . ASN A 1 76 ? 18.289 -11.394 4.141 1.00 43.21 393 ASN A C 19
ATOM 30162 O O . ASN A 1 76 ? 17.305 -12.055 3.794 1.00 41.11 393 ASN A O 19
ATOM 30173 N N . THR A 1 77 ? 18.884 -10.554 3.347 1.00 41.31 394 THR A N 19
ATOM 30174 C CA . THR A 1 77 ? 18.479 -10.343 1.997 1.00 51.51 394 THR A CA 19
ATOM 30175 C C . THR A 1 77 ? 19.666 -10.503 1.098 1.00 64.03 394 THR A C 19
ATOM 30176 O O . THR A 1 77 ? 20.808 -10.307 1.525 1.00 0.03 394 THR A O 19
ATOM 30187 N N . SER A 1 78 ? 19.441 -10.887 -0.121 1.00 62.04 395 SER A N 19
ATOM 30188 C CA . SER A 1 78 ? 20.536 -10.997 -1.048 1.00 73.05 395 SER A CA 19
ATOM 30189 C C . SER A 1 78 ? 20.127 -10.606 -2.434 1.00 14.22 395 SER A C 19
ATOM 30190 O O . SER A 1 78 ? 19.550 -11.371 -3.185 1.00 51.22 395 SER A O 19
ATOM 30198 N N . ASP A 1 79 ? 20.313 -9.344 -2.648 1.00 35.03 396 ASP A N 19
ATOM 30199 C CA . ASP A 1 79 ? 20.222 -8.650 -3.926 1.00 62.31 396 ASP A CA 19
ATOM 30200 C C . ASP A 1 79 ? 18.871 -8.690 -4.585 1.00 3.14 396 ASP A C 19
ATOM 30201 O O . ASP A 1 79 ? 18.717 -8.339 -5.739 1.00 11.24 396 ASP A O 19
ATOM 30210 N N . PHE A 1 80 ? 17.878 -9.021 -3.797 1.00 13.42 397 PHE A N 19
ATOM 30211 C CA . PHE A 1 80 ? 16.516 -9.006 -4.226 1.00 70.32 397 PHE A CA 19
ATOM 30212 C C . PHE A 1 80 ? 15.649 -8.988 -2.967 1.00 62.33 397 PHE A C 19
ATOM 30213 O O . PHE A 1 80 ? 15.818 -9.836 -2.086 1.00 73.44 397 PHE A O 19
ATOM 30230 N N . VAL A 1 81 ? 14.805 -7.976 -2.837 1.00 12.43 398 VAL A N 19
ATOM 30231 C CA . VAL A 1 81 ? 13.986 -7.785 -1.642 1.00 70.43 398 VAL A CA 19
ATOM 30232 C C . VAL A 1 81 ? 12.570 -7.315 -2.028 1.00 20.11 398 VAL A C 19
ATOM 30233 O O . VAL A 1 81 ? 12.400 -6.552 -2.979 1.00 54.23 398 VAL A O 19
ATOM 30246 N N . TYR A 1 82 ? 11.578 -7.776 -1.303 1.00 63.10 399 TYR A N 19
ATOM 30247 C CA . TYR A 1 82 ? 10.222 -7.270 -1.416 1.00 10.00 399 TYR A CA 19
ATOM 30248 C C . TYR A 1 82 ? 9.795 -6.652 -0.097 1.00 43.30 399 TYR A C 19
ATOM 30249 O O . TYR A 1 82 ? 9.374 -7.346 0.826 1.00 11.15 399 TYR A O 19
ATOM 30267 N N . LEU A 1 83 ? 9.932 -5.371 -0.009 1.00 45.10 400 LEU A N 19
ATOM 30268 C CA . LEU A 1 83 ? 9.622 -4.622 1.185 1.00 51.32 400 LEU A CA 19
ATOM 30269 C C . LEU A 1 83 ? 8.159 -4.209 1.165 1.00 21.32 400 LEU A C 19
ATOM 30270 O O . LEU A 1 83 ? 7.702 -3.573 0.233 1.00 5.11 400 LEU A O 19
ATOM 30286 N N . LYS A 1 84 ? 7.433 -4.589 2.179 1.00 31.23 401 LYS A N 19
ATOM 30287 C CA . LYS A 1 84 ? 6.030 -4.282 2.269 1.00 34.22 401 LYS A CA 19
ATOM 30288 C C . LYS A 1 84 ? 5.842 -3.214 3.328 1.00 32.21 401 LYS A C 19
ATOM 30289 O O . LYS A 1 84 ? 6.004 -3.467 4.522 1.00 42.33 401 LYS A O 19
ATOM 30308 N N . VAL A 1 85 ? 5.545 -2.039 2.883 1.00 34.32 402 VAL A N 19
ATOM 30309 C CA . VAL A 1 85 ? 5.372 -0.886 3.734 1.00 42.23 402 VAL A CA 19
ATOM 30310 C C . VAL A 1 85 ? 3.881 -0.494 3.805 1.00 25.45 402 VAL A C 19
ATOM 30311 O O . VAL A 1 85 ? 3.058 -0.833 2.893 1.00 54.43 402 VAL A O 19
ATOM 30324 N N . ALA A 1 86 ? 3.544 0.124 4.898 1.00 42.41 403 ALA A N 19
ATOM 30325 C CA . ALA A 1 86 ? 2.273 0.694 5.170 1.00 45.11 403 ALA A CA 19
ATOM 30326 C C . ALA A 1 86 ? 2.548 2.042 5.798 1.00 64.23 403 ALA A C 19
ATOM 30327 O O . ALA A 1 86 ? 3.640 2.272 6.296 1.00 44.24 403 ALA A O 19
ATOM 30334 N N . LYS A 1 87 ? 1.623 2.931 5.740 1.00 2.23 404 LYS A N 19
ATOM 30335 C CA . LYS A 1 87 ? 1.828 4.218 6.353 1.00 34.45 404 LYS A CA 19
ATOM 30336 C C . LYS A 1 87 ? 1.442 4.154 7.820 1.00 72.32 404 LYS A C 19
ATOM 30337 O O . LYS A 1 87 ? 0.644 3.281 8.207 1.00 20.44 404 LYS A O 19
ATOM 30356 N N . PRO A 1 88 ? 2.046 5.039 8.657 1.00 60.11 405 PRO A N 19
ATOM 30357 C CA . PRO A 1 88 ? 1.829 5.084 10.103 1.00 45.32 405 PRO A CA 19
ATOM 30358 C C . PRO A 1 88 ? 0.379 4.918 10.517 1.00 73.12 405 PRO A C 19
ATOM 30359 O O . PRO A 1 88 ? -0.491 5.699 10.140 1.00 72.13 405 PRO A O 19
ATOM 30370 N N . THR A 1 89 ? 0.138 3.892 11.297 1.00 40.52 406 THR A N 19
ATOM 30371 C CA . THR A 1 89 ? -1.197 3.530 11.706 1.00 51.21 406 THR A CA 19
ATOM 30372 C C . THR A 1 89 ? -1.578 4.226 13.021 1.00 13.15 406 THR A C 19
ATOM 30373 O O . THR A 1 89 ? -2.727 4.197 13.451 1.00 61.45 406 THR A O 19
ATOM 30384 N N . GLY A 1 90 ? -0.619 4.878 13.619 1.00 13.41 407 GLY A N 19
ATOM 30385 C CA . GLY A 1 90 ? -0.871 5.572 14.847 1.00 24.44 407 GLY A CA 19
ATOM 30386 C C . GLY A 1 90 ? -0.709 7.065 14.691 1.00 44.33 407 GLY A C 19
ATOM 30387 O O . GLY A 1 90 ? -0.463 7.783 15.656 1.00 4.01 407 GLY A O 19
ATOM 30391 N N . SER A 1 91 ? -0.821 7.528 13.471 1.00 2.13 408 SER A N 19
ATOM 30392 C CA . SER A 1 91 ? -0.688 8.928 13.128 1.00 33.44 408 SER A CA 19
ATOM 30393 C C . SER A 1 91 ? -1.347 9.138 11.780 1.00 55.22 408 SER A C 19
ATOM 30394 O O . SER A 1 91 ? -1.998 8.228 11.270 1.00 44.23 408 SER A O 19
ATOM 30402 N N . HIS A 1 92 ? -1.205 10.317 11.216 1.00 62.44 409 HIS A N 19
ATOM 30403 C CA . HIS A 1 92 ? -1.719 10.560 9.895 1.00 21.31 409 HIS A CA 19
ATOM 30404 C C . HIS A 1 92 ? -0.734 9.950 8.904 1.00 31.03 409 HIS A C 19
ATOM 30405 O O . HIS A 1 92 ? 0.464 9.844 9.204 1.00 4.14 409 HIS A O 19
ATOM 30419 N N . HIS A 1 93 ? -1.222 9.547 7.769 1.00 41.25 410 HIS A N 19
ATOM 30420 C CA . HIS A 1 93 ? -0.396 8.936 6.760 1.00 63.10 410 HIS A CA 19
ATOM 30421 C C . HIS A 1 93 ? 0.402 9.994 6.013 1.00 13.33 410 HIS A C 19
ATOM 30422 O O . HIS A 1 93 ? -0.139 11.022 5.618 1.00 2.42 410 HIS A O 19
ATOM 30436 N N . HIS A 1 94 ? 1.678 9.765 5.891 1.00 43.04 411 HIS A N 19
ATOM 30437 C CA . HIS A 1 94 ? 2.570 10.663 5.200 1.00 40.22 411 HIS A CA 19
ATOM 30438 C C . HIS A 1 94 ? 3.495 9.806 4.393 1.00 61.31 411 HIS A C 19
ATOM 30439 O O . HIS A 1 94 ? 3.330 9.721 3.180 1.00 42.10 411 HIS A O 19
ATOM 30468 N N . ARG B 2 2 ? 24.271 -2.456 17.695 1.00 51.13 142 ARG B N 19
ATOM 30469 C CA . ARG B 2 2 ? 23.444 -1.616 16.877 1.00 41.50 142 ARG B CA 19
ATOM 30470 C C . ARG B 2 2 ? 22.027 -2.081 16.906 1.00 73.20 142 ARG B C 19
ATOM 30471 O O . ARG B 2 2 ? 21.177 -1.359 17.384 1.00 1.31 142 ARG B O 19
ATOM 30492 N N . THR B 2 3 ? 21.790 -3.300 16.445 1.00 74.33 143 THR B N 19
ATOM 30493 C CA . THR B 2 3 ? 20.454 -3.856 16.424 1.00 4.20 143 THR B CA 19
ATOM 30494 C C . THR B 2 3 ? 19.992 -4.046 17.893 1.00 3.14 143 THR B C 19
ATOM 30495 O O . THR B 2 3 ? 20.434 -4.950 18.605 1.00 11.33 143 THR B O 19
ATOM 30506 N N . ARG B 2 4 ? 19.177 -3.124 18.359 1.00 52.33 144 ARG B N 19
ATOM 30507 C CA . ARG B 2 4 ? 18.767 -3.088 19.734 1.00 24.33 144 ARG B CA 19
ATOM 30508 C C . ARG B 2 4 ? 17.572 -2.163 19.833 1.00 41.54 144 ARG B C 19
ATOM 30509 O O . ARG B 2 4 ? 17.350 -1.349 18.955 1.00 52.45 144 ARG B O 19
ATOM 30530 N N . GLN B 2 5 ? 16.812 -2.288 20.875 1.00 23.33 145 GLN B N 19
ATOM 30531 C CA . GLN B 2 5 ? 15.632 -1.482 21.040 1.00 21.33 145 GLN B CA 19
ATOM 30532 C C . GLN B 2 5 ? 15.996 -0.115 21.631 1.00 31.24 145 GLN B C 19
ATOM 30533 O O . GLN B 2 5 ? 17.071 0.060 22.202 1.00 30.30 145 GLN B O 19
ATOM 30547 N N . ARG B 2 6 ? 15.060 0.811 21.501 1.00 21.21 146 ARG B N 19
ATOM 30548 C CA . ARG B 2 6 ? 15.188 2.221 21.877 1.00 32.33 146 ARG B CA 19
ATOM 30549 C C . ARG B 2 6 ? 16.201 2.973 21.022 1.00 21.15 146 ARG B C 19
ATOM 30550 O O . ARG B 2 6 ? 16.623 4.072 21.374 1.00 12.21 146 ARG B O 19
ATOM 30571 N N . ASN B 2 7 ? 16.523 2.416 19.873 1.00 15.15 147 ASN B N 19
ATOM 30572 C CA . ASN B 2 7 ? 17.412 3.061 18.939 1.00 53.12 147 ASN B CA 19
ATOM 30573 C C . ASN B 2 7 ? 17.140 2.627 17.521 1.00 52.13 147 ASN B C 19
ATOM 30574 O O . ASN B 2 7 ? 16.341 1.727 17.272 1.00 71.10 147 ASN B O 19
ATOM 30585 N N . GLU B 2 8 ? 17.795 3.287 16.607 1.00 43.11 148 GLU B N 19
ATOM 30586 C CA . GLU B 2 8 ? 17.701 2.985 15.205 1.00 60.34 148 GLU B CA 19
ATOM 30587 C C . GLU B 2 8 ? 18.839 2.061 14.809 1.00 32.03 148 GLU B C 19
ATOM 30588 O O . GLU B 2 8 ? 19.875 2.002 15.499 1.00 11.44 148 GLU B O 19
ATOM 30600 N N . THR B 2 9 ? 18.669 1.359 13.726 1.00 30.53 149 THR B N 19
ATOM 30601 C CA . THR B 2 9 ? 19.699 0.523 13.196 1.00 10.02 149 THR B CA 19
ATOM 30602 C C . THR B 2 9 ? 19.651 0.525 11.669 1.00 62.52 149 THR B C 19
ATOM 30603 O O . THR B 2 9 ? 18.577 0.498 11.080 1.00 21.14 149 THR B O 19
ATOM 30614 N N . GLN B 2 10 ? 20.814 0.583 11.055 1.00 31.45 150 GLN B N 19
ATOM 30615 C CA . GLN B 2 10 ? 20.945 0.548 9.620 1.00 41.12 150 GLN B CA 19
ATOM 30616 C C . GLN B 2 10 ? 20.810 -0.871 9.091 1.00 65.14 150 GLN B C 19
ATOM 30617 O O . GLN B 2 10 ? 21.313 -1.828 9.701 1.00 72.02 150 GLN B O 19
ATOM 30631 N N . VAL B 2 11 ? 20.131 -0.995 7.981 1.00 3.12 151 VAL B N 19
ATOM 30632 C CA . VAL B 2 11 ? 19.926 -2.262 7.326 1.00 64.51 151 VAL B CA 19
ATOM 30633 C C . VAL B 2 11 ? 20.850 -2.449 6.126 1.00 42.32 151 VAL B C 19
ATOM 30634 O O . VAL B 2 11 ? 20.703 -1.727 5.097 1.00 64.43 151 VAL B O 19
ATOM 30648 N N . MET A 1 1 ? 0.964 -1.533 1.277 1.00 72.33 318 MET A N 20
ATOM 30649 C CA . MET A 1 1 ? 1.732 -0.673 0.392 1.00 22.54 318 MET A CA 20
ATOM 30650 C C . MET A 1 1 ? 3.053 -1.330 0.219 1.00 54.33 318 MET A C 20
ATOM 30651 O O . MET A 1 1 ? 3.803 -1.446 1.149 1.00 31.14 318 MET A O 20
ATOM 30667 N N . GLU A 1 2 ? 3.296 -1.830 -0.920 1.00 11.43 319 GLU A N 20
ATOM 30668 C CA . GLU A 1 2 ? 4.476 -2.559 -1.156 1.00 65.25 319 GLU A CA 20
ATOM 30669 C C . GLU A 1 2 ? 5.336 -2.016 -2.239 1.00 13.44 319 GLU A C 20
ATOM 30670 O O . GLU A 1 2 ? 4.894 -1.689 -3.337 1.00 11.33 319 GLU A O 20
ATOM 30682 N N . ILE A 1 3 ? 6.558 -1.905 -1.884 1.00 11.12 320 ILE A N 20
ATOM 30683 C CA . ILE A 1 3 ? 7.567 -1.286 -2.647 1.00 25.22 320 ILE A CA 20
ATOM 30684 C C . ILE A 1 3 ? 8.618 -2.301 -3.011 1.00 54.43 320 ILE A C 20
ATOM 30685 O O . ILE A 1 3 ? 9.295 -2.856 -2.155 1.00 12.12 320 ILE A O 20
ATOM 30701 N N . LYS A 1 4 ? 8.710 -2.574 -4.261 1.00 10.31 321 LYS A N 20
ATOM 30702 C CA . LYS A 1 4 ? 9.711 -3.458 -4.753 1.00 2.12 321 LYS A CA 20
ATOM 30703 C C . LYS A 1 4 ? 10.916 -2.634 -5.160 1.00 13.55 321 LYS A C 20
ATOM 30704 O O . LYS A 1 4 ? 10.832 -1.827 -6.098 1.00 13.01 321 LYS A O 20
ATOM 30723 N N . LEU A 1 5 ? 11.979 -2.803 -4.430 1.00 2.45 322 LEU A N 20
ATOM 30724 C CA . LEU A 1 5 ? 13.225 -2.109 -4.657 1.00 13.03 322 LEU A CA 20
ATOM 30725 C C . LEU A 1 5 ? 14.226 -3.072 -5.228 1.00 53.32 322 LEU A C 20
ATOM 30726 O O . LEU A 1 5 ? 14.124 -4.287 -5.018 1.00 42.23 322 LEU A O 20
ATOM 30742 N N . ILE A 1 6 ? 15.146 -2.559 -5.966 1.00 34.52 323 ILE A N 20
ATOM 30743 C CA . ILE A 1 6 ? 16.281 -3.313 -6.389 1.00 74.24 323 ILE A CA 20
ATOM 30744 C C . ILE A 1 6 ? 17.482 -2.839 -5.588 1.00 44.20 323 ILE A C 20
ATOM 30745 O O . ILE A 1 6 ? 17.737 -1.643 -5.498 1.00 41.30 323 ILE A O 20
ATOM 30761 N N . LYS A 1 7 ? 18.163 -3.766 -4.956 1.00 24.42 324 LYS A N 20
ATOM 30762 C CA . LYS A 1 7 ? 19.280 -3.448 -4.083 1.00 71.23 324 LYS A CA 20
ATOM 30763 C C . LYS A 1 7 ? 20.513 -3.066 -4.908 1.00 24.33 324 LYS A C 20
ATOM 30764 O O . LYS A 1 7 ? 20.631 -3.458 -6.054 1.00 60.35 324 LYS A O 20
ATOM 30783 N N . GLY A 1 8 ? 21.415 -2.318 -4.310 1.00 10.35 325 GLY A N 20
ATOM 30784 C CA . GLY A 1 8 ? 22.552 -1.816 -5.036 1.00 33.01 325 GLY A CA 20
ATOM 30785 C C . GLY A 1 8 ? 23.797 -1.663 -4.169 1.00 3.34 325 GLY A C 20
ATOM 30786 O O . GLY A 1 8 ? 23.902 -2.313 -3.125 1.00 24.20 325 GLY A O 20
ATOM 30790 N N . PRO A 1 9 ? 24.736 -0.749 -4.560 1.00 32.14 326 PRO A N 20
ATOM 30791 C CA . PRO A 1 9 ? 26.060 -0.586 -3.907 1.00 40.50 326 PRO A CA 20
ATOM 30792 C C . PRO A 1 9 ? 26.010 -0.304 -2.403 1.00 43.00 326 PRO A C 20
ATOM 30793 O O . PRO A 1 9 ? 26.722 -0.923 -1.635 1.00 71.24 326 PRO A O 20
ATOM 30804 N N . LYS A 1 10 ? 25.166 0.617 -1.990 1.00 25.44 327 LYS A N 20
ATOM 30805 C CA . LYS A 1 10 ? 25.058 0.939 -0.564 1.00 13.10 327 LYS A CA 20
ATOM 30806 C C . LYS A 1 10 ? 23.878 0.222 0.056 1.00 40.10 327 LYS A C 20
ATOM 30807 O O . LYS A 1 10 ? 23.331 0.652 1.063 1.00 62.24 327 LYS A O 20
ATOM 30826 N N . GLY A 1 11 ? 23.521 -0.886 -0.551 1.00 71.03 328 GLY A N 20
ATOM 30827 C CA . GLY A 1 11 ? 22.456 -1.700 -0.060 1.00 1.52 328 GLY A CA 20
ATOM 30828 C C . GLY A 1 11 ? 21.128 -1.229 -0.541 1.00 71.12 328 GLY A C 20
ATOM 30829 O O . GLY A 1 11 ? 20.898 -1.115 -1.754 1.00 52.53 328 GLY A O 20
ATOM 30833 N N . LEU A 1 12 ? 20.263 -0.973 0.386 1.00 62.00 329 LEU A N 20
ATOM 30834 C CA . LEU A 1 12 ? 18.936 -0.475 0.105 1.00 62.22 329 LEU A CA 20
ATOM 30835 C C . LEU A 1 12 ? 19.003 1.026 0.122 1.00 65.54 329 LEU A C 20
ATOM 30836 O O . LEU A 1 12 ? 18.433 1.727 -0.741 1.00 14.34 329 LEU A O 20
ATOM 30852 N N . GLY A 1 13 ? 19.760 1.509 1.060 1.00 12.24 330 GLY A N 20
ATOM 30853 C CA . GLY A 1 13 ? 19.990 2.885 1.197 1.00 55.04 330 GLY A CA 20
ATOM 30854 C C . GLY A 1 13 ? 18.953 3.579 2.030 1.00 72.23 330 GLY A C 20
ATOM 30855 O O . GLY A 1 13 ? 18.425 4.618 1.626 1.00 52.21 330 GLY A O 20
ATOM 30859 N N . PHE A 1 14 ? 18.649 3.017 3.174 1.00 14.53 331 PHE A N 20
ATOM 30860 C CA . PHE A 1 14 ? 17.807 3.681 4.161 1.00 64.22 331 PHE A CA 20
ATOM 30861 C C . PHE A 1 14 ? 18.073 3.160 5.560 1.00 14.15 331 PHE A C 20
ATOM 30862 O O . PHE A 1 14 ? 18.435 2.003 5.752 1.00 43.12 331 PHE A O 20
ATOM 30879 N N . SER A 1 15 ? 17.936 4.031 6.507 1.00 53.12 332 SER A N 20
ATOM 30880 C CA . SER A 1 15 ? 18.142 3.727 7.884 1.00 51.41 332 SER A CA 20
ATOM 30881 C C . SER A 1 15 ? 16.819 3.415 8.523 1.00 12.20 332 SER A C 20
ATOM 30882 O O . SER A 1 15 ? 15.842 4.147 8.324 1.00 11.02 332 SER A O 20
ATOM 30890 N N . ILE A 1 16 ? 16.762 2.347 9.252 1.00 14.44 333 ILE A N 20
ATOM 30891 C CA . ILE A 1 16 ? 15.543 1.936 9.904 1.00 61.42 333 ILE A CA 20
ATOM 30892 C C . ILE A 1 16 ? 15.756 1.874 11.416 1.00 20.33 333 ILE A C 20
ATOM 30893 O O . ILE A 1 16 ? 16.834 1.517 11.875 1.00 61.53 333 ILE A O 20
ATOM 30909 N N . ALA A 1 17 ? 14.758 2.276 12.156 1.00 15.24 334 ALA A N 20
ATOM 30910 C CA . ALA A 1 17 ? 14.764 2.238 13.605 1.00 55.23 334 ALA A CA 20
ATOM 30911 C C . ALA A 1 17 ? 13.407 1.795 14.056 1.00 43.31 334 ALA A C 20
ATOM 30912 O O . ALA A 1 17 ? 12.393 2.353 13.639 1.00 24.11 334 ALA A O 20
ATOM 30919 N N . GLY A 1 18 ? 13.376 0.781 14.840 1.00 41.22 335 GLY A N 20
ATOM 30920 C CA . GLY A 1 18 ? 12.140 0.265 15.333 1.00 13.31 335 GLY A CA 20
ATOM 30921 C C . GLY A 1 18 ? 12.248 -1.203 15.578 1.00 41.01 335 GLY A C 20
ATOM 30922 O O . GLY A 1 18 ? 13.187 -1.841 15.098 1.00 63.11 335 GLY A O 20
ATOM 30926 N N . GLY A 1 19 ? 11.355 -1.721 16.350 1.00 50.01 336 GLY A N 20
ATOM 30927 C CA . GLY A 1 19 ? 11.360 -3.097 16.712 1.00 51.03 336 GLY A CA 20
ATOM 30928 C C . GLY A 1 19 ? 11.126 -3.167 18.174 1.00 72.33 336 GLY A C 20
ATOM 30929 O O . GLY A 1 19 ? 10.990 -2.114 18.790 1.00 71.23 336 GLY A O 20
ATOM 30933 N N . VAL A 1 20 ? 11.093 -4.355 18.740 1.00 61.41 337 VAL A N 20
ATOM 30934 C CA . VAL A 1 20 ? 10.900 -4.537 20.183 1.00 10.22 337 VAL A CA 20
ATOM 30935 C C . VAL A 1 20 ? 11.906 -3.687 20.980 1.00 65.52 337 VAL A C 20
ATOM 30936 O O . VAL A 1 20 ? 13.116 -3.919 20.932 1.00 64.52 337 VAL A O 20
ATOM 30949 N N . GLY A 1 21 ? 11.389 -2.644 21.616 1.00 41.45 338 GLY A N 20
ATOM 30950 C CA . GLY A 1 21 ? 12.206 -1.757 22.421 1.00 13.32 338 GLY A CA 20
ATOM 30951 C C . GLY A 1 21 ? 12.670 -0.539 21.638 1.00 42.00 338 GLY A C 20
ATOM 30952 O O . GLY A 1 21 ? 12.993 0.500 22.206 1.00 31.35 338 GLY A O 20
ATOM 30956 N N . ASN A 1 22 ? 12.673 -0.652 20.339 1.00 5.11 339 ASN A N 20
ATOM 30957 C CA . ASN A 1 22 ? 13.146 0.412 19.471 1.00 12.11 339 ASN A CA 20
ATOM 30958 C C . ASN A 1 22 ? 11.937 1.092 18.805 1.00 33.23 339 ASN A C 20
ATOM 30959 O O . ASN A 1 22 ? 12.094 1.847 17.880 1.00 11.10 339 ASN A O 20
ATOM 30970 N N . GLN A 1 23 ? 10.725 0.818 19.313 1.00 5.23 340 GLN A N 20
ATOM 30971 C CA . GLN A 1 23 ? 9.495 1.347 18.735 1.00 12.44 340 GLN A CA 20
ATOM 30972 C C . GLN A 1 23 ? 9.594 2.865 18.518 1.00 61.43 340 GLN A C 20
ATOM 30973 O O . GLN A 1 23 ? 9.900 3.642 19.453 1.00 54.00 340 GLN A O 20
ATOM 30987 N N . HIS A 1 24 ? 9.442 3.258 17.280 1.00 24.10 341 HIS A N 20
ATOM 30988 C CA . HIS A 1 24 ? 9.615 4.639 16.876 1.00 61.21 341 HIS A CA 20
ATOM 30989 C C . HIS A 1 24 ? 8.384 5.437 17.264 1.00 35.33 341 HIS A C 20
ATOM 30990 O O . HIS A 1 24 ? 8.478 6.512 17.848 1.00 63.15 341 HIS A O 20
ATOM 31004 N N . ILE A 1 25 ? 7.246 4.872 16.989 1.00 11.32 342 ILE A N 20
ATOM 31005 C CA . ILE A 1 25 ? 5.989 5.503 17.302 1.00 74.35 342 ILE A CA 20
ATOM 31006 C C . ILE A 1 25 ? 5.395 4.846 18.536 1.00 13.33 342 ILE A C 20
ATOM 31007 O O . ILE A 1 25 ? 5.288 3.629 18.588 1.00 13.44 342 ILE A O 20
ATOM 31023 N N . PRO A 1 26 ? 5.092 5.651 19.590 1.00 42.31 343 PRO A N 20
ATOM 31024 C CA . PRO A 1 26 ? 4.488 5.155 20.836 1.00 11.45 343 PRO A CA 20
ATOM 31025 C C . PRO A 1 26 ? 3.215 4.361 20.590 1.00 31.24 343 PRO A C 20
ATOM 31026 O O . PRO A 1 26 ? 2.189 4.913 20.198 1.00 53.22 343 PRO A O 20
ATOM 31037 N N . GLY A 1 27 ? 3.313 3.068 20.776 1.00 52.14 344 GLY A N 20
ATOM 31038 C CA . GLY A 1 27 ? 2.180 2.212 20.591 1.00 33.32 344 GLY A CA 20
ATOM 31039 C C . GLY A 1 27 ? 2.274 1.419 19.312 1.00 44.51 344 GLY A C 20
ATOM 31040 O O . GLY A 1 27 ? 1.432 0.567 19.047 1.00 41.20 344 GLY A O 20
ATOM 31044 N N . ASP A 1 28 ? 3.303 1.675 18.526 1.00 40.14 345 ASP A N 20
ATOM 31045 C CA . ASP A 1 28 ? 3.469 0.968 17.273 1.00 11.21 345 ASP A CA 20
ATOM 31046 C C . ASP A 1 28 ? 4.875 0.411 17.220 1.00 55.45 345 ASP A C 20
ATOM 31047 O O . ASP A 1 28 ? 5.844 1.102 16.873 1.00 33.31 345 ASP A O 20
ATOM 31056 N N . ASN A 1 29 ? 4.984 -0.835 17.581 1.00 65.42 346 ASN A N 20
ATOM 31057 C CA . ASN A 1 29 ? 6.259 -1.506 17.790 1.00 54.24 346 ASN A CA 20
ATOM 31058 C C . ASN A 1 29 ? 6.857 -2.036 16.457 1.00 4.54 346 ASN A C 20
ATOM 31059 O O . ASN A 1 29 ? 7.529 -3.075 16.408 1.00 22.55 346 ASN A O 20
ATOM 31070 N N . SER A 1 30 ? 6.669 -1.272 15.408 1.00 31.13 347 SER A N 20
ATOM 31071 C CA . SER A 1 30 ? 7.170 -1.620 14.097 1.00 42.12 347 SER A CA 20
ATOM 31072 C C . SER A 1 30 ? 8.467 -0.901 13.797 1.00 11.44 347 SER A C 20
ATOM 31073 O O . SER A 1 30 ? 8.966 -0.098 14.615 1.00 34.44 347 SER A O 20
ATOM 31081 N N . ILE A 1 31 ? 9.026 -1.196 12.650 1.00 12.41 348 ILE A N 20
ATOM 31082 C CA . ILE A 1 31 ? 10.260 -0.604 12.250 1.00 31.51 348 ILE A CA 20
ATOM 31083 C C . ILE A 1 31 ? 9.899 0.645 11.460 1.00 53.14 348 ILE A C 20
ATOM 31084 O O . ILE A 1 31 ? 8.941 0.618 10.699 1.00 4.33 348 ILE A O 20
ATOM 31100 N N . TYR A 1 32 ? 10.603 1.725 11.654 1.00 32.00 349 TYR A N 20
ATOM 31101 C CA . TYR A 1 32 ? 10.315 2.955 10.932 1.00 22.23 349 TYR A CA 20
ATOM 31102 C C . TYR A 1 32 ? 11.556 3.508 10.249 1.00 13.44 349 TYR A C 20
ATOM 31103 O O . TYR A 1 32 ? 12.657 3.462 10.804 1.00 54.30 349 TYR A O 20
ATOM 31121 N N . VAL A 1 33 ? 11.381 3.994 9.037 1.00 15.31 350 VAL A N 20
ATOM 31122 C CA . VAL A 1 33 ? 12.468 4.584 8.267 1.00 25.15 350 VAL A CA 20
ATOM 31123 C C . VAL A 1 33 ? 12.877 5.903 8.917 1.00 43.21 350 VAL A C 20
ATOM 31124 O O . VAL A 1 33 ? 12.063 6.770 9.112 1.00 43.25 350 VAL A O 20
ATOM 31137 N N . THR A 1 34 ? 14.118 6.021 9.262 1.00 41.41 351 THR A N 20
ATOM 31138 C CA . THR A 1 34 ? 14.626 7.195 9.941 1.00 54.41 351 THR A CA 20
ATOM 31139 C C . THR A 1 34 ? 15.374 8.087 8.972 1.00 53.01 351 THR A C 20
ATOM 31140 O O . THR A 1 34 ? 15.437 9.298 9.139 1.00 73.41 351 THR A O 20
ATOM 31151 N N . LYS A 1 35 ? 15.933 7.493 7.965 1.00 62.13 352 LYS A N 20
ATOM 31152 C CA . LYS A 1 35 ? 16.719 8.224 7.037 1.00 42.00 352 LYS A CA 20
ATOM 31153 C C . LYS A 1 35 ? 16.724 7.488 5.753 1.00 72.23 352 LYS A C 20
ATOM 31154 O O . LYS A 1 35 ? 16.628 6.283 5.748 1.00 34.53 352 LYS A O 20
ATOM 31173 N N . ILE A 1 36 ? 16.792 8.189 4.687 1.00 43.45 353 ILE A N 20
ATOM 31174 C CA . ILE A 1 36 ? 17.032 7.578 3.435 1.00 64.24 353 ILE A CA 20
ATOM 31175 C C . ILE A 1 36 ? 18.463 7.958 3.066 1.00 51.02 353 ILE A C 20
ATOM 31176 O O . ILE A 1 36 ? 18.921 9.080 3.376 1.00 22.13 353 ILE A O 20
ATOM 31192 N N . ILE A 1 37 ? 19.188 7.043 2.524 1.00 62.41 354 ILE A N 20
ATOM 31193 C CA . ILE A 1 37 ? 20.578 7.249 2.239 1.00 72.10 354 ILE A CA 20
ATOM 31194 C C . ILE A 1 37 ? 20.757 7.929 0.897 1.00 43.31 354 ILE A C 20
ATOM 31195 O O . ILE A 1 37 ? 20.182 7.521 -0.099 1.00 31.42 354 ILE A O 20
ATOM 31211 N N . GLU A 1 38 ? 21.534 8.972 0.917 1.00 61.14 355 GLU A N 20
ATOM 31212 C CA . GLU A 1 38 ? 21.867 9.792 -0.221 1.00 42.32 355 GLU A CA 20
ATOM 31213 C C . GLU A 1 38 ? 22.513 8.955 -1.336 1.00 14.52 355 GLU A C 20
ATOM 31214 O O . GLU A 1 38 ? 23.571 8.347 -1.154 1.00 62.13 355 GLU A O 20
ATOM 31226 N N . GLY A 1 39 ? 21.838 8.877 -2.455 1.00 12.43 356 GLY A N 20
ATOM 31227 C CA . GLY A 1 39 ? 22.335 8.089 -3.567 1.00 43.12 356 GLY A CA 20
ATOM 31228 C C . GLY A 1 39 ? 21.959 6.625 -3.433 1.00 41.25 356 GLY A C 20
ATOM 31229 O O . GLY A 1 39 ? 22.451 5.776 -4.168 1.00 15.42 356 GLY A O 20
ATOM 31233 N N . GLY A 1 40 ? 21.128 6.331 -2.455 1.00 63.31 357 GLY A N 20
ATOM 31234 C C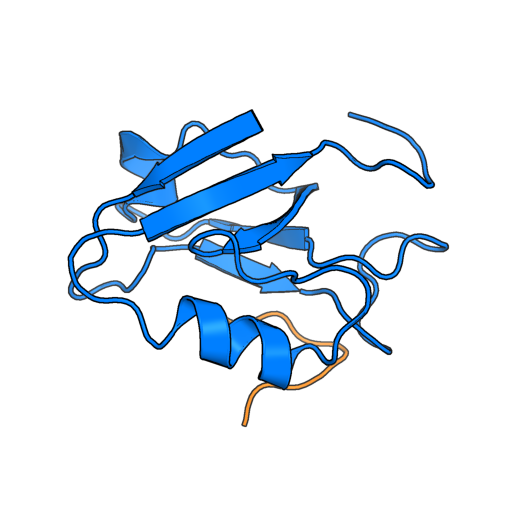A . GLY A 1 40 ? 20.655 4.993 -2.255 1.00 71.42 357 GLY A CA 20
ATOM 31235 C C . GLY A 1 40 ? 19.598 4.615 -3.267 1.00 33.24 357 GLY A C 20
ATOM 31236 O O . GLY A 1 40 ? 18.932 5.500 -3.865 1.00 11.44 357 GLY A O 20
ATOM 31240 N N . ALA A 1 41 ? 19.393 3.326 -3.436 1.00 42.43 358 ALA A N 20
ATOM 31241 C CA . ALA A 1 41 ? 18.404 2.829 -4.368 1.00 43.41 358 ALA A CA 20
ATOM 31242 C C . ALA A 1 41 ? 17.031 3.280 -3.923 1.00 33.31 358 ALA A C 20
ATOM 31243 O O . ALA A 1 41 ? 16.242 3.789 -4.713 1.00 43.11 358 ALA A O 20
ATOM 31250 N N . ALA A 1 42 ? 16.791 3.199 -2.632 1.00 54.30 359 ALA A N 20
ATOM 31251 C CA . ALA A 1 42 ? 15.529 3.626 -2.084 1.00 74.42 359 ALA A CA 20
ATOM 31252 C C . ALA A 1 42 ? 15.406 5.175 -2.082 1.00 25.11 359 ALA A C 20
ATOM 31253 O O . ALA A 1 42 ? 14.360 5.726 -1.777 1.00 0.51 359 ALA A O 20
ATOM 31260 N N . HIS A 1 43 ? 16.482 5.852 -2.433 1.00 1.43 360 HIS A N 20
ATOM 31261 C CA . HIS A 1 43 ? 16.488 7.299 -2.519 1.00 14.31 360 HIS A CA 20
ATOM 31262 C C . HIS A 1 43 ? 16.156 7.724 -3.942 1.00 10.25 360 HIS A C 20
ATOM 31263 O O . HIS A 1 43 ? 15.565 8.777 -4.179 1.00 61.12 360 HIS A O 20
ATOM 31277 N N . LYS A 1 44 ? 16.583 6.946 -4.896 1.00 4.41 361 LYS A N 20
ATOM 31278 C CA . LYS A 1 44 ? 16.272 7.240 -6.277 1.00 34.04 361 LYS A CA 20
ATOM 31279 C C . LYS A 1 44 ? 15.024 6.545 -6.758 1.00 1.11 361 LYS A C 20
ATOM 31280 O O . LYS A 1 44 ? 14.105 7.197 -7.228 1.00 32.14 361 LYS A O 20
ATOM 31299 N N . ASP A 1 45 ? 15.000 5.260 -6.606 1.00 41.32 362 ASP A N 20
ATOM 31300 C CA . ASP A 1 45 ? 13.879 4.415 -7.027 1.00 61.34 362 ASP A CA 20
ATOM 31301 C C . ASP A 1 45 ? 12.854 4.364 -5.987 1.00 50.31 362 ASP A C 20
ATOM 31302 O O . ASP A 1 45 ? 11.682 4.484 -6.265 1.00 53.14 362 ASP A O 20
ATOM 31311 N N . GLY A 1 46 ? 13.361 4.344 -4.779 1.00 62.23 363 GLY A N 20
ATOM 31312 C CA . GLY A 1 46 ? 12.665 3.906 -3.582 1.00 2.10 363 GLY A CA 20
ATOM 31313 C C . GLY A 1 46 ? 11.247 4.278 -3.361 1.00 42.52 363 GLY A C 20
ATOM 31314 O O . GLY A 1 46 ? 10.551 3.498 -2.729 1.00 55.33 363 GLY A O 20
ATOM 31318 N N . LYS A 1 47 ? 10.800 5.399 -3.897 1.00 72.04 364 LYS A N 20
ATOM 31319 C CA . LYS A 1 47 ? 9.395 5.882 -3.751 1.00 42.43 364 LYS A CA 20
ATOM 31320 C C . LYS A 1 47 ? 8.921 5.776 -2.265 1.00 31.44 364 LYS A C 20
ATOM 31321 O O . LYS A 1 47 ? 7.741 5.617 -1.978 1.00 12.05 364 LYS A O 20
ATOM 31340 N N . LEU A 1 48 ? 9.877 5.963 -1.363 1.00 11.02 365 LEU A N 20
ATOM 31341 C CA . LEU A 1 48 ? 9.728 5.729 0.063 1.00 62.54 365 LEU A CA 20
ATOM 31342 C C . LEU A 1 48 ? 9.870 7.053 0.803 1.00 40.00 365 LEU A C 20
ATOM 31343 O O . LEU A 1 48 ? 10.505 7.988 0.284 1.00 61.13 365 LEU A O 20
ATOM 31359 N N . GLN A 1 49 ? 9.300 7.150 1.985 1.00 11.32 366 GLN A N 20
ATOM 31360 C CA . GLN A 1 49 ? 9.401 8.340 2.774 1.00 61.11 366 GLN A CA 20
ATOM 31361 C C . GLN A 1 49 ? 10.052 8.055 4.114 1.00 42.04 366 GLN A C 20
ATOM 31362 O O . GLN A 1 49 ? 9.973 6.937 4.646 1.00 41.23 366 GLN A O 20
ATOM 31376 N N . ILE A 1 50 ? 10.755 9.036 4.637 1.00 73.02 367 ILE A N 20
ATOM 31377 C CA . ILE A 1 50 ? 11.285 8.931 5.970 1.00 41.44 367 ILE A CA 20
ATOM 31378 C C . ILE A 1 50 ? 10.099 8.902 6.934 1.00 33.41 367 ILE A C 20
ATOM 31379 O O . ILE A 1 50 ? 9.277 9.815 6.929 1.00 64.51 367 ILE A O 20
ATOM 31395 N N . GLY A 1 51 ? 10.007 7.876 7.722 1.00 21.11 368 GLY A N 20
ATOM 31396 C CA . GLY A 1 51 ? 8.917 7.760 8.634 1.00 31.33 368 GLY A CA 20
ATOM 31397 C C . GLY A 1 51 ? 8.024 6.583 8.338 1.00 21.12 368 GLY A C 20
ATOM 31398 O O . GLY A 1 51 ? 7.160 6.285 9.129 1.00 41.34 368 GLY A O 20
ATOM 31402 N N . ASP A 1 52 ? 8.228 5.921 7.193 1.00 11.42 369 ASP A N 20
ATOM 31403 C CA . ASP A 1 52 ? 7.424 4.734 6.816 1.00 21.23 369 ASP A CA 20
ATOM 31404 C C . ASP A 1 52 ? 7.564 3.564 7.810 1.00 64.31 369 ASP A C 20
ATOM 31405 O O . ASP A 1 52 ? 8.658 3.309 8.342 1.00 40.33 369 ASP A O 20
ATOM 31414 N N . LYS A 1 53 ? 6.446 2.866 8.043 1.00 74.33 370 LYS A N 20
ATOM 31415 C CA . LYS A 1 53 ? 6.357 1.709 8.959 1.00 22.44 370 LYS A CA 20
ATOM 31416 C C . LYS A 1 53 ? 6.572 0.422 8.173 1.00 15.42 370 LYS A C 20
ATOM 31417 O O . LYS A 1 53 ? 5.756 0.054 7.316 1.00 23.15 370 LYS A O 20
ATOM 31436 N N . LEU A 1 54 ? 7.637 -0.259 8.474 1.00 24.33 371 LEU A N 20
ATOM 31437 C CA . LEU A 1 54 ? 7.972 -1.488 7.802 1.00 34.02 371 LEU A CA 20
ATOM 31438 C C . LEU A 1 54 ? 7.143 -2.612 8.393 1.00 33.30 371 LEU A C 20
ATOM 31439 O O . LEU A 1 54 ? 7.326 -2.969 9.555 1.00 34.25 371 LEU A O 20
ATOM 31455 N N . LEU A 1 55 ? 6.248 -3.146 7.599 1.00 63.45 372 LEU A N 20
ATOM 31456 C CA . LEU A 1 55 ? 5.370 -4.219 8.021 1.00 42.04 372 LEU A CA 20
ATOM 31457 C C . LEU A 1 55 ? 6.090 -5.542 7.779 1.00 74.22 372 LEU A C 20
ATOM 31458 O O . LEU A 1 55 ? 6.021 -6.472 8.591 1.00 53.00 372 LEU A O 20
ATOM 31474 N N . ALA A 1 56 ? 6.783 -5.625 6.656 1.00 10.10 373 ALA A N 20
ATOM 31475 C CA . ALA A 1 56 ? 7.476 -6.834 6.277 1.00 75.20 373 ALA A CA 20
ATOM 31476 C C . ALA A 1 56 ? 8.526 -6.547 5.216 1.00 53.12 373 ALA A C 20
ATOM 31477 O O . ALA A 1 56 ? 8.433 -5.550 4.501 1.00 64.14 373 ALA A O 20
ATOM 31484 N N . VAL A 1 57 ? 9.509 -7.406 5.112 1.00 12.41 374 VAL A N 20
ATOM 31485 C CA . VAL A 1 57 ? 10.496 -7.312 4.046 1.00 20.05 374 VAL A CA 20
ATOM 31486 C C . VAL A 1 57 ? 10.704 -8.699 3.452 1.00 1.44 374 VAL A C 20
ATOM 31487 O O . VAL A 1 57 ? 10.949 -9.655 4.167 1.00 13.40 374 VAL A O 20
ATOM 31500 N N . ASN A 1 58 ? 10.487 -8.803 2.141 1.00 4.41 375 ASN A N 20
ATOM 31501 C CA . ASN A 1 58 ? 10.525 -10.076 1.369 1.00 3.55 375 ASN A CA 20
ATOM 31502 C C . ASN A 1 58 ? 9.500 -11.000 1.902 1.00 24.12 375 ASN A C 20
ATOM 31503 O O . ASN A 1 58 ? 9.586 -12.216 1.857 1.00 40.33 375 ASN A O 20
ATOM 31514 N N . ASN A 1 59 ? 8.501 -10.323 2.344 1.00 70.30 376 ASN A N 20
ATOM 31515 C CA . ASN A 1 59 ? 7.290 -10.811 2.945 1.00 5.00 376 ASN A CA 20
ATOM 31516 C C . ASN A 1 59 ? 7.540 -11.494 4.311 1.00 13.23 376 ASN A C 20
ATOM 31517 O O . ASN A 1 59 ? 6.671 -12.179 4.852 1.00 43.32 376 ASN A O 20
ATOM 31528 N N . VAL A 1 60 ? 8.705 -11.262 4.881 1.00 34.54 377 VAL A N 20
ATOM 31529 C CA . VAL A 1 60 ? 9.000 -11.722 6.222 1.00 23.43 377 VAL A CA 20
ATOM 31530 C C . VAL A 1 60 ? 8.441 -10.679 7.168 1.00 21.34 377 VAL A C 20
ATOM 31531 O O . VAL A 1 60 ? 8.742 -9.498 7.012 1.00 73.32 377 VAL A O 20
ATOM 31544 N N . CYS A 1 61 ? 7.617 -11.106 8.098 1.00 4.41 378 CYS A N 20
ATOM 31545 C CA . CYS A 1 61 ? 6.931 -10.226 9.032 1.00 64.41 378 CYS A CA 20
ATOM 31546 C C . CYS A 1 61 ? 7.893 -9.434 9.929 1.00 44.13 378 CYS A C 20
ATOM 31547 O O . CYS A 1 61 ? 8.741 -10.008 10.601 1.00 53.25 378 CYS A O 20
ATOM 31555 N N . LEU A 1 62 ? 7.761 -8.120 9.890 1.00 44.53 379 LEU A N 20
ATOM 31556 C CA . LEU A 1 62 ? 8.545 -7.201 10.717 1.00 71.11 379 LEU A CA 20
ATOM 31557 C C . LEU A 1 62 ? 7.676 -6.524 11.774 1.00 11.23 379 LEU A C 20
ATOM 31558 O O . LEU A 1 62 ? 8.180 -5.757 12.604 1.00 71.35 379 LEU A O 20
ATOM 31574 N N . GLU A 1 63 ? 6.376 -6.784 11.718 1.00 20.40 380 GLU A N 20
ATOM 31575 C CA . GLU A 1 63 ? 5.449 -6.291 12.724 1.00 61.44 380 GLU A CA 20
ATOM 31576 C C . GLU A 1 63 ? 5.755 -6.937 14.059 1.00 43.12 380 GLU A C 20
ATOM 31577 O O . GLU A 1 63 ? 5.501 -8.125 14.246 1.00 72.51 380 GLU A O 20
ATOM 31589 N N . GLU A 1 64 ? 6.342 -6.146 14.942 1.00 24.15 381 GLU A N 20
ATOM 31590 C CA . GLU A 1 64 ? 6.730 -6.552 16.271 1.00 43.22 381 GLU A CA 20
ATOM 31591 C C . GLU A 1 64 ? 7.744 -7.703 16.280 1.00 60.34 381 GLU A C 20
ATOM 31592 O O . GLU A 1 64 ? 7.425 -8.862 16.522 1.00 12.53 381 GLU A O 20
ATOM 31604 N N . VAL A 1 65 ? 8.955 -7.354 15.917 1.00 41.15 382 VAL A N 20
ATOM 31605 C CA . VAL A 1 65 ? 10.092 -8.253 15.944 1.00 52.52 382 VAL A CA 20
ATOM 31606 C C . VAL A 1 65 ? 11.251 -7.490 16.555 1.00 21.30 382 VAL A C 20
ATOM 31607 O O . VAL A 1 65 ? 11.149 -6.265 16.759 1.00 20.11 382 VAL A O 20
ATOM 31620 N N . THR A 1 66 ? 12.323 -8.148 16.842 1.00 42.01 383 THR A N 20
ATOM 31621 C CA . THR A 1 66 ? 13.450 -7.500 17.458 1.00 74.25 383 THR A CA 20
ATOM 31622 C C . THR A 1 66 ? 14.196 -6.696 16.389 1.00 32.23 383 THR A C 20
ATOM 31623 O O . THR A 1 66 ? 14.324 -7.155 15.261 1.00 64.13 383 THR A O 20
ATOM 31634 N N . HIS A 1 67 ? 14.707 -5.521 16.751 1.00 3.13 384 HIS A N 20
ATOM 31635 C CA . HIS A 1 67 ? 15.402 -4.640 15.782 1.00 1.12 384 HIS A CA 20
ATOM 31636 C C . HIS A 1 67 ? 16.486 -5.401 15.010 1.00 23.24 384 HIS A C 20
ATOM 31637 O O . HIS A 1 67 ? 16.497 -5.378 13.796 1.00 45.31 384 HIS A O 20
ATOM 31651 N N . GLU A 1 68 ? 17.309 -6.144 15.736 1.00 60.42 385 GLU A N 20
ATOM 31652 C CA . GLU A 1 68 ? 18.404 -6.933 15.152 1.00 20.22 385 GLU A CA 20
ATOM 31653 C C . GLU A 1 68 ? 17.865 -7.942 14.135 1.00 14.25 385 GLU A C 20
ATOM 31654 O O . GLU A 1 68 ? 18.436 -8.149 13.052 1.00 43.44 385 GLU A O 20
ATOM 31666 N N . GLU A 1 69 ? 16.726 -8.481 14.463 1.00 1.13 386 GLU A N 20
ATOM 31667 C CA . GLU A 1 69 ? 16.089 -9.536 13.729 1.00 41.31 386 GLU A CA 20
ATOM 31668 C C . GLU A 1 69 ? 15.510 -8.952 12.445 1.00 44.20 386 GLU A C 20
ATOM 31669 O O . GLU A 1 69 ? 15.644 -9.527 11.359 1.00 32.24 386 GLU A O 20
ATOM 31681 N N . ALA A 1 70 ? 14.971 -7.757 12.574 1.00 60.12 387 ALA A N 20
ATOM 31682 C CA . ALA A 1 70 ? 14.400 -7.040 11.469 1.00 23.44 387 ALA A CA 20
ATOM 31683 C C . ALA A 1 70 ? 15.483 -6.582 10.526 1.00 10.31 387 ALA A C 20
ATOM 31684 O O . ALA A 1 70 ? 15.425 -6.864 9.339 1.00 2.13 387 ALA A O 20
ATOM 31691 N N . VAL A 1 71 ? 16.504 -5.910 11.065 1.00 20.45 388 VAL A N 20
ATOM 31692 C CA . VAL A 1 71 ? 17.576 -5.378 10.243 1.00 15.12 388 VAL A CA 20
ATOM 31693 C C . VAL A 1 71 ? 18.271 -6.486 9.475 1.00 2.40 388 VAL A C 20
ATOM 31694 O O . VAL A 1 71 ? 18.572 -6.328 8.299 1.00 53.43 388 VAL A O 20
ATOM 31707 N N . THR A 1 72 ? 18.486 -7.616 10.127 1.00 10.34 389 THR A N 20
ATOM 31708 C CA . THR A 1 72 ? 19.096 -8.764 9.483 1.00 43.23 389 THR A CA 20
ATOM 31709 C C . THR A 1 72 ? 18.240 -9.247 8.279 1.00 74.51 389 THR A C 20
ATOM 31710 O O . THR A 1 72 ? 18.791 -9.636 7.228 1.00 24.34 389 THR A O 20
ATOM 31721 N N . ALA A 1 73 ? 16.916 -9.150 8.406 1.00 42.42 390 ALA A N 20
ATOM 31722 C CA . ALA A 1 73 ? 16.015 -9.551 7.338 1.00 21.33 390 ALA A CA 20
ATOM 31723 C C . ALA A 1 73 ? 16.155 -8.615 6.133 1.00 1.40 390 ALA A C 20
ATOM 31724 O O . ALA A 1 73 ? 16.116 -9.058 4.992 1.00 52.10 390 ALA A O 20
ATOM 31731 N N . LEU A 1 74 ? 16.343 -7.318 6.391 1.00 5.21 391 LEU A N 20
ATOM 31732 C CA . LEU A 1 74 ? 16.564 -6.375 5.298 1.00 52.40 391 LEU A CA 20
ATOM 31733 C C . LEU A 1 74 ? 17.969 -6.499 4.757 1.00 20.31 391 LEU A C 20
ATOM 31734 O O . LEU A 1 74 ? 18.209 -6.252 3.583 1.00 11.22 391 LEU A O 20
ATOM 31750 N N . LYS A 1 75 ? 18.911 -6.841 5.619 1.00 22.32 392 LYS A N 20
ATOM 31751 C CA . LYS A 1 75 ? 20.283 -6.967 5.200 1.00 25.12 392 LYS A CA 20
ATOM 31752 C C . LYS A 1 75 ? 20.499 -8.131 4.255 1.00 0.01 392 LYS A C 20
ATOM 31753 O O . LYS A 1 75 ? 21.279 -8.016 3.290 1.00 52.50 392 LYS A O 20
ATOM 31772 N N . ASN A 1 76 ? 19.778 -9.216 4.487 1.00 72.51 393 ASN A N 20
ATOM 31773 C CA . ASN A 1 76 ? 19.840 -10.393 3.640 1.00 4.42 393 ASN A CA 20
ATOM 31774 C C . ASN A 1 76 ? 18.982 -10.214 2.410 1.00 0.40 393 ASN A C 20
ATOM 31775 O O . ASN A 1 76 ? 17.891 -10.756 2.287 1.00 21.12 393 ASN A O 20
ATOM 31786 N N . THR A 1 77 ? 19.453 -9.360 1.569 1.00 25.53 394 THR A N 20
ATOM 31787 C CA . THR A 1 77 ? 18.833 -9.036 0.311 1.00 64.23 394 THR A CA 20
ATOM 31788 C C . THR A 1 77 ? 19.897 -8.891 -0.751 1.00 73.44 394 THR A C 20
ATOM 31789 O O . THR A 1 77 ? 21.075 -8.613 -0.427 1.00 12.12 394 THR A O 20
ATOM 31800 N N . SER A 1 78 ? 19.507 -9.044 -1.981 1.00 30.31 395 SER A N 20
ATOM 31801 C CA . SER A 1 78 ? 20.394 -8.840 -3.111 1.00 41.03 395 SER A CA 20
ATOM 31802 C C . SER A 1 78 ? 19.570 -8.672 -4.361 1.00 63.34 395 SER A C 20
ATOM 31803 O O . SER A 1 78 ? 18.713 -9.508 -4.643 1.00 21.11 395 SER A O 20
ATOM 31811 N N . ASP A 1 79 ? 19.764 -7.530 -5.024 1.00 23.22 396 ASP A N 20
ATOM 31812 C CA . ASP A 1 79 ? 19.139 -7.169 -6.326 1.00 0.41 396 ASP A CA 20
ATOM 31813 C C . ASP A 1 79 ? 17.604 -7.134 -6.306 1.00 72.43 396 ASP A C 20
ATOM 31814 O O . ASP A 1 79 ? 16.971 -6.826 -7.307 1.00 64.54 396 ASP A O 20
ATOM 31823 N N . PHE A 1 80 ? 17.011 -7.391 -5.163 1.00 53.54 397 PHE A N 20
ATOM 31824 C CA . PHE A 1 80 ? 15.581 -7.421 -5.041 1.00 1.13 397 PHE A CA 20
ATOM 31825 C C . PHE A 1 80 ? 15.212 -7.304 -3.574 1.00 45.21 397 PHE A C 20
ATOM 31826 O O . PHE A 1 80 ? 15.781 -8.003 -2.724 1.00 62.45 397 PHE A O 20
ATOM 31843 N N . VAL A 1 81 ? 14.338 -6.371 -3.276 1.00 33.14 398 VAL A N 20
ATOM 31844 C CA . VAL A 1 81 ? 13.832 -6.155 -1.935 1.00 23.42 398 VAL A CA 20
ATOM 31845 C C . VAL A 1 81 ? 12.339 -5.837 -2.018 1.00 22.30 398 VAL A C 20
ATOM 31846 O O . VAL A 1 81 ? 11.949 -4.809 -2.549 1.00 24.31 398 VAL A O 20
ATOM 31859 N N . TYR A 1 82 ? 11.525 -6.721 -1.538 1.00 34.32 399 TYR A N 20
ATOM 31860 C CA . TYR A 1 82 ? 10.091 -6.509 -1.508 1.00 42.30 399 TYR A CA 20
ATOM 31861 C C . TYR A 1 82 ? 9.715 -5.926 -0.143 1.00 64.14 399 TYR A C 20
ATOM 31862 O O . TYR A 1 82 ? 9.573 -6.638 0.837 1.00 5.02 399 TYR A O 20
ATOM 31880 N N . LEU A 1 83 ? 9.601 -4.652 -0.090 1.00 62.15 400 LEU A N 20
ATOM 31881 C CA . LEU A 1 83 ? 9.332 -3.944 1.143 1.00 71.20 400 LEU A CA 20
ATOM 31882 C C . LEU A 1 83 ? 7.825 -3.773 1.288 1.00 10.41 400 LEU A C 20
ATOM 31883 O O . LEU A 1 83 ? 7.182 -3.191 0.438 1.00 71.33 400 LEU A O 20
ATOM 31899 N N . LYS A 1 84 ? 7.273 -4.292 2.341 1.00 20.21 401 LYS A N 20
ATOM 31900 C CA . LYS A 1 84 ? 5.869 -4.140 2.598 1.00 54.24 401 LYS A CA 20
ATOM 31901 C C . LYS A 1 84 ? 5.718 -3.141 3.723 1.00 35.35 401 LYS A C 20
ATOM 31902 O O . LYS A 1 84 ? 6.111 -3.405 4.856 1.00 25.15 401 LYS A O 20
ATOM 31921 N N . VAL A 1 85 ? 5.216 -1.994 3.388 1.00 21.23 402 VAL A N 20
ATOM 31922 C CA . VAL A 1 85 ? 5.055 -0.901 4.309 1.00 74.04 402 VAL A CA 20
ATOM 31923 C C . VAL A 1 85 ? 3.564 -0.598 4.568 1.00 21.15 402 VAL A C 20
ATOM 31924 O O . VAL A 1 85 ? 2.668 -0.836 3.694 1.00 31.22 402 VAL A O 20
ATOM 31937 N N . ALA A 1 86 ? 3.303 -0.128 5.761 1.00 70.31 403 ALA A N 20
ATOM 31938 C CA . ALA A 1 86 ? 2.006 0.263 6.199 1.00 60.34 403 ALA A CA 20
ATOM 31939 C C . ALA A 1 86 ? 2.094 1.664 6.766 1.00 20.12 403 ALA A C 20
ATOM 31940 O O . ALA A 1 86 ? 3.177 2.137 7.074 1.00 13.41 403 ALA A O 20
ATOM 31947 N N . LYS A 1 87 ? 0.986 2.346 6.812 1.00 74.13 404 LYS A N 20
ATOM 31948 C CA . LYS A 1 87 ? 0.936 3.681 7.379 1.00 41.41 404 LYS A CA 20
ATOM 31949 C C . LYS A 1 87 ? 0.806 3.575 8.910 1.00 33.23 404 LYS A C 20
ATOM 31950 O O . LYS A 1 87 ? 0.480 2.497 9.410 1.00 34.11 404 LYS A O 20
ATOM 31969 N N . PRO A 1 88 ? 1.052 4.662 9.682 1.00 42.11 405 PRO A N 20
ATOM 31970 C CA . PRO A 1 88 ? 1.181 4.552 11.122 1.00 12.44 405 PRO A CA 20
ATOM 31971 C C . PRO A 1 88 ? -0.134 4.399 11.861 1.00 14.13 405 PRO A C 20
ATOM 31972 O O . PRO A 1 88 ? -1.043 5.215 11.729 1.00 33.34 405 PRO A O 20
ATOM 31983 N N . THR A 1 89 ? -0.201 3.353 12.643 1.00 40.24 406 THR A N 20
ATOM 31984 C CA . THR A 1 89 ? -1.351 3.029 13.470 1.00 41.14 406 THR A CA 20
ATOM 31985 C C . THR A 1 89 ? -1.634 4.137 14.507 1.00 34.05 406 THR A C 20
ATOM 31986 O O . THR A 1 89 ? -2.780 4.368 14.891 1.00 72.13 406 THR A O 20
ATOM 31997 N N . GLY A 1 90 ? -0.590 4.818 14.938 1.00 31.22 407 GLY A N 20
ATOM 31998 C CA . GLY A 1 90 ? -0.758 5.830 15.940 1.00 54.55 407 GLY A CA 20
ATOM 31999 C C . GLY A 1 90 ? 0.051 7.068 15.661 1.00 4.31 407 GLY A C 20
ATOM 32000 O O . GLY A 1 90 ? 0.734 7.584 16.537 1.00 55.04 407 GLY A O 20
ATOM 32004 N N . SER A 1 91 ? -0.019 7.535 14.446 1.00 43.53 408 SER A N 20
ATOM 32005 C CA . SER A 1 91 ? 0.670 8.730 14.027 1.00 72.23 408 SER A CA 20
ATOM 32006 C C . SER A 1 91 ? 0.083 9.135 12.686 1.00 22.34 408 SER A C 20
ATOM 32007 O O . SER A 1 91 ? -0.876 8.516 12.236 1.00 4.05 408 SER A O 20
ATOM 32015 N N . HIS A 1 92 ? 0.652 10.124 12.041 1.00 61.04 409 HIS A N 20
ATOM 32016 C CA . HIS A 1 92 ? 0.108 10.613 10.791 1.00 73.22 409 HIS A CA 20
ATOM 32017 C C . HIS A 1 92 ? 1.192 10.760 9.740 1.00 1.23 409 HIS A C 20
ATOM 32018 O O . HIS A 1 92 ? 2.047 11.635 9.842 1.00 53.12 409 HIS A O 20
ATOM 32032 N N . HIS A 1 93 ? 1.179 9.878 8.768 1.00 71.44 410 HIS A N 20
ATOM 32033 C CA . HIS A 1 93 ? 2.045 9.977 7.613 1.00 51.23 410 HIS A CA 20
ATOM 32034 C C . HIS A 1 93 ? 1.319 9.323 6.460 1.00 44.10 410 HIS A C 20
ATOM 32035 O O . HIS A 1 93 ? 0.560 8.375 6.686 1.00 24.40 410 HIS A O 20
ATOM 32049 N N . HIS A 1 94 ? 1.485 9.840 5.282 1.00 40.42 411 HIS A N 20
ATOM 32050 C CA . HIS A 1 94 ? 0.804 9.310 4.121 1.00 24.22 411 HIS A CA 20
ATOM 32051 C C . HIS A 1 94 ? 1.809 8.584 3.265 1.00 0.24 411 HIS A C 20
ATOM 32052 O O . HIS A 1 94 ? 2.477 9.239 2.473 1.00 43.32 411 HIS A O 20
ATOM 32081 N N . ARG B 2 2 ? 26.664 -4.145 15.152 1.00 73.44 142 ARG B N 20
ATOM 32082 C CA . ARG B 2 2 ? 25.362 -4.768 15.148 1.00 63.54 142 ARG B CA 20
ATOM 32083 C C . ARG B 2 2 ? 24.290 -3.764 15.486 1.00 54.43 142 ARG B C 20
ATOM 32084 O O . ARG B 2 2 ? 24.604 -2.645 15.894 1.00 3.33 142 ARG B O 20
ATOM 32105 N N . THR B 2 3 ? 23.062 -4.162 15.326 1.00 73.11 143 THR B N 20
ATOM 32106 C CA . THR B 2 3 ? 21.936 -3.274 15.459 1.00 54.45 143 THR B CA 20
ATOM 32107 C C . THR B 2 3 ? 21.367 -3.465 16.847 1.00 63.23 143 THR B C 20
ATOM 32108 O O . THR B 2 3 ? 21.492 -4.535 17.412 1.00 25.13 143 THR B O 20
ATOM 32119 N N . ARG B 2 4 ? 20.740 -2.466 17.388 1.00 1.14 144 ARG B N 20
ATOM 32120 C CA . ARG B 2 4 ? 20.276 -2.481 18.760 1.00 32.44 144 ARG B CA 20
ATOM 32121 C C . ARG B 2 4 ? 19.086 -1.570 18.823 1.00 22.04 144 ARG B C 20
ATOM 32122 O O . ARG B 2 4 ? 18.711 -0.964 17.826 1.00 63.31 144 ARG B O 20
ATOM 32143 N N . GLN B 2 5 ? 18.481 -1.493 19.945 1.00 54.34 145 GLN B N 20
ATOM 32144 C CA . GLN B 2 5 ? 17.336 -0.671 20.106 1.00 12.10 145 GLN B CA 20
ATOM 32145 C C . GLN B 2 5 ? 17.697 0.776 20.445 1.00 72.33 145 GLN B C 20
ATOM 32146 O O . GLN B 2 5 ? 18.762 1.060 20.966 1.00 20.45 145 GLN B O 20
ATOM 32160 N N . ARG B 2 6 ? 16.730 1.649 20.176 1.00 62.30 146 ARG B N 20
ATOM 32161 C CA . ARG B 2 6 ? 16.799 3.102 20.346 1.00 1.35 146 ARG B CA 20
ATOM 32162 C C . ARG B 2 6 ? 17.796 3.753 19.404 1.00 33.55 146 ARG B C 20
ATOM 32163 O O . ARG B 2 6 ? 18.161 4.910 19.578 1.00 52.53 146 ARG B O 20
ATOM 32184 N N . ASN B 2 7 ? 18.140 3.047 18.360 1.00 63.25 147 ASN B N 20
ATOM 32185 C CA . ASN B 2 7 ? 19.038 3.554 17.354 1.00 14.10 147 ASN B CA 20
ATOM 32186 C C . ASN B 2 7 ? 18.615 3.054 16.005 1.00 73.21 147 ASN B C 20
ATOM 32187 O O . ASN B 2 7 ? 17.814 2.122 15.907 1.00 1.32 147 ASN B O 20
ATOM 32198 N N . GLU B 2 8 ? 19.120 3.678 14.980 1.00 72.44 148 GLU B N 20
ATOM 32199 C CA . GLU B 2 8 ? 18.836 3.283 13.634 1.00 14.41 148 GLU B CA 20
ATOM 32200 C C . GLU B 2 8 ? 19.928 2.381 13.121 1.00 31.13 148 GLU B C 20
ATOM 32201 O O . GLU B 2 8 ? 20.942 2.168 13.804 1.00 54.15 148 GLU B O 20
ATOM 32213 N N . THR B 2 9 ? 19.671 1.747 12.034 1.00 21.21 149 THR B N 20
ATOM 32214 C CA . THR B 2 9 ? 20.683 1.066 11.317 1.00 42.01 149 THR B CA 20
ATOM 32215 C C . THR B 2 9 ? 20.416 1.181 9.832 1.00 60.13 149 THR B C 20
ATOM 32216 O O . THR B 2 9 ? 19.299 0.900 9.361 1.00 5.52 149 THR B O 20
ATOM 32227 N N . GLN B 2 10 ? 21.406 1.651 9.127 1.00 1.43 150 GLN B N 20
ATOM 32228 C CA . GLN B 2 10 ? 21.372 1.748 7.700 1.00 3.22 150 GLN B CA 20
ATOM 32229 C C . GLN B 2 10 ? 21.416 0.362 7.067 1.00 25.40 150 GLN B C 20
ATOM 32230 O O . GLN B 2 10 ? 22.163 -0.536 7.523 1.00 54.32 150 GLN B O 20
ATOM 32244 N N . VAL B 2 11 ? 20.589 0.172 6.076 1.00 21.22 151 VAL B N 20
ATOM 32245 C CA . VAL B 2 11 ? 20.543 -1.034 5.291 1.00 54.44 151 VAL B CA 20
ATOM 32246 C C . VAL B 2 11 ? 20.540 -0.631 3.821 1.00 71.51 151 VAL B C 20
ATOM 32247 O O . VAL B 2 11 ? 21.148 -1.337 2.987 1.00 43.23 151 VAL B O 20
#

InterPro domains:
  IPR001452 SH3 domain [PF00018] (587-643)
  IPR001452 SH3 domain [PS50002] (581-651)
  IPR001452 SH3 domain [SM00326] (584-650)
  IPR001478 PDZ domain [PF00595] (224-307)
  IPR001478 PDZ domain [PF00595] (320-402)
  IPR001478 PDZ domain [PF00595] (467-543)
  IPR001478 PDZ domain [PS50106] (224-311)
  IPR001478 PDZ domain [PS50106] (319-406)
  IPR001478 PDZ domain [PS50106] (466-547)
  IPR001478 PDZ domain [SM00228] (232-311)
  IPR001478 PDZ domain [SM00228] (327-406)
  IPR001478 PDZ domain [SM00228] (474-547)
  IPR004172 L27 domain [PS51022] (4-64)
  IPR004172 L27 domain [SM00569] (7-67)
  IPR008144 Guanylate kinase-like domain [PS50052] (714-889)
  IPR008145 Guanylate kinase/L-type calcium channel beta subunit [PF00625] (714-890)
  IPR008145 Guanylate kinase/L-type calcium channel beta subunit [SM00072] (713-892)
  IPR015143 L27-1 [PF09058] (6-63)
  IPR016313 Disks large 1-like [PIRSF001741] (3-904)
  IPR019583 Disks large homolog 1-4, PDZ-associated domain [PF10600] (404-465)

Solvent-accessible surface area: 5371 Å² total

Foldseek 3Di:
DKWKFFADDVGQFWDKFFAVVRHPDVPFRFIFTQGGHDVGRCVPRVPDDGGWGFQDKVNHGRRHHHPVVRVVSSRPDHRIIITDTDADPHDDDD/DDDPPDDDDD

B-factor: mean 38.12, std 22.68, range [0.01, 75.45]

Radius of gyration: 11.89 Å; Cα contacts (8 Å, |Δi|>4): 281; chains: 2; bounding box: 28×22×29 Å

GO terms:
  GO:0005515 protein binding (F, IPI)
  GO:0019900 kinase binding (F, IDA)
  GO:0070161 anchoring junction (C, EXP)
  GO:0005886 plasma membrane (C, EXP)
  GO:0016323 basolateral plasma membrane (C, EXP)
  GO:0008092 cytoskeletal protein binding (F, TAS)
  GO:0004385 GMP kinase activity (F, TAS)
  GO:0005829 cytosol (C, TAS)
  GO:0005886 plasma membrane (C, TAS)
  GO:0015459 potassium channel regulator activity (F, IDA)
  GO:0005634 nucleus (C, IDA)
  GO:0005737 cytoplasm (C, IDA)
  GO:0005923 bicellular tight junction (C, IDA)
  GO:0030054 cell junction (C, IDA)
  GO:0042391 regulation of membrane potential (P, IDA)
  GO:0043268 positive regulation of potassium ion transport (P, IDA)
  GO:0097025 MPP7-DLG1-LIN7 complex (C, IDA)
  GO:1903078 positive regulation of protein localization to plasma membrane (P, IDA)
  GO:0070830 bicellular tight junction assembly (P, IDA)
  GO:0001772 immunological synapse (C, TAS)

Sequence (104 aa):
MEIKLIKGPKGLGFSIAGGVGNQHIPGDNSIYVTKIIEGGAAHKDGKLQIGDKLLAVNNVCLEEVTHEEAVTALKNTSDFVYLKVAKPTGSHHHRTRQRNETQVMEIKLIKGPKGLGFSIAGGVGNQHIPGDNSIYVTKIIEGGAAHKDGKLQIGDKLLAVNNVCLEEVTHEEAVTALKNTSDFVYLKVAKPTGSHHHRTRQRNETQVMEIKLIKGPKGLGFSIAGGVGNQHIPGDNSIYVTKIIEGGAAHKDGKLQIGDKLLAVNNVCLEEVTHEEAVTALKNTSDFVYLKVAKPTGSHHHRTRQRNETQVMEIKLIKGPKGLGFSIAGGVGNQHIPGDNSIYVTKIIEGGAAHKDGKLQIGDKLLAVNNVCLEEVTHEEAVTALKNTSDFVYLKVAKPTGSHHHRTRQRNETQVMEIKLIKGPKGLGFSIAGGVGNQHIPGDNSIYVTKIIEGGAAHKDGKLQIGDKLLAVNNVCLEEVTHEEAVTALKNTSDFVYLKVAKPTGSHHHRTRQRNETQVMEIKLIKGPKGLGFSIAGGVGNQHIPGDNSIYVTKIIEGGAAHKDGKLQIGDKLLAVNNVCLEEVTHEEAVTALKNTSDFVYLKVAKPTGSHHHRTRQRNETQVMEIKLIKGPKGLGFSIAGGVGNQHIPGDNSIYVTKIIEGGAAHKDGKLQIGDKLLAVNNVCLEEVTHEEAVTALKNTSDFVYLKVAKPTGSHHHRTRQRNETQVMEIKLIKGPKGLGFSIAGGVGNQHIPGDNSIYVTKIIEGGAAHKDGKLQIGDKLLAVNNVCLEEVTHEEAVTALKNTSDFVYLKVAKPTGSHHHRTRQRNETQVMEIKLIKGPKGLGFSIAGGVGNQHIPGDNSIYVTKIIEGGAAHKDGKLQIGDKLLAVNNVCLEEVTHEEAVTALKNTSDFVYLKVAKPTGSHHHRTRQRNETQVMEIKLIKGPKGLGFSIAGGVGNQHIPGDNSIYVTKIIEGGAAHKDGKLQIGDKLLAVNNVCLEEVTHEEAVTALKNTSDFVYLKVAKPTGSHHHRTRQRNETQVMEIKLIKGPKGLGFSIAGGVGNQHIPGDNSIYVTKIIEGGAAHKDGKLQIGDKLLAVNNVCLEEVTHEEAVTALKNTSDFVYLKVAKPTGSHHHRTRQRNETQVMEIKLIKGPKGLGFSIAGGVGNQHIPGDNSIYVTKIIEGGAAHKDGKLQIGDKLLAVNNVCLEEVTHEEAVTALKNTSDFVYLKVAKPTGSHHHRTRQRNETQVMEIKLIKGPKGLGFSIAGGVGNQHIPGDNSIYVTKIIEGGAAHKDGKLQIGDKLLAVNNVCLEEVTHEEAVTALKNTSDFVYLKVAKPTGSHHHRTRQRNETQVMEIKLIKGPKGLGFSIAGGVGNQHIPGDNSIYVTKIIEGGAAHKDGKLQIGDKLLAVNNVCLEEVTHEEAVTALKNTSDFVYLKVAKPTGSHHHRTRQRNETQVMEIKLIKGPKGLGFSIAGGVGNQHIPGDNSIYVTKIIEGGAAHKDGKLQIGDKLLAVNNVCLEEVTHEEAVTALKNTSDFVYLKVAKPTGSHHHRTRQRNETQVMEIKLIKGPKGLGFSIAGGVGNQHIPGDNSIYVTKIIEGGAAHKDGKLQIGDKLLAVNNVCLEEVTHEEAVTALKNTSDFVYLKVAKPTGSHHHRTRQRNETQVMEIKLIKGPKGLGFSIAGGVGNQHIPGDNSIYVTKIIEGGAAHKDGKLQIGDKLLAVNNVCLEEVTHEEAVTALKNTSDFVYLKVAKPTGSHHHRTRQRNETQVMEIKLIKGPKGLGFSIAGGVGNQHIPGDNSIYVTKIIEGGAAHKDGKLQIGDKLLAVNNVCLEEVTHEEAVTALKNTSDFVYLKVAKPTGSHHHRTRQRNETQVMEIKLIKGPKGLGFSIAGGVGNQHIPGDNSIYVTKIIEGGAAHKDGKLQIGDKLLAVNNVCLEEVTHEEAVTALKNTSDFVYLKVAKPTGSHHHRTRQRNETQVMEIKLIKGPKGLGFSIAGGVGNQHIPGDNSIYVTKIIEGGAAHKDGKLQIGDKLLAVNNVCLEEVTHEEAVTALKNTSDFVYLKVAKPTGSHHHRTRQRNETQV

CATH classification: 2.30.42.10